Protein 2M0N (pdb70)

InterPro domains:
  IPR021784 Protein of unknown function DUF3349 [PF11829] (6-100)

Radius of gyration: 14.89 Å; Cα contacts (8 Å, |Δi|>4): 94; chains: 1; bounding box: 32×38×31 Å

Nearest PDB structures (foldseek):
  2m0n-assembly1_A  TM=6.516E-01  e=5.317E-12  Mycobacteroides abscessus ATCC 19977
  2m0n-assembly1_A  TM=6.190E-01  e=1.474E-11  Mycobacteroides abscessus ATCC 19977
  6a5p-assembly1_D  TM=3.935E-01  e=7.861E+00  Komagataella phaffii GS115
  6a5l-assembly1_D  TM=3.788E-01  e=8.795E+00  Komagataella phaffii GS115
  2m0n-assembly1_A  TM=6.079E-01  e=3.571E-13  Mycobacteroides abscessus ATCC 19977

Sequence (112 aa):
MAHHHHHHMGTLEAQTQGPGSPEGVPPTDRFPLLALLRRTLTEEQVQEVVAKLTDPESSAQIDGVVSKDEIEKFIADVTKDEPTAQDISRVASRLAAGGWPLAGVDSTALNAMAHHHHHHMGTLEAQTQGPGSPEGVPPTDRFPLLALLRRTLTEEQVQEVVAKLTDPESSAQIDGVVSKDEIEKFIADVTKDEPTAQDISRVASRLAAGGWPLAGVDSTALNAMAHHHHHHMGTLEAQTQGPGSPEGVPPTDRFPLLALLRRTLTEEQVQEVVAKLTDPESSAQIDGVVSKDEIEKFIADVTKDEPTAQDISRVASRLAAGGWPLAGVDSTALNAMAHHHHHHMGTLEAQTQGPGSPEGVPPTDRFPLLALLRRTLTEEQVQEVVAKLTDPESSAQIDGVVSKDEIEKFIADVTKDEPTAQDISRVASRLAAGGWPLAGVDSTALNAMAHHHHHHMGTLEAQTQGPGSPEGVPPTDRFPLLALLRRTLTEEQVQEVVAKLTDPESSAQIDGVVSKDEIEKFIADVTKDEPTAQDISRVASRLAAGGWPLAGVDSTALNAMAHHHHHHMGTLEAQTQGPGSPEGVPPTDRFPLLALLRRTLTEEQVQEVVAKLTDPESSAQIDGVVSKDEIEKFIADVTKDEPTAQDISRVASRLAAGGWPLAGVDSTALNAMAHHHHHHMGTLEAQTQGPGSPEGVPPTDRFPLLALLRRTLTEEQVQEVVAKLTDPESSAQIDGVVSKDEIEKFIADVTKDEPTAQDISRVASRLAAGGWPLAGVDSTALNAMAHHHHHHMGTLEAQTQGPGSPEGVPPTDRFPLLALLRRTLTEEQVQEVVAKLTDPESSAQIDGVVSKDEIEKFIADVTKDEPTAQDISRVASRLAAGGWPLAGVDSTALNAMAHHHHHHMGTLEAQTQGPGSPEGVPPTDRFPLLALLRRTLTEEQVQEVVAKLTDPESSAQIDGVVSKDEIEKFIADVTKDEPTAQDISRVASRLAAGGWPLAGVDSTALNAMAHHHHHHMGTLEAQTQGPGSPEGVPPTDRFPLLALLRRTLTEEQVQEVVAKLTDPESSAQIDGVVSKDEIEKFIADVTKDEPTAQDISRVASRLAAGGWPLAGVDSTALNAMAHHHHHHMGTLEAQTQGPGSPEGVPPTDRFPLLALLRRTLTEEQVQEVVAKLTDPESSAQIDGVVSKDEIEKFIADVTKDEPTAQDISRVASRLAAGGWPLAGVDSTALNAMAHHHHHHMGTLEAQTQGPGSPEGVPPTDRFPLLALLRRTLTEEQVQEVVAKLTDPESSAQIDGVVSKDEIEKFIADVTKDEPTAQDISRVASRLAAGGWPLAGVDSTALNAMAHHHHHHMGTLEAQTQGPGSPEGVPPTDRFPLLALLRRTLTEEQVQEVVAKLTDPESSAQIDGVVSKDEIEKFIADVTKDEPTAQDISRVASRLAAGGWPLAGVDSTALNAMAHHHHHHMGTLEAQTQGPGSPEGVPPTDRFPLLALLRRTLTEEQVQEVVAKLTDPESSAQIDGVVSKDEIEKFIADVTKDEPTAQDISRVASRLAAGGWPLAGVDSTALNAMAHHHHHHMGTLEAQTQGPGSPEGVPPTDRFPLLALLRRTLTEEQVQEVVAKLTDPESSAQIDGVVSKDEIEKFIADVTKDEPTAQDISRVASRLAAGGWPLAGVDSTALNAMAHHHHHHMGTLEAQTQGPGSPEGVPPTDRFPLLALLRRTLTEEQVQEVVAKLTDPESSAQIDGVVSKDEIEKFIADVTKDEPTAQDISRVASRLAAGGWPLAGVDSTALNAMAHHHHHHMGTLEAQTQGPGSPEGVPPTDRFPLLALLRRTLTEEQVQEVVAKLTDPESSAQIDGVVSKDEIEKFIADVTKDEPTAQDISRVASRLAAGGWPLAGVDSTALNAMAHHHHHHMGTLEAQTQGPGSPEGVPPTDRFPLLALLRRTLTEEQVQEVVAKLTDPESSAQIDGVVSKDEIEKFIADVTKDEPTAQDISRVASRLAAGGWPLAGVDSTALNAMAHHHHHHMGTLEAQTQGPGSPEGVPPTDRFPLLALLRRTLTEEQVQEVVAKLTDPESSAQIDGVVSKDEIEKFIADVTKDEPTAQDISRVASRLAAGGWPLAGVDSTALNAMAHHHHHHMGTLEAQTQGPGSPEGVPPTDRFPLLALLRRTLTEEQVQEVVAKLTDPESSAQIDGVVSKDEIEKFIADVTKDEPTAQDISRVASRLAAGGWPLAGVDSTALNA

CATH classification: 1.10.150.430

Solvent-accessible surface area: 8549 Å² total; per-residue (Å²): 227,94,160,157,154,176,125,160,162,33,128,157,161,96,163,66,118,32,105,30,106,20,120,60,45,86,129,63,68,210,51,99,44,42,84,84,128,169,122,100,28,53,51,31,2,7,28,34,1,21,39,65,15,50,62,97,122,40,0,46,138,83,60,44,88,81,50,135,84,8,9,78,79,11,0,40,94,22,84,7,118,74,52,59,81,100,7,45,52,127,0,29,58,54,63,80,76,29,26,164,114,189,62,72,70,95,59,57,57,60,23,80

Foldseek 3Di:
DDDDDDDDDDDDDPDADADPGDDPDDPPCHPVDPPDQDQDCDQVNLCVLLVVLVPVVVLCVPVVHDDLVSSQVSSCVSVNVGCDPVSSVLNVLNNVCVDPDPHHHDCVSHDD

Secondary structure (DSSP, 8-state):
-----------------TTSS--S--S-S--GGGG---SS--HHHHHHHHHHHT-TTTHHHHTS---TTHHHHHHIIIII----HHHHHHHHHHHHH--TTTSS--SSTT--

B-factor: mean 37.59, std 22.74, range [0.11, 75.51]

Organism: Mycobacteroides abscessus (strain ATCC 19977 / DSM 44196 / CCUG 20993 / CIP 104536 / JCM 13569 / NCTC 13031 / TMC 1543 / L948) (NCBI:txid561007)

Structure (mmCIF, N/CA/C/O backbone):
data_2M0N
#
_entry.id   2M0N
#
loop_
_atom_site.group_PDB
_atom_site.id
_atom_site.type_symbol
_atom_site.label_atom_id
_atom_site.label_alt_id
_atom_site.label_comp_id
_atom_site.label_asym_id
_atom_site.label_entity_id
_atom_site.label_seq_id
_atom_site.pdbx_PDB_ins_code
_atom_site.Cartn_x
_atom_site.Cartn_y
_atom_site.Cartn_z
_atom_site.occupancy
_atom_site.B_iso_or_equiv
_atom_site.auth_seq_id
_atom_site.auth_comp_id
_atom_site.auth_asym_id
_atom_site.auth_atom_id
_atom_site.pdbx_PDB_model_num
ATOM 1 N N . MET A 1 1 ? 1.548 -2.099 0.310 1.00 42.33 1 MET A N 1
ATOM 2 C CA . MET A 1 1 ? 2.438 -1.062 -0.262 1.00 64.05 1 MET A CA 1
ATOM 3 C C . MET A 1 1 ? 2.426 -1.131 -1.785 1.00 13.42 1 MET A C 1
ATOM 4 O O . MET A 1 1 ? 2.555 -2.217 -2.358 1.00 71.30 1 MET A O 1
ATOM 20 N N . ALA A 1 2 ? 2.262 0.030 -2.425 1.00 15.35 2 ALA A N 1
ATOM 21 C CA . ALA A 1 2 ? 2.284 0.157 -3.888 1.00 62.22 2 ALA A CA 1
ATOM 22 C C . ALA A 1 2 ? 0.975 -0.329 -4.517 1.00 54.21 2 ALA A C 1
ATOM 23 O O . ALA A 1 2 ? 0.400 0.350 -5.366 1.00 13.45 2 ALA A O 1
ATOM 30 N N . HIS A 1 3 ? 0.512 -1.505 -4.096 1.00 62.30 3 HIS A N 1
ATOM 31 C CA . HIS A 1 3 ? -0.739 -2.075 -4.595 1.00 61.24 3 HIS A CA 1
ATOM 32 C C . HIS A 1 3 ? -1.915 -1.128 -4.345 1.00 75.23 3 HIS A C 1
ATOM 33 O O . HIS A 1 3 ? -2.276 -0.862 -3.195 1.00 31.12 3 HIS A O 1
ATOM 48 N N . HIS A 1 4 ? -2.497 -0.620 -5.424 1.00 45.44 4 HIS A N 1
ATOM 49 C CA . HIS A 1 4 ? -3.686 0.223 -5.343 1.00 14.04 4 HIS A CA 1
ATOM 50 C C . HIS A 1 4 ? -4.925 -0.641 -5.554 1.00 24.20 4 HIS A C 1
ATOM 51 O O . HIS A 1 4 ? -4.823 -1.867 -5.646 1.00 32.41 4 HIS A O 1
ATOM 66 N N . HIS A 1 5 ? -6.090 -0.011 -5.633 1.00 43.15 5 HIS A N 1
ATOM 67 C CA . HIS A 1 5 ? -7.325 -0.727 -5.928 1.00 52.04 5 HIS A CA 1
ATOM 68 C C . HIS A 1 5 ? -8.276 0.155 -6.725 1.00 31.33 5 HIS A C 1
ATOM 69 O O . HIS A 1 5 ? -8.891 1.076 -6.182 1.00 44.54 5 HIS A O 1
ATOM 84 N N . HIS A 1 6 ? -8.369 -0.115 -8.023 1.00 45.44 6 HIS A N 1
ATOM 85 C CA . HIS A 1 6 ? -9.361 0.535 -8.868 1.00 65.41 6 HIS A CA 1
ATOM 86 C C . HIS A 1 6 ? -10.748 0.069 -8.445 1.00 61.41 6 HIS A C 1
ATOM 87 O O . HIS A 1 6 ? -10.998 -1.135 -8.327 1.00 42.22 6 HIS A O 1
ATOM 102 N N . HIS A 1 7 ? -11.633 1.022 -8.191 1.00 41.25 7 HIS A N 1
ATOM 103 C CA . HIS A 1 7 ? -12.966 0.717 -7.682 1.00 71.21 7 HIS A CA 1
ATOM 104 C C . HIS A 1 7 ? -13.831 0.087 -8.773 1.00 1.31 7 HIS A C 1
ATOM 105 O O . HIS A 1 7 ? -13.440 0.040 -9.944 1.00 43.01 7 HIS A O 1
ATOM 120 N N . HIS A 1 8 ? -15.006 -0.397 -8.382 1.00 21.43 8 HIS A N 1
ATOM 121 C CA . HIS A 1 8 ? -15.923 -1.040 -9.317 1.00 5.40 8 HIS A CA 1
ATOM 122 C C . HIS A 1 8 ? -16.410 -0.058 -10.382 1.00 12.40 8 HIS A C 1
ATOM 123 O O . HIS A 1 8 ? -17.351 0.707 -10.157 1.00 22.00 8 HIS A O 1
ATOM 138 N N . MET A 1 9 ? -15.736 -0.062 -11.525 1.00 14.33 9 MET A N 1
ATOM 139 C CA . MET A 1 9 ? -16.171 0.699 -12.692 1.00 10.20 9 MET A CA 1
ATOM 140 C C . MET A 1 9 ? -16.321 -0.247 -13.878 1.00 4.43 9 MET A C 1
ATOM 141 O O . MET A 1 9 ? -15.360 -0.516 -14.602 1.00 62.05 9 MET A O 1
ATOM 155 N N . GLY A 1 10 ? -17.526 -0.778 -14.045 1.00 32.43 10 GLY A N 1
ATOM 156 C CA . GLY A 1 10 ? -17.780 -1.741 -15.098 1.00 33.53 10 GLY A CA 1
ATOM 157 C C . GLY A 1 10 ? -19.231 -2.176 -15.131 1.00 23.23 10 GLY A C 1
ATOM 158 O O . GLY A 1 10 ? -19.637 -3.065 -14.378 1.00 62.21 10 GLY A O 1
ATOM 162 N N . THR A 1 11 ? -20.013 -1.537 -15.991 1.00 34.53 11 THR A N 1
ATOM 163 C CA . THR A 1 11 ? -21.428 -1.861 -16.157 1.00 13.23 11 THR A CA 1
ATOM 164 C C . THR A 1 11 ? -21.643 -2.727 -17.401 1.00 32.22 11 THR A C 1
ATOM 165 O O . THR A 1 11 ? -22.777 -2.966 -17.823 1.00 32.32 11 THR A O 1
ATOM 176 N N . LEU A 1 12 ? -20.544 -3.206 -17.973 1.00 71.50 12 LEU A N 1
ATOM 177 C CA . LEU A 1 12 ? -20.581 -3.943 -19.231 1.00 51.12 12 LEU A CA 1
ATOM 178 C C . LEU A 1 12 ? -20.813 -5.432 -18.979 1.00 2.41 12 LEU A C 1
ATOM 179 O O . LEU A 1 12 ? -19.861 -6.218 -18.917 1.00 51.53 12 LEU A O 1
ATOM 195 N N . GLU A 1 13 ? -22.074 -5.809 -18.802 1.00 71.43 13 GLU A N 1
ATOM 196 C CA . GLU A 1 13 ? -22.438 -7.213 -18.646 1.00 21.04 13 GLU A CA 1
ATOM 197 C C . GLU A 1 13 ? -22.304 -7.927 -19.989 1.00 44.32 13 GLU A C 1
ATOM 198 O O . GLU A 1 13 ? -23.158 -7.779 -20.867 1.00 71.34 13 GLU A O 1
ATOM 210 N N . ALA A 1 14 ? -21.218 -8.679 -20.146 1.00 72.45 14 ALA A N 1
ATOM 211 C CA . ALA A 1 14 ? -20.905 -9.338 -21.411 1.00 22.35 14 ALA A CA 1
ATOM 212 C C . ALA A 1 14 ? -21.864 -10.491 -21.697 1.00 63.12 14 ALA A C 1
ATOM 213 O O . ALA A 1 14 ? -22.378 -11.137 -20.777 1.00 72.22 14 ALA A O 1
ATOM 220 N N . GLN A 1 15 ? -22.089 -10.743 -22.981 1.00 2.04 15 GLN A N 1
ATOM 221 C CA . GLN A 1 15 ? -22.977 -11.813 -23.427 1.00 24.44 15 GLN A CA 1
ATOM 222 C C . GLN A 1 15 ? -22.164 -13.071 -23.735 1.00 22.42 15 GLN A C 1
ATOM 223 O O . GLN A 1 15 ? -20.935 -13.061 -23.640 1.00 65.33 15 GLN A O 1
ATOM 237 N N . THR A 1 16 ? -22.852 -14.146 -24.106 1.00 51.14 16 THR A N 1
ATOM 238 C CA . THR A 1 16 ? -22.198 -15.400 -24.464 1.00 52.51 16 THR A CA 1
ATOM 239 C C . THR A 1 16 ? -22.814 -15.967 -25.741 1.00 40.13 16 THR A C 1
ATOM 240 O O . THR A 1 16 ? -23.833 -15.461 -26.220 1.00 51.13 16 THR A O 1
ATOM 251 N N . GLN A 1 17 ? -22.196 -17.015 -26.283 1.00 32.42 17 GLN A N 1
ATOM 252 C CA . GLN A 1 17 ? -22.652 -17.616 -27.532 1.00 51.23 17 GLN A CA 1
ATOM 253 C C . GLN A 1 17 ? -21.952 -18.956 -27.765 1.00 30.41 17 GLN A C 1
ATOM 254 O O . GLN A 1 17 ? -22.597 -20.004 -27.830 1.00 31.24 17 GLN A O 1
ATOM 268 N N . GLY A 1 18 ? -20.626 -18.913 -27.874 1.00 45.01 18 GLY A N 1
ATOM 269 C CA . GLY A 1 18 ? -19.863 -20.111 -28.180 1.00 32.05 18 GLY A CA 1
ATOM 270 C C . GLY A 1 18 ? -20.166 -20.612 -29.581 1.00 22.41 18 GLY A C 1
ATOM 271 O O . GLY A 1 18 ? -20.396 -19.802 -30.482 1.00 30.02 18 GLY A O 1
ATOM 275 N N . PRO A 1 19 ? -20.184 -21.939 -29.806 1.00 55.32 19 PRO A N 1
ATOM 276 C CA . PRO A 1 19 ? -20.547 -22.512 -31.112 1.00 11.14 19 PRO A CA 1
ATOM 277 C C . PRO A 1 19 ? -22.013 -22.235 -31.466 1.00 0.34 19 PRO A C 1
ATOM 278 O O . PRO A 1 19 ? -22.419 -22.353 -32.626 1.00 64.54 19 PRO A O 1
ATOM 289 N N . GLY A 1 20 ? -22.794 -21.858 -30.454 1.00 10.05 20 GLY A N 1
ATOM 290 C CA . GLY A 1 20 ? -24.210 -21.592 -30.638 1.00 74.10 20 GLY A CA 1
ATOM 291 C C . GLY A 1 20 ? -24.966 -21.690 -29.331 1.00 65.13 20 GLY A C 1
ATOM 292 O O . GLY A 1 20 ? -25.303 -20.675 -28.718 1.00 74.44 20 GLY A O 1
ATOM 296 N N . SER A 1 21 ? -25.228 -22.917 -28.903 1.00 30.53 21 SER A N 1
ATOM 297 C CA . SER A 1 21 ? -25.854 -23.182 -27.615 1.00 4.43 21 SER A CA 1
ATOM 298 C C . SER A 1 21 ? -25.092 -24.309 -26.906 1.00 25.13 21 SER A C 1
ATOM 299 O O . SER A 1 21 ? -25.437 -25.484 -27.040 1.00 5.22 21 SER A O 1
ATOM 307 N N . PRO A 1 22 ? -24.018 -23.962 -26.172 1.00 74.53 22 PRO A N 1
ATOM 308 C CA . PRO A 1 22 ? -23.133 -24.953 -25.548 1.00 53.05 22 PRO A CA 1
ATOM 309 C C . PRO A 1 22 ? -23.806 -25.733 -24.413 1.00 14.45 22 PRO A C 1
ATOM 310 O O . PRO A 1 22 ? -23.938 -25.242 -23.287 1.00 2.32 22 PRO A O 1
ATOM 321 N N . GLU A 1 23 ? -24.263 -26.939 -24.736 1.00 31.13 23 GLU A N 1
ATOM 322 C CA . GLU A 1 23 ? -24.812 -27.859 -23.748 1.00 2.43 23 GLU A CA 1
ATOM 323 C C . GLU A 1 23 ? -24.494 -29.300 -24.145 1.00 50.22 23 GLU A C 1
ATOM 324 O O . GLU A 1 23 ? -24.252 -29.588 -25.320 1.00 63.33 23 GLU A O 1
ATOM 336 N N . GLY A 1 24 ? -24.471 -30.193 -23.158 1.00 33.14 24 GLY A N 1
ATOM 337 C CA . GLY A 1 24 ? -24.212 -31.599 -23.419 1.00 73.02 24 GLY A CA 1
ATOM 338 C C . GLY A 1 24 ? -22.763 -31.857 -23.774 1.00 74.44 24 GLY A C 1
ATOM 339 O O . GLY A 1 24 ? -22.430 -32.890 -24.357 1.00 72.20 24 GLY A O 1
ATOM 343 N N . VAL A 1 25 ? -21.901 -30.910 -23.422 1.00 72.40 25 VAL A N 1
ATOM 344 C CA . VAL A 1 25 ? -20.474 -31.023 -23.694 1.00 22.33 25 VAL A CA 1
ATOM 345 C C . VAL A 1 25 ? -19.814 -31.967 -22.687 1.00 61.30 25 VAL A C 1
ATOM 346 O O . VAL A 1 25 ? -20.149 -31.948 -21.500 1.00 30.12 25 VAL A O 1
ATOM 359 N N . PRO A 1 26 ? -18.901 -32.836 -23.147 1.00 53.20 26 PRO A N 1
ATOM 360 C CA . PRO A 1 26 ? -18.127 -33.707 -22.264 1.00 53.23 26 PRO A CA 1
ATOM 361 C C . PRO A 1 26 ? -16.987 -32.932 -21.600 1.00 63.22 26 PRO A C 1
ATOM 362 O O . PRO A 1 26 ? -16.468 -31.985 -22.192 1.00 4.41 26 PRO A O 1
ATOM 373 N N . PRO A 1 27 ? -16.580 -33.315 -20.369 1.00 22.12 27 PRO A N 1
ATOM 374 C CA . PRO A 1 27 ? -15.459 -32.667 -19.673 1.00 12.14 27 PRO A CA 1
ATOM 375 C C . PRO A 1 27 ? -14.141 -32.870 -20.427 1.00 32.44 27 PRO A C 1
ATOM 376 O O . PRO A 1 27 ? -13.305 -33.696 -20.049 1.00 51.44 27 PRO A O 1
ATOM 387 N N . THR A 1 28 ? -13.986 -32.125 -21.515 1.00 45.53 28 THR A N 1
ATOM 388 C CA . THR A 1 28 ? -12.821 -32.224 -22.381 1.00 23.35 28 THR A CA 1
ATOM 389 C C . THR A 1 28 ? -12.065 -30.897 -22.374 1.00 32.41 28 THR A C 1
ATOM 390 O O . THR A 1 28 ? -12.641 -29.850 -22.665 1.00 52.34 28 THR A O 1
ATOM 401 N N . ASP A 1 29 ? -10.782 -30.951 -22.036 1.00 43.22 29 ASP A N 1
ATOM 402 C CA . ASP A 1 29 ? -9.969 -29.745 -21.856 1.00 33.15 29 ASP A CA 1
ATOM 403 C C . ASP A 1 29 ? -9.997 -28.844 -23.095 1.00 10.15 29 ASP A C 1
ATOM 404 O O . ASP A 1 29 ? -10.013 -27.614 -22.984 1.00 40.43 29 ASP A O 1
ATOM 413 N N . ARG A 1 30 ? -10.013 -29.457 -24.275 1.00 41.34 30 ARG A N 1
ATOM 414 C CA . ARG A 1 30 ? -9.936 -28.707 -25.527 1.00 50.12 30 ARG A CA 1
ATOM 415 C C . ARG A 1 30 ? -11.324 -28.379 -26.085 1.00 1.41 30 ARG A C 1
ATOM 416 O O . ARG A 1 30 ? -11.848 -29.091 -26.946 1.00 73.43 30 ARG A O 1
ATOM 437 N N . PHE A 1 31 ? -11.922 -27.309 -25.567 1.00 5.02 31 PHE A N 1
ATOM 438 C CA . PHE A 1 31 ? -13.150 -26.753 -26.135 1.00 30.21 31 PHE A CA 1
ATOM 439 C C . PHE A 1 31 ? -12.786 -25.681 -27.169 1.00 11.12 31 PHE A C 1
ATOM 440 O O . PHE A 1 31 ? -11.682 -25.131 -27.129 1.00 60.42 31 PHE A O 1
ATOM 457 N N . PRO A 1 32 ? -13.706 -25.354 -28.103 1.00 23.40 32 PRO A N 1
ATOM 458 C CA . PRO A 1 32 ? -13.452 -24.339 -29.140 1.00 61.21 32 PRO A CA 1
ATOM 459 C C . PRO A 1 32 ? -13.091 -22.975 -28.543 1.00 12.12 32 PRO A C 1
ATOM 460 O O . PRO A 1 32 ? -12.452 -22.146 -29.192 1.00 45.31 32 PRO A O 1
ATOM 471 N N . LEU A 1 33 ? -13.489 -22.768 -27.289 1.00 21.14 33 LEU A N 1
ATOM 472 C CA . LEU A 1 33 ? -13.371 -21.466 -26.626 1.00 43.40 33 LEU A CA 1
ATOM 473 C C . LEU A 1 33 ? -12.012 -21.259 -25.997 1.00 31.24 33 LEU A C 1
ATOM 474 O O . LEU A 1 33 ? -11.705 -20.213 -25.426 1.00 3.30 33 LEU A O 1
ATOM 490 N N . LEU A 1 34 ? -11.220 -22.265 -26.141 1.00 14.54 34 LEU A N 1
ATOM 491 C CA . LEU A 1 34 ? -9.855 -22.290 -25.608 1.00 1.15 34 LEU A CA 1
ATOM 492 C C . LEU A 1 34 ? -8.858 -21.740 -26.627 1.00 23.24 34 LEU A C 1
ATOM 493 O O . LEU A 1 34 ? -7.656 -22.002 -26.547 1.00 75.43 34 LEU A O 1
ATOM 509 N N . ALA A 1 35 ? -9.368 -20.962 -27.578 1.00 40.20 35 ALA A N 1
ATOM 510 C CA . ALA A 1 35 ? -8.530 -20.283 -28.562 1.00 32.23 35 ALA A CA 1
ATOM 511 C C . ALA A 1 35 ? -8.225 -18.859 -28.105 1.00 54.11 35 ALA A C 1
ATOM 512 O O . ALA A 1 35 ? -7.671 -18.055 -28.856 1.00 20.41 35 ALA A O 1
ATOM 519 N N . LEU A 1 36 ? -8.602 -18.558 -26.862 1.00 11.44 36 LEU A N 1
ATOM 520 C CA . LEU A 1 36 ? -8.408 -17.231 -26.280 1.00 70.21 36 LEU A CA 1
ATOM 521 C C . LEU A 1 36 ? -7.496 -17.316 -25.057 1.00 54.41 36 LEU A C 1
ATOM 522 O O . LEU A 1 36 ? -7.859 -17.923 -24.048 1.00 32.22 36 LEU A O 1
ATOM 538 N N . LEU A 1 37 ? -6.314 -16.714 -25.152 1.00 13.52 37 LEU A N 1
ATOM 539 C CA . LEU A 1 37 ? -5.367 -16.668 -24.037 1.00 21.25 37 LEU A CA 1
ATOM 540 C C . LEU A 1 37 ? -5.054 -15.214 -23.696 1.00 14.11 37 LEU A C 1
ATOM 541 O O . LEU A 1 37 ? -4.318 -14.547 -24.425 1.00 53.31 37 LEU A O 1
ATOM 557 N N . ARG A 1 38 ? -5.625 -14.723 -22.596 1.00 2.14 38 ARG A N 1
ATOM 558 C CA . ARG A 1 38 ? -5.492 -13.315 -22.207 1.00 45.54 38 ARG A CA 1
ATOM 559 C C . ARG A 1 38 ? -5.322 -13.188 -20.696 1.00 2.05 38 ARG A C 1
ATOM 560 O O . ARG A 1 38 ? -5.565 -14.144 -19.961 1.00 21.04 38 ARG A O 1
ATOM 581 N N . ARG A 1 39 ? -4.918 -12.000 -20.242 1.00 13.43 39 ARG A N 1
ATOM 582 C CA . ARG A 1 39 ? -4.741 -11.733 -18.816 1.00 31.22 39 ARG A CA 1
ATOM 583 C C . ARG A 1 39 ? -6.072 -11.822 -18.082 1.00 12.54 39 ARG A C 1
ATOM 584 O O . ARG A 1 39 ? -6.167 -12.408 -17.006 1.00 64.51 39 ARG A O 1
ATOM 605 N N . THR A 1 40 ? -7.095 -11.228 -18.669 1.00 21.32 40 THR A N 1
ATOM 606 C CA . THR A 1 40 ? -8.396 -11.145 -18.023 1.00 31.44 40 THR A CA 1
ATOM 607 C C . THR A 1 40 ? -9.171 -12.443 -18.199 1.00 32.23 40 THR A C 1
ATOM 608 O O . THR A 1 40 ? -9.680 -12.737 -19.283 1.00 70.14 40 THR A O 1
ATOM 619 N N . LEU A 1 41 ? -9.255 -13.206 -17.120 1.00 51.33 41 LEU A N 1
ATOM 620 C CA . LEU A 1 41 ? -9.878 -14.523 -17.140 1.00 34.14 41 LEU A CA 1
ATOM 621 C C . LEU A 1 41 ? -11.385 -14.425 -17.347 1.00 43.22 41 LEU A C 1
ATOM 622 O O . LEU A 1 41 ? -12.143 -14.139 -16.416 1.00 22.33 41 LEU A O 1
ATOM 638 N N . THR A 1 42 ? -11.802 -14.637 -18.585 1.00 31.45 42 THR A N 1
ATOM 639 C CA . THR A 1 42 ? -13.213 -14.773 -18.907 1.00 23.21 42 THR A CA 1
ATOM 640 C C . THR A 1 42 ? -13.674 -16.171 -18.495 1.00 63.23 42 THR A C 1
ATOM 641 O O . THR A 1 42 ? -12.850 -16.976 -18.044 1.00 44.05 42 THR A O 1
ATOM 652 N N . GLU A 1 43 ? -14.963 -16.475 -18.662 1.00 15.15 43 GLU A N 1
ATOM 653 C CA . GLU A 1 43 ? -15.506 -17.749 -18.186 1.00 71.31 43 GLU A CA 1
ATOM 654 C C . GLU A 1 43 ? -14.657 -18.911 -18.681 1.00 12.12 43 GLU A C 1
ATOM 655 O O . GLU A 1 43 ? -14.191 -19.721 -17.890 1.00 32.21 43 GLU A O 1
ATOM 667 N N . GLU A 1 44 ? -14.384 -18.916 -19.979 1.00 24.15 44 GLU A N 1
ATOM 668 C CA . GLU A 1 44 ? -13.749 -20.048 -20.645 1.00 42.15 44 GLU A CA 1
ATOM 669 C C . GLU A 1 44 ? -12.412 -20.359 -19.982 1.00 51.42 44 GLU A C 1
ATOM 670 O O . GLU A 1 44 ? -12.077 -21.516 -19.704 1.00 31.32 44 GLU A O 1
ATOM 682 N N . GLN A 1 45 ? -11.681 -19.296 -19.689 1.00 31.04 45 GLN A N 1
ATOM 683 C CA . GLN A 1 45 ? -10.353 -19.398 -19.112 1.00 14.15 45 GLN A CA 1
ATOM 684 C C . GLN A 1 45 ? -10.441 -19.823 -17.651 1.00 53.01 45 GLN A C 1
ATOM 685 O O . GLN A 1 45 ? -9.578 -20.540 -17.155 1.00 14.13 45 GLN A O 1
ATOM 699 N N . VAL A 1 46 ? -11.510 -19.407 -16.974 1.00 64.44 46 VAL A N 1
ATOM 700 C CA . VAL A 1 46 ? -11.754 -19.828 -15.596 1.00 2.55 46 VAL A CA 1
ATOM 701 C C . VAL A 1 46 ? -12.075 -21.323 -15.561 1.00 12.42 46 VAL A C 1
ATOM 702 O O . VAL A 1 46 ? -11.553 -22.070 -14.726 1.00 73.15 46 VAL A O 1
ATOM 715 N N . GLN A 1 47 ? -12.919 -21.754 -16.494 1.00 74.22 47 GLN A N 1
ATOM 716 C CA . GLN A 1 47 ? -13.305 -23.156 -16.592 1.00 73.34 47 GLN A CA 1
ATOM 717 C C . GLN A 1 47 ? -12.089 -23.988 -17.000 1.00 25.01 47 GLN A C 1
ATOM 718 O O . GLN A 1 47 ? -11.985 -25.163 -16.650 1.00 54.32 47 GLN A O 1
ATOM 732 N N . GLU A 1 48 ? -11.163 -23.367 -17.734 1.00 35.04 48 GLU A N 1
ATOM 733 C CA . GLU A 1 48 ? -9.887 -23.996 -18.040 1.00 64.51 48 GLU A CA 1
ATOM 734 C C . GLU A 1 48 ? -9.056 -24.157 -16.766 1.00 55.04 48 GLU A C 1
ATOM 735 O O . GLU A 1 48 ? -8.524 -25.237 -16.500 1.00 73.40 48 GLU A O 1
ATOM 747 N N . VAL A 1 49 ? -8.953 -23.084 -15.979 1.00 34.21 49 VAL A N 1
ATOM 748 C CA . VAL A 1 49 ? -8.212 -23.122 -14.717 1.00 32.22 49 VAL A CA 1
ATOM 749 C C . VAL A 1 49 ? -8.702 -24.272 -13.855 1.00 34.13 49 VAL A C 1
ATOM 750 O O . VAL A 1 49 ? -7.907 -25.045 -13.324 1.00 25.13 49 VAL A O 1
ATOM 763 N N . VAL A 1 50 ? -10.015 -24.395 -13.743 1.00 60.22 50 VAL A N 1
ATOM 764 C CA . VAL A 1 50 ? -10.612 -25.434 -12.917 1.00 11.40 50 VAL A CA 1
ATOM 765 C C . VAL A 1 50 ? -10.481 -26.805 -13.579 1.00 72.34 50 VAL A C 1
ATOM 766 O O . VAL A 1 50 ? -10.363 -27.822 -12.896 1.00 53.42 50 VAL A O 1
ATOM 779 N N . ALA A 1 51 ? -10.485 -26.818 -14.910 1.00 31.45 51 ALA A N 1
ATOM 780 C CA . ALA A 1 51 ? -10.264 -28.047 -15.673 1.00 42.34 51 ALA A CA 1
ATOM 781 C C . ALA A 1 51 ? -8.876 -28.619 -15.378 1.00 31.41 51 ALA A C 1
ATOM 782 O O . ALA A 1 51 ? -8.683 -29.835 -15.363 1.00 25.24 51 ALA A O 1
ATOM 789 N N . LYS A 1 52 ? -7.907 -27.733 -15.167 1.00 53.45 52 LYS A N 1
ATOM 790 C CA . LYS A 1 52 ? -6.574 -28.140 -14.722 1.00 42.14 52 LYS A CA 1
ATOM 791 C C . LYS A 1 52 ? -6.591 -28.474 -13.223 1.00 3.33 52 LYS A C 1
ATOM 792 O O . LYS A 1 52 ? -6.153 -29.549 -12.808 1.00 33.40 52 LYS A O 1
ATOM 811 N N . LEU A 1 53 ? -7.126 -27.546 -12.426 1.00 5.45 53 LEU A N 1
ATOM 812 C CA . LEU A 1 53 ? -7.174 -27.680 -10.964 1.00 72.44 53 LEU A CA 1
ATOM 813 C C . LEU A 1 53 ? -7.799 -29.004 -10.520 1.00 43.14 53 LEU A C 1
ATOM 814 O O . LEU A 1 53 ? -7.438 -29.549 -9.476 1.00 30.51 53 LEU A O 1
ATOM 830 N N . THR A 1 54 ? -8.740 -29.510 -11.310 1.00 2.31 54 THR A N 1
ATOM 831 C CA . THR A 1 54 ? -9.518 -30.679 -10.921 1.00 74.25 54 THR A CA 1
ATOM 832 C C . THR A 1 54 ? -8.724 -31.981 -11.066 1.00 12.24 54 THR A C 1
ATOM 833 O O . THR A 1 54 ? -9.216 -33.054 -10.701 1.00 11.50 54 THR A O 1
ATOM 844 N N . ASP A 1 55 ? -7.506 -31.899 -11.601 1.00 13.25 55 ASP A N 1
ATOM 845 C CA . ASP A 1 55 ? -6.643 -33.076 -11.714 1.00 1.54 55 ASP A CA 1
ATOM 846 C C . ASP A 1 55 ? -5.571 -33.024 -10.620 1.00 20.51 55 ASP A C 1
ATOM 847 O O . ASP A 1 55 ? -4.572 -32.314 -10.758 1.00 75.23 55 ASP A O 1
ATOM 856 N N . PRO A 1 56 ? -5.769 -33.770 -9.512 1.00 62.43 56 PRO A N 1
ATOM 857 C CA . PRO A 1 56 ? -4.881 -33.705 -8.337 1.00 43.13 56 PRO A CA 1
ATOM 858 C C . PRO A 1 56 ? -3.545 -34.411 -8.561 1.00 2.34 56 PRO A C 1
ATOM 859 O O . PRO A 1 56 ? -2.631 -34.313 -7.738 1.00 53.10 56 PRO A O 1
ATOM 870 N N . GLU A 1 57 ? -3.443 -35.130 -9.671 1.00 53.21 57 GLU A N 1
ATOM 871 C CA . GLU A 1 57 ? -2.236 -35.875 -9.997 1.00 31.20 57 GLU A CA 1
ATOM 872 C C . GLU A 1 57 ? -1.272 -34.968 -10.760 1.00 11.32 57 GLU A C 1
ATOM 873 O O . GLU A 1 57 ? -0.091 -34.873 -10.423 1.00 40.10 57 GLU A O 1
ATOM 885 N N . SER A 1 58 ? -1.798 -34.278 -11.766 1.00 43.04 58 SER A N 1
ATOM 886 C CA . SER A 1 58 ? -0.992 -33.418 -12.622 1.00 14.11 58 SER A CA 1
ATOM 887 C C . SER A 1 58 ? -0.402 -32.262 -11.813 1.00 64.34 58 SER A C 1
ATOM 888 O O . SER A 1 58 ? 0.786 -31.951 -11.937 1.00 15.34 58 SER A O 1
ATOM 896 N N . SER A 1 59 ? -1.227 -31.645 -10.965 1.00 11.31 59 SER A N 1
ATOM 897 C CA . SER A 1 59 ? -0.790 -30.517 -10.142 1.00 64.13 59 SER A CA 1
ATOM 898 C C . SER A 1 59 ? 0.459 -30.883 -9.337 1.00 74.10 59 SER A C 1
ATOM 899 O O . SER A 1 59 ? 1.376 -30.071 -9.175 1.00 53.43 59 SER A O 1
ATOM 907 N N . ALA A 1 60 ? 0.506 -32.136 -8.890 1.00 52.35 60 ALA A N 1
ATOM 908 C CA . ALA A 1 60 ? 1.599 -32.635 -8.062 1.00 44.05 60 ALA A CA 1
ATOM 909 C C . ALA A 1 60 ? 2.957 -32.531 -8.763 1.00 65.01 60 ALA A C 1
ATOM 910 O O . ALA A 1 60 ? 3.996 -32.629 -8.111 1.00 55.43 60 ALA A O 1
ATOM 917 N N . GLN A 1 61 ? 2.959 -32.337 -10.084 1.00 51.35 61 GLN A N 1
ATOM 918 C CA . GLN A 1 61 ? 4.218 -32.218 -10.824 1.00 31.01 61 GLN A CA 1
ATOM 919 C C . GLN A 1 61 ? 4.333 -30.872 -11.544 1.00 42.21 61 GLN A C 1
ATOM 920 O O . GLN A 1 61 ? 5.443 -30.414 -11.819 1.00 61.11 61 GLN A O 1
ATOM 934 N N . ILE A 1 62 ? 3.198 -30.238 -11.851 1.00 4.23 62 ILE A N 1
ATOM 935 C CA . ILE A 1 62 ? 3.219 -28.956 -12.565 1.00 32.12 62 ILE A CA 1
ATOM 936 C C . ILE A 1 62 ? 4.061 -27.934 -11.802 1.00 0.54 62 ILE A C 1
ATOM 937 O O . ILE A 1 62 ? 4.945 -27.285 -12.373 1.00 12.44 62 ILE A O 1
ATOM 953 N N . ASP A 1 63 ? 3.789 -27.797 -10.510 1.00 4.21 63 ASP A N 1
ATOM 954 C CA . ASP A 1 63 ? 4.592 -26.941 -9.639 1.00 24.12 63 ASP A CA 1
ATOM 955 C C . ASP A 1 63 ? 5.257 -27.773 -8.542 1.00 32.11 63 ASP A C 1
ATOM 956 O O . ASP A 1 63 ? 6.171 -27.304 -7.865 1.00 51.03 63 ASP A O 1
ATOM 965 N N . GLY A 1 64 ? 4.792 -29.013 -8.373 1.00 4.34 64 GLY A N 1
ATOM 966 C CA . GLY A 1 64 ? 5.505 -29.977 -7.543 1.00 4.15 64 GLY A CA 1
ATOM 967 C C . GLY A 1 64 ? 4.833 -30.285 -6.212 1.00 21.32 64 GLY A C 1
ATOM 968 O O . GLY A 1 64 ? 5.308 -31.152 -5.468 1.00 74.55 64 GLY A O 1
ATOM 972 N N . VAL A 1 65 ? 3.737 -29.600 -5.895 1.00 53.23 65 VAL A N 1
ATOM 973 C CA . VAL A 1 65 ? 3.024 -29.841 -4.640 1.00 5.12 65 VAL A CA 1
ATOM 974 C C . VAL A 1 65 ? 1.515 -29.777 -4.840 1.00 22.24 65 VAL A C 1
ATOM 975 O O . VAL A 1 65 ? 1.033 -29.284 -5.860 1.00 34.45 65 VAL A O 1
ATOM 988 N N . VAL A 1 66 ? 0.778 -30.294 -3.860 1.00 30.32 66 VAL A N 1
ATOM 989 C CA . VAL A 1 66 ? -0.673 -30.170 -3.834 1.00 1.42 66 VAL A CA 1
ATOM 990 C C . VAL A 1 66 ? -1.109 -29.455 -2.559 1.00 32.13 66 VAL A C 1
ATOM 991 O O . VAL A 1 66 ? -1.106 -30.032 -1.469 1.00 51.15 66 VAL A O 1
ATOM 1004 N N . SER A 1 67 ? -1.440 -28.186 -2.704 1.00 53.53 67 SER A N 1
ATOM 1005 C CA . SER A 1 67 ? -1.964 -27.371 -1.620 1.00 63.30 67 SER A CA 1
ATOM 1006 C C . SER A 1 67 ? -2.978 -26.408 -2.223 1.00 25.11 67 SER A C 1
ATOM 1007 O O . SER A 1 67 ? -2.800 -25.992 -3.357 1.00 45.11 67 SER A O 1
ATOM 1015 N N . LYS A 1 68 ? -4.027 -26.055 -1.485 1.00 41.35 68 LYS A N 1
ATOM 1016 C CA . LYS A 1 68 ? -5.172 -25.354 -2.075 1.00 53.40 68 LYS A CA 1
ATOM 1017 C C . LYS A 1 68 ? -4.789 -23.983 -2.649 1.00 61.41 68 LYS A C 1
ATOM 1018 O O . LYS A 1 68 ? -5.493 -23.444 -3.506 1.00 72.23 68 LYS A O 1
ATOM 1037 N N . ASP A 1 69 ? -3.682 -23.417 -2.168 1.00 15.13 69 ASP A N 1
ATOM 1038 C CA . ASP A 1 69 ? -3.092 -22.211 -2.775 1.00 73.13 69 ASP A CA 1
ATOM 1039 C C . ASP A 1 69 ? -2.863 -22.414 -4.281 1.00 2.11 69 ASP A C 1
ATOM 1040 O O . ASP A 1 69 ? -2.659 -21.455 -5.028 1.00 71.50 69 ASP A O 1
ATOM 1049 N N . GLU A 1 70 ? -2.913 -23.676 -4.708 1.00 14.54 70 GLU A N 1
ATOM 1050 C CA . GLU A 1 70 ? -2.710 -24.069 -6.101 1.00 21.21 70 GLU A CA 1
ATOM 1051 C C . GLU A 1 70 ? -3.619 -23.271 -7.035 1.00 20.22 70 GLU A C 1
ATOM 1052 O O . GLU A 1 70 ? -3.268 -23.023 -8.189 1.00 62.31 70 GLU A O 1
ATOM 1064 N N . ILE A 1 71 ? -4.776 -22.845 -6.522 1.00 21.23 71 ILE A N 1
ATOM 1065 C CA . ILE A 1 71 ? -5.724 -22.093 -7.327 1.00 21.42 71 ILE A CA 1
ATOM 1066 C C . ILE A 1 71 ? -5.055 -20.814 -7.828 1.00 5.33 71 ILE A C 1
ATOM 1067 O O . ILE A 1 71 ? -5.127 -20.480 -9.010 1.00 63.22 71 ILE A O 1
ATOM 1083 N N . GLU A 1 72 ? -4.363 -20.139 -6.912 1.00 15.22 72 GLU A N 1
ATOM 1084 C CA . GLU A 1 72 ? -3.650 -18.900 -7.215 1.00 53.51 72 GLU A CA 1
ATOM 1085 C C . GLU A 1 72 ? -2.608 -19.138 -8.308 1.00 55.15 72 GLU A C 1
ATOM 1086 O O . GLU A 1 72 ? -2.515 -18.378 -9.276 1.00 64.43 72 GLU A O 1
ATOM 1098 N N . LYS A 1 73 ? -1.839 -20.213 -8.143 1.00 41.33 73 LYS A N 1
ATOM 1099 C CA . LYS A 1 73 ? -0.780 -20.571 -9.084 1.00 45.24 73 LYS A CA 1
ATOM 1100 C C . LYS A 1 73 ? -1.346 -20.793 -10.487 1.00 24.45 73 LYS A C 1
ATOM 1101 O O . LYS A 1 73 ? -0.830 -20.250 -11.464 1.00 4.23 73 LYS A O 1
ATOM 1120 N N . PHE A 1 74 ? -2.411 -21.577 -10.575 1.00 11.22 74 PHE A N 1
ATOM 1121 C CA . PHE A 1 74 ? -3.024 -21.897 -11.860 1.00 22.20 74 PHE A CA 1
ATOM 1122 C C . PHE A 1 74 ? -3.642 -20.654 -12.502 1.00 73.02 74 PHE A C 1
ATOM 1123 O O . PHE A 1 74 ? -3.588 -20.496 -13.719 1.00 45.14 74 PHE A O 1
ATOM 1140 N N . ILE A 1 75 ? -4.203 -19.764 -11.687 1.00 65.43 75 ILE A N 1
ATOM 1141 C CA . ILE A 1 75 ? -4.782 -18.521 -12.199 1.00 31.44 75 ILE A CA 1
ATOM 1142 C C . ILE A 1 75 ? -3.697 -17.640 -12.815 1.00 22.43 75 ILE A C 1
ATOM 1143 O O . ILE A 1 75 ? -3.794 -17.223 -13.972 1.00 22.03 75 ILE A O 1
ATOM 1159 N N . ALA A 1 76 ? -2.632 -17.409 -12.053 1.00 52.44 76 ALA A N 1
ATOM 1160 C CA . ALA A 1 76 ? -1.532 -16.571 -12.512 1.00 4.04 76 ALA A CA 1
ATOM 1161 C C . ALA A 1 76 ? -0.855 -17.210 -13.717 1.00 21.11 76 ALA A C 1
ATOM 1162 O O . ALA A 1 76 ? -0.253 -16.530 -14.546 1.00 25.25 76 ALA A O 1
ATOM 1169 N N . ASP A 1 77 ? -0.994 -18.526 -13.808 1.00 61.03 77 ASP A N 1
ATOM 1170 C CA . ASP A 1 77 ? -0.397 -19.307 -14.878 1.00 42.01 77 ASP A CA 1
ATOM 1171 C C . ASP A 1 77 ? -1.110 -19.034 -16.206 1.00 61.43 77 ASP A C 1
ATOM 1172 O O . ASP A 1 77 ? -0.534 -19.222 -17.278 1.00 2.14 77 ASP A O 1
ATOM 1181 N N . VAL A 1 78 ? -2.359 -18.557 -16.130 1.00 0.21 78 VAL A N 1
ATOM 1182 C CA . VAL A 1 78 ? -3.156 -18.260 -17.330 1.00 54.41 78 VAL A CA 1
ATOM 1183 C C . VAL A 1 78 ? -2.981 -16.789 -17.728 1.00 22.23 78 VAL A C 1
ATOM 1184 O O . VAL A 1 78 ? -3.920 -16.115 -18.143 1.00 42.11 78 VAL A O 1
ATOM 1197 N N . THR A 1 79 ? -1.751 -16.301 -17.580 1.00 30.41 79 THR A N 1
ATOM 1198 C CA . THR A 1 79 ? -1.387 -14.940 -17.979 1.00 54.12 79 THR A CA 1
ATOM 1199 C C . THR A 1 79 ? -2.152 -13.893 -17.162 1.00 71.50 79 THR A C 1
ATOM 1200 O O . THR A 1 79 ? -2.155 -12.708 -17.504 1.00 33.50 79 THR A O 1
ATOM 1211 N N . LYS A 1 80 ? -2.751 -14.313 -16.047 1.00 61.35 80 LYS A N 1
ATOM 1212 C CA . LYS A 1 80 ? -3.523 -13.392 -15.222 1.00 2.22 80 LYS A CA 1
ATOM 1213 C C . LYS A 1 80 ? -2.593 -12.393 -14.553 1.00 73.41 80 LYS A C 1
ATOM 1214 O O . LYS A 1 80 ? -2.902 -11.202 -14.472 1.00 21.42 80 LYS A O 1
ATOM 1233 N N . ASP A 1 81 ? -1.464 -12.900 -14.049 1.00 15.43 81 ASP A N 1
ATOM 1234 C CA . ASP A 1 81 ? -0.436 -12.069 -13.403 1.00 70.42 81 ASP A CA 1
ATOM 1235 C C . ASP A 1 81 ? -0.965 -11.414 -12.117 1.00 63.31 81 ASP A C 1
ATOM 1236 O O . ASP A 1 81 ? -0.205 -10.834 -11.340 1.00 51.31 81 ASP A O 1
ATOM 1245 N N . GLU A 1 82 ? -2.266 -11.550 -11.886 1.00 51.11 82 GLU A N 1
ATOM 1246 C CA . GLU A 1 82 ? -2.961 -10.853 -10.815 1.00 23.24 82 GLU A CA 1
ATOM 1247 C C . GLU A 1 82 ? -4.062 -11.749 -10.233 1.00 62.30 82 GLU A C 1
ATOM 1248 O O . GLU A 1 82 ? -5.239 -11.577 -10.542 1.00 24.41 82 GLU A O 1
ATOM 1260 N N . PRO A 1 83 ? -3.698 -12.761 -9.439 1.00 41.20 83 PRO A N 1
ATOM 1261 C CA . PRO A 1 83 ? -4.676 -13.614 -8.769 1.00 1.43 83 PRO A CA 1
ATOM 1262 C C . PRO A 1 83 ? -5.238 -12.943 -7.510 1.00 63.44 83 PRO A C 1
ATOM 1263 O O . PRO A 1 83 ? -4.608 -12.950 -6.451 1.00 23.54 83 PRO A O 1
ATOM 1274 N N . THR A 1 84 ? -6.408 -12.330 -7.644 1.00 62.44 84 THR A N 1
ATOM 1275 C CA . THR A 1 84 ? -7.064 -11.660 -6.528 1.00 64.50 84 THR A CA 1
ATOM 1276 C C . THR A 1 84 ? -8.245 -12.492 -6.022 1.00 62.30 84 THR A C 1
ATOM 1277 O O . THR A 1 84 ? -8.634 -13.495 -6.647 1.00 22.53 84 THR A O 1
ATOM 1288 N N . ALA A 1 85 ? -8.810 -12.068 -4.892 1.00 11.33 85 ALA A N 1
ATOM 1289 C CA . ALA A 1 85 ? -9.926 -12.764 -4.262 1.00 53.25 85 ALA A CA 1
ATOM 1290 C C . ALA A 1 85 ? -11.042 -13.035 -5.266 1.00 55.44 85 ALA A C 1
ATOM 1291 O O . ALA A 1 85 ? -11.743 -14.040 -5.167 1.00 52.34 85 ALA A O 1
ATOM 1298 N N . GLN A 1 86 ? -11.187 -12.139 -6.241 1.00 34.21 86 GLN A N 1
ATOM 1299 C CA . GLN A 1 86 ? -12.170 -12.316 -7.306 1.00 11.51 86 GLN A CA 1
ATOM 1300 C C . GLN A 1 86 ? -11.894 -13.608 -8.068 1.00 50.40 86 GLN A C 1
ATOM 1301 O O . GLN A 1 86 ? -12.765 -14.472 -8.183 1.00 71.31 86 GLN A O 1
ATOM 1315 N N . ASP A 1 87 ? -10.667 -13.744 -8.560 1.00 24.32 87 ASP A N 1
ATOM 1316 C CA . ASP A 1 87 ? -10.293 -14.895 -9.375 1.00 32.24 87 ASP A CA 1
ATOM 1317 C C . ASP A 1 87 ? -10.417 -16.168 -8.556 1.00 42.21 87 ASP A C 1
ATOM 1318 O O . ASP A 1 87 ? -11.072 -17.127 -8.976 1.00 5.42 87 ASP A O 1
ATOM 1327 N N . ILE A 1 88 ? -9.802 -16.159 -7.370 1.00 41.24 88 ILE A N 1
ATOM 1328 C CA . ILE A 1 88 ? -9.815 -17.331 -6.498 1.00 12.41 88 ILE A CA 1
ATOM 1329 C C . ILE A 1 88 ? -11.250 -17.740 -6.172 1.00 62.53 88 ILE A C 1
ATOM 1330 O O . ILE A 1 88 ? -11.580 -18.922 -6.195 1.00 0.14 88 ILE A O 1
ATOM 1346 N N . SER A 1 89 ? -12.106 -16.757 -5.902 1.00 54.03 89 SER A N 1
ATOM 1347 C CA . SER A 1 89 ? -13.496 -17.028 -5.540 1.00 31.54 89 SER A CA 1
ATOM 1348 C C . SER A 1 89 ? -14.249 -17.681 -6.704 1.00 63.41 89 SER A C 1
ATOM 1349 O O . SER A 1 89 ? -14.886 -18.718 -6.526 1.00 50.42 89 SER A O 1
ATOM 1357 N N . ARG A 1 90 ? -14.157 -17.086 -7.895 1.00 23.34 90 ARG A N 1
ATOM 1358 C CA . ARG A 1 90 ? -14.849 -17.612 -9.077 1.00 54.03 90 ARG A CA 1
ATOM 1359 C C . ARG A 1 90 ? -14.381 -19.035 -9.386 1.00 24.50 90 ARG A C 1
ATOM 1360 O O . ARG A 1 90 ? -15.193 -19.963 -9.501 1.00 24.11 90 ARG A O 1
ATOM 1381 N N . VAL A 1 91 ? -13.067 -19.200 -9.510 1.00 13.22 91 VAL A N 1
ATOM 1382 C CA . VAL A 1 91 ? -12.473 -20.508 -9.768 1.00 73.33 91 VAL A CA 1
ATOM 1383 C C . VAL A 1 91 ? -12.931 -21.514 -8.708 1.00 11.43 91 VAL A C 1
ATOM 1384 O O . VAL A 1 91 ? -13.404 -22.615 -9.034 1.00 41.13 91 VAL A O 1
ATOM 1397 N N . ALA A 1 92 ? -12.826 -21.107 -7.443 1.00 14.51 92 ALA A N 1
ATOM 1398 C CA . ALA A 1 92 ? -13.255 -21.939 -6.323 1.00 51.41 92 ALA A CA 1
ATOM 1399 C C . ALA A 1 92 ? -14.733 -22.285 -6.443 1.00 45.24 92 ALA A C 1
ATOM 1400 O O . ALA A 1 92 ? -15.137 -23.401 -6.138 1.00 41.04 92 ALA A O 1
ATOM 1407 N N . SER A 1 93 ? -15.532 -21.328 -6.913 1.00 15.05 93 SER A N 1
ATOM 1408 C CA . SER A 1 93 ? -16.955 -21.545 -7.094 1.00 62.23 93 SER A CA 1
ATOM 1409 C C . SER A 1 93 ? -17.191 -22.628 -8.141 1.00 73.41 93 SER A C 1
ATOM 1410 O O . SER A 1 93 ? -18.077 -23.468 -7.986 1.00 13.21 93 SER A O 1
ATOM 1418 N N . ARG A 1 94 ? -16.382 -22.610 -9.202 1.00 41.15 94 ARG A N 1
ATOM 1419 C CA . ARG A 1 94 ? -16.507 -23.608 -10.263 1.00 3.43 94 ARG A CA 1
ATOM 1420 C C . ARG A 1 94 ? -16.196 -24.997 -9.725 1.00 32.51 94 ARG A C 1
ATOM 1421 O O . ARG A 1 94 ? -16.997 -25.910 -9.864 1.00 40.31 94 ARG A O 1
ATOM 1442 N N . LEU A 1 95 ? -15.024 -25.142 -9.108 1.00 55.01 95 LEU A N 1
ATOM 1443 C CA . LEU A 1 95 ? -14.580 -26.445 -8.597 1.00 15.52 95 LEU A CA 1
ATOM 1444 C C . LEU A 1 95 ? -15.418 -26.903 -7.397 1.00 70.41 95 LEU A C 1
ATOM 1445 O O . LEU A 1 95 ? -15.573 -28.102 -7.162 1.00 61.13 95 LEU A O 1
ATOM 1461 N N . ALA A 1 96 ? -15.948 -25.953 -6.634 1.00 40.45 96 ALA A N 1
ATOM 1462 C CA . ALA A 1 96 ? -16.827 -26.278 -5.510 1.00 52.43 96 ALA A CA 1
ATOM 1463 C C . ALA A 1 96 ? -18.181 -26.772 -6.016 1.00 51.03 96 ALA A C 1
ATOM 1464 O O . ALA A 1 96 ? -18.702 -27.784 -5.543 1.00 52.32 96 ALA A O 1
ATOM 1471 N N . ALA A 1 97 ? -18.748 -26.045 -6.976 1.00 43.02 97 ALA A N 1
ATOM 1472 C CA . ALA A 1 97 ? -20.027 -26.416 -7.582 1.00 4.04 97 ALA A CA 1
ATOM 1473 C C . ALA A 1 97 ? -19.836 -27.511 -8.630 1.00 60.22 97 ALA A C 1
ATOM 1474 O O . ALA A 1 97 ? -20.785 -28.190 -9.016 1.00 2.12 97 ALA A O 1
ATOM 1481 N N . GLY A 1 98 ? -18.590 -27.687 -9.061 1.00 10.24 98 GLY A N 1
ATOM 1482 C CA . GLY A 1 98 ? -18.249 -28.646 -10.104 1.00 71.13 98 GLY A CA 1
ATOM 1483 C C . GLY A 1 98 ? -18.241 -30.078 -9.619 1.00 75.14 98 GLY A C 1
ATOM 1484 O O . GLY A 1 98 ? -17.462 -30.889 -10.122 1.00 24.30 98 GLY A O 1
ATOM 1488 N N . GLY A 1 99 ? -19.090 -30.383 -8.635 1.00 44.44 99 GLY A N 1
ATOM 1489 C CA . GLY A 1 99 ? -19.177 -31.727 -8.096 1.00 11.31 99 GLY A CA 1
ATOM 1490 C C . GLY A 1 99 ? -19.153 -32.779 -9.186 1.00 2.41 99 GLY A C 1
ATOM 1491 O O . GLY A 1 99 ? -20.059 -32.845 -10.019 1.00 24.34 99 GLY A O 1
ATOM 1495 N N . TRP A 1 100 ? -18.086 -33.567 -9.200 1.00 33.12 100 TRP A N 1
ATOM 1496 C CA . TRP A 1 100 ? -17.889 -34.617 -10.193 1.00 54.53 100 TRP A CA 1
ATOM 1497 C C . TRP A 1 100 ? -18.998 -35.692 -10.081 1.00 63.43 100 TRP A C 1
ATOM 1498 O O . TRP A 1 100 ? -19.892 -35.539 -9.243 1.00 14.14 100 TRP A O 1
ATOM 1519 N N . PRO A 1 101 ? -18.930 -36.837 -10.824 1.00 54.45 101 PRO A N 1
ATOM 1520 C CA . PRO A 1 101 ? -20.096 -37.537 -11.351 1.00 61.44 101 PRO A CA 1
ATOM 1521 C C . PRO A 1 101 ? -21.438 -36.818 -11.153 1.00 74.42 101 PRO A C 1
ATOM 1522 O O . PRO A 1 101 ? -21.526 -35.596 -11.306 1.00 34.13 101 PRO A O 1
ATOM 1533 N N . LEU A 1 102 ? -22.493 -37.568 -10.876 1.00 10.31 102 LEU A N 1
ATOM 1534 C CA . LEU A 1 102 ? -23.829 -36.992 -10.815 1.00 74.21 102 LEU A CA 1
ATOM 1535 C C . LEU A 1 102 ? -24.032 -36.225 -9.512 1.00 33.31 102 LEU A C 1
ATOM 1536 O O . LEU A 1 102 ? -24.476 -36.784 -8.510 1.00 3.42 102 LEU A O 1
ATOM 1552 N N . ALA A 1 103 ? -23.674 -34.943 -9.529 1.00 35.13 103 ALA A N 1
ATOM 1553 C CA . ALA A 1 103 ? -23.844 -34.069 -8.368 1.00 1.22 103 ALA A CA 1
ATOM 1554 C C . ALA A 1 103 ? -24.951 -33.045 -8.608 1.00 44.52 103 ALA A C 1
ATOM 1555 O O . ALA A 1 103 ? -25.213 -32.182 -7.767 1.00 71.31 103 ALA A O 1
ATOM 1562 N N . GLY A 1 104 ? -25.606 -33.155 -9.757 1.00 1.03 104 GLY A N 1
ATOM 1563 C CA . GLY A 1 104 ? -26.669 -32.229 -10.111 1.00 34.40 104 GLY A CA 1
ATOM 1564 C C . GLY A 1 104 ? -26.153 -31.054 -10.918 1.00 2.44 104 GLY A C 1
ATOM 1565 O O . GLY A 1 104 ? -26.873 -30.077 -11.141 1.00 60.53 104 GLY A O 1
ATOM 1569 N N . VAL A 1 105 ? -24.902 -31.148 -11.355 1.00 75.25 105 VAL A N 1
ATOM 1570 C CA . VAL A 1 105 ? -24.260 -30.105 -12.117 1.00 23.35 105 VAL A CA 1
ATOM 1571 C C . VAL A 1 105 ? -24.918 -29.921 -13.491 1.00 14.03 105 VAL A C 1
ATOM 1572 O O . VAL A 1 105 ? -25.361 -30.888 -14.114 1.00 43.04 105 VAL A O 1
ATOM 1585 N N . ASP A 1 106 ? -24.993 -28.671 -13.947 1.00 34.34 106 ASP A N 1
ATOM 1586 C CA . ASP A 1 106 ? -25.573 -28.356 -15.254 1.00 34.40 106 ASP A CA 1
ATOM 1587 C C . ASP A 1 106 ? -24.499 -28.413 -16.335 1.00 44.13 106 ASP A C 1
ATOM 1588 O O . ASP A 1 106 ? -23.438 -27.798 -16.199 1.00 12.44 106 ASP A O 1
ATOM 1597 N N . SER A 1 107 ? -24.789 -29.126 -17.415 1.00 25.45 107 SER A N 1
ATOM 1598 C CA . SER A 1 107 ? -23.831 -29.307 -18.502 1.00 20.22 107 SER A CA 1
ATOM 1599 C C . SER A 1 107 ? -23.881 -28.133 -19.487 1.00 62.13 107 SER A C 1
ATOM 1600 O O . SER A 1 107 ? -23.189 -28.139 -20.506 1.00 71.25 107 SER A O 1
ATOM 1608 N N . THR A 1 108 ? -24.714 -27.134 -19.186 1.00 52.43 108 THR A N 1
ATOM 1609 C CA . THR A 1 108 ? -24.770 -25.911 -19.986 1.00 65.30 108 THR A CA 1
ATOM 1610 C C . THR A 1 108 ? -24.297 -24.702 -19.170 1.00 75.14 108 THR A C 1
ATOM 1611 O O . THR A 1 108 ? -23.749 -23.743 -19.722 1.00 15.14 108 THR A O 1
ATOM 1622 N N . ALA A 1 109 ? -24.465 -24.772 -17.847 1.00 54.00 109 ALA A N 1
ATOM 1623 C CA . ALA A 1 109 ? -24.169 -23.637 -16.968 1.00 24.21 109 ALA A CA 1
ATOM 1624 C C . ALA A 1 109 ? -22.671 -23.473 -16.736 1.00 11.04 109 ALA A C 1
ATOM 1625 O O . ALA A 1 109 ? -22.246 -22.664 -15.908 1.00 23.33 109 ALA A O 1
ATOM 1632 N N . LEU A 1 110 ? -21.873 -24.241 -17.466 1.00 1.22 110 LEU A N 1
ATOM 1633 C CA . LEU A 1 110 ? -20.423 -24.105 -17.413 1.00 62.21 110 LEU A CA 1
ATOM 1634 C C . LEU A 1 110 ? -19.980 -22.974 -18.344 1.00 32.34 110 LEU A C 1
ATOM 1635 O O . LEU A 1 110 ? -18.811 -22.589 -18.377 1.00 74.23 110 LEU A O 1
ATOM 1651 N N . ASN A 1 111 ? -20.944 -22.452 -19.100 1.00 2.03 111 ASN A N 1
ATOM 1652 C CA . ASN A 1 111 ? -20.716 -21.348 -20.025 1.00 51.20 111 ASN A CA 1
ATOM 1653 C C . ASN A 1 111 ? -21.530 -20.128 -19.593 1.00 3.43 111 ASN A C 1
ATOM 1654 O O . ASN A 1 111 ? -22.747 -20.087 -19.779 1.00 20.31 111 ASN A O 1
ATOM 1665 N N . ALA A 1 112 ? -20.847 -19.162 -18.983 1.00 65.35 112 ALA A N 1
ATOM 1666 C CA . ALA A 1 112 ? -21.467 -17.921 -18.520 1.00 3.51 112 ALA A CA 1
ATOM 1667 C C . ALA A 1 112 ? -22.545 -18.205 -17.468 1.00 55.23 112 ALA A C 1
ATOM 1668 O O . ALA A 1 112 ? -23.750 -18.066 -17.771 1.00 20.44 112 ALA A O 1
ATOM 1676 N N . MET A 1 1 ? -33.885 39.093 -15.358 1.00 42.33 1 MET A N 2
ATOM 1677 C CA . MET A 1 1 ? -34.528 37.840 -14.897 1.00 64.05 1 MET A CA 2
ATOM 1678 C C . MET A 1 1 ? -33.677 36.635 -15.286 1.00 13.42 1 MET A C 2
ATOM 1679 O O . MET A 1 1 ? -32.686 36.769 -16.008 1.00 71.30 1 MET A O 2
ATOM 1695 N N . ALA A 1 2 ? -34.064 35.460 -14.800 1.00 15.35 2 ALA A N 2
ATOM 1696 C CA . ALA A 1 2 ? -33.364 34.219 -15.112 1.00 62.22 2 ALA A CA 2
ATOM 1697 C C . ALA A 1 2 ? -34.321 33.036 -15.005 1.00 54.21 2 ALA A C 2
ATOM 1698 O O . ALA A 1 2 ? -34.766 32.689 -13.911 1.00 13.45 2 ALA A O 2
ATOM 1705 N N . HIS A 1 3 ? -34.643 32.432 -16.142 1.00 62.30 3 HIS A N 2
ATOM 1706 C CA . HIS A 1 3 ? -35.567 31.299 -16.180 1.00 61.24 3 HIS A CA 2
ATOM 1707 C C . HIS A 1 3 ? -34.946 30.073 -15.511 1.00 75.23 3 HIS A C 2
ATOM 1708 O O . HIS A 1 3 ? -33.790 29.734 -15.769 1.00 31.12 3 HIS A O 2
ATOM 1723 N N . HIS A 1 4 ? -35.711 29.427 -14.636 1.00 45.44 4 HIS A N 2
ATOM 1724 C CA . HIS A 1 4 ? -35.268 28.206 -13.963 1.00 14.04 4 HIS A CA 2
ATOM 1725 C C . HIS A 1 4 ? -36.392 27.172 -13.978 1.00 24.20 4 HIS A C 2
ATOM 1726 O O . HIS A 1 4 ? -37.497 27.439 -13.504 1.00 32.41 4 HIS A O 2
ATOM 1741 N N . HIS A 1 5 ? -36.104 25.996 -14.521 1.00 43.15 5 HIS A N 2
ATOM 1742 C CA . HIS A 1 5 ? -37.099 24.935 -14.660 1.00 52.04 5 HIS A CA 2
ATOM 1743 C C . HIS A 1 5 ? -36.513 23.600 -14.206 1.00 31.33 5 HIS A C 2
ATOM 1744 O O . HIS A 1 5 ? -35.409 23.229 -14.608 1.00 44.54 5 HIS A O 2
ATOM 1759 N N . HIS A 1 6 ? -37.257 22.887 -13.365 1.00 45.44 6 HIS A N 2
ATOM 1760 C CA . HIS A 1 6 ? -36.786 21.635 -12.776 1.00 65.41 6 HIS A CA 2
ATOM 1761 C C . HIS A 1 6 ? -37.073 20.455 -13.702 1.00 61.41 6 HIS A C 2
ATOM 1762 O O . HIS A 1 6 ? -38.067 20.457 -14.431 1.00 42.22 6 HIS A O 2
ATOM 1777 N N . HIS A 1 7 ? -36.190 19.462 -13.663 1.00 41.25 7 HIS A N 2
ATOM 1778 C CA . HIS A 1 7 ? -36.343 18.220 -14.424 1.00 71.21 7 HIS A CA 2
ATOM 1779 C C . HIS A 1 7 ? -35.352 17.181 -13.913 1.00 1.31 7 HIS A C 2
ATOM 1780 O O . HIS A 1 7 ? -34.314 17.531 -13.344 1.00 43.01 7 HIS A O 2
ATOM 1795 N N . HIS A 1 8 ? -35.681 15.911 -14.107 1.00 21.43 8 HIS A N 2
ATOM 1796 C CA . HIS A 1 8 ? -34.826 14.812 -13.675 1.00 5.40 8 HIS A CA 2
ATOM 1797 C C . HIS A 1 8 ? -35.162 13.542 -14.456 1.00 12.40 8 HIS A C 2
ATOM 1798 O O . HIS A 1 8 ? -36.201 12.916 -14.236 1.00 22.00 8 HIS A O 2
ATOM 1813 N N . MET A 1 9 ? -34.287 13.185 -15.388 1.00 14.33 9 MET A N 2
ATOM 1814 C CA . MET A 1 9 ? -34.471 12.000 -16.220 1.00 10.20 9 MET A CA 2
ATOM 1815 C C . MET A 1 9 ? -33.397 10.960 -15.914 1.00 4.43 9 MET A C 2
ATOM 1816 O O . MET A 1 9 ? -32.202 11.225 -16.061 1.00 62.05 9 MET A O 2
ATOM 1830 N N . GLY A 1 10 ? -33.831 9.780 -15.482 1.00 32.43 10 GLY A N 2
ATOM 1831 C CA . GLY A 1 10 ? -32.911 8.694 -15.195 1.00 33.53 10 GLY A CA 2
ATOM 1832 C C . GLY A 1 10 ? -32.783 7.749 -16.372 1.00 23.23 10 GLY A C 2
ATOM 1833 O O . GLY A 1 10 ? -33.340 6.649 -16.362 1.00 62.21 10 GLY A O 2
ATOM 1837 N N . THR A 1 11 ? -32.062 8.186 -17.395 1.00 34.53 11 THR A N 2
ATOM 1838 C CA . THR A 1 11 ? -31.899 7.412 -18.619 1.00 13.23 11 THR A CA 2
ATOM 1839 C C . THR A 1 11 ? -30.416 7.329 -19.000 1.00 32.22 11 THR A C 2
ATOM 1840 O O . THR A 1 11 ? -29.648 8.244 -18.707 1.00 32.32 11 THR A O 2
ATOM 1851 N N . LEU A 1 12 ? -30.021 6.223 -19.637 1.00 71.50 12 LEU A N 2
ATOM 1852 C CA . LEU A 1 12 ? -28.624 5.996 -20.020 1.00 51.12 12 LEU A CA 2
ATOM 1853 C C . LEU A 1 12 ? -28.525 5.738 -21.523 1.00 2.41 12 LEU A C 2
ATOM 1854 O O . LEU A 1 12 ? -29.520 5.390 -22.166 1.00 51.53 12 LEU A O 2
ATOM 1870 N N . GLU A 1 13 ? -27.328 5.911 -22.076 1.00 71.43 13 GLU A N 2
ATOM 1871 C CA . GLU A 1 13 ? -27.090 5.652 -23.492 1.00 21.04 13 GLU A CA 2
ATOM 1872 C C . GLU A 1 13 ? -26.853 4.162 -23.716 1.00 44.32 13 GLU A C 2
ATOM 1873 O O . GLU A 1 13 ? -25.712 3.704 -23.813 1.00 71.34 13 GLU A O 2
ATOM 1885 N N . ALA A 1 14 ? -27.942 3.407 -23.765 1.00 72.45 14 ALA A N 2
ATOM 1886 C CA . ALA A 1 14 ? -27.872 1.959 -23.928 1.00 22.35 14 ALA A CA 2
ATOM 1887 C C . ALA A 1 14 ? -27.637 1.582 -25.388 1.00 63.12 14 ALA A C 2
ATOM 1888 O O . ALA A 1 14 ? -28.577 1.264 -26.118 1.00 72.22 14 ALA A O 2
ATOM 1895 N N . GLN A 1 15 ? -26.379 1.655 -25.814 1.00 2.04 15 GLN A N 2
ATOM 1896 C CA . GLN A 1 15 ? -25.990 1.274 -27.168 1.00 24.44 15 GLN A CA 2
ATOM 1897 C C . GLN A 1 15 ? -25.445 -0.152 -27.170 1.00 22.42 15 GLN A C 2
ATOM 1898 O O . GLN A 1 15 ? -24.287 -0.386 -26.807 1.00 65.33 15 GLN A O 2
ATOM 1912 N N . THR A 1 16 ? -26.291 -1.103 -27.546 1.00 51.14 16 THR A N 2
ATOM 1913 C CA . THR A 1 16 ? -25.912 -2.506 -27.582 1.00 52.51 16 THR A CA 2
ATOM 1914 C C . THR A 1 16 ? -25.701 -2.973 -29.023 1.00 40.13 16 THR A C 2
ATOM 1915 O O . THR A 1 16 ? -26.653 -3.077 -29.797 1.00 51.13 16 THR A O 2
ATOM 1926 N N . GLN A 1 17 ? -24.448 -3.226 -29.388 1.00 32.42 17 GLN A N 2
ATOM 1927 C CA . GLN A 1 17 ? -24.114 -3.717 -30.724 1.00 51.23 17 GLN A CA 2
ATOM 1928 C C . GLN A 1 17 ? -23.893 -5.228 -30.684 1.00 30.41 17 GLN A C 2
ATOM 1929 O O . GLN A 1 17 ? -23.095 -5.723 -29.885 1.00 31.24 17 GLN A O 2
ATOM 1943 N N . GLY A 1 18 ? -24.607 -5.956 -31.537 1.00 45.01 18 GLY A N 2
ATOM 1944 C CA . GLY A 1 18 ? -24.468 -7.400 -31.587 1.00 32.05 18 GLY A CA 2
ATOM 1945 C C . GLY A 1 18 ? -25.083 -7.993 -32.841 1.00 22.41 18 GLY A C 2
ATOM 1946 O O . GLY A 1 18 ? -25.632 -7.259 -33.666 1.00 30.02 18 GLY A O 2
ATOM 1950 N N . PRO A 1 19 ? -25.010 -9.326 -33.003 1.00 55.32 19 PRO A N 2
ATOM 1951 C CA . PRO A 1 19 ? -25.505 -10.018 -34.196 1.00 11.14 19 PRO A CA 2
ATOM 1952 C C . PRO A 1 19 ? -27.016 -10.284 -34.150 1.00 0.34 19 PRO A C 2
ATOM 1953 O O . PRO A 1 19 ? -27.506 -10.988 -33.264 1.00 64.54 19 PRO A O 2
ATOM 1964 N N . GLY A 1 20 ? -27.742 -9.694 -35.099 1.00 10.05 20 GLY A N 2
ATOM 1965 C CA . GLY A 1 20 ? -29.161 -9.979 -35.261 1.00 74.10 20 GLY A CA 2
ATOM 1966 C C . GLY A 1 20 ? -30.009 -9.575 -34.065 1.00 65.13 20 GLY A C 2
ATOM 1967 O O . GLY A 1 20 ? -30.821 -10.370 -33.580 1.00 74.44 20 GLY A O 2
ATOM 1971 N N . SER A 1 21 ? -29.824 -8.340 -33.599 1.00 30.53 21 SER A N 2
ATOM 1972 C CA . SER A 1 21 ? -30.632 -7.778 -32.515 1.00 4.43 21 SER A CA 2
ATOM 1973 C C . SER A 1 21 ? -30.493 -8.603 -31.221 1.00 25.13 21 SER A C 2
ATOM 1974 O O . SER A 1 21 ? -31.318 -9.473 -30.931 1.00 5.22 21 SER A O 2
ATOM 1982 N N . PRO A 1 22 ? -29.432 -8.344 -30.428 1.00 74.53 22 PRO A N 2
ATOM 1983 C CA . PRO A 1 22 ? -29.185 -9.049 -29.165 1.00 53.05 22 PRO A CA 2
ATOM 1984 C C . PRO A 1 22 ? -29.924 -8.431 -27.974 1.00 14.45 22 PRO A C 2
ATOM 1985 O O . PRO A 1 22 ? -29.523 -8.605 -26.819 1.00 2.32 22 PRO A O 2
ATOM 1996 N N . GLU A 1 23 ? -31.009 -7.723 -28.258 1.00 31.13 23 GLU A N 2
ATOM 1997 C CA . GLU A 1 23 ? -31.829 -7.118 -27.210 1.00 2.43 23 GLU A CA 2
ATOM 1998 C C . GLU A 1 23 ? -32.852 -8.126 -26.688 1.00 50.22 23 GLU A C 2
ATOM 1999 O O . GLU A 1 23 ? -33.408 -8.912 -27.460 1.00 63.33 23 GLU A O 2
ATOM 2011 N N . GLY A 1 24 ? -33.077 -8.106 -25.378 1.00 33.14 24 GLY A N 2
ATOM 2012 C CA . GLY A 1 24 ? -34.112 -8.926 -24.765 1.00 73.02 24 GLY A CA 2
ATOM 2013 C C . GLY A 1 24 ? -33.913 -10.425 -24.948 1.00 74.44 24 GLY A C 2
ATOM 2014 O O . GLY A 1 24 ? -34.866 -11.199 -24.814 1.00 72.20 24 GLY A O 2
ATOM 2018 N N . VAL A 1 25 ? -32.683 -10.842 -25.244 1.00 72.40 25 VAL A N 2
ATOM 2019 C CA . VAL A 1 25 ? -32.365 -12.262 -25.414 1.00 22.33 25 VAL A CA 2
ATOM 2020 C C . VAL A 1 25 ? -31.085 -12.620 -24.657 1.00 61.30 25 VAL A C 2
ATOM 2021 O O . VAL A 1 25 ? -30.208 -11.772 -24.483 1.00 30.12 25 VAL A O 2
ATOM 2034 N N . PRO A 1 26 ? -30.972 -13.873 -24.179 1.00 53.20 26 PRO A N 2
ATOM 2035 C CA . PRO A 1 26 ? -29.781 -14.346 -23.465 1.00 53.23 26 PRO A CA 2
ATOM 2036 C C . PRO A 1 26 ? -28.634 -14.697 -24.422 1.00 63.22 26 PRO A C 2
ATOM 2037 O O . PRO A 1 26 ? -28.869 -14.993 -25.597 1.00 4.41 26 PRO A O 2
ATOM 2048 N N . PRO A 1 27 ? -27.375 -14.654 -23.934 1.00 22.12 27 PRO A N 2
ATOM 2049 C CA . PRO A 1 27 ? -26.199 -15.005 -24.742 1.00 12.14 27 PRO A CA 2
ATOM 2050 C C . PRO A 1 27 ? -26.281 -16.429 -25.301 1.00 32.44 27 PRO A C 2
ATOM 2051 O O . PRO A 1 27 ? -26.775 -17.342 -24.634 1.00 51.44 27 PRO A O 2
ATOM 2062 N N . THR A 1 28 ? -25.786 -16.604 -26.521 1.00 45.53 28 THR A N 2
ATOM 2063 C CA . THR A 1 28 ? -25.805 -17.895 -27.198 1.00 23.35 28 THR A CA 2
ATOM 2064 C C . THR A 1 28 ? -24.788 -18.868 -26.584 1.00 32.41 28 THR A C 2
ATOM 2065 O O . THR A 1 28 ? -24.000 -18.490 -25.711 1.00 52.34 28 THR A O 2
ATOM 2076 N N . ASP A 1 29 ? -24.805 -20.120 -27.052 1.00 43.22 29 ASP A N 2
ATOM 2077 C CA . ASP A 1 29 ? -23.900 -21.162 -26.540 1.00 33.15 29 ASP A CA 2
ATOM 2078 C C . ASP A 1 29 ? -22.471 -20.970 -27.047 1.00 10.15 29 ASP A C 2
ATOM 2079 O O . ASP A 1 29 ? -21.613 -21.832 -26.844 1.00 40.43 29 ASP A O 2
ATOM 2088 N N . ARG A 1 30 ? -22.224 -19.848 -27.714 1.00 41.34 30 ARG A N 2
ATOM 2089 C CA . ARG A 1 30 ? -20.899 -19.524 -28.226 1.00 50.12 30 ARG A CA 2
ATOM 2090 C C . ARG A 1 30 ? -20.804 -18.021 -28.472 1.00 1.41 30 ARG A C 2
ATOM 2091 O O . ARG A 1 30 ? -21.746 -17.414 -28.985 1.00 73.43 30 ARG A O 2
ATOM 2112 N N . PHE A 1 31 ? -19.685 -17.424 -28.080 1.00 5.02 31 PHE A N 2
ATOM 2113 C CA . PHE A 1 31 ? -19.476 -15.991 -28.255 1.00 30.21 31 PHE A CA 2
ATOM 2114 C C . PHE A 1 31 ? -19.054 -15.687 -29.693 1.00 11.12 31 PHE A C 2
ATOM 2115 O O . PHE A 1 31 ? -18.323 -16.472 -30.302 1.00 60.42 31 PHE A O 2
ATOM 2132 N N . PRO A 1 32 ? -19.513 -14.549 -30.257 1.00 23.40 32 PRO A N 2
ATOM 2133 C CA . PRO A 1 32 ? -19.179 -14.153 -31.636 1.00 61.21 32 PRO A CA 2
ATOM 2134 C C . PRO A 1 32 ? -17.673 -13.954 -31.830 1.00 12.12 32 PRO A C 2
ATOM 2135 O O . PRO A 1 32 ? -17.135 -14.203 -32.913 1.00 45.31 32 PRO A O 2
ATOM 2146 N N . LEU A 1 33 ? -17.002 -13.500 -30.773 1.00 21.14 33 LEU A N 2
ATOM 2147 C CA . LEU A 1 33 ? -15.550 -13.343 -30.784 1.00 43.40 33 LEU A CA 2
ATOM 2148 C C . LEU A 1 33 ? -14.902 -14.567 -30.145 1.00 31.24 33 LEU A C 2
ATOM 2149 O O . LEU A 1 33 ? -15.220 -14.924 -29.011 1.00 3.30 33 LEU A O 2
ATOM 2165 N N . LEU A 1 34 ? -14.000 -15.208 -30.878 1.00 14.54 34 LEU A N 2
ATOM 2166 C CA . LEU A 1 34 ? -13.349 -16.433 -30.405 1.00 1.15 34 LEU A CA 2
ATOM 2167 C C . LEU A 1 34 ? -11.932 -16.139 -29.914 1.00 23.24 34 LEU A C 2
ATOM 2168 O O . LEU A 1 34 ? -11.408 -16.833 -29.042 1.00 75.43 34 LEU A O 2
ATOM 2184 N N . ALA A 1 35 ? -11.333 -15.081 -30.454 1.00 40.20 35 ALA A N 2
ATOM 2185 C CA . ALA A 1 35 ? -9.962 -14.704 -30.114 1.00 32.23 35 ALA A CA 2
ATOM 2186 C C . ALA A 1 35 ? -9.940 -13.762 -28.908 1.00 54.11 35 ALA A C 2
ATOM 2187 O O . ALA A 1 35 ? -9.106 -12.859 -28.820 1.00 20.41 35 ALA A O 2
ATOM 2194 N N . LEU A 1 36 ? -10.836 -14.008 -27.958 1.00 11.44 36 LEU A N 2
ATOM 2195 C CA . LEU A 1 36 ? -10.965 -13.165 -26.766 1.00 70.21 36 LEU A CA 2
ATOM 2196 C C . LEU A 1 36 ? -9.897 -13.500 -25.716 1.00 54.41 36 LEU A C 2
ATOM 2197 O O . LEU A 1 36 ? -10.001 -13.090 -24.558 1.00 32.22 36 LEU A O 2
ATOM 2213 N N . LEU A 1 37 ? -8.868 -14.236 -26.130 1.00 13.52 37 LEU A N 2
ATOM 2214 C CA . LEU A 1 37 ? -7.768 -14.594 -25.242 1.00 21.25 37 LEU A CA 2
ATOM 2215 C C . LEU A 1 37 ? -6.993 -13.341 -24.831 1.00 14.11 37 LEU A C 2
ATOM 2216 O O . LEU A 1 37 ? -6.193 -12.810 -25.605 1.00 53.31 37 LEU A O 2
ATOM 2232 N N . ARG A 1 38 ? -7.259 -12.862 -23.622 1.00 2.14 38 ARG A N 2
ATOM 2233 C CA . ARG A 1 38 ? -6.607 -11.670 -23.082 1.00 45.54 38 ARG A CA 2
ATOM 2234 C C . ARG A 1 38 ? -5.970 -12.005 -21.735 1.00 2.05 38 ARG A C 2
ATOM 2235 O O . ARG A 1 38 ? -6.006 -13.156 -21.300 1.00 21.04 38 ARG A O 2
ATOM 2256 N N . ARG A 1 39 ? -5.377 -11.002 -21.089 1.00 13.43 39 ARG A N 2
ATOM 2257 C CA . ARG A 1 39 ? -4.847 -11.127 -19.751 1.00 31.22 39 ARG A CA 2
ATOM 2258 C C . ARG A 1 39 ? -5.973 -11.312 -18.733 1.00 12.54 39 ARG A C 2
ATOM 2259 O O . ARG A 1 39 ? -5.760 -11.762 -17.609 1.00 64.51 39 ARG A O 2
ATOM 2280 N N . THR A 1 40 ? -7.171 -10.959 -19.157 1.00 21.32 40 THR A N 2
ATOM 2281 C CA . THR A 1 40 ? -8.345 -10.971 -18.301 1.00 31.44 40 THR A CA 2
ATOM 2282 C C . THR A 1 40 ? -9.037 -12.331 -18.332 1.00 32.23 40 THR A C 2
ATOM 2283 O O . THR A 1 40 ? -9.326 -12.873 -19.405 1.00 70.14 40 THR A O 2
ATOM 2294 N N . LEU A 1 41 ? -9.302 -12.881 -17.153 1.00 51.33 41 LEU A N 2
ATOM 2295 C CA . LEU A 1 41 ? -9.983 -14.162 -17.043 1.00 34.14 41 LEU A CA 2
ATOM 2296 C C . LEU A 1 41 ? -11.488 -13.988 -17.206 1.00 43.22 41 LEU A C 2
ATOM 2297 O O . LEU A 1 41 ? -12.179 -13.589 -16.263 1.00 22.33 41 LEU A O 2
ATOM 2313 N N . THR A 1 42 ? -11.986 -14.243 -18.404 1.00 31.45 42 THR A N 2
ATOM 2314 C CA . THR A 1 42 ? -13.417 -14.394 -18.601 1.00 23.21 42 THR A CA 2
ATOM 2315 C C . THR A 1 42 ? -13.844 -15.731 -18.000 1.00 63.23 42 THR A C 2
ATOM 2316 O O . THR A 1 42 ? -12.990 -16.564 -17.679 1.00 44.05 42 THR A O 2
ATOM 2327 N N . GLU A 1 43 ? -15.143 -15.930 -17.844 1.00 15.15 43 GLU A N 2
ATOM 2328 C CA . GLU A 1 43 ? -15.683 -17.154 -17.252 1.00 71.31 43 GLU A CA 2
ATOM 2329 C C . GLU A 1 43 ? -15.092 -18.404 -17.915 1.00 12.12 43 GLU A C 2
ATOM 2330 O O . GLU A 1 43 ? -14.826 -19.404 -17.247 1.00 32.21 43 GLU A O 2
ATOM 2342 N N . GLU A 1 44 ? -14.829 -18.310 -19.217 1.00 24.15 44 GLU A N 2
ATOM 2343 C CA . GLU A 1 44 ? -14.313 -19.438 -19.988 1.00 42.15 44 GLU A CA 2
ATOM 2344 C C . GLU A 1 44 ? -12.898 -19.794 -19.534 1.00 51.42 44 GLU A C 2
ATOM 2345 O O . GLU A 1 44 ? -12.558 -20.965 -19.373 1.00 31.32 44 GLU A O 2
ATOM 2357 N N . GLN A 1 45 ? -12.089 -18.767 -19.303 1.00 31.04 45 GLN A N 2
ATOM 2358 C CA . GLN A 1 45 ? -10.722 -18.949 -18.825 1.00 14.15 45 GLN A CA 2
ATOM 2359 C C . GLN A 1 45 ? -10.746 -19.537 -17.420 1.00 53.01 45 GLN A C 2
ATOM 2360 O O . GLN A 1 45 ? -9.849 -20.280 -17.029 1.00 14.13 45 GLN A O 2
ATOM 2374 N N . VAL A 1 46 ? -11.798 -19.213 -16.670 1.00 64.44 46 VAL A N 2
ATOM 2375 C CA . VAL A 1 46 ? -11.986 -19.766 -15.337 1.00 2.55 46 VAL A CA 2
ATOM 2376 C C . VAL A 1 46 ? -12.258 -21.261 -15.457 1.00 12.42 46 VAL A C 2
ATOM 2377 O O . VAL A 1 46 ? -11.726 -22.076 -14.695 1.00 73.15 46 VAL A O 2
ATOM 2390 N N . GLN A 1 47 ? -13.076 -21.604 -16.446 1.00 74.22 47 GLN A N 2
ATOM 2391 C CA . GLN A 1 47 ? -13.363 -22.996 -16.772 1.00 73.34 47 GLN A CA 2
ATOM 2392 C C . GLN A 1 47 ? -12.094 -23.709 -17.217 1.00 25.01 47 GLN A C 2
ATOM 2393 O O . GLN A 1 47 ? -11.926 -24.896 -16.964 1.00 54.32 47 GLN A O 2
ATOM 2407 N N . GLU A 1 48 ? -11.209 -22.978 -17.889 1.00 35.04 48 GLU A N 2
ATOM 2408 C CA . GLU A 1 48 ? -9.918 -23.516 -18.287 1.00 64.51 48 GLU A CA 2
ATOM 2409 C C . GLU A 1 48 ? -9.083 -23.847 -17.047 1.00 55.04 48 GLU A C 2
ATOM 2410 O O . GLU A 1 48 ? -8.553 -24.957 -16.920 1.00 73.40 48 GLU A O 2
ATOM 2422 N N . VAL A 1 49 ? -8.998 -22.890 -16.124 1.00 34.21 49 VAL A N 2
ATOM 2423 C CA . VAL A 1 49 ? -8.275 -23.094 -14.871 1.00 32.22 49 VAL A CA 2
ATOM 2424 C C . VAL A 1 49 ? -8.765 -24.360 -14.178 1.00 34.13 49 VAL A C 2
ATOM 2425 O O . VAL A 1 49 ? -7.978 -25.259 -13.886 1.00 25.13 49 VAL A O 2
ATOM 2438 N N . VAL A 1 50 ? -10.071 -24.447 -13.950 1.00 60.22 50 VAL A N 2
ATOM 2439 C CA . VAL A 1 50 ? -10.636 -25.619 -13.295 1.00 11.40 50 VAL A CA 2
ATOM 2440 C C . VAL A 1 50 ? -10.525 -26.857 -14.174 1.00 72.34 50 VAL A C 2
ATOM 2441 O O . VAL A 1 50 ? -10.426 -27.967 -13.665 1.00 53.42 50 VAL A O 2
ATOM 2454 N N . ALA A 1 51 ? -10.517 -26.665 -15.487 1.00 31.45 51 ALA A N 2
ATOM 2455 C CA . ALA A 1 51 ? -10.323 -27.777 -16.418 1.00 42.34 51 ALA A CA 2
ATOM 2456 C C . ALA A 1 51 ? -8.961 -28.424 -16.180 1.00 31.41 51 ALA A C 2
ATOM 2457 O O . ALA A 1 51 ? -8.800 -29.639 -16.319 1.00 25.24 51 ALA A O 2
ATOM 2464 N N . LYS A 1 52 ? -7.977 -27.601 -15.827 1.00 53.45 52 LYS A N 2
ATOM 2465 C CA . LYS A 1 52 ? -6.672 -28.111 -15.402 1.00 42.14 52 LYS A CA 2
ATOM 2466 C C . LYS A 1 52 ? -6.814 -28.749 -14.012 1.00 3.33 52 LYS A C 2
ATOM 2467 O O . LYS A 1 52 ? -6.437 -29.904 -13.789 1.00 33.40 52 LYS A O 2
ATOM 2486 N N . LEU A 1 53 ? -7.419 -27.987 -13.104 1.00 5.45 53 LEU A N 2
ATOM 2487 C CA . LEU A 1 53 ? -7.554 -28.369 -11.694 1.00 72.44 53 LEU A CA 2
ATOM 2488 C C . LEU A 1 53 ? -8.492 -29.561 -11.493 1.00 43.14 53 LEU A C 2
ATOM 2489 O O . LEU A 1 53 ? -8.553 -30.121 -10.398 1.00 30.51 53 LEU A O 2
ATOM 2505 N N . THR A 1 54 ? -9.225 -29.953 -12.533 1.00 2.31 54 THR A N 2
ATOM 2506 C CA . THR A 1 54 ? -10.077 -31.139 -12.442 1.00 74.25 54 THR A CA 2
ATOM 2507 C C . THR A 1 54 ? -9.233 -32.409 -12.517 1.00 12.24 54 THR A C 2
ATOM 2508 O O . THR A 1 54 ? -9.747 -33.520 -12.364 1.00 11.50 54 THR A O 2
ATOM 2519 N N . ASP A 1 55 ? -7.930 -32.241 -12.756 1.00 13.25 55 ASP A N 2
ATOM 2520 C CA . ASP A 1 55 ? -6.984 -33.346 -12.660 1.00 1.54 55 ASP A CA 2
ATOM 2521 C C . ASP A 1 55 ? -5.888 -32.993 -11.649 1.00 20.51 55 ASP A C 2
ATOM 2522 O O . ASP A 1 55 ? -4.800 -32.554 -12.029 1.00 75.23 55 ASP A O 2
ATOM 2531 N N . PRO A 1 56 ? -6.173 -33.154 -10.338 1.00 62.43 56 PRO A N 2
ATOM 2532 C CA . PRO A 1 56 ? -5.212 -32.825 -9.268 1.00 43.13 56 PRO A CA 2
ATOM 2533 C C . PRO A 1 56 ? -3.946 -33.670 -9.375 1.00 2.34 56 PRO A C 2
ATOM 2534 O O . PRO A 1 56 ? -2.898 -33.322 -8.826 1.00 53.10 56 PRO A O 2
ATOM 2545 N N . GLU A 1 57 ? -4.064 -34.781 -10.093 1.00 53.21 57 GLU A N 2
ATOM 2546 C CA . GLU A 1 57 ? -2.939 -35.661 -10.365 1.00 31.20 57 GLU A CA 2
ATOM 2547 C C . GLU A 1 57 ? -1.868 -34.899 -11.148 1.00 11.32 57 GLU A C 2
ATOM 2548 O O . GLU A 1 57 ? -0.672 -35.048 -10.895 1.00 40.10 57 GLU A O 2
ATOM 2560 N N . SER A 1 58 ? -2.314 -34.071 -12.092 1.00 43.04 58 SER A N 2
ATOM 2561 C CA . SER A 1 58 ? -1.411 -33.233 -12.873 1.00 14.11 58 SER A CA 2
ATOM 2562 C C . SER A 1 58 ? -0.791 -32.154 -11.985 1.00 64.34 58 SER A C 2
ATOM 2563 O O . SER A 1 58 ? 0.431 -32.002 -11.945 1.00 15.34 58 SER A O 2
ATOM 2571 N N . SER A 1 59 ? -1.640 -31.431 -11.251 1.00 11.31 59 SER A N 2
ATOM 2572 C CA . SER A 1 59 ? -1.194 -30.337 -10.390 1.00 64.13 59 SER A CA 2
ATOM 2573 C C . SER A 1 59 ? -0.074 -30.794 -9.455 1.00 74.10 59 SER A C 2
ATOM 2574 O O . SER A 1 59 ? 1.013 -30.213 -9.437 1.00 53.43 59 SER A O 2
ATOM 2582 N N . ALA A 1 60 ? -0.339 -31.877 -8.725 1.00 52.35 60 ALA A N 2
ATOM 2583 C CA . ALA A 1 60 ? 0.606 -32.417 -7.751 1.00 44.05 60 ALA A CA 2
ATOM 2584 C C . ALA A 1 60 ? 1.935 -32.805 -8.399 1.00 65.01 60 ALA A C 2
ATOM 2585 O O . ALA A 1 60 ? 2.940 -32.985 -7.709 1.00 55.43 60 ALA A O 2
ATOM 2592 N N . GLN A 1 61 ? 1.942 -32.944 -9.721 1.00 51.35 61 GLN A N 2
ATOM 2593 C CA . GLN A 1 61 ? 3.159 -33.293 -10.449 1.00 31.01 61 GLN A CA 2
ATOM 2594 C C . GLN A 1 61 ? 3.794 -32.052 -11.078 1.00 42.21 61 GLN A C 2
ATOM 2595 O O . GLN A 1 61 ? 5.004 -32.014 -11.314 1.00 61.11 61 GLN A O 2
ATOM 2609 N N . ILE A 1 62 ? 2.977 -31.032 -11.335 1.00 4.23 62 ILE A N 2
ATOM 2610 C CA . ILE A 1 62 ? 3.463 -29.783 -11.920 1.00 32.12 62 ILE A CA 2
ATOM 2611 C C . ILE A 1 62 ? 4.330 -29.015 -10.925 1.00 0.54 62 ILE A C 2
ATOM 2612 O O . ILE A 1 62 ? 5.417 -28.540 -11.269 1.00 12.44 62 ILE A O 2
ATOM 2628 N N . ASP A 1 63 ? 3.848 -28.896 -9.692 1.00 4.21 63 ASP A N 2
ATOM 2629 C CA . ASP A 1 63 ? 4.582 -28.185 -8.639 1.00 24.12 63 ASP A CA 2
ATOM 2630 C C . ASP A 1 63 ? 5.253 -29.164 -7.675 1.00 32.11 63 ASP A C 2
ATOM 2631 O O . ASP A 1 63 ? 6.104 -28.772 -6.874 1.00 51.03 63 ASP A O 2
ATOM 2640 N N . GLY A 1 64 ? 4.856 -30.433 -7.744 1.00 4.34 64 GLY A N 2
ATOM 2641 C CA . GLY A 1 64 ? 5.507 -31.470 -6.958 1.00 4.15 64 GLY A CA 2
ATOM 2642 C C . GLY A 1 64 ? 4.986 -31.555 -5.533 1.00 21.32 64 GLY A C 2
ATOM 2643 O O . GLY A 1 64 ? 5.477 -32.360 -4.736 1.00 74.55 64 GLY A O 2
ATOM 2647 N N . VAL A 1 65 ? 3.990 -30.733 -5.214 1.00 53.23 65 VAL A N 2
ATOM 2648 C CA . VAL A 1 65 ? 3.393 -30.702 -3.881 1.00 5.12 65 VAL A CA 2
ATOM 2649 C C . VAL A 1 65 ? 2.066 -29.939 -3.921 1.00 22.24 65 VAL A C 2
ATOM 2650 O O . VAL A 1 65 ? 2.037 -28.727 -4.136 1.00 34.45 65 VAL A O 2
ATOM 2663 N N . VAL A 1 66 ? 0.970 -30.659 -3.711 1.00 30.32 66 VAL A N 2
ATOM 2664 C CA . VAL A 1 66 ? -0.366 -30.092 -3.875 1.00 1.42 66 VAL A CA 2
ATOM 2665 C C . VAL A 1 66 ? -0.801 -29.308 -2.630 1.00 32.13 66 VAL A C 2
ATOM 2666 O O . VAL A 1 66 ? -0.796 -29.830 -1.509 1.00 51.15 66 VAL A O 2
ATOM 2679 N N . SER A 1 67 ? -1.126 -28.033 -2.833 1.00 53.53 67 SER A N 2
ATOM 2680 C CA . SER A 1 67 ? -1.615 -27.158 -1.773 1.00 63.30 67 SER A CA 2
ATOM 2681 C C . SER A 1 67 ? -2.644 -26.174 -2.343 1.00 25.11 67 SER A C 2
ATOM 2682 O O . SER A 1 67 ? -2.643 -25.909 -3.537 1.00 45.11 67 SER A O 2
ATOM 2690 N N . LYS A 1 68 ? -3.491 -25.611 -1.478 1.00 41.35 68 LYS A N 2
ATOM 2691 C CA . LYS A 1 68 ? -4.637 -24.795 -1.919 1.00 53.40 68 LYS A CA 2
ATOM 2692 C C . LYS A 1 68 ? -4.220 -23.602 -2.789 1.00 61.41 68 LYS A C 2
ATOM 2693 O O . LYS A 1 68 ? -5.001 -23.131 -3.620 1.00 72.23 68 LYS A O 2
ATOM 2712 N N . ASP A 1 69 ? -2.993 -23.123 -2.606 1.00 15.13 69 ASP A N 2
ATOM 2713 C CA . ASP A 1 69 ? -2.481 -21.988 -3.383 1.00 73.13 69 ASP A CA 2
ATOM 2714 C C . ASP A 1 69 ? -2.419 -22.321 -4.875 1.00 2.11 69 ASP A C 2
ATOM 2715 O O . ASP A 1 69 ? -2.330 -21.421 -5.714 1.00 71.50 69 ASP A O 2
ATOM 2724 N N . GLU A 1 70 ? -2.485 -23.615 -5.197 1.00 14.54 70 GLU A N 2
ATOM 2725 C CA . GLU A 1 70 ? -2.402 -24.092 -6.580 1.00 21.21 70 GLU A CA 2
ATOM 2726 C C . GLU A 1 70 ? -3.424 -23.379 -7.470 1.00 20.22 70 GLU A C 2
ATOM 2727 O O . GLU A 1 70 ? -3.142 -23.084 -8.631 1.00 62.31 70 GLU A O 2
ATOM 2739 N N . ILE A 1 71 ? -4.601 -23.082 -6.911 1.00 21.23 71 ILE A N 2
ATOM 2740 C CA . ILE A 1 71 ? -5.643 -22.371 -7.651 1.00 21.42 71 ILE A CA 2
ATOM 2741 C C . ILE A 1 71 ? -5.086 -21.062 -8.205 1.00 5.33 71 ILE A C 2
ATOM 2742 O O . ILE A 1 71 ? -5.155 -20.799 -9.409 1.00 63.22 71 ILE A O 2
ATOM 2758 N N . GLU A 1 72 ? -4.503 -20.265 -7.314 1.00 15.22 72 GLU A N 2
ATOM 2759 C CA . GLU A 1 72 ? -3.948 -18.962 -7.676 1.00 53.51 72 GLU A CA 2
ATOM 2760 C C . GLU A 1 72 ? -2.861 -19.132 -8.737 1.00 55.15 72 GLU A C 2
ATOM 2761 O O . GLU A 1 72 ? -2.761 -18.343 -9.686 1.00 64.43 72 GLU A O 2
ATOM 2773 N N . LYS A 1 73 ? -2.067 -20.190 -8.576 1.00 41.33 73 LYS A N 2
ATOM 2774 C CA . LYS A 1 73 ? -0.955 -20.469 -9.479 1.00 45.24 73 LYS A CA 2
ATOM 2775 C C . LYS A 1 73 ? -1.463 -20.742 -10.892 1.00 24.45 73 LYS A C 2
ATOM 2776 O O . LYS A 1 73 ? -0.954 -20.177 -11.866 1.00 4.23 73 LYS A O 2
ATOM 2795 N N . PHE A 1 74 ? -2.480 -21.589 -11.003 1.00 11.22 74 PHE A N 2
ATOM 2796 C CA . PHE A 1 74 ? -3.042 -21.938 -12.299 1.00 22.20 74 PHE A CA 2
ATOM 2797 C C . PHE A 1 74 ? -3.815 -20.767 -12.903 1.00 73.02 74 PHE A C 2
ATOM 2798 O O . PHE A 1 74 ? -3.928 -20.658 -14.123 1.00 45.14 74 PHE A O 2
ATOM 2815 N N . ILE A 1 75 ? -4.348 -19.894 -12.049 1.00 65.43 75 ILE A N 2
ATOM 2816 C CA . ILE A 1 75 ? -4.990 -18.676 -12.529 1.00 31.44 75 ILE A CA 2
ATOM 2817 C C . ILE A 1 75 ? -3.964 -17.784 -13.232 1.00 22.43 75 ILE A C 2
ATOM 2818 O O . ILE A 1 75 ? -4.153 -17.383 -14.389 1.00 22.03 75 ILE A O 2
ATOM 2834 N N . ALA A 1 76 ? -2.845 -17.534 -12.552 1.00 52.44 76 ALA A N 2
ATOM 2835 C CA . ALA A 1 76 ? -1.771 -16.710 -13.110 1.00 4.04 76 ALA A CA 2
ATOM 2836 C C . ALA A 1 76 ? -1.221 -17.348 -14.384 1.00 21.11 76 ALA A C 2
ATOM 2837 O O . ALA A 1 76 ? -0.772 -16.656 -15.300 1.00 25.25 76 ALA A O 2
ATOM 2844 N N . ASP A 1 77 ? -1.297 -18.675 -14.428 1.00 61.03 77 ASP A N 2
ATOM 2845 C CA . ASP A 1 77 ? -0.821 -19.466 -15.561 1.00 42.01 77 ASP A CA 2
ATOM 2846 C C . ASP A 1 77 ? -1.548 -19.083 -16.852 1.00 61.43 77 ASP A C 2
ATOM 2847 O O . ASP A 1 77 ? -1.007 -19.241 -17.948 1.00 2.14 77 ASP A O 2
ATOM 2856 N N . VAL A 1 78 ? -2.767 -18.547 -16.719 1.00 0.21 78 VAL A N 2
ATOM 2857 C CA . VAL A 1 78 ? -3.593 -18.203 -17.880 1.00 54.41 78 VAL A CA 2
ATOM 2858 C C . VAL A 1 78 ? -3.385 -16.733 -18.273 1.00 22.23 78 VAL A C 2
ATOM 2859 O O . VAL A 1 78 ? -4.303 -16.058 -18.744 1.00 42.11 78 VAL A O 2
ATOM 2872 N N . THR A 1 79 ? -2.157 -16.253 -18.080 1.00 30.41 79 THR A N 2
ATOM 2873 C CA . THR A 1 79 ? -1.774 -14.878 -18.423 1.00 54.12 79 THR A CA 2
ATOM 2874 C C . THR A 1 79 ? -2.553 -13.858 -17.584 1.00 71.50 79 THR A C 2
ATOM 2875 O O . THR A 1 79 ? -2.568 -12.668 -17.890 1.00 33.50 79 THR A O 2
ATOM 2886 N N . LYS A 1 80 ? -3.161 -14.325 -16.494 1.00 61.35 80 LYS A N 2
ATOM 2887 C CA . LYS A 1 80 ? -3.974 -13.455 -15.648 1.00 2.22 80 LYS A CA 2
ATOM 2888 C C . LYS A 1 80 ? -3.098 -12.416 -14.962 1.00 73.41 80 LYS A C 2
ATOM 2889 O O . LYS A 1 80 ? -3.505 -11.264 -14.804 1.00 21.42 80 LYS A O 2
ATOM 2908 N N . ASP A 1 81 ? -1.893 -12.841 -14.564 1.00 15.43 81 ASP A N 2
ATOM 2909 C CA . ASP A 1 81 ? -0.910 -11.976 -13.899 1.00 70.42 81 ASP A CA 2
ATOM 2910 C C . ASP A 1 81 ? -1.338 -11.644 -12.470 1.00 63.31 81 ASP A C 2
ATOM 2911 O O . ASP A 1 81 ? -0.576 -11.852 -11.520 1.00 51.31 81 ASP A O 2
ATOM 2920 N N . GLU A 1 82 ? -2.548 -11.120 -12.326 1.00 51.11 82 GLU A N 2
ATOM 2921 C CA . GLU A 1 82 ? -3.120 -10.799 -11.026 1.00 23.24 82 GLU A CA 2
ATOM 2922 C C . GLU A 1 82 ? -4.184 -11.828 -10.637 1.00 62.30 82 GLU A C 2
ATOM 2923 O O . GLU A 1 82 ? -5.326 -11.740 -11.089 1.00 24.41 82 GLU A O 2
ATOM 2935 N N . PRO A 1 83 ? -3.827 -12.836 -9.829 1.00 41.20 83 PRO A N 2
ATOM 2936 C CA . PRO A 1 83 ? -4.801 -13.762 -9.267 1.00 1.43 83 PRO A CA 2
ATOM 2937 C C . PRO A 1 83 ? -5.390 -13.208 -7.970 1.00 63.44 83 PRO A C 2
ATOM 2938 O O . PRO A 1 83 ? -4.868 -13.458 -6.876 1.00 23.54 83 PRO A O 2
ATOM 2949 N N . THR A 1 84 ? -6.456 -12.420 -8.103 1.00 62.44 84 THR A N 2
ATOM 2950 C CA . THR A 1 84 ? -7.086 -11.770 -6.958 1.00 64.50 84 THR A CA 2
ATOM 2951 C C . THR A 1 84 ? -8.150 -12.677 -6.337 1.00 62.30 84 THR A C 2
ATOM 2952 O O . THR A 1 84 ? -8.600 -13.647 -6.967 1.00 22.53 84 THR A O 2
ATOM 2963 N N . ALA A 1 85 ? -8.553 -12.352 -5.106 1.00 11.33 85 ALA A N 2
ATOM 2964 C CA . ALA A 1 85 ? -9.535 -13.144 -4.364 1.00 53.25 85 ALA A CA 2
ATOM 2965 C C . ALA A 1 85 ? -10.801 -13.356 -5.190 1.00 55.44 85 ALA A C 2
ATOM 2966 O O . ALA A 1 85 ? -11.469 -14.380 -5.062 1.00 52.34 85 ALA A O 2
ATOM 2973 N N . GLN A 1 86 ? -11.112 -12.381 -6.042 1.00 34.21 86 GLN A N 2
ATOM 2974 C CA . GLN A 1 86 ? -12.227 -12.495 -6.978 1.00 11.51 86 GLN A CA 2
ATOM 2975 C C . GLN A 1 86 ? -12.036 -13.718 -7.875 1.00 50.40 86 GLN A C 2
ATOM 2976 O O . GLN A 1 86 ? -12.914 -14.579 -7.969 1.00 71.31 86 GLN A O 2
ATOM 2990 N N . ASP A 1 87 ? -10.869 -13.794 -8.515 1.00 24.32 87 ASP A N 2
ATOM 2991 C CA . ASP A 1 87 ? -10.561 -14.889 -9.431 1.00 32.24 87 ASP A CA 2
ATOM 2992 C C . ASP A 1 87 ? -10.596 -16.215 -8.686 1.00 42.21 87 ASP A C 2
ATOM 2993 O O . ASP A 1 87 ? -11.260 -17.159 -9.115 1.00 5.42 87 ASP A O 2
ATOM 3002 N N . ILE A 1 88 ? -9.886 -16.270 -7.559 1.00 41.24 88 ILE A N 2
ATOM 3003 C CA . ILE A 1 88 ? -9.868 -17.465 -6.719 1.00 12.41 88 ILE A CA 2
ATOM 3004 C C . ILE A 1 88 ? -11.286 -17.900 -6.357 1.00 62.53 88 ILE A C 2
ATOM 3005 O O . ILE A 1 88 ? -11.604 -19.085 -6.416 1.00 0.14 88 ILE A O 2
ATOM 3021 N N . SER A 1 89 ? -12.133 -16.937 -6.004 1.00 54.03 89 SER A N 2
ATOM 3022 C CA . SER A 1 89 ? -13.509 -17.231 -5.620 1.00 31.54 89 SER A CA 2
ATOM 3023 C C . SER A 1 89 ? -14.268 -17.877 -6.781 1.00 63.41 89 SER A C 2
ATOM 3024 O O . SER A 1 89 ? -14.908 -18.915 -6.612 1.00 50.42 89 SER A O 2
ATOM 3032 N N . ARG A 1 90 ? -14.171 -17.268 -7.962 1.00 23.34 90 ARG A N 2
ATOM 3033 C CA . ARG A 1 90 ? -14.846 -17.772 -9.164 1.00 54.03 90 ARG A CA 2
ATOM 3034 C C . ARG A 1 90 ? -14.404 -19.210 -9.459 1.00 24.50 90 ARG A C 2
ATOM 3035 O O . ARG A 1 90 ? -15.228 -20.141 -9.546 1.00 24.11 90 ARG A O 2
ATOM 3056 N N . VAL A 1 91 ? -13.090 -19.381 -9.585 1.00 13.22 91 VAL A N 2
ATOM 3057 C CA . VAL A 1 91 ? -12.495 -20.687 -9.850 1.00 73.33 91 VAL A CA 2
ATOM 3058 C C . VAL A 1 91 ? -12.922 -21.691 -8.782 1.00 11.43 91 VAL A C 2
ATOM 3059 O O . VAL A 1 91 ? -13.393 -22.789 -9.099 1.00 41.13 91 VAL A O 2
ATOM 3072 N N . ALA A 1 92 ? -12.789 -21.285 -7.521 1.00 14.51 92 ALA A N 2
ATOM 3073 C CA . ALA A 1 92 ? -13.150 -22.132 -6.391 1.00 51.41 92 ALA A CA 2
ATOM 3074 C C . ALA A 1 92 ? -14.622 -22.516 -6.455 1.00 45.24 92 ALA A C 2
ATOM 3075 O O . ALA A 1 92 ? -14.991 -23.638 -6.123 1.00 41.04 92 ALA A O 2
ATOM 3082 N N . SER A 1 93 ? -15.455 -21.583 -6.909 1.00 15.05 93 SER A N 2
ATOM 3083 C CA . SER A 1 93 ? -16.877 -21.835 -7.053 1.00 62.23 93 SER A CA 2
ATOM 3084 C C . SER A 1 93 ? -17.118 -22.909 -8.114 1.00 73.41 93 SER A C 2
ATOM 3085 O O . SER A 1 93 ? -17.957 -23.792 -7.932 1.00 13.21 93 SER A O 2
ATOM 3093 N N . ARG A 1 94 ? -16.370 -22.839 -9.219 1.00 41.15 94 ARG A N 2
ATOM 3094 C CA . ARG A 1 94 ? -16.511 -23.841 -10.282 1.00 3.43 94 ARG A CA 2
ATOM 3095 C C . ARG A 1 94 ? -16.142 -25.231 -9.763 1.00 32.51 94 ARG A C 2
ATOM 3096 O O . ARG A 1 94 ? -16.929 -26.175 -9.862 1.00 40.31 94 ARG A O 2
ATOM 3117 N N . LEU A 1 95 ? -14.937 -25.342 -9.199 1.00 55.01 95 LEU A N 2
ATOM 3118 C CA . LEU A 1 95 ? -14.428 -26.633 -8.724 1.00 15.52 95 LEU A CA 2
ATOM 3119 C C . LEU A 1 95 ? -15.220 -27.140 -7.518 1.00 70.41 95 LEU A C 2
ATOM 3120 O O . LEU A 1 95 ? -15.322 -28.346 -7.306 1.00 61.13 95 LEU A O 2
ATOM 3136 N N . ALA A 1 96 ? -15.781 -26.222 -6.732 1.00 40.45 96 ALA A N 2
ATOM 3137 C CA . ALA A 1 96 ? -16.690 -26.596 -5.647 1.00 52.43 96 ALA A CA 2
ATOM 3138 C C . ALA A 1 96 ? -17.919 -27.296 -6.224 1.00 51.03 96 ALA A C 2
ATOM 3139 O O . ALA A 1 96 ? -18.365 -28.330 -5.715 1.00 52.32 96 ALA A O 2
ATOM 3146 N N . ALA A 1 97 ? -18.453 -26.725 -7.303 1.00 43.02 97 ALA A N 2
ATOM 3147 C CA . ALA A 1 97 ? -19.561 -27.334 -8.034 1.00 4.04 97 ALA A CA 2
ATOM 3148 C C . ALA A 1 97 ? -19.093 -28.618 -8.717 1.00 60.22 97 ALA A C 2
ATOM 3149 O O . ALA A 1 97 ? -19.878 -29.544 -8.941 1.00 2.12 97 ALA A O 2
ATOM 3156 N N . GLY A 1 98 ? -17.799 -28.659 -9.032 1.00 10.24 98 GLY A N 2
ATOM 3157 C CA . GLY A 1 98 ? -17.186 -29.844 -9.608 1.00 71.13 98 GLY A CA 2
ATOM 3158 C C . GLY A 1 98 ? -16.826 -30.868 -8.557 1.00 75.14 98 GLY A C 2
ATOM 3159 O O . GLY A 1 98 ? -16.111 -31.826 -8.849 1.00 24.30 98 GLY A O 2
ATOM 3163 N N . GLY A 1 99 ? -17.294 -30.648 -7.326 1.00 44.44 99 GLY A N 2
ATOM 3164 C CA . GLY A 1 99 ? -17.091 -31.610 -6.259 1.00 11.31 99 GLY A CA 2
ATOM 3165 C C . GLY A 1 99 ? -17.451 -33.010 -6.706 1.00 2.41 99 GLY A C 2
ATOM 3166 O O . GLY A 1 99 ? -18.625 -33.377 -6.743 1.00 24.34 99 GLY A O 2
ATOM 3170 N N . TRP A 1 100 ? -16.428 -33.778 -7.059 1.00 33.12 100 TRP A N 2
ATOM 3171 C CA . TRP A 1 100 ? -16.584 -35.112 -7.633 1.00 54.53 100 TRP A CA 2
ATOM 3172 C C . TRP A 1 100 ? -17.567 -35.995 -6.824 1.00 63.43 100 TRP A C 2
ATOM 3173 O O . TRP A 1 100 ? -17.917 -35.655 -5.690 1.00 14.14 100 TRP A O 2
ATOM 3194 N N . PRO A 1 101 ? -17.943 -37.193 -7.351 1.00 54.45 101 PRO A N 2
ATOM 3195 C CA . PRO A 1 101 ? -19.239 -37.859 -7.174 1.00 61.44 101 PRO A CA 2
ATOM 3196 C C . PRO A 1 101 ? -20.384 -37.112 -6.446 1.00 74.42 101 PRO A C 2
ATOM 3197 O O . PRO A 1 101 ? -21.299 -37.752 -5.924 1.00 34.13 101 PRO A O 2
ATOM 3208 N N . LEU A 1 102 ? -20.370 -35.778 -6.450 1.00 10.31 102 LEU A N 2
ATOM 3209 C CA . LEU A 1 102 ? -21.557 -34.982 -6.129 1.00 74.21 102 LEU A CA 2
ATOM 3210 C C . LEU A 1 102 ? -21.644 -33.820 -7.120 1.00 33.31 102 LEU A C 2
ATOM 3211 O O . LEU A 1 102 ? -21.129 -32.729 -6.860 1.00 3.42 102 LEU A O 2
ATOM 3227 N N . ALA A 1 103 ? -22.293 -34.055 -8.254 1.00 35.13 103 ALA A N 2
ATOM 3228 C CA . ALA A 1 103 ? -22.310 -33.080 -9.342 1.00 1.22 103 ALA A CA 2
ATOM 3229 C C . ALA A 1 103 ? -23.126 -31.843 -8.970 1.00 44.52 103 ALA A C 2
ATOM 3230 O O . ALA A 1 103 ? -24.356 -31.868 -8.999 1.00 71.31 103 ALA A O 2
ATOM 3237 N N . GLY A 1 104 ? -22.432 -30.769 -8.606 1.00 1.03 104 GLY A N 2
ATOM 3238 C CA . GLY A 1 104 ? -23.091 -29.512 -8.295 1.00 34.40 104 GLY A CA 2
ATOM 3239 C C . GLY A 1 104 ? -23.043 -28.552 -9.467 1.00 2.44 104 GLY A C 2
ATOM 3240 O O . GLY A 1 104 ? -23.377 -27.371 -9.334 1.00 60.53 104 GLY A O 2
ATOM 3244 N N . VAL A 1 105 ? -22.603 -29.062 -10.617 1.00 75.25 105 VAL A N 2
ATOM 3245 C CA . VAL A 1 105 ? -22.503 -28.288 -11.827 1.00 23.35 105 VAL A CA 2
ATOM 3246 C C . VAL A 1 105 ? -23.888 -27.877 -12.347 1.00 14.03 105 VAL A C 2
ATOM 3247 O O . VAL A 1 105 ? -24.528 -28.597 -13.117 1.00 43.04 105 VAL A O 2
ATOM 3260 N N . ASP A 1 106 ? -24.357 -26.726 -11.882 1.00 34.34 106 ASP A N 2
ATOM 3261 C CA . ASP A 1 106 ? -25.639 -26.176 -12.317 1.00 34.40 106 ASP A CA 2
ATOM 3262 C C . ASP A 1 106 ? -25.484 -25.515 -13.689 1.00 44.13 106 ASP A C 2
ATOM 3263 O O . ASP A 1 106 ? -24.374 -25.162 -14.088 1.00 12.44 106 ASP A O 2
ATOM 3272 N N . SER A 1 107 ? -26.592 -25.351 -14.410 1.00 25.45 107 SER A N 2
ATOM 3273 C CA . SER A 1 107 ? -26.553 -24.834 -15.777 1.00 20.22 107 SER A CA 2
ATOM 3274 C C . SER A 1 107 ? -26.920 -23.345 -15.836 1.00 62.13 107 SER A C 2
ATOM 3275 O O . SER A 1 107 ? -26.323 -22.583 -16.601 1.00 71.25 107 SER A O 2
ATOM 3283 N N . THR A 1 108 ? -27.891 -22.929 -15.024 1.00 52.43 108 THR A N 2
ATOM 3284 C CA . THR A 1 108 ? -28.368 -21.546 -15.052 1.00 65.30 108 THR A CA 2
ATOM 3285 C C . THR A 1 108 ? -27.454 -20.650 -14.213 1.00 75.14 108 THR A C 2
ATOM 3286 O O . THR A 1 108 ? -27.448 -19.424 -14.363 1.00 15.14 108 THR A O 2
ATOM 3297 N N . ALA A 1 109 ? -26.654 -21.275 -13.355 1.00 54.00 109 ALA A N 2
ATOM 3298 C CA . ALA A 1 109 ? -25.711 -20.561 -12.503 1.00 24.21 109 ALA A CA 2
ATOM 3299 C C . ALA A 1 109 ? -24.331 -20.591 -13.146 1.00 11.04 109 ALA A C 2
ATOM 3300 O O . ALA A 1 109 ? -23.305 -20.597 -12.464 1.00 23.33 109 ALA A O 2
ATOM 3307 N N . LEU A 1 110 ? -24.322 -20.549 -14.473 1.00 1.22 110 LEU A N 2
ATOM 3308 C CA . LEU A 1 110 ? -23.122 -20.780 -15.246 1.00 62.21 110 LEU A CA 2
ATOM 3309 C C . LEU A 1 110 ? -23.174 -19.938 -16.512 1.00 32.34 110 LEU A C 2
ATOM 3310 O O . LEU A 1 110 ? -23.671 -20.375 -17.548 1.00 74.23 110 LEU A O 2
ATOM 3326 N N . ASN A 1 111 ? -22.715 -18.706 -16.381 1.00 2.03 111 ASN A N 2
ATOM 3327 C CA . ASN A 1 111 ? -22.660 -17.760 -17.493 1.00 51.20 111 ASN A CA 2
ATOM 3328 C C . ASN A 1 111 ? -21.795 -18.309 -18.631 1.00 3.43 111 ASN A C 2
ATOM 3329 O O . ASN A 1 111 ? -22.124 -18.157 -19.806 1.00 20.31 111 ASN A O 2
ATOM 3340 N N . ALA A 1 112 ? -20.690 -18.947 -18.260 1.00 65.35 112 ALA A N 2
ATOM 3341 C CA . ALA A 1 112 ? -19.794 -19.595 -19.202 1.00 3.51 112 ALA A CA 2
ATOM 3342 C C . ALA A 1 112 ? -18.854 -20.517 -18.430 1.00 55.23 112 ALA A C 2
ATOM 3343 O O . ALA A 1 112 ? -18.668 -21.675 -18.850 1.00 20.44 112 ALA A O 2
ATOM 3351 N N . MET A 1 1 ? -43.500 -9.031 -90.145 1.00 42.33 1 MET A N 3
ATOM 3352 C CA . MET A 1 1 ? -42.689 -7.847 -89.766 1.00 64.05 1 MET A CA 3
ATOM 3353 C C . MET A 1 1 ? -41.681 -8.213 -88.679 1.00 13.42 1 MET A C 3
ATOM 3354 O O . MET A 1 1 ? -41.798 -9.263 -88.043 1.00 71.30 1 MET A O 3
ATOM 3370 N N . ALA A 1 2 ? -40.688 -7.343 -88.480 1.00 15.35 2 ALA A N 3
ATOM 3371 C CA . ALA A 1 2 ? -39.682 -7.536 -87.441 1.00 62.22 2 ALA A CA 3
ATOM 3372 C C . ALA A 1 2 ? -40.318 -7.404 -86.060 1.00 54.21 2 ALA A C 3
ATOM 3373 O O . ALA A 1 2 ? -40.762 -6.322 -85.671 1.00 13.45 2 ALA A O 3
ATOM 3380 N N . HIS A 1 3 ? -40.363 -8.510 -85.331 1.00 62.30 3 HIS A N 3
ATOM 3381 C CA . HIS A 1 3 ? -41.016 -8.546 -84.029 1.00 61.24 3 HIS A CA 3
ATOM 3382 C C . HIS A 1 3 ? -40.166 -7.827 -82.986 1.00 75.23 3 HIS A C 3
ATOM 3383 O O . HIS A 1 3 ? -39.367 -8.449 -82.283 1.00 31.12 3 HIS A O 3
ATOM 3398 N N . HIS A 1 4 ? -40.323 -6.508 -82.914 1.00 45.44 4 HIS A N 3
ATOM 3399 C CA . HIS A 1 4 ? -39.569 -5.690 -81.969 1.00 14.04 4 HIS A CA 3
ATOM 3400 C C . HIS A 1 4 ? -40.137 -5.848 -80.564 1.00 24.20 4 HIS A C 3
ATOM 3401 O O . HIS A 1 4 ? -41.269 -5.441 -80.292 1.00 32.41 4 HIS A O 3
ATOM 3416 N N . HIS A 1 5 ? -39.352 -6.457 -79.687 1.00 43.15 5 HIS A N 3
ATOM 3417 C CA . HIS A 1 5 ? -39.729 -6.652 -78.289 1.00 52.04 5 HIS A CA 3
ATOM 3418 C C . HIS A 1 5 ? -38.491 -6.522 -77.411 1.00 31.33 5 HIS A C 3
ATOM 3419 O O . HIS A 1 5 ? -37.582 -7.347 -77.487 1.00 44.54 5 HIS A O 3
ATOM 3434 N N . HIS A 1 6 ? -38.451 -5.482 -76.584 1.00 45.44 6 HIS A N 3
ATOM 3435 C CA . HIS A 1 6 ? -37.292 -5.221 -75.735 1.00 65.41 6 HIS A CA 3
ATOM 3436 C C . HIS A 1 6 ? -37.688 -5.211 -74.259 1.00 61.41 6 HIS A C 3
ATOM 3437 O O . HIS A 1 6 ? -38.146 -4.200 -73.723 1.00 42.22 6 HIS A O 3
ATOM 3452 N N . HIS A 1 7 ? -37.542 -6.364 -73.620 1.00 41.25 7 HIS A N 3
ATOM 3453 C CA . HIS A 1 7 ? -37.768 -6.497 -72.185 1.00 71.21 7 HIS A CA 3
ATOM 3454 C C . HIS A 1 7 ? -36.533 -7.099 -71.532 1.00 1.31 7 HIS A C 3
ATOM 3455 O O . HIS A 1 7 ? -35.875 -7.966 -72.111 1.00 43.01 7 HIS A O 3
ATOM 3470 N N . HIS A 1 8 ? -36.217 -6.630 -70.335 1.00 21.43 8 HIS A N 3
ATOM 3471 C CA . HIS A 1 8 ? -35.033 -7.086 -69.622 1.00 5.40 8 HIS A CA 3
ATOM 3472 C C . HIS A 1 8 ? -35.227 -6.940 -68.122 1.00 12.40 8 HIS A C 3
ATOM 3473 O O . HIS A 1 8 ? -36.061 -6.149 -67.666 1.00 22.00 8 HIS A O 3
ATOM 3488 N N . MET A 1 9 ? -34.464 -7.712 -67.366 1.00 14.33 9 MET A N 3
ATOM 3489 C CA . MET A 1 9 ? -34.454 -7.608 -65.915 1.00 10.20 9 MET A CA 3
ATOM 3490 C C . MET A 1 9 ? -33.083 -8.010 -65.387 1.00 4.43 9 MET A C 3
ATOM 3491 O O . MET A 1 9 ? -32.846 -9.172 -65.048 1.00 62.05 9 MET A O 3
ATOM 3505 N N . GLY A 1 10 ? -32.171 -7.046 -65.373 1.00 32.43 10 GLY A N 3
ATOM 3506 C CA . GLY A 1 10 ? -30.820 -7.281 -64.902 1.00 33.53 10 GLY A CA 3
ATOM 3507 C C . GLY A 1 10 ? -30.474 -6.352 -63.762 1.00 23.23 10 GLY A C 3
ATOM 3508 O O . GLY A 1 10 ? -29.700 -5.406 -63.927 1.00 62.21 10 GLY A O 3
ATOM 3512 N N . THR A 1 11 ? -31.074 -6.603 -62.610 1.00 34.53 11 THR A N 3
ATOM 3513 C CA . THR A 1 11 ? -30.862 -5.781 -61.431 1.00 13.23 11 THR A CA 3
ATOM 3514 C C . THR A 1 11 ? -30.710 -6.668 -60.195 1.00 32.22 11 THR A C 3
ATOM 3515 O O . THR A 1 11 ? -31.696 -7.131 -59.618 1.00 32.32 11 THR A O 3
ATOM 3526 N N . LEU A 1 12 ? -29.464 -6.926 -59.820 1.00 71.50 12 LEU A N 3
ATOM 3527 C CA . LEU A 1 12 ? -29.150 -7.775 -58.676 1.00 51.12 12 LEU A CA 3
ATOM 3528 C C . LEU A 1 12 ? -27.810 -7.355 -58.087 1.00 2.41 12 LEU A C 3
ATOM 3529 O O . LEU A 1 12 ? -26.925 -6.901 -58.821 1.00 51.53 12 LEU A O 3
ATOM 3545 N N . GLU A 1 13 ? -27.666 -7.488 -56.774 1.00 71.43 13 GLU A N 3
ATOM 3546 C CA . GLU A 1 13 ? -26.457 -7.056 -56.085 1.00 21.04 13 GLU A CA 3
ATOM 3547 C C . GLU A 1 13 ? -26.405 -7.642 -54.675 1.00 44.32 13 GLU A C 3
ATOM 3548 O O . GLU A 1 13 ? -27.445 -7.897 -54.064 1.00 71.34 13 GLU A O 3
ATOM 3560 N N . ALA A 1 14 ? -25.194 -7.864 -54.176 1.00 72.45 14 ALA A N 3
ATOM 3561 C CA . ALA A 1 14 ? -24.982 -8.377 -52.828 1.00 22.35 14 ALA A CA 3
ATOM 3562 C C . ALA A 1 14 ? -23.688 -7.808 -52.258 1.00 63.12 14 ALA A C 3
ATOM 3563 O O . ALA A 1 14 ? -22.605 -8.071 -52.783 1.00 72.22 14 ALA A O 3
ATOM 3570 N N . GLN A 1 15 ? -23.804 -7.009 -51.204 1.00 2.04 15 GLN A N 3
ATOM 3571 C CA . GLN A 1 15 ? -22.646 -6.371 -50.583 1.00 24.44 15 GLN A CA 3
ATOM 3572 C C . GLN A 1 15 ? -22.370 -6.994 -49.218 1.00 22.42 15 GLN A C 3
ATOM 3573 O O . GLN A 1 15 ? -23.294 -7.274 -48.452 1.00 65.33 15 GLN A O 3
ATOM 3587 N N . THR A 1 16 ? -21.099 -7.228 -48.931 1.00 51.14 16 THR A N 3
ATOM 3588 C CA . THR A 1 16 ? -20.684 -7.833 -47.672 1.00 52.51 16 THR A CA 3
ATOM 3589 C C . THR A 1 16 ? -19.792 -6.874 -46.884 1.00 40.13 16 THR A C 3
ATOM 3590 O O . THR A 1 16 ? -18.793 -6.372 -47.404 1.00 51.13 16 THR A O 3
ATOM 3601 N N . GLN A 1 17 ? -20.172 -6.608 -45.636 1.00 32.42 17 GLN A N 3
ATOM 3602 C CA . GLN A 1 17 ? -19.372 -5.778 -44.743 1.00 51.23 17 GLN A CA 3
ATOM 3603 C C . GLN A 1 17 ? -18.951 -6.616 -43.537 1.00 30.41 17 GLN A C 3
ATOM 3604 O O . GLN A 1 17 ? -19.745 -6.844 -42.613 1.00 31.24 17 GLN A O 3
ATOM 3618 N N . GLY A 1 18 ? -17.719 -7.108 -43.574 1.00 45.01 18 GLY A N 3
ATOM 3619 C CA . GLY A 1 18 ? -17.200 -7.928 -42.498 1.00 32.05 18 GLY A CA 3
ATOM 3620 C C . GLY A 1 18 ? -17.968 -9.230 -42.354 1.00 22.41 18 GLY A C 3
ATOM 3621 O O . GLY A 1 18 ? -18.162 -9.947 -43.337 1.00 30.02 18 GLY A O 3
ATOM 3625 N N . PRO A 1 19 ? -18.432 -9.559 -41.134 1.00 55.32 19 PRO A N 3
ATOM 3626 C CA . PRO A 1 19 ? -19.244 -10.758 -40.889 1.00 11.14 19 PRO A CA 3
ATOM 3627 C C . PRO A 1 19 ? -20.689 -10.594 -41.376 1.00 0.34 19 PRO A C 3
ATOM 3628 O O . PRO A 1 19 ? -21.500 -11.513 -41.249 1.00 64.54 19 PRO A O 3
ATOM 3639 N N . GLY A 1 20 ? -21.001 -9.420 -41.929 1.00 10.05 20 GLY A N 3
ATOM 3640 C CA . GLY A 1 20 ? -22.351 -9.143 -42.400 1.00 74.10 20 GLY A CA 3
ATOM 3641 C C . GLY A 1 20 ? -23.289 -8.782 -41.263 1.00 65.13 20 GLY A C 3
ATOM 3642 O O . GLY A 1 20 ? -24.402 -9.303 -41.169 1.00 74.44 20 GLY A O 3
ATOM 3646 N N . SER A 1 21 ? -22.839 -7.872 -40.404 1.00 30.53 21 SER A N 3
ATOM 3647 C CA . SER A 1 21 ? -23.612 -7.463 -39.233 1.00 4.43 21 SER A CA 3
ATOM 3648 C C . SER A 1 21 ? -23.446 -5.955 -38.969 1.00 25.13 21 SER A C 3
ATOM 3649 O O . SER A 1 21 ? -24.438 -5.224 -39.012 1.00 5.22 21 SER A O 3
ATOM 3657 N N . PRO A 1 22 ? -22.211 -5.442 -38.697 1.00 74.53 22 PRO A N 3
ATOM 3658 C CA . PRO A 1 22 ? -22.016 -4.002 -38.481 1.00 53.05 22 PRO A CA 3
ATOM 3659 C C . PRO A 1 22 ? -22.208 -3.211 -39.775 1.00 14.45 22 PRO A C 3
ATOM 3660 O O . PRO A 1 22 ? -21.290 -3.093 -40.590 1.00 2.32 22 PRO A O 3
ATOM 3671 N N . GLU A 1 23 ? -23.423 -2.708 -39.972 1.00 31.13 23 GLU A N 3
ATOM 3672 C CA . GLU A 1 23 ? -23.761 -1.930 -41.158 1.00 2.43 23 GLU A CA 3
ATOM 3673 C C . GLU A 1 23 ? -24.101 -0.502 -40.729 1.00 50.22 23 GLU A C 3
ATOM 3674 O O . GLU A 1 23 ? -25.058 -0.280 -39.982 1.00 63.33 23 GLU A O 3
ATOM 3686 N N . GLY A 1 24 ? -23.309 0.459 -41.197 1.00 33.14 24 GLY A N 3
ATOM 3687 C CA . GLY A 1 24 ? -23.466 1.843 -40.769 1.00 73.02 24 GLY A CA 3
ATOM 3688 C C . GLY A 1 24 ? -22.691 2.132 -39.496 1.00 74.44 24 GLY A C 3
ATOM 3689 O O . GLY A 1 24 ? -22.632 3.276 -39.032 1.00 72.20 24 GLY A O 3
ATOM 3693 N N . VAL A 1 25 ? -22.104 1.082 -38.925 1.00 72.40 25 VAL A N 3
ATOM 3694 C CA . VAL A 1 25 ? -21.290 1.185 -37.720 1.00 22.33 25 VAL A CA 3
ATOM 3695 C C . VAL A 1 25 ? -20.046 0.305 -37.859 1.00 61.30 25 VAL A C 3
ATOM 3696 O O . VAL A 1 25 ? -20.059 -0.675 -38.606 1.00 30.12 25 VAL A O 3
ATOM 3709 N N . PRO A 1 26 ? -18.951 0.652 -37.157 1.00 53.20 26 PRO A N 3
ATOM 3710 C CA . PRO A 1 26 ? -17.742 -0.177 -37.123 1.00 53.23 26 PRO A CA 3
ATOM 3711 C C . PRO A 1 26 ? -17.911 -1.371 -36.172 1.00 63.22 26 PRO A C 3
ATOM 3712 O O . PRO A 1 26 ? -18.823 -1.381 -35.341 1.00 4.41 26 PRO A O 3
ATOM 3723 N N . PRO A 1 27 ? -17.042 -2.396 -36.275 1.00 22.12 27 PRO A N 3
ATOM 3724 C CA . PRO A 1 27 ? -17.102 -3.580 -35.401 1.00 12.14 27 PRO A CA 3
ATOM 3725 C C . PRO A 1 27 ? -16.551 -3.308 -33.995 1.00 32.44 27 PRO A C 3
ATOM 3726 O O . PRO A 1 27 ? -15.895 -4.165 -33.398 1.00 51.44 27 PRO A O 3
ATOM 3737 N N . THR A 1 28 ? -16.856 -2.129 -33.450 1.00 45.53 28 THR A N 3
ATOM 3738 C CA . THR A 1 28 ? -16.357 -1.734 -32.133 1.00 23.35 28 THR A CA 3
ATOM 3739 C C . THR A 1 28 ? -17.109 -2.465 -31.021 1.00 32.41 28 THR A C 3
ATOM 3740 O O . THR A 1 28 ? -16.783 -2.356 -29.836 1.00 52.34 28 THR A O 3
ATOM 3751 N N . ASP A 1 29 ? -18.105 -3.223 -31.430 1.00 43.22 29 ASP A N 3
ATOM 3752 C CA . ASP A 1 29 ? -18.883 -4.063 -30.520 1.00 33.15 29 ASP A CA 3
ATOM 3753 C C . ASP A 1 29 ? -18.060 -5.278 -30.121 1.00 10.15 29 ASP A C 3
ATOM 3754 O O . ASP A 1 29 ? -18.001 -5.650 -28.946 1.00 40.43 29 ASP A O 3
ATOM 3763 N N . ARG A 1 30 ? -17.427 -5.880 -31.124 1.00 41.34 30 ARG A N 3
ATOM 3764 C CA . ARG A 1 30 ? -16.580 -7.050 -30.942 1.00 50.12 30 ARG A CA 3
ATOM 3765 C C . ARG A 1 30 ? -16.061 -7.503 -32.302 1.00 1.41 30 ARG A C 3
ATOM 3766 O O . ARG A 1 30 ? -16.841 -7.666 -33.242 1.00 73.43 30 ARG A O 3
ATOM 3787 N N . PHE A 1 31 ? -14.748 -7.674 -32.417 1.00 5.02 31 PHE A N 3
ATOM 3788 C CA . PHE A 1 31 ? -14.158 -8.189 -33.644 1.00 30.21 31 PHE A CA 3
ATOM 3789 C C . PHE A 1 31 ? -14.534 -9.660 -33.812 1.00 11.12 31 PHE A C 3
ATOM 3790 O O . PHE A 1 31 ? -14.577 -10.402 -32.829 1.00 60.42 31 PHE A O 3
ATOM 3807 N N . PRO A 1 32 ? -14.816 -10.101 -35.057 1.00 23.40 32 PRO A N 3
ATOM 3808 C CA . PRO A 1 32 ? -15.269 -11.473 -35.331 1.00 61.21 32 PRO A CA 3
ATOM 3809 C C . PRO A 1 32 ? -14.304 -12.521 -34.774 1.00 12.12 32 PRO A C 3
ATOM 3810 O O . PRO A 1 32 ? -14.716 -13.619 -34.399 1.00 45.31 32 PRO A O 3
ATOM 3821 N N . LEU A 1 33 ? -13.021 -12.170 -34.724 1.00 21.14 33 LEU A N 3
ATOM 3822 C CA . LEU A 1 33 ? -11.998 -13.036 -34.143 1.00 43.40 33 LEU A CA 3
ATOM 3823 C C . LEU A 1 33 ? -11.445 -12.395 -32.875 1.00 31.24 33 LEU A C 3
ATOM 3824 O O . LEU A 1 33 ? -10.999 -11.244 -32.898 1.00 3.30 33 LEU A O 3
ATOM 3840 N N . LEU A 1 34 ? -11.478 -13.130 -31.773 1.00 14.54 34 LEU A N 3
ATOM 3841 C CA . LEU A 1 34 ? -10.981 -12.623 -30.501 1.00 1.15 34 LEU A CA 3
ATOM 3842 C C . LEU A 1 34 ? -9.487 -12.881 -30.374 1.00 23.24 34 LEU A C 3
ATOM 3843 O O . LEU A 1 34 ? -9.055 -13.939 -29.918 1.00 75.43 34 LEU A O 3
ATOM 3859 N N . ALA A 1 35 ? -8.707 -11.900 -30.801 1.00 40.20 35 ALA A N 3
ATOM 3860 C CA . ALA A 1 35 ? -7.248 -11.984 -30.755 1.00 32.23 35 ALA A CA 3
ATOM 3861 C C . ALA A 1 35 ? -6.694 -11.097 -29.645 1.00 54.11 35 ALA A C 3
ATOM 3862 O O . ALA A 1 35 ? -5.480 -10.922 -29.510 1.00 20.41 35 ALA A O 3
ATOM 3869 N N . LEU A 1 36 ? -7.600 -10.549 -28.846 1.00 11.44 36 LEU A N 3
ATOM 3870 C CA . LEU A 1 36 ? -7.240 -9.635 -27.771 1.00 70.21 36 LEU A CA 3
ATOM 3871 C C . LEU A 1 36 ? -7.124 -10.399 -26.455 1.00 54.41 36 LEU A C 3
ATOM 3872 O O . LEU A 1 36 ? -8.109 -10.563 -25.734 1.00 32.22 36 LEU A O 3
ATOM 3888 N N . LEU A 1 37 ? -5.926 -10.901 -26.172 1.00 13.52 37 LEU A N 3
ATOM 3889 C CA . LEU A 1 37 ? -5.665 -11.626 -24.930 1.00 21.25 37 LEU A CA 3
ATOM 3890 C C . LEU A 1 37 ? -5.241 -10.650 -23.836 1.00 14.11 37 LEU A C 3
ATOM 3891 O O . LEU A 1 37 ? -4.569 -9.658 -24.114 1.00 53.31 37 LEU A O 3
ATOM 3907 N N . ARG A 1 38 ? -5.654 -10.920 -22.600 1.00 2.14 38 ARG A N 3
ATOM 3908 C CA . ARG A 1 38 ? -5.351 -10.046 -21.464 1.00 45.54 38 ARG A CA 3
ATOM 3909 C C . ARG A 1 38 ? -5.161 -10.867 -20.188 1.00 2.05 38 ARG A C 3
ATOM 3910 O O . ARG A 1 38 ? -5.159 -12.100 -20.227 1.00 21.04 38 ARG A O 3
ATOM 3931 N N . ARG A 1 39 ? -5.005 -10.169 -19.061 1.00 13.43 39 ARG A N 3
ATOM 3932 C CA . ARG A 1 39 ? -4.813 -10.811 -17.760 1.00 31.22 39 ARG A CA 3
ATOM 3933 C C . ARG A 1 39 ? -6.139 -11.320 -17.215 1.00 12.54 39 ARG A C 3
ATOM 3934 O O . ARG A 1 39 ? -6.192 -12.251 -16.410 1.00 64.51 39 ARG A O 3
ATOM 3955 N N . THR A 1 40 ? -7.203 -10.664 -17.638 1.00 21.32 40 THR A N 3
ATOM 3956 C CA . THR A 1 40 ? -8.540 -10.966 -17.163 1.00 31.44 40 THR A CA 3
ATOM 3957 C C . THR A 1 40 ? -8.993 -12.359 -17.601 1.00 32.23 40 THR A C 3
ATOM 3958 O O . THR A 1 40 ? -9.203 -12.613 -18.791 1.00 70.14 40 THR A O 3
ATOM 3969 N N . LEU A 1 41 ? -9.142 -13.254 -16.632 1.00 51.33 41 LEU A N 3
ATOM 3970 C CA . LEU A 1 41 ? -9.660 -14.591 -16.892 1.00 34.14 41 LEU A CA 3
ATOM 3971 C C . LEU A 1 41 ? -11.139 -14.513 -17.248 1.00 43.22 41 LEU A C 3
ATOM 3972 O O . LEU A 1 41 ? -11.983 -14.307 -16.369 1.00 22.33 41 LEU A O 3
ATOM 3988 N N . THR A 1 42 ? -11.447 -14.642 -18.532 1.00 31.45 42 THR A N 3
ATOM 3989 C CA . THR A 1 42 ? -12.826 -14.800 -18.963 1.00 23.21 42 THR A CA 3
ATOM 3990 C C . THR A 1 42 ? -13.314 -16.169 -18.496 1.00 63.23 42 THR A C 3
ATOM 3991 O O . THR A 1 42 ? -12.490 -17.031 -18.175 1.00 44.05 42 THR A O 3
ATOM 4002 N N . GLU A 1 43 ? -14.627 -16.377 -18.454 1.00 15.15 43 GLU A N 3
ATOM 4003 C CA . GLU A 1 43 ? -15.180 -17.615 -17.904 1.00 71.31 43 GLU A CA 3
ATOM 4004 C C . GLU A 1 43 ? -14.526 -18.848 -18.519 1.00 12.12 43 GLU A C 3
ATOM 4005 O O . GLU A 1 43 ? -14.265 -19.814 -17.817 1.00 32.21 43 GLU A O 3
ATOM 4017 N N . GLU A 1 44 ? -14.217 -18.793 -19.811 1.00 24.15 44 GLU A N 3
ATOM 4018 C CA . GLU A 1 44 ? -13.619 -19.936 -20.498 1.00 42.15 44 GLU A CA 3
ATOM 4019 C C . GLU A 1 44 ? -12.280 -20.283 -19.850 1.00 51.42 44 GLU A C 3
ATOM 4020 O O . GLU A 1 44 ? -12.011 -21.439 -19.508 1.00 31.32 44 GLU A O 3
ATOM 4032 N N . GLN A 1 45 ? -11.465 -19.252 -19.656 1.00 31.04 45 GLN A N 3
ATOM 4033 C CA . GLN A 1 45 ? -10.160 -19.394 -19.022 1.00 14.15 45 GLN A CA 3
ATOM 4034 C C . GLN A 1 45 ? -10.321 -19.880 -17.584 1.00 53.01 45 GLN A C 3
ATOM 4035 O O . GLN A 1 45 ? -9.510 -20.655 -17.086 1.00 14.13 45 GLN A O 3
ATOM 4049 N N . VAL A 1 46 ? -11.392 -19.430 -16.929 1.00 64.44 46 VAL A N 3
ATOM 4050 C CA . VAL A 1 46 ? -11.698 -19.858 -15.568 1.00 2.55 46 VAL A CA 3
ATOM 4051 C C . VAL A 1 46 ? -11.998 -21.352 -15.542 1.00 12.42 46 VAL A C 3
ATOM 4052 O O . VAL A 1 46 ? -11.405 -22.095 -14.762 1.00 73.15 46 VAL A O 3
ATOM 4065 N N . GLN A 1 47 ? -12.899 -21.789 -16.423 1.00 74.22 47 GLN A N 3
ATOM 4066 C CA . GLN A 1 47 ? -13.282 -23.197 -16.505 1.00 73.34 47 GLN A CA 3
ATOM 4067 C C . GLN A 1 47 ? -12.062 -24.041 -16.821 1.00 25.01 47 GLN A C 3
ATOM 4068 O O . GLN A 1 47 ? -11.936 -25.173 -16.362 1.00 54.32 47 GLN A O 3
ATOM 4082 N N . GLU A 1 48 ? -11.161 -23.466 -17.604 1.00 35.04 48 GLU A N 3
ATOM 4083 C CA . GLU A 1 48 ? -9.892 -24.105 -17.922 1.00 64.51 48 GLU A CA 3
ATOM 4084 C C . GLU A 1 48 ? -9.043 -24.285 -16.656 1.00 55.04 48 GLU A C 3
ATOM 4085 O O . GLU A 1 48 ? -8.560 -25.386 -16.380 1.00 73.40 48 GLU A O 3
ATOM 4097 N N . VAL A 1 49 ? -8.871 -23.205 -15.887 1.00 34.21 49 VAL A N 3
ATOM 4098 C CA . VAL A 1 49 ? -8.152 -23.277 -14.611 1.00 32.22 49 VAL A CA 3
ATOM 4099 C C . VAL A 1 49 ? -8.764 -24.348 -13.721 1.00 34.13 49 VAL A C 3
ATOM 4100 O O . VAL A 1 49 ? -8.054 -25.153 -13.121 1.00 25.13 49 VAL A O 3
ATOM 4113 N N . VAL A 1 50 ? -10.086 -24.369 -13.676 1.00 60.22 50 VAL A N 3
ATOM 4114 C CA . VAL A 1 50 ? -10.819 -25.330 -12.867 1.00 11.40 50 VAL A CA 3
ATOM 4115 C C . VAL A 1 50 ? -10.615 -26.747 -13.396 1.00 72.34 50 VAL A C 3
ATOM 4116 O O . VAL A 1 50 ? -10.486 -27.693 -12.619 1.00 53.42 50 VAL A O 3
ATOM 4129 N N . ALA A 1 51 ? -10.564 -26.883 -14.720 1.00 31.45 51 ALA A N 3
ATOM 4130 C CA . ALA A 1 51 ? -10.343 -28.177 -15.358 1.00 42.34 51 ALA A CA 3
ATOM 4131 C C . ALA A 1 51 ? -8.977 -28.733 -14.965 1.00 31.41 51 ALA A C 3
ATOM 4132 O O . ALA A 1 51 ? -8.840 -29.916 -14.651 1.00 25.24 51 ALA A O 3
ATOM 4139 N N . LYS A 1 52 ? -7.973 -27.859 -14.971 1.00 53.45 52 LYS A N 3
ATOM 4140 C CA . LYS A 1 52 ? -6.623 -28.229 -14.550 1.00 42.14 52 LYS A CA 3
ATOM 4141 C C . LYS A 1 52 ? -6.624 -28.574 -13.060 1.00 3.33 52 LYS A C 3
ATOM 4142 O O . LYS A 1 52 ? -6.110 -29.612 -12.645 1.00 33.40 52 LYS A O 3
ATOM 4161 N N . LEU A 1 53 ? -7.239 -27.692 -12.275 1.00 5.45 53 LEU A N 3
ATOM 4162 C CA . LEU A 1 53 ? -7.315 -27.834 -10.822 1.00 72.44 53 LEU A CA 3
ATOM 4163 C C . LEU A 1 53 ? -8.004 -29.140 -10.412 1.00 43.14 53 LEU A C 3
ATOM 4164 O O . LEU A 1 53 ? -7.657 -29.742 -9.393 1.00 30.51 53 LEU A O 3
ATOM 4180 N N . THR A 1 54 ? -8.981 -29.575 -11.199 1.00 2.31 54 THR A N 3
ATOM 4181 C CA . THR A 1 54 ? -9.730 -30.785 -10.878 1.00 74.25 54 THR A CA 3
ATOM 4182 C C . THR A 1 54 ? -8.990 -32.041 -11.335 1.00 12.24 54 THR A C 3
ATOM 4183 O O . THR A 1 54 ? -9.465 -33.160 -11.123 1.00 11.50 54 THR A O 3
ATOM 4194 N N . ASP A 1 55 ? -7.825 -31.857 -11.957 1.00 13.25 55 ASP A N 3
ATOM 4195 C CA . ASP A 1 55 ? -6.976 -32.979 -12.356 1.00 1.54 55 ASP A CA 3
ATOM 4196 C C . ASP A 1 55 ? -5.782 -33.062 -11.402 1.00 20.51 55 ASP A C 3
ATOM 4197 O O . ASP A 1 55 ? -4.767 -32.389 -11.606 1.00 75.23 55 ASP A O 3
ATOM 4206 N N . PRO A 1 56 ? -5.890 -33.890 -10.341 1.00 62.43 56 PRO A N 3
ATOM 4207 C CA . PRO A 1 56 ? -4.898 -33.938 -9.252 1.00 43.13 56 PRO A CA 3
ATOM 4208 C C . PRO A 1 56 ? -3.537 -34.452 -9.708 1.00 2.34 56 PRO A C 3
ATOM 4209 O O . PRO A 1 56 ? -2.554 -34.363 -8.972 1.00 53.10 56 PRO A O 3
ATOM 4220 N N . GLU A 1 57 ? -3.492 -35.009 -10.909 1.00 53.21 57 GLU A N 3
ATOM 4221 C CA . GLU A 1 57 ? -2.251 -35.525 -11.462 1.00 31.20 57 GLU A CA 3
ATOM 4222 C C . GLU A 1 57 ? -1.497 -34.400 -12.167 1.00 11.32 57 GLU A C 3
ATOM 4223 O O . GLU A 1 57 ? -0.294 -34.231 -11.981 1.00 40.10 57 GLU A O 3
ATOM 4235 N N . SER A 1 58 ? -2.229 -33.616 -12.950 1.00 43.04 58 SER A N 3
ATOM 4236 C CA . SER A 1 58 ? -1.648 -32.514 -13.700 1.00 14.11 58 SER A CA 3
ATOM 4237 C C . SER A 1 58 ? -1.186 -31.406 -12.751 1.00 64.34 58 SER A C 3
ATOM 4238 O O . SER A 1 58 ? -0.058 -30.922 -12.858 1.00 15.34 58 SER A O 3
ATOM 4246 N N . SER A 1 59 ? -2.051 -31.029 -11.811 1.00 11.31 59 SER A N 3
ATOM 4247 C CA . SER A 1 59 ? -1.755 -29.937 -10.888 1.00 64.13 59 SER A CA 3
ATOM 4248 C C . SER A 1 59 ? -0.562 -30.278 -9.994 1.00 74.10 59 SER A C 3
ATOM 4249 O O . SER A 1 59 ? 0.300 -29.432 -9.735 1.00 53.43 59 SER A O 3
ATOM 4257 N N . ALA A 1 60 ? -0.508 -31.530 -9.545 1.00 52.35 60 ALA A N 3
ATOM 4258 C CA . ALA A 1 60 ? 0.565 -31.993 -8.670 1.00 44.05 60 ALA A CA 3
ATOM 4259 C C . ALA A 1 60 ? 1.932 -31.817 -9.329 1.00 65.01 60 ALA A C 3
ATOM 4260 O O . ALA A 1 60 ? 2.881 -31.369 -8.694 1.00 55.43 60 ALA A O 3
ATOM 4267 N N . GLN A 1 61 ? 2.010 -32.146 -10.613 1.00 51.35 61 GLN A N 3
ATOM 4268 C CA . GLN A 1 61 ? 3.283 -32.154 -11.338 1.00 31.01 61 GLN A CA 3
ATOM 4269 C C . GLN A 1 61 ? 3.824 -30.740 -11.574 1.00 42.21 61 GLN A C 3
ATOM 4270 O O . GLN A 1 61 ? 4.971 -30.576 -11.994 1.00 61.11 61 GLN A O 3
ATOM 4284 N N . ILE A 1 62 ? 3.002 -29.725 -11.313 1.00 4.23 62 ILE A N 3
ATOM 4285 C CA . ILE A 1 62 ? 3.403 -28.339 -11.544 1.00 32.12 62 ILE A CA 3
ATOM 4286 C C . ILE A 1 62 ? 4.488 -27.901 -10.554 1.00 0.54 62 ILE A C 3
ATOM 4287 O O . ILE A 1 62 ? 5.528 -27.376 -10.953 1.00 12.44 62 ILE A O 3
ATOM 4303 N N . ASP A 1 63 ? 4.245 -28.139 -9.266 1.00 4.21 63 ASP A N 3
ATOM 4304 C CA . ASP A 1 63 ? 5.203 -27.758 -8.217 1.00 24.12 63 ASP A CA 3
ATOM 4305 C C . ASP A 1 63 ? 5.668 -28.987 -7.433 1.00 32.11 63 ASP A C 3
ATOM 4306 O O . ASP A 1 63 ? 6.650 -28.934 -6.688 1.00 51.03 63 ASP A O 3
ATOM 4315 N N . GLY A 1 64 ? 4.957 -30.096 -7.607 1.00 4.34 64 GLY A N 3
ATOM 4316 C CA . GLY A 1 64 ? 5.308 -31.335 -6.927 1.00 4.15 64 GLY A CA 3
ATOM 4317 C C . GLY A 1 64 ? 4.402 -31.634 -5.745 1.00 21.32 64 GLY A C 3
ATOM 4318 O O . GLY A 1 64 ? 4.521 -32.689 -5.117 1.00 74.55 64 GLY A O 3
ATOM 4322 N N . VAL A 1 65 ? 3.486 -30.714 -5.442 1.00 53.23 65 VAL A N 3
ATOM 4323 C CA . VAL A 1 65 ? 2.582 -30.863 -4.300 1.00 5.12 65 VAL A CA 3
ATOM 4324 C C . VAL A 1 65 ? 1.160 -30.442 -4.663 1.00 22.24 65 VAL A C 3
ATOM 4325 O O . VAL A 1 65 ? 0.948 -29.726 -5.642 1.00 34.45 65 VAL A O 3
ATOM 4338 N N . VAL A 1 66 ? 0.198 -30.901 -3.864 1.00 30.32 66 VAL A N 3
ATOM 4339 C CA . VAL A 1 66 ? -1.206 -30.514 -4.015 1.00 1.42 66 VAL A CA 3
ATOM 4340 C C . VAL A 1 66 ? -1.649 -29.728 -2.781 1.00 32.13 66 VAL A C 3
ATOM 4341 O O . VAL A 1 66 ? -1.706 -30.277 -1.679 1.00 51.15 66 VAL A O 3
ATOM 4354 N N . SER A 1 67 ? -1.910 -28.437 -2.951 1.00 53.53 67 SER A N 3
ATOM 4355 C CA . SER A 1 67 ? -2.295 -27.568 -1.840 1.00 63.30 67 SER A CA 3
ATOM 4356 C C . SER A 1 67 ? -3.294 -26.507 -2.307 1.00 25.11 67 SER A C 3
ATOM 4357 O O . SER A 1 67 ? -3.243 -26.077 -3.450 1.00 45.11 67 SER A O 3
ATOM 4365 N N . LYS A 1 68 ? -4.178 -26.073 -1.407 1.00 41.35 68 LYS A N 3
ATOM 4366 C CA . LYS A 1 68 ? -5.246 -25.115 -1.735 1.00 53.40 68 LYS A CA 3
ATOM 4367 C C . LYS A 1 68 ? -4.733 -23.871 -2.477 1.00 61.41 68 LYS A C 3
ATOM 4368 O O . LYS A 1 68 ? -5.475 -23.246 -3.240 1.00 72.23 68 LYS A O 3
ATOM 4387 N N . ASP A 1 69 ? -3.475 -23.507 -2.251 1.00 15.13 69 ASP A N 3
ATOM 4388 C CA . ASP A 1 69 ? -2.911 -22.289 -2.838 1.00 73.13 69 ASP A CA 3
ATOM 4389 C C . ASP A 1 69 ? -2.643 -22.459 -4.338 1.00 2.11 69 ASP A C 3
ATOM 4390 O O . ASP A 1 69 ? -2.470 -21.469 -5.056 1.00 71.50 69 ASP A O 3
ATOM 4399 N N . GLU A 1 70 ? -2.620 -23.708 -4.807 1.00 14.54 70 GLU A N 3
ATOM 4400 C CA . GLU A 1 70 ? -2.354 -24.012 -6.217 1.00 21.21 70 GLU A CA 3
ATOM 4401 C C . GLU A 1 70 ? -3.321 -23.258 -7.134 1.00 20.22 70 GLU A C 3
ATOM 4402 O O . GLU A 1 70 ? -2.964 -22.902 -8.259 1.00 62.31 70 GLU A O 3
ATOM 4414 N N . ILE A 1 71 ? -4.532 -22.985 -6.633 1.00 21.23 71 ILE A N 3
ATOM 4415 C CA . ILE A 1 71 ? -5.540 -22.261 -7.406 1.00 21.42 71 ILE A CA 3
ATOM 4416 C C . ILE A 1 71 ? -4.965 -20.924 -7.863 1.00 5.33 71 ILE A C 3
ATOM 4417 O O . ILE A 1 71 ? -5.080 -20.535 -9.025 1.00 63.22 71 ILE A O 3
ATOM 4433 N N . GLU A 1 72 ? -4.314 -20.254 -6.923 1.00 15.22 72 GLU A N 3
ATOM 4434 C CA . GLU A 1 72 ? -3.755 -18.931 -7.143 1.00 53.51 72 GLU A CA 3
ATOM 4435 C C . GLU A 1 72 ? -2.664 -18.981 -8.212 1.00 55.15 72 GLU A C 3
ATOM 4436 O O . GLU A 1 72 ? -2.574 -18.091 -9.065 1.00 64.43 72 GLU A O 3
ATOM 4448 N N . LYS A 1 73 ? -1.855 -20.040 -8.175 1.00 41.33 73 LYS A N 3
ATOM 4449 C CA . LYS A 1 73 ? -0.786 -20.228 -9.152 1.00 45.24 73 LYS A CA 3
ATOM 4450 C C . LYS A 1 73 ? -1.392 -20.360 -10.546 1.00 24.45 73 LYS A C 3
ATOM 4451 O O . LYS A 1 73 ? -1.029 -19.625 -11.462 1.00 4.23 73 LYS A O 3
ATOM 4470 N N . PHE A 1 74 ? -2.324 -21.301 -10.690 1.00 11.22 74 PHE A N 3
ATOM 4471 C CA . PHE A 1 74 ? -2.956 -21.566 -11.980 1.00 22.20 74 PHE A CA 3
ATOM 4472 C C . PHE A 1 74 ? -3.619 -20.314 -12.548 1.00 73.02 74 PHE A C 3
ATOM 4473 O O . PHE A 1 74 ? -3.513 -20.043 -13.742 1.00 45.14 74 PHE A O 3
ATOM 4490 N N . ILE A 1 75 ? -4.287 -19.547 -11.693 1.00 65.43 75 ILE A N 3
ATOM 4491 C CA . ILE A 1 75 ? -4.916 -18.304 -12.125 1.00 31.44 75 ILE A CA 3
ATOM 4492 C C . ILE A 1 75 ? -3.860 -17.334 -12.656 1.00 22.43 75 ILE A C 3
ATOM 4493 O O . ILE A 1 75 ? -3.964 -16.833 -13.780 1.00 22.03 75 ILE A O 3
ATOM 4509 N N . ALA A 1 76 ? -2.811 -17.120 -11.863 1.00 52.44 76 ALA A N 3
ATOM 4510 C CA . ALA A 1 76 ? -1.722 -16.222 -12.243 1.00 4.04 76 ALA A CA 3
ATOM 4511 C C . ALA A 1 76 ? -1.025 -16.724 -13.503 1.00 21.11 76 ALA A C 3
ATOM 4512 O O . ALA A 1 76 ? -0.442 -15.941 -14.261 1.00 25.25 76 ALA A O 3
ATOM 4519 N N . ASP A 1 77 ? -1.117 -18.030 -13.721 1.00 61.03 77 ASP A N 3
ATOM 4520 C CA . ASP A 1 77 ? -0.478 -18.686 -14.858 1.00 42.01 77 ASP A CA 3
ATOM 4521 C C . ASP A 1 77 ? -1.207 -18.344 -16.159 1.00 61.43 77 ASP A C 3
ATOM 4522 O O . ASP A 1 77 ? -0.641 -18.451 -17.245 1.00 2.14 77 ASP A O 3
ATOM 4531 N N . VAL A 1 78 ? -2.458 -17.895 -16.037 1.00 0.21 78 VAL A N 3
ATOM 4532 C CA . VAL A 1 78 ? -3.268 -17.515 -17.200 1.00 54.41 78 VAL A CA 3
ATOM 4533 C C . VAL A 1 78 ? -3.075 -16.025 -17.500 1.00 22.23 78 VAL A C 3
ATOM 4534 O O . VAL A 1 78 ? -3.996 -15.323 -17.919 1.00 42.11 78 VAL A O 3
ATOM 4547 N N . THR A 1 79 ? -1.854 -15.558 -17.266 1.00 30.41 79 THR A N 3
ATOM 4548 C CA . THR A 1 79 ? -1.468 -14.173 -17.518 1.00 54.12 79 THR A CA 3
ATOM 4549 C C . THR A 1 79 ? -2.175 -13.227 -16.543 1.00 71.50 79 THR A C 3
ATOM 4550 O O . THR A 1 79 ? -2.172 -12.015 -16.730 1.00 33.50 79 THR A O 3
ATOM 4561 N N . LYS A 1 80 ? -2.731 -13.780 -15.464 1.00 61.35 80 LYS A N 3
ATOM 4562 C CA . LYS A 1 80 ? -3.375 -12.956 -14.446 1.00 2.22 80 LYS A CA 3
ATOM 4563 C C . LYS A 1 80 ? -2.310 -12.203 -13.654 1.00 73.41 80 LYS A C 3
ATOM 4564 O O . LYS A 1 80 ? -2.531 -11.069 -13.216 1.00 21.42 80 LYS A O 3
ATOM 4583 N N . ASP A 1 81 ? -1.149 -12.846 -13.510 1.00 15.43 81 ASP A N 3
ATOM 4584 C CA . ASP A 1 81 ? -0.012 -12.300 -12.762 1.00 70.42 81 ASP A CA 3
ATOM 4585 C C . ASP A 1 81 ? -0.321 -12.223 -11.268 1.00 63.31 81 ASP A C 3
ATOM 4586 O O . ASP A 1 81 ? 0.243 -12.971 -10.468 1.00 51.31 81 ASP A O 3
ATOM 4595 N N . GLU A 1 82 ? -1.222 -11.323 -10.905 1.00 51.11 82 GLU A N 3
ATOM 4596 C CA . GLU A 1 82 ? -1.630 -11.144 -9.520 1.00 23.24 82 GLU A CA 3
ATOM 4597 C C . GLU A 1 82 ? -3.089 -11.575 -9.347 1.00 62.30 82 GLU A C 3
ATOM 4598 O O . GLU A 1 82 ? -4.009 -10.829 -9.697 1.00 24.41 82 GLU A O 3
ATOM 4610 N N . PRO A 1 83 ? -3.316 -12.800 -8.841 1.00 41.20 83 PRO A N 3
ATOM 4611 C CA . PRO A 1 83 ? -4.664 -13.332 -8.616 1.00 1.43 83 PRO A CA 3
ATOM 4612 C C . PRO A 1 83 ? -5.277 -12.797 -7.322 1.00 63.44 83 PRO A C 3
ATOM 4613 O O . PRO A 1 83 ? -4.629 -12.791 -6.275 1.00 23.54 83 PRO A O 3
ATOM 4624 N N . THR A 1 84 ? -6.521 -12.340 -7.399 1.00 62.44 84 THR A N 3
ATOM 4625 C CA . THR A 1 84 ? -7.216 -11.824 -6.226 1.00 64.50 84 THR A CA 3
ATOM 4626 C C . THR A 1 84 ? -8.229 -12.844 -5.707 1.00 62.30 84 THR A C 3
ATOM 4627 O O . THR A 1 84 ? -8.603 -13.795 -6.417 1.00 22.53 84 THR A O 3
ATOM 4638 N N . ALA A 1 85 ? -8.671 -12.634 -4.464 1.00 11.33 85 ALA A N 3
ATOM 4639 C CA . ALA A 1 85 ? -9.644 -13.510 -3.816 1.00 53.25 85 ALA A CA 3
ATOM 4640 C C . ALA A 1 85 ? -10.879 -13.687 -4.689 1.00 55.44 85 ALA A C 3
ATOM 4641 O O . ALA A 1 85 ? -11.544 -14.717 -4.628 1.00 52.34 85 ALA A O 3
ATOM 4648 N N . GLN A 1 86 ? -11.177 -12.674 -5.501 1.00 34.21 86 GLN A N 3
ATOM 4649 C CA . GLN A 1 86 ? -12.301 -12.737 -6.428 1.00 11.51 86 GLN A CA 3
ATOM 4650 C C . GLN A 1 86 ? -12.054 -13.812 -7.489 1.00 50.40 86 GLN A C 3
ATOM 4651 O O . GLN A 1 86 ? -12.935 -14.621 -7.782 1.00 71.31 86 GLN A O 3
ATOM 4665 N N . ASP A 1 87 ? -10.841 -13.831 -8.046 1.00 24.32 87 ASP A N 3
ATOM 4666 C CA . ASP A 1 87 ? -10.472 -14.837 -9.042 1.00 32.24 87 ASP A CA 3
ATOM 4667 C C . ASP A 1 87 ? -10.525 -16.223 -8.414 1.00 42.21 87 ASP A C 3
ATOM 4668 O O . ASP A 1 87 ? -11.150 -17.140 -8.958 1.00 5.42 87 ASP A O 3
ATOM 4677 N N . ILE A 1 88 ? -9.880 -16.364 -7.255 1.00 41.24 88 ILE A N 3
ATOM 4678 C CA . ILE A 1 88 ? -9.919 -17.619 -6.504 1.00 12.41 88 ILE A CA 3
ATOM 4679 C C . ILE A 1 88 ? -11.368 -18.027 -6.219 1.00 62.53 88 ILE A C 3
ATOM 4680 O O . ILE A 1 88 ? -11.726 -19.194 -6.352 1.00 0.14 88 ILE A O 3
ATOM 4696 N N . SER A 1 89 ? -12.196 -17.051 -5.857 1.00 54.03 89 SER A N 3
ATOM 4697 C CA . SER A 1 89 ? -13.602 -17.298 -5.545 1.00 31.54 89 SER A CA 3
ATOM 4698 C C . SER A 1 89 ? -14.326 -17.889 -6.756 1.00 63.41 89 SER A C 3
ATOM 4699 O O . SER A 1 89 ? -15.002 -18.912 -6.647 1.00 50.42 89 SER A O 3
ATOM 4707 N N . ARG A 1 90 ? -14.165 -17.249 -7.911 1.00 23.34 90 ARG A N 3
ATOM 4708 C CA . ARG A 1 90 ? -14.807 -17.702 -9.145 1.00 54.03 90 ARG A CA 3
ATOM 4709 C C . ARG A 1 90 ? -14.387 -19.136 -9.474 1.00 24.50 90 ARG A C 3
ATOM 4710 O O . ARG A 1 90 ? -15.227 -20.040 -9.596 1.00 24.11 90 ARG A O 3
ATOM 4731 N N . VAL A 1 91 ? -13.078 -19.340 -9.569 1.00 13.22 91 VAL A N 3
ATOM 4732 C CA . VAL A 1 91 ? -12.517 -20.644 -9.905 1.00 73.33 91 VAL A CA 3
ATOM 4733 C C . VAL A 1 91 ? -12.985 -21.703 -8.904 1.00 11.43 91 VAL A C 3
ATOM 4734 O O . VAL A 1 91 ? -13.541 -22.745 -9.293 1.00 41.13 91 VAL A O 3
ATOM 4747 N N . ALA A 1 92 ? -12.789 -21.407 -7.618 1.00 14.51 92 ALA A N 3
ATOM 4748 C CA . ALA A 1 92 ? -13.178 -22.309 -6.538 1.00 51.41 92 ALA A CA 3
ATOM 4749 C C . ALA A 1 92 ? -14.670 -22.601 -6.596 1.00 45.24 92 ALA A C 3
ATOM 4750 O O . ALA A 1 92 ? -15.104 -23.715 -6.306 1.00 41.04 92 ALA A O 3
ATOM 4757 N N . SER A 1 93 ? -15.446 -21.594 -6.980 1.00 15.05 93 SER A N 3
ATOM 4758 C CA . SER A 1 93 ? -16.885 -21.745 -7.142 1.00 62.23 93 SER A CA 3
ATOM 4759 C C . SER A 1 93 ? -17.190 -22.757 -8.244 1.00 73.41 93 SER A C 3
ATOM 4760 O O . SER A 1 93 ? -18.077 -23.596 -8.098 1.00 13.21 93 SER A O 3
ATOM 4768 N N . ARG A 1 94 ? -16.439 -22.686 -9.344 1.00 41.15 94 ARG A N 3
ATOM 4769 C CA . ARG A 1 94 ? -16.654 -23.609 -10.460 1.00 3.43 94 ARG A CA 3
ATOM 4770 C C . ARG A 1 94 ? -16.320 -25.043 -10.052 1.00 32.51 94 ARG A C 3
ATOM 4771 O O . ARG A 1 94 ? -17.143 -25.940 -10.212 1.00 40.31 94 ARG A O 3
ATOM 4792 N N . LEU A 1 95 ? -15.104 -25.266 -9.541 1.00 55.01 95 LEU A N 3
ATOM 4793 C CA . LEU A 1 95 ? -14.761 -26.600 -9.004 1.00 15.52 95 LEU A CA 3
ATOM 4794 C C . LEU A 1 95 ? -15.719 -27.020 -7.880 1.00 70.41 95 LEU A C 3
ATOM 4795 O O . LEU A 1 95 ? -15.965 -28.210 -7.685 1.00 61.13 95 LEU A O 3
ATOM 4811 N N . ALA A 1 96 ? -16.265 -26.045 -7.155 1.00 40.45 96 ALA A N 3
ATOM 4812 C CA . ALA A 1 96 ? -17.287 -26.328 -6.139 1.00 52.43 96 ALA A CA 3
ATOM 4813 C C . ALA A 1 96 ? -18.566 -26.828 -6.804 1.00 51.03 96 ALA A C 3
ATOM 4814 O O . ALA A 1 96 ? -19.293 -27.657 -6.250 1.00 52.32 96 ALA A O 3
ATOM 4821 N N . ALA A 1 97 ? -18.833 -26.316 -8.013 1.00 43.02 97 ALA A N 3
ATOM 4822 C CA . ALA A 1 97 ? -19.963 -26.770 -8.819 1.00 4.04 97 ALA A CA 3
ATOM 4823 C C . ALA A 1 97 ? -19.767 -28.230 -9.230 1.00 60.22 97 ALA A C 3
ATOM 4824 O O . ALA A 1 97 ? -20.715 -28.911 -9.619 1.00 2.12 97 ALA A O 3
ATOM 4831 N N . GLY A 1 98 ? -18.522 -28.705 -9.118 1.00 10.24 98 GLY A N 3
ATOM 4832 C CA . GLY A 1 98 ? -18.225 -30.111 -9.342 1.00 71.13 98 GLY A CA 3
ATOM 4833 C C . GLY A 1 98 ? -18.859 -30.995 -8.290 1.00 75.14 98 GLY A C 3
ATOM 4834 O O . GLY A 1 98 ? -18.756 -32.221 -8.353 1.00 24.30 98 GLY A O 3
ATOM 4838 N N . GLY A 1 99 ? -19.483 -30.365 -7.296 1.00 44.44 99 GLY A N 3
ATOM 4839 C CA . GLY A 1 99 ? -20.282 -31.090 -6.337 1.00 11.31 99 GLY A CA 3
ATOM 4840 C C . GLY A 1 99 ? -21.454 -31.767 -7.016 1.00 2.41 99 GLY A C 3
ATOM 4841 O O . GLY A 1 99 ? -22.385 -31.101 -7.470 1.00 24.34 99 GLY A O 3
ATOM 4845 N N . TRP A 1 100 ? -21.382 -33.084 -7.109 1.00 33.12 100 TRP A N 3
ATOM 4846 C CA . TRP A 1 100 ? -22.433 -33.904 -7.706 1.00 54.53 100 TRP A CA 3
ATOM 4847 C C . TRP A 1 100 ? -23.803 -33.660 -7.019 1.00 63.43 100 TRP A C 3
ATOM 4848 O O . TRP A 1 100 ? -23.896 -32.795 -6.143 1.00 14.14 100 TRP A O 3
ATOM 4869 N N . PRO A 1 101 ? -24.874 -34.447 -7.326 1.00 54.45 101 PRO A N 3
ATOM 4870 C CA . PRO A 1 101 ? -26.234 -33.955 -7.429 1.00 61.44 101 PRO A CA 3
ATOM 4871 C C . PRO A 1 101 ? -26.362 -32.432 -7.423 1.00 74.42 101 PRO A C 3
ATOM 4872 O O . PRO A 1 101 ? -26.575 -31.788 -6.392 1.00 34.13 101 PRO A O 3
ATOM 4883 N N . LEU A 1 102 ? -26.180 -31.887 -8.623 1.00 10.31 102 LEU A N 3
ATOM 4884 C CA . LEU A 1 102 ? -26.322 -30.465 -8.904 1.00 74.21 102 LEU A CA 3
ATOM 4885 C C . LEU A 1 102 ? -27.501 -30.262 -9.852 1.00 33.31 102 LEU A C 3
ATOM 4886 O O . LEU A 1 102 ? -27.686 -31.038 -10.793 1.00 3.42 102 LEU A O 3
ATOM 4902 N N . ALA A 1 103 ? -28.299 -29.233 -9.598 1.00 35.13 103 ALA A N 3
ATOM 4903 C CA . ALA A 1 103 ? -29.450 -28.929 -10.440 1.00 1.22 103 ALA A CA 3
ATOM 4904 C C . ALA A 1 103 ? -28.997 -28.220 -11.710 1.00 44.52 103 ALA A C 3
ATOM 4905 O O . ALA A 1 103 ? -28.174 -27.301 -11.653 1.00 71.31 103 ALA A O 3
ATOM 4912 N N . GLY A 1 104 ? -29.555 -28.628 -12.850 1.00 1.03 104 GLY A N 3
ATOM 4913 C CA . GLY A 1 104 ? -29.140 -28.087 -14.140 1.00 34.40 104 GLY A CA 3
ATOM 4914 C C . GLY A 1 104 ? -29.566 -26.642 -14.364 1.00 2.44 104 GLY A C 3
ATOM 4915 O O . GLY A 1 104 ? -29.594 -26.167 -15.496 1.00 60.53 104 GLY A O 3
ATOM 4919 N N . VAL A 1 105 ? -29.893 -25.941 -13.284 1.00 75.25 105 VAL A N 3
ATOM 4920 C CA . VAL A 1 105 ? -30.275 -24.553 -13.331 1.00 23.35 105 VAL A CA 3
ATOM 4921 C C . VAL A 1 105 ? -29.036 -23.646 -13.382 1.00 14.03 105 VAL A C 3
ATOM 4922 O O . VAL A 1 105 ? -28.987 -22.599 -12.729 1.00 43.04 105 VAL A O 3
ATOM 4935 N N . ASP A 1 106 ? -28.047 -24.049 -14.175 1.00 34.34 106 ASP A N 3
ATOM 4936 C CA . ASP A 1 106 ? -26.768 -23.344 -14.246 1.00 34.40 106 ASP A CA 3
ATOM 4937 C C . ASP A 1 106 ? -26.948 -21.926 -14.777 1.00 44.13 106 ASP A C 3
ATOM 4938 O O . ASP A 1 106 ? -27.015 -21.709 -15.989 1.00 12.44 106 ASP A O 3
ATOM 4947 N N . SER A 1 107 ? -27.044 -20.971 -13.860 1.00 25.45 107 SER A N 3
ATOM 4948 C CA . SER A 1 107 ? -27.162 -19.561 -14.212 1.00 20.22 107 SER A CA 3
ATOM 4949 C C . SER A 1 107 ? -25.778 -18.922 -14.334 1.00 62.13 107 SER A C 3
ATOM 4950 O O . SER A 1 107 ? -25.638 -17.779 -14.767 1.00 71.25 107 SER A O 3
ATOM 4958 N N . THR A 1 108 ? -24.756 -19.679 -13.952 1.00 52.43 108 THR A N 3
ATOM 4959 C CA . THR A 1 108 ? -23.377 -19.212 -14.013 1.00 65.30 108 THR A CA 3
ATOM 4960 C C . THR A 1 108 ? -22.727 -19.598 -15.345 1.00 75.14 108 THR A C 3
ATOM 4961 O O . THR A 1 108 ? -22.057 -18.786 -15.988 1.00 15.14 108 THR A O 3
ATOM 4972 N N . ALA A 1 109 ? -22.972 -20.835 -15.773 1.00 54.00 109 ALA A N 3
ATOM 4973 C CA . ALA A 1 109 ? -22.310 -21.406 -16.947 1.00 24.21 109 ALA A CA 3
ATOM 4974 C C . ALA A 1 109 ? -22.955 -20.949 -18.254 1.00 11.04 109 ALA A C 3
ATOM 4975 O O . ALA A 1 109 ? -22.795 -21.593 -19.289 1.00 23.33 109 ALA A O 3
ATOM 4982 N N . LEU A 1 110 ? -23.664 -19.828 -18.212 1.00 1.22 110 LEU A N 3
ATOM 4983 C CA . LEU A 1 110 ? -24.289 -19.275 -19.409 1.00 62.21 110 LEU A CA 3
ATOM 4984 C C . LEU A 1 110 ? -23.575 -17.995 -19.844 1.00 32.34 110 LEU A C 3
ATOM 4985 O O . LEU A 1 110 ? -24.032 -17.291 -20.750 1.00 74.23 110 LEU A O 3
ATOM 5001 N N . ASN A 1 111 ? -22.450 -17.708 -19.193 1.00 2.03 111 ASN A N 3
ATOM 5002 C CA . ASN A 1 111 ? -21.665 -16.512 -19.484 1.00 51.20 111 ASN A CA 3
ATOM 5003 C C . ASN A 1 111 ? -20.672 -16.797 -20.613 1.00 3.43 111 ASN A C 3
ATOM 5004 O O . ASN A 1 111 ? -20.671 -16.112 -21.638 1.00 20.31 111 ASN A O 3
ATOM 5015 N N . ALA A 1 112 ? -19.827 -17.815 -20.412 1.00 65.35 112 ALA A N 3
ATOM 5016 C CA . ALA A 1 112 ? -18.881 -18.255 -21.436 1.00 3.51 112 ALA A CA 3
ATOM 5017 C C . ALA A 1 112 ? -18.297 -19.627 -21.074 1.00 55.23 112 ALA A C 3
ATOM 5018 O O . ALA A 1 112 ? -17.223 -19.675 -20.439 1.00 20.44 112 ALA A O 3
ATOM 5026 N N . MET A 1 1 ? 12.554 -35.677 -67.655 1.00 42.33 1 MET A N 4
ATOM 5027 C CA . MET A 1 1 ? 11.551 -34.589 -67.699 1.00 64.05 1 MET A CA 4
ATOM 5028 C C . MET A 1 1 ? 10.713 -34.583 -66.425 1.00 13.42 1 MET A C 4
ATOM 5029 O O . MET A 1 1 ? 10.406 -35.640 -65.863 1.00 71.30 1 MET A O 4
ATOM 5045 N N . ALA A 1 2 ? 10.349 -33.388 -65.972 1.00 15.35 2 ALA A N 4
ATOM 5046 C CA . ALA A 1 2 ? 9.574 -33.225 -64.748 1.00 62.22 2 ALA A CA 4
ATOM 5047 C C . ALA A 1 2 ? 8.106 -32.950 -65.063 1.00 54.21 2 ALA A C 4
ATOM 5048 O O . ALA A 1 2 ? 7.780 -32.001 -65.782 1.00 13.45 2 ALA A O 4
ATOM 5055 N N . HIS A 1 3 ? 7.228 -33.784 -64.528 1.00 62.30 3 HIS A N 4
ATOM 5056 C CA . HIS A 1 3 ? 5.789 -33.617 -64.697 1.00 61.24 3 HIS A CA 4
ATOM 5057 C C . HIS A 1 3 ? 5.083 -34.224 -63.487 1.00 75.23 3 HIS A C 4
ATOM 5058 O O . HIS A 1 3 ? 5.013 -35.444 -63.348 1.00 31.12 3 HIS A O 4
ATOM 5073 N N . HIS A 1 4 ? 4.573 -33.367 -62.612 1.00 45.44 4 HIS A N 4
ATOM 5074 C CA . HIS A 1 4 ? 4.074 -33.796 -61.307 1.00 14.04 4 HIS A CA 4
ATOM 5075 C C . HIS A 1 4 ? 2.649 -34.340 -61.398 1.00 24.20 4 HIS A C 4
ATOM 5076 O O . HIS A 1 4 ? 1.800 -33.770 -62.086 1.00 32.41 4 HIS A O 4
ATOM 5091 N N . HIS A 1 5 ? 2.406 -35.451 -60.707 1.00 43.15 5 HIS A N 4
ATOM 5092 C CA . HIS A 1 5 ? 1.061 -35.997 -60.535 1.00 52.04 5 HIS A CA 4
ATOM 5093 C C . HIS A 1 5 ? 0.716 -36.002 -59.050 1.00 31.33 5 HIS A C 4
ATOM 5094 O O . HIS A 1 5 ? 1.074 -36.930 -58.321 1.00 44.54 5 HIS A O 4
ATOM 5109 N N . HIS A 1 6 ? 0.054 -34.946 -58.592 1.00 45.44 6 HIS A N 4
ATOM 5110 C CA . HIS A 1 6 ? -0.274 -34.807 -57.176 1.00 65.41 6 HIS A CA 4
ATOM 5111 C C . HIS A 1 6 ? -1.714 -34.334 -57.005 1.00 61.41 6 HIS A C 4
ATOM 5112 O O . HIS A 1 6 ? -2.120 -33.317 -57.570 1.00 42.22 6 HIS A O 4
ATOM 5127 N N . HIS A 1 7 ? -2.478 -35.090 -56.225 1.00 41.25 7 HIS A N 4
ATOM 5128 C CA . HIS A 1 7 ? -3.889 -34.805 -55.971 1.00 71.21 7 HIS A CA 4
ATOM 5129 C C . HIS A 1 7 ? -4.158 -34.792 -54.470 1.00 1.31 7 HIS A C 4
ATOM 5130 O O . HIS A 1 7 ? -3.542 -35.547 -53.718 1.00 43.01 7 HIS A O 4
ATOM 5145 N N . HIS A 1 8 ? -5.077 -33.930 -54.038 1.00 21.43 8 HIS A N 4
ATOM 5146 C CA . HIS A 1 8 ? -5.463 -33.853 -52.634 1.00 5.40 8 HIS A CA 4
ATOM 5147 C C . HIS A 1 8 ? -6.901 -33.350 -52.516 1.00 12.40 8 HIS A C 4
ATOM 5148 O O . HIS A 1 8 ? -7.334 -32.496 -53.292 1.00 22.00 8 HIS A O 4
ATOM 5163 N N . MET A 1 9 ? -7.633 -33.893 -51.557 1.00 14.33 9 MET A N 4
ATOM 5164 C CA . MET A 1 9 ? -8.980 -33.424 -51.240 1.00 10.20 9 MET A CA 4
ATOM 5165 C C . MET A 1 9 ? -9.075 -33.133 -49.743 1.00 4.43 9 MET A C 4
ATOM 5166 O O . MET A 1 9 ? -9.256 -34.039 -48.926 1.00 62.05 9 MET A O 4
ATOM 5180 N N . GLY A 1 10 ? -8.897 -31.862 -49.391 1.00 32.43 10 GLY A N 4
ATOM 5181 C CA . GLY A 1 10 ? -8.914 -31.443 -48.000 1.00 33.53 10 GLY A CA 4
ATOM 5182 C C . GLY A 1 10 ? -9.918 -30.339 -47.766 1.00 23.23 10 GLY A C 4
ATOM 5183 O O . GLY A 1 10 ? -9.570 -29.255 -47.300 1.00 62.21 10 GLY A O 4
ATOM 5187 N N . THR A 1 11 ? -11.174 -30.617 -48.088 1.00 34.53 11 THR A N 4
ATOM 5188 C CA . THR A 1 11 ? -12.248 -29.642 -47.954 1.00 13.23 11 THR A CA 4
ATOM 5189 C C . THR A 1 11 ? -12.819 -29.635 -46.535 1.00 32.22 11 THR A C 4
ATOM 5190 O O . THR A 1 11 ? -13.933 -29.163 -46.305 1.00 32.32 11 THR A O 4
ATOM 5201 N N . LEU A 1 12 ? -12.036 -30.145 -45.582 1.00 71.50 12 LEU A N 4
ATOM 5202 C CA . LEU A 1 12 ? -12.443 -30.176 -44.179 1.00 51.12 12 LEU A CA 4
ATOM 5203 C C . LEU A 1 12 ? -12.521 -28.754 -43.625 1.00 2.41 12 LEU A C 4
ATOM 5204 O O . LEU A 1 12 ? -11.502 -28.170 -43.243 1.00 51.53 12 LEU A O 4
ATOM 5220 N N . GLU A 1 13 ? -13.726 -28.197 -43.613 1.00 71.43 13 GLU A N 4
ATOM 5221 C CA . GLU A 1 13 ? -13.948 -26.848 -43.107 1.00 21.04 13 GLU A CA 4
ATOM 5222 C C . GLU A 1 13 ? -14.045 -26.857 -41.585 1.00 44.32 13 GLU A C 4
ATOM 5223 O O . GLU A 1 13 ? -14.427 -27.864 -40.985 1.00 71.34 13 GLU A O 4
ATOM 5235 N N . ALA A 1 14 ? -13.706 -25.729 -40.970 1.00 72.45 14 ALA A N 4
ATOM 5236 C CA . ALA A 1 14 ? -13.758 -25.589 -39.517 1.00 22.35 14 ALA A CA 4
ATOM 5237 C C . ALA A 1 14 ? -14.325 -24.224 -39.136 1.00 63.12 14 ALA A C 4
ATOM 5238 O O . ALA A 1 14 ? -14.308 -23.290 -39.944 1.00 72.22 14 ALA A O 4
ATOM 5245 N N . GLN A 1 15 ? -14.844 -24.124 -37.917 1.00 2.04 15 GLN A N 4
ATOM 5246 C CA . GLN A 1 15 ? -15.360 -22.864 -37.389 1.00 24.44 15 GLN A CA 4
ATOM 5247 C C . GLN A 1 15 ? -14.245 -22.155 -36.611 1.00 22.42 15 GLN A C 4
ATOM 5248 O O . GLN A 1 15 ? -13.124 -22.662 -36.529 1.00 65.33 15 GLN A O 4
ATOM 5262 N N . THR A 1 16 ? -14.538 -20.988 -36.051 1.00 51.14 16 THR A N 4
ATOM 5263 C CA . THR A 1 16 ? -13.552 -20.240 -35.284 1.00 52.51 16 THR A CA 4
ATOM 5264 C C . THR A 1 16 ? -14.176 -19.720 -33.990 1.00 40.13 16 THR A C 4
ATOM 5265 O O . THR A 1 16 ? -15.385 -19.858 -33.779 1.00 51.13 16 THR A O 4
ATOM 5276 N N . GLN A 1 17 ? -13.349 -19.138 -33.125 1.00 32.42 17 GLN A N 4
ATOM 5277 C CA . GLN A 1 17 ? -13.814 -18.597 -31.853 1.00 51.23 17 GLN A CA 4
ATOM 5278 C C . GLN A 1 17 ? -14.648 -17.336 -32.072 1.00 30.41 17 GLN A C 4
ATOM 5279 O O . GLN A 1 17 ? -14.461 -16.615 -33.054 1.00 31.24 17 GLN A O 4
ATOM 5293 N N . GLY A 1 18 ? -15.571 -17.086 -31.154 1.00 45.01 18 GLY A N 4
ATOM 5294 C CA . GLY A 1 18 ? -16.433 -15.924 -31.240 1.00 32.05 18 GLY A CA 4
ATOM 5295 C C . GLY A 1 18 ? -17.375 -15.850 -30.057 1.00 22.41 18 GLY A C 4
ATOM 5296 O O . GLY A 1 18 ? -17.432 -16.789 -29.262 1.00 30.02 18 GLY A O 4
ATOM 5300 N N . PRO A 1 19 ? -18.132 -14.748 -29.914 1.00 55.32 19 PRO A N 4
ATOM 5301 C CA . PRO A 1 19 ? -19.031 -14.555 -28.772 1.00 11.14 19 PRO A CA 4
ATOM 5302 C C . PRO A 1 19 ? -20.250 -15.482 -28.826 1.00 0.34 19 PRO A C 4
ATOM 5303 O O . PRO A 1 19 ? -21.137 -15.316 -29.669 1.00 64.54 19 PRO A O 4
ATOM 5314 N N . GLY A 1 20 ? -20.270 -16.470 -27.936 1.00 10.05 20 GLY A N 4
ATOM 5315 C CA . GLY A 1 20 ? -21.397 -17.382 -27.834 1.00 74.10 20 GLY A CA 4
ATOM 5316 C C . GLY A 1 20 ? -21.407 -18.424 -28.936 1.00 65.13 20 GLY A C 4
ATOM 5317 O O . GLY A 1 20 ? -21.075 -19.586 -28.703 1.00 74.44 20 GLY A O 4
ATOM 5321 N N . SER A 1 21 ? -21.777 -18.003 -30.141 1.00 30.53 21 SER A N 4
ATOM 5322 C CA . SER A 1 21 ? -21.885 -18.911 -31.277 1.00 4.43 21 SER A CA 4
ATOM 5323 C C . SER A 1 21 ? -21.821 -18.133 -32.594 1.00 25.13 21 SER A C 4
ATOM 5324 O O . SER A 1 21 ? -22.791 -17.474 -32.984 1.00 5.22 21 SER A O 4
ATOM 5332 N N . PRO A 1 22 ? -20.662 -18.161 -33.280 1.00 74.53 22 PRO A N 4
ATOM 5333 C CA . PRO A 1 22 ? -20.507 -17.547 -34.600 1.00 53.05 22 PRO A CA 4
ATOM 5334 C C . PRO A 1 22 ? -21.207 -18.383 -35.677 1.00 14.45 22 PRO A C 4
ATOM 5335 O O . PRO A 1 22 ? -20.557 -18.990 -36.532 1.00 2.32 22 PRO A O 4
ATOM 5346 N N . GLU A 1 23 ? -22.534 -18.422 -35.615 1.00 31.13 23 GLU A N 4
ATOM 5347 C CA . GLU A 1 23 ? -23.325 -19.239 -36.529 1.00 2.43 23 GLU A CA 4
ATOM 5348 C C . GLU A 1 23 ? -24.330 -18.376 -37.282 1.00 50.22 23 GLU A C 4
ATOM 5349 O O . GLU A 1 23 ? -25.049 -17.582 -36.674 1.00 63.33 23 GLU A O 4
ATOM 5361 N N . GLY A 1 24 ? -24.368 -18.533 -38.604 1.00 33.14 24 GLY A N 4
ATOM 5362 C CA . GLY A 1 24 ? -25.307 -17.785 -39.427 1.00 73.02 24 GLY A CA 4
ATOM 5363 C C . GLY A 1 24 ? -25.093 -16.287 -39.332 1.00 74.44 24 GLY A C 4
ATOM 5364 O O . GLY A 1 24 ? -26.040 -15.504 -39.445 1.00 72.20 24 GLY A O 4
ATOM 5368 N N . VAL A 1 25 ? -23.844 -15.894 -39.117 1.00 72.40 25 VAL A N 4
ATOM 5369 C CA . VAL A 1 25 ? -23.479 -14.487 -38.980 1.00 22.33 25 VAL A CA 4
ATOM 5370 C C . VAL A 1 25 ? -22.444 -14.113 -40.040 1.00 61.30 25 VAL A C 4
ATOM 5371 O O . VAL A 1 25 ? -21.755 -14.994 -40.563 1.00 30.12 25 VAL A O 4
ATOM 5384 N N . PRO A 1 26 ? -22.344 -12.814 -40.394 1.00 53.20 26 PRO A N 4
ATOM 5385 C CA . PRO A 1 26 ? -21.339 -12.332 -41.352 1.00 53.23 26 PRO A CA 4
ATOM 5386 C C . PRO A 1 26 ? -19.921 -12.768 -40.962 1.00 63.22 26 PRO A C 4
ATOM 5387 O O . PRO A 1 26 ? -19.390 -12.332 -39.932 1.00 4.41 26 PRO A O 4
ATOM 5398 N N . PRO A 1 27 ? -19.295 -13.648 -41.769 1.00 22.12 27 PRO A N 4
ATOM 5399 C CA . PRO A 1 27 ? -17.975 -14.207 -41.456 1.00 12.14 27 PRO A CA 4
ATOM 5400 C C . PRO A 1 27 ? -16.877 -13.142 -41.480 1.00 32.44 27 PRO A C 4
ATOM 5401 O O . PRO A 1 27 ? -16.203 -12.940 -42.493 1.00 51.44 27 PRO A O 4
ATOM 5412 N N . THR A 1 28 ? -16.728 -12.447 -40.359 1.00 45.53 28 THR A N 4
ATOM 5413 C CA . THR A 1 28 ? -15.701 -11.429 -40.194 1.00 23.35 28 THR A CA 4
ATOM 5414 C C . THR A 1 28 ? -14.835 -11.760 -38.983 1.00 32.41 28 THR A C 4
ATOM 5415 O O . THR A 1 28 ? -15.335 -12.257 -37.974 1.00 52.34 28 THR A O 4
ATOM 5426 N N . ASP A 1 29 ? -13.540 -11.480 -39.083 1.00 43.22 29 ASP A N 4
ATOM 5427 C CA . ASP A 1 29 ? -12.592 -11.785 -38.008 1.00 33.15 29 ASP A CA 4
ATOM 5428 C C . ASP A 1 29 ? -12.477 -10.603 -37.054 1.00 10.15 29 ASP A C 4
ATOM 5429 O O . ASP A 1 29 ? -11.508 -10.483 -36.302 1.00 40.43 29 ASP A O 4
ATOM 5438 N N . ARG A 1 30 ? -13.469 -9.725 -37.102 1.00 41.34 30 ARG A N 4
ATOM 5439 C CA . ARG A 1 30 ? -13.526 -8.572 -36.220 1.00 50.12 30 ARG A CA 4
ATOM 5440 C C . ARG A 1 30 ? -14.096 -9.008 -34.872 1.00 1.41 30 ARG A C 4
ATOM 5441 O O . ARG A 1 30 ? -15.298 -9.252 -34.743 1.00 73.43 30 ARG A O 4
ATOM 5462 N N . PHE A 1 31 ? -13.216 -9.129 -33.884 1.00 5.02 31 PHE A N 4
ATOM 5463 C CA . PHE A 1 31 ? -13.598 -9.560 -32.544 1.00 30.21 31 PHE A CA 4
ATOM 5464 C C . PHE A 1 31 ? -14.443 -8.489 -31.848 1.00 11.12 31 PHE A C 4
ATOM 5465 O O . PHE A 1 31 ? -14.308 -7.302 -32.145 1.00 60.42 31 PHE A O 4
ATOM 5482 N N . PRO A 1 32 ? -15.331 -8.899 -30.915 1.00 23.40 32 PRO A N 4
ATOM 5483 C CA . PRO A 1 32 ? -16.203 -7.965 -30.183 1.00 61.21 32 PRO A CA 4
ATOM 5484 C C . PRO A 1 32 ? -15.404 -6.946 -29.364 1.00 12.12 32 PRO A C 4
ATOM 5485 O O . PRO A 1 32 ? -15.890 -5.850 -29.066 1.00 45.31 32 PRO A O 4
ATOM 5496 N N . LEU A 1 33 ? -14.182 -7.324 -28.992 1.00 21.14 33 LEU A N 4
ATOM 5497 C CA . LEU A 1 33 ? -13.266 -6.433 -28.278 1.00 43.40 33 LEU A CA 4
ATOM 5498 C C . LEU A 1 33 ? -12.035 -6.164 -29.142 1.00 31.24 33 LEU A C 4
ATOM 5499 O O . LEU A 1 33 ? -11.542 -7.068 -29.817 1.00 3.30 33 LEU A O 4
ATOM 5515 N N . LEU A 1 34 ? -11.549 -4.926 -29.118 1.00 14.54 34 LEU A N 4
ATOM 5516 C CA . LEU A 1 34 ? -10.359 -4.543 -29.878 1.00 1.15 34 LEU A CA 4
ATOM 5517 C C . LEU A 1 34 ? -9.111 -4.697 -29.012 1.00 23.24 34 LEU A C 4
ATOM 5518 O O . LEU A 1 34 ? -7.997 -4.869 -29.519 1.00 75.43 34 LEU A O 4
ATOM 5534 N N . ALA A 1 35 ? -9.308 -4.643 -27.697 1.00 40.20 35 ALA A N 4
ATOM 5535 C CA . ALA A 1 35 ? -8.223 -4.828 -26.740 1.00 32.23 35 ALA A CA 4
ATOM 5536 C C . ALA A 1 35 ? -8.228 -6.261 -26.212 1.00 54.11 35 ALA A C 4
ATOM 5537 O O . ALA A 1 35 ? -8.802 -6.545 -25.159 1.00 20.41 35 ALA A O 4
ATOM 5544 N N . LEU A 1 36 ? -7.621 -7.171 -26.973 1.00 11.44 36 LEU A N 4
ATOM 5545 C CA . LEU A 1 36 ? -7.591 -8.588 -26.608 1.00 70.21 36 LEU A CA 4
ATOM 5546 C C . LEU A 1 36 ? -6.479 -8.864 -25.601 1.00 54.41 36 LEU A C 4
ATOM 5547 O O . LEU A 1 36 ? -6.622 -9.715 -24.721 1.00 32.22 36 LEU A O 4
ATOM 5563 N N . LEU A 1 37 ? -5.373 -8.135 -25.728 1.00 13.52 37 LEU A N 4
ATOM 5564 C CA . LEU A 1 37 ? -4.211 -8.356 -24.876 1.00 21.25 37 LEU A CA 4
ATOM 5565 C C . LEU A 1 37 ? -4.438 -7.759 -23.489 1.00 14.11 37 LEU A C 4
ATOM 5566 O O . LEU A 1 37 ? -3.947 -6.674 -23.170 1.00 53.31 37 LEU A O 4
ATOM 5582 N N . ARG A 1 38 ? -5.238 -8.454 -22.694 1.00 2.14 38 ARG A N 4
ATOM 5583 C CA . ARG A 1 38 ? -5.492 -8.082 -21.309 1.00 45.54 38 ARG A CA 4
ATOM 5584 C C . ARG A 1 38 ? -4.782 -9.070 -20.390 1.00 2.05 38 ARG A C 4
ATOM 5585 O O . ARG A 1 38 ? -3.998 -9.902 -20.851 1.00 21.04 38 ARG A O 4
ATOM 5606 N N . ARG A 1 39 ? -5.051 -8.974 -19.095 1.00 13.43 39 ARG A N 4
ATOM 5607 C CA . ARG A 1 39 ? -4.576 -9.969 -18.134 1.00 31.22 39 ARG A CA 4
ATOM 5608 C C . ARG A 1 39 ? -5.700 -10.316 -17.165 1.00 12.54 39 ARG A C 4
ATOM 5609 O O . ARG A 1 39 ? -5.471 -10.691 -16.017 1.00 64.51 39 ARG A O 4
ATOM 5630 N N . THR A 1 40 ? -6.917 -10.177 -17.657 1.00 21.32 40 THR A N 4
ATOM 5631 C CA . THR A 1 40 ? -8.116 -10.503 -16.898 1.00 31.44 40 THR A CA 4
ATOM 5632 C C . THR A 1 40 ? -8.543 -11.945 -17.181 1.00 32.23 40 THR A C 4
ATOM 5633 O O . THR A 1 40 ? -7.970 -12.604 -18.050 1.00 70.14 40 THR A O 4
ATOM 5644 N N . LEU A 1 41 ? -9.553 -12.429 -16.460 1.00 51.33 41 LEU A N 4
ATOM 5645 C CA . LEU A 1 41 ? -10.024 -13.802 -16.620 1.00 34.14 41 LEU A CA 4
ATOM 5646 C C . LEU A 1 41 ? -11.523 -13.827 -16.926 1.00 43.22 41 LEU A C 4
ATOM 5647 O O . LEU A 1 41 ? -12.349 -13.667 -16.022 1.00 22.33 41 LEU A O 4
ATOM 5663 N N . THR A 1 42 ? -11.874 -14.008 -18.198 1.00 31.45 42 THR A N 4
ATOM 5664 C CA . THR A 1 42 ? -13.267 -14.229 -18.568 1.00 23.21 42 THR A CA 4
ATOM 5665 C C . THR A 1 42 ? -13.677 -15.616 -18.084 1.00 63.23 42 THR A C 4
ATOM 5666 O O . THR A 1 42 ? -12.810 -16.445 -17.780 1.00 44.05 42 THR A O 4
ATOM 5677 N N . GLU A 1 43 ? -14.976 -15.881 -18.005 1.00 15.15 43 GLU A N 4
ATOM 5678 C CA . GLU A 1 43 ? -15.445 -17.135 -17.432 1.00 71.31 43 GLU A CA 4
ATOM 5679 C C . GLU A 1 43 ? -14.860 -18.313 -18.197 1.00 12.12 43 GLU A C 4
ATOM 5680 O O . GLU A 1 43 ? -14.565 -19.345 -17.608 1.00 32.21 43 GLU A O 4
ATOM 5692 N N . GLU A 1 44 ? -14.635 -18.123 -19.495 1.00 24.15 44 GLU A N 4
ATOM 5693 C CA . GLU A 1 44 ? -14.053 -19.158 -20.340 1.00 42.15 44 GLU A CA 4
ATOM 5694 C C . GLU A 1 44 ? -12.712 -19.590 -19.755 1.00 51.42 44 GLU A C 4
ATOM 5695 O O . GLU A 1 44 ? -12.422 -20.781 -19.610 1.00 31.32 44 GLU A O 4
ATOM 5707 N N . GLN A 1 45 ? -11.919 -18.591 -19.381 1.00 31.04 45 GLN A N 4
ATOM 5708 C CA . GLN A 1 45 ? -10.594 -18.816 -18.829 1.00 14.15 45 GLN A CA 4
ATOM 5709 C C . GLN A 1 45 ? -10.691 -19.470 -17.460 1.00 53.01 45 GLN A C 4
ATOM 5710 O O . GLN A 1 45 ? -9.917 -20.357 -17.139 1.00 14.13 45 GLN A O 4
ATOM 5724 N N . VAL A 1 46 ? -11.665 -19.040 -16.664 1.00 64.44 46 VAL A N 4
ATOM 5725 C CA . VAL A 1 46 ? -11.874 -19.621 -15.341 1.00 2.55 46 VAL A CA 4
ATOM 5726 C C . VAL A 1 46 ? -12.217 -21.109 -15.476 1.00 12.42 46 VAL A C 4
ATOM 5727 O O . VAL A 1 46 ? -11.749 -21.955 -14.702 1.00 73.15 46 VAL A O 4
ATOM 5740 N N . GLN A 1 47 ? -13.009 -21.411 -16.499 1.00 74.22 47 GLN A N 4
ATOM 5741 C CA . GLN A 1 47 ? -13.425 -22.775 -16.798 1.00 73.34 47 GLN A CA 4
ATOM 5742 C C . GLN A 1 47 ? -12.248 -23.593 -17.317 1.00 25.01 47 GLN A C 4
ATOM 5743 O O . GLN A 1 47 ? -12.160 -24.788 -17.054 1.00 54.32 47 GLN A O 4
ATOM 5757 N N . GLU A 1 48 ? -11.352 -22.951 -18.064 1.00 35.04 48 GLU A N 4
ATOM 5758 C CA . GLU A 1 48 ? -10.147 -23.622 -18.548 1.00 64.51 48 GLU A CA 4
ATOM 5759 C C . GLU A 1 48 ? -9.227 -23.928 -17.365 1.00 55.04 48 GLU A C 4
ATOM 5760 O O . GLU A 1 48 ? -8.669 -25.033 -17.253 1.00 73.40 48 GLU A O 4
ATOM 5772 N N . VAL A 1 49 ? -9.111 -22.945 -16.468 1.00 34.21 49 VAL A N 4
ATOM 5773 C CA . VAL A 1 49 ? -8.345 -23.106 -15.235 1.00 32.22 49 VAL A CA 4
ATOM 5774 C C . VAL A 1 49 ? -8.816 -24.346 -14.495 1.00 34.13 49 VAL A C 4
ATOM 5775 O O . VAL A 1 49 ? -8.027 -25.239 -14.205 1.00 25.13 49 VAL A O 4
ATOM 5788 N N . VAL A 1 50 ? -10.117 -24.409 -14.223 1.00 60.22 50 VAL A N 4
ATOM 5789 C CA . VAL A 1 50 ? -10.691 -25.546 -13.511 1.00 11.40 50 VAL A CA 4
ATOM 5790 C C . VAL A 1 50 ? -10.695 -26.809 -14.371 1.00 72.34 50 VAL A C 4
ATOM 5791 O O . VAL A 1 50 ? -10.632 -27.918 -13.841 1.00 53.42 50 VAL A O 4
ATOM 5804 N N . ALA A 1 51 ? -10.751 -26.643 -15.691 1.00 31.45 51 ALA A N 4
ATOM 5805 C CA . ALA A 1 51 ? -10.695 -27.779 -16.609 1.00 42.34 51 ALA A CA 4
ATOM 5806 C C . ALA A 1 51 ? -9.405 -28.562 -16.394 1.00 31.41 51 ALA A C 4
ATOM 5807 O O . ALA A 1 51 ? -9.418 -29.789 -16.304 1.00 25.24 51 ALA A O 4
ATOM 5814 N N . LYS A 1 52 ? -8.294 -27.842 -16.317 1.00 53.45 52 LYS A N 4
ATOM 5815 C CA . LYS A 1 52 ? -7.008 -28.455 -15.995 1.00 42.14 52 LYS A CA 4
ATOM 5816 C C . LYS A 1 52 ? -6.912 -28.748 -14.490 1.00 3.33 52 LYS A C 4
ATOM 5817 O O . LYS A 1 52 ? -6.396 -29.788 -14.077 1.00 33.40 52 LYS A O 4
ATOM 5836 N N . LEU A 1 53 ? -7.433 -27.828 -13.685 1.00 5.45 53 LEU A N 4
ATOM 5837 C CA . LEU A 1 53 ? -7.325 -27.897 -12.220 1.00 72.44 53 LEU A CA 4
ATOM 5838 C C . LEU A 1 53 ? -8.051 -29.133 -11.671 1.00 43.14 53 LEU A C 4
ATOM 5839 O O . LEU A 1 53 ? -7.737 -29.614 -10.583 1.00 30.51 53 LEU A O 4
ATOM 5855 N N . THR A 1 54 ? -8.996 -29.670 -12.442 1.00 2.31 54 THR A N 4
ATOM 5856 C CA . THR A 1 54 ? -9.753 -30.844 -12.010 1.00 74.25 54 THR A CA 4
ATOM 5857 C C . THR A 1 54 ? -8.916 -32.118 -12.132 1.00 12.24 54 THR A C 4
ATOM 5858 O O . THR A 1 54 ? -9.402 -33.220 -11.861 1.00 11.50 54 THR A O 4
ATOM 5869 N N . ASP A 1 55 ? -7.658 -31.965 -12.550 1.00 13.25 55 ASP A N 4
ATOM 5870 C CA . ASP A 1 55 ? -6.681 -33.048 -12.469 1.00 1.54 55 ASP A CA 4
ATOM 5871 C C . ASP A 1 55 ? -5.784 -32.829 -11.249 1.00 20.51 55 ASP A C 4
ATOM 5872 O O . ASP A 1 55 ? -4.745 -32.172 -11.353 1.00 75.23 55 ASP A O 4
ATOM 5881 N N . PRO A 1 56 ? -6.166 -33.373 -10.071 1.00 62.43 56 PRO A N 4
ATOM 5882 C CA . PRO A 1 56 ? -5.400 -33.183 -8.829 1.00 43.13 56 PRO A CA 4
ATOM 5883 C C . PRO A 1 56 ? -3.972 -33.699 -8.973 1.00 2.34 56 PRO A C 4
ATOM 5884 O O . PRO A 1 56 ? -3.068 -33.291 -8.245 1.00 53.10 56 PRO A O 4
ATOM 5895 N N . GLU A 1 57 ? -3.790 -34.602 -9.931 1.00 53.21 57 GLU A N 4
ATOM 5896 C CA . GLU A 1 57 ? -2.479 -35.143 -10.251 1.00 31.20 57 GLU A CA 4
ATOM 5897 C C . GLU A 1 57 ? -1.570 -34.018 -10.754 1.00 11.32 57 GLU A C 4
ATOM 5898 O O . GLU A 1 57 ? -0.431 -33.871 -10.308 1.00 40.10 57 GLU A O 4
ATOM 5910 N N . SER A 1 58 ? -2.096 -33.230 -11.689 1.00 43.04 58 SER A N 4
ATOM 5911 C CA . SER A 1 58 ? -1.358 -32.116 -12.277 1.00 14.11 58 SER A CA 4
ATOM 5912 C C . SER A 1 58 ? -1.135 -30.987 -11.265 1.00 64.34 58 SER A C 4
ATOM 5913 O O . SER A 1 58 ? -0.052 -30.401 -11.209 1.00 15.34 58 SER A O 4
ATOM 5921 N N . SER A 1 59 ? -2.157 -30.690 -10.464 1.00 11.31 59 SER A N 4
ATOM 5922 C CA . SER A 1 59 ? -2.108 -29.561 -9.541 1.00 64.13 59 SER A CA 4
ATOM 5923 C C . SER A 1 59 ? -1.152 -29.837 -8.379 1.00 74.10 59 SER A C 4
ATOM 5924 O O . SER A 1 59 ? -0.232 -29.061 -8.124 1.00 53.43 59 SER A O 4
ATOM 5932 N N . ALA A 1 60 ? -1.350 -30.964 -7.698 1.00 52.35 60 ALA A N 4
ATOM 5933 C CA . ALA A 1 60 ? -0.500 -31.339 -6.569 1.00 44.05 60 ALA A CA 4
ATOM 5934 C C . ALA A 1 60 ? 0.959 -31.489 -7.002 1.00 65.01 60 ALA A C 4
ATOM 5935 O O . ALA A 1 60 ? 1.872 -31.453 -6.174 1.00 55.43 60 ALA A O 4
ATOM 5942 N N . GLN A 1 61 ? 1.174 -31.626 -8.312 1.00 51.35 61 GLN A N 4
ATOM 5943 C CA . GLN A 1 61 ? 2.510 -31.839 -8.866 1.00 31.01 61 GLN A CA 4
ATOM 5944 C C . GLN A 1 61 ? 3.410 -30.620 -8.634 1.00 42.21 61 GLN A C 4
ATOM 5945 O O . GLN A 1 61 ? 4.634 -30.738 -8.659 1.00 61.11 61 GLN A O 4
ATOM 5959 N N . ILE A 1 62 ? 2.795 -29.456 -8.399 1.00 4.23 62 ILE A N 4
ATOM 5960 C CA . ILE A 1 62 ? 3.540 -28.202 -8.233 1.00 32.12 62 ILE A CA 4
ATOM 5961 C C . ILE A 1 62 ? 4.685 -28.369 -7.229 1.00 0.54 62 ILE A C 4
ATOM 5962 O O . ILE A 1 62 ? 5.818 -27.959 -7.493 1.00 12.44 62 ILE A O 4
ATOM 5978 N N . ASP A 1 63 ? 4.387 -28.966 -6.077 1.00 4.21 63 ASP A N 4
ATOM 5979 C CA . ASP A 1 63 ? 5.426 -29.268 -5.084 1.00 24.12 63 ASP A CA 4
ATOM 5980 C C . ASP A 1 63 ? 5.462 -30.764 -4.768 1.00 32.11 63 ASP A C 4
ATOM 5981 O O . ASP A 1 63 ? 6.441 -31.269 -4.213 1.00 51.03 63 ASP A O 4
ATOM 5990 N N . GLY A 1 64 ? 4.421 -31.477 -5.179 1.00 4.34 64 GLY A N 4
ATOM 5991 C CA . GLY A 1 64 ? 4.263 -32.871 -4.791 1.00 4.15 64 GLY A CA 4
ATOM 5992 C C . GLY A 1 64 ? 3.368 -33.000 -3.575 1.00 21.32 64 GLY A C 4
ATOM 5993 O O . GLY A 1 64 ? 3.544 -33.893 -2.745 1.00 74.55 64 GLY A O 4
ATOM 5997 N N . VAL A 1 65 ? 2.410 -32.086 -3.472 1.00 53.23 65 VAL A N 4
ATOM 5998 C CA . VAL A 1 65 ? 1.474 -32.041 -2.356 1.00 5.12 65 VAL A CA 4
ATOM 5999 C C . VAL A 1 65 ? 0.327 -31.097 -2.705 1.00 22.24 65 VAL A C 4
ATOM 6000 O O . VAL A 1 65 ? 0.523 -30.133 -3.448 1.00 34.45 65 VAL A O 4
ATOM 6013 N N . VAL A 1 66 ? -0.862 -31.383 -2.182 1.00 30.32 66 VAL A N 4
ATOM 6014 C CA . VAL A 1 66 ? -2.042 -30.561 -2.449 1.00 1.42 66 VAL A CA 4
ATOM 6015 C C . VAL A 1 66 ? -2.089 -29.355 -1.504 1.00 32.13 66 VAL A C 4
ATOM 6016 O O . VAL A 1 66 ? -2.040 -29.502 -0.280 1.00 51.15 66 VAL A O 4
ATOM 6029 N N . SER A 1 67 ? -2.132 -28.160 -2.081 1.00 53.53 67 SER A N 4
ATOM 6030 C CA . SER A 1 67 ? -2.227 -26.917 -1.323 1.00 63.30 67 SER A CA 4
ATOM 6031 C C . SER A 1 67 ? -3.068 -25.907 -2.108 1.00 25.11 67 SER A C 4
ATOM 6032 O O . SER A 1 67 ? -2.927 -25.808 -3.320 1.00 45.11 67 SER A O 4
ATOM 6040 N N . LYS A 1 68 ? -3.911 -25.140 -1.411 1.00 41.35 68 LYS A N 4
ATOM 6041 C CA . LYS A 1 68 ? -4.885 -24.246 -2.055 1.00 53.40 68 LYS A CA 4
ATOM 6042 C C . LYS A 1 68 ? -4.244 -23.359 -3.131 1.00 61.41 68 LYS A C 4
ATOM 6043 O O . LYS A 1 68 ? -4.895 -22.988 -4.114 1.00 72.23 68 LYS A O 4
ATOM 6062 N N . ASP A 1 69 ? -2.970 -23.031 -2.950 1.00 15.13 69 ASP A N 4
ATOM 6063 C CA . ASP A 1 69 ? -2.275 -22.110 -3.850 1.00 73.13 69 ASP A CA 4
ATOM 6064 C C . ASP A 1 69 ? -2.150 -22.671 -5.268 1.00 2.11 69 ASP A C 4
ATOM 6065 O O . ASP A 1 69 ? -1.892 -21.919 -6.210 1.00 71.50 69 ASP A O 4
ATOM 6074 N N . GLU A 1 70 ? -2.340 -23.978 -5.428 1.00 14.54 70 GLU A N 4
ATOM 6075 C CA . GLU A 1 70 ? -2.337 -24.594 -6.755 1.00 21.21 70 GLU A CA 4
ATOM 6076 C C . GLU A 1 70 ? -3.387 -23.923 -7.649 1.00 20.22 70 GLU A C 4
ATOM 6077 O O . GLU A 1 70 ? -3.156 -23.702 -8.841 1.00 62.31 70 GLU A O 4
ATOM 6089 N N . ILE A 1 71 ? -4.521 -23.560 -7.047 1.00 21.23 71 ILE A N 4
ATOM 6090 C CA . ILE A 1 71 ? -5.591 -22.862 -7.757 1.00 21.42 71 ILE A CA 4
ATOM 6091 C C . ILE A 1 71 ? -5.067 -21.563 -8.376 1.00 5.33 71 ILE A C 4
ATOM 6092 O O . ILE A 1 71 ? -5.108 -21.377 -9.597 1.00 63.22 71 ILE A O 4
ATOM 6108 N N . GLU A 1 72 ? -4.544 -20.681 -7.528 1.00 15.22 72 GLU A N 4
ATOM 6109 C CA . GLU A 1 72 ? -4.054 -19.379 -7.973 1.00 53.51 72 GLU A CA 4
ATOM 6110 C C . GLU A 1 72 ? -2.841 -19.521 -8.891 1.00 55.15 72 GLU A C 4
ATOM 6111 O O . GLU A 1 72 ? -2.621 -18.683 -9.773 1.00 64.43 72 GLU A O 4
ATOM 6123 N N . LYS A 1 73 ? -2.065 -20.582 -8.699 1.00 41.33 73 LYS A N 4
ATOM 6124 C CA . LYS A 1 73 ? -0.958 -20.882 -9.600 1.00 45.24 73 LYS A CA 4
ATOM 6125 C C . LYS A 1 73 ? -1.495 -21.107 -11.013 1.00 24.45 73 LYS A C 4
ATOM 6126 O O . LYS A 1 73 ? -0.980 -20.541 -11.980 1.00 4.23 73 LYS A O 4
ATOM 6145 N N . PHE A 1 74 ? -2.547 -21.920 -11.118 1.00 11.22 74 PHE A N 4
ATOM 6146 C CA . PHE A 1 74 ? -3.186 -22.181 -12.406 1.00 22.20 74 PHE A CA 4
ATOM 6147 C C . PHE A 1 74 ? -3.834 -20.912 -12.957 1.00 73.02 74 PHE A C 4
ATOM 6148 O O . PHE A 1 74 ? -3.842 -20.694 -14.168 1.00 45.14 74 PHE A O 4
ATOM 6165 N N . ILE A 1 75 ? -4.367 -20.071 -12.066 1.00 65.43 75 ILE A N 4
ATOM 6166 C CA . ILE A 1 75 ? -4.996 -18.820 -12.488 1.00 31.44 75 ILE A CA 4
ATOM 6167 C C . ILE A 1 75 ? -3.972 -17.910 -13.168 1.00 22.43 75 ILE A C 4
ATOM 6168 O O . ILE A 1 75 ? -4.170 -17.459 -14.301 1.00 22.03 75 ILE A O 4
ATOM 6184 N N . ALA A 1 76 ? -2.847 -17.701 -12.492 1.00 52.44 76 ALA A N 4
ATOM 6185 C CA . ALA A 1 76 ? -1.808 -16.801 -12.982 1.00 4.04 76 ALA A CA 4
ATOM 6186 C C . ALA A 1 76 ? -1.281 -17.266 -14.333 1.00 21.11 76 ALA A C 4
ATOM 6187 O O . ALA A 1 76 ? -0.930 -16.450 -15.189 1.00 25.25 76 ALA A O 4
ATOM 6194 N N . ASP A 1 77 ? -1.259 -18.583 -14.524 1.00 61.03 77 ASP A N 4
ATOM 6195 C CA . ASP A 1 77 ? -0.733 -19.184 -15.747 1.00 42.01 77 ASP A CA 4
ATOM 6196 C C . ASP A 1 77 ? -1.565 -18.777 -16.963 1.00 61.43 77 ASP A C 4
ATOM 6197 O O . ASP A 1 77 ? -1.072 -18.771 -18.091 1.00 2.14 77 ASP A O 4
ATOM 6206 N N . VAL A 1 78 ? -2.820 -18.396 -16.725 1.00 0.21 78 VAL A N 4
ATOM 6207 C CA . VAL A 1 78 ? -3.740 -18.037 -17.805 1.00 54.41 78 VAL A CA 4
ATOM 6208 C C . VAL A 1 78 ? -3.593 -16.552 -18.161 1.00 22.23 78 VAL A C 4
ATOM 6209 O O . VAL A 1 78 ? -4.544 -15.890 -18.577 1.00 42.11 78 VAL A O 4
ATOM 6222 N N . THR A 1 79 ? -2.373 -16.048 -17.992 1.00 30.41 79 THR A N 4
ATOM 6223 C CA . THR A 1 79 ? -2.035 -14.661 -18.299 1.00 54.12 79 THR A CA 4
ATOM 6224 C C . THR A 1 79 ? -2.718 -13.714 -17.313 1.00 71.50 79 THR A C 4
ATOM 6225 O O . THR A 1 79 ? -2.781 -12.507 -17.537 1.00 33.50 79 THR A O 4
ATOM 6236 N N . LYS A 1 80 ? -3.196 -14.260 -16.195 1.00 61.35 80 LYS A N 4
ATOM 6237 C CA . LYS A 1 80 ? -3.790 -13.430 -15.157 1.00 2.22 80 LYS A CA 4
ATOM 6238 C C . LYS A 1 80 ? -2.686 -12.693 -14.412 1.00 73.41 80 LYS A C 4
ATOM 6239 O O . LYS A 1 80 ? -2.835 -11.520 -14.059 1.00 21.42 80 LYS A O 4
ATOM 6258 N N . ASP A 1 81 ? -1.575 -13.412 -14.197 1.00 15.43 81 ASP A N 4
ATOM 6259 C CA . ASP A 1 81 ? -0.410 -12.911 -13.457 1.00 70.42 81 ASP A CA 4
ATOM 6260 C C . ASP A 1 81 ? -0.737 -12.731 -11.975 1.00 63.31 81 ASP A C 4
ATOM 6261 O O . ASP A 1 81 ? -0.171 -13.410 -11.117 1.00 51.31 81 ASP A O 4
ATOM 6270 N N . GLU A 1 82 ? -1.662 -11.820 -11.700 1.00 51.11 82 GLU A N 4
ATOM 6271 C CA . GLU A 1 82 ? -2.047 -11.446 -10.345 1.00 23.24 82 GLU A CA 4
ATOM 6272 C C . GLU A 1 82 ? -3.385 -12.092 -9.960 1.00 62.30 82 GLU A C 4
ATOM 6273 O O . GLU A 1 82 ? -4.450 -11.620 -10.366 1.00 24.41 82 GLU A O 4
ATOM 6285 N N . PRO A 1 83 ? -3.348 -13.208 -9.211 1.00 41.20 83 PRO A N 4
ATOM 6286 C CA . PRO A 1 83 ? -4.545 -13.880 -8.708 1.00 1.43 83 PRO A CA 4
ATOM 6287 C C . PRO A 1 83 ? -4.940 -13.389 -7.305 1.00 63.44 83 PRO A C 4
ATOM 6288 O O . PRO A 1 83 ? -4.187 -13.565 -6.342 1.00 23.54 83 PRO A O 4
ATOM 6299 N N . THR A 1 84 ? -6.106 -12.761 -7.189 1.00 62.44 84 THR A N 4
ATOM 6300 C CA . THR A 1 84 ? -6.596 -12.287 -5.898 1.00 64.50 84 THR A CA 4
ATOM 6301 C C . THR A 1 84 ? -7.681 -13.214 -5.353 1.00 62.30 84 THR A C 4
ATOM 6302 O O . THR A 1 84 ? -8.146 -14.134 -6.047 1.00 22.53 84 THR A O 4
ATOM 6313 N N . ALA A 1 85 ? -8.099 -12.946 -4.116 1.00 11.33 85 ALA A N 4
ATOM 6314 C CA . ALA A 1 85 ? -9.075 -13.777 -3.418 1.00 53.25 85 ALA A CA 4
ATOM 6315 C C . ALA A 1 85 ? -10.339 -13.961 -4.252 1.00 55.44 85 ALA A C 4
ATOM 6316 O O . ALA A 1 85 ? -11.010 -14.989 -4.151 1.00 52.34 85 ALA A O 4
ATOM 6323 N N . GLN A 1 86 ? -10.654 -12.961 -5.074 1.00 34.21 86 GLN A N 4
ATOM 6324 C CA . GLN A 1 86 ? -11.811 -13.034 -5.959 1.00 11.51 86 GLN A CA 4
ATOM 6325 C C . GLN A 1 86 ? -11.575 -14.063 -7.065 1.00 50.40 86 GLN A C 4
ATOM 6326 O O . GLN A 1 86 ? -12.470 -14.848 -7.392 1.00 71.31 86 GLN A O 4
ATOM 6340 N N . ASP A 1 87 ? -10.365 -14.064 -7.633 1.00 24.32 87 ASP A N 4
ATOM 6341 C CA . ASP A 1 87 ? -10.006 -15.037 -8.664 1.00 32.24 87 ASP A CA 4
ATOM 6342 C C . ASP A 1 87 ? -10.109 -16.443 -8.094 1.00 42.21 87 ASP A C 4
ATOM 6343 O O . ASP A 1 87 ? -10.774 -17.308 -8.669 1.00 5.42 87 ASP A O 4
ATOM 6352 N N . ILE A 1 88 ? -9.459 -16.657 -6.946 1.00 41.24 88 ILE A N 4
ATOM 6353 C CA . ILE A 1 88 ? -9.496 -17.959 -6.279 1.00 12.41 88 ILE A CA 4
ATOM 6354 C C . ILE A 1 88 ? -10.940 -18.350 -5.958 1.00 62.53 88 ILE A C 4
ATOM 6355 O O . ILE A 1 88 ? -11.323 -19.505 -6.124 1.00 0.14 88 ILE A O 4
ATOM 6371 N N . SER A 1 89 ? -11.740 -17.376 -5.528 1.00 54.03 89 SER A N 4
ATOM 6372 C CA . SER A 1 89 ? -13.136 -17.625 -5.179 1.00 31.54 89 SER A CA 4
ATOM 6373 C C . SER A 1 89 ? -13.913 -18.139 -6.392 1.00 63.41 89 SER A C 4
ATOM 6374 O O . SER A 1 89 ? -14.573 -19.176 -6.324 1.00 50.42 89 SER A O 4
ATOM 6382 N N . ARG A 1 90 ? -13.794 -17.425 -7.513 1.00 23.34 90 ARG A N 4
ATOM 6383 C CA . ARG A 1 90 ? -14.491 -17.797 -8.745 1.00 54.03 90 ARG A CA 4
ATOM 6384 C C . ARG A 1 90 ? -14.084 -19.203 -9.183 1.00 24.50 90 ARG A C 4
ATOM 6385 O O . ARG A 1 90 ? -14.927 -20.102 -9.332 1.00 24.11 90 ARG A O 4
ATOM 6406 N N . VAL A 1 91 ? -12.782 -19.389 -9.346 1.00 13.22 91 VAL A N 4
ATOM 6407 C CA . VAL A 1 91 ? -12.238 -20.658 -9.799 1.00 73.33 91 VAL A CA 4
ATOM 6408 C C . VAL A 1 91 ? -12.669 -21.788 -8.871 1.00 11.43 91 VAL A C 4
ATOM 6409 O O . VAL A 1 91 ? -13.181 -22.813 -9.326 1.00 41.13 91 VAL A O 4
ATOM 6422 N N . ALA A 1 92 ? -12.500 -21.576 -7.568 1.00 14.51 92 ALA A N 4
ATOM 6423 C CA . ALA A 1 92 ? -12.874 -22.574 -6.570 1.00 51.41 92 ALA A CA 4
ATOM 6424 C C . ALA A 1 92 ? -14.352 -22.924 -6.680 1.00 45.24 92 ALA A C 4
ATOM 6425 O O . ALA A 1 92 ? -14.733 -24.088 -6.557 1.00 41.04 92 ALA A O 4
ATOM 6432 N N . SER A 1 93 ? -15.175 -21.913 -6.937 1.00 15.05 93 SER A N 4
ATOM 6433 C CA . SER A 1 93 ? -16.606 -22.118 -7.080 1.00 62.23 93 SER A CA 4
ATOM 6434 C C . SER A 1 93 ? -16.897 -23.012 -8.285 1.00 73.41 93 SER A C 4
ATOM 6435 O O . SER A 1 93 ? -17.745 -23.907 -8.213 1.00 13.21 93 SER A O 4
ATOM 6443 N N . ARG A 1 94 ? -16.173 -22.785 -9.389 1.00 41.15 94 ARG A N 4
ATOM 6444 C CA . ARG A 1 94 ? -16.372 -23.590 -10.604 1.00 3.43 94 ARG A CA 4
ATOM 6445 C C . ARG A 1 94 ? -15.978 -25.051 -10.368 1.00 32.51 94 ARG A C 4
ATOM 6446 O O . ARG A 1 94 ? -16.776 -25.957 -10.599 1.00 40.31 94 ARG A O 4
ATOM 6467 N N . LEU A 1 95 ? -14.746 -25.269 -9.897 1.00 55.01 95 LEU A N 4
ATOM 6468 C CA . LEU A 1 95 ? -14.236 -26.628 -9.690 1.00 15.52 95 LEU A CA 4
ATOM 6469 C C . LEU A 1 95 ? -15.055 -27.354 -8.632 1.00 70.41 95 LEU A C 4
ATOM 6470 O O . LEU A 1 95 ? -15.191 -28.579 -8.670 1.00 61.13 95 LEU A O 4
ATOM 6486 N N . ALA A 1 96 ? -15.613 -26.586 -7.700 1.00 40.45 96 ALA A N 4
ATOM 6487 C CA . ALA A 1 96 ? -16.564 -27.118 -6.734 1.00 52.43 96 ALA A CA 4
ATOM 6488 C C . ALA A 1 96 ? -17.781 -27.673 -7.472 1.00 51.03 96 ALA A C 4
ATOM 6489 O O . ALA A 1 96 ? -18.128 -28.848 -7.336 1.00 52.32 96 ALA A O 4
ATOM 6496 N N . ALA A 1 97 ? -18.396 -26.821 -8.288 1.00 43.02 97 ALA A N 4
ATOM 6497 C CA . ALA A 1 97 ? -19.534 -27.208 -9.119 1.00 4.04 97 ALA A CA 4
ATOM 6498 C C . ALA A 1 97 ? -19.143 -28.319 -10.098 1.00 60.22 97 ALA A C 4
ATOM 6499 O O . ALA A 1 97 ? -20.007 -28.987 -10.673 1.00 2.12 97 ALA A O 4
ATOM 6506 N N . GLY A 1 98 ? -17.836 -28.501 -10.277 1.00 10.24 98 GLY A N 4
ATOM 6507 C CA . GLY A 1 98 ? -17.323 -29.480 -11.216 1.00 71.13 98 GLY A CA 4
ATOM 6508 C C . GLY A 1 98 ? -17.650 -30.907 -10.820 1.00 75.14 98 GLY A C 4
ATOM 6509 O O . GLY A 1 98 ? -17.708 -31.791 -11.680 1.00 24.30 98 GLY A O 4
ATOM 6513 N N . GLY A 1 99 ? -17.877 -31.149 -9.532 1.00 44.44 99 GLY A N 4
ATOM 6514 C CA . GLY A 1 99 ? -18.272 -32.480 -9.107 1.00 11.31 99 GLY A CA 4
ATOM 6515 C C . GLY A 1 99 ? -17.922 -32.799 -7.671 1.00 2.41 99 GLY A C 4
ATOM 6516 O O . GLY A 1 99 ? -18.618 -33.586 -7.031 1.00 24.34 99 GLY A O 4
ATOM 6520 N N . TRP A 1 100 ? -16.859 -32.194 -7.144 1.00 33.12 100 TRP A N 4
ATOM 6521 C CA . TRP A 1 100 ? -16.380 -32.555 -5.809 1.00 54.53 100 TRP A CA 4
ATOM 6522 C C . TRP A 1 100 ? -16.223 -31.329 -4.900 1.00 63.43 100 TRP A C 4
ATOM 6523 O O . TRP A 1 100 ? -15.129 -30.783 -4.745 1.00 14.14 100 TRP A O 4
ATOM 6544 N N . PRO A 1 101 ? -17.341 -30.852 -4.321 1.00 54.45 101 PRO A N 4
ATOM 6545 C CA . PRO A 1 101 ? -17.361 -29.870 -3.251 1.00 61.44 101 PRO A CA 4
ATOM 6546 C C . PRO A 1 101 ? -18.134 -30.346 -2.016 1.00 74.42 101 PRO A C 4
ATOM 6547 O O . PRO A 1 101 ? -18.419 -31.535 -1.851 1.00 34.13 101 PRO A O 4
ATOM 6558 N N . LEU A 1 102 ? -18.446 -29.387 -1.151 1.00 10.31 102 LEU A N 4
ATOM 6559 C CA . LEU A 1 102 ? -19.620 -29.460 -0.295 1.00 74.21 102 LEU A CA 4
ATOM 6560 C C . LEU A 1 102 ? -20.419 -28.181 -0.540 1.00 33.31 102 LEU A C 4
ATOM 6561 O O . LEU A 1 102 ? -20.232 -27.186 0.167 1.00 3.42 102 LEU A O 4
ATOM 6577 N N . ALA A 1 103 ? -21.295 -28.227 -1.553 1.00 35.13 103 ALA A N 4
ATOM 6578 C CA . ALA A 1 103 ? -22.030 -27.051 -2.049 1.00 1.22 103 ALA A CA 4
ATOM 6579 C C . ALA A 1 103 ? -22.516 -27.292 -3.476 1.00 44.52 103 ALA A C 4
ATOM 6580 O O . ALA A 1 103 ? -22.170 -28.297 -4.101 1.00 71.31 103 ALA A O 4
ATOM 6587 N N . GLY A 1 104 ? -23.316 -26.358 -3.977 1.00 1.03 104 GLY A N 4
ATOM 6588 C CA . GLY A 1 104 ? -23.769 -26.387 -5.361 1.00 34.40 104 GLY A CA 4
ATOM 6589 C C . GLY A 1 104 ? -24.083 -24.988 -5.844 1.00 2.44 104 GLY A C 4
ATOM 6590 O O . GLY A 1 104 ? -25.124 -24.741 -6.454 1.00 60.53 104 GLY A O 4
ATOM 6594 N N . VAL A 1 105 ? -23.164 -24.073 -5.547 1.00 75.25 105 VAL A N 4
ATOM 6595 C CA . VAL A 1 105 ? -23.353 -22.658 -5.761 1.00 23.35 105 VAL A CA 4
ATOM 6596 C C . VAL A 1 105 ? -23.759 -22.286 -7.190 1.00 14.03 105 VAL A C 4
ATOM 6597 O O . VAL A 1 105 ? -24.805 -21.670 -7.399 1.00 43.04 105 VAL A O 4
ATOM 6610 N N . ASP A 1 106 ? -22.953 -22.661 -8.166 1.00 34.34 106 ASP A N 4
ATOM 6611 C CA . ASP A 1 106 ? -23.175 -22.197 -9.539 1.00 34.40 106 ASP A CA 4
ATOM 6612 C C . ASP A 1 106 ? -24.006 -23.192 -10.342 1.00 44.13 106 ASP A C 4
ATOM 6613 O O . ASP A 1 106 ? -23.485 -24.164 -10.891 1.00 12.44 106 ASP A O 4
ATOM 6622 N N . SER A 1 107 ? -25.308 -22.955 -10.374 1.00 25.45 107 SER A N 4
ATOM 6623 C CA . SER A 1 107 ? -26.199 -23.593 -11.335 1.00 20.22 107 SER A CA 4
ATOM 6624 C C . SER A 1 107 ? -26.706 -22.545 -12.328 1.00 62.13 107 SER A C 4
ATOM 6625 O O . SER A 1 107 ? -27.010 -22.844 -13.483 1.00 71.25 107 SER A O 4
ATOM 6633 N N . THR A 1 108 ? -26.774 -21.307 -11.851 1.00 52.43 108 THR A N 4
ATOM 6634 C CA . THR A 1 108 ? -27.348 -20.200 -12.610 1.00 65.30 108 THR A CA 4
ATOM 6635 C C . THR A 1 108 ? -26.265 -19.197 -13.014 1.00 75.14 108 THR A C 4
ATOM 6636 O O . THR A 1 108 ? -26.512 -18.264 -13.783 1.00 15.14 108 THR A O 4
ATOM 6647 N N . ALA A 1 109 ? -25.058 -19.413 -12.506 1.00 54.00 109 ALA A N 4
ATOM 6648 C CA . ALA A 1 109 ? -23.930 -18.526 -12.765 1.00 24.21 109 ALA A CA 4
ATOM 6649 C C . ALA A 1 109 ? -22.748 -19.328 -13.304 1.00 11.04 109 ALA A C 4
ATOM 6650 O O . ALA A 1 109 ? -21.590 -19.056 -12.981 1.00 23.33 109 ALA A O 4
ATOM 6657 N N . LEU A 1 110 ? -23.057 -20.303 -14.155 1.00 1.22 110 LEU A N 4
ATOM 6658 C CA . LEU A 1 110 ? -22.053 -21.212 -14.692 1.00 62.21 110 LEU A CA 4
ATOM 6659 C C . LEU A 1 110 ? -22.314 -21.406 -16.181 1.00 32.34 110 LEU A C 4
ATOM 6660 O O . LEU A 1 110 ? -22.892 -22.411 -16.606 1.00 74.23 110 LEU A O 4
ATOM 6676 N N . ASN A 1 111 ? -21.921 -20.410 -16.959 1.00 2.03 111 ASN A N 4
ATOM 6677 C CA . ASN A 1 111 ? -22.253 -20.357 -18.375 1.00 51.20 111 ASN A CA 4
ATOM 6678 C C . ASN A 1 111 ? -21.071 -20.778 -19.245 1.00 3.43 111 ASN A C 4
ATOM 6679 O O . ASN A 1 111 ? -21.251 -21.525 -20.208 1.00 20.31 111 ASN A O 4
ATOM 6690 N N . ALA A 1 112 ? -19.870 -20.304 -18.895 1.00 65.35 112 ALA A N 4
ATOM 6691 C CA . ALA A 1 112 ? -18.662 -20.554 -19.688 1.00 3.51 112 ALA A CA 4
ATOM 6692 C C . ALA A 1 112 ? -18.780 -19.896 -21.067 1.00 55.23 112 ALA A C 4
ATOM 6693 O O . ALA A 1 112 ? -19.157 -20.587 -22.038 1.00 20.44 112 ALA A O 4
ATOM 6701 N N . MET A 1 1 ? -63.428 -22.684 -54.911 1.00 42.33 1 MET A N 5
ATOM 6702 C CA . MET A 1 1 ? -63.832 -21.907 -53.713 1.00 64.05 1 MET A CA 5
ATOM 6703 C C . MET A 1 1 ? -63.026 -20.616 -53.611 1.00 13.42 1 MET A C 5
ATOM 6704 O O . MET A 1 1 ? -63.587 -19.535 -53.402 1.00 71.30 1 MET A O 5
ATOM 6720 N N . ALA A 1 2 ? -61.708 -20.730 -53.751 1.00 15.35 2 ALA A N 5
ATOM 6721 C CA . ALA A 1 2 ? -60.826 -19.573 -53.677 1.00 62.22 2 ALA A CA 5
ATOM 6722 C C . ALA A 1 2 ? -60.990 -18.698 -54.913 1.00 54.21 2 ALA A C 5
ATOM 6723 O O . ALA A 1 2 ? -60.401 -18.969 -55.962 1.00 13.45 2 ALA A O 5
ATOM 6730 N N . HIS A 1 3 ? -61.820 -17.669 -54.787 1.00 62.30 3 HIS A N 5
ATOM 6731 C CA . HIS A 1 3 ? -62.053 -16.733 -55.877 1.00 61.24 3 HIS A CA 5
ATOM 6732 C C . HIS A 1 3 ? -60.731 -16.078 -56.267 1.00 75.23 3 HIS A C 5
ATOM 6733 O O . HIS A 1 3 ? -59.988 -15.619 -55.398 1.00 31.12 3 HIS A O 5
ATOM 6748 N N . HIS A 1 4 ? -60.439 -16.049 -57.563 1.00 45.44 4 HIS A N 5
ATOM 6749 C CA . HIS A 1 4 ? -59.170 -15.512 -58.058 1.00 14.04 4 HIS A CA 5
ATOM 6750 C C . HIS A 1 4 ? -58.933 -14.101 -57.518 1.00 24.20 4 HIS A C 5
ATOM 6751 O O . HIS A 1 4 ? -59.890 -13.362 -57.260 1.00 32.41 4 HIS A O 5
ATOM 6766 N N . HIS A 1 5 ? -57.655 -13.749 -57.338 1.00 43.15 5 HIS A N 5
ATOM 6767 C CA . HIS A 1 5 ? -57.257 -12.467 -56.742 1.00 52.04 5 HIS A CA 5
ATOM 6768 C C . HIS A 1 5 ? -57.520 -12.479 -55.228 1.00 31.33 5 HIS A C 5
ATOM 6769 O O . HIS A 1 5 ? -57.734 -11.438 -54.603 1.00 44.54 5 HIS A O 5
ATOM 6784 N N . HIS A 1 6 ? -57.484 -13.673 -54.634 1.00 45.44 6 HIS A N 5
ATOM 6785 C CA . HIS A 1 6 ? -57.612 -13.823 -53.182 1.00 65.41 6 HIS A CA 5
ATOM 6786 C C . HIS A 1 6 ? -56.651 -14.889 -52.661 1.00 61.41 6 HIS A C 5
ATOM 6787 O O . HIS A 1 6 ? -56.875 -16.085 -52.855 1.00 42.22 6 HIS A O 5
ATOM 6802 N N . HIS A 1 7 ? -55.574 -14.449 -52.014 1.00 41.25 7 HIS A N 5
ATOM 6803 C CA . HIS A 1 7 ? -54.622 -15.359 -51.386 1.00 71.21 7 HIS A CA 5
ATOM 6804 C C . HIS A 1 7 ? -53.858 -14.639 -50.273 1.00 1.31 7 HIS A C 5
ATOM 6805 O O . HIS A 1 7 ? -53.136 -13.670 -50.523 1.00 43.01 7 HIS A O 5
ATOM 6820 N N . HIS A 1 8 ? -54.050 -15.092 -49.037 1.00 21.43 8 HIS A N 5
ATOM 6821 C CA . HIS A 1 8 ? -53.317 -14.542 -47.898 1.00 5.40 8 HIS A CA 5
ATOM 6822 C C . HIS A 1 8 ? -51.865 -15.023 -47.926 1.00 12.40 8 HIS A C 5
ATOM 6823 O O . HIS A 1 8 ? -51.529 -15.951 -48.666 1.00 22.00 8 HIS A O 5
ATOM 6838 N N . MET A 1 9 ? -51.012 -14.400 -47.119 1.00 14.33 9 MET A N 5
ATOM 6839 C CA . MET A 1 9 ? -49.588 -14.728 -47.103 1.00 10.20 9 MET A CA 5
ATOM 6840 C C . MET A 1 9 ? -48.962 -14.355 -45.761 1.00 4.43 9 MET A C 5
ATOM 6841 O O . MET A 1 9 ? -49.421 -13.430 -45.089 1.00 62.05 9 MET A O 5
ATOM 6855 N N . GLY A 1 10 ? -47.919 -15.086 -45.384 1.00 32.43 10 GLY A N 5
ATOM 6856 C CA . GLY A 1 10 ? -47.215 -14.825 -44.142 1.00 33.53 10 GLY A CA 5
ATOM 6857 C C . GLY A 1 10 ? -45.714 -14.892 -44.330 1.00 23.23 10 GLY A C 5
ATOM 6858 O O . GLY A 1 10 ? -45.224 -15.671 -45.152 1.00 62.21 10 GLY A O 5
ATOM 6862 N N . THR A 1 11 ? -44.984 -14.079 -43.581 1.00 34.53 11 THR A N 5
ATOM 6863 C CA . THR A 1 11 ? -43.533 -14.023 -43.678 1.00 13.23 11 THR A CA 5
ATOM 6864 C C . THR A 1 11 ? -42.915 -13.855 -42.290 1.00 32.22 11 THR A C 5
ATOM 6865 O O . THR A 1 11 ? -43.468 -13.152 -41.440 1.00 32.32 11 THR A O 5
ATOM 6876 N N . LEU A 1 12 ? -41.779 -14.505 -42.063 1.00 71.50 12 LEU A N 5
ATOM 6877 C CA . LEU A 1 12 ? -41.092 -14.446 -40.774 1.00 51.12 12 LEU A CA 5
ATOM 6878 C C . LEU A 1 12 ? -39.677 -13.903 -40.954 1.00 2.41 12 LEU A C 5
ATOM 6879 O O . LEU A 1 12 ? -39.043 -14.134 -41.984 1.00 51.53 12 LEU A O 5
ATOM 6895 N N . GLU A 1 13 ? -39.203 -13.167 -39.952 1.00 71.43 13 GLU A N 5
ATOM 6896 C CA . GLU A 1 13 ? -37.845 -12.636 -39.940 1.00 21.04 13 GLU A CA 5
ATOM 6897 C C . GLU A 1 13 ? -37.094 -13.187 -38.733 1.00 44.32 13 GLU A C 5
ATOM 6898 O O . GLU A 1 13 ? -37.694 -13.439 -37.685 1.00 71.34 13 GLU A O 5
ATOM 6910 N N . ALA A 1 14 ? -35.789 -13.380 -38.881 1.00 72.45 14 ALA A N 5
ATOM 6911 C CA . ALA A 1 14 ? -34.971 -13.947 -37.815 1.00 22.35 14 ALA A CA 5
ATOM 6912 C C . ALA A 1 14 ? -33.891 -12.959 -37.386 1.00 63.12 14 ALA A C 5
ATOM 6913 O O . ALA A 1 14 ? -32.810 -12.908 -37.980 1.00 72.22 14 ALA A O 5
ATOM 6920 N N . GLN A 1 15 ? -34.195 -12.164 -36.363 1.00 2.04 15 GLN A N 5
ATOM 6921 C CA . GLN A 1 15 ? -33.255 -11.171 -35.852 1.00 24.44 15 GLN A CA 5
ATOM 6922 C C . GLN A 1 15 ? -32.146 -11.851 -35.045 1.00 22.42 15 GLN A C 5
ATOM 6923 O O . GLN A 1 15 ? -32.400 -12.465 -34.006 1.00 65.33 15 GLN A O 5
ATOM 6937 N N . THR A 1 16 ? -30.920 -11.759 -35.551 1.00 51.14 16 THR A N 5
ATOM 6938 C CA . THR A 1 16 ? -29.779 -12.420 -34.937 1.00 52.51 16 THR A CA 5
ATOM 6939 C C . THR A 1 16 ? -29.430 -11.774 -33.592 1.00 40.13 16 THR A C 5
ATOM 6940 O O . THR A 1 16 ? -29.153 -10.571 -33.521 1.00 51.13 16 THR A O 5
ATOM 6951 N N . GLN A 1 17 ? -29.483 -12.574 -32.528 1.00 32.42 17 GLN A N 5
ATOM 6952 C CA . GLN A 1 17 ? -29.104 -12.124 -31.190 1.00 51.23 17 GLN A CA 5
ATOM 6953 C C . GLN A 1 17 ? -27.582 -12.056 -31.057 1.00 30.41 17 GLN A C 5
ATOM 6954 O O . GLN A 1 17 ? -26.854 -12.579 -31.903 1.00 31.24 17 GLN A O 5
ATOM 6968 N N . GLY A 1 18 ? -27.110 -11.411 -29.994 1.00 45.01 18 GLY A N 5
ATOM 6969 C CA . GLY A 1 18 ? -25.680 -11.293 -29.763 1.00 32.05 18 GLY A CA 5
ATOM 6970 C C . GLY A 1 18 ? -25.170 -12.368 -28.824 1.00 22.41 18 GLY A C 5
ATOM 6971 O O . GLY A 1 18 ? -25.958 -12.982 -28.106 1.00 30.02 18 GLY A O 5
ATOM 6975 N N . PRO A 1 19 ? -23.848 -12.613 -28.789 1.00 55.32 19 PRO A N 5
ATOM 6976 C CA . PRO A 1 19 ? -23.248 -13.653 -27.940 1.00 11.14 19 PRO A CA 5
ATOM 6977 C C . PRO A 1 19 ? -23.089 -13.202 -26.481 1.00 0.34 19 PRO A C 5
ATOM 6978 O O . PRO A 1 19 ? -22.222 -13.701 -25.763 1.00 64.54 19 PRO A O 5
ATOM 6989 N N . GLY A 1 20 ? -23.933 -12.265 -26.047 1.00 10.05 20 GLY A N 5
ATOM 6990 C CA . GLY A 1 20 ? -23.879 -11.786 -24.674 1.00 74.10 20 GLY A CA 5
ATOM 6991 C C . GLY A 1 20 ? -24.431 -10.381 -24.528 1.00 65.13 20 GLY A C 5
ATOM 6992 O O . GLY A 1 20 ? -23.759 -9.504 -23.986 1.00 74.44 20 GLY A O 5
ATOM 6996 N N . SER A 1 21 ? -25.660 -10.181 -25.013 1.00 30.53 21 SER A N 5
ATOM 6997 C CA . SER A 1 21 ? -26.352 -8.887 -24.953 1.00 4.43 21 SER A CA 5
ATOM 6998 C C . SER A 1 21 ? -25.444 -7.716 -25.361 1.00 25.13 21 SER A C 5
ATOM 6999 O O . SER A 1 21 ? -24.757 -7.131 -24.521 1.00 5.22 21 SER A O 5
ATOM 7007 N N . PRO A 1 22 ? -25.419 -7.364 -26.661 1.00 74.53 22 PRO A N 5
ATOM 7008 C CA . PRO A 1 22 ? -24.602 -6.249 -27.154 1.00 53.05 22 PRO A CA 5
ATOM 7009 C C . PRO A 1 22 ? -25.104 -4.904 -26.628 1.00 14.45 22 PRO A C 5
ATOM 7010 O O . PRO A 1 22 ? -25.913 -4.233 -27.272 1.00 2.32 22 PRO A O 5
ATOM 7021 N N . GLU A 1 23 ? -24.660 -4.546 -25.430 1.00 31.13 23 GLU A N 5
ATOM 7022 C CA . GLU A 1 23 ? -25.019 -3.275 -24.816 1.00 2.43 23 GLU A CA 5
ATOM 7023 C C . GLU A 1 23 ? -23.755 -2.471 -24.520 1.00 50.22 23 GLU A C 5
ATOM 7024 O O . GLU A 1 23 ? -22.829 -2.970 -23.880 1.00 63.33 23 GLU A O 5
ATOM 7036 N N . GLY A 1 24 ? -23.713 -1.238 -25.018 1.00 33.14 24 GLY A N 5
ATOM 7037 C CA . GLY A 1 24 ? -22.518 -0.416 -24.901 1.00 73.02 24 GLY A CA 5
ATOM 7038 C C . GLY A 1 24 ? -21.583 -0.636 -26.075 1.00 74.44 24 GLY A C 5
ATOM 7039 O O . GLY A 1 24 ? -20.721 0.196 -26.372 1.00 72.20 24 GLY A O 5
ATOM 7043 N N . VAL A 1 25 ? -21.767 -1.767 -26.750 1.00 72.40 25 VAL A N 5
ATOM 7044 C CA . VAL A 1 25 ? -20.995 -2.122 -27.935 1.00 22.33 25 VAL A CA 5
ATOM 7045 C C . VAL A 1 25 ? -21.942 -2.612 -29.035 1.00 61.30 25 VAL A C 5
ATOM 7046 O O . VAL A 1 25 ? -22.995 -3.183 -28.737 1.00 30.12 25 VAL A O 5
ATOM 7059 N N . PRO A 1 26 ? -21.595 -2.382 -30.317 1.00 53.20 26 PRO A N 5
ATOM 7060 C CA . PRO A 1 26 ? -22.428 -2.815 -31.448 1.00 53.23 26 PRO A CA 5
ATOM 7061 C C . PRO A 1 26 ? -22.465 -4.341 -31.591 1.00 63.22 26 PRO A C 5
ATOM 7062 O O . PRO A 1 26 ? -21.488 -5.022 -31.272 1.00 4.41 26 PRO A O 5
ATOM 7073 N N . PRO A 1 27 ? -23.602 -4.900 -32.060 1.00 22.12 27 PRO A N 5
ATOM 7074 C CA . PRO A 1 27 ? -23.728 -6.340 -32.321 1.00 12.14 27 PRO A CA 5
ATOM 7075 C C . PRO A 1 27 ? -22.687 -6.818 -33.334 1.00 32.44 27 PRO A C 5
ATOM 7076 O O . PRO A 1 27 ? -22.776 -6.505 -34.525 1.00 51.44 27 PRO A O 5
ATOM 7087 N N . THR A 1 28 ? -21.687 -7.546 -32.849 1.00 45.53 28 THR A N 5
ATOM 7088 C CA . THR A 1 28 ? -20.611 -8.039 -33.695 1.00 23.35 28 THR A CA 5
ATOM 7089 C C . THR A 1 28 ? -21.064 -9.245 -34.521 1.00 32.41 28 THR A C 5
ATOM 7090 O O . THR A 1 28 ? -21.653 -10.188 -33.989 1.00 52.34 28 THR A O 5
ATOM 7101 N N . ASP A 1 29 ? -20.791 -9.195 -35.821 1.00 43.22 29 ASP A N 5
ATOM 7102 C CA . ASP A 1 29 ? -21.079 -10.306 -36.731 1.00 33.15 29 ASP A CA 5
ATOM 7103 C C . ASP A 1 29 ? -20.060 -11.430 -36.520 1.00 10.15 29 ASP A C 5
ATOM 7104 O O . ASP A 1 29 ? -20.241 -12.563 -36.970 1.00 40.43 29 ASP A O 5
ATOM 7113 N N . ARG A 1 30 ? -18.985 -11.081 -35.820 1.00 41.34 30 ARG A N 5
ATOM 7114 C CA . ARG A 1 30 ? -17.921 -12.013 -35.452 1.00 50.12 30 ARG A CA 5
ATOM 7115 C C . ARG A 1 30 ? -17.976 -12.261 -33.939 1.00 1.41 30 ARG A C 5
ATOM 7116 O O . ARG A 1 30 ? -18.818 -11.677 -33.250 1.00 73.43 30 ARG A O 5
ATOM 7137 N N . PHE A 1 31 ? -17.102 -13.133 -33.425 1.00 5.02 31 PHE A N 5
ATOM 7138 C CA . PHE A 1 31 ? -16.915 -13.271 -31.979 1.00 30.21 31 PHE A CA 5
ATOM 7139 C C . PHE A 1 31 ? -16.690 -11.891 -31.358 1.00 11.12 31 PHE A C 5
ATOM 7140 O O . PHE A 1 31 ? -15.980 -11.062 -31.936 1.00 60.42 31 PHE A O 5
ATOM 7157 N N . PRO A 1 32 ? -17.276 -11.628 -30.172 1.00 23.40 32 PRO A N 5
ATOM 7158 C CA . PRO A 1 32 ? -17.184 -10.313 -29.525 1.00 61.21 32 PRO A CA 5
ATOM 7159 C C . PRO A 1 32 ? -15.732 -9.921 -29.250 1.00 12.12 32 PRO A C 5
ATOM 7160 O O . PRO A 1 32 ? -15.366 -8.749 -29.303 1.00 45.31 32 PRO A O 5
ATOM 7171 N N . LEU A 1 33 ? -14.907 -10.928 -28.979 1.00 21.14 33 LEU A N 5
ATOM 7172 C CA . LEU A 1 33 ? -13.491 -10.717 -28.705 1.00 43.40 33 LEU A CA 5
ATOM 7173 C C . LEU A 1 33 ? -12.699 -10.646 -30.010 1.00 31.24 33 LEU A C 5
ATOM 7174 O O . LEU A 1 33 ? -12.928 -11.433 -30.929 1.00 3.30 33 LEU A O 5
ATOM 7190 N N . LEU A 1 34 ? -11.774 -9.696 -30.082 1.00 14.54 34 LEU A N 5
ATOM 7191 C CA . LEU A 1 34 ? -10.880 -9.556 -31.232 1.00 1.15 34 LEU A CA 5
ATOM 7192 C C . LEU A 1 34 ? -9.430 -9.573 -30.751 1.00 23.24 34 LEU A C 5
ATOM 7193 O O . LEU A 1 34 ? -8.499 -9.252 -31.492 1.00 75.43 34 LEU A O 5
ATOM 7209 N N . ALA A 1 35 ? -9.263 -9.964 -29.492 1.00 40.20 35 ALA A N 5
ATOM 7210 C CA . ALA A 1 35 ? -7.955 -10.107 -28.864 1.00 32.23 35 ALA A CA 5
ATOM 7211 C C . ALA A 1 35 ? -8.050 -11.199 -27.804 1.00 54.11 35 ALA A C 5
ATOM 7212 O O . ALA A 1 35 ? -8.811 -11.066 -26.843 1.00 20.41 35 ALA A O 5
ATOM 7219 N N . LEU A 1 36 ? -7.298 -12.279 -27.992 1.00 11.44 36 LEU A N 5
ATOM 7220 C CA . LEU A 1 36 ? -7.464 -13.484 -27.179 1.00 70.21 36 LEU A CA 5
ATOM 7221 C C . LEU A 1 36 ? -6.636 -13.421 -25.898 1.00 54.41 36 LEU A C 5
ATOM 7222 O O . LEU A 1 36 ? -7.186 -13.344 -24.798 1.00 32.22 36 LEU A O 5
ATOM 7238 N N . LEU A 1 37 ? -5.315 -13.446 -26.046 1.00 13.52 37 LEU A N 5
ATOM 7239 C CA . LEU A 1 37 ? -4.417 -13.502 -24.896 1.00 21.25 37 LEU A CA 5
ATOM 7240 C C . LEU A 1 37 ? -4.457 -12.195 -24.109 1.00 14.11 37 LEU A C 5
ATOM 7241 O O . LEU A 1 37 ? -3.926 -11.170 -24.546 1.00 53.31 37 LEU A O 5
ATOM 7257 N N . ARG A 1 38 ? -5.121 -12.244 -22.960 1.00 2.14 38 ARG A N 5
ATOM 7258 C CA . ARG A 1 38 ? -5.210 -11.111 -22.046 1.00 45.54 38 ARG A CA 5
ATOM 7259 C C . ARG A 1 38 ? -4.780 -11.539 -20.648 1.00 2.05 38 ARG A C 5
ATOM 7260 O O . ARG A 1 38 ? -4.547 -12.720 -20.395 1.00 21.04 38 ARG A O 5
ATOM 7281 N N . ARG A 1 39 ? -4.675 -10.570 -19.747 1.00 13.43 39 ARG A N 5
ATOM 7282 C CA . ARG A 1 39 ? -4.317 -10.838 -18.359 1.00 31.22 39 ARG A CA 5
ATOM 7283 C C . ARG A 1 39 ? -5.557 -11.259 -17.577 1.00 12.54 39 ARG A C 5
ATOM 7284 O O . ARG A 1 39 ? -5.476 -12.035 -16.629 1.00 64.51 39 ARG A O 5
ATOM 7305 N N . THR A 1 40 ? -6.706 -10.737 -17.992 1.00 21.32 40 THR A N 5
ATOM 7306 C CA . THR A 1 40 ? -7.976 -11.004 -17.324 1.00 31.44 40 THR A CA 5
ATOM 7307 C C . THR A 1 40 ? -8.578 -12.340 -17.765 1.00 32.23 40 THR A C 5
ATOM 7308 O O . THR A 1 40 ? -8.603 -12.657 -18.955 1.00 70.14 40 THR A O 5
ATOM 7319 N N . LEU A 1 41 ? -9.084 -13.105 -16.799 1.00 51.33 41 LEU A N 5
ATOM 7320 C CA . LEU A 1 41 ? -9.682 -14.411 -17.070 1.00 34.14 41 LEU A CA 5
ATOM 7321 C C . LEU A 1 41 ? -11.186 -14.277 -17.281 1.00 43.22 41 LEU A C 5
ATOM 7322 O O . LEU A 1 41 ? -11.929 -14.021 -16.331 1.00 22.33 41 LEU A O 5
ATOM 7338 N N . THR A 1 42 ? -11.629 -14.434 -18.524 1.00 31.45 42 THR A N 5
ATOM 7339 C CA . THR A 1 42 ? -13.054 -14.535 -18.815 1.00 23.21 42 THR A CA 5
ATOM 7340 C C . THR A 1 42 ? -13.564 -15.889 -18.321 1.00 63.23 42 THR A C 5
ATOM 7341 O O . THR A 1 42 ? -12.768 -16.729 -17.888 1.00 44.05 42 THR A O 5
ATOM 7352 N N . GLU A 1 43 ? -14.874 -16.107 -18.399 1.00 15.15 43 GLU A N 5
ATOM 7353 C CA . GLU A 1 43 ? -15.487 -17.313 -17.847 1.00 71.31 43 GLU A CA 5
ATOM 7354 C C . GLU A 1 43 ? -14.826 -18.570 -18.411 1.00 12.12 43 GLU A C 5
ATOM 7355 O O . GLU A 1 43 ? -14.692 -19.578 -17.714 1.00 32.21 43 GLU A O 5
ATOM 7367 N N . GLU A 1 44 ? -14.402 -18.498 -19.670 1.00 24.15 44 GLU A N 5
ATOM 7368 C CA . GLU A 1 44 ? -13.798 -19.644 -20.345 1.00 42.15 44 GLU A CA 5
ATOM 7369 C C . GLU A 1 44 ? -12.430 -19.954 -19.738 1.00 51.42 44 GLU A C 5
ATOM 7370 O O . GLU A 1 44 ? -12.129 -21.099 -19.392 1.00 31.32 44 GLU A O 5
ATOM 7382 N N . GLN A 1 45 ? -11.620 -18.913 -19.589 1.00 31.04 45 GLN A N 5
ATOM 7383 C CA . GLN A 1 45 ? -10.290 -19.042 -19.001 1.00 14.15 45 GLN A CA 5
ATOM 7384 C C . GLN A 1 45 ? -10.407 -19.561 -17.569 1.00 53.01 45 GLN A C 5
ATOM 7385 O O . GLN A 1 45 ? -9.612 -20.382 -17.121 1.00 14.13 45 GLN A O 5
ATOM 7399 N N . VAL A 1 46 ? -11.429 -19.081 -16.870 1.00 64.44 46 VAL A N 5
ATOM 7400 C CA . VAL A 1 46 ? -11.710 -19.502 -15.501 1.00 2.55 46 VAL A CA 5
ATOM 7401 C C . VAL A 1 46 ? -11.986 -21.004 -15.424 1.00 12.42 46 VAL A C 5
ATOM 7402 O O . VAL A 1 46 ? -11.311 -21.740 -14.696 1.00 73.15 46 VAL A O 5
ATOM 7415 N N . GLN A 1 47 ? -12.969 -21.455 -16.192 1.00 74.22 47 GLN A N 5
ATOM 7416 C CA . GLN A 1 47 ? -13.390 -22.852 -16.159 1.00 73.34 47 GLN A CA 5
ATOM 7417 C C . GLN A 1 47 ? -12.292 -23.769 -16.698 1.00 25.01 47 GLN A C 5
ATOM 7418 O O . GLN A 1 47 ? -12.223 -24.935 -16.316 1.00 54.32 47 GLN A O 5
ATOM 7432 N N . GLU A 1 48 ? -11.437 -23.248 -17.585 1.00 35.04 48 GLU A N 5
ATOM 7433 C CA . GLU A 1 48 ? -10.317 -24.033 -18.108 1.00 64.51 48 GLU A CA 5
ATOM 7434 C C . GLU A 1 48 ? -9.286 -24.241 -17.004 1.00 55.04 48 GLU A C 5
ATOM 7435 O O . GLU A 1 48 ? -8.777 -25.357 -16.805 1.00 73.40 48 GLU A O 5
ATOM 7447 N N . VAL A 1 49 ? -9.008 -23.164 -16.268 1.00 34.21 49 VAL A N 5
ATOM 7448 C CA . VAL A 1 49 ? -8.166 -23.246 -15.075 1.00 32.22 49 VAL A CA 5
ATOM 7449 C C . VAL A 1 49 ? -8.683 -24.350 -14.164 1.00 34.13 49 VAL A C 5
ATOM 7450 O O . VAL A 1 49 ? -7.951 -25.271 -13.810 1.00 25.13 49 VAL A O 5
ATOM 7463 N N . VAL A 1 50 ? -9.962 -24.251 -13.820 1.00 60.22 50 VAL A N 5
ATOM 7464 C CA . VAL A 1 50 ? -10.630 -25.242 -12.977 1.00 11.40 50 VAL A CA 5
ATOM 7465 C C . VAL A 1 50 ? -10.584 -26.633 -13.609 1.00 72.34 50 VAL A C 5
ATOM 7466 O O . VAL A 1 50 ? -10.422 -27.631 -12.910 1.00 53.42 50 VAL A O 5
ATOM 7479 N N . ALA A 1 51 ? -10.710 -26.687 -14.933 1.00 31.45 51 ALA A N 5
ATOM 7480 C CA . ALA A 1 51 ? -10.693 -27.952 -15.660 1.00 42.34 51 ALA A CA 5
ATOM 7481 C C . ALA A 1 51 ? -9.388 -28.696 -15.408 1.00 31.41 51 ALA A C 5
ATOM 7482 O O . ALA A 1 51 ? -9.393 -29.891 -15.122 1.00 25.24 51 ALA A O 5
ATOM 7489 N N . LYS A 1 52 ? -8.272 -27.987 -15.510 1.00 53.45 52 LYS A N 5
ATOM 7490 C CA . LYS A 1 52 ? -6.968 -28.580 -15.222 1.00 42.14 52 LYS A CA 5
ATOM 7491 C C . LYS A 1 52 ? -6.751 -28.706 -13.712 1.00 3.33 52 LYS A C 5
ATOM 7492 O O . LYS A 1 52 ? -6.122 -29.653 -13.238 1.00 33.40 52 LYS A O 5
ATOM 7511 N N . LEU A 1 53 ? -7.312 -27.757 -12.971 1.00 5.45 53 LEU A N 5
ATOM 7512 C CA . LEU A 1 53 ? -7.157 -27.689 -11.517 1.00 72.44 53 LEU A CA 5
ATOM 7513 C C . LEU A 1 53 ? -7.808 -28.905 -10.852 1.00 43.14 53 LEU A C 5
ATOM 7514 O O . LEU A 1 53 ? -7.347 -29.380 -9.817 1.00 30.51 53 LEU A O 5
ATOM 7530 N N . THR A 1 54 ? -8.875 -29.413 -11.465 1.00 2.31 54 THR A N 5
ATOM 7531 C CA . THR A 1 54 ? -9.575 -30.576 -10.933 1.00 74.25 54 THR A CA 5
ATOM 7532 C C . THR A 1 54 ? -8.935 -31.876 -11.437 1.00 12.24 54 THR A C 5
ATOM 7533 O O . THR A 1 54 ? -9.461 -32.969 -11.194 1.00 11.50 54 THR A O 5
ATOM 7544 N N . ASP A 1 55 ? -7.811 -31.753 -12.152 1.00 13.25 55 ASP A N 5
ATOM 7545 C CA . ASP A 1 55 ? -7.027 -32.917 -12.568 1.00 1.54 55 ASP A CA 5
ATOM 7546 C C . ASP A 1 55 ? -5.845 -33.084 -11.617 1.00 20.51 55 ASP A C 5
ATOM 7547 O O . ASP A 1 55 ? -4.816 -32.420 -11.777 1.00 75.23 55 ASP A O 5
ATOM 7556 N N . PRO A 1 56 ? -5.970 -33.981 -10.618 1.00 62.43 56 PRO A N 5
ATOM 7557 C CA . PRO A 1 56 ? -4.986 -34.107 -9.528 1.00 43.13 56 PRO A CA 5
ATOM 7558 C C . PRO A 1 56 ? -3.571 -34.416 -10.028 1.00 2.34 56 PRO A C 5
ATOM 7559 O O . PRO A 1 56 ? -2.583 -34.126 -9.346 1.00 53.10 56 PRO A O 5
ATOM 7570 N N . GLU A 1 57 ? -3.475 -35.010 -11.213 1.00 53.21 57 GLU A N 5
ATOM 7571 C CA . GLU A 1 57 ? -2.182 -35.372 -11.781 1.00 31.20 57 GLU A CA 5
ATOM 7572 C C . GLU A 1 57 ? -1.422 -34.125 -12.235 1.00 11.32 57 GLU A C 5
ATOM 7573 O O . GLU A 1 57 ? -0.199 -34.042 -12.090 1.00 40.10 57 GLU A O 5
ATOM 7585 N N . SER A 1 58 ? -2.156 -33.147 -12.761 1.00 43.04 58 SER A N 5
ATOM 7586 C CA . SER A 1 58 ? -1.541 -31.972 -13.366 1.00 14.11 58 SER A CA 5
ATOM 7587 C C . SER A 1 58 ? -0.802 -31.136 -12.318 1.00 64.34 58 SER A C 5
ATOM 7588 O O . SER A 1 58 ? 0.385 -30.834 -12.474 1.00 15.34 58 SER A O 5
ATOM 7596 N N . SER A 1 59 ? -1.497 -30.821 -11.230 1.00 11.31 59 SER A N 5
ATOM 7597 C CA . SER A 1 59 ? -0.969 -29.932 -10.196 1.00 64.13 59 SER A CA 5
ATOM 7598 C C . SER A 1 59 ? 0.315 -30.492 -9.583 1.00 74.10 59 SER A C 5
ATOM 7599 O O . SER A 1 59 ? 1.287 -29.758 -9.361 1.00 53.43 59 SER A O 5
ATOM 7607 N N . ALA A 1 60 ? 0.319 -31.801 -9.352 1.00 52.35 60 ALA A N 5
ATOM 7608 C CA . ALA A 1 60 ? 1.435 -32.478 -8.697 1.00 44.05 60 ALA A CA 5
ATOM 7609 C C . ALA A 1 60 ? 2.753 -32.232 -9.431 1.00 65.01 60 ALA A C 5
ATOM 7610 O O . ALA A 1 60 ? 3.816 -32.193 -8.813 1.00 55.43 60 ALA A O 5
ATOM 7617 N N . GLN A 1 61 ? 2.678 -32.048 -10.746 1.00 51.35 61 GLN A N 5
ATOM 7618 C CA . GLN A 1 61 ? 3.875 -31.849 -11.558 1.00 31.01 61 GLN A CA 5
ATOM 7619 C C . GLN A 1 61 ? 4.117 -30.365 -11.844 1.00 42.21 61 GLN A C 5
ATOM 7620 O O . GLN A 1 61 ? 5.256 -29.952 -12.086 1.00 61.11 61 GLN A O 5
ATOM 7634 N N . ILE A 1 62 ? 3.058 -29.559 -11.801 1.00 4.23 62 ILE A N 5
ATOM 7635 C CA . ILE A 1 62 ? 3.182 -28.126 -12.087 1.00 32.12 62 ILE A CA 5
ATOM 7636 C C . ILE A 1 62 ? 3.970 -27.418 -10.988 1.00 0.54 62 ILE A C 5
ATOM 7637 O O . ILE A 1 62 ? 4.935 -26.700 -11.263 1.00 12.44 62 ILE A O 5
ATOM 7653 N N . ASP A 1 63 ? 3.570 -27.641 -9.742 1.00 4.21 63 ASP A N 5
ATOM 7654 C CA . ASP A 1 63 ? 4.194 -26.971 -8.597 1.00 24.12 63 ASP A CA 5
ATOM 7655 C C . ASP A 1 63 ? 5.077 -27.941 -7.820 1.00 32.11 63 ASP A C 5
ATOM 7656 O O . ASP A 1 63 ? 5.906 -27.534 -7.005 1.00 51.03 63 ASP A O 5
ATOM 7665 N N . GLY A 1 64 ? 4.908 -29.233 -8.099 1.00 4.34 64 GLY A N 5
ATOM 7666 C CA . GLY A 1 64 ? 5.628 -30.258 -7.362 1.00 4.15 64 GLY A CA 5
ATOM 7667 C C . GLY A 1 64 ? 4.930 -30.606 -6.059 1.00 21.32 64 GLY A C 5
ATOM 7668 O O . GLY A 1 64 ? 5.353 -31.512 -5.336 1.00 74.55 64 GLY A O 5
ATOM 7672 N N . VAL A 1 65 ? 3.854 -29.876 -5.772 1.00 53.23 65 VAL A N 5
ATOM 7673 C CA . VAL A 1 65 ? 3.067 -30.044 -4.549 1.00 5.12 65 VAL A CA 5
ATOM 7674 C C . VAL A 1 65 ? 1.596 -29.771 -4.860 1.00 22.24 65 VAL A C 5
ATOM 7675 O O . VAL A 1 65 ? 1.285 -28.882 -5.654 1.00 34.45 65 VAL A O 5
ATOM 7688 N N . VAL A 1 66 ? 0.699 -30.540 -4.250 1.00 30.32 66 VAL A N 5
ATOM 7689 C CA . VAL A 1 66 ? -0.740 -30.347 -4.438 1.00 1.42 66 VAL A CA 5
ATOM 7690 C C . VAL A 1 66 ? -1.393 -29.889 -3.126 1.00 32.13 66 VAL A C 5
ATOM 7691 O O . VAL A 1 66 ? -1.617 -30.682 -2.205 1.00 51.15 66 VAL A O 5
ATOM 7704 N N . SER A 1 67 ? -1.634 -28.586 -3.025 1.00 53.53 67 SER A N 5
ATOM 7705 C CA . SER A 1 67 ? -2.248 -27.989 -1.841 1.00 63.30 67 SER A CA 5
ATOM 7706 C C . SER A 1 67 ? -3.142 -26.808 -2.239 1.00 25.11 67 SER A C 5
ATOM 7707 O O . SER A 1 67 ? -3.071 -26.333 -3.364 1.00 45.11 67 SER A O 5
ATOM 7715 N N . LYS A 1 68 ? -3.943 -26.325 -1.289 1.00 41.35 68 LYS A N 5
ATOM 7716 C CA . LYS A 1 68 ? -4.950 -25.276 -1.523 1.00 53.40 68 LYS A CA 5
ATOM 7717 C C . LYS A 1 68 ? -4.414 -24.075 -2.325 1.00 61.41 68 LYS A C 5
ATOM 7718 O O . LYS A 1 68 ? -5.159 -23.426 -3.066 1.00 72.23 68 LYS A O 5
ATOM 7737 N N . ASP A 1 69 ? -3.122 -23.793 -2.183 1.00 15.13 69 ASP A N 5
ATOM 7738 C CA . ASP A 1 69 ? -2.490 -22.643 -2.844 1.00 73.13 69 ASP A CA 5
ATOM 7739 C C . ASP A 1 69 ? -2.426 -22.814 -4.367 1.00 2.11 69 ASP A C 5
ATOM 7740 O O . ASP A 1 69 ? -2.227 -21.841 -5.102 1.00 71.50 69 ASP A O 5
ATOM 7749 N N . GLU A 1 70 ? -2.600 -24.048 -4.837 1.00 14.54 70 GLU A N 5
ATOM 7750 C CA . GLU A 1 70 ? -2.473 -24.368 -6.260 1.00 21.21 70 GLU A CA 5
ATOM 7751 C C . GLU A 1 70 ? -3.446 -23.547 -7.111 1.00 20.22 70 GLU A C 5
ATOM 7752 O O . GLU A 1 70 ? -3.113 -23.157 -8.230 1.00 62.31 70 GLU A O 5
ATOM 7764 N N . ILE A 1 71 ? -4.628 -23.257 -6.559 1.00 21.23 71 ILE A N 5
ATOM 7765 C CA . ILE A 1 71 ? -5.657 -22.501 -7.280 1.00 21.42 71 ILE A CA 5
ATOM 7766 C C . ILE A 1 71 ? -5.080 -21.189 -7.807 1.00 5.33 71 ILE A C 5
ATOM 7767 O O . ILE A 1 71 ? -5.161 -20.886 -9.004 1.00 63.22 71 ILE A O 5
ATOM 7783 N N . GLU A 1 72 ? -4.464 -20.442 -6.899 1.00 15.22 72 GLU A N 5
ATOM 7784 C CA . GLU A 1 72 ? -3.929 -19.120 -7.199 1.00 53.51 72 GLU A CA 5
ATOM 7785 C C . GLU A 1 72 ? -2.916 -19.190 -8.339 1.00 55.15 72 GLU A C 5
ATOM 7786 O O . GLU A 1 72 ? -2.957 -18.392 -9.278 1.00 64.43 72 GLU A O 5
ATOM 7798 N N . LYS A 1 73 ? -2.016 -20.165 -8.255 1.00 41.33 73 LYS A N 5
ATOM 7799 C CA . LYS A 1 73 ? -0.948 -20.312 -9.240 1.00 45.24 73 LYS A CA 5
ATOM 7800 C C . LYS A 1 73 ? -1.475 -20.832 -10.580 1.00 24.45 73 LYS A C 5
ATOM 7801 O O . LYS A 1 73 ? -0.943 -20.478 -11.635 1.00 4.23 73 LYS A O 5
ATOM 7820 N N . PHE A 1 74 ? -2.529 -21.651 -10.549 1.00 11.22 74 PHE A N 5
ATOM 7821 C CA . PHE A 1 74 ? -3.187 -22.085 -11.783 1.00 22.20 74 PHE A CA 5
ATOM 7822 C C . PHE A 1 74 ? -3.784 -20.877 -12.497 1.00 73.02 74 PHE A C 5
ATOM 7823 O O . PHE A 1 74 ? -3.712 -20.758 -13.719 1.00 45.14 74 PHE A O 5
ATOM 7840 N N . ILE A 1 75 ? -4.371 -19.981 -11.715 1.00 65.43 75 ILE A N 5
ATOM 7841 C CA . ILE A 1 75 ? -4.902 -18.728 -12.244 1.00 31.44 75 ILE A CA 5
ATOM 7842 C C . ILE A 1 75 ? -3.782 -17.893 -12.873 1.00 22.43 75 ILE A C 5
ATOM 7843 O O . ILE A 1 75 ? -3.892 -17.434 -14.016 1.00 22.03 75 ILE A O 5
ATOM 7859 N N . ALA A 1 76 ? -2.691 -17.733 -12.127 1.00 52.44 76 ALA A N 5
ATOM 7860 C CA . ALA A 1 76 ? -1.542 -16.946 -12.581 1.00 4.04 76 ALA A CA 5
ATOM 7861 C C . ALA A 1 76 ? -0.962 -17.503 -13.881 1.00 21.11 76 ALA A C 5
ATOM 7862 O O . ALA A 1 76 ? -0.338 -16.772 -14.656 1.00 25.25 76 ALA A O 5
ATOM 7869 N N . ASP A 1 77 ? -1.173 -18.799 -14.116 1.00 61.03 77 ASP A N 5
ATOM 7870 C CA . ASP A 1 77 ? -0.682 -19.462 -15.324 1.00 42.01 77 ASP A CA 5
ATOM 7871 C C . ASP A 1 77 ? -1.306 -18.854 -16.579 1.00 61.43 77 ASP A C 5
ATOM 7872 O O . ASP A 1 77 ? -0.672 -18.803 -17.636 1.00 2.14 77 ASP A O 5
ATOM 7881 N N . VAL A 1 78 ? -2.533 -18.353 -16.446 1.00 0.21 78 VAL A N 5
ATOM 7882 C CA . VAL A 1 78 ? -3.286 -17.830 -17.589 1.00 54.41 78 VAL A CA 5
ATOM 7883 C C . VAL A 1 78 ? -3.003 -16.340 -17.770 1.00 22.23 78 VAL A C 5
ATOM 7884 O O . VAL A 1 78 ? -3.896 -15.547 -18.060 1.00 42.11 78 VAL A O 5
ATOM 7897 N N . THR A 1 79 ? -1.742 -15.979 -17.571 1.00 30.41 79 THR A N 5
ATOM 7898 C CA . THR A 1 79 ? -1.269 -14.611 -17.773 1.00 54.12 79 THR A CA 5
ATOM 7899 C C . THR A 1 79 ? -1.930 -13.642 -16.786 1.00 71.50 79 THR A C 5
ATOM 7900 O O . THR A 1 79 ? -1.854 -12.425 -16.952 1.00 33.50 79 THR A O 5
ATOM 7911 N N . LYS A 1 80 ? -2.535 -14.176 -15.723 1.00 61.35 80 LYS A N 5
ATOM 7912 C CA . LYS A 1 80 ? -3.166 -13.323 -14.721 1.00 2.22 80 LYS A CA 5
ATOM 7913 C C . LYS A 1 80 ? -2.101 -12.545 -13.955 1.00 73.41 80 LYS A C 5
ATOM 7914 O O . LYS A 1 80 ? -2.342 -11.418 -13.517 1.00 21.42 80 LYS A O 5
ATOM 7933 N N . ASP A 1 81 ? -0.915 -13.147 -13.822 1.00 15.43 81 ASP A N 5
ATOM 7934 C CA . ASP A 1 81 ? 0.217 -12.520 -13.131 1.00 70.42 81 ASP A CA 5
ATOM 7935 C C . ASP A 1 81 ? -0.045 -12.415 -11.628 1.00 63.31 81 ASP A C 5
ATOM 7936 O O . ASP A 1 81 ? 0.616 -13.078 -10.831 1.00 51.31 81 ASP A O 5
ATOM 7945 N N . GLU A 1 82 ? -1.017 -11.592 -11.254 1.00 51.11 82 GLU A N 5
ATOM 7946 C CA . GLU A 1 82 ? -1.394 -11.412 -9.859 1.00 23.24 82 GLU A CA 5
ATOM 7947 C C . GLU A 1 82 ? -2.850 -11.848 -9.658 1.00 62.30 82 GLU A C 5
ATOM 7948 O O . GLU A 1 82 ? -3.780 -11.120 -10.015 1.00 24.41 82 GLU A O 5
ATOM 7960 N N . PRO A 1 83 ? -3.063 -13.064 -9.123 1.00 41.20 83 PRO A N 5
ATOM 7961 C CA . PRO A 1 83 ? -4.405 -13.601 -8.887 1.00 1.43 83 PRO A CA 5
ATOM 7962 C C . PRO A 1 83 ? -5.044 -13.014 -7.626 1.00 63.44 83 PRO A C 5
ATOM 7963 O O . PRO A 1 83 ? -4.477 -13.091 -6.533 1.00 23.54 83 PRO A O 5
ATOM 7974 N N . THR A 1 84 ? -6.225 -12.421 -7.777 1.00 62.44 84 THR A N 5
ATOM 7975 C CA . THR A 1 84 ? -6.913 -11.791 -6.654 1.00 64.50 84 THR A CA 5
ATOM 7976 C C . THR A 1 84 ? -8.021 -12.689 -6.100 1.00 62.30 84 THR A C 5
ATOM 7977 O O . THR A 1 84 ? -8.404 -13.690 -6.724 1.00 22.53 84 THR A O 5
ATOM 7988 N N . ALA A 1 85 ? -8.541 -12.305 -4.933 1.00 11.33 85 ALA A N 5
ATOM 7989 C CA . ALA A 1 85 ? -9.589 -13.056 -4.250 1.00 53.25 85 ALA A CA 5
ATOM 7990 C C . ALA A 1 85 ? -10.787 -13.271 -5.168 1.00 55.44 85 ALA A C 5
ATOM 7991 O O . ALA A 1 85 ? -11.461 -14.296 -5.089 1.00 52.34 85 ALA A O 5
ATOM 7998 N N . GLN A 1 86 ? -11.034 -12.298 -6.043 1.00 34.21 86 GLN A N 5
ATOM 7999 C CA . GLN A 1 86 ? -12.093 -12.406 -7.041 1.00 11.51 86 GLN A CA 5
ATOM 8000 C C . GLN A 1 86 ? -11.869 -13.642 -7.911 1.00 50.40 86 GLN A C 5
ATOM 8001 O O . GLN A 1 86 ? -12.773 -14.456 -8.100 1.00 71.31 86 GLN A O 5
ATOM 8015 N N . ASP A 1 87 ? -10.644 -13.788 -8.412 1.00 24.32 87 ASP A N 5
ATOM 8016 C CA . ASP A 1 87 ? -10.294 -14.911 -9.278 1.00 32.24 87 ASP A CA 5
ATOM 8017 C C . ASP A 1 87 ? -10.399 -16.218 -8.516 1.00 42.21 87 ASP A C 5
ATOM 8018 O O . ASP A 1 87 ? -11.064 -17.154 -8.967 1.00 5.42 87 ASP A O 5
ATOM 8027 N N . ILE A 1 88 ? -9.749 -16.275 -7.355 1.00 41.24 88 ILE A N 5
ATOM 8028 C CA . ILE A 1 88 ? -9.792 -17.468 -6.516 1.00 12.41 88 ILE A CA 5
ATOM 8029 C C . ILE A 1 88 ? -11.236 -17.841 -6.182 1.00 62.53 88 ILE A C 5
ATOM 8030 O O . ILE A 1 88 ? -11.583 -19.015 -6.160 1.00 0.14 88 ILE A O 5
ATOM 8046 N N . SER A 1 89 ? -12.082 -16.833 -5.958 1.00 54.03 89 SER A N 5
ATOM 8047 C CA . SER A 1 89 ? -13.483 -17.069 -5.613 1.00 31.54 89 SER A CA 5
ATOM 8048 C C . SER A 1 89 ? -14.233 -17.699 -6.789 1.00 63.41 89 SER A C 5
ATOM 8049 O O . SER A 1 89 ? -14.893 -18.725 -6.628 1.00 50.42 89 SER A O 5
ATOM 8057 N N . ARG A 1 90 ? -14.103 -17.098 -7.971 1.00 23.34 90 ARG A N 5
ATOM 8058 C CA . ARG A 1 90 ? -14.765 -17.598 -9.181 1.00 54.03 90 ARG A CA 5
ATOM 8059 C C . ARG A 1 90 ? -14.332 -19.041 -9.453 1.00 24.50 90 ARG A C 5
ATOM 8060 O O . ARG A 1 90 ? -15.159 -19.969 -9.529 1.00 24.11 90 ARG A O 5
ATOM 8081 N N . VAL A 1 91 ? -13.020 -19.220 -9.551 1.00 13.22 91 VAL A N 5
ATOM 8082 C CA . VAL A 1 91 ? -12.425 -20.527 -9.772 1.00 73.33 91 VAL A CA 5
ATOM 8083 C C . VAL A 1 91 ? -12.917 -21.511 -8.715 1.00 11.43 91 VAL A C 5
ATOM 8084 O O . VAL A 1 91 ? -13.392 -22.605 -9.045 1.00 41.13 91 VAL A O 5
ATOM 8097 N N . ALA A 1 92 ? -12.855 -21.092 -7.449 1.00 14.51 92 ALA A N 5
ATOM 8098 C CA . ALA A 1 92 ? -13.306 -21.924 -6.336 1.00 51.41 92 ALA A CA 5
ATOM 8099 C C . ALA A 1 92 ? -14.782 -22.267 -6.472 1.00 45.24 92 ALA A C 5
ATOM 8100 O O . ALA A 1 92 ? -15.206 -23.356 -6.103 1.00 41.04 92 ALA A O 5
ATOM 8107 N N . SER A 1 93 ? -15.559 -21.334 -7.011 1.00 15.05 93 SER A N 5
ATOM 8108 C CA . SER A 1 93 ? -16.981 -21.546 -7.209 1.00 62.23 93 SER A CA 5
ATOM 8109 C C . SER A 1 93 ? -17.218 -22.583 -8.306 1.00 73.41 93 SER A C 5
ATOM 8110 O O . SER A 1 93 ? -18.181 -23.348 -8.250 1.00 13.21 93 SER A O 5
ATOM 8118 N N . ARG A 1 94 ? -16.339 -22.608 -9.308 1.00 41.15 94 ARG A N 5
ATOM 8119 C CA . ARG A 1 94 ? -16.464 -23.594 -10.387 1.00 3.43 94 ARG A CA 5
ATOM 8120 C C . ARG A 1 94 ? -16.102 -24.998 -9.890 1.00 32.51 94 ARG A C 5
ATOM 8121 O O . ARG A 1 94 ? -16.902 -25.928 -10.004 1.00 40.31 94 ARG A O 5
ATOM 8142 N N . LEU A 1 95 ? -14.900 -25.137 -9.320 1.00 55.01 95 LEU A N 5
ATOM 8143 C CA . LEU A 1 95 ? -14.489 -26.405 -8.692 1.00 15.52 95 LEU A CA 5
ATOM 8144 C C . LEU A 1 95 ? -15.434 -26.799 -7.559 1.00 70.41 95 LEU A C 5
ATOM 8145 O O . LEU A 1 95 ? -15.590 -27.987 -7.264 1.00 61.13 95 LEU A O 5
ATOM 8161 N N . ALA A 1 96 ? -16.055 -25.807 -6.918 1.00 40.45 96 ALA A N 5
ATOM 8162 C CA . ALA A 1 96 ? -17.083 -26.073 -5.910 1.00 52.43 96 ALA A CA 5
ATOM 8163 C C . ALA A 1 96 ? -18.149 -27.013 -6.474 1.00 51.03 96 ALA A C 5
ATOM 8164 O O . ALA A 1 96 ? -18.577 -27.964 -5.821 1.00 52.32 96 ALA A O 5
ATOM 8171 N N . ALA A 1 97 ? -18.570 -26.734 -7.696 1.00 43.02 97 ALA A N 5
ATOM 8172 C CA . ALA A 1 97 ? -19.509 -27.587 -8.413 1.00 4.04 97 ALA A CA 5
ATOM 8173 C C . ALA A 1 97 ? -18.798 -28.799 -9.020 1.00 60.22 97 ALA A C 5
ATOM 8174 O O . ALA A 1 97 ? -19.435 -29.784 -9.407 1.00 2.12 97 ALA A O 5
ATOM 8181 N N . GLY A 1 98 ? -17.471 -28.706 -9.102 1.00 10.24 98 GLY A N 5
ATOM 8182 C CA . GLY A 1 98 ? -16.664 -29.734 -9.738 1.00 71.13 98 GLY A CA 5
ATOM 8183 C C . GLY A 1 98 ? -16.703 -31.052 -8.997 1.00 75.14 98 GLY A C 5
ATOM 8184 O O . GLY A 1 98 ? -16.633 -32.116 -9.617 1.00 24.30 98 GLY A O 5
ATOM 8188 N N . GLY A 1 99 ? -16.809 -30.997 -7.673 1.00 44.44 99 GLY A N 5
ATOM 8189 C CA . GLY A 1 99 ? -16.951 -32.219 -6.905 1.00 11.31 99 GLY A CA 5
ATOM 8190 C C . GLY A 1 99 ? -16.361 -32.145 -5.514 1.00 2.41 99 GLY A C 5
ATOM 8191 O O . GLY A 1 99 ? -16.961 -32.652 -4.564 1.00 24.34 99 GLY A O 5
ATOM 8195 N N . TRP A 1 100 ? -15.196 -31.509 -5.366 1.00 33.12 100 TRP A N 5
ATOM 8196 C CA . TRP A 1 100 ? -14.480 -31.567 -4.091 1.00 54.53 100 TRP A CA 5
ATOM 8197 C C . TRP A 1 100 ? -14.157 -30.177 -3.523 1.00 63.43 100 TRP A C 5
ATOM 8198 O O . TRP A 1 100 ? -13.051 -29.656 -3.680 1.00 14.14 100 TRP A O 5
ATOM 8219 N N . PRO A 1 101 ? -15.163 -29.547 -2.894 1.00 54.45 101 PRO A N 5
ATOM 8220 C CA . PRO A 1 101 ? -15.030 -28.429 -1.973 1.00 61.44 101 PRO A CA 5
ATOM 8221 C C . PRO A 1 101 ? -15.857 -28.681 -0.699 1.00 74.42 101 PRO A C 5
ATOM 8222 O O . PRO A 1 101 ? -15.794 -29.756 -0.096 1.00 34.13 101 PRO A O 5
ATOM 8233 N N . LEU A 1 102 ? -16.627 -27.666 -0.310 1.00 10.31 102 LEU A N 5
ATOM 8234 C CA . LEU A 1 102 ? -17.878 -27.863 0.413 1.00 74.21 102 LEU A CA 5
ATOM 8235 C C . LEU A 1 102 ? -19.008 -27.603 -0.588 1.00 33.31 102 LEU A C 5
ATOM 8236 O O . LEU A 1 102 ? -19.250 -26.455 -0.967 1.00 3.42 102 LEU A O 5
ATOM 8252 N N . ALA A 1 103 ? -19.653 -28.676 -1.047 1.00 35.13 103 ALA A N 5
ATOM 8253 C CA . ALA A 1 103 ? -20.603 -28.615 -2.166 1.00 1.22 103 ALA A CA 5
ATOM 8254 C C . ALA A 1 103 ? -21.702 -27.569 -1.953 1.00 44.52 103 ALA A C 5
ATOM 8255 O O . ALA A 1 103 ? -21.981 -27.164 -0.821 1.00 71.31 103 ALA A O 5
ATOM 8262 N N . GLY A 1 104 ? -22.324 -27.139 -3.053 1.00 1.03 104 GLY A N 5
ATOM 8263 C CA . GLY A 1 104 ? -23.373 -26.138 -2.978 1.00 34.40 104 GLY A CA 5
ATOM 8264 C C . GLY A 1 104 ? -23.873 -25.701 -4.345 1.00 2.44 104 GLY A C 5
ATOM 8265 O O . GLY A 1 104 ? -24.992 -26.042 -4.742 1.00 60.53 104 GLY A O 5
ATOM 8269 N N . VAL A 1 105 ? -23.039 -24.954 -5.069 1.00 75.25 105 VAL A N 5
ATOM 8270 C CA . VAL A 1 105 ? -23.409 -24.344 -6.331 1.00 23.35 105 VAL A CA 5
ATOM 8271 C C . VAL A 1 105 ? -23.484 -25.359 -7.480 1.00 14.03 105 VAL A C 5
ATOM 8272 O O . VAL A 1 105 ? -23.330 -26.566 -7.271 1.00 43.04 105 VAL A O 5
ATOM 8285 N N . ASP A 1 106 ? -23.726 -24.851 -8.694 1.00 34.34 106 ASP A N 5
ATOM 8286 C CA . ASP A 1 106 ? -23.805 -25.680 -9.900 1.00 34.40 106 ASP A CA 5
ATOM 8287 C C . ASP A 1 106 ? -22.858 -25.156 -10.977 1.00 44.13 106 ASP A C 5
ATOM 8288 O O . ASP A 1 106 ? -22.729 -23.945 -11.167 1.00 12.44 106 ASP A O 5
ATOM 8297 N N . SER A 1 107 ? -22.210 -26.076 -11.686 1.00 25.45 107 SER A N 5
ATOM 8298 C CA . SER A 1 107 ? -21.235 -25.726 -12.717 1.00 20.22 107 SER A CA 5
ATOM 8299 C C . SER A 1 107 ? -21.924 -25.200 -13.972 1.00 62.13 107 SER A C 5
ATOM 8300 O O . SER A 1 107 ? -21.476 -24.227 -14.578 1.00 71.25 107 SER A O 5
ATOM 8308 N N . THR A 1 108 ? -23.026 -25.845 -14.352 1.00 52.43 108 THR A N 5
ATOM 8309 C CA . THR A 1 108 ? -23.767 -25.465 -15.551 1.00 65.30 108 THR A CA 5
ATOM 8310 C C . THR A 1 108 ? -24.276 -24.023 -15.443 1.00 75.14 108 THR A C 5
ATOM 8311 O O . THR A 1 108 ? -24.412 -23.326 -16.451 1.00 15.14 108 THR A O 5
ATOM 8322 N N . ALA A 1 109 ? -24.518 -23.565 -14.212 1.00 54.00 109 ALA A N 5
ATOM 8323 C CA . ALA A 1 109 ? -25.024 -22.211 -13.973 1.00 24.21 109 ALA A CA 5
ATOM 8324 C C . ALA A 1 109 ? -23.890 -21.192 -13.951 1.00 11.04 109 ALA A C 5
ATOM 8325 O O . ALA A 1 109 ? -24.117 -19.995 -13.788 1.00 23.33 109 ALA A O 5
ATOM 8332 N N . LEU A 1 110 ? -22.676 -21.682 -14.135 1.00 1.22 110 LEU A N 5
ATOM 8333 C CA . LEU A 1 110 ? -21.478 -20.852 -14.104 1.00 62.21 110 LEU A CA 5
ATOM 8334 C C . LEU A 1 110 ? -20.581 -21.193 -15.294 1.00 32.34 110 LEU A C 5
ATOM 8335 O O . LEU A 1 110 ? -19.386 -20.897 -15.300 1.00 74.23 110 LEU A O 5
ATOM 8351 N N . ASN A 1 111 ? -21.181 -21.809 -16.308 1.00 2.03 111 ASN A N 5
ATOM 8352 C CA . ASN A 1 111 ? -20.446 -22.299 -17.473 1.00 51.20 111 ASN A CA 5
ATOM 8353 C C . ASN A 1 111 ? -20.842 -21.536 -18.733 1.00 3.43 111 ASN A C 5
ATOM 8354 O O . ASN A 1 111 ? -21.905 -21.776 -19.306 1.00 20.31 111 ASN A O 5
ATOM 8365 N N . ALA A 1 112 ? -19.996 -20.594 -19.138 1.00 65.35 112 ALA A N 5
ATOM 8366 C CA . ALA A 1 112 ? -20.172 -19.897 -20.405 1.00 3.51 112 ALA A CA 5
ATOM 8367 C C . ALA A 1 112 ? -19.511 -20.701 -21.526 1.00 55.23 112 ALA A C 5
ATOM 8368 O O . ALA A 1 112 ? -18.305 -21.007 -21.400 1.00 20.44 112 ALA A O 5
ATOM 8376 N N . MET A 1 1 ? 7.383 -25.273 -86.315 1.00 42.33 1 MET A N 6
ATOM 8377 C CA . MET A 1 1 ? 8.842 -25.426 -86.107 1.00 64.05 1 MET A CA 6
ATOM 8378 C C . MET A 1 1 ? 9.224 -25.135 -84.656 1.00 13.42 1 MET A C 6
ATOM 8379 O O . MET A 1 1 ? 8.492 -24.447 -83.937 1.00 71.30 1 MET A O 6
ATOM 8395 N N . ALA A 1 2 ? 10.353 -25.709 -84.229 1.00 15.35 2 ALA A N 6
ATOM 8396 C CA . ALA A 1 2 ? 10.986 -25.389 -82.942 1.00 62.22 2 ALA A CA 6
ATOM 8397 C C . ALA A 1 2 ? 10.140 -25.792 -81.727 1.00 54.21 2 ALA A C 6
ATOM 8398 O O . ALA A 1 2 ? 10.575 -25.627 -80.584 1.00 13.45 2 ALA A O 6
ATOM 8405 N N . HIS A 1 3 ? 8.951 -26.337 -81.959 1.00 62.30 3 HIS A N 6
ATOM 8406 C CA . HIS A 1 3 ? 8.040 -26.664 -80.864 1.00 61.24 3 HIS A CA 6
ATOM 8407 C C . HIS A 1 3 ? 8.417 -27.991 -80.211 1.00 75.23 3 HIS A C 6
ATOM 8408 O O . HIS A 1 3 ? 8.390 -29.044 -80.848 1.00 31.12 3 HIS A O 6
ATOM 8423 N N . HIS A 1 4 ? 8.775 -27.919 -78.932 1.00 45.44 4 HIS A N 6
ATOM 8424 C CA . HIS A 1 4 ? 9.168 -29.093 -78.160 1.00 14.04 4 HIS A CA 6
ATOM 8425 C C . HIS A 1 4 ? 8.608 -28.984 -76.743 1.00 24.20 4 HIS A C 6
ATOM 8426 O O . HIS A 1 4 ? 8.663 -27.916 -76.127 1.00 32.41 4 HIS A O 6
ATOM 8441 N N . HIS A 1 5 ? 8.067 -30.083 -76.232 1.00 43.15 5 HIS A N 6
ATOM 8442 C CA . HIS A 1 5 ? 7.372 -30.081 -74.945 1.00 52.04 5 HIS A CA 6
ATOM 8443 C C . HIS A 1 5 ? 8.344 -30.314 -73.791 1.00 31.33 5 HIS A C 6
ATOM 8444 O O . HIS A 1 5 ? 9.248 -31.146 -73.885 1.00 44.54 5 HIS A O 6
ATOM 8459 N N . HIS A 1 6 ? 8.144 -29.576 -72.704 1.00 45.44 6 HIS A N 6
ATOM 8460 C CA . HIS A 1 6 ? 8.928 -29.743 -71.485 1.00 65.41 6 HIS A CA 6
ATOM 8461 C C . HIS A 1 6 ? 7.985 -30.047 -70.327 1.00 61.41 6 HIS A C 6
ATOM 8462 O O . HIS A 1 6 ? 7.352 -29.141 -69.778 1.00 42.22 6 HIS A O 6
ATOM 8477 N N . HIS A 1 7 ? 7.869 -31.328 -69.991 1.00 41.25 7 HIS A N 6
ATOM 8478 C CA . HIS A 1 7 ? 6.953 -31.784 -68.952 1.00 71.21 7 HIS A CA 6
ATOM 8479 C C . HIS A 1 7 ? 7.325 -31.178 -67.599 1.00 1.31 7 HIS A C 6
ATOM 8480 O O . HIS A 1 7 ? 8.173 -31.712 -66.882 1.00 43.01 7 HIS A O 6
ATOM 8495 N N . HIS A 1 8 ? 6.714 -30.043 -67.277 1.00 21.43 8 HIS A N 6
ATOM 8496 C CA . HIS A 1 8 ? 6.885 -29.408 -65.971 1.00 5.40 8 HIS A CA 6
ATOM 8497 C C . HIS A 1 8 ? 5.676 -29.725 -65.096 1.00 12.40 8 HIS A C 6
ATOM 8498 O O . HIS A 1 8 ? 4.548 -29.353 -65.424 1.00 22.00 8 HIS A O 6
ATOM 8513 N N . MET A 1 9 ? 5.912 -30.442 -64.006 1.00 14.33 9 MET A N 6
ATOM 8514 C CA . MET A 1 9 ? 4.837 -30.871 -63.117 1.00 10.20 9 MET A CA 6
ATOM 8515 C C . MET A 1 9 ? 4.574 -29.815 -62.047 1.00 4.43 9 MET A C 6
ATOM 8516 O O . MET A 1 9 ? 3.527 -29.162 -62.040 1.00 62.05 9 MET A O 6
ATOM 8530 N N . GLY A 1 10 ? 5.549 -29.638 -61.167 1.00 32.43 10 GLY A N 6
ATOM 8531 C CA . GLY A 1 10 ? 5.409 -28.730 -60.050 1.00 33.53 10 GLY A CA 6
ATOM 8532 C C . GLY A 1 10 ? 6.522 -28.913 -59.042 1.00 23.23 10 GLY A C 6
ATOM 8533 O O . GLY A 1 10 ? 6.882 -30.045 -58.704 1.00 62.21 10 GLY A O 6
ATOM 8537 N N . THR A 1 11 ? 7.086 -27.806 -58.582 1.00 34.53 11 THR A N 6
ATOM 8538 C CA . THR A 1 11 ? 8.153 -27.831 -57.590 1.00 13.23 11 THR A CA 6
ATOM 8539 C C . THR A 1 11 ? 7.653 -27.330 -56.233 1.00 32.22 11 THR A C 6
ATOM 8540 O O . THR A 1 11 ? 8.268 -27.588 -55.195 1.00 32.32 11 THR A O 6
ATOM 8551 N N . LEU A 1 12 ? 6.520 -26.635 -56.243 1.00 71.50 12 LEU A N 6
ATOM 8552 C CA . LEU A 1 12 ? 5.969 -26.052 -55.027 1.00 51.12 12 LEU A CA 6
ATOM 8553 C C . LEU A 1 12 ? 5.226 -27.102 -54.205 1.00 2.41 12 LEU A C 6
ATOM 8554 O O . LEU A 1 12 ? 4.073 -27.428 -54.491 1.00 51.53 12 LEU A O 6
ATOM 8570 N N . GLU A 1 13 ? 5.911 -27.657 -53.212 1.00 71.43 13 GLU A N 6
ATOM 8571 C CA . GLU A 1 13 ? 5.268 -28.493 -52.206 1.00 21.04 13 GLU A CA 6
ATOM 8572 C C . GLU A 1 13 ? 5.932 -28.237 -50.854 1.00 44.32 13 GLU A C 6
ATOM 8573 O O . GLU A 1 13 ? 6.614 -29.100 -50.296 1.00 71.34 13 GLU A O 6
ATOM 8585 N N . ALA A 1 14 ? 5.754 -27.018 -50.359 1.00 72.45 14 ALA A N 6
ATOM 8586 C CA . ALA A 1 14 ? 6.348 -26.595 -49.093 1.00 22.35 14 ALA A CA 6
ATOM 8587 C C . ALA A 1 14 ? 5.469 -25.545 -48.412 1.00 63.12 14 ALA A C 6
ATOM 8588 O O . ALA A 1 14 ? 5.855 -24.953 -47.401 1.00 72.22 14 ALA A O 6
ATOM 8595 N N . GLN A 1 15 ? 4.281 -25.319 -48.969 1.00 2.04 15 GLN A N 6
ATOM 8596 C CA . GLN A 1 15 ? 3.345 -24.359 -48.404 1.00 24.44 15 GLN A CA 6
ATOM 8597 C C . GLN A 1 15 ? 2.574 -25.018 -47.266 1.00 22.42 15 GLN A C 6
ATOM 8598 O O . GLN A 1 15 ? 1.636 -25.780 -47.492 1.00 65.33 15 GLN A O 6
ATOM 8612 N N . THR A 1 16 ? 3.023 -24.770 -46.042 1.00 51.14 16 THR A N 6
ATOM 8613 C CA . THR A 1 16 ? 2.352 -25.285 -44.862 1.00 52.51 16 THR A CA 6
ATOM 8614 C C . THR A 1 16 ? 1.075 -24.495 -44.594 1.00 40.13 16 THR A C 6
ATOM 8615 O O . THR A 1 16 ? 1.128 -23.281 -44.390 1.00 51.13 16 THR A O 6
ATOM 8626 N N . GLN A 1 17 ? -0.065 -25.182 -44.625 1.00 32.42 17 GLN A N 6
ATOM 8627 C CA . GLN A 1 17 ? -1.347 -24.548 -44.343 1.00 51.23 17 GLN A CA 6
ATOM 8628 C C . GLN A 1 17 ? -1.356 -24.048 -42.900 1.00 30.41 17 GLN A C 6
ATOM 8629 O O . GLN A 1 17 ? -1.805 -22.942 -42.615 1.00 31.24 17 GLN A O 6
ATOM 8643 N N . GLY A 1 18 ? -0.840 -24.883 -41.998 1.00 45.01 18 GLY A N 6
ATOM 8644 C CA . GLY A 1 18 ? -0.739 -24.523 -40.592 1.00 32.05 18 GLY A CA 6
ATOM 8645 C C . GLY A 1 18 ? -1.395 -25.555 -39.692 1.00 22.41 18 GLY A C 6
ATOM 8646 O O . GLY A 1 18 ? -1.751 -26.642 -40.154 1.00 30.02 18 GLY A O 6
ATOM 8650 N N . PRO A 1 19 ? -1.548 -25.247 -38.392 1.00 55.32 19 PRO A N 6
ATOM 8651 C CA . PRO A 1 19 ? -2.226 -26.137 -37.440 1.00 11.14 19 PRO A CA 6
ATOM 8652 C C . PRO A 1 19 ? -3.680 -26.388 -37.844 1.00 0.34 19 PRO A C 6
ATOM 8653 O O . PRO A 1 19 ? -4.524 -25.490 -37.744 1.00 64.54 19 PRO A O 6
ATOM 8664 N N . GLY A 1 20 ? -3.961 -27.600 -38.318 1.00 10.05 20 GLY A N 6
ATOM 8665 C CA . GLY A 1 20 ? -5.291 -27.932 -38.794 1.00 74.10 20 GLY A CA 6
ATOM 8666 C C . GLY A 1 20 ? -5.632 -27.204 -40.081 1.00 65.13 20 GLY A C 6
ATOM 8667 O O . GLY A 1 20 ? -5.480 -27.755 -41.173 1.00 74.44 20 GLY A O 6
ATOM 8671 N N . SER A 1 21 ? -6.068 -25.953 -39.947 1.00 30.53 21 SER A N 6
ATOM 8672 C CA . SER A 1 21 ? -6.459 -25.132 -41.087 1.00 4.43 21 SER A CA 6
ATOM 8673 C C . SER A 1 21 ? -6.841 -23.724 -40.615 1.00 25.13 21 SER A C 6
ATOM 8674 O O . SER A 1 21 ? -7.971 -23.497 -40.168 1.00 5.22 21 SER A O 6
ATOM 8682 N N . PRO A 1 22 ? -5.889 -22.773 -40.645 1.00 7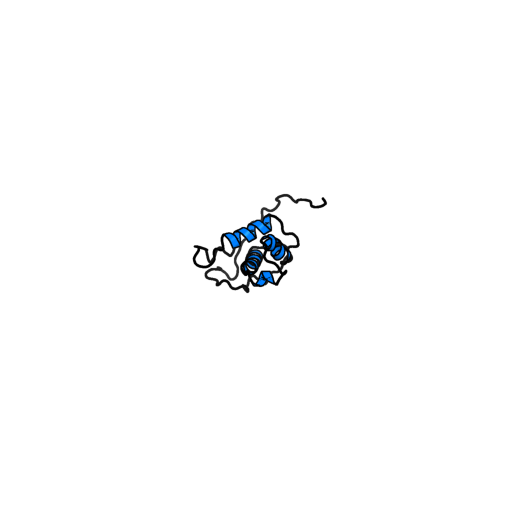4.53 22 PRO A N 6
ATOM 8683 C CA . PRO A 1 22 ? -6.171 -21.372 -40.349 1.00 53.05 22 PRO A CA 6
ATOM 8684 C C . PRO A 1 22 ? -6.798 -20.669 -41.553 1.00 14.45 22 PRO A C 6
ATOM 8685 O O . PRO A 1 22 ? -6.130 -20.399 -42.557 1.00 2.32 22 PRO A O 6
ATOM 8696 N N . GLU A 1 23 ? -8.092 -20.407 -41.456 1.00 31.13 23 GLU A N 6
ATOM 8697 C CA . GLU A 1 23 ? -8.850 -19.787 -42.534 1.00 2.43 23 GLU A CA 6
ATOM 8698 C C . GLU A 1 23 ? -9.425 -18.449 -42.083 1.00 50.22 23 GLU A C 6
ATOM 8699 O O . GLU A 1 23 ? -9.595 -18.206 -40.887 1.00 63.33 23 GLU A O 6
ATOM 8711 N N . GLY A 1 24 ? -9.692 -17.573 -43.042 1.00 33.14 24 GLY A N 6
ATOM 8712 C CA . GLY A 1 24 ? -10.130 -16.224 -42.724 1.00 73.02 24 GLY A CA 6
ATOM 8713 C C . GLY A 1 24 ? -8.951 -15.285 -42.572 1.00 74.44 24 GLY A C 6
ATOM 8714 O O . GLY A 1 24 ? -9.103 -14.060 -42.605 1.00 72.20 24 GLY A O 6
ATOM 8718 N N . VAL A 1 25 ? -7.770 -15.873 -42.405 1.00 72.40 25 VAL A N 6
ATOM 8719 C CA . VAL A 1 25 ? -6.525 -15.129 -42.289 1.00 22.33 25 VAL A CA 6
ATOM 8720 C C . VAL A 1 25 ? -5.504 -15.692 -43.281 1.00 61.30 25 VAL A C 6
ATOM 8721 O O . VAL A 1 25 ? -5.473 -16.902 -43.517 1.00 30.12 25 VAL A O 6
ATOM 8734 N N . PRO A 1 26 ? -4.676 -14.828 -43.894 1.00 53.20 26 PRO A N 6
ATOM 8735 C CA . PRO A 1 26 ? -3.671 -15.257 -44.874 1.00 53.23 26 PRO A CA 6
ATOM 8736 C C . PRO A 1 26 ? -2.501 -15.997 -44.214 1.00 63.22 26 PRO A C 6
ATOM 8737 O O . PRO A 1 26 ? -1.837 -15.445 -43.331 1.00 4.41 26 PRO A O 6
ATOM 8748 N N . PRO A 1 27 ? -2.239 -17.260 -44.620 1.00 22.12 27 PRO A N 6
ATOM 8749 C CA . PRO A 1 27 ? -1.089 -18.025 -44.122 1.00 12.14 27 PRO A CA 6
ATOM 8750 C C . PRO A 1 27 ? 0.231 -17.377 -44.552 1.00 32.44 27 PRO A C 6
ATOM 8751 O O . PRO A 1 27 ? 0.816 -17.735 -45.579 1.00 51.44 27 PRO A O 6
ATOM 8762 N N . THR A 1 28 ? 0.656 -16.383 -43.781 1.00 45.53 28 THR A N 6
ATOM 8763 C CA . THR A 1 28 ? 1.862 -15.626 -44.078 1.00 23.35 28 THR A CA 6
ATOM 8764 C C . THR A 1 28 ? 3.119 -16.372 -43.621 1.00 32.41 28 THR A C 6
ATOM 8765 O O . THR A 1 28 ? 3.042 -17.502 -43.135 1.00 52.34 28 THR A O 6
ATOM 8776 N N . ASP A 1 29 ? 4.277 -15.728 -43.768 1.00 43.22 29 ASP A N 6
ATOM 8777 C CA . ASP A 1 29 ? 5.568 -16.325 -43.393 1.00 33.15 29 ASP A CA 6
ATOM 8778 C C . ASP A 1 29 ? 5.774 -16.286 -41.870 1.00 10.15 29 ASP A C 6
ATOM 8779 O O . ASP A 1 29 ? 6.908 -16.241 -41.384 1.00 40.43 29 ASP A O 6
ATOM 8788 N N . ARG A 1 30 ? 4.674 -16.322 -41.121 1.00 41.34 30 ARG A N 6
ATOM 8789 C CA . ARG A 1 30 ? 4.706 -16.222 -39.664 1.00 50.12 30 ARG A CA 6
ATOM 8790 C C . ARG A 1 30 ? 3.866 -17.340 -39.048 1.00 1.41 30 ARG A C 6
ATOM 8791 O O . ARG A 1 30 ? 3.531 -18.315 -39.719 1.00 73.43 30 ARG A O 6
ATOM 8812 N N . PHE A 1 31 ? 3.532 -17.189 -37.769 1.00 5.02 31 PHE A N 6
ATOM 8813 C CA . PHE A 1 31 ? 2.595 -18.088 -37.102 1.00 30.21 31 PHE A CA 6
ATOM 8814 C C . PHE A 1 31 ? 1.194 -17.473 -37.128 1.00 11.12 31 PHE A C 6
ATOM 8815 O O . PHE A 1 31 ? 1.035 -16.273 -36.892 1.00 60.42 31 PHE A O 6
ATOM 8832 N N . PRO A 1 32 ? 0.154 -18.284 -37.417 1.00 23.40 32 PRO A N 6
ATOM 8833 C CA . PRO A 1 32 ? -1.218 -17.784 -37.609 1.00 61.21 32 PRO A CA 6
ATOM 8834 C C . PRO A 1 32 ? -1.951 -17.474 -36.296 1.00 12.12 32 PRO A C 6
ATOM 8835 O O . PRO A 1 32 ? -3.183 -17.433 -36.260 1.00 45.31 32 PRO A O 6
ATOM 8846 N N . LEU A 1 33 ? -1.194 -17.245 -35.226 1.00 21.14 33 LEU A N 6
ATOM 8847 C CA . LEU A 1 33 ? -1.765 -16.913 -33.929 1.00 43.40 33 LEU A CA 6
ATOM 8848 C C . LEU A 1 33 ? -0.869 -15.918 -33.191 1.00 31.24 33 LEU A C 6
ATOM 8849 O O . LEU A 1 33 ? 0.328 -16.154 -33.014 1.00 3.30 33 LEU A O 6
ATOM 8865 N N . LEU A 1 34 ? -1.454 -14.787 -32.786 1.00 14.54 34 LEU A N 6
ATOM 8866 C CA . LEU A 1 34 ? -0.705 -13.711 -32.130 1.00 1.15 34 LEU A CA 6
ATOM 8867 C C . LEU A 1 34 ? -1.340 -13.340 -30.787 1.00 23.24 34 LEU A C 6
ATOM 8868 O O . LEU A 1 34 ? -0.653 -13.215 -29.774 1.00 75.43 34 LEU A O 6
ATOM 8884 N N . ALA A 1 35 ? -2.660 -13.192 -30.783 1.00 40.20 35 ALA A N 6
ATOM 8885 C CA . ALA A 1 35 ? -3.378 -12.613 -29.643 1.00 32.23 35 ALA A CA 6
ATOM 8886 C C . ALA A 1 35 ? -3.736 -13.668 -28.594 1.00 54.11 35 ALA A C 6
ATOM 8887 O O . ALA A 1 35 ? -4.894 -13.787 -28.180 1.00 20.41 35 ALA A O 6
ATOM 8894 N N . LEU A 1 36 ? -2.731 -14.418 -28.151 1.00 11.44 36 LEU A N 6
ATOM 8895 C CA . LEU A 1 36 ? -2.920 -15.424 -27.103 1.00 70.21 36 LEU A CA 6
ATOM 8896 C C . LEU A 1 36 ? -2.865 -14.771 -25.727 1.00 54.41 36 LEU A C 6
ATOM 8897 O O . LEU A 1 36 ? -3.439 -15.281 -24.762 1.00 32.22 36 LEU A O 6
ATOM 8913 N N . LEU A 1 37 ? -2.169 -13.637 -25.647 1.00 13.52 37 LEU A N 6
ATOM 8914 C CA . LEU A 1 37 ? -2.009 -12.913 -24.389 1.00 21.25 37 LEU A CA 6
ATOM 8915 C C . LEU A 1 37 ? -3.329 -12.270 -23.968 1.00 14.11 37 LEU A C 6
ATOM 8916 O O . LEU A 1 37 ? -3.552 -11.073 -24.174 1.00 53.31 37 LEU A O 6
ATOM 8932 N N . ARG A 1 38 ? -4.212 -13.082 -23.406 1.00 2.14 38 ARG A N 6
ATOM 8933 C CA . ARG A 1 38 ? -5.505 -12.616 -22.927 1.00 45.54 38 ARG A CA 6
ATOM 8934 C C . ARG A 1 38 ? -5.503 -12.566 -21.402 1.00 2.05 38 ARG A C 6
ATOM 8935 O O . ARG A 1 38 ? -6.118 -13.404 -20.738 1.00 21.04 38 ARG A O 6
ATOM 8956 N N . ARG A 1 39 ? -4.781 -11.592 -20.850 1.00 13.43 39 ARG A N 6
ATOM 8957 C CA . ARG A 1 39 ? -4.672 -11.454 -19.404 1.00 31.22 39 ARG A CA 6
ATOM 8958 C C . ARG A 1 39 ? -5.979 -10.929 -18.819 1.00 12.54 39 ARG A C 6
ATOM 8959 O O . ARG A 1 39 ? -6.150 -9.729 -18.604 1.00 64.51 39 ARG A O 6
ATOM 8980 N N . THR A 1 40 ? -6.880 -11.865 -18.600 1.00 21.32 40 THR A N 6
ATOM 8981 C CA . THR A 1 40 ? -8.213 -11.629 -18.048 1.00 31.44 40 THR A CA 6
ATOM 8982 C C . THR A 1 40 ? -8.895 -12.977 -17.844 1.00 32.23 40 THR A C 6
ATOM 8983 O O . THR A 1 40 ? -9.171 -13.682 -18.819 1.00 70.14 40 THR A O 6
ATOM 8994 N N . LEU A 1 41 ? -9.152 -13.355 -16.599 1.00 51.33 41 LEU A N 6
ATOM 8995 C CA . LEU A 1 41 ? -9.829 -14.619 -16.339 1.00 34.14 41 LEU A CA 6
ATOM 8996 C C . LEU A 1 41 ? -11.325 -14.465 -16.554 1.00 43.22 41 LEU A C 6
ATOM 8997 O O . LEU A 1 41 ? -12.087 -14.278 -15.607 1.00 22.33 41 LEU A O 6
ATOM 9013 N N . THR A 1 42 ? -11.732 -14.489 -17.816 1.00 31.45 42 THR A N 6
ATOM 9014 C CA . THR A 1 42 ? -13.140 -14.582 -18.143 1.00 23.21 42 THR A CA 6
ATOM 9015 C C . THR A 1 42 ? -13.619 -15.978 -17.765 1.00 63.23 42 THR A C 6
ATOM 9016 O O . THR A 1 42 ? -12.794 -16.868 -17.517 1.00 44.05 42 THR A O 6
ATOM 9027 N N . GLU A 1 43 ? -14.925 -16.179 -17.732 1.00 15.15 43 GLU A N 6
ATOM 9028 C CA . GLU A 1 43 ? -15.498 -17.443 -17.283 1.00 71.31 43 GLU A CA 6
ATOM 9029 C C . GLU A 1 43 ? -14.850 -18.631 -17.989 1.00 12.12 43 GLU A C 6
ATOM 9030 O O . GLU A 1 43 ? -14.597 -19.655 -17.368 1.00 32.21 43 GLU A O 6
ATOM 9042 N N . GLU A 1 44 ? -14.517 -18.459 -19.268 1.00 24.15 44 GLU A N 6
ATOM 9043 C CA . GLU A 1 44 ? -13.898 -19.523 -20.052 1.00 42.15 44 GLU A CA 6
ATOM 9044 C C . GLU A 1 44 ? -12.595 -19.969 -19.387 1.00 51.42 44 GLU A C 6
ATOM 9045 O O . GLU A 1 44 ? -12.344 -21.166 -19.183 1.00 31.32 44 GLU A O 6
ATOM 9057 N N . GLN A 1 45 ? -11.793 -18.981 -19.002 1.00 31.04 45 GLN A N 6
ATOM 9058 C CA . GLN A 1 45 ? -10.482 -19.222 -18.420 1.00 14.15 45 GLN A CA 6
ATOM 9059 C C . GLN A 1 45 ? -10.644 -19.838 -17.037 1.00 53.01 45 GLN A C 6
ATOM 9060 O O . GLN A 1 45 ? -9.889 -20.722 -16.646 1.00 14.13 45 GLN A O 6
ATOM 9074 N N . VAL A 1 46 ? -11.660 -19.371 -16.317 1.00 64.44 46 VAL A N 6
ATOM 9075 C CA . VAL A 1 46 ? -11.990 -19.901 -15.000 1.00 2.55 46 VAL A CA 6
ATOM 9076 C C . VAL A 1 46 ? -12.308 -21.399 -15.084 1.00 12.42 46 VAL A C 6
ATOM 9077 O O . VAL A 1 46 ? -11.832 -22.202 -14.269 1.00 73.15 46 VAL A O 6
ATOM 9090 N N . GLN A 1 47 ? -13.097 -21.772 -16.090 1.00 74.22 47 GLN A N 6
ATOM 9091 C CA . GLN A 1 47 ? -13.453 -23.174 -16.307 1.00 73.34 47 GLN A CA 6
ATOM 9092 C C . GLN A 1 47 ? -12.222 -23.951 -16.722 1.00 25.01 47 GLN A C 6
ATOM 9093 O O . GLN A 1 47 ? -12.070 -25.122 -16.382 1.00 54.32 47 GLN A O 6
ATOM 9107 N N . GLU A 1 48 ? -11.341 -23.292 -17.461 1.00 35.04 48 GLU A N 6
ATOM 9108 C CA . GLU A 1 48 ? -10.060 -23.885 -17.802 1.00 64.51 48 GLU A CA 6
ATOM 9109 C C . GLU A 1 48 ? -9.242 -24.129 -16.529 1.00 55.04 48 GLU A C 6
ATOM 9110 O O . GLU A 1 48 ? -8.594 -25.165 -16.390 1.00 73.40 48 GLU A O 6
ATOM 9122 N N . VAL A 1 49 ? -9.278 -23.176 -15.598 1.00 34.21 49 VAL A N 6
ATOM 9123 C CA . VAL A 1 49 ? -8.542 -23.308 -14.344 1.00 32.22 49 VAL A CA 6
ATOM 9124 C C . VAL A 1 49 ? -9.031 -24.523 -13.571 1.00 34.13 49 VAL A C 6
ATOM 9125 O O . VAL A 1 49 ? -8.231 -25.362 -13.174 1.00 25.13 49 VAL A O 6
ATOM 9138 N N . VAL A 1 50 ? -10.347 -24.630 -13.383 1.00 60.22 50 VAL A N 6
ATOM 9139 C CA . VAL A 1 50 ? -10.916 -25.784 -12.680 1.00 11.40 50 VAL A CA 6
ATOM 9140 C C . VAL A 1 50 ? -10.724 -27.073 -13.479 1.00 72.34 50 VAL A C 6
ATOM 9141 O O . VAL A 1 50 ? -10.624 -28.159 -12.904 1.00 53.42 50 VAL A O 6
ATOM 9154 N N . ALA A 1 51 ? -10.662 -26.949 -14.800 1.00 31.45 51 ALA A N 6
ATOM 9155 C CA . ALA A 1 51 ? -10.402 -28.096 -15.666 1.00 42.34 51 ALA A CA 6
ATOM 9156 C C . ALA A 1 51 ? -8.994 -28.633 -15.423 1.00 31.41 51 ALA A C 6
ATOM 9157 O O . ALA A 1 51 ? -8.798 -29.833 -15.222 1.00 25.24 51 ALA A O 6
ATOM 9164 N N . LYS A 1 52 ? -8.022 -27.728 -15.420 1.00 53.45 52 LYS A N 6
ATOM 9165 C CA . LYS A 1 52 ? -6.629 -28.095 -15.195 1.00 42.14 52 LYS A CA 6
ATOM 9166 C C . LYS A 1 52 ? -6.409 -28.458 -13.724 1.00 3.33 52 LYS A C 6
ATOM 9167 O O . LYS A 1 52 ? -5.581 -29.313 -13.401 1.00 33.40 52 LYS A O 6
ATOM 9186 N N . LEU A 1 53 ? -7.174 -27.821 -12.839 1.00 5.45 53 LEU A N 6
ATOM 9187 C CA . LEU A 1 53 ? -7.162 -28.158 -11.415 1.00 72.44 53 LEU A CA 6
ATOM 9188 C C . LEU A 1 53 ? -7.490 -29.641 -11.221 1.00 43.14 53 LEU A C 6
ATOM 9189 O O . LEU A 1 53 ? -6.922 -30.310 -10.356 1.00 30.51 53 LEU A O 6
ATOM 9205 N N . THR A 1 54 ? -8.399 -30.158 -12.049 1.00 2.31 54 THR A N 6
ATOM 9206 C CA . THR A 1 54 ? -8.831 -31.548 -11.949 1.00 74.25 54 THR A CA 6
ATOM 9207 C C . THR A 1 54 ? -7.942 -32.488 -12.774 1.00 12.24 54 THR A C 6
ATOM 9208 O O . THR A 1 54 ? -8.247 -33.678 -12.903 1.00 11.50 54 THR A O 6
ATOM 9219 N N . ASP A 1 55 ? -6.845 -31.963 -13.329 1.00 13.25 55 ASP A N 6
ATOM 9220 C CA . ASP A 1 55 ? -5.860 -32.809 -14.008 1.00 1.54 55 ASP A CA 6
ATOM 9221 C C . ASP A 1 55 ? -4.973 -33.484 -12.962 1.00 20.51 55 ASP A C 6
ATOM 9222 O O . ASP A 1 55 ? -4.173 -32.818 -12.304 1.00 75.23 55 ASP A O 6
ATOM 9231 N N . PRO A 1 56 ? -5.100 -34.819 -12.802 1.00 62.43 56 PRO A N 6
ATOM 9232 C CA . PRO A 1 56 ? -4.507 -35.558 -11.675 1.00 43.13 56 PRO A CA 6
ATOM 9233 C C . PRO A 1 56 ? -2.991 -35.386 -11.570 1.00 2.34 56 PRO A C 6
ATOM 9234 O O . PRO A 1 56 ? -2.472 -34.993 -10.523 1.00 53.10 56 PRO A O 6
ATOM 9245 N N . GLU A 1 57 ? -2.286 -35.674 -12.654 1.00 53.21 57 GLU A N 6
ATOM 9246 C CA . GLU A 1 57 ? -0.831 -35.625 -12.651 1.00 31.20 57 GLU A CA 6
ATOM 9247 C C . GLU A 1 57 ? -0.344 -34.210 -12.935 1.00 11.32 57 GLU A C 6
ATOM 9248 O O . GLU A 1 57 ? 0.609 -33.737 -12.317 1.00 40.10 57 GLU A O 6
ATOM 9260 N N . SER A 1 58 ? -1.021 -33.534 -13.858 1.00 43.04 58 SER A N 6
ATOM 9261 C CA . SER A 1 58 ? -0.592 -32.217 -14.316 1.00 14.11 58 SER A CA 6
ATOM 9262 C C . SER A 1 58 ? -0.470 -31.235 -13.145 1.00 64.34 58 SER A C 6
ATOM 9263 O O . SER A 1 58 ? 0.510 -30.500 -13.047 1.00 15.34 58 SER A O 6
ATOM 9271 N N . SER A 1 59 ? -1.458 -31.244 -12.253 1.00 11.31 59 SER A N 6
ATOM 9272 C CA . SER A 1 59 ? -1.477 -30.332 -11.114 1.00 64.13 59 SER A CA 6
ATOM 9273 C C . SER A 1 59 ? -0.432 -30.725 -10.074 1.00 74.10 59 SER A C 6
ATOM 9274 O O . SER A 1 59 ? 0.476 -29.949 -9.755 1.00 53.43 59 SER A O 6
ATOM 9282 N N . ALA A 1 60 ? -0.554 -31.950 -9.571 1.00 52.35 60 ALA A N 6
ATOM 9283 C CA . ALA A 1 60 ? 0.301 -32.441 -8.496 1.00 44.05 60 ALA A CA 6
ATOM 9284 C C . ALA A 1 60 ? 1.784 -32.348 -8.857 1.00 65.01 60 ALA A C 6
ATOM 9285 O O . ALA A 1 60 ? 2.617 -32.079 -7.999 1.00 55.43 60 ALA A O 6
ATOM 9292 N N . GLN A 1 61 ? 2.103 -32.541 -10.131 1.00 51.35 61 GLN A N 6
ATOM 9293 C CA . GLN A 1 61 ? 3.496 -32.600 -10.568 1.00 31.01 61 GLN A CA 6
ATOM 9294 C C . GLN A 1 61 ? 4.163 -31.221 -10.492 1.00 42.21 61 GLN A C 6
ATOM 9295 O O . GLN A 1 61 ? 5.385 -31.124 -10.360 1.00 61.11 61 GLN A O 6
ATOM 9309 N N . ILE A 1 62 ? 3.360 -30.157 -10.547 1.00 4.23 62 ILE A N 6
ATOM 9310 C CA . ILE A 1 62 ? 3.894 -28.796 -10.572 1.00 32.12 62 ILE A CA 6
ATOM 9311 C C . ILE A 1 62 ? 4.587 -28.445 -9.251 1.00 0.54 62 ILE A C 6
ATOM 9312 O O . ILE A 1 62 ? 5.733 -27.988 -9.238 1.00 12.44 62 ILE A O 6
ATOM 9328 N N . ASP A 1 63 ? 3.896 -28.680 -8.141 1.00 4.21 63 ASP A N 6
ATOM 9329 C CA . ASP A 1 63 ? 4.417 -28.331 -6.812 1.00 24.12 63 ASP A CA 6
ATOM 9330 C C . ASP A 1 63 ? 4.711 -29.576 -5.986 1.00 32.11 63 ASP A C 6
ATOM 9331 O O . ASP A 1 63 ? 5.240 -29.482 -4.876 1.00 51.03 63 ASP A O 6
ATOM 9340 N N . GLY A 1 64 ? 4.361 -30.739 -6.520 1.00 4.34 64 GLY A N 6
ATOM 9341 C CA . GLY A 1 64 ? 4.550 -31.985 -5.797 1.00 4.15 64 GLY A CA 6
ATOM 9342 C C . GLY A 1 64 ? 3.445 -32.232 -4.787 1.00 21.32 64 GLY A C 6
ATOM 9343 O O . GLY A 1 64 ? 3.395 -33.290 -4.157 1.00 74.55 64 GLY A O 6
ATOM 9347 N N . VAL A 1 65 ? 2.541 -31.261 -4.656 1.00 53.23 65 VAL A N 6
ATOM 9348 C CA . VAL A 1 65 ? 1.459 -31.319 -3.679 1.00 5.12 65 VAL A CA 6
ATOM 9349 C C . VAL A 1 65 ? 0.171 -30.756 -4.272 1.00 22.24 65 VAL A C 6
ATOM 9350 O O . VAL A 1 65 ? 0.210 -29.947 -5.202 1.00 34.45 65 VAL A O 6
ATOM 9363 N N . VAL A 1 66 ? -0.964 -31.203 -3.741 1.00 30.32 66 VAL A N 6
ATOM 9364 C CA . VAL A 1 66 ? -2.266 -30.659 -4.113 1.00 1.42 66 VAL A CA 6
ATOM 9365 C C . VAL A 1 66 ? -2.914 -29.996 -2.891 1.00 32.13 66 VAL A C 6
ATOM 9366 O O . VAL A 1 66 ? -3.374 -30.670 -1.965 1.00 51.15 66 VAL A O 6
ATOM 9379 N N . SER A 1 67 ? -2.899 -28.669 -2.881 1.00 53.53 67 SER A N 6
ATOM 9380 C CA . SER A 1 67 ? -3.390 -27.886 -1.752 1.00 63.30 67 SER A CA 6
ATOM 9381 C C . SER A 1 67 ? -4.044 -26.596 -2.248 1.00 25.11 67 SER A C 6
ATOM 9382 O O . SER A 1 67 ? -3.897 -26.246 -3.406 1.00 45.11 67 SER A O 6
ATOM 9390 N N . LYS A 1 68 ? -4.713 -25.875 -1.344 1.00 41.35 68 LYS A N 6
ATOM 9391 C CA . LYS A 1 68 ? -5.557 -24.713 -1.688 1.00 53.40 68 LYS A CA 6
ATOM 9392 C C . LYS A 1 68 ? -4.881 -23.731 -2.662 1.00 61.41 68 LYS A C 6
ATOM 9393 O O . LYS A 1 68 ? -5.549 -23.104 -3.487 1.00 72.23 68 LYS A O 6
ATOM 9412 N N . ASP A 1 69 ? -3.561 -23.609 -2.570 1.00 15.13 69 ASP A N 6
ATOM 9413 C CA . ASP A 1 69 ? -2.804 -22.657 -3.388 1.00 73.13 69 ASP A CA 6
ATOM 9414 C C . ASP A 1 69 ? -2.838 -23.042 -4.867 1.00 2.11 69 ASP A C 6
ATOM 9415 O O . ASP A 1 69 ? -2.542 -22.219 -5.737 1.00 71.50 69 ASP A O 6
ATOM 9424 N N . GLU A 1 70 ? -3.215 -24.288 -5.138 1.00 14.54 70 GLU A N 6
ATOM 9425 C CA . GLU A 1 70 ? -3.265 -24.827 -6.498 1.00 21.21 70 GLU A CA 6
ATOM 9426 C C . GLU A 1 70 ? -4.098 -23.923 -7.405 1.00 20.22 70 GLU A C 6
ATOM 9427 O O . GLU A 1 70 ? -3.720 -23.658 -8.555 1.00 62.31 70 GLU A O 6
ATOM 9439 N N . ILE A 1 71 ? -5.218 -23.428 -6.873 1.00 21.23 71 ILE A N 6
ATOM 9440 C CA . ILE A 1 71 ? -6.107 -22.568 -7.638 1.00 21.42 71 ILE A CA 6
ATOM 9441 C C . ILE A 1 71 ? -5.325 -21.354 -8.144 1.00 5.33 71 ILE A C 6
ATOM 9442 O O . ILE A 1 71 ? -5.342 -21.036 -9.334 1.00 63.22 71 ILE A O 6
ATOM 9458 N N . GLU A 1 72 ? -4.602 -20.718 -7.223 1.00 15.22 72 GLU A N 6
ATOM 9459 C CA . GLU A 1 72 ? -3.822 -19.515 -7.523 1.00 53.51 72 GLU A CA 6
ATOM 9460 C C . GLU A 1 72 ? -2.768 -19.819 -8.586 1.00 55.15 72 GLU A C 6
ATOM 9461 O O . GLU A 1 72 ? -2.584 -19.057 -9.543 1.00 64.43 72 GLU A O 6
ATOM 9473 N N . LYS A 1 73 ? -2.089 -20.949 -8.405 1.00 41.33 73 LYS A N 6
ATOM 9474 C CA . LYS A 1 73 ? -1.049 -21.392 -9.327 1.00 45.24 73 LYS A CA 6
ATOM 9475 C C . LYS A 1 73 ? -1.597 -21.456 -10.747 1.00 24.45 73 LYS A C 6
ATOM 9476 O O . LYS A 1 73 ? -1.002 -20.912 -11.682 1.00 4.23 73 LYS A O 6
ATOM 9495 N N . PHE A 1 74 ? -2.746 -22.106 -10.897 1.00 11.22 74 PHE A N 6
ATOM 9496 C CA . PHE A 1 74 ? -3.366 -22.271 -12.205 1.00 22.20 74 PHE A CA 6
ATOM 9497 C C . PHE A 1 74 ? -3.949 -20.962 -12.731 1.00 73.02 74 PHE A C 6
ATOM 9498 O O . PHE A 1 74 ? -4.045 -20.781 -13.939 1.00 45.14 74 PHE A O 6
ATOM 9515 N N . ILE A 1 75 ? -4.345 -20.053 -11.840 1.00 65.43 75 ILE A N 6
ATOM 9516 C CA . ILE A 1 75 ? -4.805 -18.734 -12.280 1.00 31.44 75 ILE A CA 6
ATOM 9517 C C . ILE A 1 75 ? -3.667 -18.002 -12.986 1.00 22.43 75 ILE A C 6
ATOM 9518 O O . ILE A 1 75 ? -3.808 -17.548 -14.125 1.00 22.03 75 ILE A O 6
ATOM 9534 N N . ALA A 1 76 ? -2.514 -17.949 -12.319 1.00 52.44 76 ALA A N 6
ATOM 9535 C CA . ALA A 1 76 ? -1.339 -17.279 -12.870 1.00 4.04 76 ALA A CA 6
ATOM 9536 C C . ALA A 1 76 ? -0.886 -17.993 -14.137 1.00 21.11 76 ALA A C 6
ATOM 9537 O O . ALA A 1 76 ? -0.336 -17.381 -15.053 1.00 25.25 76 ALA A O 6
ATOM 9544 N N . ASP A 1 77 ? -1.164 -19.292 -14.187 1.00 61.03 77 ASP A N 6
ATOM 9545 C CA . ASP A 1 77 ? -0.818 -20.130 -15.332 1.00 42.01 77 ASP A CA 6
ATOM 9546 C C . ASP A 1 77 ? -1.561 -19.691 -16.592 1.00 61.43 77 ASP A C 6
ATOM 9547 O O . ASP A 1 77 ? -1.126 -19.970 -17.709 1.00 2.14 77 ASP A O 6
ATOM 9556 N N . VAL A 1 78 ? -2.678 -18.991 -16.412 1.00 0.21 78 VAL A N 6
ATOM 9557 C CA . VAL A 1 78 ? -3.498 -18.552 -17.539 1.00 54.41 78 VAL A CA 6
ATOM 9558 C C . VAL A 1 78 ? -3.131 -17.116 -17.929 1.00 22.23 78 VAL A C 6
ATOM 9559 O O . VAL A 1 78 ? -3.970 -16.338 -18.392 1.00 42.11 78 VAL A O 6
ATOM 9572 N N . THR A 1 79 ? -1.859 -16.771 -17.719 1.00 30.41 79 THR A N 6
ATOM 9573 C CA . THR A 1 79 ? -1.320 -15.470 -18.113 1.00 54.12 79 THR A CA 6
ATOM 9574 C C . THR A 1 79 ? -2.032 -14.328 -17.370 1.00 71.50 79 THR A C 6
ATOM 9575 O O . THR A 1 79 ? -1.956 -13.162 -17.759 1.00 33.50 79 THR A O 6
ATOM 9586 N N . LYS A 1 80 ? -2.705 -14.672 -16.272 1.00 61.35 80 LYS A N 6
ATOM 9587 C CA . LYS A 1 80 ? -3.429 -13.686 -15.478 1.00 2.22 80 LYS A CA 6
ATOM 9588 C C . LYS A 1 80 ? -2.454 -12.797 -14.711 1.00 73.41 80 LYS A C 6
ATOM 9589 O O . LYS A 1 80 ? -2.709 -11.606 -14.527 1.00 21.42 80 LYS A O 6
ATOM 9608 N N . ASP A 1 81 ? -1.343 -13.398 -14.272 1.00 15.43 81 ASP A N 6
ATOM 9609 C CA . ASP A 1 81 ? -0.312 -12.716 -13.474 1.00 70.42 81 ASP A CA 6
ATOM 9610 C C . ASP A 1 81 ? -0.794 -12.428 -12.050 1.00 63.31 81 ASP A C 6
ATOM 9611 O O . ASP A 1 81 ? -0.109 -12.759 -11.080 1.00 51.31 81 ASP A O 6
ATOM 9620 N N . GLU A 1 82 ? -1.964 -11.799 -11.940 1.00 51.11 82 GLU A N 6
ATOM 9621 C CA . GLU A 1 82 ? -2.540 -11.407 -10.657 1.00 23.24 82 GLU A CA 6
ATOM 9622 C C . GLU A 1 82 ? -3.680 -12.351 -10.259 1.00 62.30 82 GLU A C 6
ATOM 9623 O O . GLU A 1 82 ? -4.819 -12.172 -10.699 1.00 24.41 82 GLU A O 6
ATOM 9635 N N . PRO A 1 83 ? -3.391 -13.394 -9.457 1.00 41.20 83 PRO A N 6
ATOM 9636 C CA . PRO A 1 83 ? -4.422 -14.288 -8.934 1.00 1.43 83 PRO A CA 6
ATOM 9637 C C . PRO A 1 83 ? -5.088 -13.703 -7.691 1.00 63.44 83 PRO A C 6
ATOM 9638 O O . PRO A 1 83 ? -4.730 -14.044 -6.558 1.00 23.54 83 PRO A O 6
ATOM 9649 N N . THR A 1 84 ? -6.042 -12.801 -7.904 1.00 62.44 84 THR A N 6
ATOM 9650 C CA . THR A 1 84 ? -6.689 -12.101 -6.800 1.00 64.50 84 THR A CA 6
ATOM 9651 C C . THR A 1 84 ? -7.932 -12.852 -6.318 1.00 62.30 84 THR A C 6
ATOM 9652 O O . THR A 1 84 ? -8.359 -13.852 -6.924 1.00 22.53 84 THR A O 6
ATOM 9663 N N . ALA A 1 85 ? -8.503 -12.359 -5.219 1.00 11.33 85 ALA A N 6
ATOM 9664 C CA . ALA A 1 85 ? -9.672 -12.967 -4.597 1.00 53.25 85 ALA A CA 6
ATOM 9665 C C . ALA A 1 85 ? -10.810 -13.143 -5.598 1.00 55.44 85 ALA A C 6
ATOM 9666 O O . ALA A 1 85 ? -11.593 -14.077 -5.485 1.00 52.34 85 ALA A O 6
ATOM 9673 N N . GLN A 1 86 ? -10.895 -12.243 -6.575 1.00 34.21 86 GLN A N 6
ATOM 9674 C CA . GLN A 1 86 ? -11.932 -12.328 -7.604 1.00 11.51 86 GLN A CA 6
ATOM 9675 C C . GLN A 1 86 ? -11.768 -13.594 -8.441 1.00 50.40 86 GLN A C 6
ATOM 9676 O O . GLN A 1 86 ? -12.700 -14.391 -8.558 1.00 71.31 86 GLN A O 6
ATOM 9690 N N . ASP A 1 87 ? -10.578 -13.780 -9.010 1.00 24.32 87 ASP A N 6
ATOM 9691 C CA . ASP A 1 87 ? -10.303 -14.945 -9.849 1.00 32.24 87 ASP A CA 6
ATOM 9692 C C . ASP A 1 87 ? -10.524 -16.214 -9.038 1.00 42.21 87 ASP A C 6
ATOM 9693 O O . ASP A 1 87 ? -11.274 -17.108 -9.437 1.00 5.42 87 ASP A O 6
ATOM 9702 N N . ILE A 1 88 ? -9.880 -16.254 -7.875 1.00 41.24 88 ILE A N 6
ATOM 9703 C CA . ILE A 1 88 ? -9.974 -17.385 -6.961 1.00 12.41 88 ILE A CA 6
ATOM 9704 C C . ILE A 1 88 ? -11.412 -17.662 -6.562 1.00 62.53 88 ILE A C 6
ATOM 9705 O O . ILE A 1 88 ? -11.828 -18.813 -6.503 1.00 0.14 88 ILE A O 6
ATOM 9721 N N . SER A 1 89 ? -12.166 -16.609 -6.292 1.00 54.03 89 SER A N 6
ATOM 9722 C CA . SER A 1 89 ? -13.573 -16.750 -5.933 1.00 31.54 89 SER A CA 6
ATOM 9723 C C . SER A 1 89 ? -14.354 -17.420 -7.066 1.00 63.41 89 SER A C 6
ATOM 9724 O O . SER A 1 89 ? -15.108 -18.363 -6.825 1.00 50.42 89 SER A O 6
ATOM 9732 N N . ARG A 1 90 ? -14.158 -16.949 -8.303 1.00 23.34 90 ARG A N 6
ATOM 9733 C CA . ARG A 1 90 ? -14.851 -17.526 -9.460 1.00 54.03 90 ARG A CA 6
ATOM 9734 C C . ARG A 1 90 ? -14.512 -19.011 -9.582 1.00 24.50 90 ARG A C 6
ATOM 9735 O O . ARG A 1 90 ? -15.399 -19.880 -9.588 1.00 24.11 90 ARG A O 6
ATOM 9756 N N . VAL A 1 91 ? -13.214 -19.290 -9.655 1.00 13.22 91 VAL A N 6
ATOM 9757 C CA . VAL A 1 91 ? -12.719 -20.654 -9.785 1.00 73.33 91 VAL A CA 6
ATOM 9758 C C . VAL A 1 91 ? -13.271 -21.522 -8.658 1.00 11.43 91 VAL A C 6
ATOM 9759 O O . VAL A 1 91 ? -13.849 -22.586 -8.901 1.00 41.13 91 VAL A O 6
ATOM 9772 N N . ALA A 1 92 ? -13.116 -21.032 -7.433 1.00 14.51 92 ALA A N 6
ATOM 9773 C CA . ALA A 1 92 ? -13.591 -21.728 -6.244 1.00 51.41 92 ALA A CA 6
ATOM 9774 C C . ALA A 1 92 ? -15.095 -21.966 -6.322 1.00 45.24 92 ALA A C 6
ATOM 9775 O O . ALA A 1 92 ? -15.588 -23.003 -5.887 1.00 41.04 92 ALA A O 6
ATOM 9782 N N . SER A 1 93 ? -15.815 -21.008 -6.900 1.00 15.05 93 SER A N 6
ATOM 9783 C CA . SER A 1 93 ? -17.255 -21.128 -7.071 1.00 62.23 93 SER A CA 6
ATOM 9784 C C . SER A 1 93 ? -17.588 -22.263 -8.036 1.00 73.41 93 SER A C 6
ATOM 9785 O O . SER A 1 93 ? -18.531 -23.016 -7.803 1.00 13.21 93 SER A O 6
ATOM 9793 N N . ARG A 1 94 ? -16.801 -22.402 -9.108 1.00 41.15 94 ARG A N 6
ATOM 9794 C CA . ARG A 1 94 ? -17.033 -23.485 -10.077 1.00 3.43 94 ARG A CA 6
ATOM 9795 C C . ARG A 1 94 ? -16.803 -24.835 -9.426 1.00 32.51 94 ARG A C 6
ATOM 9796 O O . ARG A 1 94 ? -17.663 -25.715 -9.454 1.00 40.31 94 ARG A O 6
ATOM 9817 N N . LEU A 1 95 ? -15.622 -24.982 -8.844 1.00 55.01 95 LEU A N 6
ATOM 9818 C CA . LEU A 1 95 ? -15.233 -26.249 -8.210 1.00 15.52 95 LEU A CA 6
ATOM 9819 C C . LEU A 1 95 ? -16.115 -26.565 -6.999 1.00 70.41 95 LEU A C 6
ATOM 9820 O O . LEU A 1 95 ? -16.335 -27.731 -6.674 1.00 61.13 95 LEU A O 6
ATOM 9836 N N . ALA A 1 96 ? -16.634 -25.530 -6.341 1.00 40.45 96 ALA A N 6
ATOM 9837 C CA . ALA A 1 96 ? -17.609 -25.720 -5.264 1.00 52.43 96 ALA A CA 6
ATOM 9838 C C . ALA A 1 96 ? -18.980 -26.076 -5.845 1.00 51.03 96 ALA A C 6
ATOM 9839 O O . ALA A 1 96 ? -19.739 -26.854 -5.257 1.00 52.32 96 ALA A O 6
ATOM 9846 N N . ALA A 1 97 ? -19.281 -25.503 -7.009 1.00 43.02 97 ALA A N 6
ATOM 9847 C CA . ALA A 1 97 ? -20.530 -25.775 -7.718 1.00 4.04 97 ALA A CA 6
ATOM 9848 C C . ALA A 1 97 ? -20.522 -27.192 -8.277 1.00 60.22 97 ALA A C 6
ATOM 9849 O O . ALA A 1 97 ? -21.563 -27.729 -8.648 1.00 2.12 97 ALA A O 6
ATOM 9856 N N . GLY A 1 98 ? -19.329 -27.785 -8.344 1.00 10.24 98 GLY A N 6
ATOM 9857 C CA . GLY A 1 98 ? -19.190 -29.170 -8.771 1.00 71.13 98 GLY A CA 6
ATOM 9858 C C . GLY A 1 98 ? -19.812 -30.149 -7.791 1.00 75.14 98 GLY A C 6
ATOM 9859 O O . GLY A 1 98 ? -19.681 -31.362 -7.955 1.00 24.30 98 GLY A O 6
ATOM 9863 N N . GLY A 1 99 ? -20.466 -29.619 -6.757 1.00 44.44 99 GLY A N 6
ATOM 9864 C CA . GLY A 1 99 ? -21.193 -30.447 -5.818 1.00 11.31 99 GLY A CA 6
ATOM 9865 C C . GLY A 1 99 ? -22.236 -31.304 -6.507 1.00 2.41 99 GLY A C 6
ATOM 9866 O O . GLY A 1 99 ? -23.305 -30.815 -6.874 1.00 24.34 99 GLY A O 6
ATOM 9870 N N . TRP A 1 100 ? -21.901 -32.580 -6.681 1.00 33.12 100 TRP A N 6
ATOM 9871 C CA . TRP A 1 100 ? -22.753 -33.572 -7.349 1.00 54.53 100 TRP A CA 6
ATOM 9872 C C . TRP A 1 100 ? -24.192 -33.603 -6.756 1.00 63.43 100 TRP A C 6
ATOM 9873 O O . TRP A 1 100 ? -24.490 -32.816 -5.853 1.00 14.14 100 TRP A O 6
ATOM 9894 N N . PRO A 1 101 ? -25.086 -34.561 -7.162 1.00 54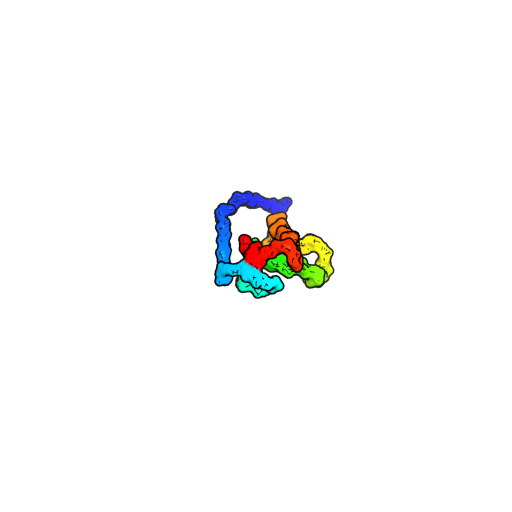.45 101 PRO A N 6
ATOM 9895 C CA . PRO A 1 101 ? -26.523 -34.348 -7.251 1.00 61.44 101 PRO A CA 6
ATOM 9896 C C . PRO A 1 101 ? -26.996 -32.919 -6.968 1.00 74.42 101 PRO A C 6
ATOM 9897 O O . PRO A 1 101 ? -27.257 -32.531 -5.823 1.00 34.13 101 PRO A O 6
ATOM 9908 N N . LEU A 1 102 ? -27.074 -32.140 -8.047 1.00 10.31 102 LEU A N 6
ATOM 9909 C CA . LEU A 1 102 ? -27.564 -30.766 -8.012 1.00 74.21 102 LEU A CA 6
ATOM 9910 C C . LEU A 1 102 ? -28.638 -30.575 -9.080 1.00 33.31 102 LEU A C 6
ATOM 9911 O O . LEU A 1 102 ? -28.820 -31.438 -9.945 1.00 3.42 102 LEU A O 6
ATOM 9927 N N . ALA A 1 103 ? -29.351 -29.458 -9.012 1.00 35.13 103 ALA A N 6
ATOM 9928 C CA . ALA A 1 103 ? -30.342 -29.111 -10.025 1.00 1.22 103 ALA A CA 6
ATOM 9929 C C . ALA A 1 103 ? -30.176 -27.655 -10.451 1.00 44.52 103 ALA A C 6
ATOM 9930 O O . ALA A 1 103 ? -29.659 -26.837 -9.686 1.00 71.31 103 ALA A O 6
ATOM 9937 N N . GLY A 1 104 ? -30.610 -27.337 -11.669 1.00 1.03 104 GLY A N 6
ATOM 9938 C CA . GLY A 1 104 ? -30.499 -25.979 -12.180 1.00 34.40 104 GLY A CA 6
ATOM 9939 C C . GLY A 1 104 ? -29.173 -25.733 -12.874 1.00 2.44 104 GLY A C 6
ATOM 9940 O O . GLY A 1 104 ? -28.504 -24.729 -12.619 1.00 60.53 104 GLY A O 6
ATOM 9944 N N . VAL A 1 105 ? -28.785 -26.660 -13.750 1.00 75.25 105 VAL A N 6
ATOM 9945 C CA . VAL A 1 105 ? -27.554 -26.559 -14.490 1.00 23.35 105 VAL A CA 6
ATOM 9946 C C . VAL A 1 105 ? -27.589 -25.373 -15.463 1.00 14.03 105 VAL A C 6
ATOM 9947 O O . VAL A 1 105 ? -28.230 -25.427 -16.517 1.00 43.04 105 VAL A O 6
ATOM 9960 N N . ASP A 1 106 ? -26.919 -24.288 -15.085 1.00 34.34 106 ASP A N 6
ATOM 9961 C CA . ASP A 1 106 ? -26.881 -23.084 -15.909 1.00 34.40 106 ASP A CA 6
ATOM 9962 C C . ASP A 1 106 ? -25.942 -23.267 -17.094 1.00 44.13 106 ASP A C 6
ATOM 9963 O O . ASP A 1 106 ? -24.727 -23.067 -16.978 1.00 12.44 106 ASP A O 6
ATOM 9972 N N . SER A 1 107 ? -26.508 -23.654 -18.228 1.00 25.45 107 SER A N 6
ATOM 9973 C CA . SER A 1 107 ? -25.756 -23.743 -19.471 1.00 20.22 107 SER A CA 6
ATOM 9974 C C . SER A 1 107 ? -25.692 -22.362 -20.111 1.00 62.13 107 SER A C 6
ATOM 9975 O O . SER A 1 107 ? -24.779 -22.058 -20.877 1.00 71.25 107 SER A O 6
ATOM 9983 N N . THR A 1 108 ? -26.670 -21.527 -19.774 1.00 52.43 108 THR A N 6
ATOM 9984 C CA . THR A 1 108 ? -26.714 -20.152 -20.252 1.00 65.30 108 THR A CA 6
ATOM 9985 C C . THR A 1 108 ? -25.652 -19.307 -19.545 1.00 75.14 108 THR A C 6
ATOM 9986 O O . THR A 1 108 ? -25.132 -18.342 -20.105 1.00 15.14 108 THR A O 6
ATOM 9997 N N . ALA A 1 109 ? -25.311 -19.701 -18.317 1.00 54.00 109 ALA A N 6
ATOM 9998 C CA . ALA A 1 109 ? -24.322 -18.983 -17.518 1.00 24.21 109 ALA A CA 6
ATOM 9999 C C . ALA A 1 109 ? -22.974 -19.681 -17.628 1.00 11.04 109 ALA A C 6
ATOM 10000 O O . ALA A 1 109 ? -22.036 -19.378 -16.894 1.00 23.33 109 ALA A O 6
ATOM 10007 N N . LEU A 1 110 ? -22.894 -20.627 -18.561 1.00 1.22 110 LEU A N 6
ATOM 10008 C CA . LEU A 1 110 ? -21.661 -21.352 -18.828 1.00 62.21 110 LEU A CA 6
ATOM 10009 C C . LEU A 1 110 ? -20.613 -20.369 -19.341 1.00 32.34 110 LEU A C 6
ATOM 10010 O O . LEU A 1 110 ? -19.421 -20.510 -19.078 1.00 74.23 110 LEU A O 6
ATOM 10026 N N . ASN A 1 111 ? -21.088 -19.364 -20.060 1.00 2.03 111 ASN A N 6
ATOM 10027 C CA . ASN A 1 111 ? -20.259 -18.249 -20.488 1.00 51.20 111 ASN A CA 6
ATOM 10028 C C . ASN A 1 111 ? -21.020 -16.955 -20.214 1.00 3.43 111 ASN A C 6
ATOM 10029 O O . ASN A 1 111 ? -21.837 -16.513 -21.028 1.00 20.31 111 ASN A O 6
ATOM 10040 N N . ALA A 1 112 ? -20.801 -16.396 -19.029 1.00 65.35 112 ALA A N 6
ATOM 10041 C CA . ALA A 1 112 ? -21.534 -15.210 -18.582 1.00 3.51 112 ALA A CA 6
ATOM 10042 C C . ALA A 1 112 ? -20.780 -13.925 -18.944 1.00 55.23 112 ALA A C 6
ATOM 10043 O O . ALA A 1 112 ? -20.166 -13.304 -18.049 1.00 20.44 112 ALA A O 6
ATOM 10051 N N . MET A 1 1 ? -66.117 3.151 -41.529 1.00 42.33 1 MET A N 7
ATOM 10052 C CA . MET A 1 1 ? -65.227 2.330 -40.670 1.00 64.05 1 MET A CA 7
ATOM 10053 C C . MET A 1 1 ? -64.448 3.221 -39.708 1.00 13.42 1 MET A C 7
ATOM 10054 O O . MET A 1 1 ? -64.249 4.408 -39.975 1.00 71.30 1 MET A O 7
ATOM 10070 N N . ALA A 1 2 ? -64.008 2.646 -38.592 1.00 15.35 2 ALA A N 7
ATOM 10071 C CA . ALA A 1 2 ? -63.273 3.389 -37.575 1.00 62.22 2 ALA A CA 7
ATOM 10072 C C . ALA A 1 2 ? -62.008 2.638 -37.168 1.00 54.21 2 ALA A C 7
ATOM 10073 O O . ALA A 1 2 ? -62.030 1.792 -36.273 1.00 13.45 2 ALA A O 7
ATOM 10080 N N . HIS A 1 3 ? -60.910 2.929 -37.858 1.00 62.30 3 HIS A N 7
ATOM 10081 C CA . HIS A 1 3 ? -59.626 2.286 -37.584 1.00 61.24 3 HIS A CA 7
ATOM 10082 C C . HIS A 1 3 ? -58.601 3.320 -37.129 1.00 75.23 3 HIS A C 7
ATOM 10083 O O . HIS A 1 3 ? -58.322 4.282 -37.846 1.00 31.12 3 HIS A O 7
ATOM 10098 N N . HIS A 1 4 ? -58.063 3.134 -35.928 1.00 45.44 4 HIS A N 7
ATOM 10099 C CA . HIS A 1 4 ? -56.991 3.982 -35.408 1.00 14.04 4 HIS A CA 7
ATOM 10100 C C . HIS A 1 4 ? -56.043 3.149 -34.553 1.00 24.20 4 HIS A C 7
ATOM 10101 O O . HIS A 1 4 ? -56.336 1.991 -34.234 1.00 32.41 4 HIS A O 7
ATOM 10116 N N . HIS A 1 5 ? -54.914 3.744 -34.174 1.00 43.15 5 HIS A N 7
ATOM 10117 C CA . HIS A 1 5 ? -53.860 3.024 -33.461 1.00 52.04 5 HIS A CA 7
ATOM 10118 C C . HIS A 1 5 ? -53.187 3.915 -32.425 1.00 31.33 5 HIS A C 7
ATOM 10119 O O . HIS A 1 5 ? -52.917 5.089 -32.684 1.00 44.54 5 HIS A O 7
ATOM 10134 N N . HIS A 1 6 ? -52.939 3.352 -31.248 1.00 45.44 6 HIS A N 7
ATOM 10135 C CA . HIS A 1 6 ? -52.156 4.009 -30.205 1.00 65.41 6 HIS A CA 7
ATOM 10136 C C . HIS A 1 6 ? -50.957 3.138 -29.856 1.00 61.41 6 HIS A C 7
ATOM 10137 O O . HIS A 1 6 ? -51.069 1.911 -29.826 1.00 42.22 6 HIS A O 7
ATOM 10152 N N . HIS A 1 7 ? -49.814 3.764 -29.599 1.00 41.25 7 HIS A N 7
ATOM 10153 C CA . HIS A 1 7 ? -48.602 3.031 -29.239 1.00 71.21 7 HIS A CA 7
ATOM 10154 C C . HIS A 1 7 ? -48.748 2.437 -27.839 1.00 1.31 7 HIS A C 7
ATOM 10155 O O . HIS A 1 7 ? -48.512 3.118 -26.836 1.00 43.01 7 HIS A O 7
ATOM 10170 N N . HIS A 1 8 ? -49.180 1.180 -27.777 1.00 21.43 8 HIS A N 7
ATOM 10171 C CA . HIS A 1 8 ? -49.356 0.487 -26.501 1.00 5.40 8 HIS A CA 7
ATOM 10172 C C . HIS A 1 8 ? -48.044 -0.148 -26.049 1.00 12.40 8 HIS A C 7
ATOM 10173 O O . HIS A 1 8 ? -47.830 -1.348 -26.222 1.00 22.00 8 HIS A O 7
ATOM 10188 N N . MET A 1 9 ? -47.154 0.690 -25.512 1.00 14.33 9 MET A N 7
ATOM 10189 C CA . MET A 1 9 ? -45.887 0.243 -24.919 1.00 10.20 9 MET A CA 7
ATOM 10190 C C . MET A 1 9 ? -44.980 -0.422 -25.959 1.00 4.43 9 MET A C 7
ATOM 10191 O O . MET A 1 9 ? -44.001 -1.087 -25.609 1.00 62.05 9 MET A O 7
ATOM 10205 N N . GLY A 1 10 ? -45.295 -0.213 -27.234 1.00 32.43 10 GLY A N 7
ATOM 10206 C CA . GLY A 1 10 ? -44.527 -0.811 -28.311 1.00 33.53 10 GLY A CA 7
ATOM 10207 C C . GLY A 1 10 ? -43.548 0.169 -28.925 1.00 23.23 10 GLY A C 7
ATOM 10208 O O . GLY A 1 10 ? -43.291 1.234 -28.352 1.00 62.21 10 GLY A O 7
ATOM 10212 N N . THR A 1 11 ? -42.996 -0.199 -30.082 1.00 34.53 11 THR A N 7
ATOM 10213 C CA . THR A 1 11 ? -42.061 0.651 -30.820 1.00 13.23 11 THR A CA 7
ATOM 10214 C C . THR A 1 11 ? -40.736 0.806 -30.057 1.00 32.22 11 THR A C 7
ATOM 10215 O O . THR A 1 11 ? -39.866 1.596 -30.433 1.00 32.32 11 THR A O 7
ATOM 10226 N N . LEU A 1 12 ? -40.564 0.007 -29.010 1.00 71.50 12 LEU A N 7
ATOM 10227 C CA . LEU A 1 12 ? -39.395 0.108 -28.145 1.00 51.12 12 LEU A CA 7
ATOM 10228 C C . LEU A 1 12 ? -38.317 -0.887 -28.578 1.00 2.41 12 LEU A C 7
ATOM 10229 O O . LEU A 1 12 ? -38.601 -2.069 -28.785 1.00 51.53 12 LEU A O 7
ATOM 10245 N N . GLU A 1 13 ? -37.089 -0.397 -28.728 1.00 71.43 13 GLU A N 7
ATOM 10246 C CA . GLU A 1 13 ? -35.949 -1.240 -29.086 1.00 21.04 13 GLU A CA 7
ATOM 10247 C C . GLU A 1 13 ? -34.929 -1.237 -27.946 1.00 44.32 13 GLU A C 7
ATOM 10248 O O . GLU A 1 13 ? -35.246 -0.818 -26.829 1.00 71.34 13 GLU A O 7
ATOM 10260 N N . ALA A 1 14 ? -33.717 -1.711 -28.217 1.00 72.45 14 ALA A N 7
ATOM 10261 C CA . ALA A 1 14 ? -32.663 -1.754 -27.205 1.00 22.35 14 ALA A CA 7
ATOM 10262 C C . ALA A 1 14 ? -31.872 -0.448 -27.203 1.00 63.12 14 ALA A C 7
ATOM 10263 O O . ALA A 1 14 ? -31.353 -0.033 -28.240 1.00 72.22 14 ALA A O 7
ATOM 10270 N N . GLN A 1 15 ? -31.796 0.203 -26.044 1.00 2.04 15 GLN A N 7
ATOM 10271 C CA . GLN A 1 15 ? -31.035 1.441 -25.909 1.00 24.44 15 GLN A CA 7
ATOM 10272 C C . GLN A 1 15 ? -29.541 1.132 -25.972 1.00 22.42 15 GLN A C 7
ATOM 10273 O O . GLN A 1 15 ? -28.820 1.641 -26.836 1.00 65.33 15 GLN A O 7
ATOM 10287 N N . THR A 1 16 ? -29.084 0.289 -25.052 1.00 51.14 16 THR A N 7
ATOM 10288 C CA . THR A 1 16 ? -27.711 -0.186 -25.064 1.00 52.51 16 THR A CA 7
ATOM 10289 C C . THR A 1 16 ? -27.563 -1.262 -26.141 1.00 40.13 16 THR A C 7
ATOM 10290 O O . THR A 1 16 ? -27.673 -2.458 -25.867 1.00 51.13 16 THR A O 7
ATOM 10301 N N . GLN A 1 17 ? -27.375 -0.811 -27.378 1.00 32.42 17 GLN A N 7
ATOM 10302 C CA . GLN A 1 17 ? -27.276 -1.705 -28.525 1.00 51.23 17 GLN A CA 7
ATOM 10303 C C . GLN A 1 17 ? -26.000 -2.542 -28.446 1.00 30.41 17 GLN A C 7
ATOM 10304 O O . GLN A 1 17 ? -24.911 -2.081 -28.795 1.00 31.24 17 GLN A O 7
ATOM 10318 N N . GLY A 1 18 ? -26.155 -3.765 -27.954 1.00 45.01 18 GLY A N 7
ATOM 10319 C CA . GLY A 1 18 ? -25.037 -4.669 -27.774 1.00 32.05 18 GLY A CA 7
ATOM 10320 C C . GLY A 1 18 ? -25.420 -5.841 -26.892 1.00 22.41 18 GLY A C 7
ATOM 10321 O O . GLY A 1 18 ? -26.613 -6.086 -26.683 1.00 30.02 18 GLY A O 7
ATOM 10325 N N . PRO A 1 19 ? -24.440 -6.588 -26.348 1.00 55.32 19 PRO A N 7
ATOM 10326 C CA . PRO A 1 19 ? -24.715 -7.724 -25.461 1.00 11.14 19 PRO A CA 7
ATOM 10327 C C . PRO A 1 19 ? -25.460 -7.279 -24.202 1.00 0.34 19 PRO A C 7
ATOM 10328 O O . PRO A 1 19 ? -24.979 -6.413 -23.466 1.00 64.54 19 PRO A O 7
ATOM 10339 N N . GLY A 1 20 ? -26.634 -7.861 -23.969 1.00 10.05 20 GLY A N 7
ATOM 10340 C CA . GLY A 1 20 ? -27.442 -7.495 -22.817 1.00 74.10 20 GLY A CA 7
ATOM 10341 C C . GLY A 1 20 ? -26.915 -8.096 -21.528 1.00 65.13 20 GLY A C 7
ATOM 10342 O O . GLY A 1 20 ? -27.592 -8.895 -20.876 1.00 74.44 20 GLY A O 7
ATOM 10346 N N . SER A 1 21 ? -25.702 -7.702 -21.159 1.00 30.53 21 SER A N 7
ATOM 10347 C CA . SER A 1 21 ? -25.053 -8.193 -19.947 1.00 4.43 21 SER A CA 7
ATOM 10348 C C . SER A 1 21 ? -24.140 -7.105 -19.352 1.00 25.13 21 SER A C 7
ATOM 10349 O O . SER A 1 21 ? -24.319 -6.730 -18.192 1.00 5.22 21 SER A O 7
ATOM 10357 N N . PRO A 1 22 ? -23.147 -6.566 -20.111 1.00 74.53 22 PRO A N 7
ATOM 10358 C CA . PRO A 1 22 ? -22.373 -5.410 -19.646 1.00 53.05 22 PRO A CA 7
ATOM 10359 C C . PRO A 1 22 ? -23.217 -4.134 -19.682 1.00 14.45 22 PRO A C 7
ATOM 10360 O O . PRO A 1 22 ? -23.099 -3.314 -20.595 1.00 2.32 22 PRO A O 7
ATOM 10371 N N . GLU A 1 23 ? -24.101 -4.000 -18.700 1.00 31.13 23 GLU A N 7
ATOM 10372 C CA . GLU A 1 23 ? -25.003 -2.854 -18.614 1.00 2.43 23 GLU A CA 7
ATOM 10373 C C . GLU A 1 23 ? -24.359 -1.715 -17.828 1.00 50.22 23 GLU A C 7
ATOM 10374 O O . GLU A 1 23 ? -23.577 -1.950 -16.900 1.00 63.33 23 GLU A O 7
ATOM 10386 N N . GLY A 1 24 ? -24.700 -0.485 -18.203 1.00 33.14 24 GLY A N 7
ATOM 10387 C CA . GLY A 1 24 ? -24.149 0.685 -17.539 1.00 73.02 24 GLY A CA 7
ATOM 10388 C C . GLY A 1 24 ? -22.707 0.947 -17.932 1.00 74.44 24 GLY A C 7
ATOM 10389 O O . GLY A 1 24 ? -21.937 1.530 -17.164 1.00 72.20 24 GLY A O 7
ATOM 10393 N N . VAL A 1 25 ? -22.337 0.505 -19.128 1.00 72.40 25 VAL A N 7
ATOM 10394 C CA . VAL A 1 25 ? -20.986 0.709 -19.648 1.00 22.33 25 VAL A CA 7
ATOM 10395 C C . VAL A 1 25 ? -20.987 1.806 -20.712 1.00 61.30 25 VAL A C 7
ATOM 10396 O O . VAL A 1 25 ? -22.008 2.039 -21.365 1.00 30.12 25 VAL A O 7
ATOM 10409 N N . PRO A 1 26 ? -19.864 2.530 -20.867 1.00 53.20 26 PRO A N 7
ATOM 10410 C CA . PRO A 1 26 ? -19.700 3.511 -21.937 1.00 53.23 26 PRO A CA 7
ATOM 10411 C C . PRO A 1 26 ? -19.208 2.850 -23.228 1.00 63.22 26 PRO A C 7
ATOM 10412 O O . PRO A 1 26 ? -18.496 1.844 -23.176 1.00 4.41 26 PRO A O 7
ATOM 10423 N N . PRO A 1 27 ? -19.600 3.382 -24.403 1.00 22.12 27 PRO A N 7
ATOM 10424 C CA . PRO A 1 27 ? -19.121 2.871 -25.695 1.00 12.14 27 PRO A CA 7
ATOM 10425 C C . PRO A 1 27 ? -17.592 2.872 -25.770 1.00 32.44 27 PRO A C 7
ATOM 10426 O O . PRO A 1 27 ? -16.967 3.901 -26.044 1.00 51.44 27 PRO A O 7
ATOM 10437 N N . THR A 1 28 ? -17.000 1.724 -25.476 1.00 45.53 28 THR A N 7
ATOM 10438 C CA . THR A 1 28 ? -15.557 1.568 -25.490 1.00 23.35 28 THR A CA 7
ATOM 10439 C C . THR A 1 28 ? -15.046 1.282 -26.901 1.00 32.41 28 THR A C 7
ATOM 10440 O O . THR A 1 28 ? -15.766 0.715 -27.730 1.00 52.34 28 THR A O 7
ATOM 10451 N N . ASP A 1 29 ? -13.804 1.684 -27.168 1.00 43.22 29 ASP A N 7
ATOM 10452 C CA . ASP A 1 29 ? -13.169 1.435 -28.462 1.00 33.15 29 ASP A CA 7
ATOM 10453 C C . ASP A 1 29 ? -12.876 -0.051 -28.635 1.00 10.15 29 ASP A C 7
ATOM 10454 O O . ASP A 1 29 ? -12.705 -0.541 -29.753 1.00 40.43 29 ASP A O 7
ATOM 10463 N N . ARG A 1 30 ? -12.809 -0.759 -27.515 1.00 41.34 30 ARG A N 7
ATOM 10464 C CA . ARG A 1 30 ? -12.521 -2.191 -27.514 1.00 50.12 30 ARG A CA 7
ATOM 10465 C C . ARG A 1 30 ? -13.782 -2.989 -27.197 1.00 1.41 30 ARG A C 7
ATOM 10466 O O . ARG A 1 30 ? -14.720 -2.463 -26.597 1.00 73.43 30 ARG A O 7
ATOM 10487 N N . PHE A 1 31 ? -13.798 -4.253 -27.610 1.00 5.02 31 PHE A N 7
ATOM 10488 C CA . PHE A 1 31 ? -14.970 -5.110 -27.441 1.00 30.21 31 PHE A CA 7
ATOM 10489 C C . PHE A 1 31 ? -15.249 -5.371 -25.959 1.00 11.12 31 PHE A C 7
ATOM 10490 O O . PHE A 1 31 ? -14.319 -5.575 -25.177 1.00 60.42 31 PHE A O 7
ATOM 10507 N N . PRO A 1 32 ? -16.537 -5.371 -25.557 1.00 23.40 32 PRO A N 7
ATOM 10508 C CA . PRO A 1 32 ? -16.934 -5.628 -24.163 1.00 61.21 32 PRO A CA 7
ATOM 10509 C C . PRO A 1 32 ? -16.709 -7.089 -23.753 1.00 12.12 32 PRO A C 7
ATOM 10510 O O . PRO A 1 32 ? -16.926 -7.461 -22.600 1.00 45.31 32 PRO A O 7
ATOM 10521 N N . LEU A 1 33 ? -16.285 -7.911 -24.709 1.00 21.14 33 LEU A N 7
ATOM 10522 C CA . LEU A 1 33 ? -15.985 -9.315 -24.447 1.00 43.40 33 LEU A CA 7
ATOM 10523 C C . LEU A 1 33 ? -14.529 -9.461 -24.007 1.00 31.24 33 LEU A C 7
ATOM 10524 O O . LEU A 1 33 ? -13.619 -8.946 -24.662 1.00 3.30 33 LEU A O 7
ATOM 10540 N N . LEU A 1 34 ? -14.310 -10.164 -22.901 1.00 14.54 34 LEU A N 7
ATOM 10541 C CA . LEU A 1 34 ? -12.967 -10.355 -22.355 1.00 1.15 34 LEU A CA 7
ATOM 10542 C C . LEU A 1 34 ? -12.327 -11.618 -22.939 1.00 23.24 34 LEU A C 7
ATOM 10543 O O . LEU A 1 34 ? -11.513 -12.274 -22.291 1.00 75.43 34 LEU A O 7
ATOM 10559 N N . ALA A 1 35 ? -12.681 -11.931 -24.185 1.00 40.20 35 ALA A N 7
ATOM 10560 C CA . ALA A 1 35 ? -12.204 -13.144 -24.852 1.00 32.23 35 ALA A CA 7
ATOM 10561 C C . ALA A 1 35 ? -10.887 -12.892 -25.587 1.00 54.11 35 ALA A C 7
ATOM 10562 O O . ALA A 1 35 ? -10.438 -13.723 -26.380 1.00 20.41 35 ALA A O 7
ATOM 10569 N N . LEU A 1 36 ? -10.275 -11.747 -25.323 1.00 11.44 36 LEU A N 7
ATOM 10570 C CA . LEU A 1 36 ? -8.992 -11.401 -25.930 1.00 70.21 36 LEU A CA 7
ATOM 10571 C C . LEU A 1 36 ? -7.860 -11.704 -24.955 1.00 54.41 36 LEU A C 7
ATOM 10572 O O . LEU A 1 36 ? -8.010 -11.513 -23.747 1.00 32.22 36 LEU A O 7
ATOM 10588 N N . LEU A 1 37 ? -6.731 -12.177 -25.481 1.00 13.52 37 LEU A N 7
ATOM 10589 C CA . LEU A 1 37 ? -5.602 -12.576 -24.645 1.00 21.25 37 LEU A CA 7
ATOM 10590 C C . LEU A 1 37 ? -5.035 -11.384 -23.871 1.00 14.11 37 LEU A C 7
ATOM 10591 O O . LEU A 1 37 ? -4.180 -10.647 -24.365 1.00 53.31 37 LEU A O 7
ATOM 10607 N N . ARG A 1 38 ? -5.556 -11.191 -22.669 1.00 2.14 38 ARG A N 7
ATOM 10608 C CA . ARG A 1 38 ? -5.067 -10.188 -21.728 1.00 45.54 38 ARG A CA 7
ATOM 10609 C C . ARG A 1 38 ? -4.788 -10.880 -20.396 1.00 2.05 38 ARG A C 7
ATOM 10610 O O . ARG A 1 38 ? -4.606 -12.095 -20.366 1.00 21.04 38 ARG A O 7
ATOM 10631 N N . ARG A 1 39 ? -4.739 -10.123 -19.305 1.00 13.43 39 ARG A N 7
ATOM 10632 C CA . ARG A 1 39 ? -4.647 -10.731 -17.978 1.00 31.22 39 ARG A CA 7
ATOM 10633 C C . ARG A 1 39 ? -6.028 -11.185 -17.526 1.00 12.54 39 ARG A C 7
ATOM 10634 O O . ARG A 1 39 ? -6.171 -12.095 -16.715 1.00 64.51 39 ARG A O 7
ATOM 10655 N N . THR A 1 40 ? -7.034 -10.507 -18.053 1.00 21.32 40 THR A N 7
ATOM 10656 C CA . THR A 1 40 ? -8.412 -10.682 -17.618 1.00 31.44 40 THR A CA 7
ATOM 10657 C C . THR A 1 40 ? -8.929 -12.097 -17.870 1.00 32.23 40 THR A C 7
ATOM 10658 O O . THR A 1 40 ? -9.129 -12.508 -19.017 1.00 70.14 40 THR A O 7
ATOM 10669 N N . LEU A 1 41 ? -9.150 -12.828 -16.785 1.00 51.33 41 LEU A N 7
ATOM 10670 C CA . LEU A 1 41 ? -9.768 -14.144 -16.856 1.00 34.14 41 LEU A CA 7
ATOM 10671 C C . LEU A 1 41 ? -11.279 -13.995 -16.992 1.00 43.22 41 LEU A C 7
ATOM 10672 O O . LEU A 1 41 ? -11.977 -13.771 -15.999 1.00 22.33 41 LEU A O 7
ATOM 10688 N N . THR A 1 42 ? -11.773 -14.065 -18.222 1.00 31.45 42 THR A N 7
ATOM 10689 C CA . THR A 1 42 ? -13.206 -14.158 -18.453 1.00 23.21 42 THR A CA 7
ATOM 10690 C C . THR A 1 42 ? -13.662 -15.533 -17.958 1.00 63.23 42 THR A C 7
ATOM 10691 O O . THR A 1 42 ? -12.817 -16.407 -17.737 1.00 44.05 42 THR A O 7
ATOM 10702 N N . GLU A 1 43 ? -14.964 -15.745 -17.779 1.00 15.15 43 GLU A N 7
ATOM 10703 C CA . GLU A 1 43 ? -15.440 -16.990 -17.171 1.00 71.31 43 GLU A CA 7
ATOM 10704 C C . GLU A 1 43 ? -14.864 -18.202 -17.894 1.00 12.12 43 GLU A C 7
ATOM 10705 O O . GLU A 1 43 ? -14.396 -19.137 -17.260 1.00 32.21 43 GLU A O 7
ATOM 10717 N N . GLU A 1 44 ? -14.854 -18.154 -19.223 1.00 24.15 44 GLU A N 7
ATOM 10718 C CA . GLU A 1 44 ? -14.355 -19.268 -20.024 1.00 42.15 44 GLU A CA 7
ATOM 10719 C C . GLU A 1 44 ? -12.915 -19.611 -19.621 1.00 51.42 44 GLU A C 7
ATOM 10720 O O . GLU A 1 44 ? -12.543 -20.784 -19.503 1.00 31.32 44 GLU A O 7
ATOM 10732 N N . GLN A 1 45 ? -12.126 -18.568 -19.374 1.00 31.04 45 GLN A N 7
ATOM 10733 C CA . GLN A 1 45 ? -10.747 -18.721 -18.915 1.00 14.15 45 GLN A CA 7
ATOM 10734 C C . GLN A 1 45 ? -10.734 -19.397 -17.546 1.00 53.01 45 GLN A C 7
ATOM 10735 O O . GLN A 1 45 ? -9.966 -20.324 -17.305 1.00 14.13 45 GLN A O 7
ATOM 10749 N N . VAL A 1 46 ? -11.614 -18.928 -16.667 1.00 64.44 46 VAL A N 7
ATOM 10750 C CA . VAL A 1 46 ? -11.759 -19.496 -15.329 1.00 2.55 46 VAL A CA 7
ATOM 10751 C C . VAL A 1 46 ? -12.081 -20.988 -15.420 1.00 12.42 46 VAL A C 7
ATOM 10752 O O . VAL A 1 46 ? -11.541 -21.802 -14.667 1.00 73.15 46 VAL A O 7
ATOM 10765 N N . GLN A 1 47 ? -12.945 -21.336 -16.367 1.00 74.22 47 GLN A N 7
ATOM 10766 C CA . GLN A 1 47 ? -13.379 -22.718 -16.549 1.00 73.34 47 GLN A CA 7
ATOM 10767 C C . GLN A 1 47 ? -12.242 -23.574 -17.074 1.00 25.01 47 GLN A C 7
ATOM 10768 O O . GLN A 1 47 ? -12.110 -24.736 -16.703 1.00 54.32 47 GLN A O 7
ATOM 10782 N N . GLU A 1 48 ? -11.426 -23.002 -17.946 1.00 35.04 48 GLU A N 7
ATOM 10783 C CA . GLU A 1 48 ? -10.244 -23.711 -18.444 1.00 64.51 48 GLU A CA 7
ATOM 10784 C C . GLU A 1 48 ? -9.285 -23.984 -17.282 1.00 55.04 48 GLU A C 7
ATOM 10785 O O . GLU A 1 48 ? -8.752 -25.098 -17.134 1.00 73.40 48 GLU A O 7
ATOM 10797 N N . VAL A 1 49 ? -9.081 -22.955 -16.457 1.00 34.21 49 VAL A N 7
ATOM 10798 C CA . VAL A 1 49 ? -8.261 -23.077 -15.254 1.00 32.22 49 VAL A CA 7
ATOM 10799 C C . VAL A 1 49 ? -8.727 -24.259 -14.413 1.00 34.13 49 VAL A C 7
ATOM 10800 O O . VAL A 1 49 ? -7.945 -25.155 -14.111 1.00 25.13 49 VAL A O 7
ATOM 10813 N N . VAL A 1 50 ? -10.013 -24.268 -14.072 1.00 60.22 50 VAL A N 7
ATOM 10814 C CA . VAL A 1 50 ? -10.593 -25.327 -13.246 1.00 11.40 50 VAL A CA 7
ATOM 10815 C C . VAL A 1 50 ? -10.606 -26.667 -13.982 1.00 72.34 50 VAL A C 7
ATOM 10816 O O . VAL A 1 50 ? -10.467 -27.722 -13.363 1.00 53.42 50 VAL A O 7
ATOM 10829 N N . ALA A 1 51 ? -10.768 -26.613 -15.301 1.00 31.45 51 ALA A N 7
ATOM 10830 C CA . ALA A 1 51 ? -10.767 -27.817 -16.133 1.00 42.34 51 ALA A CA 7
ATOM 10831 C C . ALA A 1 51 ? -9.454 -28.570 -15.976 1.00 31.41 51 ALA A C 7
ATOM 10832 O O . ALA A 1 51 ? -9.436 -29.794 -15.841 1.00 25.24 51 ALA A O 7
ATOM 10839 N N . LYS A 1 52 ? -8.352 -27.825 -16.000 1.00 53.45 52 LYS A N 7
ATOM 10840 C CA . LYS A 1 52 ? -7.032 -28.403 -15.747 1.00 42.14 52 LYS A CA 7
ATOM 10841 C C . LYS A 1 52 ? -6.836 -28.652 -14.246 1.00 3.33 52 LYS A C 7
ATOM 10842 O O . LYS A 1 52 ? -6.329 -29.698 -13.830 1.00 33.40 52 LYS A O 7
ATOM 10861 N N . LEU A 1 53 ? -7.286 -27.691 -13.446 1.00 5.45 53 LEU A N 7
ATOM 10862 C CA . LEU A 1 53 ? -7.093 -27.691 -11.991 1.00 72.44 53 LEU A CA 7
ATOM 10863 C C . LEU A 1 53 ? -7.694 -28.948 -11.350 1.00 43.14 53 LEU A C 7
ATOM 10864 O O . LEU A 1 53 ? -7.152 -29.482 -10.381 1.00 30.51 53 LEU A O 7
ATOM 10880 N N . THR A 1 54 ? -8.795 -29.435 -11.917 1.00 2.31 54 THR A N 7
ATOM 10881 C CA . THR A 1 54 ? -9.510 -30.574 -11.348 1.00 74.25 54 THR A CA 7
ATOM 10882 C C . THR A 1 54 ? -8.791 -31.898 -11.624 1.00 12.24 54 THR A C 7
ATOM 10883 O O . THR A 1 54 ? -9.303 -32.968 -11.281 1.00 11.50 54 THR A O 7
ATOM 10894 N N . ASP A 1 55 ? -7.612 -31.833 -12.248 1.00 13.25 55 ASP A N 7
ATOM 10895 C CA . ASP A 1 55 ? -6.751 -33.009 -12.369 1.00 1.54 55 ASP A CA 7
ATOM 10896 C C . ASP A 1 55 ? -5.740 -33.005 -11.221 1.00 20.51 55 ASP A C 7
ATOM 10897 O O . ASP A 1 55 ? -4.731 -32.298 -11.277 1.00 75.23 55 ASP A O 7
ATOM 10906 N N . PRO A 1 56 ? -5.999 -33.794 -10.158 1.00 62.43 56 PRO A N 7
ATOM 10907 C CA . PRO A 1 56 ? -5.209 -33.746 -8.915 1.00 43.13 56 PRO A CA 7
ATOM 10908 C C . PRO A 1 56 ? -3.781 -34.250 -9.101 1.00 2.34 56 PRO A C 7
ATOM 10909 O O . PRO A 1 56 ? -2.926 -34.066 -8.232 1.00 53.10 56 PRO A O 7
ATOM 10920 N N . GLU A 1 57 ? -3.531 -34.882 -10.238 1.00 53.21 57 GLU A N 7
ATOM 10921 C CA . GLU A 1 57 ? -2.229 -35.457 -10.528 1.00 31.20 57 GLU A CA 7
ATOM 10922 C C . GLU A 1 57 ? -1.251 -34.363 -10.953 1.00 11.32 57 GLU A C 7
ATOM 10923 O O . GLU A 1 57 ? -0.203 -34.176 -10.331 1.00 40.10 57 GLU A O 7
ATOM 10935 N N . SER A 1 58 ? -1.618 -33.623 -11.993 1.00 43.04 58 SER A N 7
ATOM 10936 C CA . SER A 1 58 ? -0.767 -32.562 -12.521 1.00 14.11 58 SER A CA 7
ATOM 10937 C C . SER A 1 58 ? -0.665 -31.398 -11.532 1.00 64.34 58 SER A C 7
ATOM 10938 O O . SER A 1 58 ? 0.431 -30.903 -11.261 1.00 15.34 58 SER A O 7
ATOM 10946 N N . SER A 1 59 ? -1.804 -30.984 -10.980 1.00 11.31 59 SER A N 7
ATOM 10947 C CA . SER A 1 59 ? -1.851 -29.857 -10.050 1.00 64.13 59 SER A CA 7
ATOM 10948 C C . SER A 1 59 ? -0.929 -30.096 -8.851 1.00 74.10 59 SER A C 7
ATOM 10949 O O . SER A 1 59 ? -0.155 -29.220 -8.464 1.00 53.43 59 SER A O 7
ATOM 10957 N N . ALA A 1 60 ? -1.001 -31.297 -8.283 1.00 52.35 60 ALA A N 7
ATOM 10958 C CA . ALA A 1 60 ? -0.143 -31.663 -7.160 1.00 44.05 60 ALA A CA 7
ATOM 10959 C C . ALA A 1 60 ? 1.324 -31.675 -7.584 1.00 65.01 60 ALA A C 7
ATOM 10960 O O . ALA A 1 60 ? 2.205 -31.288 -6.818 1.00 55.43 60 ALA A O 7
ATOM 10967 N N . GLN A 1 61 ? 1.571 -32.092 -8.823 1.00 51.35 61 GLN A N 7
ATOM 10968 C CA . GLN A 1 61 ? 2.929 -32.239 -9.343 1.00 31.01 61 GLN A CA 7
ATOM 10969 C C . GLN A 1 61 ? 3.602 -30.874 -9.522 1.00 42.21 61 GLN A C 7
ATOM 10970 O O . GLN A 1 61 ? 4.829 -30.776 -9.505 1.00 61.11 61 GLN A O 7
ATOM 10984 N N . ILE A 1 62 ? 2.793 -29.826 -9.687 1.00 4.23 62 ILE A N 7
ATOM 10985 C CA . ILE A 1 62 ? 3.312 -28.475 -9.911 1.00 32.12 62 ILE A CA 7
ATOM 10986 C C . ILE A 1 62 ? 4.248 -28.050 -8.776 1.00 0.54 62 ILE A C 7
ATOM 10987 O O . ILE A 1 62 ? 5.376 -27.610 -9.015 1.00 12.44 62 ILE A O 7
ATOM 11003 N N . ASP A 1 63 ? 3.782 -28.211 -7.541 1.00 4.21 63 ASP A N 7
ATOM 11004 C CA . ASP A 1 63 ? 4.556 -27.821 -6.355 1.00 24.12 63 ASP A CA 7
ATOM 11005 C C . ASP A 1 63 ? 5.047 -29.042 -5.588 1.00 32.11 63 ASP A C 7
ATOM 11006 O O . ASP A 1 63 ? 5.920 -28.932 -4.723 1.00 51.03 63 ASP A O 7
ATOM 11015 N N . GLY A 1 64 ? 4.487 -30.201 -5.907 1.00 4.34 64 GLY A N 7
ATOM 11016 C CA . GLY A 1 64 ? 4.788 -31.412 -5.164 1.00 4.15 64 GLY A CA 7
ATOM 11017 C C . GLY A 1 64 ? 3.941 -31.521 -3.910 1.00 21.32 64 GLY A C 7
ATOM 11018 O O . GLY A 1 64 ? 3.997 -32.520 -3.192 1.00 74.55 64 GLY A O 7
ATOM 11022 N N . VAL A 1 65 ? 3.147 -30.481 -3.654 1.00 53.23 65 VAL A N 7
ATOM 11023 C CA . VAL A 1 65 ? 2.260 -30.424 -2.497 1.00 5.12 65 VAL A CA 7
ATOM 11024 C C . VAL A 1 65 ? 0.891 -29.912 -2.934 1.00 22.24 65 VAL A C 7
ATOM 11025 O O . VAL A 1 65 ? 0.783 -28.813 -3.484 1.00 34.45 65 VAL A O 7
ATOM 11038 N N . VAL A 1 66 ? -0.146 -30.706 -2.697 1.00 30.32 66 VAL A N 7
ATOM 11039 C CA . VAL A 1 66 ? -1.496 -30.350 -3.122 1.00 1.42 66 VAL A CA 7
ATOM 11040 C C . VAL A 1 66 ? -2.204 -29.508 -2.054 1.00 32.13 66 VAL A C 7
ATOM 11041 O O . VAL A 1 66 ? -2.677 -30.019 -1.036 1.00 51.15 66 VAL A O 7
ATOM 11054 N N . SER A 1 67 ? -2.237 -28.202 -2.290 1.00 53.53 67 SER A N 7
ATOM 11055 C CA . SER A 1 67 ? -2.930 -27.259 -1.419 1.00 63.30 67 SER A CA 7
ATOM 11056 C C . SER A 1 67 ? -3.663 -26.226 -2.278 1.00 25.11 67 SER A C 7
ATOM 11057 O O . SER A 1 67 ? -3.412 -26.136 -3.479 1.00 45.11 67 SER A O 7
ATOM 11065 N N . LYS A 1 68 ? -4.543 -25.439 -1.666 1.00 41.35 68 LYS A N 7
ATOM 11066 C CA . LYS A 1 68 ? -5.445 -24.563 -2.416 1.00 53.40 68 LYS A CA 7
ATOM 11067 C C . LYS A 1 68 ? -4.690 -23.485 -3.200 1.00 61.41 68 LYS A C 7
ATOM 11068 O O . LYS A 1 68 ? -5.222 -22.930 -4.163 1.00 72.23 68 LYS A O 7
ATOM 11087 N N . ASP A 1 69 ? -3.461 -23.177 -2.779 1.00 15.13 69 ASP A N 7
ATOM 11088 C CA . ASP A 1 69 ? -2.598 -22.243 -3.521 1.00 73.13 69 ASP A CA 7
ATOM 11089 C C . ASP A 1 69 ? -2.455 -22.668 -4.989 1.00 2.11 69 ASP A C 7
ATOM 11090 O O . ASP A 1 69 ? -2.084 -21.860 -5.845 1.00 71.50 69 ASP A O 7
ATOM 11099 N N . GLU A 1 70 ? -2.801 -23.926 -5.270 1.00 14.54 70 GLU A N 7
ATOM 11100 C CA . GLU A 1 70 ? -2.780 -24.481 -6.625 1.00 21.21 70 GLU A CA 7
ATOM 11101 C C . GLU A 1 70 ? -3.578 -23.585 -7.576 1.00 20.22 70 GLU A C 7
ATOM 11102 O O . GLU A 1 70 ? -3.199 -23.373 -8.735 1.00 62.31 70 GLU A O 7
ATOM 11114 N N . ILE A 1 71 ? -4.663 -23.027 -7.044 1.00 21.23 71 ILE A N 7
ATOM 11115 C CA . ILE A 1 71 ? -5.551 -22.167 -7.800 1.00 21.42 71 ILE A CA 7
ATOM 11116 C C . ILE A 1 71 ? -4.772 -20.973 -8.332 1.00 5.33 71 ILE A C 7
ATOM 11117 O O . ILE A 1 71 ? -4.814 -20.666 -9.522 1.00 63.22 71 ILE A O 7
ATOM 11133 N N . GLU A 1 72 ? -4.033 -20.334 -7.431 1.00 15.22 72 GLU A N 7
ATOM 11134 C CA . GLU A 1 72 ? -3.231 -19.164 -7.759 1.00 53.51 72 GLU A CA 7
ATOM 11135 C C . GLU A 1 72 ? -2.195 -19.503 -8.831 1.00 55.15 72 GLU A C 7
ATOM 11136 O O . GLU A 1 72 ? -1.945 -18.707 -9.741 1.00 64.43 72 GLU A O 7
ATOM 11148 N N . LYS A 1 73 ? -1.611 -20.698 -8.726 1.00 41.33 73 LYS A N 7
ATOM 11149 C CA . LYS A 1 73 ? -0.602 -21.156 -9.683 1.00 45.24 73 LYS A CA 7
ATOM 11150 C C . LYS A 1 73 ? -1.198 -21.273 -11.085 1.00 24.45 73 LYS A C 7
ATOM 11151 O O . LYS A 1 73 ? -0.604 -20.803 -12.063 1.00 4.23 73 LYS A O 7
ATOM 11170 N N . PHE A 1 74 ? -2.375 -21.892 -11.182 1.00 11.22 74 PHE A N 7
ATOM 11171 C CA . PHE A 1 74 ? -3.042 -22.060 -12.475 1.00 22.20 74 PHE A CA 7
ATOM 11172 C C . PHE A 1 74 ? -3.565 -20.727 -13.020 1.00 73.02 74 PHE A C 7
ATOM 11173 O O . PHE A 1 74 ? -3.570 -20.507 -14.230 1.00 45.14 74 PHE A O 7
ATOM 11190 N N . ILE A 1 75 ? -3.989 -19.834 -12.130 1.00 65.43 75 ILE A N 7
ATOM 11191 C CA . ILE A 1 75 ? -4.490 -18.518 -12.543 1.00 31.44 75 ILE A CA 7
ATOM 11192 C C . ILE A 1 75 ? -3.362 -17.673 -13.135 1.00 22.43 75 ILE A C 7
ATOM 11193 O O . ILE A 1 75 ? -3.508 -17.084 -14.210 1.00 22.03 75 ILE A O 7
ATOM 11209 N N . ALA A 1 76 ? -2.230 -17.636 -12.435 1.00 52.44 76 ALA A N 7
ATOM 11210 C CA . ALA A 1 76 ? -1.068 -16.869 -12.883 1.00 4.04 76 ALA A CA 7
ATOM 11211 C C . ALA A 1 76 ? -0.624 -17.326 -14.271 1.00 21.11 76 ALA A C 7
ATOM 11212 O O . ALA A 1 76 ? -0.139 -16.529 -15.076 1.00 25.25 76 ALA A O 7
ATOM 11219 N N . ASP A 1 77 ? -0.824 -18.612 -14.541 1.00 61.03 77 ASP A N 7
ATOM 11220 C CA . ASP A 1 77 ? -0.457 -19.216 -15.822 1.00 42.01 77 ASP A CA 7
ATOM 11221 C C . ASP A 1 77 ? -1.240 -18.581 -16.973 1.00 61.43 77 ASP A C 7
ATOM 11222 O O . ASP A 1 77 ? -0.752 -18.508 -18.103 1.00 2.14 77 ASP A O 7
ATOM 11231 N N . VAL A 1 78 ? -2.442 -18.094 -16.672 1.00 0.21 78 VAL A N 7
ATOM 11232 C CA . VAL A 1 78 ? -3.324 -17.506 -17.683 1.00 54.41 78 VAL A CA 7
ATOM 11233 C C . VAL A 1 78 ? -3.060 -15.996 -17.811 1.00 22.23 78 VAL A C 7
ATOM 11234 O O . VAL A 1 78 ? -3.958 -15.208 -18.102 1.00 42.11 78 VAL A O 7
ATOM 11247 N N . THR A 1 79 ? -1.801 -15.615 -17.591 1.00 30.41 79 THR A N 7
ATOM 11248 C CA . THR A 1 79 ? -1.338 -14.233 -17.764 1.00 54.12 79 THR A CA 7
ATOM 11249 C C . THR A 1 79 ? -1.977 -13.283 -16.747 1.00 71.50 79 THR A C 7
ATOM 11250 O O . THR A 1 79 ? -1.877 -12.064 -16.883 1.00 33.50 79 THR A O 7
ATOM 11261 N N . LYS A 1 80 ? -2.575 -13.826 -15.690 1.00 61.35 80 LYS A N 7
ATOM 11262 C CA . LYS A 1 80 ? -3.262 -12.979 -14.716 1.00 2.22 80 LYS A CA 7
ATOM 11263 C C . LYS A 1 80 ? -2.249 -12.190 -13.891 1.00 73.41 80 LYS A C 7
ATOM 11264 O O . LYS A 1 80 ? -2.547 -11.099 -13.402 1.00 21.42 80 LYS A O 7
ATOM 11283 N N . ASP A 1 81 ? -1.047 -12.757 -13.767 1.00 15.43 81 ASP A N 7
ATOM 11284 C CA . ASP A 1 81 ? 0.060 -12.155 -13.013 1.00 70.42 81 ASP A CA 7
ATOM 11285 C C . ASP A 1 81 ? -0.255 -12.151 -11.514 1.00 63.31 81 ASP A C 7
ATOM 11286 O O . ASP A 1 81 ? 0.390 -12.858 -10.738 1.00 51.31 81 ASP A O 7
ATOM 11295 N N . GLU A 1 82 ? -1.255 -11.362 -11.117 1.00 51.11 82 GLU A N 7
ATOM 11296 C CA . GLU A 1 82 ? -1.729 -11.341 -9.737 1.00 23.24 82 GLU A CA 7
ATOM 11297 C C . GLU A 1 82 ? -3.086 -12.038 -9.634 1.00 62.30 82 GLU A C 7
ATOM 11298 O O . GLU A 1 82 ? -4.113 -11.480 -10.035 1.00 24.41 82 GLU A O 7
ATOM 11310 N N . PRO A 1 83 ? -3.104 -13.278 -9.131 1.00 41.20 83 PRO A N 7
ATOM 11311 C CA . PRO A 1 83 ? -4.343 -13.990 -8.821 1.00 1.43 83 PRO A CA 7
ATOM 11312 C C . PRO A 1 83 ? -5.056 -13.350 -7.627 1.00 63.44 83 PRO A C 7
ATOM 11313 O O . PRO A 1 83 ? -4.662 -13.556 -6.476 1.00 23.54 83 PRO A O 7
ATOM 11324 N N . THR A 1 84 ? -6.080 -12.551 -7.904 1.00 62.44 84 THR A N 7
ATOM 11325 C CA . THR A 1 84 ? -6.798 -11.828 -6.860 1.00 64.50 84 THR A CA 7
ATOM 11326 C C . THR A 1 84 ? -7.910 -12.689 -6.258 1.00 62.30 84 THR A C 7
ATOM 11327 O O . THR A 1 84 ? -8.301 -13.718 -6.828 1.00 22.53 84 THR A O 7
ATOM 11338 N N . ALA A 1 85 ? -8.410 -12.258 -5.099 1.00 11.33 85 ALA A N 7
ATOM 11339 C CA . ALA A 1 85 ? -9.479 -12.960 -4.396 1.00 53.25 85 ALA A CA 7
ATOM 11340 C C . ALA A 1 85 ? -10.656 -13.253 -5.324 1.00 55.44 85 ALA A C 7
ATOM 11341 O O . ALA A 1 85 ? -11.306 -14.288 -5.200 1.00 52.34 85 ALA A O 7
ATOM 11348 N N . GLN A 1 86 ? -10.919 -12.337 -6.257 1.00 34.21 86 GLN A N 7
ATOM 11349 C CA . GLN A 1 86 ? -11.972 -12.533 -7.251 1.00 11.51 86 GLN A CA 7
ATOM 11350 C C . GLN A 1 86 ? -11.714 -13.801 -8.060 1.00 50.40 86 GLN A C 7
ATOM 11351 O O . GLN A 1 86 ? -12.587 -14.672 -8.174 1.00 71.31 86 GLN A O 7
ATOM 11365 N N . ASP A 1 87 ? -10.504 -13.903 -8.608 1.00 24.32 87 ASP A N 7
ATOM 11366 C CA . ASP A 1 87 ? -10.133 -15.044 -9.439 1.00 32.24 87 ASP A CA 7
ATOM 11367 C C . ASP A 1 87 ? -10.258 -16.321 -8.625 1.00 42.21 87 ASP A C 7
ATOM 11368 O O . ASP A 1 87 ? -10.938 -17.267 -9.030 1.00 5.42 87 ASP A O 7
ATOM 11377 N N . ILE A 1 88 ? -9.622 -16.327 -7.450 1.00 41.24 88 ILE A N 7
ATOM 11378 C CA . ILE A 1 88 ? -9.644 -17.505 -6.584 1.00 12.41 88 ILE A CA 7
ATOM 11379 C C . ILE A 1 88 ? -11.079 -17.859 -6.197 1.00 62.53 88 ILE A C 7
ATOM 11380 O O . ILE A 1 88 ? -11.431 -19.031 -6.147 1.00 0.14 88 ILE A O 7
ATOM 11396 N N . SER A 1 89 ? -11.912 -16.849 -5.966 1.00 54.03 89 SER A N 7
ATOM 11397 C CA . SER A 1 89 ? -13.302 -17.075 -5.576 1.00 31.54 89 SER A CA 7
ATOM 11398 C C . SER A 1 89 ? -14.056 -17.819 -6.679 1.00 63.41 89 SER A C 7
ATOM 11399 O O . SER A 1 89 ? -14.690 -18.850 -6.431 1.00 50.42 89 SER A O 7
ATOM 11407 N N . ARG A 1 90 ? -13.956 -17.305 -7.905 1.00 23.34 90 ARG A N 7
ATOM 11408 C CA . ARG A 1 90 ? -14.650 -17.906 -9.043 1.00 54.03 90 ARG A CA 7
ATOM 11409 C C . ARG A 1 90 ? -14.128 -19.320 -9.280 1.00 24.50 90 ARG A C 7
ATOM 11410 O O . ARG A 1 90 ? -14.891 -20.296 -9.262 1.00 24.11 90 ARG A O 7
ATOM 11431 N N . VAL A 1 91 ? -12.813 -19.424 -9.454 1.00 13.22 91 VAL A N 7
ATOM 11432 C CA . VAL A 1 91 ? -12.163 -20.705 -9.701 1.00 73.33 91 VAL A CA 7
ATOM 11433 C C . VAL A 1 91 ? -12.528 -21.713 -8.608 1.00 11.43 91 VAL A C 7
ATOM 11434 O O . VAL A 1 91 ? -12.993 -22.816 -8.904 1.00 41.13 91 VAL A O 7
ATOM 11447 N N . ALA A 1 92 ? -12.347 -21.311 -7.348 1.00 14.51 92 ALA A N 7
ATOM 11448 C CA . ALA A 1 92 ? -12.613 -22.186 -6.207 1.00 51.41 92 ALA A CA 7
ATOM 11449 C C . ALA A 1 92 ? -14.070 -22.627 -6.176 1.00 45.24 92 ALA A C 7
ATOM 11450 O O . ALA A 1 92 ? -14.378 -23.757 -5.797 1.00 41.04 92 ALA A O 7
ATOM 11457 N N . SER A 1 93 ? -14.962 -21.727 -6.571 1.00 15.05 93 SER A N 7
ATOM 11458 C CA . SER A 1 93 ? -16.383 -22.039 -6.646 1.00 62.23 93 SER A CA 7
ATOM 11459 C C . SER A 1 93 ? -16.624 -23.138 -7.683 1.00 73.41 93 SER A C 7
ATOM 11460 O O . SER A 1 93 ? -17.376 -24.086 -7.438 1.00 13.21 93 SER A O 7
ATOM 11468 N N . ARG A 1 94 ? -15.971 -23.010 -8.841 1.00 41.15 94 ARG A N 7
ATOM 11469 C CA . ARG A 1 94 ? -16.141 -23.981 -9.925 1.00 3.43 94 ARG A CA 7
ATOM 11470 C C . ARG A 1 94 ? -15.665 -25.360 -9.489 1.00 32.51 94 ARG A C 7
ATOM 11471 O O . ARG A 1 94 ? -16.410 -26.334 -9.557 1.00 40.31 94 ARG A O 7
ATOM 11492 N N . LEU A 1 95 ? -14.420 -25.427 -9.026 1.00 55.01 95 LEU A N 7
ATOM 11493 C CA . LEU A 1 95 ? -13.814 -26.694 -8.615 1.00 15.52 95 LEU A CA 7
ATOM 11494 C C . LEU A 1 95 ? -14.524 -27.271 -7.391 1.00 70.41 95 LEU A C 7
ATOM 11495 O O . LEU A 1 95 ? -14.548 -28.489 -7.200 1.00 61.13 95 LEU A O 7
ATOM 11511 N N . ALA A 1 96 ? -15.094 -26.398 -6.559 1.00 40.45 96 ALA A N 7
ATOM 11512 C CA . ALA A 1 96 ? -15.933 -26.839 -5.447 1.00 52.43 96 ALA A CA 7
ATOM 11513 C C . ALA A 1 96 ? -17.061 -27.719 -5.979 1.00 51.03 96 ALA A C 7
ATOM 11514 O O . ALA A 1 96 ? -17.329 -28.799 -5.451 1.00 52.32 96 ALA A O 7
ATOM 11521 N N . ALA A 1 97 ? -17.707 -27.248 -7.046 1.00 43.02 97 ALA A N 7
ATOM 11522 C CA . ALA A 1 97 ? -18.734 -28.033 -7.735 1.00 4.04 97 ALA A CA 7
ATOM 11523 C C . ALA A 1 97 ? -18.087 -29.068 -8.661 1.00 60.22 97 ALA A C 7
ATOM 11524 O O . ALA A 1 97 ? -18.729 -30.030 -9.089 1.00 2.12 97 ALA A O 7
ATOM 11531 N N . GLY A 1 98 ? -16.803 -28.857 -8.948 1.00 10.24 98 GLY A N 7
ATOM 11532 C CA . GLY A 1 98 ? -16.050 -29.727 -9.838 1.00 71.13 98 GLY A CA 7
ATOM 11533 C C . GLY A 1 98 ? -15.717 -31.074 -9.226 1.00 75.14 98 GLY A C 7
ATOM 11534 O O . GLY A 1 98 ? -15.108 -31.922 -9.879 1.00 24.30 98 GLY A O 7
ATOM 11538 N N . GLY A 1 99 ? -16.088 -31.271 -7.964 1.00 44.44 99 GLY A N 7
ATOM 11539 C CA . GLY A 1 99 ? -15.987 -32.587 -7.356 1.00 11.31 99 GLY A CA 7
ATOM 11540 C C . GLY A 1 99 ? -17.079 -33.485 -7.892 1.00 2.41 99 GLY A C 7
ATOM 11541 O O . GLY A 1 99 ? -17.939 -33.941 -7.137 1.00 24.34 99 GLY A O 7
ATOM 11545 N N . TRP A 1 100 ? -16.996 -33.761 -9.199 1.00 33.12 100 TRP A N 7
ATOM 11546 C CA . TRP A 1 100 ? -18.108 -34.270 -10.013 1.00 54.53 100 TRP A CA 7
ATOM 11547 C C . TRP A 1 100 ? -19.006 -35.287 -9.300 1.00 63.43 100 TRP A C 7
ATOM 11548 O O . TRP A 1 100 ? -18.658 -36.465 -9.173 1.00 14.14 100 TRP A O 7
ATOM 11569 N N . PRO A 1 101 ? -20.159 -34.817 -8.781 1.00 54.45 101 PRO A N 7
ATOM 11570 C CA . PRO A 1 101 ? -21.286 -35.655 -8.411 1.00 61.44 101 PRO A CA 7
ATOM 11571 C C . PRO A 1 101 ? -22.433 -35.483 -9.415 1.00 74.42 101 PRO A C 7
ATOM 11572 O O . PRO A 1 101 ? -23.497 -36.094 -9.288 1.00 34.13 101 PRO A O 7
ATOM 11583 N N . LEU A 1 102 ? -22.175 -34.649 -10.422 1.00 10.31 102 LEU A N 7
ATOM 11584 C CA . LEU A 1 102 ? -23.201 -34.130 -11.318 1.00 74.21 102 LEU A CA 7
ATOM 11585 C C . LEU A 1 102 ? -23.216 -34.870 -12.651 1.00 33.31 102 LEU A C 7
ATOM 11586 O O . LEU A 1 102 ? -22.188 -35.369 -13.114 1.00 3.42 102 LEU A O 7
ATOM 11602 N N . ALA A 1 103 ? -24.395 -34.930 -13.256 1.00 35.13 103 ALA A N 7
ATOM 11603 C CA . ALA A 1 103 ? -24.574 -35.485 -14.586 1.00 1.22 103 ALA A CA 7
ATOM 11604 C C . ALA A 1 103 ? -25.669 -34.711 -15.312 1.00 44.52 103 ALA A C 7
ATOM 11605 O O . ALA A 1 103 ? -26.770 -34.550 -14.782 1.00 71.31 103 ALA A O 7
ATOM 11612 N N . GLY A 1 104 ? -25.364 -34.214 -16.506 1.00 1.03 104 GLY A N 7
ATOM 11613 C CA . GLY A 1 104 ? -26.332 -33.426 -17.253 1.00 34.40 104 GLY A CA 7
ATOM 11614 C C . GLY A 1 104 ? -25.672 -32.438 -18.188 1.00 2.44 104 GLY A C 7
ATOM 11615 O O . GLY A 1 104 ? -25.971 -32.418 -19.383 1.00 60.53 104 GLY A O 7
ATOM 11619 N N . VAL A 1 105 ? -24.769 -31.626 -17.630 1.00 75.25 105 VAL A N 7
ATOM 11620 C CA . VAL A 1 105 ? -24.048 -30.596 -18.378 1.00 23.35 105 VAL A CA 7
ATOM 11621 C C . VAL A 1 105 ? -24.973 -29.455 -18.834 1.00 14.03 105 VAL A C 7
ATOM 11622 O O . VAL A 1 105 ? -26.132 -29.675 -19.192 1.00 43.04 105 VAL A O 7
ATOM 11635 N N . ASP A 1 106 ? -24.450 -28.230 -18.801 1.00 34.34 106 ASP A N 7
ATOM 11636 C CA . ASP A 1 106 ? -25.182 -27.048 -19.263 1.00 34.40 106 ASP A CA 7
ATOM 11637 C C . ASP A 1 106 ? -24.333 -26.310 -20.295 1.00 44.13 106 ASP A C 7
ATOM 11638 O O . ASP A 1 106 ? -23.120 -26.513 -20.354 1.00 12.44 106 ASP A O 7
ATOM 11647 N N . SER A 1 107 ? -24.960 -25.470 -21.111 1.00 25.45 107 SER A N 7
ATOM 11648 C CA . SER A 1 107 ? -24.254 -24.777 -22.185 1.00 20.22 107 SER A CA 7
ATOM 11649 C C . SER A 1 107 ? -24.139 -23.278 -21.893 1.00 62.13 107 SER A C 7
ATOM 11650 O O . SER A 1 107 ? -23.070 -22.686 -22.056 1.00 71.25 107 SER A O 7
ATOM 11658 N N . THR A 1 108 ? -25.236 -22.673 -21.446 1.00 52.43 108 THR A N 7
ATOM 11659 C CA . THR A 1 108 ? -25.284 -21.229 -21.220 1.00 65.30 108 THR A CA 7
ATOM 11660 C C . THR A 1 108 ? -24.311 -20.792 -20.120 1.00 75.14 108 THR A C 7
ATOM 11661 O O . THR A 1 108 ? -23.787 -19.676 -20.148 1.00 15.14 108 THR A O 7
ATOM 11672 N N . ALA A 1 109 ? -24.050 -21.686 -19.169 1.00 54.00 109 ALA A N 7
ATOM 11673 C CA . ALA A 1 109 ? -23.180 -21.371 -18.035 1.00 24.21 109 ALA A CA 7
ATOM 11674 C C . ALA A 1 109 ? -21.703 -21.513 -18.400 1.00 11.04 109 ALA A C 7
ATOM 11675 O O . ALA A 1 109 ? -20.826 -21.331 -17.556 1.00 23.33 109 ALA A O 7
ATOM 11682 N N . LEU A 1 110 ? -21.434 -21.835 -19.658 1.00 1.22 110 LEU A N 7
ATOM 11683 C CA . LEU A 1 110 ? -20.066 -22.032 -20.133 1.00 62.21 110 LEU A CA 7
ATOM 11684 C C . LEU A 1 110 ? -19.623 -20.871 -21.023 1.00 32.34 110 LEU A C 7
ATOM 11685 O O . LEU A 1 110 ? -18.578 -20.937 -21.669 1.00 74.23 110 LEU A O 7
ATOM 11701 N N . ASN A 1 111 ? -20.419 -19.804 -21.046 1.00 2.03 111 ASN A N 7
ATOM 11702 C CA . ASN A 1 111 ? -20.113 -18.632 -21.865 1.00 51.20 111 ASN A CA 7
ATOM 11703 C C . ASN A 1 111 ? -20.317 -17.346 -21.066 1.00 3.43 111 ASN A C 7
ATOM 11704 O O . ASN A 1 111 ? -21.452 -16.892 -20.879 1.00 20.31 111 ASN A O 7
ATOM 11715 N N . ALA A 1 112 ? -19.213 -16.786 -20.578 1.00 65.35 112 ALA A N 7
ATOM 11716 C CA . ALA A 1 112 ? -19.221 -15.510 -19.868 1.00 3.51 112 ALA A CA 7
ATOM 11717 C C . ALA A 1 112 ? -17.782 -15.055 -19.619 1.00 55.23 112 ALA A C 7
ATOM 11718 O O . ALA A 1 112 ? -17.542 -14.292 -18.660 1.00 20.44 112 ALA A O 7
ATOM 11726 N N . MET A 1 1 ? -49.876 5.101 -2.801 1.00 42.33 1 MET A N 8
ATOM 11727 C CA . MET A 1 1 ? -49.715 4.071 -3.849 1.00 64.05 1 MET A CA 8
ATOM 11728 C C . MET A 1 1 ? -49.026 4.670 -5.068 1.00 13.42 1 MET A C 8
ATOM 11729 O O . MET A 1 1 ? -49.681 5.175 -5.985 1.00 71.30 1 MET A O 8
ATOM 11745 N N . ALA A 1 2 ? -47.699 4.641 -5.058 1.00 15.35 2 ALA A N 8
ATOM 11746 C CA . ALA A 1 2 ? -46.907 5.164 -6.161 1.00 62.22 2 ALA A CA 8
ATOM 11747 C C . ALA A 1 2 ? -45.592 4.403 -6.278 1.00 54.21 2 ALA A C 8
ATOM 11748 O O . ALA A 1 2 ? -44.665 4.617 -5.489 1.00 13.45 2 ALA A O 8
ATOM 11755 N N . HIS A 1 3 ? -45.525 3.505 -7.249 1.00 62.30 3 HIS A N 8
ATOM 11756 C CA . HIS A 1 3 ? -44.325 2.713 -7.501 1.00 61.24 3 HIS A CA 8
ATOM 11757 C C . HIS A 1 3 ? -43.781 3.072 -8.880 1.00 75.23 3 HIS A C 8
ATOM 11758 O O . HIS A 1 3 ? -43.624 2.214 -9.751 1.00 31.12 3 HIS A O 8
ATOM 11773 N N . HIS A 1 4 ? -43.491 4.356 -9.068 1.00 45.44 4 HIS A N 8
ATOM 11774 C CA . HIS A 1 4 ? -43.081 4.873 -10.371 1.00 14.04 4 HIS A CA 8
ATOM 11775 C C . HIS A 1 4 ? -41.592 4.614 -10.614 1.00 24.20 4 HIS A C 8
ATOM 11776 O O . HIS A 1 4 ? -40.793 5.540 -10.774 1.00 32.41 4 HIS A O 8
ATOM 11791 N N . HIS A 1 5 ? -41.235 3.340 -10.621 1.00 43.15 5 HIS A N 8
ATOM 11792 C CA . HIS A 1 5 ? -39.876 2.902 -10.899 1.00 52.04 5 HIS A CA 8
ATOM 11793 C C . HIS A 1 5 ? -39.949 1.553 -11.597 1.00 31.33 5 HIS A C 8
ATOM 11794 O O . HIS A 1 5 ? -39.716 0.506 -10.992 1.00 44.54 5 HIS A O 8
ATOM 11809 N N . HIS A 1 6 ? -40.345 1.593 -12.862 1.00 45.44 6 HIS A N 8
ATOM 11810 C CA . HIS A 1 6 ? -40.592 0.386 -13.636 1.00 65.41 6 HIS A CA 8
ATOM 11811 C C . HIS A 1 6 ? -39.531 0.229 -14.723 1.00 61.41 6 HIS A C 8
ATOM 11812 O O . HIS A 1 6 ? -39.523 0.970 -15.709 1.00 42.22 6 HIS A O 8
ATOM 11827 N N . HIS A 1 7 ? -38.629 -0.726 -14.530 1.00 41.25 7 HIS A N 8
ATOM 11828 C CA . HIS A 1 7 ? -37.573 -0.999 -15.500 1.00 71.21 7 HIS A CA 8
ATOM 11829 C C . HIS A 1 7 ? -37.464 -2.501 -15.752 1.00 1.31 7 HIS A C 8
ATOM 11830 O O . HIS A 1 7 ? -37.172 -3.271 -14.835 1.00 43.01 7 HIS A O 8
ATOM 11845 N N . HIS A 1 8 ? -37.712 -2.914 -16.994 1.00 21.43 8 HIS A N 8
ATOM 11846 C CA . HIS A 1 8 ? -37.603 -4.322 -17.372 1.00 5.40 8 HIS A CA 8
ATOM 11847 C C . HIS A 1 8 ? -36.844 -4.459 -18.690 1.00 12.40 8 HIS A C 8
ATOM 11848 O O . HIS A 1 8 ? -36.997 -3.638 -19.596 1.00 22.00 8 HIS A O 8
ATOM 11863 N N . MET A 1 9 ? -36.018 -5.493 -18.776 1.00 14.33 9 MET A N 8
ATOM 11864 C CA . MET A 1 9 ? -35.236 -5.780 -19.977 1.00 10.20 9 MET A CA 8
ATOM 11865 C C . MET A 1 9 ? -34.772 -7.231 -19.937 1.00 4.43 9 MET A C 8
ATOM 11866 O O . MET A 1 9 ? -33.979 -7.605 -19.071 1.00 62.05 9 MET A O 8
ATOM 11880 N N . GLY 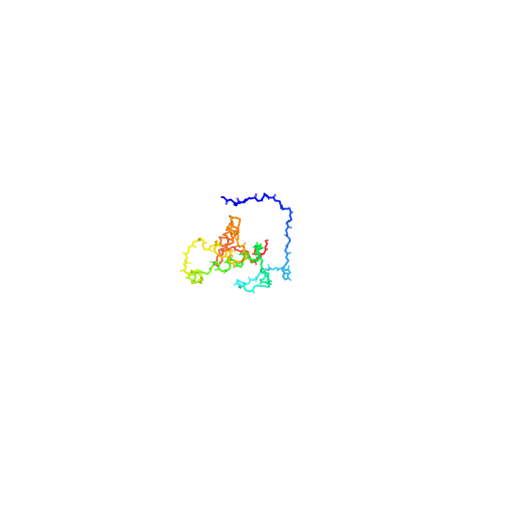A 1 10 ? -35.281 -8.054 -20.849 1.00 32.43 10 GLY A N 8
ATOM 11881 C CA . GLY A 1 10 ? -34.927 -9.460 -20.843 1.00 33.53 10 GLY A CA 8
ATOM 11882 C C . GLY A 1 10 ? -35.230 -10.162 -22.151 1.00 23.23 10 GLY A C 8
ATOM 11883 O O . GLY A 1 10 ? -36.358 -10.602 -22.379 1.00 62.21 10 GLY A O 8
ATOM 11887 N N . THR A 1 11 ? -34.223 -10.262 -23.013 1.00 34.53 11 THR A N 8
ATOM 11888 C CA . THR A 1 11 ? -34.329 -11.040 -24.242 1.00 13.23 11 THR A CA 8
ATOM 11889 C C . THR A 1 11 ? -32.932 -11.287 -24.826 1.00 32.22 11 THR A C 8
ATOM 11890 O O . THR A 1 11 ? -32.446 -10.545 -25.683 1.00 32.32 11 THR A O 8
ATOM 11901 N N . LEU A 1 12 ? -32.266 -12.313 -24.302 1.00 71.50 12 LEU A N 8
ATOM 11902 C CA . LEU A 1 12 ? -30.915 -12.669 -24.728 1.00 51.12 12 LEU A CA 8
ATOM 11903 C C . LEU A 1 12 ? -30.945 -13.998 -25.476 1.00 2.41 12 LEU A C 8
ATOM 11904 O O . LEU A 1 12 ? -30.902 -15.068 -24.864 1.00 51.53 12 LEU A O 8
ATOM 11920 N N . GLU A 1 13 ? -31.049 -13.926 -26.798 1.00 71.43 13 GLU A N 8
ATOM 11921 C CA . GLU A 1 13 ? -31.132 -15.121 -27.632 1.00 21.04 13 GLU A CA 8
ATOM 11922 C C . GLU A 1 13 ? -29.778 -15.410 -28.281 1.00 44.32 13 GLU A C 8
ATOM 11923 O O . GLU A 1 13 ? -29.359 -14.717 -29.213 1.00 71.34 13 GLU A O 8
ATOM 11935 N N . ALA A 1 14 ? -29.091 -16.424 -27.768 1.00 72.45 14 ALA A N 8
ATOM 11936 C CA . ALA A 1 14 ? -27.749 -16.766 -28.227 1.00 22.35 14 ALA A CA 8
ATOM 11937 C C . ALA A 1 14 ? -27.539 -18.280 -28.196 1.00 63.12 14 ALA A C 8
ATOM 11938 O O . ALA A 1 14 ? -27.824 -18.926 -27.186 1.00 72.22 14 ALA A O 8
ATOM 11945 N N . GLN A 1 15 ? -27.050 -18.838 -29.306 1.00 2.04 15 GLN A N 8
ATOM 11946 C CA . GLN A 1 15 ? -26.827 -20.283 -29.427 1.00 24.44 15 GLN A CA 8
ATOM 11947 C C . GLN A 1 15 ? -26.126 -20.577 -30.759 1.00 22.42 15 GLN A C 8
ATOM 11948 O O . GLN A 1 15 ? -26.193 -19.764 -31.686 1.00 65.33 15 GLN A O 8
ATOM 11962 N N . THR A 1 16 ? -25.428 -21.714 -30.830 1.00 51.14 16 THR A N 8
ATOM 11963 C CA . THR A 1 16 ? -24.782 -22.181 -32.062 1.00 52.51 16 THR A CA 8
ATOM 11964 C C . THR A 1 16 ? -23.573 -21.302 -32.420 1.00 40.13 16 THR A C 8
ATOM 11965 O O . THR A 1 16 ? -23.022 -21.374 -33.522 1.00 51.13 16 THR A O 8
ATOM 11976 N N . GLN A 1 17 ? -23.142 -20.501 -31.455 1.00 32.42 17 GLN A N 8
ATOM 11977 C CA . GLN A 1 17 ? -22.011 -19.595 -31.636 1.00 51.23 17 GLN A CA 8
ATOM 11978 C C . GLN A 1 17 ? -20.693 -20.295 -31.303 1.00 30.41 17 GLN A C 8
ATOM 11979 O O . GLN A 1 17 ? -20.679 -21.476 -30.947 1.00 31.24 17 GLN A O 8
ATOM 11993 N N . GLY A 1 18 ? -19.591 -19.560 -31.425 1.00 45.01 18 GLY A N 8
ATOM 11994 C CA . GLY A 1 18 ? -18.274 -20.125 -31.187 1.00 32.05 18 GLY A CA 8
ATOM 11995 C C . GLY A 1 18 ? -17.771 -20.910 -32.385 1.00 22.41 18 GLY A C 8
ATOM 11996 O O . GLY A 1 18 ? -18.464 -20.991 -33.404 1.00 30.02 18 GLY A O 8
ATOM 12000 N N . PRO A 1 19 ? -16.566 -21.511 -32.301 1.00 55.32 19 PRO A N 8
ATOM 12001 C CA . PRO A 1 19 ? -15.990 -22.283 -33.408 1.00 11.14 19 PRO A CA 8
ATOM 12002 C C . PRO A 1 19 ? -16.688 -23.637 -33.576 1.00 0.34 19 PRO A C 8
ATOM 12003 O O . PRO A 1 19 ? -16.164 -24.675 -33.167 1.00 64.54 19 PRO A O 8
ATOM 12014 N N . GLY A 1 20 ? -17.888 -23.606 -34.151 1.00 10.05 20 GLY A N 8
ATOM 12015 C CA . GLY A 1 20 ? -18.652 -24.822 -34.368 1.00 74.10 20 GLY A CA 8
ATOM 12016 C C . GLY A 1 20 ? -19.246 -25.367 -33.083 1.00 65.13 20 GLY A C 8
ATOM 12017 O O . GLY A 1 20 ? -19.692 -26.514 -33.041 1.00 74.44 20 GLY A O 8
ATOM 12021 N N . SER A 1 21 ? -19.256 -24.534 -32.040 1.00 30.53 21 SER A N 8
ATOM 12022 C CA . SER A 1 21 ? -19.790 -24.910 -30.730 1.00 4.43 21 SER A CA 8
ATOM 12023 C C . SER A 1 21 ? -19.137 -26.202 -30.210 1.00 25.13 21 SER A C 8
ATOM 12024 O O . SER A 1 21 ? -19.704 -27.292 -30.339 1.00 5.22 21 SER A O 8
ATOM 12032 N N . PRO A 1 22 ? -17.920 -26.100 -29.640 1.00 74.53 22 PRO A N 8
ATOM 12033 C CA . PRO A 1 22 ? -17.208 -27.252 -29.061 1.00 53.05 22 PRO A CA 8
ATOM 12034 C C . PRO A 1 22 ? -17.883 -27.767 -27.784 1.00 14.45 22 PRO A C 8
ATOM 12035 O O . PRO A 1 22 ? -18.801 -27.132 -27.257 1.00 2.32 22 PRO A O 8
ATOM 12046 N N . GLU A 1 23 ? -17.425 -28.916 -27.290 1.00 31.13 23 GLU A N 8
ATOM 12047 C CA . GLU A 1 23 ? -17.975 -29.504 -26.070 1.00 2.43 23 GLU A CA 8
ATOM 12048 C C . GLU A 1 23 ? -17.175 -29.071 -24.843 1.00 50.22 23 GLU A C 8
ATOM 12049 O O . GLU A 1 23 ? -15.984 -28.770 -24.938 1.00 63.33 23 GLU A O 8
ATOM 12061 N N . GLY A 1 24 ? -17.848 -29.033 -23.695 1.00 33.14 24 GLY A N 8
ATOM 12062 C CA . GLY A 1 24 ? -17.182 -28.757 -22.429 1.00 73.02 24 GLY A CA 8
ATOM 12063 C C . GLY A 1 24 ? -16.777 -27.305 -22.261 1.00 74.44 24 GLY A C 8
ATOM 12064 O O . GLY A 1 24 ? -16.084 -26.960 -21.303 1.00 72.20 24 GLY A O 8
ATOM 12068 N N . VAL A 1 25 ? -17.211 -26.453 -23.181 1.00 72.40 25 VAL A N 8
ATOM 12069 C CA . VAL A 1 25 ? -16.865 -25.034 -23.146 1.00 22.33 25 VAL A CA 8
ATOM 12070 C C . VAL A 1 25 ? -18.127 -24.169 -23.186 1.00 61.30 25 VAL A C 8
ATOM 12071 O O . VAL A 1 25 ? -19.152 -24.586 -23.731 1.00 30.12 25 VAL A O 8
ATOM 12084 N N . PRO A 1 26 ? -18.078 -22.965 -22.584 1.00 53.20 26 PRO A N 8
ATOM 12085 C CA . PRO A 1 26 ? -19.165 -21.987 -22.677 1.00 53.23 26 PRO A CA 8
ATOM 12086 C C . PRO A 1 26 ? -19.233 -21.375 -24.079 1.00 63.22 26 PRO A C 8
ATOM 12087 O O . PRO A 1 26 ? -18.196 -21.121 -24.697 1.00 4.41 26 PRO A O 8
ATOM 12098 N N . PRO A 1 27 ? -20.448 -21.153 -24.614 1.00 22.12 27 PRO A N 8
ATOM 12099 C CA . PRO A 1 27 ? -20.625 -20.558 -25.943 1.00 12.14 27 PRO A CA 8
ATOM 12100 C C . PRO A 1 27 ? -20.060 -19.135 -26.023 1.00 32.44 27 PRO A C 8
ATOM 12101 O O . PRO A 1 27 ? -20.752 -18.160 -25.716 1.00 51.44 27 PRO A O 8
ATOM 12112 N N . THR A 1 28 ? -18.786 -19.036 -26.390 1.00 45.53 28 THR A N 8
ATOM 12113 C CA . THR A 1 28 ? -18.130 -17.752 -26.606 1.00 23.35 28 THR A CA 8
ATOM 12114 C C . THR A 1 28 ? -18.841 -16.968 -27.716 1.00 32.41 28 THR A C 8
ATOM 12115 O O . THR A 1 28 ? -19.275 -17.552 -28.713 1.00 52.34 28 THR A O 8
ATOM 12126 N N . ASP A 1 29 ? -19.002 -15.659 -27.518 1.00 43.22 29 ASP A N 8
ATOM 12127 C CA . ASP A 1 29 ? -19.647 -14.800 -28.513 1.00 33.15 29 ASP A CA 8
ATOM 12128 C C . ASP A 1 29 ? -18.763 -14.670 -29.747 1.00 10.15 29 ASP A C 8
ATOM 12129 O O . ASP A 1 29 ? -19.248 -14.680 -30.881 1.00 40.43 29 ASP A O 8
ATOM 12138 N N . ARG A 1 30 ? -17.465 -14.546 -29.507 1.00 41.34 30 ARG A N 8
ATOM 12139 C CA . ARG A 1 30 ? -16.467 -14.488 -30.572 1.00 50.12 30 ARG A CA 8
ATOM 12140 C C . ARG A 1 30 ? -15.750 -15.833 -30.659 1.00 1.41 30 ARG A C 8
ATOM 12141 O O . ARG A 1 30 ? -16.296 -16.865 -30.259 1.00 73.43 30 ARG A O 8
ATOM 12162 N N . PHE A 1 31 ? -14.534 -15.824 -31.188 1.00 5.02 31 PHE A N 8
ATOM 12163 C CA . PHE A 1 31 ? -13.681 -17.001 -31.145 1.00 30.21 31 PHE A CA 8
ATOM 12164 C C . PHE A 1 31 ? -13.061 -17.121 -29.751 1.00 11.12 31 PHE A C 8
ATOM 12165 O O . PHE A 1 31 ? -12.936 -16.119 -29.044 1.00 60.42 31 PHE A O 8
ATOM 12182 N N . PRO A 1 32 ? -12.684 -18.343 -29.325 1.00 23.40 32 PRO A N 8
ATOM 12183 C CA . PRO A 1 32 ? -12.123 -18.572 -27.984 1.00 61.21 32 PRO A CA 8
ATOM 12184 C C . PRO A 1 32 ? -10.809 -17.817 -27.774 1.00 12.12 32 PRO A C 8
ATOM 12185 O O . PRO A 1 32 ? -10.369 -17.613 -26.640 1.00 45.31 32 PRO A O 8
ATOM 12196 N N . LEU A 1 33 ? -10.184 -17.408 -28.874 1.00 21.14 33 LEU A N 8
ATOM 12197 C CA . LEU A 1 33 ? -8.975 -16.593 -28.821 1.00 43.40 33 LEU A CA 8
ATOM 12198 C C . LEU A 1 33 ? -9.346 -15.114 -28.900 1.00 31.24 33 LEU A C 8
ATOM 12199 O O . LEU A 1 33 ? -10.376 -14.761 -29.477 1.00 3.30 33 LEU A O 8
ATOM 12215 N N . LEU A 1 34 ? -8.493 -14.262 -28.334 1.00 14.54 34 LEU A N 8
ATOM 12216 C CA . LEU A 1 34 ? -8.745 -12.818 -28.272 1.00 1.15 34 LEU A CA 8
ATOM 12217 C C . LEU A 1 34 ? -9.987 -12.516 -27.429 1.00 23.24 34 LEU A C 8
ATOM 12218 O O . LEU A 1 34 ? -10.519 -11.407 -27.471 1.00 75.43 34 LEU A O 8
ATOM 12234 N N . ALA A 1 35 ? -10.423 -13.495 -26.638 1.00 40.20 35 ALA A N 8
ATOM 12235 C CA . ALA A 1 35 ? -11.605 -13.336 -25.784 1.00 32.23 35 ALA A CA 8
ATOM 12236 C C . ALA A 1 35 ? -11.297 -12.485 -24.554 1.00 54.11 35 ALA A C 8
ATOM 12237 O O . ALA A 1 35 ? -12.154 -12.267 -23.696 1.00 20.41 35 ALA A O 8
ATOM 12244 N N . LEU A 1 36 ? -10.070 -11.997 -24.501 1.00 11.44 36 LEU A N 8
ATOM 12245 C CA . LEU A 1 36 ? -9.601 -11.133 -23.424 1.00 70.21 36 LEU A CA 8
ATOM 12246 C C . LEU A 1 36 ? -8.344 -10.396 -23.881 1.00 54.41 36 LEU A C 8
ATOM 12247 O O . LEU A 1 36 ? -7.479 -10.980 -24.537 1.00 32.22 36 LEU A O 8
ATOM 12263 N N . LEU A 1 37 ? -8.268 -9.100 -23.580 1.00 13.52 37 LEU A N 8
ATOM 12264 C CA . LEU A 1 37 ? -7.116 -8.282 -23.973 1.00 21.25 37 LEU A CA 8
ATOM 12265 C C . LEU A 1 37 ? -6.489 -7.630 -22.749 1.00 14.11 37 LEU A C 8
ATOM 12266 O O . LEU A 1 37 ? -5.825 -6.599 -22.843 1.00 53.31 37 LEU A O 8
ATOM 12282 N N . ARG A 1 38 ? -6.683 -8.265 -21.606 1.00 2.14 38 ARG A N 8
ATOM 12283 C CA . ARG A 1 38 ? -6.242 -7.728 -20.317 1.00 45.54 38 ARG A CA 8
ATOM 12284 C C . ARG A 1 38 ? -5.726 -8.856 -19.436 1.00 2.05 38 ARG A C 8
ATOM 12285 O O . ARG A 1 38 ? -5.931 -10.031 -19.745 1.00 21.04 38 ARG A O 8
ATOM 12306 N N . ARG A 1 39 ? -5.079 -8.497 -18.332 1.00 13.43 39 ARG A N 8
ATOM 12307 C CA . ARG A 1 39 ? -4.590 -9.479 -17.362 1.00 31.22 39 ARG A CA 8
ATOM 12308 C C . ARG A 1 39 ? -5.734 -9.969 -16.469 1.00 12.54 39 ARG A C 8
ATOM 12309 O O . ARG A 1 39 ? -5.614 -9.993 -15.244 1.00 64.51 39 ARG A O 8
ATOM 12330 N N . THR A 1 40 ? -6.844 -10.340 -17.083 1.00 21.32 40 THR A N 8
ATOM 12331 C CA . THR A 1 40 ? -7.984 -10.881 -16.354 1.00 31.44 40 THR A CA 8
ATOM 12332 C C . THR A 1 40 ? -8.580 -12.071 -17.086 1.00 32.23 40 THR A C 8
ATOM 12333 O O . THR A 1 40 ? -8.371 -12.255 -18.288 1.00 70.14 40 THR A O 8
ATOM 12344 N N . LEU A 1 41 ? -9.338 -12.862 -16.344 1.00 51.33 41 LEU A N 8
ATOM 12345 C CA . LEU A 1 41 ? -9.940 -14.087 -16.862 1.00 34.14 41 LEU A CA 8
ATOM 12346 C C . LEU A 1 41 ? -11.406 -13.860 -17.199 1.00 43.22 41 LEU A C 8
ATOM 12347 O O . LEU A 1 41 ? -12.205 -13.530 -16.322 1.00 22.33 41 LEU A O 8
ATOM 12363 N N . THR A 1 42 ? -11.755 -14.012 -18.470 1.00 31.45 42 THR A N 8
ATOM 12364 C CA . THR A 1 42 ? -13.154 -14.088 -18.857 1.00 23.21 42 THR A CA 8
ATOM 12365 C C . THR A 1 42 ? -13.671 -15.460 -18.424 1.00 63.23 42 THR A C 8
ATOM 12366 O O . THR A 1 42 ? -12.868 -16.384 -18.248 1.00 44.05 42 THR A O 8
ATOM 12377 N N . GLU A 1 43 ? -14.982 -15.605 -18.247 1.00 15.15 43 GLU A N 8
ATOM 12378 C CA . GLU A 1 43 ? -15.538 -16.822 -17.651 1.00 71.31 43 GLU A CA 8
ATOM 12379 C C . GLU A 1 43 ? -15.018 -18.080 -18.328 1.00 12.12 43 GLU A C 8
ATOM 12380 O O . GLU A 1 43 ? -14.671 -19.041 -17.654 1.00 32.21 43 GLU A O 8
ATOM 12392 N N . GLU A 1 44 ? -14.918 -18.061 -19.648 1.00 24.15 44 GLU A N 8
ATOM 12393 C CA . GLU A 1 44 ? -14.481 -19.236 -20.389 1.00 42.15 44 GLU A CA 8
ATOM 12394 C C . GLU A 1 44 ? -13.078 -19.649 -19.934 1.00 51.42 44 GLU A C 8
ATOM 12395 O O . GLU A 1 44 ? -12.785 -20.838 -19.754 1.00 31.32 44 GLU A O 8
ATOM 12407 N N . GLN A 1 45 ? -12.232 -18.651 -19.698 1.00 31.04 45 GLN A N 8
ATOM 12408 C CA . GLN A 1 45 ? -10.879 -18.877 -19.203 1.00 14.15 45 GLN A CA 8
ATOM 12409 C C . GLN A 1 45 ? -10.920 -19.411 -17.775 1.00 53.01 45 GLN A C 8
ATOM 12410 O O . GLN A 1 45 ? -10.119 -20.264 -17.403 1.00 14.13 45 GLN A O 8
ATOM 12424 N N . VAL A 1 46 ? -11.869 -18.914 -16.986 1.00 64.44 46 VAL A N 8
ATOM 12425 C CA . VAL A 1 46 ? -12.049 -19.375 -15.612 1.00 2.55 46 VAL A CA 8
ATOM 12426 C C . VAL A 1 46 ? -12.405 -20.858 -15.608 1.00 12.42 46 VAL A C 8
ATOM 12427 O O . VAL A 1 46 ? -11.767 -21.670 -14.931 1.00 73.15 46 VAL A O 8
ATOM 12440 N N . GLN A 1 47 ? -13.409 -21.197 -16.405 1.00 74.22 47 GLN A N 8
ATOM 12441 C CA . GLN A 1 47 ? -13.894 -22.564 -16.515 1.00 73.34 47 GLN A CA 8
ATOM 12442 C C . GLN A 1 47 ? -12.789 -23.469 -17.058 1.00 25.01 47 GLN A C 8
ATOM 12443 O O . GLN A 1 47 ? -12.686 -24.633 -16.670 1.00 54.32 47 GLN A O 8
ATOM 12457 N N . GLU A 1 48 ? -11.950 -22.922 -17.944 1.00 35.04 48 GLU A N 8
ATOM 12458 C CA . GLU A 1 48 ? -10.804 -23.652 -18.462 1.00 64.51 48 GLU A CA 8
ATOM 12459 C C . GLU A 1 48 ? -9.787 -23.921 -17.345 1.00 55.04 48 GLU A C 8
ATOM 12460 O O . GLU A 1 48 ? -9.288 -25.042 -17.215 1.00 73.40 48 GLU A O 8
ATOM 12472 N N . VAL A 1 49 ? -9.496 -22.901 -16.531 1.00 34.21 49 VAL A N 8
ATOM 12473 C CA . VAL A 1 49 ? -8.601 -23.069 -15.386 1.00 32.22 49 VAL A CA 8
ATOM 12474 C C . VAL A 1 49 ? -9.120 -24.165 -14.462 1.00 34.13 49 VAL A C 8
ATOM 12475 O O . VAL A 1 49 ? -8.347 -24.984 -13.969 1.00 25.13 49 VAL A O 8
ATOM 12488 N N . VAL A 1 50 ? -10.432 -24.193 -14.250 1.00 60.22 50 VAL A N 8
ATOM 12489 C CA . VAL A 1 50 ? -11.041 -25.222 -13.407 1.00 11.40 50 VAL A CA 8
ATOM 12490 C C . VAL A 1 50 ? -10.956 -26.589 -14.089 1.00 72.34 50 VAL A C 8
ATOM 12491 O O . VAL A 1 50 ? -10.725 -27.609 -13.435 1.00 53.42 50 VAL A O 8
ATOM 12504 N N . ALA A 1 51 ? -11.128 -26.596 -15.409 1.00 31.45 51 ALA A N 8
ATOM 12505 C CA . ALA A 1 51 ? -11.026 -27.821 -16.199 1.00 42.34 51 ALA A CA 8
ATOM 12506 C C . ALA A 1 51 ? -9.616 -28.406 -16.113 1.00 31.41 51 ALA A C 8
ATOM 12507 O O . ALA A 1 51 ? -9.430 -29.619 -16.169 1.00 25.24 51 ALA A O 8
ATOM 12514 N N . LYS A 1 52 ? -8.629 -27.529 -16.000 1.00 53.45 52 LYS A N 8
ATOM 12515 C CA . LYS A 1 52 ? -7.241 -27.936 -15.804 1.00 42.14 52 LYS A CA 8
ATOM 12516 C C . LYS A 1 52 ? -7.025 -28.363 -14.346 1.00 3.33 52 LYS A C 8
ATOM 12517 O O . LYS A 1 52 ? -6.438 -29.410 -14.065 1.00 33.40 52 LYS A O 8
ATOM 12536 N N . LEU A 1 53 ? -7.551 -27.552 -13.427 1.00 5.45 53 LEU A N 8
ATOM 12537 C CA . LEU A 1 53 ? -7.429 -27.800 -11.985 1.00 72.44 53 LEU A CA 8
ATOM 12538 C C . LEU A 1 53 ? -8.052 -29.138 -11.580 1.00 43.14 53 LEU A C 8
ATOM 12539 O O . LEU A 1 53 ? -7.780 -29.647 -10.494 1.00 30.51 53 LEU A O 8
ATOM 12555 N N . THR A 1 54 ? -8.889 -29.707 -12.445 1.00 2.31 54 THR A N 8
ATOM 12556 C CA . THR A 1 54 ? -9.549 -30.972 -12.138 1.00 74.25 54 THR A CA 8
ATOM 12557 C C . THR A 1 54 ? -8.571 -32.143 -12.291 1.00 12.24 54 THR A C 8
ATOM 12558 O O . THR A 1 54 ? -8.949 -33.304 -12.104 1.00 11.50 54 THR A O 8
ATOM 12569 N N . ASP A 1 55 ? -7.319 -31.834 -12.648 1.00 13.25 55 ASP A N 8
ATOM 12570 C CA . ASP A 1 55 ? -6.257 -32.844 -12.703 1.00 1.54 55 ASP A CA 8
ATOM 12571 C C . ASP A 1 55 ? -5.251 -32.632 -11.571 1.00 20.51 55 ASP A C 8
ATOM 12572 O O . ASP A 1 55 ? -4.219 -31.980 -11.762 1.00 75.23 55 ASP A O 8
ATOM 12581 N N . PRO A 1 56 ? -5.532 -33.178 -10.366 1.00 62.43 56 PRO A N 8
ATOM 12582 C CA . PRO A 1 56 ? -4.621 -33.063 -9.220 1.00 43.13 56 PRO A CA 8
ATOM 12583 C C . PRO A 1 56 ? -3.382 -33.935 -9.400 1.00 2.34 56 PRO A C 8
ATOM 12584 O O . PRO A 1 56 ? -2.377 -33.754 -8.715 1.00 53.10 56 PRO A O 8
ATOM 12595 N N . GLU A 1 57 ? -3.471 -34.880 -10.336 1.00 53.21 57 GLU A N 8
ATOM 12596 C CA . GLU A 1 57 ? -2.366 -35.771 -10.669 1.00 31.20 57 GLU A CA 8
ATOM 12597 C C . GLU A 1 57 ? -1.106 -34.956 -10.971 1.00 11.32 57 GLU A C 8
ATOM 12598 O O . GLU A 1 57 ? -0.036 -35.216 -10.416 1.00 40.10 57 GLU A O 8
ATOM 12610 N N . SER A 1 58 ? -1.248 -33.954 -11.835 1.00 43.04 58 SER A N 8
ATOM 12611 C CA . SER A 1 58 ? -0.127 -33.098 -12.206 1.00 14.11 58 SER A CA 8
ATOM 12612 C C . SER A 1 58 ? 0.312 -32.221 -11.026 1.00 64.34 58 SER A C 8
ATOM 12613 O O . SER A 1 58 ? 1.492 -32.192 -10.674 1.00 15.34 58 SER A O 8
ATOM 12621 N N . SER A 1 59 ? -0.648 -31.530 -10.402 1.00 11.31 59 SER A N 8
ATOM 12622 C CA . SER A 1 59 ? -0.349 -30.605 -9.301 1.00 64.13 59 SER A CA 8
ATOM 12623 C C . SER A 1 59 ? 0.419 -31.320 -8.185 1.00 74.10 59 SER A C 8
ATOM 12624 O O . SER A 1 59 ? 1.394 -30.790 -7.641 1.00 53.43 59 SER A O 8
ATOM 12632 N N . ALA A 1 60 ? 0.007 -32.553 -7.897 1.00 52.35 60 ALA A N 8
ATOM 12633 C CA . ALA A 1 60 ? 0.622 -33.361 -6.844 1.00 44.05 60 ALA A CA 8
ATOM 12634 C C . ALA A 1 60 ? 2.100 -33.634 -7.130 1.00 65.01 60 ALA A C 8
ATOM 12635 O O . ALA A 1 60 ? 2.836 -34.082 -6.250 1.00 55.43 60 ALA A O 8
ATOM 12642 N N . GLN A 1 61 ? 2.523 -33.374 -8.363 1.00 51.35 61 GLN A N 8
ATOM 12643 C CA . GLN A 1 61 ? 3.924 -33.540 -8.746 1.00 31.01 61 GLN A CA 8
ATOM 12644 C C . GLN A 1 61 ? 4.580 -32.177 -9.001 1.00 42.21 61 GLN A C 8
ATOM 12645 O O . GLN A 1 61 ? 5.797 -32.032 -8.873 1.00 61.11 61 GLN A O 8
ATOM 12659 N N . ILE A 1 62 ? 3.766 -31.177 -9.344 1.00 4.23 62 ILE A N 8
ATOM 12660 C CA . ILE A 1 62 ? 4.271 -29.822 -9.586 1.00 32.12 62 ILE A CA 8
ATOM 12661 C C . ILE A 1 62 ? 4.735 -29.176 -8.280 1.00 0.54 62 ILE A C 8
ATOM 12662 O O . ILE A 1 62 ? 5.854 -28.668 -8.188 1.00 12.44 62 ILE A O 8
ATOM 12678 N N . ASP A 1 63 ? 3.876 -29.219 -7.262 1.00 4.21 63 ASP A N 8
ATOM 12679 C CA . ASP A 1 63 ? 4.194 -28.643 -5.949 1.00 24.12 63 ASP A CA 8
ATOM 12680 C C . ASP A 1 63 ? 4.283 -29.728 -4.884 1.00 32.11 63 ASP A C 8
ATOM 12681 O O . ASP A 1 63 ? 4.626 -29.453 -3.733 1.00 51.03 63 ASP A O 8
ATOM 12690 N N . GLY A 1 64 ? 3.963 -30.959 -5.269 1.00 4.34 64 GLY A N 8
ATOM 12691 C CA . GLY A 1 64 ? 4.037 -32.076 -4.342 1.00 4.15 64 GLY A CA 8
ATOM 12692 C C . GLY A 1 64 ? 2.896 -32.082 -3.340 1.00 21.32 64 GLY A C 8
ATOM 12693 O O . GLY A 1 64 ? 2.852 -32.922 -2.438 1.00 74.55 64 GLY A O 8
ATOM 12697 N N . VAL A 1 65 ? 1.965 -31.147 -3.504 1.00 53.23 65 VAL A N 8
ATOM 12698 C CA . VAL A 1 65 ? 0.830 -30.996 -2.596 1.00 5.12 65 VAL A CA 8
ATOM 12699 C C . VAL A 1 65 ? -0.437 -30.691 -3.390 1.00 22.24 65 VAL A C 8
ATOM 12700 O O . VAL A 1 65 ? -0.398 -30.616 -4.618 1.00 34.45 65 VAL A O 8
ATOM 12713 N N . VAL A 1 66 ? -1.550 -30.526 -2.682 1.00 30.32 66 VAL A N 8
ATOM 12714 C CA . VAL A 1 66 ? -2.813 -30.132 -3.301 1.00 1.42 66 VAL A CA 8
ATOM 12715 C C . VAL A 1 66 ? -3.583 -29.195 -2.364 1.00 32.13 66 VAL A C 8
ATOM 12716 O O . VAL A 1 66 ? -4.182 -29.626 -1.373 1.00 51.15 66 VAL A O 8
ATOM 12729 N N . SER A 1 67 ? -3.499 -27.899 -2.640 1.00 53.53 67 SER A N 8
ATOM 12730 C CA . SER A 1 67 ? -4.140 -26.886 -1.809 1.00 63.30 67 SER A CA 8
ATOM 12731 C C . SER A 1 67 ? -4.626 -25.707 -2.658 1.00 25.11 67 SER A C 8
ATOM 12732 O O . SER A 1 67 ? -4.326 -25.629 -3.844 1.00 45.11 67 SER A O 8
ATOM 12740 N N . LYS A 1 68 ? -5.358 -24.779 -2.037 1.00 41.35 68 LYS A N 8
ATOM 12741 C CA . LYS A 1 68 ? -5.965 -23.653 -2.756 1.00 53.40 68 LYS A CA 8
ATOM 12742 C C . LYS A 1 68 ? -4.928 -22.820 -3.514 1.00 61.41 68 LYS A C 8
ATOM 12743 O O . LYS A 1 68 ? -5.258 -22.166 -4.503 1.00 72.23 68 LYS A O 8
ATOM 12762 N N . ASP A 1 69 ? -3.682 -22.843 -3.056 1.00 15.13 69 ASP A N 8
ATOM 12763 C CA . ASP A 1 69 ? -2.632 -22.014 -3.649 1.00 73.13 69 ASP A CA 8
ATOM 12764 C C . ASP A 1 69 ? -2.272 -22.479 -5.060 1.00 2.11 69 ASP A C 8
ATOM 12765 O O . ASP A 1 69 ? -1.727 -21.698 -5.846 1.00 71.50 69 ASP A O 8
ATOM 12774 N N . GLU A 1 70 ? -2.583 -23.733 -5.393 1.00 14.54 70 GLU A N 8
ATOM 12775 C CA . GLU A 1 70 ? -2.358 -24.220 -6.755 1.00 21.21 70 GLU A CA 8
ATOM 12776 C C . GLU A 1 70 ? -3.295 -23.488 -7.711 1.00 20.22 70 GLU A C 8
ATOM 12777 O O . GLU A 1 70 ? -2.910 -23.122 -8.822 1.00 62.31 70 GLU A O 8
ATOM 12789 N N . ILE A 1 71 ? -4.517 -23.236 -7.238 1.00 21.23 71 ILE A N 8
ATOM 12790 C CA . ILE A 1 71 ? -5.525 -22.529 -8.019 1.00 21.42 71 ILE A CA 8
ATOM 12791 C C . ILE A 1 71 ? -4.953 -21.204 -8.509 1.00 5.33 71 ILE A C 8
ATOM 12792 O O . ILE A 1 71 ? -5.037 -20.872 -9.692 1.00 63.22 71 ILE A O 8
ATOM 12808 N N . GLU A 1 72 ? -4.336 -20.480 -7.580 1.00 15.22 72 GLU A N 8
ATOM 12809 C CA . GLU A 1 72 ? -3.752 -19.173 -7.861 1.00 53.51 72 GLU A CA 8
ATOM 12810 C C . GLU A 1 72 ? -2.721 -19.278 -8.985 1.00 55.15 72 GLU A C 8
ATOM 12811 O O . GLU A 1 72 ? -2.704 -18.468 -9.916 1.00 64.43 72 GLU A O 8
ATOM 12823 N N . LYS A 1 73 ? -1.880 -20.305 -8.899 1.00 41.33 73 LYS A N 8
ATOM 12824 C CA . LYS A 1 73 ? -0.783 -20.491 -9.843 1.00 45.24 73 LYS A CA 8
ATOM 12825 C C . LYS A 1 73 ? -1.302 -20.823 -11.241 1.00 24.45 73 LYS A C 8
ATOM 12826 O O . LYS A 1 73 ? -0.762 -20.349 -12.244 1.00 4.23 73 LYS A O 8
ATOM 12845 N N . PHE A 1 74 ? -2.348 -21.643 -11.303 1.00 11.22 74 PHE A N 8
ATOM 12846 C CA . PHE A 1 74 ? -2.952 -22.025 -12.580 1.00 22.20 74 PHE A CA 8
ATOM 12847 C C . PHE A 1 74 ? -3.682 -20.839 -13.206 1.00 73.02 74 PHE A C 8
ATOM 12848 O O . PHE A 1 74 ? -3.677 -20.674 -14.425 1.00 45.14 74 PHE A O 8
ATOM 12865 N N . ILE A 1 75 ? -4.298 -20.008 -12.364 1.00 65.43 75 ILE A N 8
ATOM 12866 C CA . ILE A 1 75 ? -4.960 -18.789 -12.832 1.00 31.44 75 ILE A CA 8
ATOM 12867 C C . ILE A 1 75 ? -3.939 -17.838 -13.458 1.00 22.43 75 ILE A C 8
ATOM 12868 O O . ILE A 1 75 ? -4.133 -17.331 -14.567 1.00 22.03 75 ILE A O 8
ATOM 12884 N N . ALA A 1 76 ? -2.842 -17.618 -12.738 1.00 52.44 76 ALA A N 8
ATOM 12885 C CA . ALA A 1 76 ? -1.793 -16.695 -13.171 1.00 4.04 76 ALA A CA 8
ATOM 12886 C C . ALA A 1 76 ? -1.254 -17.068 -14.552 1.00 21.11 76 ALA A C 8
ATOM 12887 O O . ALA A 1 76 ? -0.813 -16.199 -15.309 1.00 25.25 76 ALA A O 8
ATOM 12894 N N . ASP A 1 77 ? -1.310 -18.362 -14.872 1.00 61.03 77 ASP A N 8
ATOM 12895 C CA . ASP A 1 77 ? -0.804 -18.878 -16.148 1.00 42.01 77 ASP A CA 8
ATOM 12896 C C . ASP A 1 77 ? -1.495 -18.186 -17.322 1.00 61.43 77 ASP A C 8
ATOM 12897 O O . ASP A 1 77 ? -0.897 -17.978 -18.380 1.00 2.14 77 ASP A O 8
ATOM 12906 N N . VAL A 1 78 ? -2.744 -17.784 -17.104 1.00 0.21 78 VAL A N 8
ATOM 12907 C CA . VAL A 1 78 ? -3.557 -17.154 -18.145 1.00 54.41 78 VAL A CA 8
ATOM 12908 C C . VAL A 1 78 ? -3.250 -15.651 -18.218 1.00 22.23 78 VAL A C 8
ATOM 12909 O O . VAL A 1 78 ? -4.127 -14.828 -18.474 1.00 42.11 78 VAL A O 8
ATOM 12922 N N . THR A 1 79 ? -1.980 -15.314 -17.982 1.00 30.41 79 THR A N 8
ATOM 12923 C CA . THR A 1 79 ? -1.494 -13.931 -18.036 1.00 54.12 79 THR A CA 8
ATOM 12924 C C . THR A 1 79 ? -2.144 -13.079 -16.940 1.00 71.50 79 THR A C 8
ATOM 12925 O O . THR A 1 79 ? -2.073 -11.848 -16.965 1.00 33.50 79 THR A O 8
ATOM 12936 N N . LYS A 1 80 ? -2.739 -13.743 -15.951 1.00 61.35 80 LYS A N 8
ATOM 12937 C CA . LYS A 1 80 ? -3.398 -13.039 -14.855 1.00 2.22 80 LYS A CA 8
ATOM 12938 C C . LYS A 1 80 ? -2.358 -12.319 -14.002 1.00 73.41 80 LYS A C 8
ATOM 12939 O O . LYS A 1 80 ? -2.654 -11.293 -13.386 1.00 21.42 80 LYS A O 8
ATOM 12958 N N . ASP A 1 81 ? -1.144 -12.876 -13.992 1.00 15.43 81 ASP A N 8
ATOM 12959 C CA . ASP A 1 81 ? -0.007 -12.325 -13.247 1.00 70.42 81 ASP A CA 8
ATOM 12960 C C . ASP A 1 81 ? -0.271 -12.377 -11.741 1.00 63.31 81 ASP A C 8
ATOM 12961 O O . ASP A 1 81 ? 0.328 -13.179 -11.018 1.00 51.31 81 ASP A O 8
ATOM 12970 N N . GLU A 1 82 ? -1.181 -11.529 -11.281 1.00 51.11 82 GLU A N 8
ATOM 12971 C CA . GLU A 1 82 ? -1.594 -11.499 -9.884 1.00 23.24 82 GLU A CA 8
ATOM 12972 C C . GLU A 1 82 ? -3.022 -12.047 -9.768 1.00 62.30 82 GLU A C 8
ATOM 12973 O O . GLU A 1 82 ? -3.981 -11.382 -10.161 1.00 24.41 82 GLU A O 8
ATOM 12985 N N . PRO A 1 83 ? -3.171 -13.295 -9.283 1.00 41.20 83 PRO A N 8
ATOM 12986 C CA . PRO A 1 83 ? -4.478 -13.925 -9.090 1.00 1.43 83 PRO A CA 8
ATOM 12987 C C . PRO A 1 83 ? -5.099 -13.533 -7.748 1.00 63.44 83 PRO A C 8
ATOM 12988 O O . PRO A 1 83 ? -4.626 -13.949 -6.688 1.00 23.54 83 PRO A O 8
ATOM 12999 N N . THR A 1 84 ? -6.149 -12.728 -7.801 1.00 62.44 84 THR A N 8
ATOM 13000 C CA . THR A 1 84 ? -6.761 -12.174 -6.603 1.00 64.50 84 THR A CA 8
ATOM 13001 C C . THR A 1 84 ? -7.880 -13.074 -6.065 1.00 62.30 84 THR A C 8
ATOM 13002 O O . THR A 1 84 ? -8.312 -14.038 -6.723 1.00 22.53 84 THR A O 8
ATOM 13013 N N . ALA A 1 85 ? -8.346 -12.739 -4.860 1.00 11.33 85 ALA A N 8
ATOM 13014 C CA . ALA A 1 85 ? -9.390 -13.498 -4.179 1.00 53.25 85 ALA A CA 8
ATOM 13015 C C . ALA A 1 85 ? -10.615 -13.661 -5.072 1.00 55.44 85 ALA A C 8
ATOM 13016 O O . ALA A 1 85 ? -11.299 -14.681 -5.016 1.00 52.34 85 ALA A O 8
ATOM 13023 N N . GLN A 1 86 ? -10.874 -12.652 -5.902 1.00 34.21 86 GLN A N 8
ATOM 13024 C CA . GLN A 1 86 ? -11.965 -12.705 -6.874 1.00 11.51 86 GLN A CA 8
ATOM 13025 C C . GLN A 1 86 ? -11.807 -13.921 -7.782 1.00 50.40 86 GLN A C 8
ATOM 13026 O O . GLN A 1 86 ? -12.714 -14.751 -7.905 1.00 71.31 86 GLN A O 8
ATOM 13040 N N . ASP A 1 87 ? -10.636 -14.018 -8.402 1.00 24.32 87 ASP A N 8
ATOM 13041 C CA . ASP A 1 87 ? -10.358 -15.069 -9.373 1.00 32.24 87 ASP A CA 8
ATOM 13042 C C . ASP A 1 87 ? -10.429 -16.426 -8.695 1.00 42.21 87 ASP A C 8
ATOM 13043 O O . ASP A 1 87 ? -11.116 -17.336 -9.169 1.00 5.42 87 ASP A O 8
ATOM 13052 N N . ILE A 1 88 ? -9.721 -16.548 -7.571 1.00 41.24 88 ILE A N 8
ATOM 13053 C CA . ILE A 1 88 ? -9.764 -17.769 -6.773 1.00 12.41 88 ILE A CA 8
ATOM 13054 C C . ILE A 1 88 ? -11.207 -18.107 -6.399 1.00 62.53 88 ILE A C 8
ATOM 13055 O O . ILE A 1 88 ? -11.610 -19.264 -6.452 1.00 0.14 88 ILE A O 8
ATOM 13071 N N . SER A 1 89 ? -11.985 -17.086 -6.062 1.00 54.03 89 SER A N 8
ATOM 13072 C CA . SER A 1 89 ? -13.379 -17.271 -5.672 1.00 31.54 89 SER A CA 8
ATOM 13073 C C . SER A 1 89 ? -14.176 -17.922 -6.803 1.00 63.41 89 SER A C 8
ATOM 13074 O O . SER A 1 89 ? -14.866 -18.919 -6.588 1.00 50.42 89 SER A O 8
ATOM 13082 N N . ARG A 1 90 ? -14.071 -17.365 -8.014 1.00 23.34 90 ARG A N 8
ATOM 13083 C CA . ARG A 1 90 ? -14.797 -17.918 -9.161 1.00 54.03 90 ARG A CA 8
ATOM 13084 C C . ARG A 1 90 ? -14.346 -19.353 -9.436 1.00 24.50 90 ARG A C 8
ATOM 13085 O O . ARG A 1 90 ? -15.155 -20.287 -9.416 1.00 24.11 90 ARG A O 8
ATOM 13106 N N . VAL A 1 91 ? -13.044 -19.522 -9.637 1.00 13.22 91 VAL A N 8
ATOM 13107 C CA . VAL A 1 91 ? -12.475 -20.819 -9.992 1.00 73.33 91 VAL A CA 8
ATOM 13108 C C . VAL A 1 91 ? -12.837 -21.872 -8.945 1.00 11.43 91 VAL A C 8
ATOM 13109 O O . VAL A 1 91 ? -13.395 -22.929 -9.274 1.00 41.13 91 VAL A O 8
ATOM 13122 N N . ALA A 1 92 ? -12.544 -21.559 -7.683 1.00 14.51 92 ALA A N 8
ATOM 13123 C CA . ALA A 1 92 ? -12.841 -22.457 -6.575 1.00 51.41 92 ALA A CA 8
ATOM 13124 C C . ALA A 1 92 ? -14.329 -22.766 -6.518 1.00 45.24 92 ALA A C 8
ATOM 13125 O O . ALA A 1 92 ? -14.725 -23.896 -6.238 1.00 41.04 92 ALA A O 8
ATOM 13132 N N . SER A 1 93 ? -15.146 -21.760 -6.803 1.00 15.05 93 SER A N 8
ATOM 13133 C CA . SER A 1 93 ? -16.594 -21.929 -6.827 1.00 62.23 93 SER A CA 8
ATOM 13134 C C . SER A 1 93 ? -16.996 -22.929 -7.911 1.00 73.41 93 SER A C 8
ATOM 13135 O O . SER A 1 93 ? -17.923 -23.720 -7.719 1.00 13.21 93 SER A O 8
ATOM 13143 N N . ARG A 1 94 ? -16.294 -22.900 -9.047 1.00 41.15 94 ARG A N 8
ATOM 13144 C CA . ARG A 1 94 ? -16.611 -23.808 -10.153 1.00 3.43 94 ARG A CA 8
ATOM 13145 C C . ARG A 1 94 ? -16.228 -25.239 -9.806 1.00 32.51 94 ARG A C 8
ATOM 13146 O O . ARG A 1 94 ? -17.060 -26.139 -9.878 1.00 40.31 94 ARG A O 8
ATOM 13167 N N . LEU A 1 95 ? -14.966 -25.448 -9.428 1.00 55.01 95 LEU A N 8
ATOM 13168 C CA . LEU A 1 95 ? -14.527 -26.783 -8.970 1.00 15.52 95 LEU A CA 8
ATOM 13169 C C . LEU A 1 95 ? -15.335 -27.266 -7.756 1.00 70.41 95 LEU A C 8
ATOM 13170 O O . LEU A 1 95 ? -15.512 -28.471 -7.567 1.00 61.13 95 LEU A O 8
ATOM 13186 N N . ALA A 1 96 ? -15.825 -26.335 -6.938 1.00 40.45 96 ALA A N 8
ATOM 13187 C CA . ALA A 1 96 ? -16.722 -26.687 -5.832 1.00 52.43 96 ALA A CA 8
ATOM 13188 C C . ALA A 1 96 ? -18.077 -27.130 -6.382 1.00 51.03 96 ALA A C 8
ATOM 13189 O O . ALA A 1 96 ? -18.704 -28.062 -5.870 1.00 52.32 96 ALA A O 8
ATOM 13196 N N . ALA A 1 97 ? -18.517 -26.447 -7.433 1.00 43.02 97 ALA A N 8
ATOM 13197 C CA . ALA A 1 97 ? -19.740 -26.802 -8.144 1.00 4.04 97 ALA A CA 8
ATOM 13198 C C . ALA A 1 97 ? -19.520 -28.067 -8.969 1.00 60.22 97 ALA A C 8
ATOM 13199 O O . ALA A 1 97 ? -20.474 -28.721 -9.389 1.00 2.12 97 ALA A O 8
ATOM 13206 N N . GLY A 1 98 ? -18.245 -28.407 -9.181 1.00 10.24 98 GLY A N 8
ATOM 13207 C CA . GLY A 1 98 ? -17.873 -29.575 -9.970 1.00 71.13 98 GLY A CA 8
ATOM 13208 C C . GLY A 1 98 ? -18.186 -30.899 -9.293 1.00 75.14 98 GLY A C 8
ATOM 13209 O O . GLY A 1 98 ? -17.492 -31.894 -9.515 1.00 24.30 98 GLY A O 8
ATOM 13213 N N . GLY A 1 99 ? -19.213 -30.920 -8.450 1.00 44.44 99 GLY A N 8
ATOM 13214 C CA . GLY A 1 99 ? -19.711 -32.169 -7.923 1.00 11.31 99 GLY A CA 8
ATOM 13215 C C . GLY A 1 99 ? -20.416 -32.950 -9.010 1.00 2.41 99 GLY A C 8
ATOM 13216 O O . GLY A 1 99 ? -21.634 -32.866 -9.145 1.00 24.34 99 GLY A O 8
ATOM 13220 N N . TRP A 1 100 ? -19.620 -33.671 -9.799 1.00 33.12 100 TRP A N 8
ATOM 13221 C CA . TRP A 1 100 ? -20.085 -34.443 -10.957 1.00 54.53 100 TRP A CA 8
ATOM 13222 C C . TRP A 1 100 ? -21.311 -35.347 -10.635 1.00 63.43 100 TRP A C 8
ATOM 13223 O O . TRP A 1 100 ? -21.818 -35.320 -9.509 1.00 14.14 100 TRP A O 8
ATOM 13244 N N . PRO A 1 101 ? -21.759 -36.237 -11.571 1.00 54.45 101 PRO A N 8
ATOM 13245 C CA . PRO A 1 101 ? -23.166 -36.524 -11.814 1.00 61.44 101 PRO A CA 8
ATOM 13246 C C . PRO A 1 101 ? -24.150 -35.554 -11.146 1.00 74.42 101 PRO A C 8
ATOM 13247 O O . PRO A 1 101 ? -24.969 -35.929 -10.304 1.00 34.13 101 PRO A O 8
ATOM 13258 N N . LEU A 1 102 ? -24.035 -34.291 -11.565 1.00 10.31 102 LEU A N 8
ATOM 13259 C CA . LEU A 1 102 ? -24.992 -33.236 -11.241 1.00 74.21 102 LEU A CA 8
ATOM 13260 C C . LEU A 1 102 ? -25.248 -32.406 -12.502 1.00 33.31 102 LEU A C 8
ATOM 13261 O O . LEU A 1 102 ? -24.542 -31.430 -12.767 1.00 3.42 102 LEU A O 8
ATOM 13277 N N . ALA A 1 103 ? -26.225 -32.816 -13.301 1.00 35.13 103 ALA A N 8
ATOM 13278 C CA . ALA A 1 103 ? -26.509 -32.144 -14.565 1.00 1.22 103 ALA A CA 8
ATOM 13279 C C . ALA A 1 103 ? -27.684 -31.185 -14.415 1.00 44.52 103 ALA A C 8
ATOM 13280 O O . ALA A 1 103 ? -28.834 -31.547 -14.675 1.00 71.31 103 ALA A O 8
ATOM 13287 N N . GLY A 1 104 ? -27.392 -29.974 -13.960 1.00 1.03 104 GLY A N 8
ATOM 13288 C CA . GLY A 1 104 ? -28.423 -28.969 -13.778 1.00 34.40 104 GLY A CA 8
ATOM 13289 C C . GLY A 1 104 ? -27.891 -27.570 -13.967 1.00 2.44 104 GLY A C 8
ATOM 13290 O O . GLY A 1 104 ? -28.016 -26.721 -13.078 1.00 60.53 104 GLY A O 8
ATOM 13294 N N . VAL A 1 105 ? -27.284 -27.339 -15.124 1.00 75.25 105 VAL A N 8
ATOM 13295 C CA . VAL A 1 105 ? -26.735 -26.038 -15.461 1.00 23.35 105 VAL A CA 8
ATOM 13296 C C . VAL A 1 105 ? -26.302 -26.013 -16.929 1.00 14.03 105 VAL A C 8
ATOM 13297 O O . VAL A 1 105 ? -25.646 -26.940 -17.410 1.00 43.04 105 VAL A O 8
ATOM 13310 N N . ASP A 1 106 ? -26.697 -24.964 -17.642 1.00 34.34 106 ASP A N 8
ATOM 13311 C CA . ASP A 1 106 ? -26.369 -24.824 -19.061 1.00 34.40 106 ASP A CA 8
ATOM 13312 C C . ASP A 1 106 ? -24.973 -24.235 -19.221 1.00 44.13 106 ASP A C 8
ATOM 13313 O O . ASP A 1 106 ? -24.565 -23.384 -18.432 1.00 12.44 106 ASP A O 8
ATOM 13322 N N . SER A 1 107 ? -24.254 -24.674 -20.251 1.00 25.45 107 SER A N 8
ATOM 13323 C CA . SER A 1 107 ? -22.919 -24.155 -20.536 1.00 20.22 107 SER A CA 8
ATOM 13324 C C . SER A 1 107 ? -22.978 -22.643 -20.762 1.00 62.13 107 SER A C 8
ATOM 13325 O O . SER A 1 107 ? -22.015 -21.919 -20.501 1.00 71.25 107 SER A O 8
ATOM 13333 N N . THR A 1 108 ? -24.126 -22.175 -21.241 1.00 52.43 108 THR A N 8
ATOM 13334 C CA . THR A 1 108 ? -24.355 -20.756 -21.474 1.00 65.30 108 THR A CA 8
ATOM 13335 C C . THR A 1 108 ? -24.352 -19.983 -20.149 1.00 75.14 108 THR A C 8
ATOM 13336 O O . THR A 1 108 ? -23.971 -18.814 -20.098 1.00 15.14 108 THR A O 8
ATOM 13347 N N . ALA A 1 109 ? -24.748 -20.660 -19.070 1.00 54.00 109 ALA A N 8
ATOM 13348 C CA . ALA A 1 109 ? -24.802 -20.046 -17.744 1.00 24.21 109 ALA A CA 8
ATOM 13349 C C . ALA A 1 109 ? -23.414 -19.961 -17.128 1.00 11.04 109 ALA A C 8
ATOM 13350 O O . ALA A 1 109 ? -23.227 -19.389 -16.053 1.00 23.33 109 ALA A O 8
ATOM 13357 N N . LEU A 1 110 ? -22.450 -20.537 -17.825 1.00 1.22 110 LEU A N 8
ATOM 13358 C CA . LEU A 1 110 ? -21.052 -20.470 -17.433 1.00 62.21 110 LEU A CA 8
ATOM 13359 C C . LEU A 1 110 ? -20.357 -19.324 -18.162 1.00 32.34 110 LEU A C 8
ATOM 13360 O O . LEU A 1 110 ? -19.134 -19.194 -18.115 1.00 74.23 110 LEU A O 8
ATOM 13376 N N . ASN A 1 111 ? -21.156 -18.501 -18.836 1.00 2.03 111 ASN A N 8
ATOM 13377 C CA . ASN A 1 111 ? -20.656 -17.343 -19.573 1.00 51.20 111 ASN A CA 8
ATOM 13378 C C . ASN A 1 111 ? -21.326 -16.070 -19.061 1.00 3.43 111 ASN A C 8
ATOM 13379 O O . ASN A 1 111 ? -22.478 -15.785 -19.401 1.00 20.31 111 ASN A O 8
ATOM 13390 N N . ALA A 1 112 ? -20.607 -15.319 -18.233 1.00 65.35 112 ALA A N 8
ATOM 13391 C CA . ALA A 1 112 ? -21.136 -14.096 -17.631 1.00 3.51 112 ALA A CA 8
ATOM 13392 C C . ALA A 1 112 ? -20.000 -13.211 -17.108 1.00 55.23 112 ALA A C 8
ATOM 13393 O O . ALA A 1 112 ? -19.633 -13.332 -15.916 1.00 20.44 112 ALA A O 8
ATOM 13401 N N . MET A 1 1 ? -50.809 37.431 -24.018 1.00 42.33 1 MET A N 9
ATOM 13402 C CA . MET A 1 1 ? -50.329 36.599 -25.144 1.00 64.05 1 MET A CA 9
ATOM 13403 C C . MET A 1 1 ? -49.934 35.218 -24.634 1.00 13.42 1 MET A C 9
ATOM 13404 O O . MET A 1 1 ? -49.545 35.069 -23.473 1.00 71.30 1 MET A O 9
ATOM 13420 N N . ALA A 1 2 ? -50.037 34.213 -25.499 1.00 15.35 2 ALA A N 9
ATOM 13421 C CA . ALA A 1 2 ? -49.705 32.842 -25.135 1.00 62.22 2 ALA A CA 9
ATOM 13422 C C . ALA A 1 2 ? -49.361 32.025 -26.377 1.00 54.21 2 ALA A C 9
ATOM 13423 O O . ALA A 1 2 ? -50.249 31.638 -27.144 1.00 13.45 2 ALA A O 9
ATOM 13430 N N . HIS A 1 3 ? -48.071 31.786 -26.583 1.00 62.30 3 HIS A N 9
ATOM 13431 C CA . HIS A 1 3 ? -47.605 30.968 -27.698 1.00 61.24 3 HIS A CA 9
ATOM 13432 C C . HIS A 1 3 ? -47.640 29.499 -27.294 1.00 75.23 3 HIS A C 9
ATOM 13433 O O . HIS A 1 3 ? -46.704 28.998 -26.662 1.00 31.12 3 HIS A O 9
ATOM 13448 N N . HIS A 1 4 ? -48.731 28.826 -27.644 1.00 45.44 4 HIS A N 9
ATOM 13449 C CA . HIS A 1 4 ? -48.952 27.441 -27.237 1.00 14.04 4 HIS A CA 9
ATOM 13450 C C . HIS A 1 4 ? -47.869 26.523 -27.787 1.00 24.20 4 HIS A C 9
ATOM 13451 O O . HIS A 1 4 ? -47.692 26.400 -29.002 1.00 32.41 4 HIS A O 9
ATOM 13466 N N . HIS A 1 5 ? -47.146 25.895 -26.871 1.00 43.15 5 HIS A N 9
ATOM 13467 C CA . HIS A 1 5 ? -46.094 24.944 -27.206 1.00 52.04 5 HIS A CA 9
ATOM 13468 C C . HIS A 1 5 ? -46.239 23.706 -26.325 1.00 31.33 5 HIS A C 9
ATOM 13469 O O . HIS A 1 5 ? -46.295 23.814 -25.097 1.00 44.54 5 HIS A O 9
ATOM 13484 N N . HIS A 1 6 ? -46.328 22.541 -26.950 1.00 45.44 6 HIS A N 9
ATOM 13485 C CA . HIS A 1 6 ? -46.508 21.291 -26.222 1.00 65.41 6 HIS A CA 9
ATOM 13486 C C . HIS A 1 6 ? -45.914 20.131 -27.010 1.00 61.41 6 HIS A C 9
ATOM 13487 O O . HIS A 1 6 ? -46.332 19.856 -28.135 1.00 42.22 6 HIS A O 9
ATOM 13502 N N . HIS A 1 7 ? -44.931 19.460 -26.422 1.00 41.25 7 HIS A N 9
ATOM 13503 C CA . HIS A 1 7 ? -44.294 18.304 -27.048 1.00 71.21 7 HIS A CA 9
ATOM 13504 C C . HIS A 1 7 ? -44.177 17.169 -26.033 1.00 1.31 7 HIS A C 9
ATOM 13505 O O . HIS A 1 7 ? -44.814 17.206 -24.977 1.00 43.01 7 HIS A O 9
ATOM 13520 N N . HIS A 1 8 ? -43.387 16.151 -26.363 1.00 21.43 8 HIS A N 9
ATOM 13521 C CA . HIS A 1 8 ? -43.117 15.053 -25.441 1.00 5.40 8 HIS A CA 9
ATOM 13522 C C . HIS A 1 8 ? -41.751 15.248 -24.793 1.00 12.40 8 HIS A C 9
ATOM 13523 O O . HIS A 1 8 ? -40.726 14.829 -25.335 1.00 22.00 8 HIS A O 9
ATOM 13538 N N . MET A 1 9 ? -41.744 15.935 -23.659 1.00 14.33 9 MET A N 9
ATOM 13539 C CA . MET A 1 9 ? -40.514 16.203 -22.920 1.00 10.20 9 MET A CA 9
ATOM 13540 C C . MET A 1 9 ? -40.043 14.945 -22.189 1.00 4.43 9 MET A C 9
ATOM 13541 O O . MET A 1 9 ? -40.453 14.679 -21.057 1.00 62.05 9 MET A O 9
ATOM 13555 N N . GLY A 1 10 ? -39.214 14.157 -22.865 1.00 32.43 10 GLY A N 9
ATOM 13556 C CA . GLY A 1 10 ? -38.681 12.936 -22.281 1.00 33.53 10 GLY A CA 9
ATOM 13557 C C . GLY A 1 10 ? -37.457 12.443 -23.028 1.00 23.23 10 GLY A C 9
ATOM 13558 O O . GLY A 1 10 ? -37.260 12.799 -24.192 1.00 62.21 10 GLY A O 9
ATOM 13562 N N . THR A 1 11 ? -36.634 11.631 -22.368 1.00 34.53 11 THR A N 9
ATOM 13563 C CA . THR A 1 11 ? -35.417 11.106 -22.979 1.00 13.23 11 THR A CA 9
ATOM 13564 C C . THR A 1 11 ? -34.849 9.952 -22.149 1.00 32.22 11 THR A C 9
ATOM 13565 O O . THR A 1 11 ? -35.371 9.631 -21.077 1.00 32.32 11 THR A O 9
ATOM 13576 N N . LEU A 1 12 ? -33.783 9.334 -22.655 1.00 71.50 12 LEU A N 9
ATOM 13577 C CA . LEU A 1 12 ? -33.109 8.237 -21.969 1.00 51.12 12 LEU A CA 9
ATOM 13578 C C . LEU A 1 12 ? -31.628 8.205 -22.353 1.00 2.41 12 LEU A C 9
ATOM 13579 O O . LEU A 1 12 ? -31.228 8.775 -23.376 1.00 51.53 12 LEU A O 9
ATOM 13595 N N . GLU A 1 13 ? -30.822 7.551 -21.529 1.00 71.43 13 GLU A N 9
ATOM 13596 C CA . GLU A 1 13 ? -29.385 7.452 -21.769 1.00 21.04 13 GLU A CA 9
ATOM 13597 C C . GLU A 1 13 ? -29.029 6.079 -22.340 1.00 44.32 13 GLU A C 9
ATOM 13598 O O . GLU A 1 13 ? -28.035 5.931 -23.055 1.00 71.34 13 GLU A O 9
ATOM 13610 N N . ALA A 1 14 ? -29.850 5.083 -22.028 1.00 72.45 14 ALA A N 9
ATOM 13611 C CA . ALA A 1 14 ? -29.606 3.712 -22.465 1.00 22.35 14 ALA A CA 9
ATOM 13612 C C . ALA A 1 14 ? -29.728 3.586 -23.983 1.00 63.12 14 ALA A C 9
ATOM 13613 O O . ALA A 1 14 ? -30.832 3.488 -24.521 1.00 72.22 14 ALA A O 9
ATOM 13620 N N . GLN A 1 15 ? -28.589 3.618 -24.667 1.00 2.04 15 GLN A N 9
ATOM 13621 C CA . GLN A 1 15 ? -28.545 3.446 -26.118 1.00 24.44 15 GLN A CA 9
ATOM 13622 C C . GLN A 1 15 ? -27.233 2.762 -26.497 1.00 22.42 15 GLN A C 9
ATOM 13623 O O . GLN A 1 15 ? -26.634 3.042 -27.540 1.00 65.33 15 GLN A O 9
ATOM 13637 N N . THR A 1 16 ? -26.802 1.851 -25.630 1.00 51.14 16 THR A N 9
ATOM 13638 C CA . THR A 1 16 ? -25.543 1.137 -25.805 1.00 52.51 16 THR A CA 9
ATOM 13639 C C . THR A 1 16 ? -25.587 0.213 -27.024 1.00 40.13 16 THR A C 9
ATOM 13640 O O . THR A 1 16 ? -26.616 -0.409 -27.312 1.00 51.13 16 THR A O 9
ATOM 13651 N N . GLN A 1 17 ? -24.471 0.146 -27.743 1.00 32.42 17 GLN A N 9
ATOM 13652 C CA . GLN A 1 17 ? -24.317 -0.777 -28.860 1.00 51.23 17 GLN A CA 9
ATOM 13653 C C . GLN A 1 17 ? -23.136 -1.708 -28.594 1.00 30.41 17 GLN A C 9
ATOM 13654 O O . GLN A 1 17 ? -21.976 -1.305 -28.714 1.00 31.24 17 GLN A O 9
ATOM 13668 N N . GLY A 1 18 ? -23.435 -2.941 -28.197 1.00 45.01 18 GLY A N 9
ATOM 13669 C CA . GLY A 1 18 ? -22.395 -3.917 -27.914 1.00 32.05 18 GLY A CA 9
ATOM 13670 C C . GLY A 1 18 ? -22.547 -4.533 -26.535 1.00 22.41 18 GLY A C 9
ATOM 13671 O O . GLY A 1 18 ? -23.602 -4.405 -25.913 1.00 30.02 18 GLY A O 9
ATOM 13675 N N . PRO A 1 19 ? -21.504 -5.221 -26.031 1.00 55.32 19 PRO A N 9
ATOM 13676 C CA . PRO A 1 19 ? -21.530 -5.860 -24.703 1.00 11.14 19 PRO A CA 9
ATOM 13677 C C . PRO A 1 19 ? -21.578 -4.838 -23.561 1.00 0.34 19 PRO A C 9
ATOM 13678 O O . PRO A 1 19 ? -21.884 -5.184 -22.416 1.00 64.54 19 PRO A O 9
ATOM 13689 N N . GLY A 1 20 ? -21.259 -3.586 -23.882 1.00 10.05 20 GLY A N 9
ATOM 13690 C CA . GLY A 1 20 ? -21.247 -2.527 -22.884 1.00 74.10 20 GLY A CA 9
ATOM 13691 C C . GLY A 1 20 ? -19.943 -2.476 -22.108 1.00 65.13 20 GLY A C 9
ATOM 13692 O O . GLY A 1 20 ? -19.771 -1.638 -21.226 1.00 74.44 20 GLY A O 9
ATOM 13696 N N . SER A 1 21 ? -19.024 -3.379 -22.436 1.00 30.53 21 SER A N 9
ATOM 13697 C CA . SER A 1 21 ? -17.719 -3.428 -21.788 1.00 4.43 21 SER A CA 9
ATOM 13698 C C . SER A 1 21 ? -16.716 -2.444 -22.429 1.00 25.13 21 SER A C 9
ATOM 13699 O O . SER A 1 21 ? -15.983 -1.767 -21.706 1.00 5.22 21 SER A O 9
ATOM 13707 N N . PRO A 1 22 ? -16.656 -2.333 -23.784 1.00 74.53 22 PRO A N 9
ATOM 13708 C CA . PRO A 1 22 ? -15.751 -1.400 -24.460 1.00 53.05 22 PRO A CA 9
ATOM 13709 C C . PRO A 1 22 ? -16.371 -0.005 -24.584 1.00 14.45 22 PRO A C 9
ATOM 13710 O O . PRO A 1 22 ? -16.481 0.549 -25.680 1.00 2.32 22 PRO A O 9
ATOM 13721 N N . GLU A 1 23 ? -16.775 0.561 -23.452 1.00 31.13 23 GLU A N 9
ATOM 13722 C CA . GLU A 1 23 ? -17.394 1.886 -23.427 1.00 2.43 23 GLU A CA 9
ATOM 13723 C C . GLU A 1 23 ? -16.342 2.980 -23.225 1.00 50.22 23 GLU A C 9
ATOM 13724 O O . GLU A 1 23 ? -15.245 2.722 -22.724 1.00 63.33 23 GLU A O 9
ATOM 13736 N N . GLY A 1 24 ? -16.665 4.191 -23.667 1.00 33.14 24 GLY A N 9
ATOM 13737 C CA . GLY A 1 24 ? -15.751 5.317 -23.530 1.00 73.02 24 GLY A CA 9
ATOM 13738 C C . GLY A 1 24 ? -14.811 5.441 -24.713 1.00 74.44 24 GLY A C 9
ATOM 13739 O O . GLY A 1 24 ? -14.302 6.526 -25.006 1.00 72.20 24 GLY A O 9
ATOM 13743 N N . VAL A 1 25 ? -14.593 4.327 -25.403 1.00 72.40 25 VAL A N 9
ATOM 13744 C CA . VAL A 1 25 ? -13.743 4.297 -26.588 1.00 22.33 25 VAL A CA 9
ATOM 13745 C C . VAL A 1 25 ? -14.607 4.317 -27.851 1.00 61.30 25 VAL A C 9
ATOM 13746 O O . VAL A 1 25 ? -15.775 3.917 -27.807 1.00 30.12 25 VAL A O 9
ATOM 13759 N N . PRO A 1 26 ? -14.065 4.806 -28.982 1.00 53.20 26 PRO A N 9
ATOM 13760 C CA . PRO A 1 26 ? -14.787 4.810 -30.260 1.00 53.23 26 PRO A CA 9
ATOM 13761 C C . PRO A 1 26 ? -15.170 3.392 -30.696 1.00 63.22 26 PRO A C 9
ATOM 13762 O O . PRO A 1 26 ? -14.390 2.454 -30.497 1.00 4.41 26 PRO A O 9
ATOM 13773 N N . PRO A 1 27 ? -16.374 3.215 -31.285 1.00 22.12 27 PRO A N 9
ATOM 13774 C CA . PRO A 1 27 ? -16.839 1.906 -31.775 1.00 12.14 27 PRO A CA 9
ATOM 13775 C C . PRO A 1 27 ? -15.781 1.196 -32.622 1.00 32.44 27 PRO A C 9
ATOM 13776 O O . PRO A 1 27 ? -15.163 1.804 -33.502 1.00 51.44 27 PRO A O 9
ATOM 13787 N N . THR A 1 28 ? -15.560 -0.082 -32.342 1.00 45.53 28 THR A N 9
ATOM 13788 C CA . THR A 1 28 ? -14.547 -0.859 -33.036 1.00 23.35 28 THR A CA 9
ATOM 13789 C C . THR A 1 28 ? -15.077 -1.409 -34.359 1.00 32.41 28 THR A C 9
ATOM 13790 O O . THR A 1 28 ? -16.171 -1.980 -34.411 1.00 52.34 28 THR A O 9
ATOM 13801 N N . ASP A 1 29 ? -14.306 -1.214 -35.427 1.00 43.22 29 ASP A N 9
ATOM 13802 C CA . ASP A 1 29 ? -14.610 -1.825 -36.717 1.00 33.15 29 ASP A CA 9
ATOM 13803 C C . ASP A 1 29 ? -14.273 -3.310 -36.653 1.00 10.15 29 ASP A C 9
ATOM 13804 O O . ASP A 1 29 ? -14.854 -4.126 -37.371 1.00 40.43 29 ASP A O 9
ATOM 13813 N N . ARG A 1 30 ? -13.312 -3.643 -35.786 1.00 41.34 30 ARG A N 9
ATOM 13814 C CA . ARG A 1 30 ? -13.018 -5.035 -35.444 1.00 50.12 30 ARG A CA 9
ATOM 13815 C C . ARG A 1 30 ? -14.161 -5.603 -34.601 1.00 1.41 30 ARG A C 9
ATOM 13816 O O . ARG A 1 30 ? -15.128 -4.897 -34.297 1.00 73.43 30 ARG A O 9
ATOM 13837 N N . PHE A 1 31 ? -14.050 -6.870 -34.216 1.00 5.02 31 PHE A N 9
ATOM 13838 C CA . PHE A 1 31 ? -15.027 -7.477 -33.318 1.00 30.21 31 PHE A CA 9
ATOM 13839 C C . PHE A 1 31 ? -14.969 -6.794 -31.948 1.00 11.12 31 PHE A C 9
ATOM 13840 O O . PHE A 1 31 ? -13.884 -6.487 -31.452 1.00 60.42 31 PHE A O 9
ATOM 13857 N N . PRO A 1 32 ? -16.132 -6.550 -31.317 1.00 23.40 32 PRO A N 9
ATOM 13858 C CA . PRO A 1 32 ? -16.205 -5.820 -30.042 1.00 61.21 32 PRO A CA 9
ATOM 13859 C C . PRO A 1 32 ? -15.795 -6.677 -28.840 1.00 12.12 32 PRO A C 9
ATOM 13860 O O . PRO A 1 32 ? -16.271 -6.465 -27.720 1.00 45.31 32 PRO A O 9
ATOM 13871 N N . LEU A 1 33 ? -14.900 -7.634 -29.071 1.00 21.14 33 LEU A N 9
ATOM 13872 C CA . LEU A 1 33 ? -14.409 -8.516 -28.019 1.00 43.40 33 LEU A CA 9
ATOM 13873 C C . LEU A 1 33 ? -12.885 -8.483 -27.981 1.00 31.24 33 LEU A C 9
ATOM 13874 O O . LEU A 1 33 ? -12.225 -8.734 -28.987 1.00 3.30 33 LEU A O 9
ATOM 13890 N N . LEU A 1 34 ? -12.336 -8.178 -26.814 1.00 14.54 34 LEU A N 9
ATOM 13891 C CA . LEU A 1 34 ? -10.887 -8.095 -26.635 1.00 1.15 34 LEU A CA 9
ATOM 13892 C C . LEU A 1 34 ? -10.343 -9.419 -26.102 1.00 23.24 34 LEU A C 9
ATOM 13893 O O . LEU A 1 34 ? -9.146 -9.545 -25.824 1.00 75.43 34 LEU A O 9
ATOM 13909 N N . ALA A 1 35 ? -11.231 -10.401 -25.969 1.00 40.20 35 ALA A N 9
ATOM 13910 C CA . ALA A 1 35 ? -10.863 -11.717 -25.455 1.00 32.23 35 ALA A CA 9
ATOM 13911 C C . ALA A 1 35 ? -10.150 -12.535 -26.529 1.00 54.11 35 ALA A C 9
ATOM 13912 O O . ALA A 1 35 ? -10.713 -13.469 -27.101 1.00 20.41 35 ALA A O 9
ATOM 13919 N N . LEU A 1 36 ? -8.917 -12.141 -26.821 1.00 11.44 36 LEU A N 9
ATOM 13920 C CA . LEU A 1 36 ? -8.086 -12.824 -27.807 1.00 70.21 36 LEU A CA 9
ATOM 13921 C C . LEU A 1 36 ? -6.811 -13.318 -27.128 1.00 54.41 36 LEU A C 9
ATOM 13922 O O . LEU A 1 36 ? -6.554 -14.519 -27.049 1.00 32.22 36 LEU A O 9
ATOM 13938 N N . LEU A 1 37 ? -6.036 -12.365 -26.618 1.00 13.52 37 LEU A N 9
ATOM 13939 C CA . LEU A 1 37 ? -4.825 -12.648 -25.855 1.00 21.25 37 LEU A CA 9
ATOM 13940 C C . LEU A 1 37 ? -4.693 -11.615 -24.736 1.00 14.11 37 LEU A C 9
ATOM 13941 O O . LEU A 1 37 ? -4.322 -10.467 -24.982 1.00 53.31 37 LEU A O 9
ATOM 13957 N N . ARG A 1 38 ? -5.046 -12.016 -23.519 1.00 2.14 38 ARG A N 9
ATOM 13958 C CA . ARG A 1 38 ? -5.048 -11.112 -22.366 1.00 45.54 38 ARG A CA 9
ATOM 13959 C C . ARG A 1 38 ? -4.551 -11.841 -21.119 1.00 2.05 38 ARG A C 9
ATOM 13960 O O . ARG A 1 38 ? -4.492 -13.072 -21.094 1.00 21.04 38 ARG A O 9
ATOM 13981 N N . ARG A 1 39 ? -4.193 -11.069 -20.092 1.00 13.43 39 ARG A N 9
ATOM 13982 C CA . ARG A 1 39 ? -3.763 -11.629 -18.811 1.00 31.22 39 ARG A CA 9
ATOM 13983 C C . ARG A 1 39 ? -4.962 -12.040 -17.973 1.00 12.54 39 ARG A C 9
ATOM 13984 O O . ARG A 1 39 ? -4.863 -12.895 -17.093 1.00 64.51 39 ARG A O 9
ATOM 14005 N N . THR A 1 40 ? -6.084 -11.396 -18.240 1.00 21.32 40 THR A N 9
ATOM 14006 C CA . THR A 1 40 ? -7.296 -11.610 -17.458 1.00 31.44 40 THR A CA 9
ATOM 14007 C C . THR A 1 40 ? -7.981 -12.914 -17.833 1.00 32.23 40 THR A C 9
ATOM 14008 O O . THR A 1 40 ? -7.811 -13.439 -18.933 1.00 70.14 40 THR A O 9
ATOM 14019 N N . LEU A 1 41 ? -8.784 -13.402 -16.905 1.00 51.33 41 LEU A N 9
ATOM 14020 C CA . LEU A 1 41 ? -9.468 -14.679 -17.050 1.00 34.14 41 LEU A CA 9
ATOM 14021 C C . LEU A 1 41 ? -10.947 -14.457 -17.323 1.00 43.22 41 LEU A C 9
ATOM 14022 O O . LEU A 1 41 ? -11.723 -14.209 -16.396 1.00 22.33 41 LEU A O 9
ATOM 14038 N N . THR A 1 42 ? -11.333 -14.508 -18.593 1.00 31.45 42 THR A N 9
ATOM 14039 C CA . THR A 1 42 ? -12.747 -14.549 -18.939 1.00 23.21 42 THR A CA 9
ATOM 14040 C C . THR A 1 42 ? -13.317 -15.890 -18.480 1.00 63.23 42 THR A C 9
ATOM 14041 O O . THR A 1 42 ? -12.554 -16.817 -18.193 1.00 44.05 42 THR A O 9
ATOM 14052 N N . GLU A 1 43 ? -14.640 -16.005 -18.420 1.00 15.15 43 GLU A N 9
ATOM 14053 C CA . GLU A 1 43 ? -15.283 -17.201 -17.870 1.00 71.31 43 GLU A CA 9
ATOM 14054 C C . GLU A 1 43 ? -14.743 -18.467 -18.544 1.00 12.12 43 GLU A C 9
ATOM 14055 O O . GLU A 1 43 ? -14.560 -19.493 -17.893 1.00 32.21 43 GLU A O 9
ATOM 14067 N N . GLU A 1 44 ? -14.432 -18.361 -19.836 1.00 24.15 44 GLU A N 9
ATOM 14068 C CA . GLU A 1 44 ? -13.908 -19.491 -20.602 1.00 42.15 44 GLU A CA 9
ATOM 14069 C C . GLU A 1 44 ? -12.569 -19.939 -20.014 1.00 51.42 44 GLU A C 9
ATOM 14070 O O . GLU A 1 44 ? -12.335 -21.129 -19.776 1.00 31.32 44 GLU A O 9
ATOM 14082 N N . GLN A 1 45 ? -11.703 -18.959 -19.770 1.00 31.04 45 GLN A N 9
ATOM 14083 C CA . GLN A 1 45 ? -10.391 -19.200 -19.178 1.00 14.15 45 GLN A CA 9
ATOM 14084 C C . GLN A 1 45 ? -10.543 -19.780 -17.775 1.00 53.01 45 GLN A C 9
ATOM 14085 O O . GLN A 1 45 ? -9.783 -20.652 -17.372 1.00 14.13 45 GLN A O 9
ATOM 14099 N N . VAL A 1 46 ? -11.553 -19.307 -17.044 1.00 64.44 46 VAL A N 9
ATOM 14100 C CA . VAL A 1 46 ? -11.814 -19.789 -15.691 1.00 2.55 46 VAL A CA 9
ATOM 14101 C C . VAL A 1 46 ? -12.190 -21.268 -15.735 1.00 12.42 46 VAL A C 9
ATOM 14102 O O . VAL A 1 46 ? -11.707 -22.073 -14.936 1.00 73.15 46 VAL A O 9
ATOM 14115 N N . GLN A 1 47 ? -13.043 -21.615 -16.693 1.00 74.22 47 GLN A N 9
ATOM 14116 C CA . GLN A 1 47 ? -13.465 -22.998 -16.902 1.00 73.34 47 GLN A CA 9
ATOM 14117 C C . GLN A 1 47 ? -12.275 -23.856 -17.331 1.00 25.01 47 GLN A C 9
ATOM 14118 O O . GLN A 1 47 ? -12.193 -25.034 -16.994 1.00 54.32 47 GLN A O 9
ATOM 14132 N N . GLU A 1 48 ? -11.356 -23.256 -18.086 1.00 35.04 48 GLU A N 9
ATOM 14133 C CA . GLU A 1 48 ? -10.114 -23.925 -18.465 1.00 64.51 48 GLU A CA 9
ATOM 14134 C C . GLU A 1 48 ? -9.274 -24.219 -17.216 1.00 55.04 48 GLU A C 9
ATOM 14135 O O . GLU A 1 48 ? -8.827 -25.361 -16.998 1.00 73.40 48 GLU A O 9
ATOM 14147 N N . VAL A 1 49 ? -9.091 -23.188 -16.391 1.00 34.21 49 VAL A N 9
ATOM 14148 C CA . VAL A 1 49 ? -8.355 -23.310 -15.144 1.00 32.22 49 VAL A CA 9
ATOM 14149 C C . VAL A 1 49 ? -8.891 -24.471 -14.327 1.00 34.13 49 VAL A C 9
ATOM 14150 O O . VAL A 1 49 ? -8.150 -25.373 -13.964 1.00 25.13 49 VAL A O 9
ATOM 14163 N N . VAL A 1 50 ? -10.192 -24.448 -14.072 1.00 60.22 50 VAL A N 9
ATOM 14164 C CA . VAL A 1 50 ? -10.847 -25.457 -13.248 1.00 11.40 50 VAL A CA 9
ATOM 14165 C C . VAL A 1 50 ? -10.857 -26.830 -13.928 1.00 72.34 50 VAL A C 9
ATOM 14166 O O . VAL A 1 50 ? -10.809 -27.862 -13.254 1.00 53.42 50 VAL A O 9
ATOM 14179 N N . ALA A 1 51 ? -10.909 -26.837 -15.258 1.00 31.45 51 ALA A N 9
ATOM 14180 C CA . ALA A 1 51 ? -10.880 -28.083 -16.025 1.00 42.34 51 ALA A CA 9
ATOM 14181 C C . ALA A 1 51 ? -9.575 -28.827 -15.774 1.00 31.41 51 ALA A C 9
ATOM 14182 O O . ALA A 1 51 ? -9.571 -30.035 -15.539 1.00 25.24 51 ALA A O 9
ATOM 14189 N N . LYS A 1 52 ? -8.466 -28.097 -15.824 1.00 53.45 52 LYS A N 9
ATOM 14190 C CA . LYS A 1 52 ? -7.159 -28.676 -15.521 1.00 42.14 52 LYS A CA 9
ATOM 14191 C C . LYS A 1 52 ? -6.980 -28.844 -14.001 1.00 3.33 52 LYS A C 9
ATOM 14192 O O . LYS A 1 52 ? -6.402 -29.824 -13.530 1.00 33.40 52 LYS A O 9
ATOM 14211 N N . LEU A 1 53 ? -7.530 -27.893 -13.251 1.00 5.45 53 LEU A N 9
ATOM 14212 C CA . LEU A 1 53 ? -7.391 -27.842 -11.788 1.00 72.44 53 LEU A CA 9
ATOM 14213 C C . LEU A 1 53 ? -8.015 -29.075 -11.140 1.00 43.14 53 LEU A C 9
ATOM 14214 O O . LEU A 1 53 ? -7.521 -29.578 -10.134 1.00 30.51 53 LEU A O 9
ATOM 14230 N N . THR A 1 54 ? -9.091 -29.579 -11.735 1.00 2.31 54 THR A N 9
ATOM 14231 C CA . THR A 1 54 ? -9.794 -30.727 -11.178 1.00 74.25 54 THR A CA 9
ATOM 14232 C C . THR A 1 54 ? -9.017 -32.021 -11.450 1.00 12.24 54 THR A C 9
ATOM 14233 O O . THR A 1 54 ? -9.479 -33.119 -11.113 1.00 11.50 54 THR A O 9
ATOM 14244 N N . ASP A 1 55 ? -7.841 -31.885 -12.065 1.00 13.25 55 ASP A N 9
ATOM 14245 C CA . ASP A 1 55 ? -6.927 -33.007 -12.261 1.00 1.54 55 ASP A CA 9
ATOM 14246 C C . ASP A 1 55 ? -5.751 -32.882 -11.290 1.00 20.51 55 ASP A C 9
ATOM 14247 O O . ASP A 1 55 ? -4.791 -32.159 -11.556 1.00 75.23 55 ASP A O 9
ATOM 14256 N N . PRO A 1 56 ? -5.813 -33.593 -10.147 1.00 62.43 56 PRO A N 9
ATOM 14257 C CA . PRO A 1 56 ? -4.833 -33.442 -9.058 1.00 43.13 56 PRO A CA 9
ATOM 14258 C C . PRO A 1 56 ? -3.439 -33.927 -9.446 1.00 2.34 56 PRO A C 9
ATOM 14259 O O . PRO A 1 56 ? -2.489 -33.820 -8.666 1.00 53.10 56 PRO A O 9
ATOM 14270 N N . GLU A 1 57 ? -3.322 -34.477 -10.642 1.00 53.21 57 GLU A N 9
ATOM 14271 C CA . GLU A 1 57 ? -2.041 -34.950 -11.130 1.00 31.20 57 GLU A CA 9
ATOM 14272 C C . GLU A 1 57 ? -1.264 -33.804 -11.773 1.00 11.32 57 GLU A C 9
ATOM 14273 O O . GLU A 1 57 ? -0.062 -33.671 -11.557 1.00 40.10 57 GLU A O 9
ATOM 14285 N N . SER A 1 58 ? -1.965 -32.962 -12.537 1.00 43.04 58 SER A N 9
ATOM 14286 C CA . SER A 1 58 ? -1.334 -31.850 -13.252 1.00 14.11 58 SER A CA 9
ATOM 14287 C C . SER A 1 58 ? -0.576 -30.935 -12.287 1.00 64.34 58 SER A C 9
ATOM 14288 O O . SER A 1 58 ? 0.605 -30.632 -12.495 1.00 15.34 58 SER A O 9
ATOM 14296 N N . SER A 1 59 ? -1.264 -30.525 -11.224 1.00 11.31 59 SER A N 9
ATOM 14297 C CA . SER A 1 59 ? -0.707 -29.625 -10.217 1.00 64.13 59 SER A CA 9
ATOM 14298 C C . SER A 1 59 ? 0.616 -30.160 -9.663 1.00 74.10 59 SER A C 9
ATOM 14299 O O . SER A 1 59 ? 1.546 -29.393 -9.378 1.00 53.43 59 SER A O 9
ATOM 14307 N N . ALA A 1 60 ? 0.711 -31.484 -9.564 1.00 52.35 60 ALA A N 9
ATOM 14308 C CA . ALA A 1 60 ? 1.852 -32.141 -8.936 1.00 44.05 60 ALA A CA 9
ATOM 14309 C C . ALA A 1 60 ? 3.173 -31.731 -9.589 1.00 65.01 60 ALA A C 9
ATOM 14310 O O . ALA A 1 60 ? 4.138 -31.418 -8.896 1.00 55.43 60 ALA A O 9
ATOM 14317 N N . GLN A 1 61 ? 3.215 -31.713 -10.920 1.00 51.35 61 GLN A N 9
ATOM 14318 C CA . GLN A 1 61 ? 4.462 -31.414 -11.628 1.00 31.01 61 GLN A CA 9
ATOM 14319 C C . GLN A 1 61 ? 4.668 -29.910 -11.787 1.00 42.21 61 GLN A C 9
ATOM 14320 O O . GLN A 1 61 ? 5.790 -29.456 -12.040 1.00 61.11 61 GLN A O 9
ATOM 14334 N N . ILE A 1 62 ? 3.598 -29.137 -11.625 1.00 4.23 62 ILE A N 9
ATOM 14335 C CA . ILE A 1 62 ? 3.663 -27.690 -11.827 1.00 32.12 62 ILE A CA 9
ATOM 14336 C C . ILE A 1 62 ? 4.501 -27.016 -10.737 1.00 0.54 62 ILE A C 9
ATOM 14337 O O . ILE A 1 62 ? 5.411 -26.240 -11.036 1.00 12.44 62 ILE A O 9
ATOM 14353 N N . ASP A 1 63 ? 4.200 -27.316 -9.473 1.00 4.21 63 ASP A N 9
ATOM 14354 C CA . ASP A 1 63 ? 4.931 -26.710 -8.352 1.00 24.12 63 ASP A CA 9
ATOM 14355 C C . ASP A 1 63 ? 5.622 -27.779 -7.502 1.00 32.11 63 ASP A C 9
ATOM 14356 O O . ASP A 1 63 ? 6.519 -27.475 -6.716 1.00 51.03 63 ASP A O 9
ATOM 14365 N N . GLY A 1 64 ? 5.243 -29.038 -7.698 1.00 4.34 64 GLY A N 9
ATOM 14366 C CA . GLY A 1 64 ? 5.831 -30.129 -6.932 1.00 4.15 64 GLY A CA 9
ATOM 14367 C C . GLY A 1 64 ? 4.994 -30.505 -5.722 1.00 21.32 64 GLY A C 9
ATOM 14368 O O . GLY A 1 64 ? 5.407 -31.327 -4.902 1.00 74.55 64 GLY A O 9
ATOM 14372 N N . VAL A 1 65 ? 3.811 -29.904 -5.615 1.00 53.23 65 VAL A N 9
ATOM 14373 C CA . VAL A 1 65 ? 2.931 -30.111 -4.467 1.00 5.12 65 VAL A CA 9
ATOM 14374 C C . VAL A 1 65 ? 1.471 -30.175 -4.906 1.00 22.24 65 VAL A C 9
ATOM 14375 O O . VAL A 1 65 ? 1.150 -29.925 -6.065 1.00 34.45 65 VAL A O 9
ATOM 14388 N N . VAL A 1 66 ? 0.600 -30.513 -3.960 1.00 30.32 66 VAL A N 9
ATOM 14389 C CA . VAL A 1 66 ? -0.846 -30.478 -4.166 1.00 1.42 66 VAL A CA 9
ATOM 14390 C C . VAL A 1 66 ? -1.508 -29.854 -2.934 1.00 32.13 66 VAL A C 9
ATOM 14391 O O . VAL A 1 66 ? -1.590 -30.476 -1.873 1.00 51.15 66 VAL A O 9
ATOM 14404 N N . SER A 1 67 ? -1.928 -28.604 -3.069 1.00 53.53 67 SER A N 9
ATOM 14405 C CA . SER A 1 67 ? -2.417 -27.822 -1.935 1.00 63.30 67 SER A CA 9
ATOM 14406 C C . SER A 1 67 ? -3.536 -26.878 -2.371 1.00 25.11 67 SER A C 9
ATOM 14407 O O . SER A 1 67 ? -3.819 -26.755 -3.555 1.00 45.11 67 SER A O 9
ATOM 14415 N N . LYS A 1 68 ? -4.145 -26.186 -1.409 1.00 41.35 68 LYS A N 9
ATOM 14416 C CA . LYS A 1 68 ? -5.187 -25.199 -1.702 1.00 53.40 68 LYS A CA 9
ATOM 14417 C C . LYS A 1 68 ? -4.625 -24.089 -2.593 1.00 61.41 68 LYS A C 9
ATOM 14418 O O . LYS A 1 68 ? -5.342 -23.474 -3.382 1.00 72.23 68 LYS A O 9
ATOM 14437 N N . ASP A 1 69 ? -3.323 -23.864 -2.459 1.00 15.13 69 ASP A N 9
ATOM 14438 C CA . ASP A 1 69 ? -2.633 -22.769 -3.135 1.00 73.13 69 ASP A CA 9
ATOM 14439 C C . ASP A 1 69 ? -2.555 -22.979 -4.646 1.00 2.11 69 ASP A C 9
ATOM 14440 O O . ASP A 1 69 ? -2.294 -22.031 -5.393 1.00 71.50 69 ASP A O 9
ATOM 14449 N N . GLU A 1 70 ? -2.781 -24.213 -5.095 1.00 14.54 70 GLU A N 9
ATOM 14450 C CA . GLU A 1 70 ? -2.634 -24.541 -6.513 1.00 21.21 70 GLU A CA 9
ATOM 14451 C C . GLU A 1 70 ? -3.645 -23.777 -7.361 1.00 20.22 70 GLU A C 9
ATOM 14452 O O . GLU A 1 70 ? -3.387 -23.492 -8.526 1.00 62.31 70 GLU A O 9
ATOM 14464 N N . ILE A 1 71 ? -4.784 -23.424 -6.765 1.00 21.23 71 ILE A N 9
ATOM 14465 C CA . ILE A 1 71 ? -5.793 -22.619 -7.456 1.00 21.42 71 ILE A CA 9
ATOM 14466 C C . ILE A 1 71 ? -5.143 -21.342 -7.997 1.00 5.33 71 ILE A C 9
ATOM 14467 O O . ILE A 1 71 ? -5.202 -21.049 -9.200 1.00 63.22 71 ILE A O 9
ATOM 14483 N N . GLU A 1 72 ? -4.482 -20.616 -7.100 1.00 15.22 72 GLU A N 9
ATOM 14484 C CA . GLU A 1 72 ? -3.800 -19.376 -7.448 1.00 53.51 72 GLU A CA 9
ATOM 14485 C C . GLU A 1 72 ? -2.746 -19.634 -8.527 1.00 55.15 72 GLU A C 9
ATOM 14486 O O . GLU A 1 72 ? -2.551 -18.820 -9.433 1.00 64.43 72 GLU A O 9
ATOM 14498 N N . LYS A 1 73 ? -2.087 -20.787 -8.424 1.00 41.33 73 LYS A N 9
ATOM 14499 C CA . LYS A 1 73 ? -1.056 -21.179 -9.384 1.00 45.24 73 LYS A CA 9
ATOM 14500 C C . LYS A 1 73 ? -1.653 -21.350 -10.781 1.00 24.45 73 LYS A C 9
ATOM 14501 O O . LYS A 1 73 ? -1.101 -20.857 -11.768 1.00 4.23 73 LYS A O 9
ATOM 14520 N N . PHE A 1 74 ? -2.786 -22.043 -10.854 1.00 11.22 74 PHE A N 9
ATOM 14521 C CA . PHE A 1 74 ? -3.465 -22.293 -12.123 1.00 22.20 74 PHE A CA 9
ATOM 14522 C C . PHE A 1 74 ? -4.052 -21.005 -12.689 1.00 73.02 74 PHE A C 9
ATOM 14523 O O . PHE A 1 74 ? -4.200 -20.865 -13.900 1.00 45.14 74 PHE A O 9
ATOM 14540 N N . ILE A 1 75 ? -4.391 -20.068 -11.812 1.00 65.43 75 ILE A N 9
ATOM 14541 C CA . ILE A 1 75 ? -4.864 -18.764 -12.255 1.00 31.44 75 ILE A CA 9
ATOM 14542 C C . ILE A 1 75 ? -3.727 -17.977 -12.913 1.00 22.43 75 ILE A C 9
ATOM 14543 O O . ILE A 1 75 ? -3.858 -17.498 -14.044 1.00 22.03 75 ILE A O 9
ATOM 14559 N N . ALA A 1 76 ? -2.592 -17.890 -12.220 1.00 52.44 76 ALA A N 9
ATOM 14560 C CA . ALA A 1 76 ? -1.416 -17.203 -12.754 1.00 4.04 76 ALA A CA 9
ATOM 14561 C C . ALA A 1 76 ? -0.936 -17.896 -14.029 1.00 21.11 76 ALA A C 9
ATOM 14562 O O . ALA A 1 76 ? -0.322 -17.276 -14.903 1.00 25.25 76 ALA A O 9
ATOM 14569 N N . ASP A 1 77 ? -1.254 -19.186 -14.121 1.00 61.03 77 ASP A N 9
ATOM 14570 C CA . ASP A 1 77 ? -0.907 -20.015 -15.276 1.00 42.01 77 ASP A CA 9
ATOM 14571 C C . ASP A 1 77 ? -1.524 -19.456 -16.556 1.00 61.43 77 ASP A C 9
ATOM 14572 O O . ASP A 1 77 ? -0.987 -19.641 -17.646 1.00 2.14 77 ASP A O 9
ATOM 14581 N N . VAL A 1 78 ? -2.641 -18.740 -16.410 1.00 0.21 78 VAL A N 9
ATOM 14582 C CA . VAL A 1 78 ? -3.345 -18.159 -17.554 1.00 54.41 78 VAL A CA 9
ATOM 14583 C C . VAL A 1 78 ? -2.847 -16.732 -17.805 1.00 22.23 78 VAL A C 9
ATOM 14584 O O . VAL A 1 78 ? -3.586 -15.856 -18.251 1.00 42.11 78 VAL A O 9
ATOM 14597 N N . THR A 1 79 ? -1.567 -16.518 -17.502 1.00 30.41 79 THR A N 9
ATOM 14598 C CA . THR A 1 79 ? -0.893 -15.248 -17.761 1.00 54.12 79 THR A CA 9
ATOM 14599 C C . THR A 1 79 ? -1.452 -14.128 -16.871 1.00 71.50 79 THR A C 9
ATOM 14600 O O . THR A 1 79 ? -1.181 -12.947 -17.090 1.00 33.50 79 THR A O 9
ATOM 14611 N N . LYS A 1 80 ? -2.180 -14.504 -15.818 1.00 61.35 80 LYS A N 9
ATOM 14612 C CA . LYS A 1 80 ? -2.719 -13.514 -14.891 1.00 2.22 80 LYS A CA 9
ATOM 14613 C C . LYS A 1 80 ? -1.584 -12.855 -14.119 1.00 73.41 80 LYS A C 9
ATOM 14614 O O . LYS A 1 80 ? -1.653 -11.667 -13.800 1.00 21.42 80 LYS A O 9
ATOM 14633 N N . ASP A 1 81 ? -0.531 -13.635 -13.859 1.00 15.43 81 ASP A N 9
ATOM 14634 C CA . ASP A 1 81 ? 0.658 -13.154 -13.148 1.00 70.42 81 ASP A CA 9
ATOM 14635 C C . ASP A 1 81 ? 0.350 -12.885 -11.674 1.00 63.31 81 ASP A C 9
ATOM 14636 O O . ASP A 1 81 ? 0.883 -13.555 -10.790 1.00 51.31 81 ASP A O 9
ATOM 14645 N N . GLU A 1 82 ? -0.517 -11.913 -11.414 1.00 51.11 82 GLU A N 9
ATOM 14646 C CA . GLU A 1 82 ? -0.920 -11.571 -10.058 1.00 23.24 82 GLU A CA 9
ATOM 14647 C C . GLU A 1 82 ? -2.381 -11.979 -9.830 1.00 62.30 82 GLU A C 9
ATOM 14648 O O . GLU A 1 82 ? -3.299 -11.244 -10.205 1.00 24.41 82 GLU A O 9
ATOM 14660 N N . PRO A 1 83 ? -2.615 -13.168 -9.245 1.00 41.20 83 PRO A N 9
ATOM 14661 C CA . PRO A 1 83 ? -3.969 -13.681 -9.007 1.00 1.43 83 PRO A CA 9
ATOM 14662 C C . PRO A 1 83 ? -4.644 -12.981 -7.826 1.00 63.44 83 PRO A C 9
ATOM 14663 O O . PRO A 1 83 ? -4.022 -12.775 -6.779 1.00 23.54 83 PRO A O 9
ATOM 14674 N N . THR A 1 84 ? -5.912 -12.616 -7.990 1.00 62.44 84 THR A N 9
ATOM 14675 C CA . THR A 1 84 ? -6.648 -11.910 -6.943 1.00 64.50 84 THR A CA 9
ATOM 14676 C C . THR A 1 84 ? -7.797 -12.765 -6.406 1.00 62.30 84 THR A C 9
ATOM 14677 O O . THR A 1 84 ? -8.233 -13.733 -7.051 1.00 22.53 84 THR A O 9
ATOM 14688 N N . ALA A 1 85 ? -8.286 -12.397 -5.220 1.00 11.33 85 ALA A N 9
ATOM 14689 C CA . ALA A 1 85 ? -9.378 -13.111 -4.564 1.00 53.25 85 ALA A CA 9
ATOM 14690 C C . ALA A 1 85 ? -10.577 -13.257 -5.497 1.00 55.44 85 ALA A C 9
ATOM 14691 O O . ALA A 1 85 ? -11.347 -14.207 -5.384 1.00 52.34 85 ALA A O 9
ATOM 14698 N N . GLN A 1 86 ? -10.721 -12.304 -6.414 1.00 34.21 86 GLN A N 9
ATOM 14699 C CA . GLN A 1 86 ? -11.758 -12.367 -7.442 1.00 11.51 86 GLN A CA 9
ATOM 14700 C C . GLN A 1 86 ? -11.613 -13.663 -8.243 1.00 50.40 86 GLN A C 9
ATOM 14701 O O . GLN A 1 86 ? -12.561 -14.455 -8.359 1.00 71.31 86 GLN A O 9
ATOM 14715 N N . ASP A 1 87 ? -10.404 -13.883 -8.761 1.00 24.32 87 ASP A N 9
ATOM 14716 C CA . ASP A 1 87 ? -10.107 -15.075 -9.548 1.00 32.24 87 ASP A CA 9
ATOM 14717 C C . ASP A 1 87 ? -10.291 -16.317 -8.694 1.00 42.21 87 ASP A C 9
ATOM 14718 O O . ASP A 1 87 ? -11.015 -17.235 -9.075 1.00 5.42 87 ASP A O 9
ATOM 14727 N N . ILE A 1 88 ? -9.649 -16.326 -7.521 1.00 41.24 88 ILE A N 9
ATOM 14728 C CA . ILE A 1 88 ? -9.707 -17.484 -6.627 1.00 12.41 88 ILE A CA 9
ATOM 14729 C C . ILE A 1 88 ? -11.156 -17.838 -6.294 1.00 62.53 88 ILE A C 9
ATOM 14730 O O . ILE A 1 88 ? -11.531 -19.008 -6.300 1.00 0.14 88 ILE A O 9
ATOM 14746 N N . SER A 1 89 ? -11.976 -16.822 -6.037 1.00 54.03 89 SER A N 9
ATOM 14747 C CA . SER A 1 89 ? -13.367 -17.042 -5.661 1.00 31.54 89 SER A CA 9
ATOM 14748 C C . SER A 1 89 ? -14.159 -17.631 -6.830 1.00 63.41 89 SER A C 9
ATOM 14749 O O . SER A 1 89 ? -14.889 -18.609 -6.659 1.00 50.42 89 SER A O 9
ATOM 14757 N N . ARG A 1 90 ? -14.007 -17.044 -8.019 1.00 23.34 90 ARG A N 9
ATOM 14758 C CA . ARG A 1 90 ? -14.692 -17.548 -9.213 1.00 54.03 90 ARG A CA 9
ATOM 14759 C C . ARG A 1 90 ? -14.283 -18.997 -9.488 1.00 24.50 90 ARG A C 9
ATOM 14760 O O . ARG A 1 90 ? -15.132 -19.897 -9.562 1.00 24.11 90 ARG A O 9
ATOM 14781 N N . VAL A 1 91 ? -12.976 -19.216 -9.602 1.00 13.22 91 VAL A N 9
ATOM 14782 C CA . VAL A 1 91 ? -12.426 -20.543 -9.855 1.00 73.33 91 VAL A CA 9
ATOM 14783 C C . VAL A 1 91 ? -12.934 -21.540 -8.811 1.00 11.43 91 VAL A C 9
ATOM 14784 O O . VAL A 1 91 ? -13.473 -22.599 -9.158 1.00 41.13 91 VAL A O 9
ATOM 14797 N N . ALA A 1 92 ? -12.795 -21.174 -7.537 1.00 14.51 92 ALA A N 9
ATOM 14798 C CA . ALA A 1 92 ? -13.248 -22.017 -6.434 1.00 51.41 92 ALA A CA 9
ATOM 14799 C C . ALA A 1 92 ? -14.738 -22.314 -6.551 1.00 45.24 92 ALA A C 9
ATOM 14800 O O . ALA A 1 92 ? -15.179 -23.431 -6.291 1.00 41.04 92 ALA A O 9
ATOM 14807 N N . SER A 1 93 ? -15.503 -21.309 -6.965 1.00 15.05 93 SER A N 9
ATOM 14808 C CA . SER A 1 93 ? -16.936 -21.464 -7.171 1.00 62.23 93 SER A CA 9
ATOM 14809 C C . SER A 1 93 ? -17.207 -22.532 -8.227 1.00 73.41 93 SER A C 9
ATOM 14810 O O . SER A 1 93 ? -18.091 -23.370 -8.061 1.00 13.21 93 SER A O 9
ATOM 14818 N N . ARG A 1 94 ? -16.426 -22.509 -9.308 1.00 41.15 94 ARG A N 9
ATOM 14819 C CA . ARG A 1 94 ? -16.612 -23.469 -10.402 1.00 3.43 94 ARG A CA 9
ATOM 14820 C C . ARG A 1 94 ? -16.310 -24.888 -9.941 1.00 32.51 94 ARG A C 9
ATOM 14821 O O . ARG A 1 94 ? -17.136 -25.786 -10.087 1.00 40.31 94 ARG A O 9
ATOM 14842 N N . LEU A 1 95 ? -15.121 -25.087 -9.382 1.00 55.01 95 LEU A N 9
ATOM 14843 C CA . LEU A 1 95 ? -14.718 -26.419 -8.919 1.00 15.52 95 LEU A CA 9
ATOM 14844 C C . LEU A 1 95 ? -15.611 -26.898 -7.767 1.00 70.41 95 LEU A C 9
ATOM 14845 O O . LEU A 1 95 ? -15.831 -28.101 -7.600 1.00 61.13 95 LEU A O 9
ATOM 14861 N N . ALA A 1 96 ? -16.141 -25.954 -6.993 1.00 40.45 96 ALA A N 9
ATOM 14862 C CA . ALA A 1 96 ? -17.123 -26.269 -5.951 1.00 52.43 96 ALA A CA 9
ATOM 14863 C C . ALA A 1 96 ? -18.466 -26.640 -6.584 1.00 51.03 96 ALA A C 9
ATOM 14864 O O . ALA A 1 96 ? -19.227 -27.440 -6.037 1.00 52.32 96 ALA A O 9
ATOM 14871 N N . ALA A 1 97 ? -18.747 -26.044 -7.744 1.00 43.02 97 ALA A N 9
ATOM 14872 C CA . ALA A 1 97 ? -19.942 -26.371 -8.521 1.00 4.04 97 ALA A CA 9
ATOM 14873 C C . ALA A 1 97 ? -19.795 -27.754 -9.149 1.00 60.22 97 ALA A C 9
ATOM 14874 O O . ALA A 1 97 ? -20.769 -28.356 -9.595 1.00 2.12 97 ALA A O 9
ATOM 14881 N N . GLY A 1 98 ? -18.554 -28.239 -9.193 1.00 10.24 98 GLY A N 9
ATOM 14882 C CA . GLY A 1 98 ? -18.287 -29.603 -9.619 1.00 71.13 98 GLY A CA 9
ATOM 14883 C C . GLY A 1 98 ? -18.574 -30.602 -8.517 1.00 75.14 98 GLY A C 9
ATOM 14884 O O . GLY A 1 98 ? -18.140 -31.752 -8.580 1.00 24.30 98 GLY A O 9
ATOM 14888 N N . GLY A 1 99 ? -19.263 -30.142 -7.477 1.00 44.44 99 GLY A N 9
ATOM 14889 C CA . GLY A 1 99 ? -19.731 -31.028 -6.440 1.00 11.31 99 GLY A CA 9
ATOM 14890 C C . GLY A 1 99 ? -20.862 -31.900 -6.943 1.00 2.41 99 GLY A C 9
ATOM 14891 O O . GLY A 1 99 ? -21.905 -31.393 -7.351 1.00 24.34 99 GLY A O 9
ATOM 14895 N N . TRP A 1 100 ? -20.640 -33.205 -6.933 1.00 33.12 100 TRP A N 9
ATOM 14896 C CA . TRP A 1 100 ? -21.612 -34.177 -7.423 1.00 54.53 100 TRP A CA 9
ATOM 14897 C C . TRP A 1 100 ? -22.884 -34.182 -6.533 1.00 63.43 100 TRP A C 9
ATOM 14898 O O . TRP A 1 100 ? -22.957 -33.376 -5.604 1.00 14.14 100 TRP A O 9
ATOM 14919 N N . PRO A 1 101 ? -23.866 -35.121 -6.727 1.00 54.45 101 PRO A N 9
ATOM 14920 C CA . PRO A 1 101 ? -25.283 -34.882 -6.485 1.00 61.44 101 PRO A CA 9
ATOM 14921 C C . PRO A 1 101 ? -25.633 -33.437 -6.117 1.00 74.42 101 PRO A C 9
ATOM 14922 O O . PRO A 1 101 ? -25.618 -33.037 -4.950 1.00 34.13 101 PRO A O 9
ATOM 14933 N N . LEU A 1 102 ? -25.946 -32.669 -7.159 1.00 10.31 102 LEU A N 9
ATOM 14934 C CA . LEU A 1 102 ? -26.198 -31.237 -7.059 1.00 74.21 102 LEU A CA 9
ATOM 14935 C C . LEU A 1 102 ? -27.433 -30.868 -7.874 1.00 33.31 102 LEU A C 9
ATOM 14936 O O . LEU A 1 102 ? -27.925 -31.677 -8.667 1.00 3.42 102 LEU A O 9
ATOM 14952 N N . ALA A 1 103 ? -27.928 -29.651 -7.678 1.00 35.13 103 ALA A N 9
ATOM 14953 C CA . ALA A 1 103 ? -29.075 -29.142 -8.428 1.00 1.22 103 ALA A CA 9
ATOM 14954 C C . ALA A 1 103 ? -28.676 -27.923 -9.259 1.00 44.52 103 ALA A C 9
ATOM 14955 O O . ALA A 1 103 ? -28.488 -26.829 -8.721 1.00 71.31 103 ALA A O 9
ATOM 14962 N N . GLY A 1 104 ? -28.538 -28.121 -10.570 1.00 1.03 104 GLY A N 9
ATOM 14963 C CA . GLY A 1 104 ? -28.165 -27.033 -11.464 1.00 34.40 104 GLY A CA 9
ATOM 14964 C C . GLY A 1 104 ? -29.355 -26.160 -11.820 1.00 2.44 104 GLY A C 9
ATOM 14965 O O . GLY A 1 104 ? -29.743 -26.064 -12.985 1.00 60.53 104 GLY A O 9
ATOM 14969 N N . VAL A 1 105 ? -29.933 -25.529 -10.806 1.00 75.25 105 VAL A N 9
ATOM 14970 C CA . VAL A 1 105 ? -31.115 -24.719 -10.960 1.00 23.35 105 VAL A CA 9
ATOM 14971 C C . VAL A 1 105 ? -30.822 -23.382 -11.648 1.00 14.03 105 VAL A C 9
ATOM 14972 O O . VAL A 1 105 ? -31.640 -22.891 -12.431 1.00 43.04 105 VAL A O 9
ATOM 14985 N N . ASP A 1 106 ? -29.659 -22.799 -11.362 1.00 34.34 106 ASP A N 9
ATOM 14986 C CA . ASP A 1 106 ? -29.295 -21.488 -11.907 1.00 34.40 106 ASP A CA 9
ATOM 14987 C C . ASP A 1 106 ? -28.555 -21.638 -13.232 1.00 44.13 106 ASP A C 9
ATOM 14988 O O . ASP A 1 106 ? -27.427 -22.126 -13.265 1.00 12.44 106 ASP A O 9
ATOM 14997 N N . SER A 1 107 ? -29.200 -21.227 -14.318 1.00 25.45 107 SER A N 9
ATOM 14998 C CA . SER A 1 107 ? -28.551 -21.159 -15.623 1.00 20.22 107 SER A CA 9
ATOM 14999 C C . SER A 1 107 ? -27.916 -19.782 -15.810 1.00 62.13 107 SER A C 9
ATOM 15000 O O . SER A 1 107 ? -26.923 -19.629 -16.524 1.00 71.25 107 SER A O 9
ATOM 15008 N N . THR A 1 108 ? -28.484 -18.785 -15.137 1.00 52.43 108 THR A N 9
ATOM 15009 C CA . THR A 1 108 ? -27.959 -17.424 -15.174 1.00 65.30 108 THR A CA 9
ATOM 15010 C C . THR A 1 108 ? -26.532 -17.372 -14.611 1.00 75.14 108 THR A C 9
ATOM 15011 O O . THR A 1 108 ? -25.746 -16.488 -14.956 1.00 15.14 108 THR A O 9
ATOM 15022 N N . ALA A 1 109 ? -26.197 -18.354 -13.774 1.00 54.00 109 ALA A N 9
ATOM 15023 C CA . ALA A 1 109 ? -24.872 -18.436 -13.157 1.00 24.21 109 ALA A CA 9
ATOM 15024 C C . ALA A 1 109 ? -23.842 -19.029 -14.123 1.00 11.04 109 ALA A C 9
ATOM 15025 O O . ALA A 1 109 ? -22.725 -19.373 -13.733 1.00 23.33 109 ALA A O 9
ATOM 15032 N N . LEU A 1 110 ? -24.223 -19.113 -15.393 1.00 1.22 110 LEU A N 9
ATOM 15033 C CA . LEU A 1 110 ? -23.382 -19.666 -16.437 1.00 62.21 110 LEU A CA 9
ATOM 15034 C C . LEU A 1 110 ? -23.192 -18.609 -17.505 1.00 32.34 110 LEU A C 9
ATOM 15035 O O . LEU A 1 110 ? -24.084 -18.331 -18.308 1.00 74.23 110 LEU A O 9
ATOM 15051 N N . ASN A 1 111 ? -22.033 -18.003 -17.469 1.00 2.03 111 ASN A N 9
ATOM 15052 C CA . ASN A 1 111 ? -21.696 -16.889 -18.337 1.00 51.20 111 ASN A CA 9
ATOM 15053 C C . ASN A 1 111 ? -21.017 -17.398 -19.607 1.00 3.43 111 ASN A C 9
ATOM 15054 O O . ASN A 1 111 ? -21.282 -16.904 -20.708 1.00 20.31 111 ASN A O 9
ATOM 15065 N N . ALA A 1 112 ? -20.173 -18.414 -19.447 1.00 65.35 112 ALA A N 9
ATOM 15066 C CA . ALA A 1 112 ? -19.536 -19.086 -20.573 1.00 3.51 112 ALA A CA 9
ATOM 15067 C C . ALA A 1 112 ? -19.138 -20.508 -20.170 1.00 55.23 112 ALA A C 9
ATOM 15068 O O . ALA A 1 112 ? -18.043 -20.685 -19.598 1.00 20.44 112 ALA A O 9
ATOM 15076 N N . MET A 1 1 ? -50.751 -36.095 -27.597 1.00 42.33 1 MET A N 10
ATOM 15077 C CA . MET A 1 1 ? -49.475 -35.348 -27.529 1.00 64.05 1 MET A CA 10
ATOM 15078 C C . MET A 1 1 ? -48.731 -35.451 -28.858 1.00 13.42 1 MET A C 10
ATOM 15079 O O . MET A 1 1 ? -48.148 -36.490 -29.180 1.00 71.30 1 MET A O 10
ATOM 15095 N N . ALA A 1 2 ? -48.774 -34.378 -29.644 1.00 15.35 2 ALA A N 10
ATOM 15096 C CA . ALA A 1 2 ? -48.097 -34.338 -30.935 1.00 62.22 2 ALA A CA 10
ATOM 15097 C C . ALA A 1 2 ? -46.866 -33.445 -30.856 1.00 54.21 2 ALA A C 10
ATOM 15098 O O . ALA A 1 2 ? -46.973 -32.220 -30.949 1.00 13.45 2 ALA A O 10
ATOM 15105 N N . HIS A 1 3 ? -45.707 -34.066 -30.651 1.00 62.30 3 HIS A N 10
ATOM 15106 C CA . HIS A 1 3 ? -44.441 -33.337 -30.587 1.00 61.24 3 HIS A CA 10
ATOM 15107 C C . HIS A 1 3 ? -44.273 -32.458 -31.827 1.00 75.23 3 HIS A C 10
ATOM 15108 O O . HIS A 1 3 ? -44.713 -32.832 -32.921 1.00 31.12 3 HIS A O 10
ATOM 15123 N N . HIS A 1 4 ? -43.637 -31.300 -31.644 1.00 45.44 4 HIS A N 10
ATOM 15124 C CA . HIS A 1 4 ? -43.442 -30.334 -32.727 1.00 14.04 4 HIS A CA 10
ATOM 15125 C C . HIS A 1 4 ? -42.824 -31.013 -33.947 1.00 24.20 4 HIS A C 10
ATOM 15126 O O . HIS A 1 4 ? -41.662 -31.425 -33.920 1.00 32.41 4 HIS A O 10
ATOM 15141 N N . HIS A 1 5 ? -43.622 -31.143 -35.004 1.00 43.15 5 HIS A N 10
ATOM 15142 C CA . HIS A 1 5 ? -43.203 -31.839 -36.220 1.00 52.04 5 HIS A CA 10
ATOM 15143 C C . HIS A 1 5 ? -42.134 -31.036 -36.957 1.00 31.33 5 HIS A C 10
ATOM 15144 O O . HIS A 1 5 ? -41.181 -31.598 -37.499 1.00 44.54 5 HIS A O 10
ATOM 15159 N N . HIS A 1 6 ? -42.297 -29.717 -36.968 1.00 45.44 6 HIS A N 10
ATOM 15160 C CA . HIS A 1 6 ? -41.321 -28.817 -37.581 1.00 65.41 6 HIS A CA 10
ATOM 15161 C C . HIS A 1 6 ? -40.567 -28.054 -36.499 1.00 61.41 6 HIS A C 10
ATOM 15162 O O . HIS A 1 6 ? -41.178 -27.468 -35.601 1.00 42.22 6 HIS A O 10
ATOM 15177 N N . HIS A 1 7 ? -39.242 -28.078 -36.575 1.00 41.25 7 HIS A N 10
ATOM 15178 C CA . HIS A 1 7 ? -38.399 -27.360 -35.625 1.00 71.21 7 HIS A CA 10
ATOM 15179 C C . HIS A 1 7 ? -37.693 -26.206 -36.326 1.00 1.31 7 HIS A C 10
ATOM 15180 O O . HIS A 1 7 ? -36.725 -26.414 -37.058 1.00 43.01 7 HIS A O 10
ATOM 15195 N N . HIS A 1 8 ? -38.200 -24.995 -36.132 1.00 21.43 8 HIS A N 10
ATOM 15196 C CA . HIS A 1 8 ? -37.561 -23.797 -36.668 1.00 5.40 8 HIS A CA 10
ATOM 15197 C C . HIS A 1 8 ? -37.082 -22.912 -35.526 1.00 12.40 8 HIS A C 10
ATOM 15198 O O . HIS A 1 8 ? -37.893 -22.340 -34.795 1.00 22.00 8 HIS A O 10
ATOM 15213 N N . MET A 1 9 ? -35.765 -22.825 -35.367 1.00 14.33 9 MET A N 10
ATOM 15214 C CA . MET A 1 9 ? -35.162 -22.014 -34.312 1.00 10.20 9 MET A CA 10
ATOM 15215 C C . MET A 1 9 ? -35.289 -20.526 -34.632 1.00 4.43 9 MET A C 10
ATOM 15216 O O . MET A 1 9 ? -35.354 -20.135 -35.802 1.00 62.05 9 MET A O 10
ATOM 15230 N N . GLY A 1 10 ? -35.319 -19.705 -33.588 1.00 32.43 10 GLY A N 10
ATOM 15231 C CA . GLY A 1 10 ? -35.351 -18.266 -33.759 1.00 33.53 10 GLY A CA 10
ATOM 15232 C C . GLY A 1 10 ? -33.974 -17.713 -34.059 1.00 23.23 10 GLY A C 10
ATOM 15233 O O . GLY A 1 10 ? -33.235 -17.339 -33.147 1.00 62.21 10 GLY A O 10
ATOM 15237 N N . THR A 1 11 ? -33.620 -17.695 -35.337 1.00 34.53 11 THR A N 10
ATOM 15238 C CA . THR A 1 11 ? -32.321 -17.209 -35.781 1.00 13.23 11 THR A CA 10
ATOM 15239 C C . THR A 1 11 ? -32.357 -15.702 -36.049 1.00 32.22 11 THR A C 10
ATOM 15240 O O . THR A 1 11 ? -33.107 -15.235 -36.912 1.00 32.32 11 THR A O 10
ATOM 15251 N N . LEU A 1 12 ? -31.557 -14.947 -35.297 1.00 71.50 12 LEU A N 10
ATOM 15252 C CA . LEU A 1 12 ? -31.468 -13.495 -35.460 1.00 51.12 12 LEU A CA 10
ATOM 15253 C C . LEU A 1 12 ? -30.209 -13.126 -36.248 1.00 2.41 12 LEU A C 10
ATOM 15254 O O . LEU A 1 12 ? -29.089 -13.336 -35.776 1.00 51.53 12 LEU A O 10
ATOM 15270 N N . GLU A 1 13 ? -30.397 -12.590 -37.453 1.00 71.43 13 GLU A N 10
ATOM 15271 C CA . GLU A 1 13 ? -29.278 -12.160 -38.291 1.00 21.04 13 GLU A CA 10
ATOM 15272 C C . GLU A 1 13 ? -28.583 -10.945 -37.680 1.00 44.32 13 GLU A C 10
ATOM 15273 O O . GLU A 1 13 ? -29.149 -9.849 -37.642 1.00 71.34 13 GLU A O 10
ATOM 15285 N N . ALA A 1 14 ? -27.366 -11.148 -37.186 1.00 72.45 14 ALA A N 10
ATOM 15286 C CA . ALA A 1 14 ? -26.570 -10.063 -36.625 1.00 22.35 14 ALA A CA 10
ATOM 15287 C C . ALA A 1 14 ? -25.620 -9.504 -37.684 1.00 63.12 14 ALA A C 10
ATOM 15288 O O . ALA A 1 14 ? -24.644 -10.157 -38.053 1.00 72.22 14 ALA A O 10
ATOM 15295 N N . GLN A 1 15 ? -25.918 -8.303 -38.172 1.00 2.04 15 GLN A N 10
ATOM 15296 C CA . GLN A 1 15 ? -25.115 -7.662 -39.215 1.00 24.44 15 GLN A CA 10
ATOM 15297 C C . GLN A 1 15 ? -23.688 -7.402 -38.729 1.00 22.42 15 GLN A C 10
ATOM 15298 O O . GLN A 1 15 ? -22.718 -7.835 -39.354 1.00 65.33 15 GLN A O 10
ATOM 15312 N N . THR A 1 16 ? -23.573 -6.723 -37.588 1.00 51.14 16 THR A N 10
ATOM 15313 C CA . THR A 1 16 ? -22.277 -6.292 -37.067 1.00 52.51 16 THR A CA 10
ATOM 15314 C C . THR A 1 16 ? -21.400 -7.478 -36.637 1.00 40.13 16 THR A C 10
ATOM 15315 O O . THR A 1 16 ? -20.240 -7.293 -36.253 1.00 51.13 16 THR A O 10
ATOM 15326 N N . GLN A 1 17 ? -21.949 -8.693 -36.701 1.00 32.42 17 GLN A N 10
ATOM 15327 C CA . GLN A 1 17 ? -21.187 -9.892 -36.359 1.00 51.23 17 GLN A CA 10
ATOM 15328 C C . GLN A 1 17 ? -20.076 -10.108 -37.385 1.00 30.41 17 GLN A C 10
ATOM 15329 O O . GLN A 1 17 ? -19.053 -10.733 -37.095 1.00 31.24 17 GLN A O 10
ATOM 15343 N N . GLY A 1 18 ? -20.290 -9.583 -38.587 1.00 45.01 18 GLY A N 10
ATOM 15344 C CA . GLY A 1 18 ? -19.275 -9.618 -39.620 1.00 32.05 18 GLY A CA 10
ATOM 15345 C C . GLY A 1 18 ? -18.654 -8.251 -39.817 1.00 22.41 18 GLY A C 10
ATOM 15346 O O . GLY A 1 18 ? -19.331 -7.241 -39.627 1.00 30.02 18 GLY A O 10
ATOM 15350 N N . PRO A 1 19 ? -17.359 -8.179 -40.185 1.00 55.32 19 PRO A N 10
ATOM 15351 C CA . PRO A 1 19 ? -16.670 -6.895 -40.400 1.00 11.14 19 PRO A CA 10
ATOM 15352 C C . PRO A 1 19 ? -17.342 -6.070 -41.498 1.00 0.34 19 PRO A C 10
ATOM 15353 O O . PRO A 1 19 ? -17.535 -4.857 -41.365 1.00 64.54 19 PRO A O 10
ATOM 15364 N N . GLY A 1 20 ? -17.700 -6.752 -42.579 1.00 10.05 20 GLY A N 10
ATOM 15365 C CA . GLY A 1 20 ? -18.358 -6.111 -43.702 1.00 74.10 20 GLY A CA 10
ATOM 15366 C C . GLY A 1 20 ? -18.750 -7.125 -44.756 1.00 65.13 20 GLY A C 10
ATOM 15367 O O . GLY A 1 20 ? -18.391 -6.983 -45.923 1.00 74.44 20 GLY A O 10
ATOM 15371 N N . SER A 1 21 ? -19.482 -8.154 -44.321 1.00 30.53 21 SER A N 10
ATOM 15372 C CA . SER A 1 21 ? -19.888 -9.260 -45.185 1.00 4.43 21 SER A CA 10
ATOM 15373 C C . SER A 1 21 ? -18.659 -9.996 -45.739 1.00 25.13 21 SER A C 10
ATOM 15374 O O . SER A 1 21 ? -18.096 -9.600 -46.759 1.00 5.22 21 SER A O 10
ATOM 15382 N N . PRO A 1 22 ? -18.199 -11.065 -45.054 1.00 74.53 22 PRO A N 10
ATOM 15383 C CA . PRO A 1 22 ? -17.038 -11.845 -45.502 1.00 53.05 22 PRO A CA 10
ATOM 15384 C C . PRO A 1 22 ? -17.307 -12.549 -46.835 1.00 14.45 22 PRO A C 10
ATOM 15385 O O . PRO A 1 22 ? -17.724 -13.709 -46.867 1.00 2.32 22 PRO A O 10
ATOM 15396 N N . GLU A 1 23 ? -17.097 -11.822 -47.927 1.00 31.13 23 GLU A N 10
ATOM 15397 C CA . GLU A 1 23 ? -17.341 -12.335 -49.270 1.00 2.43 23 GLU A CA 10
ATOM 15398 C C . GLU A 1 23 ? -16.192 -11.961 -50.201 1.00 50.22 23 GLU A C 10
ATOM 15399 O O . GLU A 1 23 ? -15.703 -10.832 -50.168 1.00 63.33 23 GLU A O 10
ATOM 15411 N N . GLY A 1 24 ? -15.770 -12.921 -51.028 1.00 33.14 24 GLY A N 10
ATOM 15412 C CA . GLY A 1 24 ? -14.750 -12.659 -52.033 1.00 73.02 24 GLY A CA 10
ATOM 15413 C C . GLY A 1 24 ? -13.411 -12.258 -51.441 1.00 74.44 24 GLY A C 10
ATOM 15414 O O . GLY A 1 24 ? -12.689 -11.442 -52.019 1.00 72.20 24 GLY A O 10
ATOM 15418 N N . VAL A 1 25 ? -13.073 -12.828 -50.290 1.00 72.40 25 VAL A N 10
ATOM 15419 C CA . VAL A 1 25 ? -11.806 -12.532 -49.625 1.00 22.33 25 VAL A CA 10
ATOM 15420 C C . VAL A 1 25 ? -11.030 -13.822 -49.350 1.00 61.30 25 VAL A C 10
ATOM 15421 O O . VAL A 1 25 ? -11.606 -14.816 -48.907 1.00 30.12 25 VAL A O 10
ATOM 15434 N N . PRO A 1 26 ? -9.716 -13.818 -49.645 1.00 53.20 26 PRO A N 10
ATOM 15435 C CA . PRO A 1 26 ? -8.838 -14.974 -49.415 1.00 53.23 26 PRO A CA 10
ATOM 15436 C C . PRO A 1 26 ? -8.910 -15.480 -47.967 1.00 63.22 26 PRO A C 10
ATOM 15437 O O . PRO A 1 26 ? -8.948 -14.680 -47.027 1.00 4.41 26 PRO A O 10
ATOM 15448 N N . PRO A 1 27 ? -8.924 -16.814 -47.766 1.00 22.12 27 PRO A N 10
ATOM 15449 C CA . PRO A 1 27 ? -8.991 -17.409 -46.427 1.00 12.14 27 PRO A CA 10
ATOM 15450 C C . PRO A 1 27 ? -7.807 -16.974 -45.564 1.00 32.44 27 PRO A C 10
ATOM 15451 O O . PRO A 1 27 ? -6.674 -17.416 -45.768 1.00 51.44 27 PRO A O 10
ATOM 15462 N N . THR A 1 28 ? -8.075 -16.087 -44.615 1.00 45.53 28 THR A N 10
ATOM 15463 C CA . THR A 1 28 ? -7.038 -15.536 -43.755 1.00 23.35 28 THR A CA 10
ATOM 15464 C C . THR A 1 28 ? -7.205 -16.042 -42.320 1.00 32.41 28 THR A C 10
ATOM 15465 O O . THR A 1 28 ? -8.321 -16.333 -41.887 1.00 52.34 28 THR A O 10
ATOM 15476 N N . ASP A 1 29 ? -6.093 -16.162 -41.598 1.00 43.22 29 ASP A N 10
ATOM 15477 C CA . ASP A 1 29 ? -6.107 -16.624 -40.208 1.00 33.15 29 ASP A CA 10
ATOM 15478 C C . ASP A 1 29 ? -6.523 -15.491 -39.268 1.00 10.15 29 ASP A C 10
ATOM 15479 O O . ASP A 1 29 ? -6.983 -15.730 -38.150 1.00 40.43 29 ASP A O 10
ATOM 15488 N N . ARG A 1 30 ? -6.356 -14.255 -39.730 1.00 41.34 30 ARG A N 10
ATOM 15489 C CA . ARG A 1 30 ? -6.801 -13.084 -38.982 1.00 50.12 30 ARG A CA 10
ATOM 15490 C C . ARG A 1 30 ? -8.328 -13.043 -38.920 1.00 1.41 30 ARG A C 10
ATOM 15491 O O . ARG A 1 30 ? -8.982 -12.529 -39.832 1.00 73.43 30 ARG A O 10
ATOM 15512 N N . PHE A 1 31 ? -8.888 -13.620 -37.864 1.00 5.02 31 PHE A N 10
ATOM 15513 C CA . PHE A 1 31 ? -10.328 -13.564 -37.621 1.00 30.21 31 PHE A CA 10
ATOM 15514 C C . PHE A 1 31 ? -10.692 -12.229 -36.963 1.00 11.12 31 PHE A C 10
ATOM 15515 O O . PHE A 1 31 ? -9.855 -11.619 -36.298 1.00 60.42 31 PHE A O 10
ATOM 15532 N N . PRO A 1 32 ? -11.950 -11.758 -37.129 1.00 23.40 32 PRO A N 10
ATOM 15533 C CA . PRO A 1 32 ? -12.379 -10.435 -36.634 1.00 61.21 32 PRO A CA 10
ATOM 15534 C C . PRO A 1 32 ? -12.527 -10.364 -35.109 1.00 12.12 32 PRO A C 10
ATOM 15535 O O . PRO A 1 32 ? -13.108 -9.413 -34.577 1.00 45.31 32 PRO A O 10
ATOM 15546 N N . LEU A 1 33 ? -12.009 -11.371 -34.409 1.00 21.14 33 LEU A N 10
ATOM 15547 C CA . LEU A 1 33 ? -12.052 -11.394 -32.950 1.00 43.40 33 LEU A CA 10
ATOM 15548 C C . LEU A 1 33 ? -10.670 -11.090 -32.386 1.00 31.24 33 LEU A C 10
ATOM 15549 O O . LEU A 1 33 ? -9.699 -11.784 -32.688 1.00 3.30 33 LEU A O 10
ATOM 15565 N N . LEU A 1 34 ? -10.595 -10.056 -31.562 1.00 14.54 34 LEU A N 10
ATOM 15566 C CA . LEU A 1 34 ? -9.336 -9.645 -30.943 1.00 1.15 34 LEU A CA 10
ATOM 15567 C C . LEU A 1 34 ? -9.273 -10.134 -29.500 1.00 23.24 34 LEU A C 10
ATOM 15568 O O . LEU A 1 34 ? -8.210 -10.120 -28.873 1.00 75.43 34 LEU A O 10
ATOM 15584 N N . ALA A 1 35 ? -10.416 -10.586 -28.988 1.00 40.20 35 ALA A N 10
ATOM 15585 C CA . ALA A 1 35 ? -10.524 -11.062 -27.611 1.00 32.23 35 ALA A CA 10
ATOM 15586 C C . ALA A 1 35 ? -10.038 -12.507 -27.486 1.00 54.11 35 ALA A C 10
ATOM 15587 O O . ALA A 1 35 ? -10.700 -13.348 -26.873 1.00 20.41 35 ALA A O 10
ATOM 15594 N N . LEU A 1 36 ? -8.871 -12.783 -28.067 1.00 11.44 36 LEU A N 10
ATOM 15595 C CA . LEU A 1 36 ? -8.263 -14.109 -27.993 1.00 70.21 36 LEU A CA 10
ATOM 15596 C C . LEU A 1 36 ? -8.014 -14.481 -26.532 1.00 54.41 36 LEU A C 10
ATOM 15597 O O . LEU A 1 36 ? -8.444 -15.536 -26.062 1.00 32.22 36 LEU A O 10
ATOM 15613 N N . LEU A 1 37 ? -7.334 -13.586 -25.821 1.00 13.52 37 LEU A N 10
ATOM 15614 C CA . LEU A 1 37 ? -7.068 -13.752 -24.397 1.00 21.25 37 LEU A CA 10
ATOM 15615 C C . LEU A 1 37 ? -6.596 -12.427 -23.812 1.00 14.11 37 LEU A C 10
ATOM 15616 O O . LEU A 1 37 ? -6.099 -11.560 -24.540 1.00 53.31 37 LEU A O 10
ATOM 15632 N N . ARG A 1 38 ? -6.767 -12.271 -22.508 1.00 2.14 38 ARG A N 10
ATOM 15633 C CA . ARG A 1 38 ? -6.352 -11.066 -21.795 1.00 45.54 38 ARG A CA 10
ATOM 15634 C C . ARG A 1 38 ? -5.701 -11.464 -20.483 1.00 2.05 38 ARG A C 10
ATOM 15635 O O . ARG A 1 38 ? -5.502 -12.651 -20.228 1.00 21.04 38 ARG A O 10
ATOM 15656 N N . ARG A 1 39 ? -5.364 -10.482 -19.654 1.00 13.43 39 ARG A N 10
ATOM 15657 C CA . ARG A 1 39 ? -4.851 -10.770 -18.321 1.00 31.22 39 ARG A CA 10
ATOM 15658 C C . ARG A 1 39 ? -6.000 -11.194 -17.419 1.00 12.54 39 ARG A C 10
ATOM 15659 O O . ARG A 1 39 ? -5.837 -12.015 -16.525 1.00 64.51 39 ARG A O 10
ATOM 15680 N N . THR A 1 40 ? -7.169 -10.627 -17.678 1.00 21.32 40 THR A N 10
ATOM 15681 C CA . THR A 1 40 ? -8.353 -10.904 -16.874 1.00 31.44 40 THR A CA 10
ATOM 15682 C C . THR A 1 40 ? -8.988 -12.222 -17.273 1.00 32.23 40 THR A C 10
ATOM 15683 O O . THR A 1 40 ? -8.870 -12.676 -18.414 1.00 70.14 40 THR A O 10
ATOM 15694 N N . LEU A 1 41 ? -9.687 -12.807 -16.322 1.00 51.33 41 LEU A N 10
ATOM 15695 C CA . LEU A 1 41 ? -10.284 -14.124 -16.495 1.00 34.14 41 LEU A CA 10
ATOM 15696 C C . LEU A 1 41 ? -11.780 -14.005 -16.748 1.00 43.22 41 LEU A C 10
ATOM 15697 O O . LEU A 1 41 ? -12.554 -13.742 -15.825 1.00 22.33 41 LEU A O 10
ATOM 15713 N N . THR A 1 42 ? -12.178 -14.162 -18.007 1.00 31.45 42 THR A N 10
ATOM 15714 C CA . THR A 1 42 ? -13.586 -14.279 -18.347 1.00 23.21 42 THR A CA 10
ATOM 15715 C C . THR A 1 42 ? -14.050 -15.701 -18.024 1.00 63.23 42 THR A C 10
ATOM 15716 O O . THR A 1 42 ? -13.222 -16.563 -17.711 1.00 44.05 42 THR A O 10
ATOM 15727 N N . GLU A 1 43 ? -15.352 -15.950 -18.108 1.00 15.15 43 GLU A N 10
ATOM 15728 C CA . GLU A 1 43 ? -15.919 -17.228 -17.683 1.00 71.31 43 GLU A CA 10
ATOM 15729 C C . GLU A 1 43 ? -15.185 -18.404 -18.340 1.00 12.12 43 GLU A C 10
ATOM 15730 O O . GLU A 1 43 ? -14.878 -19.399 -17.683 1.00 32.21 43 GLU A O 10
ATOM 15742 N N . GLU A 1 44 ? -14.869 -18.261 -19.628 1.00 24.15 44 GLU A N 10
ATOM 15743 C CA . GLU A 1 44 ? -14.177 -19.313 -20.378 1.00 42.15 44 GLU A CA 10
ATOM 15744 C C . GLU A 1 44 ? -12.813 -19.600 -19.744 1.00 51.42 44 GLU A C 10
ATOM 15745 O O . GLU A 1 44 ? -12.439 -20.753 -19.509 1.00 31.32 44 GLU A O 10
ATOM 15757 N N . GLN A 1 45 ? -12.094 -18.523 -19.438 1.00 31.04 45 GLN A N 10
ATOM 15758 C CA . GLN A 1 45 ? -10.765 -18.610 -18.844 1.00 14.15 45 GLN A CA 10
ATOM 15759 C C . GLN A 1 45 ? -10.837 -19.251 -17.460 1.00 53.01 45 GLN A C 10
ATOM 15760 O O . GLN A 1 45 ? -9.992 -20.067 -17.110 1.00 14.13 45 GLN A O 10
ATOM 15774 N N . VAL A 1 46 ? -11.869 -18.898 -16.693 1.00 64.44 46 VAL A N 10
ATOM 15775 C CA . VAL A 1 46 ? -12.017 -19.400 -15.327 1.00 2.55 46 VAL A CA 10
ATOM 15776 C C . VAL A 1 46 ? -12.231 -20.906 -15.353 1.00 12.42 46 VAL A C 10
ATOM 15777 O O . VAL A 1 46 ? -11.568 -21.665 -14.632 1.00 73.15 46 VAL A O 10
ATOM 15790 N N . GLN A 1 47 ? -13.150 -21.328 -16.209 1.00 74.22 47 GLN A N 10
ATOM 15791 C CA . GLN A 1 47 ? -13.450 -22.741 -16.390 1.00 73.34 47 GLN A CA 10
ATOM 15792 C C . GLN A 1 47 ? -12.216 -23.485 -16.889 1.00 25.01 47 GLN A C 10
ATOM 15793 O O . GLN A 1 47 ? -11.979 -24.630 -16.504 1.00 54.32 47 GLN A O 10
ATOM 15807 N N . GLU A 1 48 ? -11.429 -22.825 -17.740 1.00 35.04 48 GLU A N 10
ATOM 15808 C CA . GLU A 1 48 ? -10.174 -23.386 -18.219 1.00 64.51 48 GLU A CA 10
ATOM 15809 C C . GLU A 1 48 ? -9.203 -23.593 -17.052 1.00 55.04 48 GLU A C 10
ATOM 15810 O O . GLU A 1 48 ? -8.582 -24.655 -16.934 1.00 73.40 48 GLU A O 10
ATOM 15822 N N . VAL A 1 49 ? -9.094 -22.586 -16.181 1.00 34.21 49 VAL A N 10
ATOM 15823 C CA . VAL A 1 49 ? -8.236 -22.680 -15.002 1.00 32.22 49 VAL A CA 10
ATOM 15824 C C . VAL A 1 49 ? -8.605 -23.912 -14.190 1.00 34.13 49 VAL A C 10
ATOM 15825 O O . VAL A 1 49 ? -7.766 -24.762 -13.913 1.00 25.13 49 VAL A O 10
ATOM 15838 N N . VAL A 1 50 ? -9.880 -23.999 -13.837 1.00 60.22 50 VAL A N 10
ATOM 15839 C CA . VAL A 1 50 ? -10.390 -25.095 -13.021 1.00 11.40 50 VAL A CA 10
ATOM 15840 C C . VAL A 1 50 ? -10.276 -26.433 -13.755 1.00 72.34 50 VAL A C 10
ATOM 15841 O O . VAL A 1 50 ? -10.047 -27.474 -13.135 1.00 53.42 50 VAL A O 10
ATOM 15854 N N . ALA A 1 51 ? -10.414 -26.394 -15.078 1.00 31.45 51 ALA A N 10
ATOM 15855 C CA . ALA A 1 51 ? -10.293 -27.596 -15.899 1.00 42.34 51 ALA A CA 10
ATOM 15856 C C . ALA A 1 51 ? -8.897 -28.190 -15.770 1.00 31.41 51 ALA A C 10
ATOM 15857 O O . ALA A 1 51 ? -8.738 -29.396 -15.574 1.00 25.24 51 ALA A O 10
ATOM 15864 N N . LYS A 1 52 ? -7.884 -27.338 -15.878 1.00 53.45 52 LYS A N 10
ATOM 15865 C CA . LYS A 1 52 ? -6.502 -27.782 -15.737 1.00 42.14 52 LYS A CA 10
ATOM 15866 C C . LYS A 1 52 ? -6.178 -28.028 -14.264 1.00 3.33 52 LYS A C 10
ATOM 15867 O O . LYS A 1 52 ? -5.401 -28.917 -13.915 1.00 33.40 52 LYS A O 10
ATOM 15886 N N . LEU A 1 53 ? -6.819 -27.242 -13.409 1.00 5.45 53 LEU A N 10
ATOM 15887 C CA . LEU A 1 53 ? -6.646 -27.326 -11.959 1.00 72.44 53 LEU A CA 10
ATOM 15888 C C . LEU A 1 53 ? -7.066 -28.711 -11.462 1.00 43.14 53 LEU A C 10
ATOM 15889 O O . LEU A 1 53 ? -6.580 -29.191 -10.437 1.00 30.51 53 LEU A O 10
ATOM 15905 N N . THR A 1 54 ? -7.958 -29.355 -12.209 1.00 2.31 54 THR A N 10
ATOM 15906 C CA . THR A 1 54 ? -8.461 -30.670 -11.835 1.00 74.25 54 THR A CA 10
ATOM 15907 C C . THR A 1 54 ? -7.858 -31.785 -12.703 1.00 12.24 54 THR A C 10
ATOM 15908 O O . THR A 1 54 ? -8.373 -32.906 -12.722 1.00 11.50 54 THR A O 10
ATOM 15919 N N . ASP A 1 55 ? -6.760 -31.489 -13.409 1.00 13.25 55 ASP A N 10
ATOM 15920 C CA . 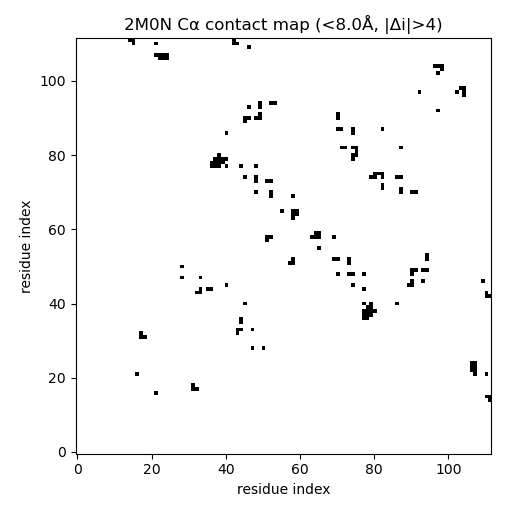ASP A 1 55 ? -6.045 -32.524 -14.168 1.00 1.54 55 ASP A CA 10
ATOM 15921 C C . ASP A 1 55 ? -5.589 -33.629 -13.215 1.00 20.51 55 ASP A C 10
ATOM 15922 O O . ASP A 1 55 ? -5.003 -33.330 -12.171 1.00 75.23 55 ASP A O 10
ATOM 15931 N N . PRO A 1 56 ? -5.830 -34.914 -13.586 1.00 62.43 56 PRO A N 10
ATOM 15932 C CA . PRO A 1 56 ? -5.737 -36.065 -12.674 1.00 43.13 56 PRO A CA 10
ATOM 15933 C C . PRO A 1 56 ? -4.633 -35.929 -11.613 1.00 2.34 56 PRO A C 10
ATOM 15934 O O . PRO A 1 56 ? -4.927 -35.565 -10.472 1.00 53.10 56 PRO A O 10
ATOM 15945 N N . GLU A 1 57 ? -3.377 -36.221 -11.956 1.00 53.21 57 GLU A N 10
ATOM 15946 C CA . GLU A 1 57 ? -2.275 -36.002 -11.023 1.00 31.20 57 GLU A CA 10
ATOM 15947 C C . GLU A 1 57 ? -1.485 -34.761 -11.417 1.00 11.32 57 GLU A C 10
ATOM 15948 O O . GLU A 1 57 ? -0.872 -34.109 -10.573 1.00 40.10 57 GLU A O 10
ATOM 15960 N N . SER A 1 58 ? -1.529 -34.439 -12.712 1.00 43.04 58 SER A N 10
ATOM 15961 C CA . SER A 1 58 ? -0.710 -33.380 -13.302 1.00 14.11 58 SER A CA 10
ATOM 15962 C C . SER A 1 58 ? -0.779 -32.075 -12.498 1.00 64.34 58 SER A C 10
ATOM 15963 O O . SER A 1 58 ? 0.217 -31.354 -12.389 1.00 15.34 58 SER A O 10
ATOM 15971 N N . SER A 1 59 ? -1.943 -31.783 -11.927 1.00 11.31 59 SER A N 10
ATOM 15972 C CA . SER A 1 59 ? -2.125 -30.565 -11.143 1.00 64.13 59 SER A CA 10
ATOM 15973 C C . SER A 1 59 ? -1.197 -30.551 -9.922 1.00 74.10 59 SER A C 10
ATOM 15974 O O . SER A 1 59 ? -0.461 -29.587 -9.697 1.00 53.43 59 SER A O 10
ATOM 15982 N N . ALA A 1 60 ? -1.225 -31.632 -9.149 1.00 52.35 60 ALA A N 10
ATOM 15983 C CA . ALA A 1 60 ? -0.389 -31.759 -7.957 1.00 44.05 60 ALA A CA 10
ATOM 15984 C C . ALA A 1 60 ? 1.022 -32.217 -8.326 1.00 65.01 60 ALA A C 10
ATOM 15985 O O . ALA A 1 60 ? 1.967 -32.059 -7.549 1.00 55.43 60 ALA A O 10
ATOM 15992 N N . GLN A 1 61 ? 1.154 -32.760 -9.531 1.00 51.35 61 GLN A N 10
ATOM 15993 C CA . GLN A 1 61 ? 2.414 -33.318 -10.012 1.00 31.01 61 GLN A CA 10
ATOM 15994 C C . GLN A 1 61 ? 3.462 -32.222 -10.157 1.00 42.21 61 GLN A C 10
ATOM 15995 O O . GLN A 1 61 ? 4.662 -32.482 -10.083 1.00 61.11 61 GLN A O 10
ATOM 16009 N N . ILE A 1 62 ? 2.992 -30.989 -10.339 1.00 4.23 62 ILE A N 10
ATOM 16010 C CA . ILE A 1 62 ? 3.874 -29.838 -10.487 1.00 32.12 62 ILE A CA 10
ATOM 16011 C C . ILE A 1 62 ? 4.862 -29.765 -9.319 1.00 0.54 62 ILE A C 10
ATOM 16012 O O . ILE A 1 62 ? 6.047 -29.485 -9.506 1.00 12.44 62 ILE A O 10
ATOM 16028 N N . ASP A 1 63 ? 4.359 -30.032 -8.116 1.00 4.21 63 ASP A N 10
ATOM 16029 C CA . ASP A 1 63 ? 5.178 -29.971 -6.902 1.00 24.12 63 ASP A CA 10
ATOM 16030 C C . ASP A 1 63 ? 5.273 -31.344 -6.245 1.00 32.11 63 ASP A C 10
ATOM 16031 O O . ASP A 1 63 ? 5.942 -31.509 -5.225 1.00 51.03 63 ASP A O 10
ATOM 16040 N N . GLY A 1 64 ? 4.599 -32.329 -6.836 1.00 4.34 64 GLY A N 10
ATOM 16041 C CA . GLY A 1 64 ? 4.579 -33.670 -6.275 1.00 4.15 64 GLY A CA 10
ATOM 16042 C C . GLY A 1 64 ? 3.641 -33.774 -5.085 1.00 21.32 64 GLY A C 10
ATOM 16043 O O . GLY A 1 64 ? 3.639 -34.777 -4.367 1.00 74.55 64 GLY A O 10
ATOM 16047 N N . VAL A 1 65 ? 2.840 -32.730 -4.886 1.00 53.23 65 VAL A N 10
ATOM 16048 C CA . VAL A 1 65 ? 1.886 -32.660 -3.783 1.00 5.12 65 VAL A CA 10
ATOM 16049 C C . VAL A 1 65 ? 0.938 -31.481 -4.001 1.00 22.24 65 VAL A C 10
ATOM 16050 O O . VAL A 1 65 ? 1.303 -30.498 -4.649 1.00 34.45 65 VAL A O 10
ATOM 16063 N N . VAL A 1 66 ? -0.282 -31.586 -3.476 1.00 30.32 66 VAL A N 10
ATOM 16064 C CA . VAL A 1 66 ? -1.282 -30.538 -3.651 1.00 1.42 66 VAL A CA 10
ATOM 16065 C C . VAL A 1 66 ? -1.328 -29.605 -2.437 1.00 32.13 66 VAL A C 10
ATOM 16066 O O . VAL A 1 66 ? -1.497 -30.046 -1.295 1.00 51.15 66 VAL A O 10
ATOM 16079 N N . SER A 1 67 ? -1.151 -28.314 -2.697 1.00 53.53 67 SER A N 10
ATOM 16080 C CA . SER A 1 67 ? -1.277 -27.276 -1.680 1.00 63.30 67 SER A CA 10
ATOM 16081 C C . SER A 1 67 ? -2.243 -26.212 -2.190 1.00 25.11 67 SER A C 10
ATOM 16082 O O . SER A 1 67 ? -2.450 -26.107 -3.398 1.00 45.11 67 SER A O 10
ATOM 16090 N N . LYS A 1 68 ? -2.817 -25.419 -1.289 1.00 41.35 68 LYS A N 10
ATOM 16091 C CA . LYS A 1 68 ? -3.869 -24.471 -1.663 1.00 53.40 68 LYS A CA 10
ATOM 16092 C C . LYS A 1 68 ? -3.358 -23.436 -2.665 1.00 61.41 68 LYS A C 10
ATOM 16093 O O . LYS A 1 68 ? -4.140 -22.814 -3.389 1.00 72.23 68 LYS A O 10
ATOM 16112 N N . ASP A 1 69 ? -2.039 -23.253 -2.684 1.00 15.13 69 ASP A N 10
ATOM 16113 C CA . ASP A 1 69 ? -1.350 -22.465 -3.717 1.00 73.13 69 ASP A CA 10
ATOM 16114 C C . ASP A 1 69 ? -1.833 -22.845 -5.129 1.00 2.11 69 ASP A C 10
ATOM 16115 O O . ASP A 1 69 ? -1.648 -22.087 -6.083 1.00 71.50 69 ASP A O 10
ATOM 16124 N N . GLU A 1 70 ? -2.486 -24.003 -5.233 1.00 14.54 70 GLU A N 10
ATOM 16125 C CA . GLU A 1 70 ? -2.963 -24.554 -6.501 1.00 21.21 70 GLU A CA 10
ATOM 16126 C C . GLU A 1 70 ? -3.810 -23.538 -7.278 1.00 20.22 70 GLU A C 10
ATOM 16127 O O . GLU A 1 70 ? -3.553 -23.278 -8.458 1.00 62.31 70 GLU A O 10
ATOM 16139 N N . ILE A 1 71 ? -4.788 -22.934 -6.605 1.00 21.23 71 ILE A N 10
ATOM 16140 C CA . ILE A 1 71 ? -5.745 -22.061 -7.272 1.00 21.42 71 ILE A CA 10
ATOM 16141 C C . ILE A 1 71 ? -5.040 -20.807 -7.779 1.00 5.33 71 ILE A C 10
ATOM 16142 O O . ILE A 1 71 ? -5.057 -20.502 -8.975 1.00 63.22 71 ILE A O 10
ATOM 16158 N N . GLU A 1 72 ? -4.390 -20.112 -6.852 1.00 15.22 72 GLU A N 10
ATOM 16159 C CA . GLU A 1 72 ? -3.690 -18.865 -7.146 1.00 53.51 72 GLU A CA 10
ATOM 16160 C C . GLU A 1 72 ? -2.669 -19.064 -8.270 1.00 55.15 72 GLU A C 10
ATOM 16161 O O . GLU A 1 72 ? -2.550 -18.234 -9.176 1.00 64.43 72 GLU A O 10
ATOM 16173 N N . LYS A 1 73 ? -1.955 -20.183 -8.205 1.00 41.33 73 LYS A N 10
ATOM 16174 C CA . LYS A 1 73 ? -0.904 -20.493 -9.167 1.00 45.24 73 LYS A CA 10
ATOM 16175 C C . LYS A 1 73 ? -1.485 -20.716 -10.563 1.00 24.45 73 LYS A C 10
ATOM 16176 O O . LYS A 1 73 ? -1.022 -20.111 -11.533 1.00 4.23 73 LYS A O 10
ATOM 16195 N N . PHE A 1 74 ? -2.511 -21.562 -10.660 1.00 11.22 74 PHE A N 10
ATOM 16196 C CA . PHE A 1 74 ? -3.139 -21.846 -11.949 1.00 22.20 74 PHE A CA 10
ATOM 16197 C C . PHE A 1 74 ? -3.778 -20.587 -12.542 1.00 73.02 74 PHE A C 10
ATOM 16198 O O . PHE A 1 74 ? -3.817 -20.423 -13.760 1.00 45.14 74 PHE A O 10
ATOM 16215 N N . ILE A 1 75 ? -4.270 -19.697 -11.681 1.00 65.43 75 ILE A N 10
ATOM 16216 C CA . ILE A 1 75 ? -4.827 -18.423 -12.139 1.00 31.44 75 ILE A CA 10
ATOM 16217 C C . ILE A 1 75 ? -3.730 -17.552 -12.748 1.00 22.43 75 ILE A C 10
ATOM 16218 O O . ILE A 1 75 ? -3.860 -17.053 -13.869 1.00 22.03 75 ILE A O 10
ATOM 16234 N N . ALA A 1 76 ? -2.636 -17.392 -12.006 1.00 52.44 76 ALA A N 10
ATOM 16235 C CA . ALA A 1 76 ? -1.522 -16.549 -12.439 1.00 4.04 76 ALA A CA 10
ATOM 16236 C C . ALA A 1 76 ? -0.970 -17.017 -13.785 1.00 21.11 76 ALA A C 10
ATOM 16237 O O . ALA A 1 76 ? -0.520 -16.203 -14.593 1.00 25.25 76 ALA A O 10
ATOM 16244 N N . ASP A 1 77 ? -1.027 -18.328 -14.017 1.00 61.03 77 ASP A N 10
ATOM 16245 C CA . ASP A 1 77 ? -0.544 -18.922 -15.264 1.00 42.01 77 ASP A CA 10
ATOM 16246 C C . ASP A 1 77 ? -1.322 -18.384 -16.464 1.00 61.43 77 ASP A C 10
ATOM 16247 O O . ASP A 1 77 ? -0.776 -18.246 -17.562 1.00 2.14 77 ASP A O 10
ATOM 16256 N N . VAL A 1 78 ? -2.588 -18.047 -16.236 1.00 0.21 78 VAL A N 10
ATOM 16257 C CA . VAL A 1 78 ? -3.484 -17.601 -17.304 1.00 54.41 78 VAL A CA 10
ATOM 16258 C C . VAL A 1 78 ? -3.294 -16.102 -17.572 1.00 22.23 78 VAL A C 10
ATOM 16259 O O . VAL A 1 78 ? -4.239 -15.377 -17.878 1.00 42.11 78 VAL A O 10
ATOM 16272 N N . THR A 1 79 ? -2.044 -15.648 -17.448 1.00 30.41 79 THR A N 10
ATOM 16273 C CA . THR A 1 79 ? -1.660 -14.282 -17.798 1.00 54.12 79 THR A CA 10
ATOM 16274 C C . THR A 1 79 ? -2.304 -13.264 -16.848 1.00 71.50 79 THR A C 10
ATOM 16275 O O . THR A 1 79 ? -2.284 -12.060 -17.107 1.00 33.50 79 THR A O 10
ATOM 16286 N N . LYS A 1 80 ? -2.807 -13.744 -15.709 1.00 61.35 80 LYS A N 10
ATOM 16287 C CA . LYS A 1 80 ? -3.552 -12.877 -14.802 1.00 2.22 80 LYS A CA 10
ATOM 16288 C C . LYS A 1 80 ? -2.624 -11.946 -14.034 1.00 73.41 80 LYS A C 10
ATOM 16289 O O . LYS A 1 80 ? -2.921 -10.758 -13.881 1.00 21.42 80 LYS A O 10
ATOM 16308 N N . ASP A 1 81 ? -1.503 -12.493 -13.562 1.00 15.43 81 ASP A N 10
ATOM 16309 C CA . ASP A 1 81 ? -0.517 -11.750 -12.760 1.00 70.42 81 ASP A CA 10
ATOM 16310 C C . ASP A 1 81 ? -1.046 -11.404 -11.357 1.00 63.31 81 ASP A C 10
ATOM 16311 O O . ASP A 1 81 ? -0.316 -11.514 -10.370 1.00 51.31 81 ASP A O 10
ATOM 16320 N N . GLU A 1 82 ? -2.309 -10.988 -11.273 1.00 51.11 82 GLU A N 10
ATOM 16321 C CA . GLU A 1 82 ? -2.928 -10.586 -10.011 1.00 23.24 82 GLU A CA 10
ATOM 16322 C C . GLU A 1 82 ? -4.084 -11.530 -9.648 1.00 62.30 82 GLU A C 10
ATOM 16323 O O . GLU A 1 82 ? -5.235 -11.283 -10.009 1.00 24.41 82 GLU A O 10
ATOM 16335 N N . PRO A 1 83 ? -3.789 -12.652 -8.972 1.00 41.20 83 PRO A N 10
ATOM 16336 C CA . PRO A 1 83 ? -4.820 -13.577 -8.499 1.00 1.43 83 PRO A CA 10
ATOM 16337 C C . PRO A 1 83 ? -5.423 -13.127 -7.163 1.00 63.44 83 PRO A C 10
ATOM 16338 O O . PRO A 1 83 ? -4.886 -13.425 -6.092 1.00 23.54 83 PRO A O 10
ATOM 16349 N N . THR A 1 84 ? -6.523 -12.386 -7.234 1.00 62.44 84 THR A N 10
ATOM 16350 C CA . THR A 1 84 ? -7.178 -11.856 -6.042 1.00 64.50 84 THR A CA 10
ATOM 16351 C C . THR A 1 84 ? -8.372 -12.723 -5.644 1.00 62.30 84 THR A C 10
ATOM 16352 O O . THR A 1 84 ? -8.743 -13.660 -6.363 1.00 22.53 84 THR A O 10
ATOM 16363 N N . ALA A 1 85 ? -8.977 -12.389 -4.505 1.00 11.33 85 ALA A N 10
ATOM 16364 C CA . ALA A 1 85 ? -10.109 -13.136 -3.966 1.00 53.25 85 ALA A CA 10
ATOM 16365 C C . ALA A 1 85 ? -11.200 -13.326 -5.018 1.00 55.44 85 ALA A C 10
ATOM 16366 O O . ALA A 1 85 ? -11.907 -14.326 -5.008 1.00 52.34 85 ALA A O 10
ATOM 16373 N N . GLN A 1 86 ? -11.325 -12.358 -5.922 1.00 34.21 86 GLN A N 10
ATOM 16374 C CA . GLN A 1 86 ? -12.280 -12.441 -7.027 1.00 11.51 86 GLN A CA 10
ATOM 16375 C C . GLN A 1 86 ? -12.017 -13.688 -7.876 1.00 50.40 86 GLN A C 10
ATOM 16376 O O . GLN A 1 86 ? -12.908 -14.529 -8.078 1.00 71.31 86 GLN A O 10
ATOM 16390 N N . ASP A 1 87 ? -10.777 -13.811 -8.338 1.00 24.32 87 ASP A N 10
ATOM 16391 C CA . ASP A 1 87 ? -10.373 -14.922 -9.188 1.00 32.24 87 ASP A CA 10
ATOM 16392 C C . ASP A 1 87 ? -10.506 -16.224 -8.425 1.00 42.21 87 ASP A C 10
ATOM 16393 O O . ASP A 1 87 ? -11.128 -17.176 -8.903 1.00 5.42 87 ASP A O 10
ATOM 16402 N N . ILE A 1 88 ? -9.927 -16.252 -7.223 1.00 41.24 88 ILE A N 10
ATOM 16403 C CA . ILE A 1 88 ? -9.978 -17.435 -6.372 1.00 12.41 88 ILE A CA 10
ATOM 16404 C C . ILE A 1 88 ? -11.430 -17.829 -6.095 1.00 62.53 88 ILE A C 10
ATOM 16405 O O . ILE A 1 88 ? -11.756 -19.008 -6.075 1.00 0.14 88 ILE A O 10
ATOM 16421 N N . SER A 1 89 ? -12.300 -16.836 -5.916 1.00 54.03 89 SER A N 10
ATOM 16422 C CA . SER A 1 89 ? -13.711 -17.092 -5.632 1.00 31.54 89 SER A CA 10
ATOM 16423 C C . SER A 1 89 ? -14.379 -17.786 -6.817 1.00 63.41 89 SER A C 10
ATOM 16424 O O . SER A 1 89 ? -15.029 -18.820 -6.652 1.00 50.42 89 SER A O 10
ATOM 16432 N N . ARG A 1 90 ? -14.208 -17.225 -8.019 1.00 23.34 90 ARG A N 10
ATOM 16433 C CA . ARG A 1 90 ? -14.803 -17.821 -9.218 1.00 54.03 90 ARG A CA 10
ATOM 16434 C C . ARG A 1 90 ? -14.275 -19.242 -9.413 1.00 24.50 90 ARG A C 10
ATOM 16435 O O . ARG A 1 90 ? -15.041 -20.211 -9.468 1.00 24.11 90 ARG A O 10
ATOM 16456 N N . VAL A 1 91 ? -12.954 -19.362 -9.468 1.00 13.22 91 VAL A N 10
ATOM 16457 C CA . VAL A 1 91 ? -12.303 -20.650 -9.653 1.00 73.33 91 VAL A CA 10
ATOM 16458 C C . VAL A 1 91 ? -12.780 -21.651 -8.596 1.00 11.43 91 VAL A C 10
ATOM 16459 O O . VAL A 1 91 ? -13.216 -22.763 -8.928 1.00 41.13 91 VAL A O 10
ATOM 16472 N N . ALA A 1 92 ? -12.738 -21.226 -7.334 1.00 14.51 92 ALA A N 10
ATOM 16473 C CA . ALA A 1 92 ? -13.115 -22.084 -6.213 1.00 51.41 92 ALA A CA 10
ATOM 16474 C C . ALA A 1 92 ? -14.560 -22.541 -6.333 1.00 45.24 92 ALA A C 10
ATOM 16475 O O . ALA A 1 92 ? -14.876 -23.691 -6.042 1.00 41.04 92 ALA A O 10
ATOM 16482 N N . SER A 1 93 ? -15.436 -21.646 -6.775 1.00 15.05 93 SER A N 10
ATOM 16483 C CA . SER A 1 93 ? -16.839 -21.984 -6.924 1.00 62.23 93 SER A CA 10
ATOM 16484 C C . SER A 1 93 ? -17.032 -22.986 -8.059 1.00 73.41 93 SER A C 10
ATOM 16485 O O . SER A 1 93 ? -17.918 -23.833 -7.993 1.00 13.21 93 SER A O 10
ATOM 16493 N N . ARG A 1 94 ? -16.203 -22.891 -9.099 1.00 41.15 94 ARG A N 10
ATOM 16494 C CA . ARG A 1 94 ? -16.277 -23.853 -10.208 1.00 3.43 94 ARG A CA 10
ATOM 16495 C C . ARG A 1 94 ? -15.865 -25.245 -9.751 1.00 32.51 94 ARG A C 10
ATOM 16496 O O . ARG A 1 94 ? -16.613 -26.201 -9.915 1.00 40.31 94 ARG A O 10
ATOM 16517 N N . LEU A 1 95 ? -14.667 -25.353 -9.175 1.00 55.01 95 LEU A N 10
ATOM 16518 C CA . LEU A 1 95 ? -14.202 -26.637 -8.622 1.00 15.52 95 LEU A CA 10
ATOM 16519 C C . LEU A 1 95 ? -15.118 -27.131 -7.494 1.00 70.41 95 LEU A C 10
ATOM 16520 O O . LEU A 1 95 ? -15.238 -28.339 -7.275 1.00 61.13 95 LEU A O 10
ATOM 16536 N N . ALA A 1 96 ? -15.757 -26.202 -6.783 1.00 40.45 96 ALA A N 10
ATOM 16537 C CA . ALA A 1 96 ? -16.750 -26.562 -5.765 1.00 52.43 96 ALA A CA 10
ATOM 16538 C C . ALA A 1 96 ? -17.992 -27.157 -6.427 1.00 51.03 96 ALA A C 10
ATOM 16539 O O . ALA A 1 96 ? -18.520 -28.182 -5.986 1.00 52.32 96 ALA A O 10
ATOM 16546 N N . ALA A 1 97 ? -18.441 -26.504 -7.496 1.00 43.02 97 ALA A N 10
ATOM 16547 C CA . ALA A 1 97 ? -19.559 -26.987 -8.297 1.00 4.04 97 ALA A CA 10
ATOM 16548 C C . ALA A 1 97 ? -19.124 -28.199 -9.116 1.00 60.22 97 ALA A C 10
ATOM 16549 O O . ALA A 1 97 ? -19.949 -28.968 -9.607 1.00 2.12 97 ALA A O 10
ATOM 16556 N N . GLY A 1 98 ? -17.807 -28.362 -9.233 1.00 10.24 98 GLY A N 10
ATOM 16557 C CA . GLY A 1 98 ? -17.225 -29.505 -9.918 1.00 71.13 98 GLY A CA 10
ATOM 16558 C C . GLY A 1 98 ? -17.248 -30.752 -9.069 1.00 75.14 98 GLY A C 10
ATOM 16559 O O . GLY A 1 98 ? -16.341 -31.581 -9.157 1.00 24.30 98 GLY A O 10
ATOM 16563 N N . GLY A 1 99 ? -18.253 -30.861 -8.208 1.00 44.44 99 GLY A N 10
ATOM 16564 C CA . GLY A 1 99 ? -18.446 -32.067 -7.444 1.00 11.31 99 GLY A CA 10
ATOM 16565 C C . GLY A 1 99 ? -18.598 -33.260 -8.358 1.00 2.41 99 GLY A C 10
ATOM 16566 O O . GLY A 1 99 ? -19.595 -33.379 -9.071 1.00 24.34 99 GLY A O 10
ATOM 16570 N N . TRP A 1 100 ? -17.598 -34.126 -8.355 1.00 33.12 100 TRP A N 10
ATOM 16571 C CA . TRP A 1 100 ? -17.584 -35.307 -9.205 1.00 54.53 100 TRP A CA 10
ATOM 16572 C C . TRP A 1 100 ? -18.782 -36.242 -8.876 1.00 63.43 100 TRP A C 10
ATOM 16573 O O . TRP A 1 100 ? -19.612 -35.885 -8.035 1.00 14.14 100 TRP A O 10
ATOM 16594 N N . PRO A 1 101 ? -18.875 -37.472 -9.461 1.00 54.45 101 PRO A N 10
ATOM 16595 C CA . PRO A 1 101 ? -20.133 -38.113 -9.832 1.00 61.44 101 PRO A CA 10
ATOM 16596 C C . PRO A 1 101 ? -21.397 -37.250 -9.688 1.00 74.42 101 PRO A C 10
ATOM 16597 O O . PRO A 1 101 ? -22.419 -37.694 -9.164 1.00 34.13 101 PRO A O 10
ATOM 16608 N N . LEU A 1 102 ? -21.312 -36.019 -10.199 1.00 10.31 102 LEU A N 10
ATOM 16609 C CA . LEU A 1 102 ? -22.469 -35.153 -10.409 1.00 74.21 102 LEU A CA 10
ATOM 16610 C C . LEU A 1 102 ? -22.317 -34.477 -11.772 1.00 33.31 102 LEU A C 10
ATOM 16611 O O . LEU A 1 102 ? -21.736 -33.397 -11.888 1.00 3.42 102 LEU A O 10
ATOM 16627 N N . ALA A 1 103 ? -22.817 -35.140 -12.809 1.00 35.13 103 ALA A N 10
ATOM 16628 C CA . ALA A 1 103 ? -22.597 -34.707 -14.189 1.00 1.22 103 ALA A CA 10
ATOM 16629 C C . ALA A 1 103 ? -23.794 -33.923 -14.721 1.00 44.52 103 ALA A C 10
ATOM 16630 O O . ALA A 1 103 ? -24.154 -34.040 -15.894 1.00 71.31 103 ALA A O 10
ATOM 16637 N N . GLY A 1 104 ? -24.388 -33.101 -13.861 1.00 1.03 104 GLY A N 10
ATOM 16638 C CA . GLY A 1 104 ? -25.542 -32.307 -14.254 1.00 34.40 104 GLY A CA 10
ATOM 16639 C C . GLY A 1 104 ? -25.152 -31.081 -15.063 1.00 2.44 104 GLY A C 10
ATOM 16640 O O . GLY A 1 104 ? -25.539 -29.957 -14.728 1.00 60.53 104 GLY A O 10
ATOM 16644 N N . VAL A 1 105 ? -24.383 -31.296 -16.130 1.00 75.25 105 VAL A N 10
ATOM 16645 C CA . VAL A 1 105 ? -23.927 -30.234 -16.984 1.00 23.35 105 VAL A CA 10
ATOM 16646 C C . VAL A 1 105 ? -25.073 -29.678 -17.836 1.00 14.03 105 VAL A C 10
ATOM 16647 O O . VAL A 1 105 ? -25.289 -30.096 -18.974 1.00 43.04 105 VAL A O 10
ATOM 16660 N N . ASP A 1 106 ? -25.828 -28.752 -17.253 1.00 34.34 106 ASP A N 10
ATOM 16661 C CA . ASP A 1 106 ? -26.938 -28.107 -17.949 1.00 34.40 106 ASP A CA 10
ATOM 16662 C C . ASP A 1 106 ? -26.439 -26.886 -18.719 1.00 44.13 106 ASP A C 10
ATOM 16663 O O . ASP A 1 106 ? -25.389 -26.328 -18.391 1.00 12.44 106 ASP A O 10
ATOM 16672 N N . SER A 1 107 ? -27.202 -26.468 -19.726 1.00 25.45 107 SER A N 10
ATOM 16673 C CA . SER A 1 107 ? -26.809 -25.370 -20.607 1.00 20.22 107 SER A CA 10
ATOM 16674 C C . SER A 1 107 ? -26.577 -24.068 -19.831 1.00 62.13 107 SER A C 10
ATOM 16675 O O . SER A 1 107 ? -25.652 -23.311 -20.135 1.00 71.25 107 SER A O 10
ATOM 16683 N N . THR A 1 108 ? -27.409 -23.818 -18.820 1.00 52.43 108 THR A N 10
ATOM 16684 C CA . THR A 1 108 ? -27.301 -22.596 -18.020 1.00 65.30 108 THR A CA 10
ATOM 16685 C C . THR A 1 108 ? -26.076 -22.645 -17.107 1.00 75.14 108 THR A C 10
ATOM 16686 O O . THR A 1 108 ? -25.651 -21.623 -16.566 1.00 15.14 108 THR A O 10
ATOM 16697 N N . ALA A 1 109 ? -25.507 -23.842 -16.947 1.00 54.00 109 ALA A N 10
ATOM 16698 C CA . ALA A 1 109 ? -24.322 -24.032 -16.115 1.00 24.21 109 ALA A CA 10
ATOM 16699 C C . ALA A 1 109 ? -23.057 -23.788 -16.927 1.00 11.04 109 ALA A C 10
ATOM 16700 O O . ALA A 1 109 ? -21.942 -23.869 -16.409 1.00 23.33 109 ALA A O 10
ATOM 16707 N N . LEU A 1 110 ? -23.247 -23.474 -18.204 1.00 1.22 110 LEU A N 10
ATOM 16708 C CA . LEU A 1 110 ? -22.157 -23.194 -19.117 1.00 62.21 110 LEU A CA 10
ATOM 16709 C C . LEU A 1 110 ? -22.468 -21.920 -19.878 1.00 32.34 110 LEU A C 10
ATOM 16710 O O . LEU A 1 110 ? -23.214 -21.920 -20.858 1.00 74.23 110 LEU A O 10
ATOM 16726 N N . ASN A 1 111 ? -21.905 -20.838 -19.393 1.00 2.03 111 ASN A N 10
ATOM 16727 C CA . ASN A 1 111 ? -22.157 -19.515 -19.951 1.00 51.20 111 ASN A CA 10
ATOM 16728 C C . ASN A 1 111 ? -21.081 -19.164 -20.970 1.00 3.43 111 ASN A C 10
ATOM 16729 O O . ASN A 1 111 ? -21.389 -18.855 -22.127 1.00 20.31 111 ASN A O 10
ATOM 16740 N N . ALA A 1 112 ? -19.825 -19.239 -20.529 1.00 65.35 112 ALA A N 10
ATOM 16741 C CA . ALA A 1 112 ? -18.674 -18.958 -21.378 1.00 3.51 112 ALA A CA 10
ATOM 16742 C C . ALA A 1 112 ? -18.756 -17.538 -21.948 1.00 55.23 112 ALA A C 10
ATOM 16743 O O . ALA A 1 112 ? -19.139 -17.374 -23.125 1.00 20.44 112 ALA A O 10
ATOM 16751 N N . MET A 1 1 ? -25.770 47.581 -65.466 1.00 42.33 1 MET A N 11
ATOM 16752 C CA . MET A 1 1 ? -25.865 46.101 -65.504 1.00 64.05 1 MET A CA 11
ATOM 16753 C C . MET A 1 1 ? -26.233 45.557 -64.126 1.00 13.42 1 MET A C 11
ATOM 16754 O O . MET A 1 1 ? -26.285 46.307 -63.148 1.00 71.30 1 MET A O 11
ATOM 16770 N N . ALA A 1 2 ? -26.489 44.253 -64.048 1.00 15.35 2 ALA A N 11
ATOM 16771 C CA . ALA A 1 2 ? -26.846 43.608 -62.789 1.00 62.22 2 ALA A CA 11
ATOM 16772 C C . ALA A 1 2 ? -26.514 42.121 -62.831 1.00 54.21 2 ALA A C 11
ATOM 16773 O O . ALA A 1 2 ? -27.237 41.328 -63.441 1.00 13.45 2 ALA A O 11
ATOM 16780 N N . HIS A 1 3 ? -25.403 41.753 -62.207 1.00 62.30 3 HIS A N 11
ATOM 16781 C CA . HIS A 1 3 ? -24.987 40.357 -62.131 1.00 61.24 3 HIS A CA 11
ATOM 16782 C C . HIS A 1 3 ? -25.691 39.663 -60.968 1.00 75.23 3 HIS A C 11
ATOM 16783 O O . HIS A 1 3 ? -26.019 40.297 -59.965 1.00 31.12 3 HIS A O 11
ATOM 16798 N N . HIS A 1 4 ? -25.922 38.362 -61.108 1.00 45.44 4 HIS A N 11
ATOM 16799 C CA . HIS A 1 4 ? -26.670 37.598 -60.114 1.00 14.04 4 HIS A CA 11
ATOM 16800 C C . HIS A 1 4 ? -25.923 36.326 -59.734 1.00 24.20 4 HIS A C 11
ATOM 16801 O O . HIS A 1 4 ? -25.369 35.639 -60.592 1.00 32.41 4 HIS A O 11
ATOM 16816 N N . HIS A 1 5 ? -25.899 36.032 -58.439 1.00 43.15 5 HIS A N 11
ATOM 16817 C CA . HIS A 1 5 ? -25.266 34.826 -57.917 1.00 52.04 5 HIS A CA 11
ATOM 16818 C C . HIS A 1 5 ? -25.915 34.432 -56.592 1.00 31.33 5 HIS A C 11
ATOM 16819 O O . HIS A 1 5 ? -25.780 35.136 -55.594 1.00 44.54 5 HIS A O 11
ATOM 16834 N N . HIS A 1 6 ? -26.640 33.320 -56.602 1.00 45.44 6 HIS A N 11
ATOM 16835 C CA . HIS A 1 6 ? -27.352 32.849 -55.412 1.00 65.41 6 HIS A CA 11
ATOM 16836 C C . HIS A 1 6 ? -26.602 31.685 -54.775 1.00 61.41 6 HIS A C 11
ATOM 16837 O O . HIS A 1 6 ? -25.835 30.990 -55.445 1.00 42.22 6 HIS A O 11
ATOM 16852 N N . HIS A 1 7 ? -26.825 31.475 -53.482 1.00 41.25 7 HIS A N 11
ATOM 16853 C CA . HIS A 1 7 ? -26.222 30.353 -52.768 1.00 71.21 7 HIS A CA 11
ATOM 16854 C C . HIS A 1 7 ? -27.296 29.347 -52.372 1.00 1.31 7 HIS A C 11
ATOM 16855 O O . HIS A 1 7 ? -28.402 29.730 -51.986 1.00 43.01 7 HIS A O 11
ATOM 16870 N N . HIS A 1 8 ? -26.975 28.061 -52.486 1.00 21.43 8 HIS A N 11
ATOM 16871 C CA . HIS A 1 8 ? -27.882 26.998 -52.058 1.00 5.40 8 HIS A CA 11
ATOM 16872 C C . HIS A 1 8 ? -27.295 26.285 -50.838 1.00 12.40 8 HIS A C 11
ATOM 16873 O O . HIS A 1 8 ? -26.254 25.626 -50.921 1.00 22.00 8 HIS A O 11
ATOM 16888 N N . MET A 1 9 ? -27.964 26.442 -49.702 1.00 14.33 9 MET A N 11
ATOM 16889 C CA . MET A 1 9 ? -27.476 25.918 -48.428 1.00 10.20 9 MET A CA 11
ATOM 16890 C C . MET A 1 9 ? -28.312 24.724 -47.981 1.00 4.43 9 MET A C 11
ATOM 16891 O O . MET A 1 9 ? -29.435 24.530 -48.455 1.00 62.05 9 MET A O 11
ATOM 16905 N N . GLY A 1 10 ? -27.756 23.934 -47.073 1.00 32.43 10 GLY A N 11
ATOM 16906 C CA . GLY A 1 10 ? -28.465 22.792 -46.522 1.00 33.53 10 GLY A CA 11
ATOM 16907 C C . GLY A 1 10 ? -28.643 22.919 -45.023 1.00 23.23 10 GLY A C 11
ATOM 16908 O O . GLY A 1 10 ? -28.380 23.978 -44.451 1.00 62.21 10 GLY A O 11
ATOM 16912 N N . THR A 1 11 ? -29.095 21.847 -44.384 1.00 34.53 11 THR A N 11
ATOM 16913 C CA . THR A 1 11 ? -29.253 21.812 -42.932 1.00 13.23 11 THR A CA 11
ATOM 16914 C C . THR A 1 11 ? -28.736 20.481 -42.381 1.00 32.22 11 THR A C 11
ATOM 16915 O O . THR A 1 11 ? -28.926 19.434 -43.002 1.00 32.32 11 THR A O 11
ATOM 16926 N N . LEU A 1 12 ? -28.060 20.533 -41.234 1.00 71.50 12 LEU A N 11
ATOM 16927 C CA . LEU A 1 12 ? -27.490 19.339 -40.616 1.00 51.12 12 LEU A CA 11
ATOM 16928 C C . LEU A 1 12 ? -27.148 19.593 -39.148 1.00 2.41 12 LEU A C 11
ATOM 16929 O O . LEU A 1 12 ? -27.257 20.724 -38.660 1.00 51.53 12 LEU A O 11
ATOM 16945 N N . GLU A 1 13 ? -26.735 18.536 -38.456 1.00 71.43 13 GLU A N 11
ATOM 16946 C CA . GLU A 1 13 ? -26.327 18.631 -37.059 1.00 21.04 13 GLU A CA 11
ATOM 16947 C C . GLU A 1 13 ? -25.345 17.507 -36.734 1.00 44.32 13 GLU A C 11
ATOM 16948 O O . GLU A 1 13 ? -25.740 16.403 -36.351 1.00 71.34 13 GLU A O 11
ATOM 16960 N N . ALA A 1 14 ? -24.063 17.788 -36.926 1.00 72.45 14 ALA A N 11
ATOM 16961 C CA . ALA A 1 14 ? -23.017 16.799 -36.718 1.00 22.35 14 ALA A CA 11
ATOM 16962 C C . ALA A 1 14 ? -22.378 16.969 -35.343 1.00 63.12 14 ALA A C 11
ATOM 16963 O O . ALA A 1 14 ? -21.433 17.747 -35.174 1.00 72.22 14 ALA A O 11
ATOM 16970 N N . GLN A 1 15 ? -22.918 16.264 -34.357 1.00 2.04 15 GLN A N 11
ATOM 16971 C CA . GLN A 1 15 ? -22.382 16.297 -33.004 1.00 24.44 15 GLN A CA 11
ATOM 16972 C C . GLN A 1 15 ? -21.482 15.088 -32.766 1.00 22.42 15 GLN A C 11
ATOM 16973 O O . GLN A 1 15 ? -21.841 13.958 -33.111 1.00 65.33 15 GLN A O 11
ATOM 16987 N N . THR A 1 16 ? -20.313 15.336 -32.192 1.00 51.14 16 THR A N 11
ATOM 16988 C CA . THR A 1 16 ? -19.374 14.275 -31.860 1.00 52.51 16 THR A CA 11
ATOM 16989 C C . THR A 1 16 ? -18.703 14.569 -30.519 1.00 40.13 16 THR A C 11
ATOM 16990 O O . THR A 1 16 ? -17.803 15.410 -30.437 1.00 51.13 16 THR A O 11
ATOM 17001 N N . GLN A 1 17 ? -19.168 13.903 -29.468 1.00 32.42 17 GLN A N 11
ATOM 17002 C CA . GLN A 1 17 ? -18.590 14.068 -28.139 1.00 51.23 17 GLN A CA 11
ATOM 17003 C C . GLN A 1 17 ? -17.356 13.178 -27.989 1.00 30.41 17 GLN A C 11
ATOM 17004 O O . GLN A 1 17 ? -17.215 12.178 -28.694 1.00 31.24 17 GLN A O 11
ATOM 17018 N N . GLY A 1 18 ? -16.471 13.547 -27.072 1.00 45.01 18 GLY A N 11
ATOM 17019 C CA . GLY A 1 18 ? -15.248 12.794 -26.861 1.00 32.05 18 GLY A CA 11
ATOM 17020 C C . GLY A 1 18 ? -14.708 12.969 -25.455 1.00 22.41 18 GLY A C 11
ATOM 17021 O O . GLY A 1 18 ? -15.184 13.837 -24.717 1.00 30.02 18 GLY A O 11
ATOM 17025 N N . PRO A 1 19 ? -13.693 12.173 -25.060 1.00 55.32 19 PRO A N 11
ATOM 17026 C CA . PRO A 1 19 ? -13.138 12.206 -23.700 1.00 11.14 19 PRO A CA 11
ATOM 17027 C C . PRO A 1 19 ? -12.581 13.583 -23.334 1.00 0.34 19 PRO A C 11
ATOM 17028 O O . PRO A 1 19 ? -11.504 13.972 -23.792 1.00 64.54 19 PRO A O 11
ATOM 17039 N N . GLY A 1 20 ? -13.346 14.329 -22.535 1.00 10.05 20 GLY A N 11
ATOM 17040 C CA . GLY A 1 20 ? -12.923 15.646 -22.089 1.00 74.10 20 GLY A CA 11
ATOM 17041 C C . GLY A 1 20 ? -12.812 16.639 -23.230 1.00 65.13 20 GLY A C 11
ATOM 17042 O O . GLY A 1 20 ? -12.090 17.630 -23.124 1.00 74.44 20 GLY A O 11
ATOM 17046 N N . SER A 1 21 ? -13.543 16.374 -24.318 1.00 30.53 21 SER A N 11
ATOM 17047 C CA . SER A 1 21 ? -13.494 17.208 -25.520 1.00 4.43 21 SER A CA 11
ATOM 17048 C C . SER A 1 21 ? -12.067 17.265 -26.084 1.00 25.13 21 SER A C 11
ATOM 17049 O O . SER A 1 21 ? -11.266 18.112 -25.679 1.00 5.22 21 SER A O 11
ATOM 17057 N N . PRO A 1 22 ? -11.720 16.339 -27.001 1.00 74.53 22 PRO A N 11
ATOM 17058 C CA . PRO A 1 22 ? -10.386 16.287 -27.609 1.00 53.05 22 PRO A CA 11
ATOM 17059 C C . PRO A 1 22 ? -10.126 17.487 -28.524 1.00 14.45 22 PRO A C 11
ATOM 17060 O O . PRO A 1 22 ? -10.326 17.415 -29.741 1.00 2.32 22 PRO A O 11
ATOM 17071 N N . GLU A 1 23 ? -9.726 18.599 -27.920 1.00 31.13 23 GLU A N 11
ATOM 17072 C CA . GLU A 1 23 ? -9.362 19.804 -28.651 1.00 2.43 23 GLU A CA 11
ATOM 17073 C C . GLU A 1 23 ? -8.219 20.517 -27.933 1.00 50.22 23 GLU A C 11
ATOM 17074 O O . GLU A 1 23 ? -8.018 20.327 -26.730 1.00 63.33 23 GLU A O 11
ATOM 17086 N N . GLY A 1 24 ? -7.459 21.311 -28.677 1.00 33.14 24 GLY A N 11
ATOM 17087 C CA . GLY A 1 24 ? -6.259 21.925 -28.135 1.00 73.02 24 GLY A CA 11
ATOM 17088 C C . GLY A 1 24 ? -5.080 20.979 -28.221 1.00 74.44 24 GLY A C 11
ATOM 17089 O O . GLY A 1 24 ? -4.070 21.153 -27.532 1.00 72.20 24 GLY A O 11
ATOM 17093 N N . VAL A 1 25 ? -5.230 19.968 -29.073 1.00 72.40 25 VAL A N 11
ATOM 17094 C CA . VAL A 1 25 ? -4.223 18.936 -29.282 1.00 22.33 25 VAL A CA 11
ATOM 17095 C C . VAL A 1 25 ? -4.151 18.587 -30.771 1.00 61.30 25 VAL A C 11
ATOM 17096 O O . VAL A 1 25 ? -5.149 18.725 -31.488 1.00 30.12 25 VAL A O 11
ATOM 17109 N N . PRO A 1 26 ? -2.975 18.147 -31.262 1.00 53.20 26 PRO A N 11
ATOM 17110 C CA . PRO A 1 26 ? -2.796 17.770 -32.671 1.00 53.23 26 PRO A CA 11
ATOM 17111 C C . PRO A 1 26 ? -3.567 16.493 -33.021 1.00 63.22 26 PRO A C 11
ATOM 17112 O O . PRO A 1 26 ? -3.690 15.590 -32.188 1.00 4.41 26 PRO A O 11
ATOM 17123 N N . PRO A 1 27 ? -4.111 16.407 -34.253 1.00 22.12 27 PRO A N 11
ATOM 17124 C CA . PRO A 1 27 ? -4.864 15.233 -34.709 1.00 12.14 27 PRO A CA 11
ATOM 17125 C C . PRO A 1 27 ? -4.013 13.961 -34.684 1.00 32.44 27 PRO A C 11
ATOM 17126 O O . PRO A 1 27 ? -3.152 13.757 -35.547 1.00 51.44 27 PRO A O 11
ATOM 17137 N N . THR A 1 28 ? -4.240 13.129 -33.673 1.00 45.53 28 THR A N 11
ATOM 17138 C CA . THR A 1 28 ? -3.504 11.883 -33.509 1.00 23.35 28 THR A CA 11
ATOM 17139 C C . THR A 1 28 ? -4.069 10.782 -34.413 1.00 32.41 28 THR A C 11
ATOM 17140 O O . THR A 1 28 ? -5.271 10.750 -34.696 1.00 52.34 28 THR A O 11
ATOM 17151 N N . ASP A 1 29 ? -3.189 9.895 -34.878 1.00 43.22 29 ASP A N 11
ATOM 17152 C CA . ASP A 1 29 ? -3.592 8.755 -35.707 1.00 33.15 29 ASP A CA 11
ATOM 17153 C C . ASP A 1 29 ? -4.177 7.639 -34.848 1.00 10.15 29 ASP A C 11
ATOM 17154 O O . ASP A 1 29 ? -4.891 6.765 -35.344 1.00 40.43 29 ASP A O 11
ATOM 17163 N N . ARG A 1 30 ? -3.862 7.668 -33.558 1.00 41.34 30 ARG A N 11
ATOM 17164 C CA . ARG A 1 30 ? -4.315 6.636 -32.632 1.00 50.12 30 ARG A CA 11
ATOM 17165 C C . ARG A 1 30 ? -5.484 7.143 -31.799 1.00 1.41 30 ARG A C 11
ATOM 17166 O O . ARG A 1 30 ? -5.557 8.333 -31.469 1.00 73.43 30 ARG A O 11
ATOM 17187 N N . PHE A 1 31 ? -6.397 6.234 -31.475 1.00 5.02 31 PHE A N 11
ATOM 17188 C CA . PHE A 1 31 ? -7.586 6.563 -30.699 1.00 30.21 31 PHE A CA 11
ATOM 17189 C C . PHE A 1 31 ? -7.231 6.721 -29.219 1.00 11.12 31 PHE A C 11
ATOM 17190 O O . PHE A 1 31 ? -6.325 6.048 -28.723 1.00 60.42 31 PHE A O 11
ATOM 17207 N N . PRO A 1 32 ? -7.951 7.604 -28.490 1.00 23.40 32 PRO A N 11
ATOM 17208 C CA . PRO A 1 32 ? -7.642 7.920 -27.082 1.00 61.21 32 PRO A CA 11
ATOM 17209 C C . PRO A 1 32 ? -7.791 6.718 -26.143 1.00 12.12 32 PRO A C 11
ATOM 17210 O O . PRO A 1 32 ? -7.340 6.759 -24.995 1.00 45.31 32 PRO A O 11
ATOM 17221 N N . LEU A 1 33 ? -8.417 5.650 -26.628 1.00 21.14 33 LEU A N 11
ATOM 17222 C CA . LEU A 1 33 ? -8.624 4.451 -25.821 1.00 43.40 33 LEU A CA 11
ATOM 17223 C C . LEU A 1 33 ? -7.593 3.386 -26.181 1.00 31.24 33 LEU A C 11
ATOM 17224 O O . LEU A 1 33 ? -7.431 3.030 -27.348 1.00 3.30 33 LEU A O 11
ATOM 17240 N N . LEU A 1 34 ? -6.876 2.904 -25.170 1.00 14.54 34 LEU A N 11
ATOM 17241 C CA . LEU A 1 34 ? -5.888 1.842 -25.350 1.00 1.15 34 LEU A CA 11
ATOM 17242 C C . LEU A 1 34 ? -6.355 0.570 -24.646 1.00 23.24 34 LEU A C 11
ATOM 17243 O O . LEU A 1 34 ? -6.130 0.388 -23.449 1.00 75.43 34 LEU A O 11
ATOM 17259 N N . ALA A 1 35 ? -7.018 -0.304 -25.397 1.00 40.20 35 ALA A N 11
ATOM 17260 C CA . ALA A 1 35 ? -7.548 -1.558 -24.857 1.00 32.23 35 ALA A CA 11
ATOM 17261 C C . ALA A 1 35 ? -6.472 -2.649 -24.824 1.00 54.11 35 ALA A C 11
ATOM 17262 O O . ALA A 1 35 ? -6.781 -3.844 -24.856 1.00 20.41 35 ALA A O 11
ATOM 17269 N N . LEU A 1 36 ? -5.210 -2.229 -24.737 1.00 11.44 36 LEU A N 11
ATOM 17270 C CA . LEU A 1 36 ? -4.078 -3.155 -24.720 1.00 70.21 36 LEU A CA 11
ATOM 17271 C C . LEU A 1 36 ? -3.918 -3.794 -23.344 1.00 54.41 36 LEU A C 11
ATOM 17272 O O . LEU A 1 36 ? -3.227 -4.806 -23.197 1.00 32.22 36 LEU A O 11
ATOM 17288 N N . LEU A 1 37 ? -4.538 -3.191 -22.336 1.00 13.52 37 LEU A N 11
ATOM 17289 C CA . LEU A 1 37 ? -4.543 -3.758 -20.992 1.00 21.25 37 LEU A CA 11
ATOM 17290 C C . LEU A 1 37 ? -5.445 -4.989 -20.974 1.00 14.11 37 LEU A C 11
ATOM 17291 O O . LEU A 1 37 ? -6.654 -4.885 -20.769 1.00 53.31 37 LEU A O 11
ATOM 17307 N N . ARG A 1 38 ? -4.854 -6.150 -21.237 1.00 2.14 38 ARG A N 11
ATOM 17308 C CA . ARG A 1 38 ? -5.618 -7.378 -21.405 1.00 45.54 38 ARG A CA 11
ATOM 17309 C C . ARG A 1 38 ? -5.166 -8.460 -20.436 1.00 2.05 38 ARG A C 11
ATOM 17310 O O . ARG A 1 38 ? -4.342 -9.312 -20.773 1.00 21.04 38 ARG A O 11
ATOM 17331 N N . ARG A 1 39 ? -5.682 -8.392 -19.216 1.00 13.43 39 ARG A N 11
ATOM 17332 C CA . ARG A 1 39 ? -5.566 -9.487 -18.264 1.00 31.22 39 ARG A CA 11
ATOM 17333 C C . ARG A 1 39 ? -6.951 -9.902 -17.863 1.00 12.54 39 ARG A C 11
ATOM 17334 O O . ARG A 1 39 ? -7.591 -9.294 -17.005 1.00 64.51 39 ARG A O 11
ATOM 17355 N N . THR A 1 40 ? -7.401 -10.927 -18.515 1.00 21.32 40 THR A N 11
ATOM 17356 C CA . THR A 1 40 ? -8.803 -11.313 -18.469 1.00 31.44 40 THR A CA 11
ATOM 17357 C C . THR A 1 40 ? -8.995 -12.810 -18.268 1.00 32.23 40 THR A C 11
ATOM 17358 O O . THR A 1 40 ? -8.630 -13.614 -19.127 1.00 70.14 40 THR A O 11
ATOM 17369 N N . LEU A 1 41 ? -9.574 -13.172 -17.133 1.00 51.33 41 LEU A N 11
ATOM 17370 C CA . LEU A 1 41 ? -10.068 -14.522 -16.922 1.00 34.14 41 LEU A CA 11
ATOM 17371 C C . LEU A 1 41 ? -11.576 -14.526 -17.110 1.00 43.22 41 LEU A C 11
ATOM 17372 O O . LEU A 1 41 ? -12.340 -14.522 -16.140 1.00 22.33 41 LEU A O 11
ATOM 17388 N N . THR A 1 42 ? -11.994 -14.452 -18.368 1.00 31.45 42 THR A N 11
ATOM 17389 C CA . THR A 1 42 ? -13.398 -14.593 -18.719 1.00 23.21 42 THR A CA 11
ATOM 17390 C C . THR A 1 42 ? -13.830 -16.019 -18.409 1.00 63.23 42 THR A C 11
ATOM 17391 O O . THR A 1 42 ? -12.974 -16.875 -18.161 1.00 44.05 42 THR A O 11
ATOM 17402 N N . GLU A 1 43 ? -15.133 -16.286 -18.430 1.00 15.15 43 GLU A N 11
ATOM 17403 C CA . GLU A 1 43 ? -15.634 -17.603 -18.052 1.00 71.31 43 GLU A CA 11
ATOM 17404 C C . GLU A 1 43 ? -14.904 -18.711 -18.797 1.00 12.12 43 GLU A C 11
ATOM 17405 O O . GLU A 1 43 ? -14.617 -19.744 -18.219 1.00 32.21 43 GLU A O 11
ATOM 17417 N N . GLU A 1 44 ? -14.564 -18.482 -20.060 1.00 24.15 44 GLU A N 11
ATOM 17418 C CA . GLU A 1 44 ? -13.839 -19.483 -20.844 1.00 42.15 44 GLU A CA 11
ATOM 17419 C C . GLU A 1 44 ? -12.531 -19.844 -20.137 1.00 51.42 44 GLU A C 11
ATOM 17420 O O . GLU A 1 44 ? -12.229 -21.019 -19.897 1.00 31.32 44 GLU A O 11
ATOM 17432 N N . GLN A 1 45 ? -11.794 -18.808 -19.762 1.00 31.04 45 GLN A N 11
ATOM 17433 C CA . GLN A 1 45 ? -10.513 -18.958 -19.087 1.00 14.15 45 GLN A CA 11
ATOM 17434 C C . GLN A 1 45 ? -10.701 -19.604 -17.715 1.00 53.01 45 GLN A C 11
ATOM 17435 O O . GLN A 1 45 ? -9.900 -20.431 -17.304 1.00 14.13 45 GLN A O 11
ATOM 17449 N N . VAL A 1 46 ? -11.779 -19.234 -17.021 1.00 64.44 46 VAL A N 11
ATOM 17450 C CA . VAL A 1 46 ? -12.037 -19.750 -15.677 1.00 2.55 46 VAL A CA 11
ATOM 17451 C C . VAL A 1 46 ? -12.370 -21.235 -15.741 1.00 12.42 46 VAL A C 11
ATOM 17452 O O . VAL A 1 46 ? -11.792 -22.045 -15.016 1.00 73.15 46 VAL A O 11
ATOM 17465 N N . GLN A 1 47 ? -13.292 -21.580 -16.633 1.00 74.22 47 GLN A N 11
ATOM 17466 C CA . GLN A 1 47 ? -13.699 -22.964 -16.836 1.00 73.34 47 GLN A CA 11
ATOM 17467 C C . GLN A 1 47 ? -12.504 -23.787 -17.300 1.00 25.01 47 GLN A C 11
ATOM 17468 O O . GLN A 1 47 ? -12.399 -24.968 -16.987 1.00 54.32 47 GLN A O 11
ATOM 17482 N N . GLU A 1 48 ? -11.601 -23.147 -18.045 1.00 35.04 48 GLU A N 11
ATOM 17483 C CA . GLU A 1 48 ? -10.352 -23.782 -18.434 1.00 64.51 48 GLU A CA 11
ATOM 17484 C C . GLU A 1 48 ? -9.474 -24.047 -17.201 1.00 55.04 48 GLU A C 11
ATOM 17485 O O . GLU A 1 48 ? -9.048 -25.189 -16.960 1.00 73.40 48 GLU A O 11
ATOM 17497 N N . VAL A 1 49 ? -9.234 -23.004 -16.400 1.00 34.21 49 VAL A N 11
ATOM 17498 C CA . VAL A 1 49 ? -8.432 -23.144 -15.187 1.00 32.22 49 VAL A CA 11
ATOM 17499 C C . VAL A 1 49 ? -8.967 -24.293 -14.339 1.00 34.13 49 VAL A C 11
ATOM 17500 O O . VAL A 1 49 ? -8.229 -25.200 -13.974 1.00 25.13 49 VAL A O 11
ATOM 17513 N N . VAL A 1 50 ? -10.267 -24.272 -14.083 1.00 60.22 50 VAL A N 11
ATOM 17514 C CA . VAL A 1 50 ? -10.903 -25.273 -13.231 1.00 11.40 50 VAL A CA 11
ATOM 17515 C C . VAL A 1 50 ? -10.905 -26.642 -13.906 1.00 72.34 50 VAL A C 11
ATOM 17516 O O . VAL A 1 50 ? -10.825 -27.672 -13.237 1.00 53.42 50 VAL A O 11
ATOM 17529 N N . ALA A 1 51 ? -10.987 -26.642 -15.236 1.00 31.45 51 ALA A N 11
ATOM 17530 C CA . ALA A 1 51 ? -10.905 -27.877 -16.013 1.00 42.34 51 ALA A CA 11
ATOM 17531 C C . ALA A 1 51 ? -9.560 -28.557 -15.792 1.00 31.41 51 ALA A C 11
ATOM 17532 O O . ALA A 1 51 ? -9.466 -29.781 -15.789 1.00 25.24 51 ALA A O 11
ATOM 17539 N N . LYS A 1 52 ? -8.514 -27.757 -15.631 1.00 53.45 52 LYS A N 11
ATOM 17540 C CA . LYS A 1 52 ? -7.206 -28.293 -15.252 1.00 42.14 52 LYS A CA 11
ATOM 17541 C C . LYS A 1 52 ? -7.181 -28.640 -13.756 1.00 3.33 52 LYS A C 11
ATOM 17542 O O . LYS A 1 52 ? -6.742 -29.724 -13.361 1.00 33.40 52 LYS A O 11
ATOM 17561 N N . LEU A 1 53 ? -7.695 -27.724 -12.937 1.00 5.45 53 LEU A N 11
ATOM 17562 C CA . LEU A 1 53 ? -7.684 -27.867 -11.475 1.00 72.44 53 LEU A CA 11
ATOM 17563 C C . LEU A 1 53 ? -8.590 -29.005 -10.998 1.00 43.14 53 LEU A C 11
ATOM 17564 O O . LEU A 1 53 ? -8.536 -29.399 -9.832 1.00 30.51 53 LEU A O 11
ATOM 17580 N N . THR A 1 54 ? -9.433 -29.521 -11.886 1.00 2.31 54 THR A N 11
ATOM 17581 C CA . THR A 1 54 ? -10.293 -30.643 -11.537 1.00 74.25 54 THR A CA 11
ATOM 17582 C C . THR A 1 54 ? -9.480 -31.939 -11.516 1.00 12.24 54 THR A C 11
ATOM 17583 O O . THR A 1 54 ? -9.980 -32.991 -11.105 1.00 11.50 54 THR A O 11
ATOM 17594 N N . ASP A 1 55 ? -8.220 -31.852 -11.960 1.00 13.25 55 ASP A N 11
ATOM 17595 C CA . ASP A 1 55 ? -7.287 -32.974 -11.881 1.00 1.54 55 ASP A CA 11
ATOM 17596 C C . ASP A 1 55 ? -6.091 -32.593 -11.002 1.00 20.51 55 ASP A C 11
ATOM 17597 O O . ASP A 1 55 ? -5.028 -32.235 -11.511 1.00 75.23 55 ASP A O 11
ATOM 17606 N N . PRO A 1 56 ? -6.250 -32.663 -9.663 1.00 62.43 56 PRO A N 11
ATOM 17607 C CA . PRO A 1 56 ? -5.190 -32.287 -8.715 1.00 43.13 56 PRO A CA 11
ATOM 17608 C C . PRO A 1 56 ? -3.972 -33.188 -8.864 1.00 2.34 56 PRO A C 11
ATOM 17609 O O . PRO A 1 56 ? -2.835 -32.778 -8.609 1.00 53.10 56 PRO A O 11
ATOM 17620 N N . GLU A 1 57 ? -4.235 -34.427 -9.273 1.00 53.21 57 GLU A N 11
ATOM 17621 C CA . GLU A 1 57 ? -3.186 -35.394 -9.574 1.00 31.20 57 GLU A CA 11
ATOM 17622 C C . GLU A 1 57 ? -2.175 -34.790 -10.549 1.00 11.32 57 GLU A C 11
ATOM 17623 O O . GLU A 1 57 ? -0.977 -35.068 -10.477 1.00 40.10 57 GLU A O 11
ATOM 17635 N N . SER A 1 58 ? -2.674 -33.961 -11.461 1.00 43.04 58 SER A N 11
ATOM 17636 C CA . SER A 1 58 ? -1.823 -33.286 -12.437 1.00 14.11 58 SER A CA 11
ATOM 17637 C C . SER A 1 58 ? -0.954 -32.239 -11.730 1.00 64.34 58 SER A C 11
ATOM 17638 O O . SER A 1 58 ? 0.274 -32.227 -11.874 1.00 15.34 58 SER A O 11
ATOM 17646 N N . SER A 1 59 ? -1.605 -31.394 -10.931 1.00 11.31 59 SER A N 11
ATOM 17647 C CA . SER A 1 59 ? -0.932 -30.324 -10.198 1.00 64.13 59 SER A CA 11
ATOM 17648 C C . SER A 1 59 ? 0.157 -30.892 -9.292 1.00 74.10 59 SER A C 11
ATOM 17649 O O . SER A 1 59 ? 1.199 -30.264 -9.083 1.00 53.43 59 SER A O 11
ATOM 17657 N N . ALA A 1 60 ? -0.084 -32.098 -8.783 1.00 52.35 60 ALA A N 11
ATOM 17658 C CA . ALA A 1 60 ? 0.857 -32.780 -7.900 1.00 44.05 60 ALA A CA 11
ATOM 17659 C C . ALA A 1 60 ? 2.236 -32.923 -8.548 1.00 65.01 60 ALA A C 11
ATOM 17660 O O . ALA A 1 60 ? 3.242 -33.071 -7.853 1.00 55.43 60 ALA A O 11
ATOM 17667 N N . GLN A 1 61 ? 2.282 -32.885 -9.881 1.00 51.35 61 GLN A N 11
ATOM 17668 C CA . GLN A 1 61 ? 3.554 -32.976 -10.600 1.00 31.01 61 GLN A CA 11
ATOM 17669 C C . GLN A 1 61 ? 3.901 -31.645 -11.272 1.00 42.21 61 GLN A C 11
ATOM 17670 O O . GLN A 1 61 ? 5.076 -31.341 -11.486 1.00 61.11 61 GLN A O 11
ATOM 17684 N N . ILE A 1 62 ? 2.882 -30.839 -11.566 1.00 4.23 62 ILE A N 11
ATOM 17685 C CA . ILE A 1 62 ? 3.096 -29.535 -12.196 1.00 32.12 62 ILE A CA 11
ATOM 17686 C C . ILE A 1 62 ? 3.756 -28.562 -11.219 1.00 0.54 62 ILE A C 11
ATOM 17687 O O . ILE A 1 62 ? 4.774 -27.940 -11.531 1.00 12.44 62 ILE A O 11
ATOM 17703 N N . ASP A 1 63 ? 3.183 -28.462 -10.026 1.00 4.21 63 ASP A N 11
ATOM 17704 C CA . ASP A 1 63 ? 3.698 -27.572 -8.986 1.00 24.12 63 ASP A CA 11
ATOM 17705 C C . ASP A 1 63 ? 4.598 -28.362 -8.039 1.00 32.11 63 ASP A C 11
ATOM 17706 O O . ASP A 1 63 ? 5.304 -27.800 -7.207 1.00 51.03 63 ASP A O 11
ATOM 17715 N N . GLY A 1 64 ? 4.562 -29.683 -8.197 1.00 4.34 64 GLY A N 11
ATOM 17716 C CA . GLY A 1 64 ? 5.352 -30.587 -7.374 1.00 4.15 64 GLY A CA 11
ATOM 17717 C C . GLY A 1 64 ? 4.679 -30.898 -6.051 1.00 21.32 64 GLY A C 11
ATOM 17718 O O . GLY A 1 64 ? 5.155 -31.743 -5.287 1.00 74.55 64 GLY A O 11
ATOM 17722 N N . VAL A 1 65 ? 3.545 -30.243 -5.806 1.00 53.23 65 VAL A N 11
ATOM 17723 C CA . VAL A 1 65 ? 2.747 -30.449 -4.602 1.00 5.12 65 VAL A CA 11
ATOM 17724 C C . VAL A 1 65 ? 1.294 -30.056 -4.863 1.00 22.24 65 VAL A C 11
ATOM 17725 O O . VAL A 1 65 ? 1.019 -28.951 -5.338 1.00 34.45 65 VAL A O 11
ATOM 17738 N N . VAL A 1 66 ? 0.370 -30.964 -4.577 1.00 30.32 66 VAL A N 11
ATOM 17739 C CA . VAL A 1 66 ? -1.053 -30.656 -4.663 1.00 1.42 66 VAL A CA 11
ATOM 17740 C C . VAL A 1 66 ? -1.500 -29.955 -3.381 1.00 32.13 66 VAL A C 11
ATOM 17741 O O . VAL A 1 66 ? -1.579 -30.568 -2.314 1.00 51.15 66 VAL A O 11
ATOM 17754 N N . SER A 1 67 ? -1.739 -28.655 -3.480 1.00 53.53 67 SER A N 11
ATOM 17755 C CA . SER A 1 67 ? -2.070 -27.833 -2.323 1.00 63.30 67 SER A CA 11
ATOM 17756 C C . SER A 1 67 ? -3.059 -26.739 -2.715 1.00 25.11 67 SER A C 11
ATOM 17757 O O . SER A 1 67 ? -3.124 -26.343 -3.868 1.00 45.11 67 SER A O 11
ATOM 17765 N N . LYS A 1 68 ? -3.798 -26.231 -1.735 1.00 41.35 68 LYS A N 11
ATOM 17766 C CA . LYS A 1 68 ? -4.848 -25.235 -1.971 1.00 53.40 68 LYS A CA 11
ATOM 17767 C C . LYS A 1 68 ? -4.321 -24.012 -2.743 1.00 61.41 68 LYS A C 11
ATOM 17768 O O . LYS A 1 68 ? -5.065 -23.361 -3.482 1.00 72.23 68 LYS A O 11
ATOM 17787 N N . ASP A 1 69 ? -3.032 -23.724 -2.581 1.00 15.13 69 ASP A N 11
ATOM 17788 C CA . ASP A 1 69 ? -2.399 -22.557 -3.202 1.00 73.13 69 ASP A CA 11
ATOM 17789 C C . ASP A 1 69 ? -2.265 -22.718 -4.719 1.00 2.11 69 ASP A C 11
ATOM 17790 O O . ASP A 1 69 ? -2.050 -21.735 -5.434 1.00 71.50 69 ASP A O 11
ATOM 17799 N N . GLU A 1 70 ? -2.388 -23.953 -5.213 1.00 14.54 70 GLU A N 11
ATOM 17800 C CA . GLU A 1 70 ? -2.234 -24.217 -6.645 1.00 21.21 70 GLU A CA 11
ATOM 17801 C C . GLU A 1 70 ? -3.240 -23.397 -7.452 1.00 20.22 70 GLU A C 11
ATOM 17802 O O . GLU A 1 70 ? -2.957 -22.994 -8.579 1.00 62.31 70 GLU A O 11
ATOM 17814 N N . ILE A 1 71 ? -4.400 -23.124 -6.852 1.00 21.23 71 ILE A N 11
ATOM 17815 C CA . ILE A 1 71 ? -5.447 -22.347 -7.513 1.00 21.42 71 ILE A CA 11
ATOM 17816 C C . ILE A 1 71 ? -4.904 -21.002 -7.995 1.00 5.33 71 ILE A C 11
ATOM 17817 O O . ILE A 1 71 ? -4.918 -20.712 -9.193 1.00 63.22 71 ILE A O 11
ATOM 17833 N N . GLU A 1 72 ? -4.393 -20.197 -7.062 1.00 15.22 72 GLU A N 11
ATOM 17834 C CA . GLU A 1 72 ? -3.881 -18.871 -7.402 1.00 53.51 72 GLU A CA 11
ATOM 17835 C C . GLU A 1 72 ? -2.630 -18.969 -8.275 1.00 55.15 72 GLU A C 11
ATOM 17836 O O . GLU A 1 72 ? -2.358 -18.077 -9.081 1.00 64.43 72 GLU A O 11
ATOM 17848 N N . LYS A 1 73 ? -1.880 -20.061 -8.128 1.00 41.33 73 LYS A N 11
ATOM 17849 C CA . LYS A 1 73 ? -0.725 -20.316 -8.989 1.00 45.24 73 LYS A CA 11
ATOM 17850 C C . LYS A 1 73 ? -1.169 -20.433 -10.447 1.00 24.45 73 LYS A C 11
ATOM 17851 O O . LYS A 1 73 ? -0.614 -19.776 -11.335 1.00 4.23 73 LYS A O 11
ATOM 17870 N N . PHE A 1 74 ? -2.184 -21.261 -10.682 1.00 11.22 74 PHE A N 11
ATOM 17871 C CA . PHE A 1 74 ? -2.705 -21.488 -12.026 1.00 22.20 74 PHE A CA 11
ATOM 17872 C C . PHE A 1 74 ? -3.406 -20.244 -12.571 1.00 73.02 74 PHE A C 11
ATOM 17873 O O . PHE A 1 74 ? -3.372 -19.992 -13.774 1.00 45.14 74 PHE A O 11
ATOM 17890 N N . ILE A 1 75 ? -4.038 -19.469 -11.689 1.00 65.43 75 ILE A N 11
ATOM 17891 C CA . ILE A 1 75 ? -4.667 -18.211 -12.100 1.00 31.44 75 ILE A CA 11
ATOM 17892 C C . ILE A 1 75 ? -3.613 -17.241 -12.632 1.00 22.43 75 ILE A C 11
ATOM 17893 O O . ILE A 1 75 ? -3.756 -16.683 -13.725 1.00 22.03 75 ILE A O 11
ATOM 17909 N N . ALA A 1 76 ? -2.542 -17.064 -11.861 1.00 52.44 76 ALA A N 11
ATOM 17910 C CA . ALA A 1 76 ? -1.445 -16.188 -12.257 1.00 4.04 76 ALA A CA 11
ATOM 17911 C C . ALA A 1 76 ? -0.873 -16.634 -13.601 1.00 21.11 76 ALA A C 11
ATOM 17912 O O . ALA A 1 76 ? -0.507 -15.807 -14.437 1.00 25.25 76 ALA A O 11
ATOM 17919 N N . ASP A 1 77 ? -0.838 -17.953 -13.803 1.00 61.03 77 ASP A N 11
ATOM 17920 C CA . ASP A 1 77 ? -0.353 -18.550 -15.054 1.00 42.01 77 ASP A CA 11
ATOM 17921 C C . ASP A 1 77 ? -1.122 -18.010 -16.256 1.00 61.43 77 ASP A C 11
ATOM 17922 O O . ASP A 1 77 ? -0.574 -17.882 -17.348 1.00 2.14 77 ASP A O 11
ATOM 17931 N N . VAL A 1 78 ? -2.387 -17.660 -16.039 1.00 0.21 78 VAL A N 11
ATOM 17932 C CA . VAL A 1 78 ? -3.264 -17.207 -17.120 1.00 54.41 78 VAL A CA 11
ATOM 17933 C C . VAL A 1 78 ? -3.093 -15.698 -17.356 1.00 22.23 78 VAL A C 11
ATOM 17934 O O . VAL A 1 78 ? -4.014 -15.010 -17.807 1.00 42.11 78 VAL A O 11
ATOM 17947 N N . THR A 1 79 ? -1.893 -15.195 -17.043 1.00 30.41 79 THR A N 11
ATOM 17948 C CA . THR A 1 79 ? -1.525 -13.801 -17.298 1.00 54.12 79 THR A CA 11
ATOM 17949 C C . THR A 1 79 ? -2.298 -12.845 -16.382 1.00 71.50 79 THR A C 11
ATOM 17950 O O . THR A 1 79 ? -2.341 -11.634 -16.611 1.00 33.50 79 THR A O 11
ATOM 17961 N N . LYS A 1 80 ? -2.885 -13.389 -15.318 1.00 61.35 80 LYS A N 11
ATOM 17962 C CA . LYS A 1 80 ? -3.649 -12.576 -14.379 1.00 2.22 80 LYS A CA 11
ATOM 17963 C C . LYS A 1 80 ? -2.709 -11.739 -13.507 1.00 73.41 80 LYS A C 11
ATOM 17964 O O . LYS A 1 80 ? -3.100 -10.692 -12.986 1.00 21.42 80 LYS A O 11
ATOM 17983 N N . ASP A 1 81 ? -1.465 -12.213 -13.375 1.00 15.43 81 ASP A N 11
ATOM 17984 C CA . ASP A 1 81 ? -0.429 -11.554 -12.566 1.00 70.42 81 ASP A CA 11
ATOM 17985 C C . ASP A 1 81 ? -0.763 -11.629 -11.075 1.00 63.31 81 ASP A C 11
ATOM 17986 O O . ASP A 1 81 ? -0.097 -12.339 -10.317 1.00 51.31 81 ASP A O 11
ATOM 17995 N N . GLU A 1 82 ? -1.792 -10.896 -10.659 1.00 51.11 82 GLU A N 11
ATOM 17996 C CA . GLU A 1 82 ? -2.217 -10.866 -9.262 1.00 23.24 82 GLU A CA 11
ATOM 17997 C C . GLU A 1 82 ? -3.556 -11.597 -9.123 1.00 62.30 82 GLU A C 11
ATOM 17998 O O . GLU A 1 82 ? -4.610 -11.054 -9.469 1.00 24.41 82 GLU A O 11
ATOM 18010 N N . PRO A 1 83 ? -3.520 -12.864 -8.669 1.00 41.20 83 PRO A N 11
ATOM 18011 C CA . PRO A 1 83 ? -4.729 -13.657 -8.448 1.00 1.43 83 PRO A CA 11
ATOM 18012 C C . PRO A 1 83 ? -5.439 -13.241 -7.158 1.00 63.44 83 PRO A C 11
ATOM 18013 O O . PRO A 1 83 ? -5.073 -13.678 -6.061 1.00 23.54 83 PRO A O 11
ATOM 18024 N N . THR A 1 84 ? -6.440 -12.382 -7.299 1.00 62.44 84 THR A N 11
ATOM 18025 C CA . THR A 1 84 ? -7.137 -11.813 -6.155 1.00 64.50 84 THR A CA 11
ATOM 18026 C C . THR A 1 84 ? -8.227 -12.756 -5.633 1.00 62.30 84 THR A C 11
ATOM 18027 O O . THR A 1 84 ? -8.561 -13.773 -6.266 1.00 22.53 84 THR A O 11
ATOM 18038 N N . ALA A 1 85 ? -8.779 -12.397 -4.473 1.00 11.33 85 ALA A N 11
ATOM 18039 C CA . ALA A 1 85 ? -9.821 -13.184 -3.823 1.00 53.25 85 ALA A CA 11
ATOM 18040 C C . ALA A 1 85 ? -10.980 -13.439 -4.779 1.00 55.44 85 ALA A C 11
ATOM 18041 O O . ALA A 1 85 ? -11.594 -14.503 -4.746 1.00 52.34 85 ALA A O 11
ATOM 18048 N N . GLN A 1 86 ? -11.261 -12.461 -5.638 1.00 34.21 86 GLN A N 11
ATOM 18049 C CA . GLN A 1 86 ? -12.300 -12.603 -6.654 1.00 11.51 86 GLN A CA 11
ATOM 18050 C C . GLN A 1 86 ? -11.989 -13.791 -7.564 1.00 50.40 86 GLN A C 11
ATOM 18051 O O . GLN A 1 86 ? -12.851 -14.641 -7.806 1.00 71.31 86 GLN A O 11
ATOM 18065 N N . ASP A 1 87 ? -10.742 -13.860 -8.039 1.00 24.32 87 ASP A N 11
ATOM 18066 C CA . ASP A 1 87 ? -10.332 -14.922 -8.955 1.00 32.24 87 ASP A CA 11
ATOM 18067 C C . ASP A 1 87 ? -10.425 -16.272 -8.259 1.00 42.21 87 ASP A C 11
ATOM 18068 O O . ASP A 1 87 ? -11.063 -17.195 -8.764 1.00 5.42 87 ASP A O 11
ATOM 18077 N N . ILE A 1 88 ? -9.803 -16.375 -7.080 1.00 41.24 88 ILE A N 11
ATOM 18078 C CA . ILE A 1 88 ? -9.814 -17.635 -6.329 1.00 12.41 88 ILE A CA 11
ATOM 18079 C C . ILE A 1 88 ? -11.249 -18.044 -5.981 1.00 62.53 88 ILE A C 11
ATOM 18080 O O . ILE A 1 88 ? -11.594 -19.220 -6.050 1.00 0.14 88 ILE A O 11
ATOM 18096 N N . SER A 1 89 ? -12.087 -17.065 -5.646 1.00 54.03 89 SER A N 11
ATOM 18097 C CA . SER A 1 89 ? -13.477 -17.342 -5.279 1.00 31.54 89 SER A CA 11
ATOM 18098 C C . SER A 1 89 ? -14.232 -17.962 -6.460 1.00 63.41 89 SER A C 11
ATOM 18099 O O . SER A 1 89 ? -14.859 -19.018 -6.323 1.00 50.42 89 SER A O 11
ATOM 18107 N N . ARG A 1 90 ? -14.136 -17.319 -7.628 1.00 23.34 90 ARG A N 11
ATOM 18108 C CA . ARG A 1 90 ? -14.812 -17.807 -8.833 1.00 54.03 90 ARG A CA 11
ATOM 18109 C C . ARG A 1 90 ? -14.312 -19.209 -9.185 1.00 24.50 90 ARG A C 11
ATOM 18110 O O . ARG A 1 90 ? -15.091 -20.175 -9.253 1.00 24.11 90 ARG A O 11
ATOM 18131 N N . VAL A 1 91 ? -12.998 -19.315 -9.347 1.00 13.22 91 VAL A N 11
ATOM 18132 C CA . VAL A 1 91 ? -12.365 -20.560 -9.754 1.00 73.33 91 VAL A CA 11
ATOM 18133 C C . VAL A 1 91 ? -12.691 -21.684 -8.775 1.00 11.43 91 VAL A C 11
ATOM 18134 O O . VAL A 1 91 ? -13.176 -22.744 -9.180 1.00 41.13 91 VAL A O 11
ATOM 18147 N N . ALA A 1 92 ? -12.457 -21.435 -7.486 1.00 14.51 92 ALA A N 11
ATOM 18148 C CA . ALA A 1 92 ? -12.683 -22.446 -6.456 1.00 51.41 92 ALA A CA 11
ATOM 18149 C C . ALA A 1 92 ? -14.143 -22.872 -6.426 1.00 45.24 92 ALA A C 11
ATOM 18150 O O . ALA A 1 92 ? -14.448 -24.054 -6.263 1.00 41.04 92 ALA A O 11
ATOM 18157 N N . SER A 1 93 ? -15.041 -21.910 -6.605 1.00 15.05 93 SER A N 11
ATOM 18158 C CA . SER A 1 93 ? -16.465 -22.199 -6.644 1.00 62.23 93 SER A CA 11
ATOM 18159 C C . SER A 1 93 ? -16.774 -23.171 -7.788 1.00 73.41 93 SER A C 11
ATOM 18160 O O . SER A 1 93 ? -17.520 -24.140 -7.609 1.00 13.21 93 SER A O 11
ATOM 18168 N N . ARG A 1 94 ? -16.174 -22.922 -8.957 1.00 41.15 94 ARG A N 11
ATOM 18169 C CA . ARG A 1 94 ? -16.398 -23.781 -10.127 1.00 3.43 94 ARG A CA 11
ATOM 18170 C C . ARG A 1 94 ? -15.912 -25.201 -9.869 1.00 32.51 94 ARG A C 11
ATOM 18171 O O . ARG A 1 94 ? -16.660 -26.162 -10.016 1.00 40.31 94 ARG A O 11
ATOM 18192 N N . LEU A 1 95 ? -14.650 -25.319 -9.480 1.00 55.01 95 LEU A N 11
ATOM 18193 C CA . LEU A 1 95 ? -14.026 -26.630 -9.290 1.00 15.52 95 LEU A CA 11
ATOM 18194 C C . LEU A 1 95 ? -14.664 -27.381 -8.125 1.00 70.41 95 LEU A C 11
ATOM 18195 O O . LEU A 1 95 ? -14.694 -28.612 -8.115 1.00 61.13 95 LEU A O 11
ATOM 18211 N N . ALA A 1 96 ? -15.178 -26.639 -7.145 1.00 40.45 96 ALA A N 11
ATOM 18212 C CA . ALA A 1 96 ? -15.956 -27.235 -6.064 1.00 52.43 96 ALA A CA 11
ATOM 18213 C C . ALA A 1 96 ? -17.232 -27.852 -6.634 1.00 51.03 96 ALA A C 11
ATOM 18214 O O . ALA A 1 96 ? -17.707 -28.891 -6.165 1.00 52.32 96 ALA A O 11
ATOM 18221 N N . ALA A 1 97 ? -17.779 -27.196 -7.657 1.00 43.02 97 ALA A N 11
ATOM 18222 C CA . ALA A 1 97 ? -18.935 -27.712 -8.389 1.00 4.04 97 ALA A CA 11
ATOM 18223 C C . ALA A 1 97 ? -18.496 -28.778 -9.393 1.00 60.22 97 ALA A C 11
ATOM 18224 O O . ALA A 1 97 ? -19.312 -29.549 -9.890 1.00 2.12 97 ALA A O 11
ATOM 18231 N N . GLY A 1 98 ? -17.196 -28.805 -9.689 1.00 10.24 98 GLY A N 11
ATOM 18232 C CA . GLY A 1 98 ? -16.643 -29.809 -10.584 1.00 71.13 98 GLY A CA 11
ATOM 18233 C C . GLY A 1 98 ? -16.736 -31.202 -9.993 1.00 75.14 98 GLY A C 11
ATOM 18234 O O . GLY A 1 98 ? -16.738 -32.198 -10.717 1.00 24.30 98 GLY A O 11
ATOM 18238 N N . GLY A 1 99 ? -16.793 -31.261 -8.669 1.00 44.44 99 GLY A N 11
ATOM 18239 C CA . GLY A 1 99 ? -17.066 -32.506 -7.975 1.00 11.31 99 GLY A CA 11
ATOM 18240 C C . GLY A 1 99 ? -18.504 -32.540 -7.506 1.00 2.41 99 GLY A C 11
ATOM 18241 O O . GLY A 1 99 ? -18.783 -32.810 -6.338 1.00 24.34 99 GLY A O 11
ATOM 18245 N N . TRP A 1 100 ? -19.411 -32.234 -8.432 1.00 33.12 100 TRP A N 11
ATOM 18246 C CA . TRP A 1 100 ? -20.833 -32.088 -8.132 1.00 54.53 100 TRP A CA 11
ATOM 18247 C C . TRP A 1 100 ? -21.460 -33.380 -7.595 1.00 63.43 100 TRP A C 11
ATOM 18248 O O . TRP A 1 100 ? -21.470 -34.407 -8.274 1.00 14.14 100 TRP A O 11
ATOM 18269 N N . PRO A 1 101 ? -21.967 -33.352 -6.347 1.00 54.45 101 PRO A N 11
ATOM 18270 C CA . PRO A 1 101 ? -22.826 -34.412 -5.823 1.00 61.44 101 PRO A CA 11
ATOM 18271 C C . PRO A 1 101 ? -24.250 -34.247 -6.356 1.00 74.42 101 PRO A C 11
ATOM 18272 O O . PRO A 1 101 ? -24.992 -35.216 -6.521 1.00 34.13 101 PRO A O 11
ATOM 18283 N N . LEU A 1 102 ? -24.614 -32.993 -6.622 1.00 10.31 102 LEU A N 11
ATOM 18284 C CA . LEU A 1 102 ? -25.903 -32.650 -7.210 1.00 74.21 102 LEU A CA 11
ATOM 18285 C C . LEU A 1 102 ? -25.684 -32.147 -8.634 1.00 33.31 102 LEU A C 11
ATOM 18286 O O . LEU A 1 102 ? -24.968 -31.164 -8.845 1.00 3.42 102 LEU A O 11
ATOM 18302 N N . ALA A 1 103 ? -26.285 -32.823 -9.604 1.00 35.13 103 ALA A N 11
ATOM 18303 C CA . ALA A 1 103 ? -26.141 -32.447 -11.006 1.00 1.22 103 ALA A CA 11
ATOM 18304 C C . ALA A 1 103 ? -26.992 -31.220 -11.326 1.00 44.52 103 ALA A C 11
ATOM 18305 O O . ALA A 1 103 ? -28.194 -31.334 -11.589 1.00 71.31 103 ALA A O 11
ATOM 18312 N N . GLY A 1 104 ? -26.368 -30.048 -11.260 1.00 1.03 104 GLY A N 11
ATOM 18313 C CA . GLY A 1 104 ? -27.060 -28.809 -11.565 1.00 34.40 104 GLY A CA 11
ATOM 18314 C C . GLY A 1 104 ? -26.114 -27.741 -12.069 1.00 2.44 104 GLY A C 11
ATOM 18315 O O . GLY A 1 104 ? -26.316 -26.550 -11.821 1.00 60.53 104 GLY A O 11
ATOM 18319 N N . VAL A 1 105 ? -25.061 -28.168 -12.761 1.00 75.25 105 VAL A N 11
ATOM 18320 C CA . VAL A 1 105 ? -24.098 -27.272 -13.336 1.00 23.35 105 VAL A CA 11
ATOM 18321 C C . VAL A 1 105 ? -24.435 -27.003 -14.801 1.00 14.03 105 VAL A C 11
ATOM 18322 O O . VAL A 1 105 ? -24.102 -27.800 -15.683 1.00 43.04 105 VAL A O 11
ATOM 18335 N N . ASP A 1 106 ? -25.138 -25.897 -15.043 1.00 34.34 106 ASP A N 11
ATOM 18336 C CA . ASP A 1 106 ? -25.538 -25.504 -16.392 1.00 34.40 106 ASP A CA 11
ATOM 18337 C C . ASP A 1 106 ? -24.332 -25.413 -17.320 1.00 44.13 106 ASP A C 11
ATOM 18338 O O . ASP A 1 106 ? -23.603 -24.421 -17.322 1.00 12.44 106 ASP A O 11
ATOM 18347 N N . SER A 1 107 ? -24.137 -26.466 -18.105 1.00 25.45 107 SER A N 11
ATOM 18348 C CA . SER A 1 107 ? -23.041 -26.531 -19.063 1.00 20.22 107 SER A CA 11
ATOM 18349 C C . SER A 1 107 ? -23.348 -25.672 -20.294 1.00 62.13 107 SER A C 11
ATOM 18350 O O . SER A 1 107 ? -22.551 -25.597 -21.230 1.00 71.25 107 SER A O 11
ATOM 18358 N N . THR A 1 108 ? -24.517 -25.036 -20.282 1.00 52.43 108 THR A N 11
ATOM 18359 C CA . THR A 1 108 ? -24.937 -24.135 -21.349 1.00 65.30 108 THR A CA 11
ATOM 18360 C C . THR A 1 108 ? -24.748 -22.675 -20.931 1.00 75.14 108 THR A C 11
ATOM 18361 O O . THR A 1 108 ? -24.140 -21.878 -21.648 1.00 15.14 108 THR A O 11
ATOM 18372 N N . ALA A 1 109 ? -25.246 -22.342 -19.742 1.00 54.00 109 ALA A N 11
ATOM 18373 C CA . ALA A 1 109 ? -25.221 -20.967 -19.239 1.00 24.21 109 ALA A CA 11
ATOM 18374 C C . ALA A 1 109 ? -23.861 -20.598 -18.637 1.00 11.04 109 ALA A C 11
ATOM 18375 O O . ALA A 1 109 ? -23.760 -19.663 -17.843 1.00 23.33 109 ALA A O 11
ATOM 18382 N N . LEU A 1 110 ? -22.809 -21.309 -19.040 1.00 1.22 110 LEU A N 11
ATOM 18383 C CA . LEU A 1 110 ? -21.460 -21.042 -18.536 1.00 62.21 110 LEU A CA 11
ATOM 18384 C C . LEU A 1 110 ? -20.795 -19.933 -19.356 1.00 32.34 110 LEU A C 11
ATOM 18385 O O . LEU A 1 110 ? -19.602 -19.659 -19.208 1.00 74.23 110 LEU A O 11
ATOM 18401 N N . ASN A 1 111 ? -21.577 -19.307 -20.231 1.00 2.03 111 ASN A N 11
ATOM 18402 C CA . ASN A 1 111 ? -21.088 -18.222 -21.076 1.00 51.20 111 ASN A CA 11
ATOM 18403 C C . ASN A 1 111 ? -21.638 -16.883 -20.592 1.00 3.43 111 ASN A C 11
ATOM 18404 O O . ASN A 1 111 ? -22.821 -16.589 -20.769 1.00 20.31 111 ASN A O 11
ATOM 18415 N N . ALA A 1 112 ? -20.785 -16.090 -19.960 1.00 65.35 112 ALA A N 11
ATOM 18416 C CA . ALA A 1 112 ? -21.161 -14.756 -19.511 1.00 3.51 112 ALA A CA 11
ATOM 18417 C C . ALA A 1 112 ? -20.715 -13.725 -20.546 1.00 55.23 112 ALA A C 11
ATOM 18418 O O . ALA A 1 112 ? -21.566 -13.252 -21.333 1.00 20.44 112 ALA A O 11
ATOM 18426 N N . MET A 1 1 ? -31.489 -38.406 -35.726 1.00 42.33 1 MET A N 12
ATOM 18427 C CA . MET A 1 1 ? -32.614 -37.969 -36.585 1.00 64.05 1 MET A CA 12
ATOM 18428 C C . MET A 1 1 ? -32.202 -36.725 -37.367 1.00 13.42 1 MET A C 12
ATOM 18429 O O . MET A 1 1 ? -32.268 -35.605 -36.852 1.00 71.30 1 MET A O 12
ATOM 18445 N N . ALA A 1 2 ? -31.751 -36.930 -38.602 1.00 15.35 2 ALA A N 12
ATOM 18446 C CA . ALA A 1 2 ? -31.226 -35.847 -39.423 1.00 62.22 2 ALA A CA 12
ATOM 18447 C C . ALA A 1 2 ? -32.236 -35.414 -40.481 1.00 54.21 2 ALA A C 12
ATOM 18448 O O . ALA A 1 2 ? -32.872 -36.249 -41.132 1.00 13.45 2 ALA A O 12
ATOM 18455 N N . HIS A 1 3 ? -32.374 -34.105 -40.638 1.00 62.30 3 HIS A N 12
ATOM 18456 C CA . HIS A 1 3 ? -33.208 -33.511 -41.681 1.00 61.24 3 HIS A CA 12
ATOM 18457 C C . HIS A 1 3 ? -32.587 -32.182 -42.112 1.00 75.23 3 HIS A C 12
ATOM 18458 O O . HIS A 1 3 ? -32.596 -31.206 -41.359 1.00 31.12 3 HIS A O 12
ATOM 18473 N N . HIS A 1 4 ? -32.023 -32.157 -43.313 1.00 45.44 4 HIS A N 12
ATOM 18474 C CA . HIS A 1 4 ? -31.256 -31.005 -43.779 1.00 14.04 4 HIS A CA 12
ATOM 18475 C C . HIS A 1 4 ? -31.329 -30.886 -45.296 1.00 24.20 4 HIS A C 12
ATOM 18476 O O . HIS A 1 4 ? -31.668 -31.846 -45.987 1.00 32.41 4 HIS A O 12
ATOM 18491 N N . HIS A 1 5 ? -30.990 -29.705 -45.804 1.00 43.15 5 HIS A N 12
ATOM 18492 C CA . HIS A 1 5 ? -30.981 -29.447 -47.241 1.00 52.04 5 HIS A CA 12
ATOM 18493 C C . HIS A 1 5 ? -29.641 -28.856 -47.657 1.00 31.33 5 HIS A C 12
ATOM 18494 O O . HIS A 1 5 ? -29.429 -27.646 -47.583 1.00 44.54 5 HIS A O 12
ATOM 18509 N N . HIS A 1 6 ? -28.737 -29.737 -48.066 1.00 45.44 6 HIS A N 12
ATOM 18510 C CA . HIS A 1 6 ? -27.394 -29.365 -48.509 1.00 65.41 6 HIS A CA 12
ATOM 18511 C C . HIS A 1 6 ? -26.745 -30.547 -49.212 1.00 61.41 6 HIS A C 12
ATOM 18512 O O . HIS A 1 6 ? -26.373 -31.530 -48.564 1.00 42.22 6 HIS A O 12
ATOM 18527 N N . HIS A 1 7 ? -26.620 -30.462 -50.531 1.00 41.25 7 HIS A N 12
ATOM 18528 C CA . HIS A 1 7 ? -25.943 -31.504 -51.298 1.00 71.21 7 HIS A CA 12
ATOM 18529 C C . HIS A 1 7 ? -24.443 -31.470 -50.999 1.00 1.31 7 HIS A C 12
ATOM 18530 O O . HIS A 1 7 ? -23.723 -32.442 -51.237 1.00 43.01 7 HIS A O 12
ATOM 18545 N N . HIS A 1 8 ? -23.982 -30.329 -50.488 1.00 21.43 8 HIS A N 12
ATOM 18546 C CA . HIS A 1 8 ? -22.615 -30.182 -50.003 1.00 5.40 8 HIS A CA 12
ATOM 18547 C C . HIS A 1 8 ? -22.636 -29.397 -48.695 1.00 12.40 8 HIS A C 12
ATOM 18548 O O . HIS A 1 8 ? -23.246 -28.328 -48.616 1.00 22.00 8 HIS A O 12
ATOM 18563 N N . MET A 1 9 ? -21.995 -29.943 -47.669 1.00 14.33 9 MET A N 12
ATOM 18564 C CA . MET A 1 9 ? -21.968 -29.313 -46.350 1.00 10.20 9 MET A CA 12
ATOM 18565 C C . MET A 1 9 ? -21.137 -28.034 -46.393 1.00 4.43 9 MET A C 12
ATOM 18566 O O . MET A 1 9 ? -21.529 -27.004 -45.843 1.00 62.05 9 MET A O 12
ATOM 18580 N N . GLY A 1 10 ? -19.999 -28.112 -47.072 1.00 32.43 10 GLY A N 12
ATOM 18581 C CA . GLY A 1 10 ? -19.108 -26.975 -47.199 1.00 33.53 10 GLY A CA 12
ATOM 18582 C C . GLY A 1 10 ? -17.992 -27.262 -48.179 1.00 23.23 10 GLY A C 12
ATOM 18583 O O . GLY A 1 10 ? -17.681 -28.427 -48.444 1.00 62.21 10 GLY A O 12
ATOM 18587 N N . THR A 1 11 ? -17.399 -26.211 -48.736 1.00 34.53 11 THR A N 12
ATOM 18588 C CA . THR A 1 11 ? -16.318 -26.360 -49.702 1.00 13.23 11 THR A CA 12
ATOM 18589 C C . THR A 1 11 ? -15.110 -25.503 -49.314 1.00 32.22 11 THR A C 12
ATOM 18590 O O . THR A 1 11 ? -14.104 -26.023 -48.823 1.00 32.32 11 THR A O 12
ATOM 18601 N N . LEU A 1 12 ? -15.225 -24.192 -49.510 1.00 71.50 12 LEU A N 12
ATOM 18602 C CA . LEU A 1 12 ? -14.116 -23.268 -49.268 1.00 51.12 12 LEU A CA 12
ATOM 18603 C C . LEU A 1 12 ? -14.535 -22.158 -48.307 1.00 2.41 12 LEU A C 12
ATOM 18604 O O . LEU A 1 12 ? -15.700 -21.749 -48.286 1.00 51.53 12 LEU A O 12
ATOM 18620 N N . GLU A 1 13 ? -13.578 -21.665 -47.525 1.00 71.43 13 GLU A N 12
ATOM 18621 C CA . GLU A 1 13 ? -13.830 -20.585 -46.574 1.00 21.04 13 GLU A CA 12
ATOM 18622 C C . GLU A 1 13 ? -13.570 -19.226 -47.217 1.00 44.32 13 GLU A C 12
ATOM 18623 O O . GLU A 1 13 ? -13.612 -18.195 -46.544 1.00 71.34 13 GLU A O 12
ATOM 18635 N N . ALA A 1 14 ? -13.306 -19.238 -48.525 1.00 72.45 14 ALA A N 12
ATOM 18636 C CA . ALA A 1 14 ? -13.086 -18.012 -49.294 1.00 22.35 14 ALA A CA 12
ATOM 18637 C C . ALA A 1 14 ? -14.213 -17.004 -49.060 1.00 63.12 14 ALA A C 12
ATOM 18638 O O . ALA A 1 14 ? -14.009 -15.793 -49.150 1.00 72.22 14 ALA A O 12
ATOM 18645 N N . GLN A 1 15 ? -15.405 -17.518 -48.767 1.00 2.04 15 GLN A N 12
ATOM 18646 C CA . GLN A 1 15 ? -16.559 -16.674 -48.462 1.00 24.44 15 GLN A CA 12
ATOM 18647 C C . GLN A 1 15 ? -16.313 -15.899 -47.166 1.00 22.42 15 GLN A C 12
ATOM 18648 O O . GLN A 1 15 ? -16.529 -14.689 -47.097 1.00 65.33 15 GLN A O 12
ATOM 18662 N N . THR A 1 16 ? -15.834 -16.606 -46.151 1.00 51.14 16 THR A N 12
ATOM 18663 C CA . THR A 1 16 ? -15.638 -16.028 -44.831 1.00 52.51 16 THR A CA 12
ATOM 18664 C C . THR A 1 16 ? -14.287 -15.314 -44.754 1.00 40.13 16 THR A C 12
ATOM 18665 O O . THR A 1 16 ? -13.251 -15.944 -44.516 1.00 51.13 16 THR A O 12
ATOM 18676 N N . GLN A 1 17 ? -14.296 -14.009 -45.009 1.00 32.42 17 GLN A N 12
ATOM 18677 C CA . GLN A 1 17 ? -13.087 -13.192 -44.917 1.00 51.23 17 GLN A CA 12
ATOM 18678 C C . GLN A 1 17 ? -13.133 -12.331 -43.656 1.00 30.41 17 GLN A C 12
ATOM 18679 O O . GLN A 1 17 ? -13.849 -11.327 -43.595 1.00 31.24 17 GLN A O 12
ATOM 18693 N N . GLY A 1 18 ? -12.392 -12.756 -42.637 1.00 45.01 18 GLY A N 12
ATOM 18694 C CA . GLY A 1 18 ? -12.365 -12.043 -41.372 1.00 32.05 18 GLY A CA 12
ATOM 18695 C C . GLY A 1 18 ? -13.510 -12.455 -40.465 1.00 22.41 18 GLY A C 12
ATOM 18696 O O . GLY A 1 18 ? -14.286 -13.346 -40.815 1.00 30.02 18 GLY A O 12
ATOM 18700 N N . PRO A 1 19 ? -13.652 -11.813 -39.293 1.00 55.32 19 PRO A N 12
ATOM 18701 C CA . PRO A 1 19 ? -14.726 -12.128 -38.329 1.00 11.14 19 PRO A CA 12
ATOM 18702 C C . PRO A 1 19 ? -16.108 -11.604 -38.766 1.00 0.34 19 PRO A C 12
ATOM 18703 O O . PRO A 1 19 ? -16.960 -11.299 -37.927 1.00 64.54 19 PRO A O 12
ATOM 18714 N N . GLY A 1 20 ? -16.331 -11.519 -40.079 1.00 10.05 20 GLY A N 12
ATOM 18715 C CA . GLY A 1 20 ? -17.619 -11.083 -40.596 1.00 74.10 20 GLY A CA 12
ATOM 18716 C C . GLY A 1 20 ? -17.842 -9.590 -40.447 1.00 65.13 20 GLY A C 12
ATOM 18717 O O . GLY A 1 20 ? -18.910 -9.157 -40.013 1.00 74.44 20 GLY A O 12
ATOM 18721 N N . SER A 1 21 ? -16.836 -8.804 -40.816 1.00 30.53 21 SER A N 12
ATOM 18722 C CA . SER A 1 21 ? -16.937 -7.344 -40.774 1.00 4.43 21 SER A CA 12
ATOM 18723 C C . SER A 1 21 ? -15.949 -6.701 -41.763 1.00 25.13 21 SER A C 12
ATOM 18724 O O . SER A 1 21 ? -16.361 -5.899 -42.601 1.00 5.22 21 SER A O 12
ATOM 18732 N N . PRO A 1 22 ? -14.635 -7.045 -41.711 1.00 74.53 22 PRO A N 12
ATOM 18733 C CA . PRO A 1 22 ? -13.638 -6.490 -42.639 1.00 53.05 22 PRO A CA 12
ATOM 18734 C C . PRO A 1 22 ? -13.669 -7.180 -44.005 1.00 14.45 22 PRO A C 12
ATOM 18735 O O . PRO A 1 22 ? -12.684 -7.169 -44.742 1.00 2.32 22 PRO A O 12
ATOM 18746 N N . GLU A 1 23 ? -14.808 -7.774 -44.335 1.00 31.13 23 GLU A N 12
ATOM 18747 C CA . GLU A 1 23 ? -14.991 -8.424 -45.623 1.00 2.43 23 GLU A CA 12
ATOM 18748 C C . GLU A 1 23 ? -15.326 -7.377 -46.681 1.00 50.22 23 GLU A C 12
ATOM 18749 O O . GLU A 1 23 ? -15.789 -6.284 -46.350 1.00 63.33 23 GLU A O 12
ATOM 18761 N N . GLY A 1 24 ? -15.050 -7.685 -47.938 1.00 33.14 24 GLY A N 12
ATOM 18762 C CA . GLY A 1 24 ? -15.315 -6.742 -49.011 1.00 73.02 24 GLY A CA 12
ATOM 18763 C C . GLY A 1 24 ? -14.055 -6.034 -49.461 1.00 74.44 24 GLY A C 12
ATOM 18764 O O . GLY A 1 24 ? -13.979 -5.540 -50.585 1.00 72.20 24 GLY A O 12
ATOM 18768 N N . VAL A 1 25 ? -13.065 -5.981 -48.575 1.00 72.40 25 VAL A N 12
ATOM 18769 C CA . VAL A 1 25 ? -11.770 -5.392 -48.895 1.00 22.33 25 VAL A CA 12
ATOM 18770 C C . VAL A 1 25 ? -10.738 -6.495 -49.117 1.00 61.30 25 VAL A C 12
ATOM 18771 O O . VAL A 1 25 ? -10.879 -7.595 -48.574 1.00 30.12 25 VAL A O 12
ATOM 18784 N N . PRO A 1 26 ? -9.705 -6.236 -49.938 1.00 53.20 26 PRO A N 12
ATOM 18785 C CA . PRO A 1 26 ? -8.586 -7.167 -50.103 1.00 53.23 26 PRO A CA 12
ATOM 18786 C C . PRO A 1 26 ? -7.882 -7.420 -48.763 1.00 63.22 26 PRO A C 12
ATOM 18787 O O . PRO A 1 26 ? -7.407 -6.474 -48.127 1.00 4.41 26 PRO A O 12
ATOM 18798 N N . PRO A 1 27 ? -7.828 -8.691 -48.308 1.00 22.12 27 PRO A N 12
ATOM 18799 C CA . PRO A 1 27 ? -7.239 -9.049 -47.010 1.00 12.14 27 PRO A CA 12
ATOM 18800 C C . PRO A 1 27 ? -5.809 -8.527 -46.851 1.00 32.44 27 PRO A C 12
ATOM 18801 O O . PRO A 1 27 ? -4.922 -8.841 -47.652 1.00 51.44 27 PRO A O 12
ATOM 18812 N N . THR A 1 28 ? -5.602 -7.713 -45.823 1.00 45.53 28 THR A N 12
ATOM 18813 C CA . THR A 1 28 ? -4.294 -7.147 -45.523 1.00 23.35 28 THR A CA 12
ATOM 18814 C C . THR A 1 28 ? -3.357 -8.218 -44.948 1.00 32.41 28 THR A C 12
ATOM 18815 O O . THR A 1 28 ? -3.814 -9.222 -44.391 1.00 52.34 28 THR A O 12
ATOM 18826 N N . ASP A 1 29 ? -2.052 -8.003 -45.105 1.00 43.22 29 ASP A N 12
ATOM 18827 C CA . ASP A 1 29 ? -1.032 -8.912 -44.565 1.00 33.15 29 ASP A CA 12
ATOM 18828 C C . ASP A 1 29 ? -1.191 -9.014 -43.053 1.00 10.15 29 ASP A C 12
ATOM 18829 O O . ASP A 1 29 ? -1.156 -10.100 -42.470 1.00 40.43 29 ASP A O 12
ATOM 18838 N N . ARG A 1 30 ? -1.381 -7.849 -42.439 1.00 41.34 30 ARG A N 12
ATOM 18839 C CA . ARG A 1 30 ? -1.456 -7.720 -40.989 1.00 50.12 30 ARG A CA 12
ATOM 18840 C C . ARG A 1 30 ? -2.754 -8.321 -40.459 1.00 1.41 30 ARG A C 12
ATOM 18841 O O . ARG A 1 30 ? -3.730 -8.463 -41.199 1.00 73.43 30 ARG A O 12
ATOM 18862 N N . PHE A 1 31 ? -2.746 -8.672 -39.178 1.00 5.02 31 PHE A N 12
ATOM 18863 C CA . PHE A 1 31 ? -3.906 -9.270 -38.522 1.00 30.21 31 PHE A CA 12
ATOM 18864 C C . PHE A 1 31 ? -5.047 -8.256 -38.409 1.00 11.12 31 PHE A C 12
ATOM 18865 O O . PHE A 1 31 ? -4.803 -7.050 -38.360 1.00 60.42 31 PHE A O 12
ATOM 18882 N N . PRO A 1 32 ? -6.309 -8.730 -38.358 1.00 23.40 32 PRO A N 12
ATOM 18883 C CA . PRO A 1 32 ? -7.477 -7.853 -38.167 1.00 61.21 32 PRO A CA 12
ATOM 18884 C C . PRO A 1 32 ? -7.510 -7.253 -36.757 1.00 12.12 32 PRO A C 12
ATOM 18885 O O . PRO A 1 32 ? -8.306 -6.362 -36.461 1.00 45.31 32 PRO A O 12
ATOM 18896 N N . LEU A 1 33 ? -6.635 -7.762 -35.893 1.00 21.14 33 LEU A N 12
ATOM 18897 C CA . LEU A 1 33 ? -6.514 -7.276 -34.524 1.00 43.40 33 LEU A CA 12
ATOM 18898 C C . LEU A 1 33 ? -5.128 -6.671 -34.314 1.00 31.24 33 LEU A C 12
ATOM 18899 O O . LEU A 1 33 ? -4.115 -7.316 -34.587 1.00 3.30 33 LEU A O 12
ATOM 18915 N N . LEU A 1 34 ? -5.093 -5.432 -33.834 1.00 14.54 34 LEU A N 12
ATOM 18916 C CA . LEU A 1 34 ? -3.835 -4.718 -33.601 1.00 1.15 34 LEU A CA 12
ATOM 18917 C C . LEU A 1 34 ? -3.732 -4.258 -32.146 1.00 23.24 34 LEU A C 12
ATOM 18918 O O . LEU A 1 34 ? -2.817 -3.518 -31.775 1.00 75.43 34 LEU A O 12
ATOM 18934 N N . ALA A 1 35 ? -4.677 -4.711 -31.329 1.00 40.20 35 ALA A N 12
ATOM 18935 C CA . ALA A 1 35 ? -4.713 -4.372 -29.911 1.00 32.23 35 ALA A CA 12
ATOM 18936 C C . ALA A 1 35 ? -4.314 -5.584 -29.077 1.00 54.11 35 ALA A C 12
ATOM 18937 O O . ALA A 1 35 ? -4.883 -6.666 -29.232 1.00 20.41 35 ALA A O 12
ATOM 18944 N N . LEU A 1 36 ? -3.328 -5.402 -28.207 1.00 11.44 36 LEU A N 12
ATOM 18945 C CA . LEU A 1 36 ? -2.821 -6.488 -27.377 1.00 70.21 36 LEU A CA 12
ATOM 18946 C C . LEU A 1 36 ? -3.709 -6.674 -26.148 1.00 54.41 36 LEU A C 12
ATOM 18947 O O . LEU A 1 36 ? -3.970 -5.721 -25.407 1.00 32.22 36 LEU A O 12
ATOM 18963 N N . LEU A 1 37 ? -4.180 -7.901 -25.947 1.00 13.52 37 LEU A N 12
ATOM 18964 C CA . LEU A 1 37 ? -5.023 -8.224 -24.799 1.00 21.25 37 LEU A CA 12
ATOM 18965 C C . LEU A 1 37 ? -4.261 -8.040 -23.486 1.00 14.11 37 LEU A C 12
ATOM 18966 O O . LEU A 1 37 ? -3.027 -7.968 -23.476 1.00 53.31 37 LEU A O 12
ATOM 18982 N N . ARG A 1 38 ? -4.999 -7.956 -22.382 1.00 2.14 38 ARG A N 12
ATOM 18983 C CA . ARG A 1 38 ? -4.396 -7.786 -21.066 1.00 45.54 38 ARG A CA 12
ATOM 18984 C C . ARG A 1 38 ? -4.553 -9.044 -20.221 1.00 2.05 38 ARG A C 12
ATOM 18985 O O . ARG A 1 38 ? -5.197 -10.013 -20.635 1.00 21.04 38 ARG A O 12
ATOM 19006 N N . ARG A 1 39 ? -3.976 -8.999 -19.030 1.00 13.43 39 ARG A N 12
ATOM 19007 C CA . ARG A 1 39 ? -3.902 -10.152 -18.134 1.00 31.22 39 ARG A CA 12
ATOM 19008 C C . ARG A 1 39 ? -5.217 -10.382 -17.371 1.00 12.54 39 ARG A C 12
ATOM 19009 O O . ARG A 1 39 ? -5.224 -10.566 -16.153 1.00 64.51 39 ARG A O 12
ATOM 19030 N N . THR A 1 40 ? -6.315 -10.390 -18.093 1.00 21.32 40 THR A N 12
ATOM 19031 C CA . THR A 1 40 ? -7.640 -10.586 -17.496 1.00 31.44 40 THR A CA 12
ATOM 19032 C C . THR A 1 40 ? -8.067 -12.056 -17.561 1.00 32.23 40 THR A C 12
ATOM 19033 O O . THR A 1 40 ? -7.407 -12.878 -18.196 1.00 70.14 40 THR A O 12
ATOM 19044 N N . LEU A 1 41 ? -9.180 -12.376 -16.900 1.00 51.33 41 LEU A N 12
ATOM 19045 C CA . LEU A 1 41 ? -9.707 -13.744 -16.861 1.00 34.14 41 LEU A CA 12
ATOM 19046 C C . LEU A 1 41 ? -11.217 -13.731 -17.057 1.00 43.22 41 LEU A C 12
ATOM 19047 O O . LEU A 1 41 ? -11.967 -13.523 -16.101 1.00 22.33 41 LEU A O 12
ATOM 19063 N N . THR A 1 42 ? -11.657 -13.922 -18.296 1.00 31.45 42 THR A N 12
ATOM 19064 C CA . THR A 1 42 ? -13.077 -14.071 -18.582 1.00 23.21 42 THR A CA 12
ATOM 19065 C C . THR A 1 42 ? -13.531 -15.469 -18.161 1.00 63.23 42 THR A C 12
ATOM 19066 O O . THR A 1 42 ? -12.698 -16.301 -17.788 1.00 44.05 42 THR A O 12
ATOM 19077 N N . GLU A 1 43 ? -14.834 -15.739 -18.234 1.00 15.15 43 GLU A N 12
ATOM 19078 C CA . GLU A 1 43 ? -15.374 -17.011 -17.751 1.00 71.31 43 GLU A CA 12
ATOM 19079 C C . GLU A 1 43 ? -14.703 -18.197 -18.444 1.00 12.12 43 GLU A C 12
ATOM 19080 O O . GLU A 1 43 ? -14.479 -19.232 -17.825 1.00 32.21 43 GLU A O 12
ATOM 19092 N N . GLU A 1 44 ? -14.360 -18.035 -19.724 1.00 24.15 44 GLU A N 12
ATOM 19093 C CA . GLU A 1 44 ? -13.713 -19.105 -20.482 1.00 42.15 44 GLU A CA 12
ATOM 19094 C C . GLU A 1 44 ? -12.403 -19.494 -19.802 1.00 51.42 44 GLU A C 12
ATOM 19095 O O . GLU A 1 44 ? -12.075 -20.676 -19.656 1.00 31.32 44 GLU A O 12
ATOM 19107 N N . GLN A 1 45 ? -11.679 -18.474 -19.358 1.00 31.04 45 GLN A N 12
ATOM 19108 C CA . GLN A 1 45 ? -10.395 -18.656 -18.700 1.00 14.15 45 GLN A CA 12
ATOM 19109 C C . GLN A 1 45 ? -10.599 -19.302 -17.332 1.00 53.01 45 GLN A C 12
ATOM 19110 O O . GLN A 1 45 ? -9.871 -20.212 -16.950 1.00 14.13 45 GLN A O 12
ATOM 19124 N N . VAL A 1 46 ? -11.616 -18.830 -16.610 1.00 64.44 46 VAL A N 12
ATOM 19125 C CA . VAL A 1 46 ? -11.953 -19.376 -15.297 1.00 2.55 46 VAL A CA 12
ATOM 19126 C C . VAL A 1 46 ? -12.262 -20.871 -15.404 1.00 12.42 46 VAL A C 12
ATOM 19127 O O . VAL A 1 46 ? -11.741 -21.685 -14.634 1.00 73.15 46 VAL A O 12
ATOM 19140 N N . GLN A 1 47 ? -13.090 -21.225 -16.381 1.00 74.22 47 GLN A N 12
ATOM 19141 C CA . GLN A 1 47 ? -13.464 -22.616 -16.601 1.00 73.34 47 GLN A CA 12
ATOM 19142 C C . GLN A 1 47 ? -12.261 -23.430 -17.046 1.00 25.01 47 GLN A C 12
ATOM 19143 O O . GLN A 1 47 ? -12.136 -24.603 -16.701 1.00 54.32 47 GLN A O 12
ATOM 19157 N N . GLU A 1 48 ? -11.382 -22.808 -17.813 1.00 35.04 48 GLU A N 12
ATOM 19158 C CA . GLU A 1 48 ? -10.127 -23.438 -18.197 1.00 64.51 48 GLU A CA 12
ATOM 19159 C C . GLU A 1 48 ? -9.304 -23.769 -16.949 1.00 55.04 48 GLU A C 12
ATOM 19160 O O . GLU A 1 48 ? -8.783 -24.882 -16.808 1.00 73.40 48 GLU A O 12
ATOM 19172 N N . VAL A 1 49 ? -9.227 -22.808 -16.032 1.00 34.21 49 VAL A N 12
ATOM 19173 C CA . VAL A 1 49 ? -8.493 -22.990 -14.784 1.00 32.22 49 VAL A CA 12
ATOM 19174 C C . VAL A 1 49 ? -9.065 -24.158 -13.985 1.00 34.13 49 VAL A C 12
ATOM 19175 O O . VAL A 1 49 ? -8.325 -25.034 -13.540 1.00 25.13 49 VAL A O 12
ATOM 19188 N N . VAL A 1 50 ? -10.387 -24.182 -13.825 1.00 60.22 50 VAL A N 12
ATOM 19189 C CA . VAL A 1 50 ? -11.041 -25.239 -13.051 1.00 11.40 50 VAL A CA 12
ATOM 19190 C C . VAL A 1 50 ? -10.945 -26.581 -13.775 1.00 72.34 50 VAL A C 12
ATOM 19191 O O . VAL A 1 50 ? -10.813 -27.632 -13.146 1.00 53.42 50 VAL A O 12
ATOM 19204 N N . ALA A 1 51 ? -10.989 -26.529 -15.103 1.00 31.45 51 ALA A N 12
ATOM 19205 C CA . ALA A 1 51 ? -10.867 -27.720 -15.932 1.00 42.34 51 ALA A CA 12
ATOM 19206 C C . ALA A 1 51 ? -9.493 -28.352 -15.755 1.00 31.41 51 ALA A C 12
ATOM 19207 O O . ALA A 1 51 ? -9.350 -29.573 -15.779 1.00 25.24 51 ALA A O 12
ATOM 19214 N N . LYS A 1 52 ? -8.476 -27.512 -15.605 1.00 53.45 52 LYS A N 12
ATOM 19215 C CA . LYS A 1 52 ? -7.127 -27.990 -15.329 1.00 42.14 52 LYS A CA 12
ATOM 19216 C C . LYS A 1 52 ? -6.993 -28.406 -13.854 1.00 3.33 52 LYS A C 12
ATOM 19217 O O . LYS A 1 52 ? -6.375 -29.423 -13.539 1.00 33.40 52 LYS A O 12
ATOM 19236 N N . LEU A 1 53 ? -7.604 -27.616 -12.963 1.00 5.45 53 LEU A N 12
ATOM 19237 C CA . LEU A 1 53 ? -7.535 -27.851 -11.513 1.00 72.44 53 LEU A CA 12
ATOM 19238 C C . LEU A 1 53 ? -8.056 -29.241 -11.132 1.00 43.14 53 LEU A C 12
ATOM 19239 O O . LEU A 1 53 ? -7.596 -29.833 -10.150 1.00 30.51 53 LEU A O 12
ATOM 19255 N N . THR A 1 54 ? -9.010 -29.764 -11.902 1.00 2.31 54 THR A N 12
ATOM 19256 C CA . THR A 1 54 ? -9.604 -31.067 -11.601 1.00 74.25 54 THR A CA 12
ATOM 19257 C C . THR A 1 54 ? -8.662 -32.218 -11.985 1.00 12.24 54 THR A C 12
ATOM 19258 O O . THR A 1 54 ? -9.047 -33.391 -11.934 1.00 11.50 54 THR A O 12
ATOM 19269 N N . ASP A 1 55 ? -7.433 -31.882 -12.381 1.00 13.25 55 ASP A N 12
ATOM 19270 C CA . ASP A 1 55 ? -6.381 -32.879 -12.595 1.00 1.54 55 ASP A CA 12
ATOM 19271 C C . ASP A 1 55 ? -5.294 -32.716 -11.532 1.00 20.51 55 ASP A C 12
ATOM 19272 O O . ASP A 1 55 ? -4.273 -32.068 -11.772 1.00 75.23 55 ASP A O 12
ATOM 19281 N N . PRO A 1 56 ? -5.499 -33.310 -10.333 1.00 62.43 56 PRO A N 12
ATOM 19282 C CA . PRO A 1 56 ? -4.596 -33.124 -9.186 1.00 43.13 56 PRO A CA 12
ATOM 19283 C C . PRO A 1 56 ? -3.182 -33.621 -9.472 1.00 2.34 56 PRO A C 12
ATOM 19284 O O . PRO A 1 56 ? -2.203 -33.094 -8.934 1.00 53.10 56 PRO A O 12
ATOM 19295 N N . GLU A 1 57 ? -3.083 -34.639 -10.327 1.00 53.21 57 GLU A N 12
ATOM 19296 C CA . GLU A 1 57 ? -1.839 -35.207 -10.727 1.00 31.20 57 GLU A CA 12
ATOM 19297 C C . GLU A 1 57 ? -0.950 -34.159 -11.396 1.00 11.32 57 GLU A C 12
ATOM 19298 O O . GLU A 1 57 ? 0.271 -34.170 -11.237 1.00 40.10 57 GLU A O 12
ATOM 19310 N N . SER A 1 58 ? -1.583 -33.253 -12.138 1.00 43.04 58 SER A N 12
ATOM 19311 C CA . SER A 1 58 ? -0.876 -32.171 -12.802 1.00 14.11 58 SER A CA 12
ATOM 19312 C C . SER A 1 58 ? -0.337 -31.183 -11.770 1.00 64.34 58 SER A C 12
ATOM 19313 O O . SER A 1 58 ? 0.847 -30.840 -11.784 1.00 15.34 58 SER A O 12
ATOM 19321 N N . SER A 1 59 ? -1.208 -30.766 -10.849 1.00 11.31 59 SER A N 12
ATOM 19322 C CA . SER A 1 59 ? -0.865 -29.769 -9.839 1.00 64.13 59 SER A CA 12
ATOM 19323 C C . SER A 1 59 ? 0.416 -30.153 -9.100 1.00 74.10 59 SER A C 12
ATOM 19324 O O . SER A 1 59 ? 1.377 -29.380 -9.040 1.00 53.43 59 SER A O 12
ATOM 19332 N N . ALA A 1 60 ? 0.434 -31.378 -8.590 1.00 52.35 60 ALA A N 12
ATOM 19333 C CA . ALA A 1 60 ? 1.541 -31.870 -7.777 1.00 44.05 60 ALA A CA 12
ATOM 19334 C C . ALA A 1 60 ? 2.844 -31.986 -8.576 1.00 65.01 60 ALA A C 12
ATOM 19335 O O . ALA A 1 60 ? 3.889 -32.312 -8.010 1.00 55.43 60 ALA A O 12
ATOM 19342 N N . GLN A 1 61 ? 2.784 -31.733 -9.883 1.00 51.35 61 GLN A N 12
ATOM 19343 C CA . GLN A 1 61 ? 3.951 -31.905 -10.749 1.00 31.01 61 GLN A CA 12
ATOM 19344 C C . GLN A 1 61 ? 4.353 -30.610 -11.475 1.00 42.21 61 GLN A C 12
ATOM 19345 O O . GLN A 1 61 ? 5.520 -30.455 -11.840 1.00 61.11 61 GLN A O 12
ATOM 19359 N N . ILE A 1 62 ? 3.409 -29.679 -11.673 1.00 4.23 62 ILE A N 12
ATOM 19360 C CA . ILE A 1 62 ? 3.688 -28.461 -12.455 1.00 32.12 62 ILE A CA 12
ATOM 19361 C C . ILE A 1 62 ? 4.895 -27.709 -11.891 1.00 0.54 62 ILE A C 12
ATOM 19362 O O . ILE A 1 62 ? 5.822 -27.361 -12.624 1.00 12.44 62 ILE A O 12
ATOM 19378 N N . ASP A 1 63 ? 4.872 -27.452 -10.589 1.00 4.21 63 ASP A N 12
ATOM 19379 C CA . ASP A 1 63 ? 6.057 -26.969 -9.876 1.00 24.12 63 ASP A CA 12
ATOM 19380 C C . ASP A 1 63 ? 6.402 -27.918 -8.732 1.00 32.11 63 ASP A C 12
ATOM 19381 O O . ASP A 1 63 ? 7.478 -27.827 -8.134 1.00 51.03 63 ASP A O 12
ATOM 19390 N N . GLY A 1 64 ? 5.468 -28.820 -8.424 1.00 4.34 64 GLY A N 12
ATOM 19391 C CA . GLY A 1 64 ? 5.691 -29.818 -7.393 1.00 4.15 64 GLY A CA 12
ATOM 19392 C C . GLY A 1 64 ? 5.046 -29.459 -6.065 1.00 21.32 64 GLY A C 12
ATOM 19393 O O . GLY A 1 64 ? 5.732 -29.389 -5.043 1.00 74.55 64 GLY A O 12
ATOM 19397 N N . VAL A 1 65 ? 3.730 -29.234 -6.071 1.00 53.23 65 VAL A N 12
ATOM 19398 C CA . VAL A 1 65 ? 2.986 -28.938 -4.842 1.00 5.12 65 VAL A CA 12
ATOM 19399 C C . VAL A 1 65 ? 1.486 -29.104 -5.082 1.00 22.24 65 VAL A C 12
ATOM 19400 O O . VAL A 1 65 ? 1.021 -29.003 -6.219 1.00 34.45 65 VAL A O 12
ATOM 19413 N N . VAL A 1 66 ? 0.738 -29.380 -4.013 1.00 30.32 66 VAL A N 12
ATOM 19414 C CA . VAL A 1 66 ? -0.721 -29.421 -4.078 1.00 1.42 66 VAL A CA 12
ATOM 19415 C C . VAL A 1 66 ? -1.327 -28.913 -2.763 1.00 32.13 66 VAL A C 12
ATOM 19416 O O . VAL A 1 66 ? -1.355 -29.614 -1.749 1.00 51.15 66 VAL A O 12
ATOM 19429 N N . SER A 1 67 ? -1.747 -27.655 -2.782 1.00 53.53 67 SER A N 12
ATOM 19430 C CA . SER A 1 67 ? -2.390 -27.009 -1.644 1.00 63.30 67 SER A CA 12
ATOM 19431 C C . SER A 1 67 ? -3.442 -26.022 -2.156 1.00 25.11 67 SER A C 12
ATOM 19432 O O . SER A 1 67 ? -3.592 -25.870 -3.363 1.00 45.11 67 SER A O 12
ATOM 19440 N N . LYS A 1 68 ? -4.161 -25.351 -1.257 1.00 41.35 68 LYS A N 12
ATOM 19441 C CA . LYS A 1 68 ? -5.229 -24.424 -1.666 1.00 53.40 68 LYS A CA 12
ATOM 19442 C C . LYS A 1 68 ? -4.707 -23.364 -2.645 1.00 61.41 68 LYS A C 12
ATOM 19443 O O . LYS A 1 68 ? -5.437 -22.895 -3.521 1.00 72.23 68 LYS A O 12
ATOM 19462 N N . ASP A 1 69 ? -3.437 -23.005 -2.503 1.00 15.13 69 ASP A N 12
ATOM 19463 C CA . ASP A 1 69 ? -2.815 -21.982 -3.347 1.00 73.13 69 ASP A CA 12
ATOM 19464 C C . ASP A 1 69 ? -2.705 -22.441 -4.804 1.00 2.11 69 ASP A C 12
ATOM 19465 O O . ASP A 1 69 ? -2.483 -21.619 -5.699 1.00 71.50 69 ASP A O 12
ATOM 19474 N N . GLU A 1 70 ? -2.847 -23.749 -5.036 1.00 14.54 70 GLU A N 12
ATOM 19475 C CA . GLU A 1 70 ? -2.756 -24.315 -6.388 1.00 21.21 70 GLU A CA 12
ATOM 19476 C C . GLU A 1 70 ? -3.715 -23.592 -7.331 1.00 20.22 70 GLU A C 12
ATOM 19477 O O . GLU A 1 70 ? -3.424 -23.422 -8.515 1.00 62.31 70 GLU A O 12
ATOM 19489 N N . ILE A 1 71 ? -4.849 -23.146 -6.792 1.00 21.23 71 ILE A N 12
ATOM 19490 C CA . ILE A 1 71 ? -5.831 -22.416 -7.580 1.00 21.42 71 ILE A CA 12
ATOM 19491 C C . ILE A 1 71 ? -5.195 -21.142 -8.135 1.00 5.33 71 ILE A C 12
ATOM 19492 O O . ILE A 1 71 ? -5.251 -20.874 -9.337 1.00 63.22 71 ILE A O 12
ATOM 19508 N N . GLU A 1 72 ? -4.555 -20.385 -7.243 1.00 15.22 72 GLU A N 12
ATOM 19509 C CA . GLU A 1 72 ? -3.905 -19.127 -7.604 1.00 53.51 72 GLU A CA 12
ATOM 19510 C C . GLU A 1 72 ? -2.813 -19.365 -8.646 1.00 55.15 72 GLU A C 12
ATOM 19511 O O . GLU A 1 72 ? -2.616 -18.554 -9.553 1.00 64.43 72 GLU A O 12
ATOM 19523 N N . LYS A 1 73 ? -2.111 -20.486 -8.499 1.00 41.33 73 LYS A N 12
ATOM 19524 C CA . LYS A 1 73 ? -1.059 -20.869 -9.435 1.00 45.24 73 LYS A CA 12
ATOM 19525 C C . LYS A 1 73 ? -1.638 -21.045 -10.836 1.00 24.45 73 LYS A C 12
ATOM 19526 O O . LYS A 1 73 ? -1.216 -20.374 -11.779 1.00 4.23 73 LYS A O 12
ATOM 19545 N N . PHE A 1 74 ? -2.626 -21.932 -10.954 1.00 11.22 74 PHE A N 12
ATOM 19546 C CA . PHE A 1 74 ? -3.262 -22.220 -12.240 1.00 22.20 74 PHE A CA 12
ATOM 19547 C C . PHE A 1 74 ? -3.826 -20.948 -12.862 1.00 73.02 74 PHE A C 12
ATOM 19548 O O . PHE A 1 74 ? -3.780 -20.772 -14.078 1.00 45.14 74 PHE A O 12
ATOM 19565 N N . ILE A 1 75 ? -4.351 -20.067 -12.021 1.00 65.43 75 ILE A N 12
ATOM 19566 C CA . ILE A 1 75 ? -4.842 -18.773 -12.474 1.00 31.44 75 ILE A CA 12
ATOM 19567 C C . ILE A 1 75 ? -3.697 -17.956 -13.079 1.00 22.43 75 ILE A C 12
ATOM 19568 O O . ILE A 1 75 ? -3.803 -17.433 -14.196 1.00 22.03 75 ILE A O 12
ATOM 19584 N N . ALA A 1 76 ? -2.590 -17.883 -12.348 1.00 52.44 76 ALA A N 12
ATOM 19585 C CA . ALA A 1 76 ? -1.413 -17.148 -12.800 1.00 4.04 76 ALA A CA 12
ATOM 19586 C C . ALA A 1 76 ? -0.897 -17.705 -14.128 1.00 21.11 76 ALA A C 12
ATOM 19587 O O . ALA A 1 76 ? -0.436 -16.949 -14.988 1.00 25.25 76 ALA A O 12
ATOM 19594 N N . ASP A 1 77 ? -1.001 -19.026 -14.293 1.00 61.03 77 ASP A N 12
ATOM 19595 C CA . ASP A 1 77 ? -0.574 -19.699 -15.524 1.00 42.01 77 ASP A CA 12
ATOM 19596 C C . ASP A 1 77 ? -1.383 -19.217 -16.729 1.00 61.43 77 ASP A C 12
ATOM 19597 O O . ASP A 1 77 ? -0.923 -19.305 -17.868 1.00 2.14 77 ASP A O 12
ATOM 19606 N N . VAL A 1 78 ? -2.582 -18.685 -16.476 1.00 0.21 78 VAL A N 12
ATOM 19607 C CA . VAL A 1 78 ? -3.444 -18.183 -17.550 1.00 54.41 78 VAL A CA 12
ATOM 19608 C C . VAL A 1 78 ? -3.114 -16.717 -17.849 1.00 22.23 78 VAL A C 12
ATOM 19609 O O . VAL A 1 78 ? -3.941 -15.959 -18.359 1.00 42.11 78 VAL A O 12
ATOM 19622 N N . THR A 1 79 ? -1.881 -16.329 -17.522 1.00 30.41 79 THR A N 12
ATOM 19623 C CA . THR A 1 79 ? -1.381 -14.987 -17.811 1.00 54.12 79 THR A CA 12
ATOM 19624 C C . THR A 1 79 ? -2.114 -13.938 -16.974 1.00 71.50 79 THR A C 12
ATOM 19625 O O . THR A 1 79 ? -2.043 -12.745 -17.249 1.00 33.50 79 THR A O 12
ATOM 19636 N N . LYS A 1 80 ? -2.801 -14.388 -15.925 1.00 61.35 80 LYS A N 12
ATOM 19637 C CA . LYS A 1 80 ? -3.420 -13.469 -14.981 1.00 2.22 80 LYS A CA 12
ATOM 19638 C C . LYS A 1 80 ? -2.340 -12.807 -14.129 1.00 73.41 80 LYS A C 12
ATOM 19639 O O . LYS A 1 80 ? -2.513 -11.675 -13.671 1.00 21.42 80 LYS A O 12
ATOM 19658 N N . ASP A 1 81 ? -1.221 -13.517 -13.948 1.00 15.43 81 ASP A N 12
ATOM 19659 C CA . ASP A 1 81 ? -0.083 -13.017 -13.165 1.00 70.42 81 ASP A CA 12
ATOM 19660 C C . ASP A 1 81 ? -0.473 -12.787 -11.703 1.00 63.31 81 ASP A C 12
ATOM 19661 O O . ASP A 1 81 ? -0.060 -13.535 -10.817 1.00 51.31 81 ASP A O 12
ATOM 19670 N N . GLU A 1 82 ? -1.249 -11.737 -11.467 1.00 51.11 82 GLU A N 12
ATOM 19671 C CA . GLU A 1 82 ? -1.765 -11.406 -10.141 1.00 23.24 82 GLU A CA 12
ATOM 19672 C C . GLU A 1 82 ? -3.160 -12.015 -9.955 1.00 62.30 82 GLU A C 12
ATOM 19673 O O . GLU A 1 82 ? -4.146 -11.480 -10.466 1.00 24.41 82 GLU A O 12
ATOM 19685 N N . PRO A 1 83 ? -3.265 -13.157 -9.255 1.00 41.20 83 PRO A N 12
ATOM 19686 C CA . PRO A 1 83 ? -4.553 -13.795 -8.989 1.00 1.43 83 PRO A CA 12
ATOM 19687 C C . PRO A 1 83 ? -5.274 -13.107 -7.827 1.00 63.44 83 PRO A C 12
ATOM 19688 O O . PRO A 1 83 ? -4.762 -13.069 -6.705 1.00 23.54 83 PRO A O 12
ATOM 19699 N N . THR A 1 84 ? -6.446 -12.538 -8.098 1.00 62.44 84 THR A N 12
ATOM 19700 C CA . THR A 1 84 ? -7.195 -11.816 -7.074 1.00 64.50 84 THR A CA 12
ATOM 19701 C C . THR A 1 84 ? -8.236 -12.719 -6.412 1.00 62.30 84 THR A C 12
ATOM 19702 O O . THR A 1 84 ? -8.649 -13.746 -6.979 1.00 22.53 84 THR A O 12
ATOM 19713 N N . ALA A 1 85 ? -8.664 -12.314 -5.215 1.00 11.33 85 ALA A N 12
ATOM 19714 C CA . ALA A 1 85 ? -9.647 -13.060 -4.438 1.00 53.25 85 ALA A CA 12
ATOM 19715 C C . ALA A 1 85 ? -10.892 -13.336 -5.270 1.00 55.44 85 ALA A C 12
ATOM 19716 O O . ALA A 1 85 ? -11.574 -14.337 -5.063 1.00 52.34 85 ALA A O 12
ATOM 19723 N N . GLN A 1 86 ? -11.176 -12.446 -6.223 1.00 34.21 86 GLN A N 12
ATOM 19724 C CA . GLN A 1 86 ? -12.295 -12.636 -7.136 1.00 11.51 86 GLN A CA 12
ATOM 19725 C C . GLN A 1 86 ? -12.078 -13.902 -7.959 1.00 50.40 86 GLN A C 12
ATOM 19726 O O . GLN A 1 86 ? -12.930 -14.785 -7.992 1.00 71.31 86 GLN A O 12
ATOM 19740 N N . ASP A 1 87 ? -10.920 -13.986 -8.611 1.00 24.32 87 ASP A N 12
ATOM 19741 C CA . ASP A 1 87 ? -10.556 -15.157 -9.408 1.00 32.24 87 ASP A CA 12
ATOM 19742 C C . ASP A 1 87 ? -10.627 -16.419 -8.569 1.00 42.21 87 ASP A C 12
ATOM 19743 O O . ASP A 1 87 ? -11.290 -17.382 -8.944 1.00 5.42 87 ASP A O 12
ATOM 19752 N N . ILE A 1 88 ? -9.952 -16.402 -7.422 1.00 41.24 88 ILE A N 12
ATOM 19753 C CA . ILE A 1 88 ? -9.954 -17.557 -6.526 1.00 12.41 88 ILE A CA 12
ATOM 19754 C C . ILE A 1 88 ? -11.382 -17.936 -6.138 1.00 62.53 88 ILE A C 12
ATOM 19755 O O . ILE A 1 88 ? -11.738 -19.110 -6.127 1.00 0.14 88 ILE A O 12
ATOM 19771 N N . SER A 1 89 ? -12.201 -16.933 -5.853 1.00 54.03 89 SER A N 12
ATOM 19772 C CA . SER A 1 89 ? -13.584 -17.159 -5.450 1.00 31.54 89 SER A CA 12
ATOM 19773 C C . SER A 1 89 ? -14.365 -17.827 -6.584 1.00 63.41 89 SER A C 12
ATOM 19774 O O . SER A 1 89 ? -15.003 -18.862 -6.383 1.00 50.42 89 SER A O 12
ATOM 19782 N N . ARG A 1 90 ? -14.273 -17.250 -7.782 1.00 23.34 90 ARG A N 12
ATOM 19783 C CA . ARG A 1 90 ? -15.005 -17.753 -8.945 1.00 54.03 90 ARG A CA 12
ATOM 19784 C C . ARG A 1 90 ? -14.566 -19.181 -9.269 1.00 24.50 90 ARG A C 12
ATOM 19785 O O . ARG A 1 90 ? -15.384 -20.104 -9.312 1.00 24.11 90 ARG A O 12
ATOM 19806 N N . VAL A 1 91 ? -13.261 -19.347 -9.466 1.00 13.22 91 VAL A N 12
ATOM 19807 C CA . VAL A 1 91 ? -12.672 -20.648 -9.774 1.00 73.33 91 VAL A CA 12
ATOM 19808 C C . VAL A 1 91 ? -13.072 -21.677 -8.715 1.00 11.43 91 VAL A C 12
ATOM 19809 O O . VAL A 1 91 ? -13.603 -22.748 -9.041 1.00 41.13 91 VAL A O 12
ATOM 19822 N N . ALA A 1 92 ? -12.854 -21.326 -7.446 1.00 14.51 92 ALA A N 12
ATOM 19823 C CA . ALA A 1 92 ? -13.165 -22.219 -6.334 1.00 51.41 92 ALA A CA 12
ATOM 19824 C C . ALA A 1 92 ? -14.644 -22.578 -6.313 1.00 45.24 92 ALA A C 12
ATOM 19825 O O . ALA A 1 92 ? -15.004 -23.708 -5.995 1.00 41.04 92 ALA A O 12
ATOM 19832 N N . SER A 1 93 ? -15.492 -21.621 -6.671 1.00 15.05 93 SER A N 12
ATOM 19833 C CA . SER A 1 93 ? -16.924 -21.855 -6.727 1.00 62.23 93 SER A CA 12
ATOM 19834 C C . SER A 1 93 ? -17.252 -22.871 -7.825 1.00 73.41 93 SER A C 12
ATOM 19835 O O . SER A 1 93 ? -18.078 -23.765 -7.628 1.00 13.21 93 SER A O 12
ATOM 19843 N N . ARG A 1 94 ? -16.572 -22.752 -8.973 1.00 41.15 94 ARG A N 12
ATOM 19844 C CA . ARG A 1 94 ? -16.802 -23.675 -10.086 1.00 3.43 94 ARG A CA 12
ATOM 19845 C C . ARG A 1 94 ? -16.449 -25.095 -9.669 1.00 32.51 94 ARG A C 12
ATOM 19846 O O . ARG A 1 94 ? -17.264 -26.000 -9.774 1.00 40.31 94 ARG A O 12
ATOM 19867 N N . LEU A 1 95 ? -15.220 -25.264 -9.182 1.00 55.01 95 LEU A N 12
ATOM 19868 C CA . LEU A 1 95 ? -14.718 -26.586 -8.785 1.00 15.52 95 LEU A CA 12
ATOM 19869 C C . LEU A 1 95 ? -15.447 -27.121 -7.550 1.00 70.41 95 LEU A C 12
ATOM 19870 O O . LEU A 1 95 ? -15.559 -28.331 -7.371 1.00 61.13 95 LEU A O 12
ATOM 19886 N N . ALA A 1 96 ? -15.930 -26.221 -6.696 1.00 40.45 96 ALA A N 12
ATOM 19887 C CA . ALA A 1 96 ? -16.733 -26.619 -5.539 1.00 52.43 96 ALA A CA 12
ATOM 19888 C C . ALA A 1 96 ? -17.977 -27.374 -6.000 1.00 51.03 96 ALA A C 12
ATOM 19889 O O . ALA A 1 96 ? -18.263 -28.478 -5.529 1.00 52.32 96 ALA A O 12
ATOM 19896 N N . ALA A 1 97 ? -18.713 -26.763 -6.925 1.00 43.02 97 ALA A N 12
ATOM 19897 C CA . ALA A 1 97 ? -19.892 -27.388 -7.519 1.00 4.04 97 ALA A CA 12
ATOM 19898 C C . ALA A 1 97 ? -19.491 -28.381 -8.613 1.00 60.22 97 ALA A C 12
ATOM 19899 O O . ALA A 1 97 ? -20.284 -29.237 -9.017 1.00 2.12 97 ALA A O 12
ATOM 19906 N N . GLY A 1 98 ? -18.253 -28.247 -9.087 1.00 10.24 98 GLY A N 12
ATOM 19907 C CA . GLY A 1 98 ? -17.750 -29.076 -10.174 1.00 71.13 98 GLY A CA 12
ATOM 19908 C C . GLY A 1 98 ? -16.888 -30.220 -9.694 1.00 75.14 98 GLY A C 12
ATOM 19909 O O . GLY A 1 98 ? -16.241 -30.888 -10.500 1.00 24.30 98 GLY A O 12
ATOM 19913 N N . GLY A 1 99 ? -16.840 -30.416 -8.381 1.00 44.44 99 GLY A N 12
ATOM 19914 C CA . GLY A 1 99 ? -16.245 -31.620 -7.834 1.00 11.31 99 GLY A CA 12
ATOM 19915 C C . GLY A 1 99 ? -17.148 -32.796 -8.114 1.00 2.41 99 GLY A C 12
ATOM 19916 O O . GLY A 1 99 ? -18.370 -32.634 -8.121 1.00 24.34 99 GLY A O 12
ATOM 19920 N N . TRP A 1 100 ? -16.589 -33.981 -8.348 1.00 33.12 100 TRP A N 12
ATOM 19921 C CA . TRP A 1 100 ? -17.408 -35.101 -8.803 1.00 54.53 100 TRP A CA 12
ATOM 19922 C C . TRP A 1 100 ? -17.597 -36.198 -7.749 1.00 63.43 100 TRP A C 12
ATOM 19923 O O . TRP A 1 100 ? -16.879 -37.202 -7.745 1.00 14.14 100 TRP A O 12
ATOM 19944 N N . PRO A 1 101 ? -18.539 -35.993 -6.807 1.00 54.45 101 PRO A N 12
ATOM 19945 C CA . PRO A 1 101 ? -19.319 -37.069 -6.225 1.00 61.44 101 PRO A CA 12
ATOM 19946 C C . PRO A 1 101 ? -20.688 -37.143 -6.923 1.00 74.42 101 PRO A C 12
ATOM 19947 O O . PRO A 1 101 ? -21.383 -38.158 -6.879 1.00 34.13 101 PRO A O 12
ATOM 19958 N N . LEU A 1 102 ? -21.041 -36.031 -7.582 1.00 10.31 102 LEU A N 12
ATOM 19959 C CA . LEU A 1 102 ? -22.273 -35.880 -8.349 1.00 74.21 102 LEU A CA 12
ATOM 19960 C C . LEU A 1 102 ? -21.930 -35.165 -9.653 1.00 33.31 102 LEU A C 12
ATOM 19961 O O . LEU A 1 102 ? -20.825 -34.639 -9.796 1.00 3.42 102 LEU A O 12
ATOM 19977 N N . ALA A 1 103 ? -22.861 -35.150 -10.594 1.00 35.13 103 ALA A N 12
ATOM 19978 C CA . ALA A 1 103 ? -22.672 -34.435 -11.855 1.00 1.22 103 ALA A CA 12
ATOM 19979 C C . ALA A 1 103 ? -23.964 -33.730 -12.264 1.00 44.52 103 ALA A C 12
ATOM 19980 O O . ALA A 1 103 ? -24.955 -34.385 -12.604 1.00 71.31 103 ALA A O 12
ATOM 19987 N N . GLY A 1 104 ? -23.955 -32.397 -12.211 1.00 1.03 104 GLY A N 12
ATOM 19988 C CA . GLY A 1 104 ? -25.138 -31.621 -12.558 1.00 34.40 104 GLY A CA 12
ATOM 19989 C C . GLY A 1 104 ? -24.814 -30.324 -13.279 1.00 2.44 104 GLY A C 12
ATOM 19990 O O . GLY A 1 104 ? -25.519 -29.942 -14.217 1.00 60.53 104 GLY A O 12
ATOM 19994 N N . VAL A 1 105 ? -23.750 -29.647 -12.842 1.00 75.25 105 VAL A N 12
ATOM 19995 C CA . VAL A 1 105 ? -23.362 -28.362 -13.380 1.00 23.35 105 VAL A CA 12
ATOM 19996 C C . VAL A 1 105 ? -23.096 -28.413 -14.885 1.00 14.03 105 VAL A C 12
ATOM 19997 O O . VAL A 1 105 ? -22.616 -29.423 -15.413 1.00 43.04 105 VAL A O 12
ATOM 20010 N N . ASP A 1 106 ? -23.420 -27.316 -15.568 1.00 34.34 106 ASP A N 12
ATOM 20011 C CA . ASP A 1 106 ? -23.157 -27.181 -17.001 1.00 34.40 106 ASP A CA 12
ATOM 20012 C C . ASP A 1 106 ? -22.057 -26.144 -17.227 1.00 44.13 106 ASP A C 12
ATOM 20013 O O . ASP A 1 106 ? -21.835 -25.272 -16.385 1.00 12.44 106 ASP A O 12
ATOM 20022 N N . SER A 1 107 ? -21.361 -26.256 -18.351 1.00 25.45 107 SER A N 12
ATOM 20023 C CA . SER A 1 107 ? -20.304 -25.314 -18.706 1.00 20.22 107 SER A CA 12
ATOM 20024 C C . SER A 1 107 ? -20.716 -24.444 -19.897 1.00 62.13 107 SER A C 12
ATOM 20025 O O . SER A 1 107 ? -20.121 -23.388 -20.149 1.00 71.25 107 SER A O 12
ATOM 20033 N N . THR A 1 108 ? -21.748 -24.888 -20.612 1.00 52.43 108 THR A N 12
ATOM 20034 C CA . THR A 1 108 ? -22.192 -24.231 -21.840 1.00 65.30 108 THR A CA 12
ATOM 20035 C C . THR A 1 108 ? -22.696 -22.811 -21.566 1.00 75.14 108 THR A C 12
ATOM 20036 O O . THR A 1 108 ? -22.339 -21.865 -22.270 1.00 15.14 108 THR A O 12
ATOM 20047 N N . ALA A 1 109 ? -23.490 -22.670 -20.513 1.00 54.00 109 ALA A N 12
ATOM 20048 C CA . ALA A 1 109 ? -24.141 -21.401 -20.188 1.00 24.21 109 ALA A CA 12
ATOM 20049 C C . ALA A 1 109 ? -23.190 -20.438 -19.486 1.00 11.04 109 ALA A C 12
ATOM 20050 O O . ALA A 1 109 ? -23.600 -19.375 -19.018 1.00 23.33 109 ALA A O 12
ATOM 20057 N N . LEU A 1 110 ? -21.920 -20.807 -19.429 1.00 1.22 110 LEU A N 12
ATOM 20058 C CA . LEU A 1 110 ? -20.917 -20.004 -18.747 1.00 62.21 110 LEU A CA 12
ATOM 20059 C C . LEU A 1 110 ? -19.831 -19.531 -19.717 1.00 32.34 110 LEU A C 12
ATOM 20060 O O . LEU A 1 110 ? -19.481 -18.350 -19.740 1.00 74.23 110 LEU A O 12
ATOM 20076 N N . ASN A 1 111 ? -19.324 -20.458 -20.527 1.00 2.03 111 ASN A N 12
ATOM 20077 C CA . ASN A 1 111 ? -18.138 -20.215 -21.354 1.00 51.20 111 ASN A CA 12
ATOM 20078 C C . ASN A 1 111 ? -18.357 -19.094 -22.373 1.00 3.43 111 ASN A C 12
ATOM 20079 O O . ASN A 1 111 ? -18.761 -19.349 -23.512 1.00 20.31 111 ASN A O 12
ATOM 20090 N N . ALA A 1 112 ? -18.101 -17.859 -21.945 1.00 65.35 112 ALA A N 12
ATOM 20091 C CA . ALA A 1 112 ? -18.196 -16.690 -22.811 1.00 3.51 112 ALA A CA 12
ATOM 20092 C C . ALA A 1 112 ? -17.619 -15.458 -22.107 1.00 55.23 112 ALA A C 12
ATOM 20093 O O . ALA A 1 112 ? -16.397 -15.227 -22.205 1.00 20.44 112 ALA A O 12
ATOM 20101 N N . MET A 1 1 ? -39.305 0.800 -70.587 1.00 42.33 1 MET A N 13
ATOM 20102 C CA . MET A 1 1 ? -38.023 1.521 -70.780 1.00 64.05 1 MET A CA 13
ATOM 20103 C C . MET A 1 1 ? -37.331 1.758 -69.435 1.00 13.42 1 MET A C 13
ATOM 20104 O O . MET A 1 1 ? -36.662 2.778 -69.238 1.00 71.30 1 MET A O 13
ATOM 20120 N N . ALA A 1 2 ? -37.476 0.800 -68.521 1.00 15.35 2 ALA A N 13
ATOM 20121 C CA . ALA A 1 2 ? -36.896 0.909 -67.187 1.00 62.22 2 ALA A CA 13
ATOM 20122 C C . ALA A 1 2 ? -35.394 0.644 -67.225 1.00 54.21 2 ALA A C 13
ATOM 20123 O O . ALA A 1 2 ? -34.953 -0.453 -67.587 1.00 13.45 2 ALA A O 13
ATOM 20130 N N . HIS A 1 3 ? -34.612 1.653 -66.863 1.00 62.30 3 HIS A N 13
ATOM 20131 C CA . HIS A 1 3 ? -33.165 1.510 -66.788 1.00 61.24 3 HIS A CA 13
ATOM 20132 C C . HIS A 1 3 ? -32.777 0.745 -65.524 1.00 75.23 3 HIS A C 13
ATOM 20133 O O . HIS A 1 3 ? -33.197 1.097 -64.420 1.00 31.12 3 HIS A O 13
ATOM 20148 N N . HIS A 1 4 ? -31.990 -0.312 -65.702 1.00 45.44 4 HIS A N 13
ATOM 20149 C CA . HIS A 1 4 ? -31.557 -1.159 -64.591 1.00 14.04 4 HIS A CA 13
ATOM 20150 C C . HIS A 1 4 ? -30.724 -0.362 -63.588 1.00 24.20 4 HIS A C 13
ATOM 20151 O O . HIS A 1 4 ? -29.821 0.387 -63.964 1.00 32.41 4 HIS A O 13
ATOM 20166 N N . HIS A 1 5 ? -31.042 -0.532 -62.314 1.00 43.15 5 HIS A N 13
ATOM 20167 C CA . HIS A 1 5 ? -30.401 0.214 -61.240 1.00 52.04 5 HIS A CA 13
ATOM 20168 C C . HIS A 1 5 ? -29.371 -0.658 -60.525 1.00 31.33 5 HIS A C 13
ATOM 20169 O O . HIS A 1 5 ? -29.461 -1.891 -60.554 1.00 44.54 5 HIS A O 13
ATOM 20184 N N . HIS A 1 6 ? -28.388 -0.015 -59.901 1.00 45.44 6 HIS A N 13
ATOM 20185 C CA . HIS A 1 6 ? -27.370 -0.717 -59.120 1.00 65.41 6 HIS A CA 13
ATOM 20186 C C . HIS A 1 6 ? -28.025 -1.541 -58.009 1.00 61.41 6 HIS A C 13
ATOM 20187 O O . HIS A 1 6 ? -28.849 -1.027 -57.252 1.00 42.22 6 HIS A O 13
ATOM 20202 N N . HIS A 1 7 ? -27.654 -2.815 -57.913 1.00 41.25 7 HIS A N 13
ATOM 20203 C CA . HIS A 1 7 ? -28.255 -3.717 -56.930 1.00 71.21 7 HIS A CA 13
ATOM 20204 C C . HIS A 1 7 ? -27.648 -3.490 -55.549 1.00 1.31 7 HIS A C 13
ATOM 20205 O O . HIS A 1 7 ? -28.358 -3.484 -54.543 1.00 43.01 7 HIS A O 13
ATOM 20220 N N . HIS A 1 8 ? -26.333 -3.295 -55.509 1.00 21.43 8 HIS A N 13
ATOM 20221 C CA . HIS A 1 8 ? -25.625 -3.086 -54.248 1.00 5.40 8 HIS A CA 13
ATOM 20222 C C . HIS A 1 8 ? -24.246 -2.483 -54.495 1.00 12.40 8 HIS A C 13
ATOM 20223 O O . HIS A 1 8 ? -23.669 -2.650 -55.574 1.00 22.00 8 HIS A O 13
ATOM 20238 N N . MET A 1 9 ? -23.737 -1.778 -53.492 1.00 14.33 9 MET A N 13
ATOM 20239 C CA . MET A 1 9 ? -22.365 -1.272 -53.501 1.00 10.20 9 MET A CA 13
ATOM 20240 C C . MET A 1 9 ? -21.451 -2.277 -52.805 1.00 4.43 9 MET A C 13
ATOM 20241 O O . MET A 1 9 ? -21.910 -3.332 -52.352 1.00 62.05 9 MET A O 13
ATOM 20255 N N . GLY A 1 10 ? -20.163 -1.963 -52.726 1.00 32.43 10 GLY A N 13
ATOM 20256 C CA . GLY A 1 10 ? -19.224 -2.845 -52.060 1.00 33.53 10 GLY A CA 13
ATOM 20257 C C . GLY A 1 10 ? -17.813 -2.302 -52.090 1.00 23.23 10 GLY A C 13
ATOM 20258 O O . GLY A 1 10 ? -17.310 -1.933 -53.152 1.00 62.21 10 GLY A O 13
ATOM 20262 N N . THR A 1 11 ? -17.182 -2.232 -50.922 1.00 34.53 11 THR A N 13
ATOM 20263 C CA . THR A 1 11 ? -15.803 -1.772 -50.817 1.00 13.23 11 THR A CA 13
ATOM 20264 C C . THR A 1 11 ? -14.831 -2.849 -51.305 1.00 32.22 11 THR A C 13
ATOM 20265 O O . THR A 1 11 ? -14.952 -4.021 -50.931 1.00 32.32 11 THR A O 13
ATOM 20276 N N . LEU A 1 12 ? -13.876 -2.447 -52.139 1.00 71.50 12 LEU A N 13
ATOM 20277 C CA . LEU A 1 12 ? -12.868 -3.367 -52.654 1.00 51.12 12 LEU A CA 13
ATOM 20278 C C . LEU A 1 12 ? -11.961 -3.836 -51.523 1.00 2.41 12 LEU A C 13
ATOM 20279 O O . LEU A 1 12 ? -11.732 -5.035 -51.354 1.00 51.53 12 LEU A O 13
ATOM 20295 N N . GLU A 1 13 ? -11.463 -2.884 -50.740 1.00 71.43 13 GLU A N 13
ATOM 20296 C CA . GLU A 1 13 ? -10.627 -3.199 -49.586 1.00 21.04 13 GLU A CA 13
ATOM 20297 C C . GLU A 1 13 ? -10.850 -2.201 -48.443 1.00 44.32 13 GLU A C 13
ATOM 20298 O O . GLU A 1 13 ? -10.946 -2.600 -47.281 1.00 71.34 13 GLU A O 13
ATOM 20310 N N . ALA A 1 14 ? -10.947 -0.911 -48.783 1.00 72.45 14 ALA A N 13
ATOM 20311 C CA . ALA A 1 14 ? -11.143 0.155 -47.793 1.00 22.35 14 ALA A CA 13
ATOM 20312 C C . ALA A 1 14 ? -10.122 0.053 -46.653 1.00 63.12 14 ALA A C 13
ATOM 20313 O O . ALA A 1 14 ? -10.443 0.320 -45.491 1.00 72.22 14 ALA A O 13
ATOM 20320 N N . GLN A 1 15 ? -8.890 -0.321 -46.992 1.00 2.04 15 GLN A N 13
ATOM 20321 C CA . GLN A 1 15 ? -7.853 -0.541 -45.987 1.00 24.44 15 GLN A CA 13
ATOM 20322 C C . GLN A 1 15 ? -7.357 0.778 -45.399 1.00 22.42 15 GLN A C 13
ATOM 20323 O O . GLN A 1 15 ? -6.418 1.394 -45.911 1.00 65.33 15 GLN A O 13
ATOM 20337 N N . THR A 1 16 ? -8.030 1.215 -44.340 1.00 51.14 16 THR A N 13
ATOM 20338 C CA . THR A 1 16 ? -7.659 2.408 -43.591 1.00 52.51 16 THR A CA 13
ATOM 20339 C C . THR A 1 16 ? -7.703 2.094 -42.095 1.00 40.13 16 THR A C 13
ATOM 20340 O O . THR A 1 16 ? -8.172 2.898 -41.284 1.00 51.13 16 THR A O 13
ATOM 20351 N N . GLN A 1 17 ? -7.205 0.906 -41.751 1.00 32.42 17 GLN A N 13
ATOM 20352 C CA . GLN A 1 17 ? -7.256 0.393 -40.381 1.00 51.23 17 GLN A CA 13
ATOM 20353 C C . GLN A 1 17 ? -6.695 1.406 -39.376 1.00 30.41 17 GLN A C 13
ATOM 20354 O O . GLN A 1 17 ? -5.653 2.028 -39.611 1.00 31.24 17 GLN A O 13
ATOM 20368 N N . GLY A 1 18 ? -7.402 1.570 -38.262 1.00 45.01 18 GLY A N 13
ATOM 20369 C CA . GLY A 1 18 ? -6.982 2.501 -37.230 1.00 32.05 18 GLY A CA 13
ATOM 20370 C C . GLY A 1 18 ? -8.101 3.436 -36.821 1.00 22.41 18 GLY A C 13
ATOM 20371 O O . GLY A 1 18 ? -9.155 3.457 -37.460 1.00 30.02 18 GLY A O 13
ATOM 20375 N N . PRO A 1 19 ? -7.896 4.233 -35.760 1.00 55.32 19 PRO A N 13
ATOM 20376 C CA . PRO A 1 19 ? -8.887 5.205 -35.280 1.00 11.14 19 PRO A CA 13
ATOM 20377 C C . PRO A 1 19 ? -8.817 6.500 -36.087 1.00 0.34 19 PRO A C 13
ATOM 20378 O O . PRO A 1 19 ? -8.949 7.603 -35.550 1.00 64.54 19 PRO A O 13
ATOM 20389 N N . GLY A 1 20 ? -8.645 6.334 -37.392 1.00 10.05 20 GLY A N 13
ATOM 20390 C CA . GLY A 1 20 ? -8.364 7.437 -38.283 1.00 74.10 20 GLY A CA 13
ATOM 20391 C C . GLY A 1 20 ? -7.109 7.152 -39.075 1.00 65.13 20 GLY A C 13
ATOM 20392 O O . GLY A 1 20 ? -6.095 6.767 -38.494 1.00 74.44 20 GLY A O 13
ATOM 20396 N N . SER A 1 21 ? -7.181 7.309 -40.396 1.00 30.53 21 SER A N 13
ATOM 20397 C CA . SER A 1 21 ? -6.072 6.961 -41.281 1.00 4.43 21 SER A CA 13
ATOM 20398 C C . SER A 1 21 ? -4.756 7.604 -40.817 1.00 25.13 21 SER A C 13
ATOM 20399 O O . SER A 1 21 ? -4.585 8.822 -40.912 1.00 5.22 21 SER A O 13
ATOM 20407 N N . PRO A 1 22 ? -3.810 6.790 -40.301 1.00 74.53 22 PRO A N 13
ATOM 20408 C CA . PRO A 1 22 ? -2.521 7.273 -39.787 1.00 53.05 22 PRO A CA 13
ATOM 20409 C C . PRO A 1 22 ? -1.543 7.604 -40.919 1.00 14.45 22 PRO A C 13
ATOM 20410 O O . PRO A 1 22 ? -0.349 7.299 -40.843 1.00 2.32 22 PRO A O 13
ATOM 20421 N N . GLU A 1 23 ? -2.050 8.249 -41.958 1.00 31.13 23 GLU A N 13
ATOM 20422 C CA . GLU A 1 23 ? -1.250 8.586 -43.126 1.00 2.43 23 GLU A CA 13
ATOM 20423 C C . GLU A 1 23 ? -0.283 9.720 -42.796 1.00 50.22 23 GLU A C 13
ATOM 20424 O O . GLU A 1 23 ? -0.703 10.819 -42.429 1.00 63.33 23 GLU A O 13
ATOM 20436 N N . GLY A 1 24 ? 1.011 9.436 -42.906 1.00 33.14 24 GLY A N 13
ATOM 20437 C CA . GLY A 1 24 ? 2.028 10.432 -42.614 1.00 73.02 24 GLY A CA 13
ATOM 20438 C C . GLY A 1 24 ? 2.608 10.280 -41.220 1.00 74.44 24 GLY A C 13
ATOM 20439 O O . GLY A 1 24 ? 3.473 11.062 -40.812 1.00 72.20 24 GLY A O 13
ATOM 20443 N N . VAL A 1 25 ? 2.139 9.277 -40.481 1.00 72.40 25 VAL A N 13
ATOM 20444 C CA . VAL A 1 25 ? 2.630 9.023 -39.128 1.00 22.33 25 VAL A CA 13
ATOM 20445 C C . VAL A 1 25 ? 2.731 7.518 -38.857 1.00 61.30 25 VAL A C 13
ATOM 20446 O O . VAL A 1 25 ? 1.818 6.753 -39.185 1.00 30.12 25 VAL A O 13
ATOM 20459 N N . PRO A 1 26 ? 3.867 7.080 -38.286 1.00 53.20 26 PRO A N 13
ATOM 20460 C CA . PRO A 1 26 ? 4.100 5.673 -37.939 1.00 53.23 26 PRO A CA 13
ATOM 20461 C C . PRO A 1 26 ? 3.379 5.270 -36.646 1.00 63.22 26 PRO A C 13
ATOM 20462 O O . PRO A 1 26 ? 2.960 6.137 -35.874 1.00 4.41 26 PRO A O 13
ATOM 20473 N N . PRO A 1 27 ? 3.207 3.952 -36.405 1.00 22.12 27 PRO A N 13
ATOM 20474 C CA . PRO A 1 27 ? 2.590 3.446 -35.169 1.00 12.14 27 PRO A CA 13
ATOM 20475 C C . PRO A 1 27 ? 3.289 3.982 -33.917 1.00 32.44 27 PRO A C 13
ATOM 20476 O O . PRO A 1 27 ? 4.515 3.910 -33.796 1.00 51.44 27 PRO A O 13
ATOM 20487 N N . THR A 1 28 ? 2.499 4.530 -33.004 1.00 45.53 28 THR A N 13
ATOM 20488 C CA . THR A 1 28 ? 3.017 5.115 -31.778 1.00 23.35 28 THR A CA 13
ATOM 20489 C C . THR A 1 28 ? 3.384 4.028 -30.766 1.00 32.41 28 THR A C 13
ATOM 20490 O O . THR A 1 28 ? 3.038 2.858 -30.947 1.00 52.34 28 THR A O 13
ATOM 20501 N N . ASP A 1 29 ? 4.083 4.414 -29.699 1.00 43.22 29 ASP A N 13
ATOM 20502 C CA . ASP A 1 29 ? 4.479 3.463 -28.667 1.00 33.15 29 ASP A CA 13
ATOM 20503 C C . ASP A 1 29 ? 3.294 3.189 -27.762 1.00 10.15 29 ASP A C 13
ATOM 20504 O O . ASP A 1 29 ? 2.936 2.039 -27.506 1.00 40.43 29 ASP A O 13
ATOM 20513 N N . ARG A 1 30 ? 2.683 4.263 -27.282 1.00 41.34 30 ARG A N 13
ATOM 20514 C CA . ARG A 1 30 ? 1.438 4.156 -26.546 1.00 50.12 30 ARG A CA 13
ATOM 20515 C C . ARG A 1 30 ? 0.277 4.183 -27.537 1.00 1.41 30 ARG A C 13
ATOM 20516 O O . ARG A 1 30 ? -0.138 5.242 -28.018 1.00 73.43 30 ARG A O 13
ATOM 20537 N N . PHE A 1 31 ? -0.190 2.991 -27.890 1.00 5.02 31 PHE A N 13
ATOM 20538 C CA . PHE A 1 31 ? -1.266 2.828 -28.863 1.00 30.21 31 PHE A CA 13
ATOM 20539 C C . PHE A 1 31 ? -2.508 3.615 -28.438 1.00 11.12 31 PHE A C 13
ATOM 20540 O O . PHE A 1 31 ? -2.736 3.826 -27.244 1.00 60.42 31 PHE A O 13
ATOM 20557 N N . PRO A 1 32 ? -3.343 4.041 -29.409 1.00 23.40 32 PRO A N 13
ATOM 20558 C CA . PRO A 1 32 ? -4.509 4.910 -29.146 1.00 61.21 32 PRO A CA 13
ATOM 20559 C C . PRO A 1 32 ? -5.637 4.211 -28.376 1.00 12.12 32 PRO A C 13
ATOM 20560 O O . PRO A 1 32 ? -6.770 4.700 -28.343 1.00 45.31 32 PRO A O 13
ATOM 20571 N N . LEU A 1 33 ? -5.331 3.070 -27.763 1.00 21.14 33 LEU A N 13
ATOM 20572 C CA . LEU A 1 33 ? -6.291 2.369 -26.920 1.00 43.40 33 LEU A CA 13
ATOM 20573 C C . LEU A 1 33 ? -6.090 2.782 -25.470 1.00 31.24 33 LEU A C 13
ATOM 20574 O O . LEU A 1 33 ? -4.990 2.656 -24.929 1.00 3.30 33 LEU A O 13
ATOM 20590 N N . LEU A 1 34 ? -7.152 3.283 -24.854 1.00 14.54 34 LEU A N 13
ATOM 20591 C CA . LEU A 1 34 ? -7.107 3.725 -23.458 1.00 1.15 34 LEU A CA 13
ATOM 20592 C C . LEU A 1 34 ? -7.722 2.671 -22.541 1.00 23.24 34 LEU A C 13
ATOM 20593 O O . LEU A 1 34 ? -7.745 2.830 -21.316 1.00 75.43 34 LEU A O 13
ATOM 20609 N N . ALA A 1 35 ? -8.246 1.609 -23.142 1.00 40.20 35 ALA A N 13
ATOM 20610 C CA . ALA A 1 35 ? -8.756 0.476 -22.386 1.00 32.23 35 ALA A CA 13
ATOM 20611 C C . ALA A 1 35 ? -7.604 -0.259 -21.706 1.00 54.11 35 ALA A C 13
ATOM 20612 O O . ALA A 1 35 ? -6.956 -1.114 -22.310 1.00 20.41 35 ALA A O 13
ATOM 20619 N N . LEU A 1 36 ? -7.350 0.092 -20.450 1.00 11.44 36 LEU A N 13
ATOM 20620 C CA . LEU A 1 36 ? -6.244 -0.484 -19.686 1.00 70.21 36 LEU A CA 13
ATOM 20621 C C . LEU A 1 36 ? -6.643 -1.836 -19.089 1.00 54.41 36 LEU A C 13
ATOM 20622 O O . LEU A 1 36 ? -5.956 -2.368 -18.211 1.00 32.22 36 LEU A O 13
ATOM 20638 N N . LEU A 1 37 ? -7.756 -2.383 -19.577 1.00 13.52 37 LEU A N 13
ATOM 20639 C CA . LEU A 1 37 ? -8.261 -3.672 -19.123 1.00 21.25 37 LEU A CA 13
ATOM 20640 C C . LEU A 1 37 ? -7.296 -4.793 -19.518 1.00 14.11 37 LEU A C 13
ATOM 20641 O O . LEU A 1 37 ? -7.402 -5.376 -20.601 1.00 53.31 37 LEU A O 13
ATOM 20657 N N . ARG A 1 38 ? -6.326 -5.055 -18.649 1.00 2.14 38 ARG A N 13
ATOM 20658 C CA . ARG A 1 38 ? -5.325 -6.093 -18.882 1.00 45.54 38 ARG A CA 13
ATOM 20659 C C . ARG A 1 38 ? -5.467 -7.192 -17.844 1.00 2.05 38 ARG A C 13
ATOM 20660 O O . ARG A 1 38 ? -6.099 -6.986 -16.806 1.00 21.04 38 ARG A O 13
ATOM 20681 N N . ARG A 1 39 ? -4.863 -8.344 -18.146 1.00 13.43 39 ARG A N 13
ATOM 20682 C CA . ARG A 1 39 ? -4.904 -9.534 -17.292 1.00 31.22 39 ARG A CA 13
ATOM 20683 C C . ARG A 1 39 ? -6.301 -9.759 -16.705 1.00 12.54 39 ARG A C 13
ATOM 20684 O O . ARG A 1 39 ? -6.670 -9.285 -15.626 1.00 64.51 39 ARG A O 13
ATOM 20705 N N . THR A 1 40 ? -7.059 -10.499 -17.443 1.00 21.32 40 THR A N 13
ATOM 20706 C CA . THR A 1 40 ? -8.470 -10.738 -17.139 1.00 31.44 40 THR A CA 13
ATOM 20707 C C . THR A 1 40 ? -8.878 -12.179 -17.437 1.00 32.23 40 THR A C 13
ATOM 20708 O O . THR A 1 40 ? -8.705 -12.665 -18.557 1.00 70.14 40 THR A O 13
ATOM 20719 N N . LEU A 1 41 ? -9.420 -12.855 -16.427 1.00 51.33 41 LEU A N 13
ATOM 20720 C CA . LEU A 1 41 ? -9.976 -14.191 -16.602 1.00 34.14 41 LEU A CA 13
ATOM 20721 C C . LEU A 1 41 ? -11.491 -14.113 -16.722 1.00 43.22 41 LEU A C 13
ATOM 20722 O O . LEU A 1 41 ? -12.195 -13.905 -15.731 1.00 22.33 41 LEU A O 13
ATOM 20738 N N . THR A 1 42 ? -11.984 -14.232 -17.947 1.00 31.45 42 THR A N 13
ATOM 20739 C CA . THR A 1 42 ? -13.414 -14.335 -18.183 1.00 23.21 42 THR A CA 13
ATOM 20740 C C . THR A 1 42 ? -13.880 -15.747 -17.822 1.00 63.23 42 THR A C 13
ATOM 20741 O O . THR A 1 42 ? -13.048 -16.627 -17.581 1.00 44.05 42 THR A O 13
ATOM 20752 N N . GLU A 1 43 ? -15.195 -15.965 -17.809 1.00 15.15 43 GLU A N 13
ATOM 20753 C CA . GLU A 1 43 ? -15.767 -17.244 -17.374 1.00 71.31 43 GLU A CA 13
ATOM 20754 C C . GLU A 1 43 ? -15.106 -18.422 -18.082 1.00 12.12 43 GLU A C 13
ATOM 20755 O O . GLU A 1 43 ? -14.758 -19.406 -17.444 1.00 32.21 43 GLU A O 13
ATOM 20767 N N . GLU A 1 44 ? -14.889 -18.294 -19.382 1.00 24.15 44 GLU A N 13
ATOM 20768 C CA . GLU A 1 44 ? -14.321 -19.386 -20.171 1.00 42.15 44 GLU A CA 13
ATOM 20769 C C . GLU A 1 44 ? -12.931 -19.764 -19.646 1.00 51.42 44 GLU A C 13
ATOM 20770 O O . GLU A 1 44 ? -12.621 -20.942 -19.440 1.00 31.32 44 GLU A O 13
ATOM 20782 N N . GLN A 1 45 ? -12.118 -18.742 -19.399 1.00 31.04 45 GLN A N 13
ATOM 20783 C CA . GLN A 1 45 ? -10.754 -18.926 -18.903 1.00 14.15 45 GLN A CA 13
ATOM 20784 C C . GLN A 1 45 ? -10.784 -19.475 -17.481 1.00 53.01 45 GLN A C 13
ATOM 20785 O O . GLN A 1 45 ? -9.973 -20.322 -17.114 1.00 14.13 45 GLN A O 13
ATOM 20799 N N . VAL A 1 46 ? -11.747 -19.001 -16.692 1.00 64.44 46 VAL A N 13
ATOM 20800 C CA . VAL A 1 46 ? -11.912 -19.459 -15.318 1.00 2.55 46 VAL A CA 13
ATOM 20801 C C . VAL A 1 46 ? -12.221 -20.951 -15.308 1.00 12.42 46 VAL A C 13
ATOM 20802 O O . VAL A 1 46 ? -11.602 -21.725 -14.579 1.00 73.15 46 VAL A O 13
ATOM 20815 N N . GLN A 1 47 ? -13.163 -21.341 -16.156 1.00 74.22 47 GLN A N 13
ATOM 20816 C CA . GLN A 1 47 ? -13.582 -22.729 -16.269 1.00 73.34 47 GLN A CA 13
ATOM 20817 C C . GLN A 1 47 ? -12.434 -23.588 -16.790 1.00 25.01 47 GLN A C 13
ATOM 20818 O O . GLN A 1 47 ? -12.272 -24.735 -16.378 1.00 54.32 47 GLN A O 13
ATOM 20832 N N . GLU A 1 48 ? -11.630 -23.019 -17.687 1.00 35.04 48 GLU A N 13
ATOM 20833 C CA . GLU A 1 48 ? -10.465 -23.710 -18.209 1.00 64.51 48 GLU A CA 13
ATOM 20834 C C . GLU A 1 48 ? -9.440 -23.951 -17.094 1.00 55.04 48 GLU A C 13
ATOM 20835 O O . GLU A 1 48 ? -8.833 -25.024 -17.017 1.00 73.40 48 GLU A O 13
ATOM 20847 N N . VAL A 1 49 ? -9.262 -22.961 -16.219 1.00 34.21 49 VAL A N 13
ATOM 20848 C CA . VAL A 1 49 ? -8.390 -23.117 -15.055 1.00 32.22 49 VAL A CA 13
ATOM 20849 C C . VAL A 1 49 ? -8.901 -24.246 -14.172 1.00 34.13 49 VAL A C 13
ATOM 20850 O O . VAL A 1 49 ? -8.146 -25.143 -13.794 1.00 25.13 49 VAL A O 13
ATOM 20863 N N . VAL A 1 50 ? -10.197 -24.220 -13.878 1.00 60.22 50 VAL A N 13
ATOM 20864 C CA . VAL A 1 50 ? -10.809 -25.252 -13.051 1.00 11.40 50 VAL A CA 13
ATOM 20865 C C . VAL A 1 50 ? -10.674 -26.606 -13.738 1.00 72.34 50 VAL A C 13
ATOM 20866 O O . VAL A 1 50 ? -10.450 -27.624 -13.084 1.00 53.42 50 VAL A O 13
ATOM 20879 N N . ALA A 1 51 ? -10.771 -26.601 -15.066 1.00 31.45 51 ALA A N 13
ATOM 20880 C CA . ALA A 1 51 ? -10.618 -27.816 -15.863 1.00 42.34 51 ALA A CA 13
ATOM 20881 C C . ALA A 1 51 ? -9.205 -28.383 -15.724 1.00 31.41 51 ALA A C 13
ATOM 20882 O O . ALA A 1 51 ? -9.017 -29.598 -15.678 1.00 25.24 51 ALA A O 13
ATOM 20889 N N . LYS A 1 52 ? -8.211 -27.500 -15.675 1.00 53.45 52 LYS A N 13
ATOM 20890 C CA . LYS A 1 52 ? -6.828 -27.918 -15.455 1.00 42.14 52 LYS A CA 13
ATOM 20891 C C . LYS A 1 52 ? -6.607 -28.253 -13.976 1.00 3.33 52 LYS A C 13
ATOM 20892 O O . LYS A 1 52 ? -5.769 -29.085 -13.631 1.00 33.40 52 LYS A O 13
ATOM 20911 N N . LEU A 1 53 ? -7.424 -27.652 -13.109 1.00 5.45 53 LEU A N 13
ATOM 20912 C CA . LEU A 1 53 ? -7.313 -27.866 -11.662 1.00 72.44 53 LEU A CA 13
ATOM 20913 C C . LEU A 1 53 ? -7.967 -29.195 -11.356 1.00 43.14 53 LEU A C 13
ATOM 20914 O O . LEU A 1 53 ? -7.762 -29.812 -10.312 1.00 30.51 53 LEU A O 13
ATOM 20930 N N . THR A 1 54 ? -8.763 -29.605 -12.323 1.00 2.31 54 THR A N 13
ATOM 20931 C CA . THR A 1 54 ? -9.411 -30.884 -12.346 1.00 74.25 54 THR A CA 13
ATOM 20932 C C . THR A 1 54 ? -8.403 -31.986 -12.722 1.00 12.24 54 THR A C 13
ATOM 20933 O O . THR A 1 54 ? -8.729 -33.174 -12.701 1.00 11.50 54 THR A O 13
ATOM 20944 N N . ASP A 1 55 ? -7.167 -31.586 -13.053 1.00 13.25 55 ASP A N 13
ATOM 20945 C CA . ASP A 1 55 ? -6.086 -32.543 -13.301 1.00 1.54 55 ASP A CA 13
ATOM 20946 C C . ASP A 1 55 ? -5.146 -32.594 -12.089 1.00 20.51 55 ASP A C 13
ATOM 20947 O O . ASP A 1 55 ? -4.145 -31.873 -12.043 1.00 75.23 55 ASP A O 13
ATOM 20956 N N . PRO A 1 56 ? -5.447 -33.451 -11.090 1.00 62.43 56 PRO A N 13
ATOM 20957 C CA . PRO A 1 56 ? -4.672 -33.522 -9.843 1.00 43.13 56 PRO A CA 13
ATOM 20958 C C . PRO A 1 56 ? -3.251 -33.993 -10.111 1.00 2.34 56 PRO A C 13
ATOM 20959 O O . PRO A 1 56 ? -2.300 -33.547 -9.464 1.00 53.10 56 PRO A O 13
ATOM 20970 N N . GLU A 1 57 ? -3.118 -34.889 -11.083 1.00 53.21 57 GLU A N 13
ATOM 20971 C CA . GLU A 1 57 ? -1.817 -35.386 -11.511 1.00 31.20 57 GLU A CA 13
ATOM 20972 C C . GLU A 1 57 ? -0.932 -34.222 -11.952 1.00 11.32 57 GLU A C 13
ATOM 20973 O O . GLU A 1 57 ? 0.266 -34.195 -11.666 1.00 40.10 57 GLU A O 13
ATOM 20985 N N . SER A 1 58 ? -1.543 -33.247 -12.623 1.00 43.04 58 SER A N 13
ATOM 20986 C CA . SER A 1 58 ? -0.813 -32.088 -13.115 1.00 14.11 58 SER A CA 13
ATOM 20987 C C . SER A 1 58 ? -0.351 -31.230 -11.942 1.00 64.34 58 SER A C 13
ATOM 20988 O O . SER A 1 58 ? 0.834 -30.930 -11.812 1.00 15.34 58 SER A O 13
ATOM 20996 N N . SER A 1 59 ? -1.290 -30.903 -11.051 1.00 11.31 59 SER A N 13
ATOM 20997 C CA . SER A 1 59 ? -1.000 -30.070 -9.882 1.00 64.13 59 SER A CA 13
ATOM 20998 C C . SER A 1 59 ? 0.088 -30.715 -9.026 1.00 74.10 59 SER A C 13
ATOM 20999 O O . SER A 1 59 ? 0.996 -30.040 -8.525 1.00 53.43 59 SER A O 13
ATOM 21007 N N . ALA A 1 60 ? 0.005 -32.036 -8.898 1.00 52.35 60 ALA A N 13
ATOM 21008 C CA . ALA A 1 60 ? 0.922 -32.791 -8.061 1.00 44.05 60 ALA A CA 13
ATOM 21009 C C . ALA A 1 60 ? 2.365 -32.667 -8.543 1.00 65.01 60 ALA A C 13
ATOM 21010 O O . ALA A 1 60 ? 3.260 -32.375 -7.758 1.00 55.43 60 ALA A O 13
ATOM 21017 N N . GLN A 1 61 ? 2.592 -32.863 -9.838 1.00 51.35 61 GLN A N 13
ATOM 21018 C CA . GLN A 1 61 ? 3.961 -32.929 -10.355 1.00 31.01 61 GLN A CA 13
ATOM 21019 C C . GLN A 1 61 ? 4.527 -31.549 -10.705 1.00 42.21 61 GLN A C 13
ATOM 21020 O O . GLN A 1 61 ? 5.744 -31.366 -10.693 1.00 61.11 61 GLN A O 13
ATOM 21034 N N . ILE A 1 62 ? 3.665 -30.579 -11.010 1.00 4.23 62 ILE A N 13
ATOM 21035 C CA . ILE A 1 62 ? 4.146 -29.248 -11.379 1.00 32.12 62 ILE A CA 13
ATOM 21036 C C . ILE A 1 62 ? 4.765 -28.519 -10.180 1.00 0.54 62 ILE A C 13
ATOM 21037 O O . ILE A 1 62 ? 5.752 -27.800 -10.334 1.00 12.44 62 ILE A O 13
ATOM 21053 N N . ASP A 1 63 ? 4.196 -28.720 -8.985 1.00 4.21 63 ASP A N 13
ATOM 21054 C CA . ASP A 1 63 ? 4.668 -28.010 -7.787 1.00 24.12 63 ASP A CA 13
ATOM 21055 C C . ASP A 1 63 ? 5.113 -28.968 -6.679 1.00 32.11 63 ASP A C 13
ATOM 21056 O O . ASP A 1 63 ? 5.798 -28.562 -5.736 1.00 51.03 63 ASP A O 13
ATOM 21065 N N . GLY A 1 64 ? 4.750 -30.240 -6.803 1.00 4.34 64 GLY A N 13
ATOM 21066 C CA . GLY A 1 64 ? 5.172 -31.240 -5.830 1.00 4.15 64 GLY A CA 13
ATOM 21067 C C . GLY A 1 64 ? 4.266 -31.316 -4.610 1.00 21.32 64 GLY A C 13
ATOM 21068 O O . GLY A 1 64 ? 4.598 -31.991 -3.636 1.00 74.55 64 GLY A O 13
ATOM 21072 N N . VAL A 1 65 ? 3.129 -30.621 -4.657 1.00 53.23 65 VAL A N 13
ATOM 21073 C CA . VAL A 1 65 ? 2.156 -30.643 -3.561 1.00 5.12 65 VAL A CA 13
ATOM 21074 C C . VAL A 1 65 ? 0.828 -30.031 -4.011 1.00 22.24 65 VAL A C 13
ATOM 21075 O O . VAL A 1 65 ? 0.807 -29.086 -4.802 1.00 34.45 65 VAL A O 13
ATOM 21088 N N . VAL A 1 66 ? -0.273 -30.585 -3.504 1.00 30.32 66 VAL A N 13
ATOM 21089 C CA . VAL A 1 66 ? -1.619 -30.135 -3.860 1.00 1.42 66 VAL A CA 13
ATOM 21090 C C . VAL A 1 66 ? -2.317 -29.520 -2.643 1.00 32.13 66 VAL A C 13
ATOM 21091 O O . VAL A 1 66 ? -2.642 -30.223 -1.682 1.00 51.15 66 VAL A O 13
ATOM 21104 N N . SER A 1 67 ? -2.500 -28.204 -2.669 1.00 53.53 67 SER A N 13
ATOM 21105 C CA . SER A 1 67 ? -3.203 -27.483 -1.605 1.00 63.30 67 SER A CA 13
ATOM 21106 C C . SER A 1 67 ? -3.988 -26.306 -2.197 1.00 25.11 67 SER A C 13
ATOM 21107 O O . SER A 1 67 ? -3.865 -26.022 -3.382 1.00 45.11 67 SER A O 13
ATOM 21115 N N . LYS A 1 68 ? -4.762 -25.606 -1.360 1.00 41.35 68 LYS A N 13
ATOM 21116 C CA . LYS A 1 68 ? -5.668 -24.541 -1.825 1.00 53.40 68 LYS A CA 13
ATOM 21117 C C . LYS A 1 68 ? -4.940 -23.460 -2.639 1.00 61.41 68 LYS A C 13
ATOM 21118 O O . LYS A 1 68 ? -5.561 -22.751 -3.435 1.00 72.23 68 LYS A O 13
ATOM 21137 N N . ASP A 1 69 ? -3.635 -23.334 -2.442 1.00 15.13 69 ASP A N 13
ATOM 21138 C CA . ASP A 1 69 ? -2.836 -22.311 -3.126 1.00 73.13 69 ASP A CA 13
ATOM 21139 C C . ASP A 1 69 ? -2.615 -22.662 -4.597 1.00 2.11 69 ASP A C 13
ATOM 21140 O O . ASP A 1 69 ? -2.235 -21.802 -5.395 1.00 71.50 69 ASP A O 13
ATOM 21149 N N . GLU A 1 70 ? -2.843 -23.929 -4.947 1.00 14.54 70 GLU A N 13
ATOM 21150 C CA . GLU A 1 70 ? -2.646 -24.408 -6.318 1.00 21.21 70 GLU A CA 13
ATOM 21151 C C . GLU A 1 70 ? -3.420 -23.533 -7.298 1.00 20.22 70 GLU A C 13
ATOM 21152 O O . GLU A 1 70 ? -2.920 -23.178 -8.369 1.00 62.31 70 GLU A O 13
ATOM 21164 N N . ILE A 1 71 ? -4.624 -23.145 -6.888 1.00 21.23 71 ILE A N 13
ATOM 21165 C CA . ILE A 1 71 ? -5.508 -22.351 -7.728 1.00 21.42 71 ILE A CA 13
ATOM 21166 C C . ILE A 1 71 ? -4.787 -21.096 -8.209 1.00 5.33 71 ILE A C 13
ATOM 21167 O O . ILE A 1 71 ? -4.747 -20.807 -9.402 1.00 63.22 71 ILE A O 13
ATOM 21183 N N . GLU A 1 72 ? -4.174 -20.393 -7.263 1.00 15.22 72 GLU A N 13
ATOM 21184 C CA . GLU A 1 72 ? -3.538 -19.104 -7.523 1.00 53.51 72 GLU A CA 13
ATOM 21185 C C . GLU A 1 72 ? -2.488 -19.211 -8.631 1.00 55.15 72 GLU A C 13
ATOM 21186 O O . GLU A 1 72 ? -2.523 -18.470 -9.620 1.00 64.43 72 GLU A O 13
ATOM 21198 N N . LYS A 1 73 ? -1.564 -20.149 -8.469 1.00 41.33 73 LYS A N 13
ATOM 21199 C CA . LYS A 1 73 ? -0.477 -20.314 -9.428 1.00 45.24 73 LYS A CA 13
ATOM 21200 C C . LYS A 1 73 ? -0.988 -20.865 -10.762 1.00 24.45 73 LYS A C 13
ATOM 21201 O O . LYS A 1 73 ? -0.400 -20.593 -11.812 1.00 4.23 73 LYS A O 13
ATOM 21220 N N . PHE A 1 74 ? -2.087 -21.623 -10.734 1.00 11.22 74 PHE A N 13
ATOM 21221 C CA . PHE A 1 74 ? -2.745 -22.038 -11.976 1.00 22.20 74 PHE A CA 13
ATOM 21222 C C . PHE A 1 74 ? -3.433 -20.843 -12.651 1.00 73.02 74 PHE A C 13
ATOM 21223 O O . PHE A 1 74 ? -3.536 -20.789 -13.876 1.00 45.14 74 PHE A O 13
ATOM 21240 N N . ILE A 1 75 ? -3.893 -19.884 -11.847 1.00 65.43 75 ILE A N 13
ATOM 21241 C CA . ILE A 1 75 ? -4.501 -18.660 -12.375 1.00 31.44 75 ILE A CA 13
ATOM 21242 C C . ILE A 1 75 ? -3.453 -17.823 -13.106 1.00 22.43 75 ILE A C 13
ATOM 21243 O O . ILE A 1 75 ? -3.657 -17.391 -14.245 1.00 22.03 75 ILE A O 13
ATOM 21259 N N . ALA A 1 76 ? -2.316 -17.620 -12.441 1.00 52.44 76 ALA A N 13
ATOM 21260 C CA . ALA A 1 76 ? -1.231 -16.793 -12.976 1.00 4.04 76 ALA A CA 13
ATOM 21261 C C . ALA A 1 76 ? -0.735 -17.303 -14.335 1.00 21.11 76 ALA A C 13
ATOM 21262 O O . ALA A 1 76 ? -0.163 -16.542 -15.118 1.00 25.25 76 ALA A O 13
ATOM 21269 N N . ASP A 1 77 ? -0.978 -18.582 -14.612 1.00 61.03 77 ASP A N 13
ATOM 21270 C CA . ASP A 1 77 ? -0.562 -19.212 -15.873 1.00 42.01 77 ASP A CA 13
ATOM 21271 C C . ASP A 1 77 ? -1.235 -18.543 -17.076 1.00 61.43 77 ASP A C 13
ATOM 21272 O O . ASP A 1 77 ? -0.668 -18.482 -18.166 1.00 2.14 77 ASP A O 13
ATOM 21281 N N . VAL A 1 78 ? -2.433 -18.007 -16.859 1.00 0.21 78 VAL A N 13
ATOM 21282 C CA . VAL A 1 78 ? -3.229 -17.418 -17.939 1.00 54.41 78 VAL A CA 13
ATOM 21283 C C . VAL A 1 78 ? -2.887 -15.927 -18.112 1.00 22.23 78 VAL A C 13
ATOM 21284 O O . VAL A 1 78 ? -3.751 -15.102 -18.423 1.00 42.11 78 VAL A O 13
ATOM 21297 N N . THR A 1 79 ? -1.609 -15.599 -17.903 1.00 30.41 79 THR A N 13
ATOM 21298 C CA . THR A 1 79 ? -1.108 -14.225 -18.023 1.00 54.12 79 THR A CA 13
ATOM 21299 C C . THR A 1 79 ? -1.801 -13.310 -17.014 1.00 71.50 79 THR A C 13
ATOM 21300 O O . THR A 1 79 ? -1.738 -12.085 -17.111 1.00 33.50 79 THR A O 13
ATOM 21311 N N . LYS A 1 80 ? -2.439 -13.916 -16.020 1.00 61.35 80 LYS A N 13
ATOM 21312 C CA . LYS A 1 80 ? -3.221 -13.159 -15.063 1.00 2.22 80 LYS A CA 13
ATOM 21313 C C . LYS A 1 80 ? -2.310 -12.387 -14.121 1.00 73.41 80 LYS A C 13
ATOM 21314 O O . LYS A 1 80 ? -2.742 -11.402 -13.530 1.00 21.42 80 LYS A O 13
ATOM 21333 N N . ASP A 1 81 ? -1.051 -12.841 -14.001 1.00 15.43 81 ASP A N 13
ATOM 21334 C CA . ASP A 1 81 ? -0.040 -12.191 -13.151 1.00 70.42 81 ASP A CA 13
ATOM 21335 C C . ASP A 1 81 ? -0.506 -12.117 -11.696 1.00 63.31 81 ASP A C 13
ATOM 21336 O O . ASP A 1 81 ? 0.016 -12.814 -10.824 1.00 51.31 81 ASP A O 13
ATOM 21345 N N . GLU A 1 82 ? -1.479 -11.248 -11.462 1.00 51.11 82 GLU A N 13
ATOM 21346 C CA . GLU A 1 82 ? -2.134 -11.089 -10.173 1.00 23.24 82 GLU A CA 13
ATOM 21347 C C . GLU A 1 82 ? -3.361 -12.008 -10.074 1.00 62.30 82 GLU A C 13
ATOM 21348 O O . GLU A 1 82 ? -4.410 -11.719 -10.664 1.00 24.41 82 GLU A O 13
ATOM 21360 N N . PRO A 1 83 ? -3.243 -13.144 -9.365 1.00 41.20 83 PRO A N 13
ATOM 21361 C CA . PRO A 1 83 ? -4.384 -14.000 -9.068 1.00 1.43 83 PRO A CA 13
ATOM 21362 C C . PRO A 1 83 ? -5.137 -13.479 -7.846 1.00 63.44 83 PRO A C 13
ATOM 21363 O O . PRO A 1 83 ? -4.758 -13.752 -6.707 1.00 23.54 83 PRO A O 13
ATOM 21374 N N . THR A 1 84 ? -6.182 -12.701 -8.091 1.00 62.44 84 THR A N 13
ATOM 21375 C CA . THR A 1 84 ? -6.885 -12.008 -7.020 1.00 64.50 84 THR A CA 13
ATOM 21376 C C . THR A 1 84 ? -8.051 -12.842 -6.487 1.00 62.30 84 THR A C 13
ATOM 21377 O O . THR A 1 84 ? -8.417 -13.878 -7.067 1.00 22.53 84 THR A O 13
ATOM 21388 N N . ALA A 1 85 ? -8.627 -12.373 -5.379 1.00 11.33 85 ALA A N 13
ATOM 21389 C CA . ALA A 1 85 ? -9.726 -13.060 -4.712 1.00 53.25 85 ALA A CA 13
ATOM 21390 C C . ALA A 1 85 ? -10.873 -13.317 -5.679 1.00 55.44 85 ALA A C 13
ATOM 21391 O O . ALA A 1 85 ? -11.576 -14.313 -5.565 1.00 52.34 85 ALA A O 13
ATOM 21398 N N . GLN A 1 86 ? -11.046 -12.412 -6.639 1.00 34.21 86 GLN A N 13
ATOM 21399 C CA . GLN A 1 86 ? -12.084 -12.555 -7.655 1.00 11.51 86 GLN A CA 13
ATOM 21400 C C . GLN A 1 86 ? -11.880 -13.839 -8.462 1.00 50.40 86 GLN A C 13
ATOM 21401 O O . GLN A 1 86 ? -12.774 -14.693 -8.539 1.00 71.31 86 GLN A O 13
ATOM 21415 N N . ASP A 1 87 ? -10.681 -13.982 -9.029 1.00 24.32 87 ASP A N 13
ATOM 21416 C CA . ASP A 1 87 ? -10.359 -15.135 -9.867 1.00 32.24 87 ASP A CA 13
ATOM 21417 C C . ASP A 1 87 ? -10.485 -16.403 -9.045 1.00 42.21 87 ASP A C 13
ATOM 21418 O O . ASP A 1 87 ? -11.198 -17.336 -9.413 1.00 5.42 87 ASP A O 13
ATOM 21427 N N . ILE A 1 88 ? -9.812 -16.395 -7.901 1.00 41.24 88 ILE A N 13
ATOM 21428 C CA . ILE A 1 88 ? -9.762 -17.547 -7.016 1.00 12.41 88 ILE A CA 13
ATOM 21429 C C . ILE A 1 88 ? -11.153 -17.946 -6.547 1.00 62.53 88 ILE A C 13
ATOM 21430 O O . ILE A 1 88 ? -11.486 -19.123 -6.531 1.00 0.14 88 ILE A O 13
ATOM 21446 N N . SER A 1 89 ? -11.963 -16.964 -6.182 1.00 54.03 89 SER A N 13
ATOM 21447 C CA . SER A 1 89 ? -13.323 -17.223 -5.726 1.00 31.54 89 SER A CA 13
ATOM 21448 C C . SER A 1 89 ? -14.136 -17.894 -6.836 1.00 63.41 89 SER A C 13
ATOM 21449 O O . SER A 1 89 ? -14.808 -18.906 -6.601 1.00 50.42 89 SER A O 13
ATOM 21457 N N . ARG A 1 90 ? -14.057 -17.347 -8.054 1.00 23.34 90 ARG A N 13
ATOM 21458 C CA . ARG A 1 90 ? -14.775 -17.923 -9.192 1.00 54.03 90 ARG A CA 13
ATOM 21459 C C . ARG A 1 90 ? -14.296 -19.357 -9.451 1.00 24.50 90 ARG A C 13
ATOM 21460 O O . ARG A 1 90 ? -15.089 -20.307 -9.427 1.00 24.11 90 ARG A O 13
ATOM 21481 N N . VAL A 1 91 ? -12.992 -19.512 -9.644 1.00 13.22 91 VAL A N 13
ATOM 21482 C CA . VAL A 1 91 ? -12.398 -20.822 -9.902 1.00 73.33 91 VAL A CA 13
ATOM 21483 C C . VAL A 1 91 ? -12.790 -21.815 -8.803 1.00 11.43 91 VAL A C 13
ATOM 21484 O O . VAL A 1 91 ? -13.293 -22.917 -9.081 1.00 41.13 91 VAL A O 13
ATOM 21497 N N . ALA A 1 92 ? -12.584 -21.390 -7.557 1.00 14.51 92 ALA A N 13
ATOM 21498 C CA . ALA A 1 92 ? -12.828 -22.232 -6.391 1.00 51.41 92 ALA A CA 13
ATOM 21499 C C . ALA A 1 92 ? -14.285 -22.660 -6.312 1.00 45.24 92 ALA A C 13
ATOM 21500 O O . ALA A 1 92 ? -14.582 -23.790 -5.933 1.00 41.04 92 ALA A O 13
ATOM 21507 N N . SER A 1 93 ? -15.193 -21.759 -6.670 1.00 15.05 93 SER A N 13
ATOM 21508 C CA . SER A 1 93 ? -16.609 -22.069 -6.639 1.00 62.23 93 SER A CA 13
ATOM 21509 C C . SER A 1 93 ? -16.955 -23.075 -7.734 1.00 73.41 93 SER A C 13
ATOM 21510 O O . SER A 1 93 ? -17.806 -23.946 -7.533 1.00 13.21 93 SER A O 13
ATOM 21518 N N . ARG A 1 94 ? -16.286 -22.970 -8.887 1.00 41.15 94 ARG A N 13
ATOM 21519 C CA . ARG A 1 94 ? -16.517 -23.933 -9.969 1.00 3.43 94 ARG A CA 13
ATOM 21520 C C . ARG A 1 94 ? -16.091 -25.335 -9.542 1.00 32.51 94 ARG A C 13
ATOM 21521 O O . ARG A 1 94 ? -16.885 -26.272 -9.592 1.00 40.31 94 ARG A O 13
ATOM 21542 N N . LEU A 1 95 ? -14.831 -25.474 -9.115 1.00 55.01 95 LEU A N 13
ATOM 21543 C CA . LEU A 1 95 ? -14.355 -26.760 -8.567 1.00 15.52 95 LEU A CA 13
ATOM 21544 C C . LEU A 1 95 ? -15.143 -27.187 -7.324 1.00 70.41 95 LEU A C 13
ATOM 21545 O O . LEU A 1 95 ? -15.284 -28.382 -7.065 1.00 61.13 95 LEU A O 13
ATOM 21561 N N . ALA A 1 96 ? -15.661 -26.223 -6.564 1.00 40.45 96 ALA A N 13
ATOM 21562 C CA . ALA A 1 96 ? -16.516 -26.538 -5.415 1.00 52.43 96 ALA A CA 13
ATOM 21563 C C . ALA A 1 96 ? -17.787 -27.242 -5.885 1.00 51.03 96 ALA A C 13
ATOM 21564 O O . ALA A 1 96 ? -18.259 -28.193 -5.257 1.00 52.32 96 ALA A O 13
ATOM 21571 N N . ALA A 1 97 ? -18.338 -26.758 -6.996 1.00 43.02 97 ALA A N 13
ATOM 21572 C CA . ALA A 1 97 ? -19.479 -27.401 -7.636 1.00 4.04 97 ALA A CA 13
ATOM 21573 C C . ALA A 1 97 ? -19.010 -28.606 -8.447 1.00 60.22 97 ALA A C 13
ATOM 21574 O O . ALA A 1 97 ? -19.800 -29.491 -8.781 1.00 2.12 97 ALA A O 13
ATOM 21581 N N . GLY A 1 98 ? -17.709 -28.633 -8.730 1.00 10.24 98 GLY A N 13
ATOM 21582 C CA . GLY A 1 98 ? -17.106 -29.700 -9.512 1.00 71.13 98 GLY A CA 13
ATOM 21583 C C . GLY A 1 98 ? -16.914 -30.985 -8.725 1.00 75.14 98 GLY A C 13
ATOM 21584 O O . GLY A 1 98 ? -16.153 -31.863 -9.140 1.00 24.30 98 GLY A O 13
ATOM 21588 N N . GLY A 1 99 ? -17.569 -31.082 -7.570 1.00 44.44 99 GLY A N 13
ATOM 21589 C CA . GLY A 1 99 ? -17.657 -32.355 -6.880 1.00 11.31 99 GLY A CA 13
ATOM 21590 C C . GLY A 1 99 ? -18.451 -33.331 -7.720 1.00 2.41 99 GLY A C 13
ATOM 21591 O O . GLY A 1 99 ? -19.436 -32.931 -8.346 1.00 24.34 99 GLY A O 13
ATOM 21595 N N . TRP A 1 100 ? -18.046 -34.600 -7.763 1.00 33.12 100 TRP A N 13
ATOM 21596 C CA . TRP A 1 100 ? -18.691 -35.549 -8.670 1.00 54.53 100 TRP A CA 13
ATOM 21597 C C . TRP A 1 100 ? -19.560 -36.590 -7.956 1.00 63.43 100 TRP A C 13
ATOM 21598 O O . TRP A 1 100 ? -19.114 -37.704 -7.673 1.00 14.14 100 TRP A O 13
ATOM 21619 N N . PRO A 1 101 ? -20.799 -36.203 -7.594 1.00 54.45 101 PRO A N 13
ATOM 21620 C CA . PRO A 1 101 ? -21.948 -37.089 -7.537 1.00 61.44 101 PRO A CA 13
ATOM 21621 C C . PRO A 1 101 ? -22.958 -36.685 -8.623 1.00 74.42 101 PRO A C 13
ATOM 21622 O O . PRO A 1 101 ? -24.085 -37.182 -8.678 1.00 34.13 101 PRO A O 13
ATOM 21633 N N . LEU A 1 102 ? -22.508 -35.774 -9.491 1.00 10.31 102 LEU A N 13
ATOM 21634 C CA . LEU A 1 102 ? -23.369 -35.035 -10.408 1.00 74.21 102 LEU A CA 13
ATOM 21635 C C . LEU A 1 102 ? -22.859 -35.138 -11.845 1.00 33.31 102 LEU A C 13
ATOM 21636 O O . LEU A 1 102 ? -21.671 -34.940 -12.108 1.00 3.42 102 LEU A O 13
ATOM 21652 N N . ALA A 1 103 ? -23.763 -35.454 -12.764 1.00 35.13 103 ALA A N 13
ATOM 21653 C CA . ALA A 1 103 ? -23.454 -35.434 -14.190 1.00 1.22 103 ALA A CA 13
ATOM 21654 C C . ALA A 1 103 ? -23.707 -34.036 -14.749 1.00 44.52 103 ALA A C 13
ATOM 21655 O O . ALA A 1 103 ? -24.770 -33.755 -15.307 1.00 71.31 103 ALA A O 13
ATOM 21662 N N . GLY A 1 104 ? -22.734 -33.151 -14.547 1.00 1.03 104 GLY A N 13
ATOM 21663 C CA . GLY A 1 104 ? -22.863 -31.765 -14.964 1.00 34.40 104 GLY A CA 13
ATOM 21664 C C . GLY A 1 104 ? -21.708 -31.317 -15.823 1.00 2.44 104 GLY A C 13
ATOM 21665 O O . GLY A 1 104 ? -20.833 -30.582 -15.364 1.00 60.53 104 GLY A O 13
ATOM 21669 N N . VAL A 1 105 ? -21.702 -31.757 -17.069 1.00 75.25 105 VAL A N 13
ATOM 21670 C CA . VAL A 1 105 ? -20.626 -31.415 -17.989 1.00 23.35 105 VAL A CA 13
ATOM 21671 C C . VAL A 1 105 ? -21.169 -30.545 -19.124 1.00 14.03 105 VAL A C 13
ATOM 21672 O O . VAL A 1 105 ? -20.610 -30.497 -20.225 1.00 43.04 105 VAL A O 13
ATOM 21685 N N . ASP A 1 106 ? -22.259 -29.837 -18.828 1.00 34.34 106 ASP A N 13
ATOM 21686 C CA . ASP A 1 106 ? -22.932 -28.987 -19.810 1.00 34.40 106 ASP A CA 13
ATOM 21687 C C . ASP A 1 106 ? -21.992 -27.894 -20.312 1.00 44.13 106 ASP A C 13
ATOM 21688 O O . ASP A 1 106 ? -21.852 -26.843 -19.682 1.00 12.44 106 ASP A O 13
ATOM 21697 N N . SER A 1 107 ? -21.346 -28.157 -21.444 1.00 25.45 107 SER A N 13
ATOM 21698 C CA . SER A 1 107 ? -20.366 -27.239 -22.019 1.00 20.22 107 SER A CA 13
ATOM 21699 C C . SER A 1 107 ? -20.974 -25.852 -22.258 1.00 62.13 107 SER A C 13
ATOM 21700 O O . SER A 1 107 ? -20.322 -24.828 -22.036 1.00 71.25 107 SER A O 13
ATOM 21708 N N . THR A 1 108 ? -22.236 -25.830 -22.675 1.00 52.43 108 THR A N 13
ATOM 21709 C CA . THR A 1 108 ? -22.935 -24.585 -22.974 1.00 65.30 108 THR A CA 13
ATOM 21710 C C . THR A 1 108 ? -23.098 -23.722 -21.718 1.00 75.14 108 THR A C 13
ATOM 21711 O O . THR A 1 108 ? -23.217 -22.499 -21.806 1.00 15.14 108 THR A O 13
ATOM 21722 N N . ALA A 1 109 ? -23.077 -24.366 -20.551 1.00 54.00 109 ALA A N 13
ATOM 21723 C CA . ALA A 1 109 ? -23.242 -23.673 -19.273 1.00 24.21 109 ALA A CA 13
ATOM 21724 C C . ALA A 1 109 ? -21.917 -23.638 -18.523 1.00 11.04 109 ALA A C 13
ATOM 21725 O O . ALA A 1 109 ? -21.847 -23.210 -17.371 1.00 23.33 109 ALA A O 13
ATOM 21732 N N . LEU A 1 110 ? -20.858 -24.069 -19.201 1.00 1.22 110 LEU A N 13
ATOM 21733 C CA . LEU A 1 110 ? -19.531 -24.170 -18.606 1.00 62.21 110 LEU A CA 13
ATOM 21734 C C . LEU A 1 110 ? -18.662 -23.019 -19.110 1.00 32.34 110 LEU A C 13
ATOM 21735 O O . LEU A 1 110 ? -17.444 -23.136 -19.226 1.00 74.23 110 LEU A O 13
ATOM 21751 N N . ASN A 1 111 ? -19.315 -21.901 -19.405 1.00 2.03 111 ASN A N 13
ATOM 21752 C CA . ASN A 1 111 ? -18.641 -20.714 -19.918 1.00 51.20 111 ASN A CA 13
ATOM 21753 C C . ASN A 1 111 ? -19.382 -19.458 -19.458 1.00 3.43 111 ASN A C 13
ATOM 21754 O O . ASN A 1 111 ? -19.286 -18.397 -20.080 1.00 20.31 111 ASN A O 13
ATOM 21765 N N . ALA A 1 112 ? -20.087 -19.584 -18.335 1.00 65.35 112 ALA A N 13
ATOM 21766 C CA . ALA A 1 112 ? -20.919 -18.511 -17.804 1.00 3.51 112 ALA A CA 13
ATOM 21767 C C . ALA A 1 112 ? -21.362 -18.854 -16.379 1.00 55.23 112 ALA A C 13
ATOM 21768 O O . ALA A 1 112 ? -22.477 -19.392 -16.200 1.00 20.44 112 ALA A O 13
ATOM 21776 N N . MET A 1 1 ? -11.774 -56.470 -49.838 1.00 42.33 1 MET A N 14
ATOM 21777 C CA . MET A 1 1 ? -10.647 -56.129 -48.940 1.00 64.05 1 MET A CA 14
ATOM 21778 C C . MET A 1 1 ? -11.106 -55.150 -47.856 1.00 13.42 1 MET A C 14
ATOM 21779 O O . MET A 1 1 ? -11.166 -53.940 -48.077 1.00 71.30 1 MET A O 14
ATOM 21795 N N . ALA A 1 2 ? -11.461 -55.688 -46.688 1.00 15.35 2 ALA A N 14
ATOM 21796 C CA . ALA A 1 2 ? -11.911 -54.871 -45.565 1.00 62.22 2 ALA A CA 14
ATOM 21797 C C . ALA A 1 2 ? -11.916 -55.677 -44.265 1.00 54.21 2 ALA A C 14
ATOM 21798 O O . ALA A 1 2 ? -12.095 -56.897 -44.275 1.00 13.45 2 ALA A O 14
ATOM 21805 N N . HIS A 1 3 ? -11.704 -54.981 -43.153 1.00 62.30 3 HIS A N 14
ATOM 21806 C CA . HIS A 1 3 ? -11.751 -55.572 -41.819 1.00 61.24 3 HIS A CA 14
ATOM 21807 C C . HIS A 1 3 ? -12.360 -54.562 -40.851 1.00 75.23 3 HIS A C 14
ATOM 21808 O O . HIS A 1 3 ? -11.797 -53.487 -40.638 1.00 31.12 3 HIS A O 14
ATOM 21823 N N . HIS A 1 4 ? -13.504 -54.898 -40.264 1.00 45.44 4 HIS A N 14
ATOM 21824 C CA . HIS A 1 4 ? -14.237 -53.947 -39.428 1.00 14.04 4 HIS A CA 14
ATOM 21825 C C . HIS A 1 4 ? -14.766 -54.595 -38.149 1.00 24.20 4 HIS A C 14
ATOM 21826 O O . HIS A 1 4 ? -15.645 -55.456 -38.192 1.00 32.41 4 HIS A O 14
ATOM 21841 N N . HIS A 1 5 ? -14.193 -54.196 -37.016 1.00 43.15 5 HIS A N 14
ATOM 21842 C CA . HIS A 1 5 ? -14.694 -54.578 -35.694 1.00 52.04 5 HIS A CA 14
ATOM 21843 C C . HIS A 1 5 ? -14.372 -53.467 -34.703 1.00 31.33 5 HIS A C 14
ATOM 21844 O O . HIS A 1 5 ? -13.237 -53.352 -34.243 1.00 44.54 5 HIS A O 14
ATOM 21859 N N . HIS A 1 6 ? -15.362 -52.626 -34.406 1.00 45.44 6 HIS A N 14
ATOM 21860 C CA . HIS A 1 6 ? -15.162 -51.493 -33.504 1.00 65.41 6 HIS A CA 14
ATOM 21861 C C . HIS A 1 6 ? -16.496 -50.835 -33.151 1.00 61.41 6 HIS A C 14
ATOM 21862 O O . HIS A 1 6 ? -17.284 -50.497 -34.036 1.00 42.22 6 HIS A O 14
ATOM 21877 N N . HIS A 1 7 ? -16.748 -50.688 -31.855 1.00 41.25 7 HIS A N 14
ATOM 21878 C CA . HIS A 1 7 ? -17.887 -49.921 -31.360 1.00 71.21 7 HIS A CA 14
ATOM 21879 C C . HIS A 1 7 ? -17.755 -49.731 -29.850 1.00 1.31 7 HIS A C 14
ATOM 21880 O O . HIS A 1 7 ? -17.771 -50.699 -29.085 1.00 43.01 7 HIS A O 14
ATOM 21895 N N . HIS A 1 8 ? -17.590 -48.483 -29.426 1.00 21.43 8 HIS A N 14
ATOM 21896 C CA . HIS A 1 8 ? -17.419 -48.165 -28.010 1.00 5.40 8 HIS A CA 14
ATOM 21897 C C . HIS A 1 8 ? -18.654 -47.459 -27.464 1.00 12.40 8 HIS A C 14
ATOM 21898 O O . HIS A 1 8 ? -19.397 -46.822 -28.211 1.00 22.00 8 HIS A O 14
ATOM 21913 N N . MET A 1 9 ? -18.865 -47.581 -26.161 1.00 14.33 9 MET A N 14
ATOM 21914 C CA . MET A 1 9 ? -19.999 -46.956 -25.492 1.00 10.20 9 MET A CA 14
ATOM 21915 C C . MET A 1 9 ? -19.574 -46.456 -24.115 1.00 4.43 9 MET A C 14
ATOM 21916 O O . MET A 1 9 ? -18.534 -46.865 -23.597 1.00 62.05 9 MET A O 14
ATOM 21930 N N . GLY A 1 10 ? -20.358 -45.544 -23.552 1.00 32.43 10 GLY A N 14
ATOM 21931 C CA . GLY A 1 10 ? -20.046 -44.989 -22.244 1.00 33.53 10 GLY A CA 14
ATOM 21932 C C . GLY A 1 10 ? -19.188 -43.739 -22.335 1.00 23.23 10 GLY A C 14
ATOM 21933 O O . GLY A 1 10 ? -19.137 -42.940 -21.395 1.00 62.21 10 GLY A O 14
ATOM 21937 N N . THR A 1 11 ? -18.507 -43.577 -23.464 1.00 34.53 11 THR A N 14
ATOM 21938 C CA . THR A 1 11 ? -17.678 -42.407 -23.710 1.00 13.23 11 THR A CA 14
ATOM 21939 C C . THR A 1 11 ? -18.545 -41.178 -24.001 1.00 32.22 11 THR A C 14
ATOM 21940 O O . THR A 1 11 ? -19.529 -41.265 -24.741 1.00 32.32 11 THR A O 14
ATOM 21951 N N . LEU A 1 12 ? -18.182 -40.042 -23.406 1.00 71.50 12 LEU A N 14
ATOM 21952 C CA . LEU A 1 12 ? -18.956 -38.808 -23.551 1.00 51.12 12 LEU A CA 14
ATOM 21953 C C . LEU A 1 12 ? -18.649 -38.119 -24.880 1.00 2.41 12 LEU A C 14
ATOM 21954 O O . LEU A 1 12 ? -17.706 -38.486 -25.585 1.00 51.53 12 LEU A O 14
ATOM 21970 N N . GLU A 1 13 ? -19.454 -37.112 -25.208 1.00 71.43 13 GLU A N 14
ATOM 21971 C CA . GLU A 1 13 ? -19.355 -36.407 -26.484 1.00 21.04 13 GLU A CA 14
ATOM 21972 C C . GLU A 1 13 ? -18.945 -34.950 -26.265 1.00 44.32 13 GLU A C 14
ATOM 21973 O O . GLU A 1 13 ? -19.264 -34.358 -25.232 1.00 71.34 13 GLU A O 14
ATOM 21985 N N . ALA A 1 14 ? -18.239 -34.383 -27.240 1.00 72.45 14 ALA A N 14
ATOM 21986 C CA . ALA A 1 14 ? -17.876 -32.968 -27.222 1.00 22.35 14 ALA A CA 14
ATOM 21987 C C . ALA A 1 14 ? -18.575 -32.243 -28.370 1.00 63.12 14 ALA A C 14
ATOM 21988 O O . ALA A 1 14 ? -18.601 -32.738 -29.501 1.00 72.22 14 ALA A O 14
ATOM 21995 N N . GLN A 1 15 ? -19.152 -31.081 -28.079 1.00 2.04 15 GLN A N 14
ATOM 21996 C CA . GLN A 1 15 ? -19.888 -30.317 -29.083 1.00 24.44 15 GLN A CA 14
ATOM 21997 C C . GLN A 1 15 ? -18.922 -29.540 -29.984 1.00 22.42 15 GLN A C 14
ATOM 21998 O O . GLN A 1 15 ? -17.981 -28.904 -29.506 1.00 65.33 15 GLN A O 14
ATOM 22012 N N . THR A 1 16 ? -19.155 -29.607 -31.291 1.00 51.14 16 THR A N 14
ATOM 22013 C CA . THR A 1 16 ? -18.318 -28.922 -32.273 1.00 52.51 16 THR A CA 14
ATOM 22014 C C . THR A 1 16 ? -18.863 -27.522 -32.587 1.00 40.13 16 THR A C 14
ATOM 22015 O O . THR A 1 16 ? -18.376 -26.838 -33.488 1.00 51.13 16 THR A O 14
ATOM 22026 N N . GLN A 1 17 ? -19.863 -27.097 -31.815 1.00 32.42 17 GLN A N 14
ATOM 22027 C CA . GLN A 1 17 ? -20.514 -25.798 -32.011 1.00 51.23 17 GLN A CA 14
ATOM 22028 C C . GLN A 1 17 ? -19.837 -24.710 -31.172 1.00 30.41 17 GLN A C 14
ATOM 22029 O O . GLN A 1 17 ? -20.382 -23.617 -30.996 1.00 31.24 17 GLN A O 14
ATOM 22043 N N . GLY A 1 18 ? -18.647 -25.016 -30.667 1.00 45.01 18 GLY A N 14
ATOM 22044 C CA . GLY A 1 18 ? -17.906 -24.072 -29.843 1.00 32.05 18 GLY A CA 14
ATOM 22045 C C . GLY A 1 18 ? -18.015 -24.405 -28.366 1.00 22.41 18 GLY A C 14
ATOM 22046 O O . GLY A 1 18 ? -18.564 -25.450 -28.010 1.00 30.02 18 GLY A O 14
ATOM 22050 N N . PRO A 1 19 ? -17.501 -23.537 -27.476 1.00 55.32 19 PRO A N 14
ATOM 22051 C CA . PRO A 1 19 ? -17.569 -23.761 -26.022 1.00 11.14 19 PRO A CA 14
ATOM 22052 C C . PRO A 1 19 ? -19.017 -23.768 -25.517 1.00 0.34 19 PRO A C 14
ATOM 22053 O O . PRO A 1 19 ? -19.688 -22.732 -25.506 1.00 64.54 19 PRO A O 14
ATOM 22064 N N . GLY A 1 20 ? -19.491 -24.942 -25.107 1.00 10.05 20 GLY A N 14
ATOM 22065 C CA . GLY A 1 20 ? -20.879 -25.094 -24.710 1.00 74.10 20 GLY A CA 14
ATOM 22066 C C . GLY A 1 20 ? -21.823 -24.878 -25.880 1.00 65.13 20 GLY A C 14
ATOM 22067 O O . GLY A 1 20 ? -22.214 -25.831 -26.557 1.00 74.44 20 GLY A O 14
ATOM 22071 N N . SER A 1 21 ? -22.176 -23.619 -26.118 1.00 30.53 21 SER A N 14
ATOM 22072 C CA . SER A 1 21 ? -23.017 -23.242 -27.246 1.00 4.43 21 SER A CA 14
ATOM 22073 C C . SER A 1 21 ? -23.107 -21.719 -27.367 1.00 25.13 21 SER A C 14
ATOM 22074 O O . SER A 1 21 ? -24.009 -21.091 -26.804 1.00 5.22 21 SER A O 14
ATOM 22082 N N . PRO A 1 22 ? -22.132 -21.092 -28.051 1.00 74.53 22 PRO A N 14
ATOM 22083 C CA . PRO A 1 22 ? -22.180 -19.665 -28.355 1.00 53.05 22 PRO A CA 14
ATOM 22084 C C . PRO A 1 22 ? -23.248 -19.374 -29.410 1.00 14.45 22 PRO A C 14
ATOM 22085 O O . PRO A 1 22 ? -22.992 -19.459 -30.614 1.00 2.32 22 PRO A O 14
ATOM 22096 N N . GLU A 1 23 ? -24.459 -19.085 -28.950 1.00 31.13 23 GLU A N 14
ATOM 22097 C CA . GLU A 1 23 ? -25.584 -18.817 -29.840 1.00 2.43 23 GLU A CA 14
ATOM 22098 C C . GLU A 1 23 ? -25.677 -17.323 -30.136 1.00 50.22 23 GLU A C 14
ATOM 22099 O O . GLU A 1 23 ? -25.497 -16.491 -29.242 1.00 63.33 23 GLU A O 14
ATOM 22111 N N . GLY A 1 24 ? -25.934 -16.993 -31.398 1.00 33.14 24 GLY A N 14
ATOM 22112 C CA . GLY A 1 24 ? -26.054 -15.606 -31.814 1.00 73.02 24 GLY A CA 14
ATOM 22113 C C . GLY A 1 24 ? -24.732 -15.017 -32.264 1.00 74.44 24 GLY A C 14
ATOM 22114 O O . GLY A 1 24 ? -24.702 -14.062 -33.042 1.00 72.20 24 GLY A O 14
ATOM 22118 N N . VAL A 1 25 ? -23.638 -15.593 -31.786 1.00 72.40 25 VAL A N 14
ATOM 22119 C CA . VAL A 1 25 ? -22.300 -15.125 -32.129 1.00 22.33 25 VAL A CA 14
ATOM 22120 C C . VAL A 1 25 ? -21.551 -16.203 -32.909 1.00 61.30 25 VAL A C 14
ATOM 22121 O O . VAL A 1 25 ? -21.730 -17.393 -32.647 1.00 30.12 25 VAL A O 14
ATOM 22134 N N . PRO A 1 26 ? -20.718 -15.805 -33.889 1.00 53.20 26 PRO A N 14
ATOM 22135 C CA . PRO A 1 26 ? -19.927 -16.755 -34.683 1.00 53.23 26 PRO A CA 14
ATOM 22136 C C . PRO A 1 26 ? -18.873 -17.474 -33.829 1.00 63.22 26 PRO A C 14
ATOM 22137 O O . PRO A 1 26 ? -17.938 -16.846 -33.321 1.00 4.41 26 PRO A O 14
ATOM 22148 N N . PRO A 1 27 ? -19.022 -18.798 -33.641 1.00 22.12 27 PRO A N 14
ATOM 22149 C CA . PRO A 1 27 ? -18.088 -19.590 -32.839 1.00 12.14 27 PRO A CA 14
ATOM 22150 C C . PRO A 1 27 ? -16.705 -19.664 -33.485 1.00 32.44 27 PRO A C 14
ATOM 22151 O O . PRO A 1 27 ? -16.478 -20.456 -34.401 1.00 51.44 27 PRO A O 14
ATOM 22162 N N . THR A 1 28 ? -15.801 -18.795 -33.033 1.00 45.53 28 THR A N 14
ATOM 22163 C CA . THR A 1 28 ? -14.419 -18.816 -33.489 1.00 23.35 28 THR A CA 14
ATOM 22164 C C . THR A 1 28 ? -13.772 -20.164 -33.120 1.00 32.41 28 THR A C 14
ATOM 22165 O O . THR A 1 28 ? -14.264 -20.872 -32.239 1.00 52.34 28 THR A O 14
ATOM 22176 N N . ASP A 1 29 ? -12.660 -20.492 -33.774 1.00 43.22 29 ASP A N 14
ATOM 22177 C CA . ASP A 1 29 ? -12.107 -21.849 -33.766 1.00 33.15 29 ASP A CA 14
ATOM 22178 C C . ASP A 1 29 ? -11.802 -22.348 -32.358 1.00 10.15 29 ASP A C 14
ATOM 22179 O O . ASP A 1 29 ? -12.162 -23.469 -31.993 1.00 40.43 29 ASP A O 14
ATOM 22188 N N . ARG A 1 30 ? -11.129 -21.519 -31.572 1.00 41.34 30 ARG A N 14
ATOM 22189 C CA . ARG A 1 30 ? -10.644 -21.933 -30.253 1.00 50.12 30 ARG A CA 14
ATOM 22190 C C . ARG A 1 30 ? -11.174 -21.044 -29.142 1.00 1.41 30 ARG A C 14
ATOM 22191 O O . ARG A 1 30 ? -11.177 -21.423 -27.971 1.00 73.43 30 ARG A O 14
ATOM 22212 N N . PHE A 1 31 ? -11.618 -19.874 -29.529 1.00 5.02 31 PHE A N 14
ATOM 22213 C CA . PHE A 1 31 ? -12.108 -18.871 -28.601 1.00 30.21 31 PHE A CA 14
ATOM 22214 C C . PHE A 1 31 ? -12.940 -17.817 -29.337 1.00 11.12 31 PHE A C 14
ATOM 22215 O O . PHE A 1 31 ? -12.412 -17.073 -30.161 1.00 60.42 31 PHE A O 14
ATOM 22232 N N . PRO A 1 32 ? -14.263 -17.773 -29.090 1.00 23.40 32 PRO A N 14
ATOM 22233 C CA . PRO A 1 32 ? -15.141 -16.748 -29.669 1.00 61.21 32 PRO A CA 14
ATOM 22234 C C . PRO A 1 32 ? -14.788 -15.354 -29.145 1.00 12.12 32 PRO A C 14
ATOM 22235 O O . PRO A 1 32 ? -14.983 -14.349 -29.835 1.00 45.31 32 PRO A O 14
ATOM 22246 N N . LEU A 1 33 ? -14.268 -15.301 -27.921 1.00 21.14 33 LEU A N 14
ATOM 22247 C CA . LEU A 1 33 ? -13.728 -14.065 -27.360 1.00 43.40 33 LEU A CA 14
ATOM 22248 C C . LEU A 1 33 ? -12.246 -13.977 -27.701 1.00 31.24 33 LEU A C 14
ATOM 22249 O O . LEU A 1 33 ? -11.487 -14.903 -27.415 1.00 3.30 33 LEU A O 14
ATOM 22265 N N . LEU A 1 34 ? -11.836 -12.872 -28.316 1.00 14.54 34 LEU A N 14
ATOM 22266 C CA . LEU A 1 34 ? -10.462 -12.731 -28.786 1.00 1.15 34 LEU A CA 14
ATOM 22267 C C . LEU A 1 34 ? -9.473 -12.735 -27.627 1.00 23.24 34 LEU A C 14
ATOM 22268 O O . LEU A 1 34 ? -9.167 -11.698 -27.029 1.00 75.43 34 LEU A O 14
ATOM 22284 N N . ALA A 1 35 ? -8.995 -13.924 -27.311 1.00 40.20 35 ALA A N 14
ATOM 22285 C CA . ALA A 1 35 ? -8.030 -14.126 -26.244 1.00 32.23 35 ALA A CA 14
ATOM 22286 C C . ALA A 1 35 ? -6.651 -14.438 -26.815 1.00 54.11 35 ALA A C 14
ATOM 22287 O O . ALA A 1 35 ? -6.214 -15.586 -26.817 1.00 20.41 35 ALA A O 14
ATOM 22294 N N . LEU A 1 36 ? -5.988 -13.408 -27.339 1.00 11.44 36 LEU A N 14
ATOM 22295 C CA . LEU A 1 36 ? -4.616 -13.545 -27.826 1.00 70.21 36 LEU A CA 14
ATOM 22296 C C . LEU A 1 36 ? -3.648 -13.494 -26.646 1.00 54.41 36 LEU A C 14
ATOM 22297 O O . LEU A 1 36 ? -2.761 -14.336 -26.511 1.00 32.22 36 LEU A O 14
ATOM 22313 N N . LEU A 1 37 ? -3.838 -12.494 -25.793 1.00 13.52 37 LEU A N 14
ATOM 22314 C CA . LEU A 1 37 ? -3.067 -12.354 -24.565 1.00 21.25 37 LEU A CA 14
ATOM 22315 C C . LEU A 1 37 ? -3.923 -11.628 -23.532 1.00 14.11 37 LEU A C 14
ATOM 22316 O O . LEU A 1 37 ? -3.805 -10.418 -23.340 1.00 53.31 37 LEU A O 14
ATOM 22332 N N . ARG A 1 38 ? -4.838 -12.369 -22.915 1.00 2.14 38 ARG A N 14
ATOM 22333 C CA . ARG A 1 38 ? -5.781 -11.798 -21.957 1.00 45.54 38 ARG A CA 14
ATOM 22334 C C . ARG A 1 38 ? -5.394 -12.162 -20.534 1.00 2.05 38 ARG A C 14
ATOM 22335 O O . ARG A 1 38 ? -5.558 -13.310 -20.121 1.00 21.04 38 ARG A O 14
ATOM 22356 N N . ARG A 1 39 ? -4.872 -11.186 -19.796 1.00 13.43 39 ARG A N 14
ATOM 22357 C CA . ARG A 1 39 ? -4.604 -11.360 -18.372 1.00 31.22 39 ARG A CA 14
ATOM 22358 C C . ARG A 1 39 ? -5.907 -11.647 -17.640 1.00 12.54 39 ARG A C 14
ATOM 22359 O O . ARG A 1 39 ? -5.942 -12.380 -16.657 1.00 64.51 39 ARG A O 14
ATOM 22380 N N . THR A 1 40 ? -6.974 -11.037 -18.134 1.00 21.32 40 THR A N 14
ATOM 22381 C CA . THR A 1 40 ? -8.292 -11.153 -17.529 1.00 31.44 40 THR A CA 14
ATOM 22382 C C . THR A 1 40 ? -8.931 -12.512 -17.835 1.00 32.23 40 THR A C 14
ATOM 22383 O O . THR A 1 40 ? -9.237 -12.836 -18.990 1.00 70.14 40 THR A O 14
ATOM 22394 N N . LEU A 1 41 ? -9.111 -13.313 -16.791 1.00 51.33 41 LEU A N 14
ATOM 22395 C CA . LEU A 1 41 ? -9.758 -14.610 -16.914 1.00 34.14 41 LEU A CA 14
ATOM 22396 C C . LEU A 1 41 ? -11.252 -14.429 -17.155 1.00 43.22 41 LEU A C 14
ATOM 22397 O O . LEU A 1 41 ? -12.020 -14.209 -16.218 1.00 22.33 41 LEU A O 14
ATOM 22413 N N . THR A 1 42 ? -11.646 -14.463 -18.424 1.00 31.45 42 THR A N 14
ATOM 22414 C CA . THR A 1 42 ? -13.054 -14.468 -18.781 1.00 23.21 42 THR A CA 14
ATOM 22415 C C . THR A 1 42 ? -13.653 -15.832 -18.413 1.00 63.23 42 THR A C 14
ATOM 22416 O O . THR A 1 42 ? -12.914 -16.729 -17.989 1.00 44.05 42 THR A O 14
ATOM 22427 N N . GLU A 1 43 ? -14.962 -16.001 -18.598 1.00 15.15 43 GLU A N 14
ATOM 22428 C CA . GLU A 1 43 ? -15.652 -17.227 -18.171 1.00 71.31 43 GLU A CA 14
ATOM 22429 C C . GLU A 1 43 ? -14.908 -18.459 -18.703 1.00 12.12 43 GLU A C 14
ATOM 22430 O O . GLU A 1 43 ? -14.592 -19.385 -17.950 1.00 32.21 43 GLU A O 14
ATOM 22442 N N . GLU A 1 44 ? -14.583 -18.423 -19.994 1.00 24.15 44 GLU A N 14
ATOM 22443 C CA . GLU A 1 44 ? -13.878 -19.519 -20.656 1.00 42.15 44 GLU A CA 14
ATOM 22444 C C . GLU A 1 44 ? -12.564 -19.855 -19.942 1.00 51.42 44 GLU A C 14
ATOM 22445 O O . GLU A 1 44 ? -12.277 -21.021 -19.658 1.00 31.32 44 GLU A O 14
ATOM 22457 N N . GLN A 1 45 ? -11.773 -18.827 -19.640 1.00 31.04 45 GLN A N 14
ATOM 22458 C CA . GLN A 1 45 ? -10.455 -19.034 -19.040 1.00 14.15 45 GLN A CA 14
ATOM 22459 C C . GLN A 1 45 ? -10.589 -19.561 -17.612 1.00 53.01 45 GLN A C 14
ATOM 22460 O O . GLN A 1 45 ? -9.746 -20.325 -17.152 1.00 14.13 45 GLN A O 14
ATOM 22474 N N . VAL A 1 46 ? -11.652 -19.160 -16.916 1.00 64.44 46 VAL A N 14
ATOM 22475 C CA . VAL A 1 46 ? -11.909 -19.662 -15.567 1.00 2.55 46 VAL A CA 14
ATOM 22476 C C . VAL A 1 46 ? -12.195 -21.160 -15.634 1.00 12.42 46 VAL A C 14
ATOM 22477 O O . VAL A 1 46 ? -11.661 -21.958 -14.847 1.00 73.15 46 VAL A O 14
ATOM 22490 N N . GLN A 1 47 ? -13.025 -21.529 -16.606 1.00 74.22 47 GLN A N 14
ATOM 22491 C CA . GLN A 1 47 ? -13.337 -22.926 -16.868 1.00 73.34 47 GLN A CA 14
ATOM 22492 C C . GLN A 1 47 ? -12.061 -23.698 -17.186 1.00 25.01 47 GLN A C 14
ATOM 22493 O O . GLN A 1 47 ? -11.889 -24.829 -16.739 1.00 54.32 47 GLN A O 14
ATOM 22507 N N . GLU A 1 48 ? -11.161 -23.069 -17.948 1.00 35.04 48 GLU A N 14
ATOM 22508 C CA . GLU A 1 48 ? -9.869 -23.666 -18.272 1.00 64.51 48 GLU A CA 14
ATOM 22509 C C . GLU A 1 48 ? -9.055 -23.913 -16.998 1.00 55.04 48 GLU A C 14
ATOM 22510 O O . GLU A 1 48 ? -8.535 -25.016 -16.782 1.00 73.40 48 GLU A O 14
ATOM 22522 N N . VAL A 1 49 ? -8.956 -22.881 -16.159 1.00 34.21 49 VAL A N 14
ATOM 22523 C CA . VAL A 1 49 ? -8.223 -22.972 -14.899 1.00 32.22 49 VAL A CA 14
ATOM 22524 C C . VAL A 1 49 ? -8.687 -24.172 -14.097 1.00 34.13 49 VAL A C 14
ATOM 22525 O O . VAL A 1 49 ? -7.891 -25.036 -13.741 1.00 25.13 49 VAL A O 14
ATOM 22538 N N . VAL A 1 50 ? -9.989 -24.232 -13.855 1.00 60.22 50 VAL A N 14
ATOM 22539 C CA . VAL A 1 50 ? -10.580 -25.280 -13.035 1.00 11.40 50 VAL A CA 14
ATOM 22540 C C . VAL A 1 50 ? -10.577 -26.635 -13.756 1.00 72.34 50 VAL A C 14
ATOM 22541 O O . VAL A 1 50 ? -10.520 -27.686 -13.111 1.00 53.42 50 VAL A O 14
ATOM 22554 N N . ALA A 1 51 ? -10.615 -26.608 -15.088 1.00 31.45 51 ALA A N 14
ATOM 22555 C CA . ALA A 1 51 ? -10.551 -27.840 -15.883 1.00 42.34 51 ALA A CA 14
ATOM 22556 C C . ALA A 1 51 ? -9.192 -28.519 -15.710 1.00 31.41 51 ALA A C 14
ATOM 22557 O O . ALA A 1 51 ? -9.099 -29.747 -15.643 1.00 25.24 51 ALA A O 14
ATOM 22564 N N . LYS A 1 52 ? -8.141 -27.710 -15.654 1.00 53.45 52 LYS A N 14
ATOM 22565 C CA . LYS A 1 52 ? -6.795 -28.205 -15.379 1.00 42.14 52 LYS A CA 14
ATOM 22566 C C . LYS A 1 52 ? -6.658 -28.504 -13.884 1.00 3.33 52 LYS A C 14
ATOM 22567 O O . LYS A 1 52 ? -6.139 -29.548 -13.475 1.00 33.40 52 LYS A O 14
ATOM 22586 N N . LEU A 1 53 ? -7.175 -27.575 -13.090 1.00 5.45 53 LEU A N 14
ATOM 22587 C CA . LEU A 1 53 ? -7.079 -27.600 -11.631 1.00 72.44 53 LEU A CA 14
ATOM 22588 C C . LEU A 1 53 ? -7.682 -28.888 -11.059 1.00 43.14 53 LEU A C 14
ATOM 22589 O O . LEU A 1 53 ? -7.194 -29.423 -10.067 1.00 30.51 53 LEU A O 14
ATOM 22605 N N . THR A 1 54 ? -8.721 -29.400 -11.713 1.00 2.31 54 THR A N 14
ATOM 22606 C CA . THR A 1 54 ? -9.442 -30.570 -11.215 1.00 74.25 54 THR A CA 14
ATOM 22607 C C . THR A 1 54 ? -8.651 -31.861 -11.456 1.00 12.24 54 THR A C 14
ATOM 22608 O O . THR A 1 54 ? -9.120 -32.951 -11.120 1.00 11.50 54 THR A O 14
ATOM 22619 N N . ASP A 1 55 ? -7.457 -31.744 -12.037 1.00 13.25 55 ASP A N 14
ATOM 22620 C CA . ASP A 1 55 ? -6.582 -32.903 -12.230 1.00 1.54 55 ASP A CA 14
ATOM 22621 C C . ASP A 1 55 ? -5.416 -32.848 -11.240 1.00 20.51 55 ASP A C 14
ATOM 22622 O O . ASP A 1 55 ? -4.409 -32.186 -11.496 1.00 75.23 55 ASP A O 14
ATOM 22631 N N . PRO A 1 56 ? -5.543 -33.523 -10.078 1.00 62.43 56 PRO A N 14
ATOM 22632 C CA . PRO A 1 56 ? -4.516 -33.482 -9.029 1.00 43.13 56 PRO A CA 14
ATOM 22633 C C . PRO A 1 56 ? -3.228 -34.180 -9.456 1.00 2.34 56 PRO A C 14
ATOM 22634 O O . PRO A 1 56 ? -2.143 -33.848 -8.972 1.00 53.10 56 PRO A O 14
ATOM 22645 N N . GLU A 1 57 ? -3.360 -35.136 -10.375 1.00 53.21 57 GLU A N 14
ATOM 22646 C CA . GLU A 1 57 ? -2.218 -35.884 -10.898 1.00 31.20 57 GLU A CA 14
ATOM 22647 C C . GLU A 1 57 ? -1.144 -34.922 -11.417 1.00 11.32 57 GLU A C 14
ATOM 22648 O O . GLU A 1 57 ? -0.044 -34.838 -10.866 1.00 40.10 57 GLU A O 14
ATOM 22660 N N . SER A 1 58 ? -1.479 -34.194 -12.471 1.00 43.04 58 SER A N 14
ATOM 22661 C CA . SER A 1 58 ? -0.553 -33.254 -13.084 1.00 14.11 58 SER A CA 14
ATOM 22662 C C . SER A 1 58 ? -0.293 -32.068 -12.150 1.00 64.34 58 SER A C 14
ATOM 22663 O O . SER A 1 58 ? 0.860 -31.724 -11.876 1.00 15.34 58 SER A O 14
ATOM 22671 N N . SER A 1 59 ? -1.373 -31.476 -11.629 1.00 11.31 59 SER A N 14
ATOM 22672 C CA . SER A 1 59 ? -1.288 -30.257 -10.816 1.00 64.13 59 SER A CA 14
ATOM 22673 C C . SER A 1 59 ? -0.303 -30.399 -9.649 1.00 74.10 59 SER A C 14
ATOM 22674 O O . SER A 1 59 ? 0.325 -29.422 -9.234 1.00 53.43 59 SER A O 14
ATOM 22682 N N . ALA A 1 60 ? -0.159 -31.612 -9.129 1.00 52.35 60 ALA A N 14
ATOM 22683 C CA . ALA A 1 60 ? 0.768 -31.861 -8.031 1.00 44.05 60 ALA A CA 14
ATOM 22684 C C . ALA A 1 60 ? 2.196 -32.026 -8.553 1.00 65.01 60 ALA A C 14
ATOM 22685 O O . ALA A 1 60 ? 3.135 -31.417 -8.038 1.00 55.43 60 ALA A O 14
ATOM 22692 N N . GLN A 1 61 ? 2.343 -32.826 -9.602 1.00 51.35 61 GLN A N 14
ATOM 226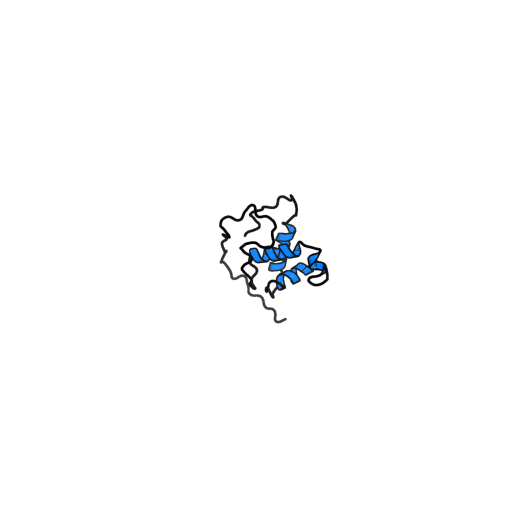93 C CA . GLN A 1 61 ? 3.660 -33.225 -10.089 1.00 31.01 61 GLN A CA 14
ATOM 22694 C C . GLN A 1 61 ? 4.363 -32.103 -10.853 1.00 42.21 61 GLN A C 14
ATOM 22695 O O . GLN A 1 61 ? 5.588 -32.113 -10.973 1.00 61.11 61 GLN A O 14
ATOM 22709 N N . ILE A 1 62 ? 3.599 -31.133 -11.361 1.00 4.23 62 ILE A N 14
ATOM 22710 C CA . ILE A 1 62 ? 4.189 -30.006 -12.089 1.00 32.12 62 ILE A CA 14
ATOM 22711 C C . ILE A 1 62 ? 5.102 -29.186 -11.173 1.00 0.54 62 ILE A C 14
ATOM 22712 O O . ILE A 1 62 ? 6.130 -28.666 -11.613 1.00 12.44 62 ILE A O 14
ATOM 22728 N N . ASP A 1 63 ? 4.716 -29.074 -9.903 1.00 4.21 63 ASP A N 14
ATOM 22729 C CA . ASP A 1 63 ? 5.541 -28.405 -8.891 1.00 24.12 63 ASP A CA 14
ATOM 22730 C C . ASP A 1 63 ? 6.250 -29.436 -8.015 1.00 32.11 63 ASP A C 14
ATOM 22731 O O . ASP A 1 63 ? 7.170 -29.107 -7.265 1.00 51.03 63 ASP A O 14
ATOM 22740 N N . GLY A 1 64 ? 5.805 -30.687 -8.112 1.00 4.34 64 GLY A N 14
ATOM 22741 C CA . GLY A 1 64 ? 6.353 -31.752 -7.284 1.00 4.15 64 GLY A CA 14
ATOM 22742 C C . GLY A 1 64 ? 5.644 -31.843 -5.945 1.00 21.32 64 GLY A C 14
ATOM 22743 O O . GLY A 1 64 ? 5.970 -32.692 -5.112 1.00 74.55 64 GLY A O 14
ATOM 22747 N N . VAL A 1 65 ? 4.651 -30.979 -5.756 1.00 53.23 65 VAL A N 14
ATOM 22748 C CA . VAL A 1 65 ? 3.904 -30.891 -4.506 1.00 5.12 65 VAL A CA 14
ATOM 22749 C C . VAL A 1 65 ? 2.582 -30.172 -4.753 1.00 22.24 65 VAL A C 14
ATOM 22750 O O . VAL A 1 65 ? 2.487 -29.344 -5.661 1.00 34.45 65 VAL A O 14
ATOM 22763 N N . VAL A 1 66 ? 1.565 -30.491 -3.960 1.00 30.32 66 VAL A N 14
ATOM 22764 C CA . VAL A 1 66 ? 0.257 -29.860 -4.095 1.00 1.42 66 VAL A CA 14
ATOM 22765 C C . VAL A 1 66 ? -0.079 -29.041 -2.845 1.00 32.13 66 VAL A C 14
ATOM 22766 O O . VAL A 1 66 ? 0.133 -29.492 -1.716 1.00 51.15 66 VAL A O 14
ATOM 22779 N N . SER A 1 67 ? -0.553 -27.823 -3.064 1.00 53.53 67 SER A N 14
ATOM 22780 C CA . SER A 1 67 ? -1.033 -26.944 -2.000 1.00 63.30 67 SER A CA 14
ATOM 22781 C C . SER A 1 67 ? -2.202 -26.131 -2.543 1.00 25.11 67 SER A C 14
ATOM 22782 O O . SER A 1 67 ? -2.290 -25.937 -3.751 1.00 45.11 67 SER A O 14
ATOM 22790 N N . LYS A 1 68 ? -3.088 -25.652 -1.668 1.00 41.35 68 LYS A N 14
ATOM 22791 C CA . LYS A 1 68 ? -4.296 -24.943 -2.108 1.00 53.40 68 LYS A CA 14
ATOM 22792 C C . LYS A 1 68 ? -3.945 -23.679 -2.904 1.00 61.41 68 LYS A C 14
ATOM 22793 O O . LYS A 1 68 ? -4.759 -23.172 -3.681 1.00 72.23 68 LYS A O 14
ATOM 22812 N N . ASP A 1 69 ? -2.726 -23.176 -2.695 1.00 15.13 69 ASP A N 14
ATOM 22813 C CA . ASP A 1 69 ? -2.132 -22.126 -3.543 1.00 73.13 69 ASP A CA 14
ATOM 22814 C C . ASP A 1 69 ? -2.300 -22.453 -5.037 1.00 2.11 69 ASP A C 14
ATOM 22815 O O . ASP A 1 69 ? -2.145 -21.583 -5.898 1.00 71.50 69 ASP A O 14
ATOM 22824 N N . GLU A 1 70 ? -2.614 -23.719 -5.321 1.00 14.54 70 GLU A N 14
ATOM 22825 C CA . GLU A 1 70 ? -2.798 -24.228 -6.679 1.00 21.21 70 GLU A CA 14
ATOM 22826 C C . GLU A 1 70 ? -3.795 -23.368 -7.457 1.00 20.22 70 GLU A C 14
ATOM 22827 O O . GLU A 1 70 ? -3.639 -23.166 -8.661 1.00 62.31 70 GLU A O 14
ATOM 22839 N N . ILE A 1 71 ? -4.800 -22.839 -6.759 1.00 21.23 71 ILE A N 14
ATOM 22840 C CA . ILE A 1 71 ? -5.811 -22.011 -7.393 1.00 21.42 71 ILE A CA 14
ATOM 22841 C C . ILE A 1 71 ? -5.154 -20.768 -7.980 1.00 5.33 71 ILE A C 14
ATOM 22842 O O . ILE A 1 71 ? -5.256 -20.497 -9.177 1.00 63.22 71 ILE A O 14
ATOM 22858 N N . GLU A 1 72 ? -4.444 -20.041 -7.122 1.00 15.22 72 GLU A N 14
ATOM 22859 C CA . GLU A 1 72 ? -3.752 -18.822 -7.519 1.00 53.51 72 GLU A CA 14
ATOM 22860 C C . GLU A 1 72 ? -2.709 -19.131 -8.593 1.00 55.15 72 GLU A C 14
ATOM 22861 O O . GLU A 1 72 ? -2.500 -18.346 -9.519 1.00 64.43 72 GLU A O 14
ATOM 22873 N N . LYS A 1 73 ? -2.066 -20.290 -8.458 1.00 41.33 73 LYS A N 14
ATOM 22874 C CA . LYS A 1 73 ? -1.044 -20.730 -9.403 1.00 45.24 73 LYS A CA 14
ATOM 22875 C C . LYS A 1 73 ? -1.636 -20.889 -10.804 1.00 24.45 73 LYS A C 14
ATOM 22876 O O . LYS A 1 73 ? -1.091 -20.375 -11.781 1.00 4.23 73 LYS A O 14
ATOM 22895 N N . PHE A 1 74 ? -2.765 -21.590 -10.887 1.00 11.22 74 PHE A N 14
ATOM 22896 C CA . PHE A 1 74 ? -3.429 -21.839 -12.164 1.00 22.20 74 PHE A CA 14
ATOM 22897 C C . PHE A 1 74 ? -4.076 -20.570 -12.715 1.00 73.02 74 PHE A C 14
ATOM 22898 O O . PHE A 1 74 ? -4.234 -20.427 -13.926 1.00 45.14 74 PHE A O 14
ATOM 22915 N N . ILE A 1 75 ? -4.451 -19.654 -11.831 1.00 65.43 75 ILE A N 14
ATOM 22916 C CA . ILE A 1 75 ? -4.946 -18.351 -12.260 1.00 31.44 75 ILE A CA 14
ATOM 22917 C C . ILE A 1 75 ? -3.819 -17.556 -12.920 1.00 22.43 75 ILE A C 14
ATOM 22918 O O . ILE A 1 75 ? -3.955 -17.076 -14.049 1.00 22.03 75 ILE A O 14
ATOM 22934 N N . ALA A 1 76 ? -2.684 -17.470 -12.231 1.00 52.44 76 ALA A N 14
ATOM 22935 C CA . ALA A 1 76 ? -1.513 -16.776 -12.757 1.00 4.04 76 ALA A CA 14
ATOM 22936 C C . ALA A 1 76 ? -1.025 -17.454 -14.040 1.00 21.11 76 ALA A C 14
ATOM 22937 O O . ALA A 1 76 ? -0.450 -16.808 -14.918 1.00 25.25 76 ALA A O 14
ATOM 22944 N N . ASP A 1 77 ? -1.274 -18.760 -14.137 1.00 61.03 77 ASP A N 14
ATOM 22945 C CA . ASP A 1 77 ? -0.932 -19.538 -15.331 1.00 42.01 77 ASP A CA 14
ATOM 22946 C C . ASP A 1 77 ? -1.589 -18.950 -16.575 1.00 61.43 77 ASP A C 14
ATOM 22947 O O . ASP A 1 77 ? -1.055 -19.049 -17.682 1.00 2.14 77 ASP A O 14
ATOM 22956 N N . VAL A 1 78 ? -2.736 -18.311 -16.382 1.00 0.21 78 VAL A N 14
ATOM 22957 C CA . VAL A 1 78 ? -3.496 -17.746 -17.490 1.00 54.41 78 VAL A CA 14
ATOM 22958 C C . VAL A 1 78 ? -3.127 -16.270 -17.686 1.00 22.23 78 VAL A C 14
ATOM 22959 O O . VAL A 1 78 ? -3.943 -15.454 -18.113 1.00 42.11 78 VAL A O 14
ATOM 22972 N N . THR A 1 79 ? -1.872 -15.942 -17.364 1.00 30.41 79 THR A N 14
ATOM 22973 C CA . THR A 1 79 ? -1.318 -14.611 -17.619 1.00 54.12 79 THR A CA 14
ATOM 22974 C C . THR A 1 79 ? -1.982 -13.548 -16.729 1.00 71.50 79 THR A C 14
ATOM 22975 O O . THR A 1 79 ? -1.846 -12.347 -16.968 1.00 33.50 79 THR A O 14
ATOM 22986 N N . LYS A 1 80 ? -2.670 -13.984 -15.676 1.00 61.35 80 LYS A N 14
ATOM 22987 C CA . LYS A 1 80 ? -3.413 -13.048 -14.833 1.00 2.22 80 LYS A CA 14
ATOM 22988 C C . LYS A 1 80 ? -2.470 -12.076 -14.127 1.00 73.41 80 LYS A C 14
ATOM 22989 O O . LYS A 1 80 ? -2.746 -10.871 -14.056 1.00 21.42 80 LYS A O 14
ATOM 23008 N N . ASP A 1 81 ? -1.361 -12.608 -13.617 1.00 15.43 81 ASP A N 14
ATOM 23009 C CA . ASP A 1 81 ? -0.369 -11.839 -12.846 1.00 70.42 81 ASP A CA 14
ATOM 23010 C C . ASP A 1 81 ? -0.914 -11.403 -11.478 1.00 63.31 81 ASP A C 14
ATOM 23011 O O . ASP A 1 81 ? -0.174 -11.362 -10.492 1.00 51.31 81 ASP A O 14
ATOM 23020 N N . GLU A 1 82 ? -2.206 -11.085 -11.426 1.00 51.11 82 GLU A N 14
ATOM 23021 C CA . GLU A 1 82 ? -2.871 -10.636 -10.209 1.00 23.24 82 GLU A CA 14
ATOM 23022 C C . GLU A 1 82 ? -3.973 -11.623 -9.802 1.00 62.30 82 GLU A C 14
ATOM 23023 O O . GLU A 1 82 ? -5.144 -11.418 -10.130 1.00 24.41 82 GLU A O 14
ATOM 23035 N N . PRO A 1 83 ? -3.622 -12.735 -9.135 1.00 41.20 83 PRO A N 14
ATOM 23036 C CA . PRO A 1 83 ? -4.618 -13.649 -8.584 1.00 1.43 83 PRO A CA 14
ATOM 23037 C C . PRO A 1 83 ? -5.209 -13.094 -7.287 1.00 63.44 83 PRO A C 14
ATOM 23038 O O . PRO A 1 83 ? -4.689 -13.335 -6.196 1.00 23.54 83 PRO A O 14
ATOM 23049 N N . THR A 1 84 ? -6.275 -12.313 -7.420 1.00 62.44 84 THR A N 14
ATOM 23050 C CA . THR A 1 84 ? -6.919 -11.688 -6.273 1.00 64.50 84 THR A CA 14
ATOM 23051 C C . THR A 1 84 ? -8.117 -12.517 -5.817 1.00 62.30 84 THR A C 14
ATOM 23052 O O . THR A 1 84 ? -8.550 -13.450 -6.515 1.00 22.53 84 THR A O 14
ATOM 23063 N N . ALA A 1 85 ? -8.656 -12.161 -4.651 1.00 11.33 85 ALA A N 14
ATOM 23064 C CA . ALA A 1 85 ? -9.783 -12.876 -4.055 1.00 53.25 85 ALA A CA 14
ATOM 23065 C C . ALA A 1 85 ? -10.921 -13.049 -5.057 1.00 55.44 85 ALA A C 14
ATOM 23066 O O . ALA A 1 85 ? -11.658 -14.024 -4.994 1.00 52.34 85 ALA A O 14
ATOM 23073 N N . GLN A 1 86 ? -11.045 -12.099 -5.983 1.00 34.21 86 GLN A N 14
ATOM 23074 C CA . GLN A 1 86 ? -12.033 -12.182 -7.060 1.00 11.51 86 GLN A CA 14
ATOM 23075 C C . GLN A 1 86 ? -11.864 -13.478 -7.852 1.00 50.40 86 GLN A C 14
ATOM 23076 O O . GLN A 1 86 ? -12.794 -14.290 -7.972 1.00 71.31 86 GLN A O 14
ATOM 23090 N N . ASP A 1 87 ? -10.650 -13.684 -8.346 1.00 24.32 87 ASP A N 14
ATOM 23091 C CA . ASP A 1 87 ? -10.359 -14.811 -9.214 1.00 32.24 87 ASP A CA 14
ATOM 23092 C C . ASP A 1 87 ? -10.441 -16.088 -8.406 1.00 42.21 87 ASP A C 14
ATOM 23093 O O . ASP A 1 87 ? -11.080 -17.054 -8.817 1.00 5.42 87 ASP A O 14
ATOM 23102 N N . ILE A 1 88 ? -9.809 -16.071 -7.232 1.00 41.24 88 ILE A N 14
ATOM 23103 C CA . ILE A 1 88 ? -9.841 -17.220 -6.338 1.00 12.41 88 ILE A CA 14
ATOM 23104 C C . ILE A 1 88 ? -11.282 -17.576 -5.975 1.00 62.53 88 ILE A C 14
ATOM 23105 O O . ILE A 1 88 ? -11.625 -18.745 -5.897 1.00 0.14 88 ILE A O 14
ATOM 23121 N N . SER A 1 89 ? -12.127 -16.564 -5.793 1.00 54.03 89 SER A N 14
ATOM 23122 C CA . SER A 1 89 ? -13.521 -16.787 -5.409 1.00 31.54 89 SER A CA 14
ATOM 23123 C C . SER A 1 89 ? -14.294 -17.479 -6.533 1.00 63.41 89 SER A C 14
ATOM 23124 O O . SER A 1 89 ? -14.957 -18.496 -6.307 1.00 50.42 89 SER A O 14
ATOM 23132 N N . ARG A 1 90 ? -14.195 -16.931 -7.745 1.00 23.34 90 ARG A N 14
ATOM 23133 C CA . ARG A 1 90 ? -14.887 -17.504 -8.905 1.00 54.03 90 ARG A CA 14
ATOM 23134 C C . ARG A 1 90 ? -14.373 -18.923 -9.179 1.00 24.50 90 ARG A C 14
ATOM 23135 O O . ARG A 1 90 ? -15.144 -19.901 -9.217 1.00 24.11 90 ARG A O 14
ATOM 23156 N N . VAL A 1 91 ? -13.055 -19.034 -9.330 1.00 13.22 91 VAL A N 14
ATOM 23157 C CA . VAL A 1 91 ? -12.408 -20.319 -9.556 1.00 73.33 91 VAL A CA 14
ATOM 23158 C C . VAL A 1 91 ? -12.802 -21.312 -8.461 1.00 11.43 91 VAL A C 14
ATOM 23159 O O . VAL A 1 91 ? -13.181 -22.447 -8.756 1.00 41.13 91 VAL A O 14
ATOM 23172 N N . ALA A 1 92 ? -12.749 -20.861 -7.204 1.00 14.51 92 ALA A N 14
ATOM 23173 C CA . ALA A 1 92 ? -13.126 -21.697 -6.062 1.00 51.41 92 ALA A CA 14
ATOM 23174 C C . ALA A 1 92 ? -14.567 -22.162 -6.187 1.00 45.24 92 ALA A C 14
ATOM 23175 O O . ALA A 1 92 ? -14.892 -23.299 -5.848 1.00 41.04 92 ALA A O 14
ATOM 23182 N N . SER A 1 93 ? -15.422 -21.277 -6.679 1.00 15.05 93 SER A N 14
ATOM 23183 C CA . SER A 1 93 ? -16.819 -21.603 -6.893 1.00 62.23 93 SER A CA 14
ATOM 23184 C C . SER A 1 93 ? -16.946 -22.745 -7.902 1.00 73.41 93 SER A C 14
ATOM 23185 O O . SER A 1 93 ? -17.701 -23.696 -7.689 1.00 13.21 93 SER A O 14
ATOM 23193 N N . ARG A 1 94 ? -16.181 -22.666 -8.991 1.00 41.15 94 ARG A N 14
ATOM 23194 C CA . ARG A 1 94 ? -16.262 -23.690 -10.047 1.00 3.43 94 ARG A CA 14
ATOM 23195 C C . ARG A 1 94 ? -15.751 -25.044 -9.543 1.00 32.51 94 ARG A C 14
ATOM 23196 O O . ARG A 1 94 ? -16.449 -26.046 -9.631 1.00 40.31 94 ARG A O 14
ATOM 23217 N N . LEU A 1 95 ? -14.522 -25.059 -9.028 1.00 55.01 95 LEU A N 14
ATOM 23218 C CA . LEU A 1 95 ? -13.942 -26.274 -8.434 1.00 15.52 95 LEU A CA 14
ATOM 23219 C C . LEU A 1 95 ? -14.775 -26.790 -7.255 1.00 70.41 95 LEU A C 14
ATOM 23220 O O . LEU A 1 95 ? -14.779 -27.990 -6.981 1.00 61.13 95 LEU A O 14
ATOM 23236 N N . ALA A 1 96 ? -15.470 -25.896 -6.554 1.00 40.45 96 ALA A N 14
ATOM 23237 C CA . ALA A 1 96 ? -16.419 -26.316 -5.520 1.00 52.43 96 ALA A CA 14
ATOM 23238 C C . ALA A 1 96 ? -17.539 -27.136 -6.159 1.00 51.03 96 ALA A C 14
ATOM 23239 O O . ALA A 1 96 ? -17.978 -28.153 -5.619 1.00 52.32 96 ALA A O 14
ATOM 23246 N N . ALA A 1 97 ? -17.986 -26.676 -7.325 1.00 43.02 97 ALA A N 14
ATOM 23247 C CA . ALA A 1 97 ? -18.926 -27.427 -8.151 1.00 4.04 97 ALA A CA 14
ATOM 23248 C C . ALA A 1 97 ? -18.202 -28.609 -8.806 1.00 60.22 97 ALA A C 14
ATOM 23249 O O . ALA A 1 97 ? -18.824 -29.564 -9.272 1.00 2.12 97 ALA A O 14
ATOM 23256 N N . GLY A 1 98 ? -16.870 -28.527 -8.803 1.00 10.24 98 GLY A N 14
ATOM 23257 C CA . GLY A 1 98 ? -16.018 -29.566 -9.360 1.00 71.13 98 GLY A CA 14
ATOM 23258 C C . GLY A 1 98 ? -15.966 -30.820 -8.507 1.00 75.14 98 GLY A C 14
ATOM 23259 O O . GLY A 1 98 ? -15.168 -31.721 -8.773 1.00 24.30 98 GLY A O 14
ATOM 23263 N N . GLY A 1 99 ? -16.782 -30.870 -7.459 1.00 44.44 99 GLY A N 14
ATOM 23264 C CA . GLY A 1 99 ? -17.051 -32.134 -6.792 1.00 11.31 99 GLY A CA 14
ATOM 23265 C C . GLY A 1 99 ? -17.923 -32.985 -7.691 1.00 2.41 99 GLY A C 14
ATOM 23266 O O . GLY A 1 99 ? -19.026 -33.380 -7.311 1.00 24.34 99 GLY A O 14
ATOM 23270 N N . TRP A 1 100 ? -17.366 -33.295 -8.867 1.00 33.12 100 TRP A N 14
ATOM 23271 C CA . TRP A 1 100 ? -18.120 -33.653 -10.074 1.00 54.53 100 TRP A CA 14
ATOM 23272 C C . TRP A 1 100 ? -19.361 -34.506 -9.822 1.00 63.43 100 TRP A C 14
ATOM 23273 O O . TRP A 1 100 ? -19.273 -35.726 -9.658 1.00 14.14 100 TRP A O 14
ATOM 23294 N N . PRO A 1 101 ? -20.533 -33.849 -9.761 1.00 54.45 101 PRO A N 14
ATOM 23295 C CA . PRO A 1 101 ? -21.823 -34.485 -9.874 1.00 61.44 101 PRO A CA 14
ATOM 23296 C C . PRO A 1 101 ? -22.356 -34.276 -11.292 1.00 74.42 101 PRO A C 14
ATOM 23297 O O . PRO A 1 101 ? -22.969 -33.247 -11.591 1.00 34.13 101 PRO A O 14
ATOM 23308 N N . LEU A 1 102 ? -22.095 -35.231 -12.176 1.00 10.31 102 LEU A N 14
ATOM 23309 C CA . LEU A 1 102 ? -22.353 -35.027 -13.599 1.00 74.21 102 LEU A CA 14
ATOM 23310 C C . LEU A 1 102 ? -23.845 -35.133 -13.916 1.00 33.31 102 LEU A C 14
ATOM 23311 O O . LEU A 1 102 ? -24.362 -36.201 -14.238 1.00 3.42 102 LEU A O 14
ATOM 23327 N N . ALA A 1 103 ? -24.521 -33.990 -13.800 1.00 35.13 103 ALA A N 14
ATOM 23328 C CA . ALA A 1 103 ? -25.936 -33.869 -14.126 1.00 1.22 103 ALA A CA 14
ATOM 23329 C C . ALA A 1 103 ? -26.355 -32.393 -14.148 1.00 44.52 103 ALA A C 14
ATOM 23330 O O . ALA A 1 103 ? -27.544 -32.070 -14.095 1.00 71.31 103 ALA A O 14
ATOM 23337 N N . GLY A 1 104 ? -25.371 -31.494 -14.247 1.00 1.03 104 GLY A N 14
ATOM 23338 C CA . GLY A 1 104 ? -25.653 -30.065 -14.201 1.00 34.40 104 GLY A CA 14
ATOM 23339 C C . GLY A 1 104 ? -24.727 -29.258 -15.092 1.00 2.44 104 GLY A C 14
ATOM 23340 O O . GLY A 1 104 ? -24.077 -28.313 -14.638 1.00 60.53 104 GLY A O 14
ATOM 23344 N N . VAL A 1 105 ? -24.657 -29.634 -16.366 1.00 75.25 105 VAL A N 14
ATOM 23345 C CA . VAL A 1 105 ? -23.822 -28.966 -17.333 1.00 23.35 105 VAL A CA 14
ATOM 23346 C C . VAL A 1 105 ? -24.665 -28.104 -18.280 1.00 14.03 105 VAL A C 14
ATOM 23347 O O . VAL A 1 105 ? -25.208 -28.597 -19.273 1.00 43.04 105 VAL A O 14
ATOM 23360 N N . ASP A 1 106 ? -24.792 -26.820 -17.954 1.00 34.34 106 ASP A N 14
ATOM 23361 C CA . ASP A 1 106 ? -25.547 -25.887 -18.789 1.00 34.40 106 ASP A CA 14
ATOM 23362 C C . ASP A 1 106 ? -24.706 -25.439 -19.978 1.00 44.13 106 ASP A C 14
ATOM 23363 O O . ASP A 1 106 ? -23.900 -24.512 -19.874 1.00 12.44 106 ASP A O 14
ATOM 23372 N N . SER A 1 107 ? -24.890 -26.118 -21.101 1.00 25.45 107 SER A N 14
ATOM 23373 C CA . SER A 1 107 ? -24.171 -25.799 -22.327 1.00 20.22 107 SER A CA 14
ATOM 23374 C C . SER A 1 107 ? -24.601 -24.434 -22.865 1.00 62.13 107 SER A C 14
ATOM 23375 O O . SER A 1 107 ? -23.779 -23.651 -23.349 1.00 71.25 107 SER A O 14
ATOM 23383 N N . THR A 1 108 ? -25.894 -24.151 -22.753 1.00 52.43 108 THR A N 14
ATOM 23384 C CA . THR A 1 108 ? -26.475 -22.922 -23.276 1.00 65.30 108 THR A CA 14
ATOM 23385 C C . THR A 1 108 ? -26.325 -21.760 -22.290 1.00 75.14 108 THR A C 14
ATOM 23386 O O . THR A 1 108 ? -26.854 -20.668 -22.517 1.00 15.14 108 THR A O 14
ATOM 23397 N N . ALA A 1 109 ? -25.606 -22.004 -21.196 1.00 54.00 109 ALA A N 14
ATOM 23398 C CA . ALA A 1 109 ? -25.350 -20.981 -20.182 1.00 24.21 109 ALA A CA 14
ATOM 23399 C C . ALA A 1 109 ? -23.864 -20.954 -19.837 1.00 11.04 109 ALA A C 14
ATOM 23400 O O . ALA A 1 109 ? -23.478 -20.846 -18.672 1.00 23.33 109 ALA A O 14
ATOM 23407 N N . LEU A 1 110 ? -23.043 -21.018 -20.876 1.00 1.22 110 LEU A N 14
ATOM 23408 C CA . LEU A 1 110 ? -21.604 -21.053 -20.752 1.00 62.21 110 LEU A CA 14
ATOM 23409 C C . LEU A 1 110 ? -21.032 -20.147 -21.831 1.00 32.34 110 LEU A C 14
ATOM 23410 O O . LEU A 1 110 ? -21.675 -19.934 -22.862 1.00 74.23 110 LEU A O 14
ATOM 23426 N N . ASN A 1 111 ? -19.857 -19.606 -21.558 1.00 2.03 111 ASN A N 14
ATOM 23427 C CA . ASN A 1 111 ? -19.173 -18.653 -22.446 1.00 51.20 111 ASN A CA 14
ATOM 23428 C C . ASN A 1 111 ? -19.716 -17.241 -22.243 1.00 3.43 111 ASN A C 14
ATOM 23429 O O . ASN A 1 111 ? -20.795 -16.893 -22.730 1.00 20.31 111 ASN A O 14
ATOM 23440 N N . ALA A 1 112 ? -18.965 -16.450 -21.484 1.00 65.35 112 ALA A N 14
ATOM 23441 C CA . ALA A 1 112 ? -19.284 -15.050 -21.236 1.00 3.51 112 ALA A CA 14
ATOM 23442 C C . ALA A 1 112 ? -18.102 -14.374 -20.534 1.00 55.23 112 ALA A C 14
ATOM 23443 O O . ALA A 1 112 ? -18.318 -13.433 -19.739 1.00 20.44 112 ALA A O 14
ATOM 23451 N N . MET A 1 1 ? -6.642 13.089 -68.549 1.00 42.33 1 MET A N 15
ATOM 23452 C CA . MET A 1 1 ? -7.635 14.134 -68.904 1.00 64.05 1 MET A CA 15
ATOM 23453 C C . MET A 1 1 ? -8.129 14.836 -67.642 1.00 13.42 1 MET A C 15
ATOM 23454 O O . MET A 1 1 ? -7.812 14.410 -66.529 1.00 71.30 1 MET A O 15
ATOM 23470 N N . ALA A 1 2 ? -8.904 15.908 -67.817 1.00 15.35 2 ALA A N 15
ATOM 23471 C CA . ALA A 1 2 ? -9.401 16.701 -66.693 1.00 62.22 2 ALA A CA 15
ATOM 23472 C C . ALA A 1 2 ? -10.367 15.895 -65.820 1.00 54.21 2 ALA A C 15
ATOM 23473 O O . ALA A 1 2 ? -11.586 15.965 -65.983 1.00 13.45 2 ALA A O 15
ATOM 23480 N N . HIS A 1 3 ? -9.806 15.100 -64.913 1.00 62.30 3 HIS A N 15
ATOM 23481 C CA . HIS A 1 3 ? -10.587 14.318 -63.952 1.00 61.24 3 HIS A CA 15
ATOM 23482 C C . HIS A 1 3 ? -9.879 14.328 -62.601 1.00 75.23 3 HIS A C 15
ATOM 23483 O O . HIS A 1 3 ? -8.782 13.784 -62.467 1.00 31.12 3 HIS A O 15
ATOM 23498 N N . HIS A 1 4 ? -10.493 14.968 -61.608 1.00 45.44 4 HIS A N 15
ATOM 23499 C CA . HIS A 1 4 ? -9.889 15.104 -60.281 1.00 14.04 4 HIS A CA 15
ATOM 23500 C C . HIS A 1 4 ? -10.924 14.863 -59.187 1.00 24.20 4 HIS A C 15
ATOM 23501 O O . HIS A 1 4 ? -12.129 14.827 -59.455 1.00 32.41 4 HIS A O 15
ATOM 23516 N N . HIS A 1 5 ? -10.441 14.712 -57.956 1.00 43.15 5 HIS A N 15
ATOM 23517 C CA . HIS A 1 5 ? -11.294 14.423 -56.803 1.00 52.04 5 HIS A CA 15
ATOM 23518 C C . HIS A 1 5 ? -12.032 15.690 -56.363 1.00 31.33 5 HIS A C 15
ATOM 23519 O O . HIS A 1 5 ? -11.398 16.698 -56.037 1.00 44.54 5 HIS A O 15
ATOM 23534 N N . HIS A 1 6 ? -13.362 15.645 -56.373 1.00 45.44 6 HIS A N 15
ATOM 23535 C CA . HIS A 1 6 ? -14.173 16.787 -55.943 1.00 65.41 6 HIS A CA 15
ATOM 23536 C C . HIS A 1 6 ? -13.982 17.056 -54.452 1.00 61.41 6 HIS A C 15
ATOM 23537 O O . HIS A 1 6 ? -13.789 16.129 -53.665 1.00 42.22 6 HIS A O 15
ATOM 23552 N N . HIS A 1 7 ? -14.036 18.329 -54.073 1.00 41.25 7 HIS A N 15
ATOM 23553 C CA . HIS A 1 7 ? -13.718 18.750 -52.708 1.00 71.21 7 HIS A CA 15
ATOM 23554 C C . HIS A 1 7 ? -14.941 18.690 -51.793 1.00 1.31 7 HIS A C 15
ATOM 23555 O O . HIS A 1 7 ? -16.034 19.128 -52.163 1.00 43.01 7 HIS A O 15
ATOM 23570 N N . HIS A 1 8 ? -14.734 18.150 -50.596 1.00 21.43 8 HIS A N 15
ATOM 23571 C CA . HIS A 1 8 ? -15.768 18.061 -49.566 1.00 5.40 8 HIS A CA 15
ATOM 23572 C C . HIS A 1 8 ? -15.162 18.380 -48.200 1.00 12.40 8 HIS A C 15
ATOM 23573 O O . HIS A 1 8 ? -14.163 17.774 -47.807 1.00 22.00 8 HIS A O 15
ATOM 23588 N N . MET A 1 9 ? -15.754 19.330 -47.486 1.00 14.33 9 MET A N 15
ATOM 23589 C CA . MET A 1 9 ? -15.254 19.727 -46.172 1.00 10.20 9 MET A CA 15
ATOM 23590 C C . MET A 1 9 ? -15.932 18.910 -45.071 1.00 4.43 9 MET A C 15
ATOM 23591 O O . MET A 1 9 ? -17.074 19.171 -44.691 1.00 62.05 9 MET A O 15
ATOM 23605 N N . GLY A 1 10 ? -15.232 17.888 -44.594 1.00 32.43 10 GLY A N 15
ATOM 23606 C CA . GLY A 1 10 ? -15.746 17.065 -43.518 1.00 33.53 10 GLY A CA 15
ATOM 23607 C C . GLY A 1 10 ? -15.680 17.776 -42.182 1.00 23.23 10 GLY A C 15
ATOM 23608 O O . GLY A 1 10 ? -14.666 17.703 -41.481 1.00 62.21 10 GLY A O 15
ATOM 23612 N N . THR A 1 11 ? -16.753 18.480 -41.842 1.00 34.53 11 THR A N 15
ATOM 23613 C CA . THR A 1 11 ? -16.843 19.203 -40.580 1.00 13.23 11 THR A CA 15
ATOM 23614 C C . THR A 1 11 ? -16.622 18.263 -39.391 1.00 32.22 11 THR A C 15
ATOM 23615 O O . THR A 1 11 ? -17.294 17.233 -39.266 1.00 32.32 11 THR A O 15
ATOM 23626 N N . LEU A 1 12 ? -15.660 18.605 -38.536 1.00 71.50 12 LEU A N 15
ATOM 23627 C CA . LEU A 1 12 ? -15.352 17.800 -37.359 1.00 51.12 12 LEU A CA 15
ATOM 23628 C C . LEU A 1 12 ? -16.420 18.008 -36.287 1.00 2.41 12 LEU A C 15
ATOM 23629 O O . LEU A 1 12 ? -16.403 19.003 -35.558 1.00 51.53 12 LEU A O 15
ATOM 23645 N N . GLU A 1 13 ? -17.370 17.080 -36.227 1.00 71.43 13 GLU A N 15
ATOM 23646 C CA . GLU A 1 13 ? -18.467 17.132 -35.263 1.00 21.04 13 GLU A CA 15
ATOM 23647 C C . GLU A 1 13 ? -18.740 15.726 -34.741 1.00 44.32 13 GLU A C 15
ATOM 23648 O O . GLU A 1 13 ? -18.511 14.746 -35.453 1.00 71.34 13 GLU A O 15
ATOM 23660 N N . ALA A 1 14 ? -19.229 15.625 -33.508 1.00 72.45 14 ALA A N 15
ATOM 23661 C CA . ALA A 1 14 ? -19.490 14.328 -32.890 1.00 22.35 14 ALA A CA 15
ATOM 23662 C C . ALA A 1 14 ? -20.850 14.319 -32.194 1.00 63.12 14 ALA A C 15
ATOM 23663 O O . ALA A 1 14 ? -21.039 14.982 -31.175 1.00 72.22 14 ALA A O 15
ATOM 23670 N N . GLN A 1 15 ? -21.803 13.589 -32.769 1.00 2.04 15 GLN A N 15
ATOM 23671 C CA . GLN A 1 15 ? -23.129 13.423 -32.170 1.00 24.44 15 GLN A CA 15
ATOM 23672 C C . GLN A 1 15 ? -23.189 12.102 -31.392 1.00 22.42 15 GLN A C 15
ATOM 23673 O O . GLN A 1 15 ? -24.127 11.848 -30.634 1.00 65.33 15 GLN A O 15
ATOM 23687 N N . THR A 1 16 ? -22.165 11.276 -31.579 1.00 51.14 16 THR A N 15
ATOM 23688 C CA . THR A 1 16 ? -22.098 9.959 -30.962 1.00 52.51 16 THR A CA 15
ATOM 23689 C C . THR A 1 16 ? -21.679 10.049 -29.491 1.00 40.13 16 THR A C 15
ATOM 23690 O O . THR A 1 16 ? -20.572 10.494 -29.172 1.00 51.13 16 THR A O 15
ATOM 23701 N N . GLN A 1 17 ? -22.573 9.631 -28.599 1.00 32.42 17 GLN A N 15
ATOM 23702 C CA . GLN A 1 17 ? -22.281 9.609 -27.169 1.00 51.23 17 GLN A CA 15
ATOM 23703 C C . GLN A 1 17 ? -21.406 8.403 -26.833 1.00 30.41 17 GLN A C 15
ATOM 23704 O O . GLN A 1 17 ? -21.917 7.320 -26.536 1.00 31.24 17 GLN A O 15
ATOM 23718 N N . GLY A 1 18 ? -20.095 8.582 -26.914 1.00 45.01 18 GLY A N 15
ATOM 23719 C CA . GLY A 1 18 ? -19.175 7.498 -26.625 1.00 32.05 18 GLY A CA 15
ATOM 23720 C C . GLY A 1 18 ? -17.733 7.963 -26.614 1.00 22.41 18 GLY A C 15
ATOM 23721 O O . GLY A 1 18 ? -17.464 9.116 -26.277 1.00 30.02 18 GLY A O 15
ATOM 23725 N N . PRO A 1 19 ? -16.780 7.089 -26.994 1.00 55.32 19 PRO A N 15
ATOM 23726 C CA . PRO A 1 19 ? -15.343 7.422 -27.009 1.00 11.14 19 PRO A CA 15
ATOM 23727 C C . PRO A 1 19 ? -14.952 8.336 -28.183 1.00 0.34 19 PRO A C 15
ATOM 23728 O O . PRO A 1 19 ? -13.916 8.137 -28.825 1.00 64.54 19 PRO A O 15
ATOM 23739 N N . GLY A 1 20 ? -15.775 9.350 -28.442 1.00 10.05 20 GLY A N 15
ATOM 23740 C CA . GLY A 1 20 ? -15.495 10.295 -29.509 1.00 74.10 20 GLY A CA 15
ATOM 23741 C C . GLY A 1 20 ? -16.165 9.909 -30.811 1.00 65.13 20 GLY A C 15
ATOM 23742 O O . GLY A 1 20 ? -17.387 9.746 -30.859 1.00 74.44 20 GLY A O 15
ATOM 23746 N N . SER A 1 21 ? -15.369 9.749 -31.861 1.00 30.53 21 SER A N 15
ATOM 23747 C CA . SER A 1 21 ? -15.883 9.402 -33.180 1.00 4.43 21 SER A CA 15
ATOM 23748 C C . SER A 1 21 ? -15.568 7.937 -33.496 1.00 25.13 21 SER A C 15
ATOM 23749 O O . SER A 1 21 ? -14.413 7.593 -33.758 1.00 5.22 21 SER A O 15
ATOM 23757 N N . PRO A 1 22 ? -16.582 7.047 -33.443 1.00 74.53 22 PRO A N 15
ATOM 23758 C CA . PRO A 1 22 ? -16.405 5.622 -33.752 1.00 53.05 22 PRO A CA 15
ATOM 23759 C C . PRO A 1 22 ? -16.079 5.388 -35.232 1.00 14.45 22 PRO A C 15
ATOM 23760 O O . PRO A 1 22 ? -16.952 5.038 -36.030 1.00 2.32 22 PRO A O 15
ATOM 23771 N N . GLU A 1 23 ? -14.822 5.623 -35.592 1.00 31.13 23 GLU A N 15
ATOM 23772 C CA . GLU A 1 23 ? -14.333 5.346 -36.938 1.00 2.43 23 GLU A CA 15
ATOM 23773 C C . GLU A 1 23 ? -13.465 4.091 -36.918 1.00 50.22 23 GLU A C 15
ATOM 23774 O O . GLU A 1 23 ? -12.619 3.927 -36.038 1.00 63.33 23 GLU A O 15
ATOM 23786 N N . GLY A 1 24 ? -13.702 3.196 -37.871 1.00 33.14 24 GLY A N 15
ATOM 23787 C CA . GLY A 1 24 ? -12.955 1.951 -37.938 1.00 73.02 24 GLY A CA 15
ATOM 23788 C C . GLY A 1 24 ? -13.570 0.871 -37.069 1.00 74.44 24 GLY A C 15
ATOM 23789 O O . GLY A 1 24 ? -13.281 -0.316 -37.236 1.00 72.20 24 GLY A O 15
ATOM 23793 N N . VAL A 1 25 ? -14.422 1.288 -36.137 1.00 72.40 25 VAL A N 15
ATOM 23794 C CA . VAL A 1 25 ? -15.104 0.371 -35.228 1.00 22.33 25 VAL A CA 15
ATOM 23795 C C . VAL A 1 25 ? -16.607 0.672 -35.261 1.00 61.30 25 VAL A C 15
ATOM 23796 O O . VAL A 1 25 ? -17.002 1.839 -35.302 1.00 30.12 25 VAL A O 15
ATOM 23809 N N . PRO A 1 26 ? -17.459 -0.364 -35.254 1.00 53.20 26 PRO A N 15
ATOM 23810 C CA . PRO A 1 26 ? -18.915 -0.189 -35.283 1.00 53.23 26 PRO A CA 15
ATOM 23811 C C . PRO A 1 26 ? -19.452 0.367 -33.959 1.00 63.22 26 PRO A C 15
ATOM 23812 O O . PRO A 1 26 ? -19.087 -0.121 -32.884 1.00 4.41 26 PRO A O 15
ATOM 23823 N N . PRO A 1 27 ? -20.315 1.402 -34.013 1.00 22.12 27 PRO A N 15
ATOM 23824 C CA . PRO A 1 27 ? -20.935 1.980 -32.815 1.00 12.14 27 PRO A CA 15
ATOM 23825 C C . PRO A 1 27 ? -21.637 0.914 -31.972 1.00 32.44 27 PRO A C 15
ATOM 23826 O O . PRO A 1 27 ? -22.639 0.333 -32.398 1.00 51.44 27 PRO A O 15
ATOM 23837 N N . THR A 1 28 ? -21.086 0.646 -30.791 1.00 45.53 28 THR A N 15
ATOM 23838 C CA . THR A 1 28 ? -21.621 -0.366 -29.892 1.00 23.35 28 THR A CA 15
ATOM 23839 C C . THR A 1 28 ? -21.574 0.139 -28.450 1.00 32.41 28 THR A C 15
ATOM 23840 O O . THR A 1 28 ? -20.522 0.125 -27.807 1.00 52.34 28 THR A O 15
ATOM 23851 N N . ASP A 1 29 ? -22.719 0.585 -27.956 1.00 43.22 29 ASP A N 15
ATOM 23852 C CA . ASP A 1 29 ? -22.821 1.173 -26.617 1.00 33.15 29 ASP A CA 15
ATOM 23853 C C . ASP A 1 29 ? -22.746 0.105 -25.531 1.00 10.15 29 ASP A C 15
ATOM 23854 O O . ASP A 1 29 ? -22.600 0.429 -24.351 1.00 40.43 29 ASP A O 15
ATOM 23863 N N . ARG A 1 30 ? -22.861 -1.166 -25.929 1.00 41.34 30 ARG A N 15
ATOM 23864 C CA . ARG A 1 30 ? -22.718 -2.287 -24.995 1.00 50.12 30 ARG A CA 15
ATOM 23865 C C . ARG A 1 30 ? -21.437 -2.166 -24.205 1.00 1.41 30 ARG A C 15
ATOM 23866 O O . ARG A 1 30 ? -21.426 -2.023 -22.982 1.00 73.43 30 ARG A O 15
ATOM 23887 N N . PHE A 1 31 ? -20.382 -2.206 -24.951 1.00 5.02 31 PHE A N 15
ATOM 23888 C CA . PHE A 1 31 ? -19.020 -2.087 -24.432 1.00 30.21 31 PHE A CA 15
ATOM 23889 C C . PHE A 1 31 ? -18.147 -1.316 -25.425 1.00 11.12 31 PHE A C 15
ATOM 23890 O O . PHE A 1 31 ? -17.558 -1.904 -26.330 1.00 60.42 31 PHE A O 15
ATOM 23907 N N . PRO A 1 32 ? -18.082 0.017 -25.275 1.00 23.40 32 PRO A N 15
ATOM 23908 C CA . PRO A 1 32 ? -17.298 0.894 -26.153 1.00 61.21 32 PRO A CA 15
ATOM 23909 C C . PRO A 1 32 ? -15.877 1.127 -25.631 1.00 12.12 32 PRO A C 15
ATOM 23910 O O . PRO A 1 32 ? -15.256 2.152 -25.917 1.00 45.31 32 PRO A O 15
ATOM 23921 N N . LEU A 1 33 ? -15.371 0.165 -24.872 1.00 21.14 33 LEU A N 15
ATOM 23922 C CA . LEU A 1 33 ? -14.077 0.298 -24.205 1.00 43.40 33 LEU A CA 15
ATOM 23923 C C . LEU A 1 33 ? -12.971 -0.426 -24.971 1.00 31.24 33 LEU A C 15
ATOM 23924 O O . LEU A 1 33 ? -13.241 -1.221 -25.875 1.00 3.30 33 LEU A O 15
ATOM 23940 N N . LEU A 1 34 ? -11.725 -0.150 -24.592 1.00 14.54 34 LEU A N 15
ATOM 23941 C CA . LEU A 1 34 ? -10.571 -0.770 -25.231 1.00 1.15 34 LEU A CA 15
ATOM 23942 C C . LEU A 1 34 ? -10.408 -2.202 -24.733 1.00 23.24 34 LEU A C 15
ATOM 23943 O O . LEU A 1 34 ? -9.654 -2.468 -23.793 1.00 75.43 34 LEU A O 15
ATOM 23959 N N . ALA A 1 35 ? -11.170 -3.107 -25.327 1.00 40.20 35 ALA A N 15
ATOM 23960 C CA . ALA A 1 35 ? -11.062 -4.525 -25.018 1.00 32.23 35 ALA A CA 15
ATOM 23961 C C . ALA A 1 35 ? -9.803 -5.123 -25.648 1.00 54.11 35 ALA A C 15
ATOM 23962 O O . ALA A 1 35 ? -9.807 -5.525 -26.813 1.00 20.41 35 ALA A O 15
ATOM 23969 N N . LEU A 1 36 ? -8.719 -5.139 -24.878 1.00 11.44 36 LEU A N 15
ATOM 23970 C CA . LEU A 1 36 ? -7.467 -5.766 -25.301 1.00 70.21 36 LEU A CA 15
ATOM 23971 C C . LEU A 1 36 ? -6.949 -6.662 -24.177 1.00 54.41 36 LEU A C 15
ATOM 23972 O O . LEU A 1 36 ? -7.723 -7.068 -23.304 1.00 32.22 36 LEU A O 15
ATOM 23988 N N . LEU A 1 37 ? -5.657 -6.980 -24.200 1.00 13.52 37 LEU A N 15
ATOM 23989 C CA . LEU A 1 37 ? -5.063 -7.850 -23.188 1.00 21.25 37 LEU A CA 15
ATOM 23990 C C . LEU A 1 37 ? -5.183 -7.214 -21.797 1.00 14.11 37 LEU A C 15
ATOM 23991 O O . LEU A 1 37 ? -4.379 -6.361 -21.414 1.00 53.31 37 LEU A O 15
ATOM 24007 N N . ARG A 1 38 ? -6.225 -7.604 -21.073 1.00 2.14 38 ARG A N 15
ATOM 24008 C CA . ARG A 1 38 ? -6.385 -7.240 -19.670 1.00 45.54 38 ARG A CA 15
ATOM 24009 C C . ARG A 1 38 ? -6.063 -8.450 -18.818 1.00 2.05 38 ARG A C 15
ATOM 24010 O O . ARG A 1 38 ? -6.581 -9.537 -19.074 1.00 21.04 38 ARG A O 15
ATOM 24031 N N . ARG A 1 39 ? -5.195 -8.282 -17.824 1.00 13.43 39 ARG A N 15
ATOM 24032 C CA . ARG A 1 39 ? -4.795 -9.410 -17.001 1.00 31.22 39 ARG A CA 15
ATOM 24033 C C . ARG A 1 39 ? -5.951 -9.849 -16.104 1.00 12.54 39 ARG A C 15
ATOM 24034 O O . ARG A 1 39 ? -6.140 -9.423 -14.965 1.00 64.51 39 ARG A O 15
ATOM 24055 N N . THR A 1 40 ? -6.757 -10.657 -16.699 1.00 21.32 40 THR A N 15
ATOM 24056 C CA . THR A 1 40 ? -7.906 -11.266 -16.046 1.00 31.44 40 THR A CA 15
ATOM 24057 C C . THR A 1 40 ? -8.359 -12.510 -16.801 1.00 32.23 40 THR A C 15
ATOM 24058 O O . THR A 1 40 ? -7.916 -12.774 -17.919 1.00 70.14 40 THR A O 15
ATOM 24069 N N . LEU A 1 41 ? -9.249 -13.263 -16.170 1.00 51.33 41 LEU A N 15
ATOM 24070 C CA . LEU A 1 41 ? -9.765 -14.512 -16.728 1.00 34.14 41 LEU A CA 15
ATOM 24071 C C . LEU A 1 41 ? -11.231 -14.356 -17.116 1.00 43.22 41 LEU A C 15
ATOM 24072 O O . LEU A 1 41 ? -12.077 -14.086 -16.258 1.00 22.33 41 LEU A O 15
ATOM 24088 N N . THR A 1 42 ? -11.531 -14.506 -18.403 1.00 31.45 42 THR A N 15
ATOM 24089 C CA . THR A 1 42 ? -12.916 -14.608 -18.841 1.00 23.21 42 THR A CA 15
ATOM 24090 C C . THR A 1 42 ? -13.424 -16.012 -18.509 1.00 63.23 42 THR A C 15
ATOM 24091 O O . THR A 1 42 ? -12.630 -16.874 -18.111 1.00 44.05 42 THR A O 15
ATOM 24102 N N . GLU A 1 43 ? -14.719 -16.250 -18.683 1.00 15.15 43 GLU A N 15
ATOM 24103 C CA . GLU A 1 43 ? -15.336 -17.498 -18.243 1.00 71.31 43 GLU A CA 15
ATOM 24104 C C . GLU A 1 43 ? -14.559 -18.710 -18.765 1.00 12.12 43 GLU A C 15
ATOM 24105 O O . GLU A 1 43 ? -14.217 -19.603 -17.996 1.00 32.21 43 GLU A O 15
ATOM 24117 N N . GLU A 1 44 ? -14.236 -18.705 -20.061 1.00 24.15 44 GLU A N 15
ATOM 24118 C CA . GLU A 1 44 ? -13.516 -19.825 -20.682 1.00 42.15 44 GLU A CA 15
ATOM 24119 C C . GLU A 1 44 ? -12.218 -20.125 -19.933 1.00 51.42 44 GLU A C 15
ATOM 24120 O O . GLU A 1 44 ? -11.885 -21.282 -19.663 1.00 31.32 44 GLU A O 15
ATOM 24132 N N . GLN A 1 45 ? -11.495 -19.064 -19.604 1.00 31.04 45 GLN A N 15
ATOM 24133 C CA . GLN A 1 45 ? -10.198 -19.174 -18.944 1.00 14.15 45 GLN A CA 15
ATOM 24134 C C . GLN A 1 45 ? -10.381 -19.666 -17.514 1.00 53.01 45 GLN A C 15
ATOM 24135 O O . GLN A 1 45 ? -9.586 -20.458 -17.014 1.00 14.13 45 GLN A O 15
ATOM 24149 N N . VAL A 1 46 ? -11.447 -19.203 -16.866 1.00 64.44 46 VAL A N 15
ATOM 24150 C CA . VAL A 1 46 ? -11.785 -19.654 -15.519 1.00 2.55 46 VAL A CA 15
ATOM 24151 C C . VAL A 1 46 ? -12.050 -21.157 -15.527 1.00 12.42 46 VAL A C 15
ATOM 24152 O O . VAL A 1 46 ? -11.494 -21.901 -14.718 1.00 73.15 46 VAL A O 15
ATOM 24165 N N . GLN A 1 47 ? -12.879 -21.598 -16.471 1.00 74.22 47 GLN A N 15
ATOM 24166 C CA . GLN A 1 47 ? -13.253 -23.004 -16.572 1.00 73.34 47 GLN A CA 15
ATOM 24167 C C . GLN A 1 47 ? -12.047 -23.844 -16.967 1.00 25.01 47 GLN A C 15
ATOM 24168 O O . GLN A 1 47 ? -11.929 -25.005 -16.574 1.00 54.32 47 GLN A O 15
ATOM 24182 N N . GLU A 1 48 ? -11.143 -23.245 -17.730 1.00 35.04 48 GLU A N 15
ATOM 24183 C CA . GLU A 1 48 ? -9.895 -23.902 -18.091 1.00 64.51 48 GLU A CA 15
ATOM 24184 C C . GLU A 1 48 ? -9.057 -24.155 -16.836 1.00 55.04 48 GLU A C 15
ATOM 24185 O O . GLU A 1 48 ? -8.573 -25.270 -16.613 1.00 73.40 48 GLU A O 15
ATOM 24197 N N . VAL A 1 49 ? -8.917 -23.123 -16.005 1.00 34.21 49 VAL A N 15
ATOM 24198 C CA . VAL A 1 49 ? -8.184 -23.238 -14.747 1.00 32.22 49 VAL A CA 15
ATOM 24199 C C . VAL A 1 49 ? -8.795 -24.305 -13.850 1.00 34.13 49 VAL A C 15
ATOM 24200 O O . VAL A 1 49 ? -8.080 -25.147 -13.317 1.00 25.13 49 VAL A O 15
ATOM 24213 N N . VAL A 1 50 ? -10.115 -24.287 -13.701 1.00 60.22 50 VAL A N 15
ATOM 24214 C CA . VAL A 1 50 ? -10.790 -25.225 -12.805 1.00 11.40 50 VAL A CA 15
ATOM 24215 C C . VAL A 1 50 ? -10.685 -26.651 -13.337 1.00 72.34 50 VAL A C 15
ATOM 24216 O O . VAL A 1 50 ? -10.583 -27.608 -12.569 1.00 53.42 50 VAL A O 15
ATOM 24229 N N . ALA A 1 51 ? -10.701 -26.779 -14.660 1.00 31.45 51 ALA A N 15
ATOM 24230 C CA . ALA A 1 51 ? -10.538 -28.073 -15.316 1.00 42.34 51 ALA A CA 15
ATOM 24231 C C . ALA A 1 51 ? -9.149 -28.642 -15.040 1.00 31.41 51 ALA A C 15
ATOM 24232 O O . ALA A 1 51 ? -9.000 -29.817 -14.711 1.00 25.24 51 ALA A O 15
ATOM 24239 N N . LYS A 1 52 ? -8.132 -27.793 -15.167 1.00 53.45 52 LYS A N 15
ATOM 24240 C CA . LYS A 1 52 ? -6.755 -28.210 -14.918 1.00 42.14 52 LYS A CA 15
ATOM 24241 C C . LYS A 1 52 ? -6.503 -28.384 -13.424 1.00 3.33 52 LYS A C 15
ATOM 24242 O O . LYS A 1 52 ? -5.703 -29.225 -13.018 1.00 33.40 52 LYS A O 15
ATOM 24261 N N . LEU A 1 53 ? -7.200 -27.599 -12.611 1.00 5.45 53 LEU A N 15
ATOM 24262 C CA . LEU A 1 53 ? -7.120 -27.730 -11.158 1.00 72.44 53 LEU A CA 15
ATOM 24263 C C . LEU A 1 53 ? -7.613 -29.106 -10.721 1.00 43.14 53 LEU A C 15
ATOM 24264 O O . LEU A 1 53 ? -7.176 -29.646 -9.705 1.00 30.51 53 LEU A O 15
ATOM 24280 N N . THR A 1 54 ? -8.525 -29.673 -11.500 1.00 2.31 54 THR A N 15
ATOM 24281 C CA . THR A 1 54 ? -9.063 -30.995 -11.214 1.00 74.25 54 THR A CA 15
ATOM 24282 C C . THR A 1 54 ? -8.348 -32.064 -12.041 1.00 12.24 54 THR A C 15
ATOM 24283 O O . THR A 1 54 ? -8.824 -33.198 -12.156 1.00 11.50 54 THR A O 15
ATOM 24294 N N . ASP A 1 55 ? -7.192 -31.696 -12.598 1.00 13.25 55 ASP A N 15
ATOM 24295 C CA . ASP A 1 55 ? -6.325 -32.646 -13.291 1.00 1.54 55 ASP A CA 15
ATOM 24296 C C . ASP A 1 55 ? -5.465 -33.356 -12.242 1.00 20.51 55 ASP A C 15
ATOM 24297 O O . ASP A 1 55 ? -4.465 -32.804 -11.771 1.00 75.23 55 ASP A O 15
ATOM 24306 N N . PRO A 1 56 ? -5.844 -34.593 -11.860 1.00 62.43 56 PRO A N 15
ATOM 24307 C CA . PRO A 1 56 ? -5.310 -35.264 -10.659 1.00 43.13 56 PRO A CA 15
ATOM 24308 C C . PRO A 1 56 ? -3.793 -35.434 -10.689 1.00 2.34 56 PRO A C 15
ATOM 24309 O O . PRO A 1 56 ? -3.148 -35.518 -9.641 1.00 53.10 56 PRO A O 15
ATOM 24320 N N . GLU A 1 57 ? -3.233 -35.477 -11.885 1.00 53.21 57 GLU A N 15
ATOM 24321 C CA . GLU A 1 57 ? -1.817 -35.703 -12.060 1.00 31.20 57 GLU A CA 15
ATOM 24322 C C . GLU A 1 57 ? -1.052 -34.381 -12.114 1.00 11.32 57 GLU A C 15
ATOM 24323 O O . GLU A 1 57 ? 0.007 -34.249 -11.497 1.00 40.10 57 GLU A O 15
ATOM 24335 N N . SER A 1 58 ? -1.600 -33.400 -12.827 1.00 43.04 58 SER A N 15
ATOM 24336 C CA . SER A 1 58 ? -0.909 -32.129 -13.046 1.00 14.11 58 SER A CA 15
ATOM 24337 C C . SER A 1 58 ? -0.786 -31.312 -11.753 1.00 64.34 58 SER A C 15
ATOM 24338 O O . SER A 1 58 ? 0.309 -30.857 -11.405 1.00 15.34 58 SER A O 15
ATOM 24346 N N . SER A 1 59 ? -1.904 -31.139 -11.048 1.00 11.31 59 SER A N 15
ATOM 24347 C CA . SER A 1 59 ? -1.953 -30.289 -9.857 1.00 64.13 59 SER A CA 15
ATOM 24348 C C . SER A 1 59 ? -0.993 -30.778 -8.769 1.00 74.10 59 SER A C 15
ATOM 24349 O O . SER A 1 59 ? -0.201 -30.005 -8.231 1.00 53.43 59 SER A O 15
ATOM 24357 N N . ALA A 1 60 ? -1.050 -32.067 -8.462 1.00 52.35 60 ALA A N 15
ATOM 24358 C CA . ALA A 1 60 ? -0.230 -32.639 -7.395 1.00 44.05 60 ALA A CA 15
ATOM 24359 C C . ALA A 1 60 ? 1.255 -32.634 -7.766 1.00 65.01 60 ALA A C 15
ATOM 24360 O O . ALA A 1 60 ? 2.125 -32.561 -6.894 1.00 55.43 60 ALA A O 15
ATOM 24367 N N . GLN A 1 61 ? 1.534 -32.677 -9.063 1.00 51.35 61 GLN A N 15
ATOM 24368 C CA . GLN A 1 61 ? 2.899 -32.849 -9.561 1.00 31.01 61 GLN A CA 15
ATOM 24369 C C . GLN A 1 61 ? 3.732 -31.574 -9.416 1.00 42.21 61 GLN A C 15
ATOM 24370 O O . GLN A 1 61 ? 4.953 -31.618 -9.570 1.00 61.11 61 GLN A O 15
ATOM 24384 N N . ILE A 1 62 ? 3.087 -30.440 -9.118 1.00 4.23 62 ILE A N 15
ATOM 24385 C CA . ILE A 1 62 ? 3.790 -29.153 -9.138 1.00 32.12 62 ILE A CA 15
ATOM 24386 C C . ILE A 1 62 ? 5.057 -29.207 -8.270 1.00 0.54 62 ILE A C 15
ATOM 24387 O O . ILE A 1 62 ? 6.148 -28.875 -8.731 1.00 12.44 62 ILE A O 15
ATOM 24403 N N . ASP A 1 63 ? 4.907 -29.646 -7.022 1.00 4.21 63 ASP A N 15
ATOM 24404 C CA . ASP A 1 63 ? 6.060 -29.933 -6.157 1.00 24.12 63 ASP A CA 15
ATOM 24405 C C . ASP A 1 63 ? 6.021 -31.368 -5.651 1.00 32.11 63 ASP A C 15
ATOM 24406 O O . ASP A 1 63 ? 6.942 -31.817 -4.970 1.00 51.03 63 ASP A O 15
ATOM 24415 N N . GLY A 1 64 ? 4.964 -32.091 -5.999 1.00 4.34 64 GLY A N 15
ATOM 24416 C CA . GLY A 1 64 ? 4.704 -33.374 -5.370 1.00 4.15 64 GLY A CA 15
ATOM 24417 C C . GLY A 1 64 ? 3.869 -33.186 -4.122 1.00 21.32 64 GLY A C 15
ATOM 24418 O O . GLY A 1 64 ? 4.137 -33.780 -3.073 1.00 74.55 64 GLY A O 15
ATOM 24422 N N . VAL A 1 65 ? 2.861 -32.329 -4.247 1.00 53.23 65 VAL A N 15
ATOM 24423 C CA . VAL A 1 65 ? 1.984 -31.963 -3.142 1.00 5.12 65 VAL A CA 15
ATOM 24424 C C . VAL A 1 65 ? 0.721 -31.293 -3.687 1.00 22.24 65 VAL A C 15
ATOM 24425 O O . VAL A 1 65 ? 0.773 -30.590 -4.698 1.00 34.45 65 VAL A O 15
ATOM 24438 N N . VAL A 1 66 ? -0.410 -31.526 -3.029 1.00 30.32 66 VAL A N 15
ATOM 24439 C CA . VAL A 1 66 ? -1.685 -30.943 -3.444 1.00 1.42 66 VAL A CA 15
ATOM 24440 C C . VAL A 1 66 ? -2.215 -29.996 -2.361 1.00 32.13 66 VAL A C 15
ATOM 24441 O O . VAL A 1 66 ? -2.525 -30.421 -1.244 1.00 51.15 66 VAL A O 15
ATOM 24454 N N . SER A 1 67 ? -2.265 -28.702 -2.679 1.00 53.53 67 SER A N 15
ATOM 24455 C CA . SER A 1 67 ? -2.693 -27.678 -1.724 1.00 63.30 67 SER A CA 15
ATOM 24456 C C . SER A 1 67 ? -3.449 -26.552 -2.439 1.00 25.11 67 SER A C 15
ATOM 24457 O O . SER A 1 67 ? -3.188 -26.283 -3.606 1.00 45.11 67 SER A O 15
ATOM 24465 N N . LYS A 1 68 ? -4.347 -25.868 -1.717 1.00 41.35 68 LYS A N 15
ATOM 24466 C CA . LYS A 1 68 ? -5.202 -24.813 -2.302 1.00 53.40 68 LYS A CA 15
ATOM 24467 C C . LYS A 1 68 ? -4.381 -23.759 -3.060 1.00 61.41 68 LYS A C 15
ATOM 24468 O O . LYS A 1 68 ? -4.900 -23.068 -3.938 1.00 72.23 68 LYS A O 15
ATOM 24487 N N . ASP A 1 69 ? -3.100 -23.649 -2.715 1.00 15.13 69 ASP A N 15
ATOM 24488 C CA . ASP A 1 69 ? -2.197 -22.670 -3.333 1.00 73.13 69 ASP A CA 15
ATOM 24489 C C . ASP A 1 69 ? -2.150 -22.839 -4.852 1.00 2.11 69 ASP A C 15
ATOM 24490 O O . ASP A 1 69 ? -1.832 -21.898 -5.586 1.00 71.50 69 ASP A O 15
ATOM 24499 N N . GLU A 1 70 ? -2.475 -24.043 -5.315 1.00 14.54 70 GLU A N 15
ATOM 24500 C CA . GLU A 1 70 ? -2.457 -24.366 -6.740 1.00 21.21 70 GLU A CA 15
ATOM 24501 C C . GLU A 1 70 ? -3.395 -23.456 -7.533 1.00 20.22 70 GLU A C 15
ATOM 24502 O O . GLU A 1 70 ? -3.084 -23.071 -8.658 1.00 62.31 70 GLU A O 15
ATOM 24514 N N . ILE A 1 71 ? -4.525 -23.080 -6.926 1.00 21.23 71 ILE A N 15
ATOM 24515 C CA . ILE A 1 71 ? -5.529 -22.266 -7.611 1.00 21.42 71 ILE A CA 15
ATOM 24516 C C . ILE A 1 71 ? -4.897 -20.950 -8.060 1.00 5.33 71 ILE A C 15
ATOM 24517 O O . ILE A 1 71 ? -4.983 -20.565 -9.230 1.00 63.22 71 ILE A O 15
ATOM 24533 N N . GLU A 1 72 ? -4.214 -20.304 -7.118 1.00 15.22 72 GLU A N 15
ATOM 24534 C CA . GLU A 1 72 ? -3.545 -19.030 -7.365 1.00 53.51 72 GLU A CA 15
ATOM 24535 C C . GLU A 1 72 ? -2.556 -19.156 -8.524 1.00 55.15 72 GLU A C 15
ATOM 24536 O O . GLU A 1 72 ? -2.538 -18.331 -9.438 1.00 64.43 72 GLU A O 15
ATOM 24548 N N . LYS A 1 73 ? -1.743 -20.211 -8.473 1.00 41.33 73 LYS A N 15
ATOM 24549 C CA . LYS A 1 73 ? -0.664 -20.406 -9.434 1.00 45.24 73 LYS A CA 15
ATOM 24550 C C . LYS A 1 73 ? -1.225 -20.627 -10.839 1.00 24.45 73 LYS A C 15
ATOM 24551 O O . LYS A 1 73 ? -0.759 -20.021 -11.808 1.00 4.23 73 LYS A O 15
ATOM 24570 N N . PHE A 1 74 ? -2.239 -21.484 -10.936 1.00 11.22 74 PHE A N 15
ATOM 24571 C CA . PHE A 1 74 ? -2.878 -21.783 -12.215 1.00 22.20 74 PHE A CA 15
ATOM 24572 C C . PHE A 1 74 ? -3.555 -20.540 -12.790 1.00 73.02 74 PHE A C 15
ATOM 24573 O O . PHE A 1 74 ? -3.520 -20.317 -14.001 1.00 45.14 74 PHE A O 15
ATOM 24590 N N . ILE A 1 75 ? -4.156 -19.725 -11.923 1.00 65.43 75 ILE A N 15
ATOM 24591 C CA . ILE A 1 75 ? -4.786 -18.484 -12.362 1.00 31.44 75 ILE A CA 15
ATOM 24592 C C . ILE A 1 75 ? -3.732 -17.525 -12.916 1.00 22.43 75 ILE A C 15
ATOM 24593 O O . ILE A 1 75 ? -3.859 -17.015 -14.034 1.00 22.03 75 ILE A O 15
ATOM 24609 N N . ALA A 1 76 ? -2.674 -17.314 -12.137 1.00 52.44 76 ALA A N 15
ATOM 24610 C CA . ALA A 1 76 ? -1.593 -16.410 -12.521 1.00 4.04 76 ALA A CA 15
ATOM 24611 C C . ALA A 1 76 ? -0.965 -16.834 -13.846 1.00 21.11 76 ALA A C 15
ATOM 24612 O O . ALA A 1 76 ? -0.499 -15.991 -14.621 1.00 25.25 76 ALA A O 15
ATOM 24619 N N . ASP A 1 77 ? -0.970 -18.143 -14.104 1.00 61.03 77 ASP A N 15
ATOM 24620 C CA . ASP A 1 77 ? -0.408 -18.701 -15.336 1.00 42.01 77 ASP A CA 15
ATOM 24621 C C . ASP A 1 77 ? -1.118 -18.129 -16.564 1.00 61.43 77 ASP A C 15
ATOM 24622 O O . ASP A 1 77 ? -0.503 -17.939 -17.617 1.00 2.14 77 ASP A O 15
ATOM 24631 N N . VAL A 1 78 ? -2.401 -17.805 -16.406 1.00 0.21 78 VAL A N 15
ATOM 24632 C CA . VAL A 1 78 ? -3.231 -17.328 -17.518 1.00 54.41 78 VAL A CA 15
ATOM 24633 C C . VAL A 1 78 ? -3.017 -15.821 -17.739 1.00 22.23 78 VAL A C 15
ATOM 24634 O O . VAL A 1 78 ? -3.926 -15.094 -18.131 1.00 42.11 78 VAL A O 15
ATOM 24647 N N . THR A 1 79 ? -1.788 -15.368 -17.482 1.00 30.41 79 THR A N 15
ATOM 24648 C CA . THR A 1 79 ? -1.397 -13.969 -17.664 1.00 54.12 79 THR A CA 15
ATOM 24649 C C . THR A 1 79 ? -2.138 -13.058 -16.673 1.00 71.50 79 THR A C 15
ATOM 24650 O O . THR A 1 79 ? -2.160 -11.835 -16.817 1.00 33.50 79 THR A O 15
ATOM 24661 N N . LYS A 1 80 ? -2.710 -13.668 -15.636 1.00 61.35 80 LYS A N 15
ATOM 24662 C CA . LYS A 1 80 ? -3.354 -12.914 -14.567 1.00 2.22 80 LYS A CA 15
ATOM 24663 C C . LYS A 1 80 ? -2.280 -12.263 -13.702 1.00 73.41 80 LYS A C 15
ATOM 24664 O O . LYS A 1 80 ? -2.504 -11.202 -13.122 1.00 21.42 80 LYS A O 15
ATOM 24683 N N . ASP A 1 81 ? -1.105 -12.910 -13.660 1.00 15.43 81 ASP A N 15
ATOM 24684 C CA . ASP A 1 81 ? 0.059 -12.428 -12.899 1.00 70.42 81 ASP A CA 15
ATOM 24685 C C . ASP A 1 81 ? -0.260 -12.327 -11.410 1.00 63.31 81 ASP A C 15
ATOM 24686 O O . ASP A 1 81 ? 0.217 -13.129 -10.605 1.00 51.31 81 ASP A O 15
ATOM 24695 N N . GLU A 1 82 ? -1.066 -11.333 -11.067 1.00 51.11 82 GLU A N 15
ATOM 24696 C CA . GLU A 1 82 ? -1.539 -11.123 -9.710 1.00 23.24 82 GLU A CA 15
ATOM 24697 C C . GLU A 1 82 ? -2.931 -11.735 -9.550 1.00 62.30 82 GLU A C 15
ATOM 24698 O O . GLU A 1 82 ? -3.914 -11.188 -10.051 1.00 24.41 82 GLU A O 15
ATOM 24710 N N . PRO A 1 83 ? -3.029 -12.918 -8.915 1.00 41.20 83 PRO A N 15
ATOM 24711 C CA . PRO A 1 83 ? -4.311 -13.532 -8.593 1.00 1.43 83 PRO A CA 15
ATOM 24712 C C . PRO A 1 83 ? -4.857 -12.995 -7.269 1.00 63.44 83 PRO A C 15
ATOM 24713 O O . PRO A 1 83 ? -4.092 -12.718 -6.341 1.00 23.54 83 PRO A O 15
ATOM 24724 N N . THR A 1 84 ? -6.168 -12.848 -7.189 1.00 62.44 84 THR A N 15
ATOM 24725 C CA . THR A 1 84 ? -6.808 -12.293 -6.006 1.00 64.50 84 THR A CA 15
ATOM 24726 C C . THR A 1 84 ? -8.051 -13.094 -5.638 1.00 62.30 84 THR A C 15
ATOM 24727 O O . THR A 1 84 ? -8.518 -13.943 -6.408 1.00 22.53 84 THR A O 15
ATOM 24738 N N . ALA A 1 85 ? -8.597 -12.790 -4.470 1.00 11.33 85 ALA A N 15
ATOM 24739 C CA . ALA A 1 85 ? -9.737 -13.515 -3.927 1.00 53.25 85 ALA A CA 15
ATOM 24740 C C . ALA A 1 85 ? -10.890 -13.593 -4.927 1.00 55.44 85 ALA A C 15
ATOM 24741 O O . ALA A 1 85 ? -11.664 -14.540 -4.895 1.00 52.34 85 ALA A O 15
ATOM 24748 N N . GLN A 1 86 ? -10.998 -12.600 -5.812 1.00 34.21 86 GLN A N 15
ATOM 24749 C CA . GLN A 1 86 ? -12.073 -12.583 -6.805 1.00 11.51 86 GLN A CA 15
ATOM 24750 C C . GLN A 1 86 ? -11.932 -13.746 -7.790 1.00 50.40 86 GLN A C 15
ATOM 24751 O O . GLN A 1 86 ? -12.857 -14.553 -7.951 1.00 71.31 86 GLN A O 15
ATOM 24765 N N . ASP A 1 87 ? -10.764 -13.856 -8.422 1.00 24.32 87 ASP A N 15
ATOM 24766 C CA . ASP A 1 87 ? -10.537 -14.912 -9.404 1.00 32.24 87 ASP A CA 15
ATOM 24767 C C . ASP A 1 87 ? -10.493 -16.267 -8.715 1.00 42.21 87 ASP A C 15
ATOM 24768 O O . ASP A 1 87 ? -11.117 -17.219 -9.183 1.00 5.42 87 ASP A O 15
ATOM 24777 N N . ILE A 1 88 ? -9.787 -16.341 -7.587 1.00 41.24 88 ILE A N 15
ATOM 24778 C CA . ILE A 1 88 ? -9.827 -17.540 -6.744 1.00 12.41 88 ILE A CA 15
ATOM 24779 C C . ILE A 1 88 ? -11.276 -17.910 -6.406 1.00 62.53 88 ILE A C 15
ATOM 24780 O O . ILE A 1 88 ? -11.638 -19.083 -6.424 1.00 0.14 88 ILE A O 15
ATOM 24796 N N . SER A 1 89 ? -12.104 -16.903 -6.120 1.00 54.03 89 SER A N 15
ATOM 24797 C CA . SER A 1 89 ? -13.497 -17.133 -5.727 1.00 31.54 89 SER A CA 15
ATOM 24798 C C . SER A 1 89 ? -14.293 -17.774 -6.864 1.00 63.41 89 SER A C 15
ATOM 24799 O O . SER A 1 89 ? -14.950 -18.797 -6.666 1.00 50.42 89 SER A O 15
ATOM 24807 N N . ARG A 1 90 ? -14.216 -17.187 -8.061 1.00 23.34 90 ARG A N 15
ATOM 24808 C CA . ARG A 1 90 ? -14.955 -17.717 -9.214 1.00 54.03 90 ARG A CA 15
ATOM 24809 C C . ARG A 1 90 ? -14.476 -19.128 -9.537 1.00 24.50 90 ARG A C 15
ATOM 24810 O O . ARG A 1 90 ? -15.280 -20.067 -9.652 1.00 24.11 90 ARG A O 15
ATOM 24831 N N . VAL A 1 91 ? -13.158 -19.277 -9.645 1.00 13.22 91 VAL A N 15
ATOM 24832 C CA . VAL A 1 91 ? -12.550 -20.574 -9.895 1.00 73.33 91 VAL A CA 15
ATOM 24833 C C . VAL A 1 91 ? -13.026 -21.579 -8.849 1.00 11.43 91 VAL A C 15
ATOM 24834 O O . VAL A 1 91 ? -13.485 -22.666 -9.193 1.00 41.13 91 VAL A O 15
ATOM 24847 N N . ALA A 1 92 ? -12.963 -21.175 -7.582 1.00 14.51 92 ALA A N 15
ATOM 24848 C CA . ALA A 1 92 ? -13.375 -22.027 -6.466 1.00 51.41 92 ALA A CA 15
ATOM 24849 C C . ALA A 1 92 ? -14.853 -22.395 -6.570 1.00 45.24 92 ALA A C 15
ATOM 24850 O O . ALA A 1 92 ? -15.246 -23.524 -6.262 1.00 41.04 92 ALA A O 15
ATOM 24857 N N . SER A 1 93 ? -15.668 -21.442 -7.015 1.00 15.05 93 SER A N 15
ATOM 24858 C CA . SER A 1 93 ? -17.090 -21.677 -7.195 1.00 62.23 93 SER A CA 15
ATOM 24859 C C . SER A 1 93 ? -17.311 -22.754 -8.251 1.00 73.41 93 SER A C 15
ATOM 24860 O O . SER A 1 93 ? -18.191 -23.601 -8.110 1.00 13.21 93 SER A O 15
ATOM 24868 N N . ARG A 1 94 ? -16.500 -22.725 -9.309 1.00 41.15 94 ARG A N 15
ATOM 24869 C CA . ARG A 1 94 ? -16.583 -23.746 -10.359 1.00 3.43 94 ARG A CA 15
ATOM 24870 C C . ARG A 1 94 ? -16.138 -25.095 -9.813 1.00 32.51 94 ARG A C 15
ATOM 24871 O O . ARG A 1 94 ? -16.749 -26.122 -10.098 1.00 40.31 94 ARG A O 15
ATOM 24892 N N . LEU A 1 95 ? -15.046 -25.082 -9.047 1.00 55.01 95 LEU A N 15
ATOM 24893 C CA . LEU A 1 95 ? -14.563 -26.298 -8.376 1.00 15.52 95 LEU A CA 15
ATOM 24894 C C . LEU A 1 95 ? -15.713 -26.951 -7.601 1.00 70.41 95 LEU A C 15
ATOM 24895 O O . LEU A 1 95 ? -15.938 -28.156 -7.683 1.00 61.13 95 LEU A O 15
ATOM 24911 N N . ALA A 1 96 ? -16.441 -26.130 -6.856 1.00 40.45 96 ALA A N 15
ATOM 24912 C CA . ALA A 1 96 ? -17.541 -26.605 -6.019 1.00 52.43 96 ALA A CA 15
ATOM 24913 C C . ALA A 1 96 ? -18.755 -27.037 -6.848 1.00 51.03 96 ALA A C 15
ATOM 24914 O O . ALA A 1 96 ? -19.202 -28.185 -6.775 1.00 52.32 96 ALA A O 15
ATOM 24921 N N . ALA A 1 97 ? -19.271 -26.112 -7.646 1.00 43.02 97 ALA A N 15
ATOM 24922 C CA . ALA A 1 97 ? -20.532 -26.298 -8.366 1.00 4.04 97 ALA A CA 15
ATOM 24923 C C . ALA A 1 97 ? -20.369 -27.146 -9.628 1.00 60.22 97 ALA A C 15
ATOM 24924 O O . ALA A 1 97 ? -21.355 -27.650 -10.170 1.00 2.12 97 ALA A O 15
ATOM 24931 N N . GLY A 1 98 ? -19.129 -27.308 -10.085 1.00 10.24 98 GLY A N 15
ATOM 24932 C CA . GLY A 1 98 ? -18.877 -27.935 -11.378 1.00 71.13 98 GLY A CA 15
ATOM 24933 C C . GLY A 1 98 ? -19.260 -29.405 -11.437 1.00 75.14 98 GLY A C 15
ATOM 24934 O O . GLY A 1 98 ? -19.305 -29.989 -12.523 1.00 24.30 98 GLY A O 15
ATOM 24938 N N . GLY A 1 99 ? -19.541 -30.003 -10.282 1.00 44.44 99 GLY A N 15
ATOM 24939 C CA . GLY A 1 99 ? -19.941 -31.399 -10.241 1.00 11.31 99 GLY A CA 15
ATOM 24940 C C . GLY A 1 99 ? -18.868 -32.320 -10.793 1.00 2.41 99 GLY A C 15
ATOM 24941 O O . GLY A 1 99 ? -19.103 -33.071 -11.742 1.00 24.34 99 GLY A O 15
ATOM 24945 N N . TRP A 1 100 ? -17.685 -32.251 -10.196 1.00 33.12 100 TRP A N 15
ATOM 24946 C CA . TRP A 1 100 ? -16.541 -33.056 -10.627 1.00 54.53 100 TRP A CA 15
ATOM 24947 C C . TRP A 1 100 ? -16.773 -34.547 -10.279 1.00 63.43 100 TRP A C 15
ATOM 24948 O O . TRP A 1 100 ? -17.836 -34.867 -9.741 1.00 14.14 100 TRP A O 15
ATOM 24969 N N . PRO A 1 101 ? -15.782 -35.476 -10.485 1.00 54.45 101 PRO A N 15
ATOM 24970 C CA . PRO A 1 101 ? -16.024 -36.887 -10.779 1.00 61.44 101 PRO A CA 15
ATOM 24971 C C . PRO A 1 101 ? -17.500 -37.272 -10.929 1.00 74.42 101 PRO A C 15
ATOM 24972 O O . PRO A 1 101 ? -17.999 -38.194 -10.279 1.00 34.13 101 PRO A O 15
ATOM 24983 N N . LEU A 1 102 ? -18.184 -36.525 -11.795 1.00 10.31 102 LEU A N 15
ATOM 24984 C CA . LEU A 1 102 ? -19.540 -36.829 -12.226 1.00 74.21 102 LEU A CA 15
ATOM 24985 C C . LEU A 1 102 ? -19.634 -36.596 -13.732 1.00 33.31 102 LEU A C 15
ATOM 24986 O O . LEU A 1 102 ? -19.778 -35.458 -14.185 1.00 3.42 102 LEU A O 15
ATOM 25002 N N . ALA A 1 103 ? -19.509 -37.664 -14.507 1.00 35.13 103 ALA A N 15
ATOM 25003 C CA . ALA A 1 103 ? -19.499 -37.562 -15.962 1.00 1.22 103 ALA A CA 15
ATOM 25004 C C . ALA A 1 103 ? -20.897 -37.255 -16.496 1.00 44.52 103 ALA A C 15
ATOM 25005 O O . ALA A 1 103 ? -21.653 -38.163 -16.855 1.00 71.31 103 ALA A O 15
ATOM 25012 N N . GLY A 1 104 ? -21.246 -35.971 -16.510 1.00 1.03 104 GLY A N 15
ATOM 25013 C CA . GLY A 1 104 ? -22.540 -35.547 -17.014 1.00 34.40 104 GLY A CA 15
ATOM 25014 C C . GLY A 1 104 ? -22.599 -34.061 -17.262 1.00 2.44 104 GLY A C 15
ATOM 25015 O O . GLY A 1 104 ? -23.512 -33.380 -16.792 1.00 60.53 104 GLY A O 15
ATOM 25019 N N . VAL A 1 105 ? -21.630 -33.555 -18.010 1.00 75.25 105 VAL A N 15
ATOM 25020 C CA . VAL A 1 105 ? -21.579 -32.139 -18.340 1.00 23.35 105 VAL A CA 15
ATOM 25021 C C . VAL A 1 105 ? -20.639 -31.901 -19.523 1.00 14.03 105 VAL A C 15
ATOM 25022 O O . VAL A 1 105 ? -19.621 -32.584 -19.662 1.00 43.04 105 VAL A O 15
ATOM 25035 N N . ASP A 1 106 ? -20.993 -30.946 -20.380 1.00 34.34 106 ASP A N 15
ATOM 25036 C CA . ASP A 1 106 ? -20.197 -30.642 -21.569 1.00 34.40 106 ASP A CA 15
ATOM 25037 C C . ASP A 1 106 ? -19.477 -29.308 -21.397 1.00 44.13 106 ASP A C 15
ATOM 25038 O O . ASP A 1 106 ? -19.898 -28.464 -20.605 1.00 12.44 106 ASP A O 15
ATOM 25047 N N . SER A 1 107 ? -18.400 -29.123 -22.152 1.00 25.45 107 SER A N 15
ATOM 25048 C CA . SER A 1 107 ? -17.554 -27.936 -22.030 1.00 20.22 107 SER A CA 15
ATOM 25049 C C . SER A 1 107 ? -17.695 -27.021 -23.256 1.00 62.13 107 SER A C 15
ATOM 25050 O O . SER A 1 107 ? -16.947 -26.052 -23.403 1.00 71.25 107 SER A O 15
ATOM 25058 N N . THR A 1 108 ? -18.653 -27.324 -24.131 1.00 52.43 108 THR A N 15
ATOM 25059 C CA . THR A 1 108 ? -18.833 -26.549 -25.360 1.00 65.30 108 THR A CA 15
ATOM 25060 C C . THR A 1 108 ? -19.983 -25.546 -25.219 1.00 75.14 108 THR A C 15
ATOM 25061 O O . THR A 1 108 ? -20.003 -24.511 -25.889 1.00 15.14 108 THR A O 15
ATOM 25072 N N . ALA A 1 109 ? -20.918 -25.833 -24.316 1.00 54.00 109 ALA A N 15
ATOM 25073 C CA . ALA A 1 109 ? -22.067 -24.956 -24.079 1.00 24.21 109 ALA A CA 15
ATOM 25074 C C . ALA A 1 109 ? -21.707 -23.798 -23.164 1.00 11.04 109 ALA A C 15
ATOM 25075 O O . ALA A 1 109 ? -22.546 -22.956 -22.844 1.00 23.33 109 ALA A O 15
ATOM 25082 N N . LEU A 1 110 ? -20.453 -23.754 -22.764 1.00 1.22 110 LEU A N 15
ATOM 25083 C CA . LEU A 1 110 ? -19.976 -22.771 -21.815 1.00 62.21 110 LEU A CA 15
ATOM 25084 C C . LEU A 1 110 ? -18.727 -22.121 -22.378 1.00 32.34 110 LEU A C 15
ATOM 25085 O O . LEU A 1 110 ? -17.611 -22.573 -22.134 1.00 74.23 110 LEU A O 15
ATOM 25101 N N . ASN A 1 111 ? -18.935 -21.091 -23.184 1.00 2.03 111 ASN A N 15
ATOM 25102 C CA . ASN A 1 111 ? -17.838 -20.389 -23.826 1.00 51.20 111 ASN A CA 15
ATOM 25103 C C . ASN A 1 111 ? -18.146 -18.894 -23.893 1.00 3.43 111 ASN A C 15
ATOM 25104 O O . ASN A 1 111 ? -18.969 -18.440 -24.690 1.00 20.31 111 ASN A O 15
ATOM 25115 N N . ALA A 1 112 ? -17.520 -18.151 -22.990 1.00 65.35 112 ALA A N 15
ATOM 25116 C CA . ALA A 1 112 ? -17.683 -16.706 -22.905 1.00 3.51 112 ALA A CA 15
ATOM 25117 C C . ALA A 1 112 ? -16.354 -16.053 -22.533 1.00 55.23 112 ALA A C 15
ATOM 25118 O O . ALA A 1 112 ? -15.925 -15.115 -23.237 1.00 20.44 112 ALA A O 15
ATOM 25126 N N . MET A 1 1 ? 6.932 -70.300 -53.856 1.00 42.33 1 MET A N 16
ATOM 25127 C CA . MET A 1 1 ? 7.479 -68.926 -53.972 1.00 64.05 1 MET A CA 16
ATOM 25128 C C . MET A 1 1 ? 6.361 -67.893 -53.860 1.00 13.42 1 MET A C 16
ATOM 25129 O O . MET A 1 1 ? 6.475 -66.913 -53.120 1.00 71.30 1 MET A O 16
ATOM 25145 N N . ALA A 1 2 ? 5.275 -68.110 -54.603 1.00 15.35 2 ALA A N 16
ATOM 25146 C CA . ALA A 1 2 ? 4.145 -67.191 -54.601 1.00 62.22 2 ALA A CA 16
ATOM 25147 C C . ALA A 1 2 ? 3.281 -67.399 -53.361 1.00 54.21 2 ALA A C 16
ATOM 25148 O O . ALA A 1 2 ? 2.228 -68.043 -53.418 1.00 13.45 2 ALA A O 16
ATOM 25155 N N . HIS A 1 3 ? 3.750 -66.875 -52.233 1.00 62.30 3 HIS A N 16
ATOM 25156 C CA . HIS A 1 3 ? 3.012 -66.941 -50.975 1.00 61.24 3 HIS A CA 16
ATOM 25157 C C . HIS A 1 3 ? 3.296 -65.685 -50.150 1.00 75.23 3 HIS A C 16
ATOM 25158 O O . HIS A 1 3 ? 3.673 -65.752 -48.976 1.00 31.12 3 HIS A O 16
ATOM 25173 N N . HIS A 1 4 ? 3.135 -64.536 -50.801 1.00 45.44 4 HIS A N 16
ATOM 25174 C CA . HIS A 1 4 ? 3.319 -63.231 -50.163 1.00 14.04 4 HIS A CA 16
ATOM 25175 C C . HIS A 1 4 ? 2.391 -63.070 -48.959 1.00 24.20 4 HIS A C 16
ATOM 25176 O O . HIS A 1 4 ? 1.299 -63.638 -48.929 1.00 32.41 4 HIS A O 16
ATOM 25191 N N . HIS A 1 5 ? 2.829 -62.282 -47.979 1.00 43.15 5 HIS A N 16
ATOM 25192 C CA . HIS A 1 5 ? 2.091 -62.111 -46.727 1.00 52.04 5 HIS A CA 16
ATOM 25193 C C . HIS A 1 5 ? 0.845 -61.254 -46.944 1.00 31.33 5 HIS A C 16
ATOM 25194 O O . HIS A 1 5 ? -0.250 -61.613 -46.516 1.00 44.54 5 HIS A O 16
ATOM 25209 N N . HIS A 1 6 ? 1.040 -60.106 -47.598 1.00 45.44 6 HIS A N 16
ATOM 25210 C CA . HIS A 1 6 ? -0.036 -59.139 -47.848 1.00 65.41 6 HIS A CA 16
ATOM 25211 C C . HIS A 1 6 ? -0.691 -58.704 -46.529 1.00 61.41 6 HIS A C 16
ATOM 25212 O O . HIS A 1 6 ? -1.832 -58.240 -46.503 1.00 42.22 6 HIS A O 16
ATOM 25227 N N . HIS A 1 7 ? 0.053 -58.836 -45.436 1.00 41.25 7 HIS A N 16
ATOM 25228 C CA . HIS A 1 7 ? -0.444 -58.462 -44.117 1.00 71.21 7 HIS A CA 16
ATOM 25229 C C . HIS A 1 7 ? -0.105 -57.004 -43.840 1.00 1.31 7 HIS A C 16
ATOM 25230 O O . HIS A 1 7 ? 1.019 -56.678 -43.458 1.00 43.01 7 HIS A O 16
ATOM 25245 N N . HIS A 1 8 ? -1.077 -56.131 -44.086 1.00 21.43 8 HIS A N 16
ATOM 25246 C CA . HIS A 1 8 ? -0.898 -54.691 -43.902 1.00 5.40 8 HIS A CA 16
ATOM 25247 C C . HIS A 1 8 ? -0.932 -54.318 -42.420 1.00 12.40 8 HIS A C 16
ATOM 25248 O O . HIS A 1 8 ? -1.721 -54.872 -41.647 1.00 22.00 8 HIS A O 16
ATOM 25263 N N . MET A 1 9 ? -0.069 -53.385 -42.039 1.00 14.33 9 MET A N 16
ATOM 25264 C CA . MET A 1 9 ? -0.008 -52.878 -40.672 1.00 10.20 9 MET A CA 16
ATOM 25265 C C . MET A 1 9 ? -0.574 -51.459 -40.617 1.00 4.43 9 MET A C 16
ATOM 25266 O O . MET A 1 9 ? -0.374 -50.672 -41.545 1.00 62.05 9 MET A O 16
ATOM 25280 N N . GLY A 1 10 ? -1.279 -51.138 -39.538 1.00 32.43 10 GLY A N 16
ATOM 25281 C CA . GLY A 1 10 ? -1.833 -49.804 -39.380 1.00 33.53 10 GLY A CA 16
ATOM 25282 C C . GLY A 1 10 ? -2.318 -49.549 -37.967 1.00 23.23 10 GLY A C 16
ATOM 25283 O O . GLY A 1 10 ? -3.074 -50.350 -37.414 1.00 62.21 10 GLY A O 16
ATOM 25287 N N . THR A 1 11 ? -1.875 -48.446 -37.375 1.00 34.53 11 THR A N 16
ATOM 25288 C CA . THR A 1 11 ? -2.293 -48.075 -36.032 1.00 13.23 11 THR A CA 16
ATOM 25289 C C . THR A 1 11 ? -3.738 -47.579 -36.039 1.00 32.22 11 THR A C 16
ATOM 25290 O O . THR A 1 11 ? -4.043 -46.527 -36.609 1.00 32.32 11 THR A O 16
ATOM 25301 N N . LEU A 1 12 ? -4.632 -48.357 -35.432 1.00 71.50 12 LEU A N 16
ATOM 25302 C CA . LEU A 1 12 ? -6.042 -47.989 -35.352 1.00 51.12 12 LEU A CA 16
ATOM 25303 C C . LEU A 1 12 ? -6.211 -46.747 -34.480 1.00 2.41 12 LEU A C 16
ATOM 25304 O O . LEU A 1 12 ? -6.362 -46.840 -33.257 1.00 51.53 12 LEU A O 16
ATOM 25320 N N . GLU A 1 13 ? -6.133 -45.588 -35.120 1.00 71.43 13 GLU A N 16
ATOM 25321 C CA . GLU A 1 13 ? -6.263 -44.303 -34.446 1.00 21.04 13 GLU A CA 16
ATOM 25322 C C . GLU A 1 13 ? -7.107 -43.367 -35.305 1.00 44.32 13 GLU A C 16
ATOM 25323 O O . GLU A 1 13 ? -6.684 -42.951 -36.386 1.00 71.34 13 GLU A O 16
ATOM 25335 N N . ALA A 1 14 ? -8.315 -43.065 -34.830 1.00 72.45 14 ALA A N 16
ATOM 25336 C CA . ALA A 1 14 ? -9.276 -42.271 -35.594 1.00 22.35 14 ALA A CA 16
ATOM 25337 C C . ALA A 1 14 ? -10.041 -41.310 -34.685 1.00 63.12 14 ALA A C 16
ATOM 25338 O O . ALA A 1 14 ? -11.221 -41.029 -34.910 1.00 72.22 14 ALA A O 16
ATOM 25345 N N . GLN A 1 15 ? -9.358 -40.798 -33.664 1.00 2.04 15 GLN A N 16
ATOM 25346 C CA . GLN A 1 15 ? -9.965 -39.840 -32.744 1.00 24.44 15 GLN A CA 16
ATOM 25347 C C . GLN A 1 15 ? -10.243 -38.520 -33.466 1.00 22.42 15 GLN A C 16
ATOM 25348 O O . GLN A 1 15 ? -9.359 -37.673 -33.608 1.00 65.33 15 GLN A O 16
ATOM 25362 N N . THR A 1 16 ? -11.465 -38.381 -33.961 1.00 51.14 16 THR A N 16
ATOM 25363 C CA . THR A 1 16 ? -11.897 -37.166 -34.628 1.00 52.51 16 THR A CA 16
ATOM 25364 C C . THR A 1 16 ? -12.461 -36.178 -33.603 1.00 40.13 16 THR A C 16
ATOM 25365 O O . THR A 1 16 ? -13.600 -36.321 -33.146 1.00 51.13 16 THR A O 16
ATOM 25376 N N . GLN A 1 17 ? -11.646 -35.201 -33.220 1.00 32.42 17 GLN A N 16
ATOM 25377 C CA . GLN A 1 17 ? -12.042 -34.201 -32.234 1.00 51.23 17 GLN A CA 16
ATOM 25378 C C . GLN A 1 17 ? -11.778 -32.795 -32.766 1.00 30.41 17 GLN A C 16
ATOM 25379 O O . GLN A 1 17 ? -10.818 -32.577 -33.506 1.00 31.24 17 GLN A O 16
ATOM 25393 N N . GLY A 1 18 ? -12.645 -31.856 -32.396 1.00 45.01 18 GLY A N 16
ATOM 25394 C CA . GLY A 1 18 ? -12.480 -30.470 -32.802 1.00 32.05 18 GLY A CA 16
ATOM 25395 C C . GLY A 1 18 ? -13.235 -30.138 -34.080 1.00 22.41 18 GLY A C 16
ATOM 25396 O O . GLY A 1 18 ? -13.517 -31.030 -34.885 1.00 30.02 18 GLY A O 16
ATOM 25400 N N . PRO A 1 19 ? -13.570 -28.851 -34.295 1.00 55.32 19 PRO A N 16
ATOM 25401 C CA . PRO A 1 19 ? -14.296 -28.415 -35.492 1.00 11.14 19 PRO A CA 16
ATOM 25402 C C . PRO A 1 19 ? -13.408 -28.450 -36.738 1.00 0.34 19 PRO A C 16
ATOM 25403 O O . PRO A 1 19 ? -12.412 -27.728 -36.824 1.00 64.54 19 PRO A O 16
ATOM 25414 N N . GLY A 1 20 ? -13.760 -29.313 -37.688 1.00 10.05 20 GLY A N 16
ATOM 25415 C CA . GLY A 1 20 ? -12.983 -29.454 -38.908 1.00 74.10 20 GLY A CA 16
ATOM 25416 C C . GLY A 1 20 ? -12.059 -30.653 -38.849 1.00 65.13 20 GLY A C 16
ATOM 25417 O O . GLY A 1 20 ? -11.274 -30.885 -39.771 1.00 74.44 20 GLY A O 16
ATOM 25421 N N . SER A 1 21 ? -12.160 -31.414 -37.758 1.00 30.53 21 SER A N 16
ATOM 25422 C CA . SER A 1 21 ? -11.346 -32.613 -37.556 1.00 4.43 21 SER A CA 16
ATOM 25423 C C . SER A 1 21 ? -9.838 -32.290 -37.577 1.00 25.13 21 SER A C 16
ATOM 25424 O O . SER A 1 21 ? -9.065 -32.947 -38.282 1.00 5.22 21 SER A O 16
ATOM 25432 N N . PRO A 1 22 ? -9.388 -31.294 -36.781 1.00 74.53 22 PRO A N 16
ATOM 25433 C CA . PRO A 1 22 ? -7.991 -30.892 -36.732 1.00 53.05 22 PRO A CA 16
ATOM 25434 C C . PRO A 1 22 ? -7.214 -31.682 -35.677 1.00 14.45 22 PRO A C 16
ATOM 25435 O O . PRO A 1 22 ? -7.202 -31.323 -34.500 1.00 2.32 22 PRO A O 16
ATOM 25446 N N . GLU A 1 23 ? -6.599 -32.781 -36.099 1.00 31.13 23 GLU A N 16
ATOM 25447 C CA . GLU A 1 23 ? -5.810 -33.613 -35.196 1.00 2.43 23 GLU A CA 16
ATOM 25448 C C . GLU A 1 23 ? -4.573 -32.856 -34.710 1.00 50.22 23 GLU A C 16
ATOM 25449 O O . GLU A 1 23 ? -3.878 -32.209 -35.501 1.00 63.33 23 GLU A O 16
ATOM 25461 N N . GLY A 1 24 ? -4.311 -32.928 -33.407 1.00 33.14 24 GLY A N 16
ATOM 25462 C CA . GLY A 1 24 ? -3.151 -32.266 -32.833 1.00 73.02 24 GLY A CA 16
ATOM 25463 C C . GLY A 1 24 ? -3.516 -31.050 -32.000 1.00 74.44 24 GLY A C 16
ATOM 25464 O O . GLY A 1 24 ? -2.628 -30.346 -31.509 1.00 72.20 24 GLY A O 16
ATOM 25468 N N . VAL A 1 25 ? -4.813 -30.794 -31.846 1.00 72.40 25 VAL A N 16
ATOM 25469 C CA . VAL A 1 25 ? -5.289 -29.684 -31.017 1.00 22.33 25 VAL A CA 16
ATOM 25470 C C . VAL A 1 25 ? -5.802 -30.207 -29.670 1.00 61.30 25 VAL A C 16
ATOM 25471 O O . VAL A 1 25 ? -6.532 -31.203 -29.621 1.00 30.12 25 VAL A O 16
ATOM 25484 N N . PRO A 1 26 ? -5.400 -29.562 -28.556 1.00 53.20 26 PRO A N 16
ATOM 25485 C CA . PRO A 1 26 ? -5.793 -29.971 -27.215 1.00 53.23 26 PRO A CA 16
ATOM 25486 C C . PRO A 1 26 ? -7.038 -29.234 -26.706 1.00 63.22 26 PRO A C 16
ATOM 25487 O O . PRO A 1 26 ? -7.000 -28.029 -26.451 1.00 4.41 26 PRO A O 16
ATOM 25498 N N . PRO A 1 27 ? -8.173 -29.940 -26.575 1.00 22.12 27 PRO A N 16
ATOM 25499 C CA . PRO A 1 27 ? -9.384 -29.356 -26.002 1.00 12.14 27 PRO A CA 16
ATOM 25500 C C . PRO A 1 27 ? -9.248 -29.179 -24.487 1.00 32.44 27 PRO A C 16
ATOM 25501 O O . PRO A 1 27 ? -9.392 -30.137 -23.726 1.00 51.44 27 PRO A O 16
ATOM 25512 N N . THR A 1 28 ? -8.938 -27.955 -24.062 1.00 45.53 28 THR A N 16
ATOM 25513 C CA . THR A 1 28 ? -8.700 -27.664 -22.651 1.00 23.35 28 THR A CA 16
ATOM 25514 C C . THR A 1 28 ? -9.921 -27.925 -21.800 1.00 32.41 28 THR A C 16
ATOM 25515 O O . THR A 1 28 ? -9.982 -28.844 -20.981 1.00 52.34 28 THR A O 16
ATOM 25526 N N . ASP A 1 29 ? -10.860 -27.088 -22.034 1.00 43.22 29 ASP A N 16
ATOM 25527 C CA . ASP A 1 29 ? -12.135 -27.065 -21.306 1.00 33.15 29 ASP A CA 16
ATOM 25528 C C . ASP A 1 29 ? -13.324 -27.062 -22.268 1.00 10.15 29 ASP A C 16
ATOM 25529 O O . ASP A 1 29 ? -14.054 -28.050 -22.382 1.00 40.43 29 ASP A O 16
ATOM 25538 N N . ARG A 1 30 ? -13.507 -25.951 -22.974 1.00 41.34 30 ARG A N 16
ATOM 25539 C CA . ARG A 1 30 ? -14.577 -25.827 -23.965 1.00 50.12 30 ARG A CA 16
ATOM 25540 C C . ARG A 1 30 ? -13.994 -25.387 -25.303 1.00 1.41 30 ARG A C 16
ATOM 25541 O O . ARG A 1 30 ? -14.714 -25.252 -26.294 1.00 73.43 30 ARG A O 16
ATOM 25562 N N . PHE A 1 31 ? -12.682 -25.174 -25.325 1.00 5.02 31 PHE A N 16
ATOM 25563 C CA . PHE A 1 31 ? -12.002 -24.673 -26.511 1.00 30.21 31 PHE A CA 16
ATOM 25564 C C . PHE A 1 31 ? -10.789 -25.547 -26.826 1.00 11.12 31 PHE A C 16
ATOM 25565 O O . PHE A 1 31 ? -10.056 -25.935 -25.916 1.00 60.42 31 PHE A O 16
ATOM 25582 N N . PRO A 1 32 ? -10.581 -25.893 -28.111 1.00 23.40 32 PRO A N 16
ATOM 25583 C CA . PRO A 1 32 ? -9.372 -26.593 -28.555 1.00 61.21 32 PRO A CA 16
ATOM 25584 C C . PRO A 1 32 ? -8.212 -25.620 -28.783 1.00 12.12 32 PRO A C 16
ATOM 25585 O O . PRO A 1 32 ? -7.116 -26.020 -29.177 1.00 45.31 32 PRO A O 16
ATOM 25596 N N . LEU A 1 33 ? -8.479 -24.335 -28.544 1.00 21.14 33 LEU A N 16
ATOM 25597 C CA . LEU A 1 33 ? -7.460 -23.294 -28.628 1.00 43.40 33 LEU A CA 16
ATOM 25598 C C . LEU A 1 33 ? -7.017 -22.894 -27.226 1.00 31.24 33 LEU A C 16
ATOM 25599 O O . LEU A 1 33 ? -7.755 -23.079 -26.258 1.00 3.30 33 LEU A O 16
ATOM 25615 N N . LEU A 1 34 ? -5.819 -22.332 -27.131 1.00 14.54 34 LEU A N 16
ATOM 25616 C CA . LEU A 1 34 ? -5.249 -21.917 -25.854 1.00 1.15 34 LEU A CA 16
ATOM 25617 C C . LEU A 1 34 ? -4.600 -20.542 -25.999 1.00 23.24 34 LEU A C 16
ATOM 25618 O O . LEU A 1 34 ? -3.576 -20.242 -25.379 1.00 75.43 34 LEU A O 16
ATOM 25634 N N . ALA A 1 35 ? -5.217 -19.701 -26.822 1.00 40.20 35 ALA A N 16
ATOM 25635 C CA . ALA A 1 35 ? -4.720 -18.353 -27.068 1.00 32.23 35 ALA A CA 16
ATOM 25636 C C . ALA A 1 35 ? -5.133 -17.400 -25.944 1.00 54.11 35 ALA A C 16
ATOM 25637 O O . ALA A 1 35 ? -6.160 -16.720 -26.033 1.00 20.41 35 ALA A O 16
ATOM 25644 N N . LEU A 1 36 ? -4.346 -17.388 -24.873 1.00 11.44 36 LEU A N 16
ATOM 25645 C CA . LEU A 1 36 ? -4.553 -16.459 -23.761 1.00 70.21 36 LEU A CA 16
ATOM 25646 C C . LEU A 1 36 ? -4.212 -15.034 -24.207 1.00 54.41 36 LEU A C 16
ATOM 25647 O O . LEU A 1 36 ? -3.054 -14.613 -24.140 1.00 32.22 36 LEU A O 16
ATOM 25663 N N . LEU A 1 37 ? -5.221 -14.306 -24.683 1.00 13.52 37 LEU A N 16
ATOM 25664 C CA . LEU A 1 37 ? -5.016 -12.960 -25.231 1.00 21.25 37 LEU A CA 16
ATOM 25665 C C . LEU A 1 37 ? -5.460 -11.885 -24.252 1.00 14.11 37 LEU A C 16
ATOM 25666 O O . LEU A 1 37 ? -5.750 -10.753 -24.641 1.00 53.31 37 LEU A O 16
ATOM 25682 N N . ARG A 1 38 ? -5.461 -12.240 -22.981 1.00 2.14 38 ARG A N 16
ATOM 25683 C CA . ARG A 1 38 ? -5.885 -11.341 -21.907 1.00 45.54 38 ARG A CA 16
ATOM 25684 C C . ARG A 1 38 ? -5.183 -11.716 -20.605 1.00 2.05 38 ARG A C 16
ATOM 25685 O O . ARG A 1 38 ? -4.635 -12.811 -20.483 1.00 21.04 38 ARG A O 16
ATOM 25706 N N . ARG A 1 39 ? -5.187 -10.794 -19.650 1.00 13.43 39 ARG A N 16
ATOM 25707 C CA . ARG A 1 39 ? -4.653 -11.055 -18.314 1.00 31.22 39 ARG A CA 16
ATOM 25708 C C . ARG A 1 39 ? -5.771 -11.522 -17.393 1.00 12.54 39 ARG A C 16
ATOM 25709 O O . ARG A 1 39 ? -5.622 -12.477 -16.634 1.00 64.51 39 ARG A O 16
ATOM 25730 N N . THR A 1 40 ? -6.892 -10.825 -17.469 1.00 21.32 40 THR A N 16
ATOM 25731 C CA . THR A 1 40 ? -8.016 -11.067 -16.582 1.00 31.44 40 THR A CA 16
ATOM 25732 C C . THR A 1 40 ? -8.765 -12.342 -16.964 1.00 32.23 40 THR A C 16
ATOM 25733 O O . THR A 1 40 ? -9.269 -12.462 -18.087 1.00 70.14 40 THR A O 16
ATOM 25744 N N . LEU A 1 41 ? -8.833 -13.287 -16.032 1.00 51.33 41 LEU A N 16
ATOM 25745 C CA . LEU A 1 41 ? -9.588 -14.513 -16.237 1.00 34.14 41 LEU A CA 16
ATOM 25746 C C . LEU A 1 41 ? -11.072 -14.206 -16.402 1.00 43.22 41 LEU A C 16
ATOM 25747 O O . LEU A 1 41 ? -11.790 -14.002 -15.417 1.00 22.33 41 LEU A O 16
ATOM 25763 N N . THR A 1 42 ? -11.515 -14.117 -17.649 1.00 31.45 42 THR A N 16
ATOM 25764 C CA . THR A 1 42 ? -12.937 -14.088 -17.945 1.00 23.21 42 THR A CA 16
ATOM 25765 C C . THR A 1 42 ? -13.531 -15.450 -17.602 1.00 63.23 42 THR A C 16
ATOM 25766 O O . THR A 1 42 ? -12.782 -16.414 -17.411 1.00 44.05 42 THR A O 16
ATOM 25777 N N . GLU A 1 43 ? -14.855 -15.540 -17.548 1.00 15.15 43 GLU A N 16
ATOM 25778 C CA . GLU A 1 43 ? -15.529 -16.765 -17.113 1.00 71.31 43 GLU A CA 16
ATOM 25779 C C . GLU A 1 43 ? -14.995 -17.980 -17.876 1.00 12.12 43 GLU A C 16
ATOM 25780 O O . GLU A 1 43 ? -14.818 -19.056 -17.309 1.00 32.21 43 GLU A O 16
ATOM 25792 N N . GLU A 1 44 ? -14.706 -17.779 -19.158 1.00 24.15 44 GLU A N 16
ATOM 25793 C CA . GLU A 1 44 ? -14.159 -18.831 -20.013 1.00 42.15 44 GLU A CA 16
ATOM 25794 C C . GLU A 1 44 ? -12.818 -19.336 -19.453 1.00 51.42 44 GLU A C 16
ATOM 25795 O O . GLU A 1 44 ? -12.641 -20.531 -19.174 1.00 31.32 44 GLU A O 16
ATOM 25807 N N . GLN A 1 45 ? -11.890 -18.399 -19.258 1.00 31.04 45 GLN A N 16
ATOM 25808 C CA . GLN A 1 45 ? -10.561 -18.705 -18.723 1.00 14.15 45 GLN A CA 16
ATOM 25809 C C . GLN A 1 45 ? -10.687 -19.330 -17.334 1.00 53.01 45 GLN A C 16
ATOM 25810 O O . GLN A 1 45 ? -9.909 -20.210 -16.965 1.00 14.13 45 GLN A O 16
ATOM 25824 N N . VAL A 1 46 ? -11.681 -18.868 -16.574 1.00 64.44 46 VAL A N 16
ATOM 25825 C CA . VAL A 1 46 ? -11.947 -19.398 -15.242 1.00 2.55 46 VAL A CA 16
ATOM 25826 C C . VAL A 1 46 ? -12.247 -20.890 -15.313 1.00 12.42 46 VAL A C 16
ATOM 25827 O O . VAL A 1 46 ? -11.592 -21.696 -14.647 1.00 73.15 46 VAL A O 16
ATOM 25840 N N . GLN A 1 47 ? -13.221 -21.254 -16.145 1.00 74.22 47 GLN A N 16
ATOM 25841 C CA . GLN A 1 47 ? -13.635 -22.648 -16.273 1.00 73.34 47 GLN A CA 16
ATOM 25842 C C . GLN A 1 47 ? -12.490 -23.493 -16.812 1.00 25.01 47 GLN A C 16
ATOM 25843 O O . GLN A 1 47 ? -12.330 -24.649 -16.426 1.00 54.32 47 GLN A O 16
ATOM 25857 N N . GLU A 1 48 ? -11.682 -22.896 -17.683 1.00 35.04 48 GLU A N 16
ATOM 25858 C CA . GLU A 1 48 ? -10.486 -23.558 -18.196 1.00 64.51 48 GLU A CA 16
ATOM 25859 C C . GLU A 1 48 ? -9.553 -23.946 -17.039 1.00 55.04 48 GLU A C 16
ATOM 25860 O O . GLU A 1 48 ? -9.112 -25.101 -16.935 1.00 73.40 48 GLU A O 16
ATOM 25872 N N . VAL A 1 49 ? -9.276 -22.980 -16.161 1.00 34.21 49 VAL A N 16
ATOM 25873 C CA . VAL A 1 49 ? -8.452 -23.228 -14.982 1.00 32.22 49 VAL A CA 16
ATOM 25874 C C . VAL A 1 49 ? -9.064 -24.341 -14.150 1.00 34.13 49 VAL A C 16
ATOM 25875 O O . VAL A 1 49 ? -8.360 -25.228 -13.674 1.00 25.13 49 VAL A O 16
ATOM 25888 N N . VAL A 1 50 ? -10.382 -24.299 -14.002 1.00 60.22 50 VAL A N 16
ATOM 25889 C CA . VAL A 1 50 ? -11.104 -25.320 -13.249 1.00 11.40 50 VAL A CA 16
ATOM 25890 C C . VAL A 1 50 ? -10.947 -26.688 -13.910 1.00 72.34 50 VAL A C 16
ATOM 25891 O O . VAL A 1 50 ? -10.757 -27.698 -13.231 1.00 53.42 50 VAL A O 16
ATOM 25904 N N . ALA A 1 51 ? -11.008 -26.703 -15.238 1.00 31.45 51 ALA A N 16
ATOM 25905 C CA . ALA A 1 51 ? -10.878 -27.936 -16.008 1.00 42.34 51 ALA A CA 16
ATOM 25906 C C . ALA A 1 51 ? -9.506 -28.561 -15.788 1.00 31.41 51 ALA A C 16
ATOM 25907 O O . ALA A 1 51 ? -9.376 -29.783 -15.664 1.00 25.24 51 ALA A O 16
ATOM 25914 N N . LYS A 1 52 ? -8.478 -27.720 -15.741 1.00 53.45 52 LYS A N 16
ATOM 25915 C CA . LYS A 1 52 ? -7.127 -28.197 -15.462 1.00 42.14 52 LYS A CA 16
ATOM 25916 C C . LYS A 1 52 ? -7.012 -28.598 -13.988 1.00 3.33 52 LYS A C 16
ATOM 25917 O O . LYS A 1 52 ? -6.407 -29.617 -13.654 1.00 33.40 52 LYS A O 16
ATOM 25936 N N . LEU A 1 53 ? -7.630 -27.803 -13.113 1.00 5.45 53 LEU A N 16
ATOM 25937 C CA . LEU A 1 53 ? -7.615 -28.058 -11.670 1.00 72.44 53 LEU A CA 16
ATOM 25938 C C . LEU A 1 53 ? -8.278 -29.396 -11.335 1.00 43.14 53 LEU A C 16
ATOM 25939 O O . LEU A 1 53 ? -7.905 -30.055 -10.362 1.00 30.51 53 LEU A O 16
ATOM 25955 N N . THR A 1 54 ? -9.259 -29.798 -12.142 1.00 2.31 54 THR A N 16
ATOM 25956 C CA . THR A 1 54 ? -9.962 -31.057 -11.918 1.00 74.25 54 THR A CA 16
ATOM 25957 C C . THR A 1 54 ? -9.111 -32.255 -12.349 1.00 12.24 54 THR A C 16
ATOM 25958 O O . THR A 1 54 ? -9.520 -33.405 -12.182 1.00 11.50 54 THR A O 16
ATOM 25969 N N . ASP A 1 55 ? -7.928 -31.984 -12.905 1.00 13.25 55 ASP A N 16
ATOM 25970 C CA . ASP A 1 55 ? -6.954 -33.039 -13.183 1.00 1.54 55 ASP A CA 16
ATOM 25971 C C . ASP A 1 55 ? -6.039 -33.172 -11.962 1.00 20.51 55 ASP A C 16
ATOM 25972 O O . ASP A 1 55 ? -5.144 -32.348 -11.757 1.00 75.23 55 ASP A O 16
ATOM 25981 N N . PRO A 1 56 ? -6.265 -34.206 -11.128 1.00 62.43 56 PRO A N 16
ATOM 25982 C CA . PRO A 1 56 ? -5.640 -34.306 -9.800 1.00 43.13 56 PRO A CA 16
ATOM 25983 C C . PRO A 1 56 ? -4.117 -34.411 -9.848 1.00 2.34 56 PRO A C 16
ATOM 25984 O O . PRO A 1 56 ? -3.423 -33.848 -8.995 1.00 53.10 56 PRO A O 16
ATOM 25995 N N . GLU A 1 57 ? -3.593 -35.112 -10.847 1.00 53.21 57 GLU A N 16
ATOM 25996 C CA . GLU A 1 57 ? -2.167 -35.408 -10.884 1.00 31.20 57 GLU A CA 16
ATOM 25997 C C . GLU A 1 57 ? -1.381 -34.217 -11.420 1.00 11.32 57 GLU A C 16
ATOM 25998 O O . GLU A 1 57 ? -0.352 -33.844 -10.858 1.00 40.10 57 GLU A O 16
ATOM 26010 N N . SER A 1 58 ? -1.878 -33.609 -12.493 1.00 43.04 58 SER A N 16
ATOM 26011 C CA . SER A 1 58 ? -1.180 -32.495 -13.129 1.00 14.11 58 SER A CA 16
ATOM 26012 C C . SER A 1 58 ? -1.037 -31.319 -12.163 1.00 64.34 58 SER A C 16
ATOM 26013 O O . SER A 1 58 ? 0.046 -30.738 -12.033 1.00 15.34 58 SER A O 16
ATOM 26021 N N . SER A 1 59 ? -2.132 -30.990 -11.480 1.00 11.31 59 SER A N 16
ATOM 26022 C CA . SER A 1 59 ? -2.161 -29.866 -10.548 1.00 64.13 59 SER A CA 16
ATOM 26023 C C . SER A 1 59 ? -1.142 -30.058 -9.423 1.00 74.10 59 SER A C 16
ATOM 26024 O O . SER A 1 59 ? -0.308 -29.187 -9.171 1.00 53.43 59 SER A O 16
ATOM 26032 N N . ALA A 1 60 ? -1.198 -31.213 -8.768 1.00 52.35 60 ALA A N 16
ATOM 26033 C CA . ALA A 1 60 ? -0.269 -31.531 -7.688 1.00 44.05 60 ALA A CA 16
ATOM 26034 C C . ALA A 1 60 ? 1.170 -31.579 -8.206 1.00 65.01 60 ALA A C 16
ATOM 26035 O O . ALA A 1 60 ? 2.111 -31.220 -7.498 1.00 55.43 60 ALA A O 16
ATOM 26042 N N . GLN A 1 61 ? 1.322 -32.003 -9.458 1.00 51.35 61 GLN A N 16
ATOM 26043 C CA . GLN A 1 61 ? 2.638 -32.191 -10.065 1.00 31.01 61 GLN A CA 16
ATOM 26044 C C . GLN A 1 61 ? 3.353 -30.854 -10.287 1.00 42.21 61 GLN A C 16
ATOM 26045 O O . GLN A 1 61 ? 4.577 -30.818 -10.430 1.00 61.11 61 GLN A O 16
ATOM 26059 N N . ILE A 1 62 ? 2.590 -29.760 -10.302 1.00 4.23 62 ILE A N 16
ATOM 26060 C CA . ILE A 1 62 ? 3.152 -28.432 -10.555 1.00 32.12 62 ILE A CA 16
ATOM 26061 C C . ILE A 1 62 ? 4.247 -28.099 -9.542 1.00 0.54 62 ILE A C 16
ATOM 26062 O O . ILE A 1 62 ? 5.349 -27.688 -9.914 1.00 12.44 62 ILE A O 16
ATOM 26078 N N . ASP A 1 63 ? 3.938 -28.281 -8.263 1.00 4.21 63 ASP A N 16
ATOM 26079 C CA . ASP A 1 63 ? 4.900 -28.014 -7.190 1.00 24.12 63 ASP A CA 16
ATOM 26080 C C . ASP A 1 63 ? 5.250 -29.298 -6.443 1.00 32.11 63 ASP A C 16
ATOM 26081 O O . ASP A 1 63 ? 6.062 -29.290 -5.514 1.00 51.03 63 ASP A O 16
ATOM 26090 N N . GLY A 1 64 ? 4.629 -30.403 -6.852 1.00 4.34 64 GLY A N 16
ATOM 26091 C CA . GLY A 1 64 ? 4.900 -31.696 -6.240 1.00 4.15 64 GLY A CA 16
ATOM 26092 C C . GLY A 1 64 ? 4.086 -31.932 -4.978 1.00 21.32 64 GLY A C 16
ATOM 26093 O O . GLY A 1 64 ? 4.145 -33.015 -4.387 1.00 74.55 64 GLY A O 16
ATOM 26097 N N . VAL A 1 65 ? 3.321 -30.919 -4.571 1.00 53.23 65 VAL A N 16
ATOM 26098 C CA . VAL A 1 65 ? 2.496 -30.985 -3.365 1.00 5.12 65 VAL A CA 16
ATOM 26099 C C . VAL A 1 65 ? 1.149 -30.316 -3.623 1.00 22.24 65 VAL A C 16
ATOM 26100 O O . VAL A 1 65 ? 1.090 -29.258 -4.252 1.00 34.45 65 VAL A O 16
ATOM 26113 N N . VAL A 1 66 ? 0.073 -30.937 -3.148 1.00 30.32 66 VAL A N 16
ATOM 26114 C CA . VAL A 1 66 ? -1.271 -30.399 -3.331 1.00 1.42 66 VAL A CA 16
ATOM 26115 C C . VAL A 1 66 ? -1.598 -29.381 -2.234 1.00 32.13 66 VAL A C 16
ATOM 26116 O O . VAL A 1 66 ? -1.587 -29.703 -1.043 1.00 51.15 66 VAL A O 16
ATOM 26129 N N . SER A 1 67 ? -1.850 -28.143 -2.641 1.00 53.53 67 SER A N 16
ATOM 26130 C CA . SER A 1 67 ? -2.186 -27.067 -1.712 1.00 63.30 67 SER A CA 16
ATOM 26131 C C . SER A 1 67 ? -3.187 -26.118 -2.370 1.00 25.11 67 SER A C 16
ATOM 26132 O O . SER A 1 67 ? -3.334 -26.133 -3.587 1.00 45.11 67 SER A O 16
ATOM 26140 N N . LYS A 1 68 ? -3.853 -25.278 -1.573 1.00 41.35 68 LYS A N 16
ATOM 26141 C CA . LYS A 1 68 ? -4.763 -24.255 -2.113 1.00 53.40 68 LYS A CA 16
ATOM 26142 C C . LYS A 1 68 ? -4.034 -23.386 -3.142 1.00 61.41 68 LYS A C 16
ATOM 26143 O O . LYS A 1 68 ? -4.648 -22.795 -4.033 1.00 72.23 68 LYS A O 16
ATOM 26162 N N . ASP A 1 69 ? -2.712 -23.332 -2.992 1.00 15.13 69 ASP A N 16
ATOM 26163 C CA . ASP A 1 69 ? -1.830 -22.569 -3.871 1.00 73.13 69 ASP A CA 16
ATOM 26164 C C . ASP A 1 69 ? -1.989 -22.987 -5.335 1.00 2.11 69 ASP A C 16
ATOM 26165 O O . ASP A 1 69 ? -1.745 -22.188 -6.235 1.00 71.50 69 ASP A O 16
ATOM 26174 N N . GLU A 1 70 ? -2.416 -24.230 -5.561 1.00 14.54 70 GLU A N 16
ATOM 26175 C CA . GLU A 1 70 ? -2.568 -24.769 -6.916 1.00 21.21 70 GLU A CA 16
ATOM 26176 C C . GLU A 1 70 ? -3.499 -23.888 -7.755 1.00 20.22 70 GLU A C 16
ATOM 26177 O O . GLU A 1 70 ? -3.194 -23.565 -8.910 1.00 62.31 70 GLU A O 16
ATOM 26189 N N . ILE A 1 71 ? -4.616 -23.468 -7.156 1.00 21.23 71 ILE A N 16
ATOM 26190 C CA . ILE A 1 71 ? -5.596 -22.651 -7.861 1.00 21.42 71 ILE A CA 16
ATOM 26191 C C . ILE A 1 71 ? -4.949 -21.331 -8.257 1.00 5.33 71 ILE A C 16
ATOM 26192 O O . ILE A 1 71 ? -5.000 -20.910 -9.414 1.00 63.22 71 ILE A O 16
ATOM 26208 N N . GLU A 1 72 ? -4.306 -20.711 -7.275 1.00 15.22 72 GLU A N 16
ATOM 26209 C CA . GLU A 1 72 ? -3.631 -19.430 -7.451 1.00 53.51 72 GLU A CA 16
ATOM 26210 C C . GLU A 1 72 ? -2.487 -19.563 -8.462 1.00 55.15 72 GLU A C 16
ATOM 26211 O O . GLU A 1 72 ? -2.211 -18.642 -9.233 1.00 64.43 72 GLU A O 16
ATOM 26223 N N . LYS A 1 73 ? -1.851 -20.733 -8.463 1.00 41.33 73 LYS A N 16
ATOM 26224 C CA . LYS A 1 73 ? -0.742 -21.025 -9.366 1.00 45.24 73 LYS A CA 16
ATOM 26225 C C . LYS A 1 73 ? -1.219 -20.995 -10.813 1.00 24.45 73 LYS A C 16
ATOM 26226 O O . LYS A 1 73 ? -0.645 -20.299 -11.657 1.00 4.23 73 LYS A O 16
ATOM 26245 N N . PHE A 1 74 ? -2.279 -21.750 -11.094 1.00 11.22 74 PHE A N 16
ATOM 26246 C CA . PHE A 1 74 ? -2.831 -21.814 -12.442 1.00 22.20 74 PHE A CA 16
ATOM 26247 C C . PHE A 1 74 ? -3.398 -20.463 -12.870 1.00 73.02 74 PHE A C 16
ATOM 26248 O O . PHE A 1 74 ? -3.250 -20.068 -14.022 1.00 45.14 74 PHE A O 16
ATOM 26265 N N . ILE A 1 75 ? -4.030 -19.747 -11.945 1.00 65.43 75 ILE A N 16
ATOM 26266 C CA . ILE A 1 75 ? -4.559 -18.416 -12.249 1.00 31.44 75 ILE A CA 16
ATOM 26267 C C . ILE A 1 75 ? -3.434 -17.495 -12.718 1.00 22.43 75 ILE A C 16
ATOM 26268 O O . ILE A 1 75 ? -3.528 -16.870 -13.778 1.00 22.03 75 ILE A O 16
ATOM 26284 N N . ALA A 1 76 ? -2.353 -17.445 -11.943 1.00 52.44 76 ALA A N 16
ATOM 26285 C CA . ALA A 1 76 ? -1.193 -16.633 -12.296 1.00 4.04 76 ALA A CA 16
ATOM 26286 C C . ALA A 1 76 ? -0.602 -17.096 -13.629 1.00 21.11 76 ALA A C 16
ATOM 26287 O O . ALA A 1 76 ? 0.012 -16.313 -14.357 1.00 25.25 76 ALA A O 16
ATOM 26294 N N . ASP A 1 77 ? -0.805 -18.375 -13.942 1.00 61.03 77 ASP A N 16
ATOM 26295 C CA . ASP A 1 77 ? -0.334 -18.956 -15.200 1.00 42.01 77 ASP A CA 16
ATOM 26296 C C . ASP A 1 77 ? -1.111 -18.386 -16.386 1.00 61.43 77 ASP A C 16
ATOM 26297 O O . ASP A 1 77 ? -0.585 -18.289 -17.496 1.00 2.14 77 ASP A O 16
ATOM 26306 N N . VAL A 1 78 ? -2.353 -17.977 -16.135 1.00 0.21 78 VAL A N 16
ATOM 26307 C CA . VAL A 1 78 ? -3.239 -17.479 -17.191 1.00 54.41 78 VAL A CA 16
ATOM 26308 C C . VAL A 1 78 ? -3.016 -15.977 -17.415 1.00 22.23 78 VAL A C 16
ATOM 26309 O O . VAL A 1 78 ? -3.945 -15.221 -17.697 1.00 42.11 78 VAL A O 16
ATOM 26322 N N . THR A 1 79 ? -1.755 -15.557 -17.283 1.00 30.41 79 THR A N 16
ATOM 26323 C CA . THR A 1 79 ? -1.342 -14.184 -17.570 1.00 54.12 79 THR A CA 16
ATOM 26324 C C . THR A 1 79 ? -2.018 -13.184 -16.620 1.00 71.50 79 THR A C 16
ATOM 26325 O O . THR A 1 79 ? -1.989 -11.973 -16.841 1.00 33.50 79 THR A O 16
ATOM 26336 N N . LYS A 1 80 ? -2.572 -13.696 -15.522 1.00 61.35 80 LYS A N 16
ATOM 26337 C CA . LYS A 1 80 ? -3.314 -12.856 -14.586 1.00 2.22 80 LYS A CA 16
ATOM 26338 C C . LYS A 1 80 ? -2.366 -11.970 -13.789 1.00 73.41 80 LYS A C 16
ATOM 26339 O O . LYS A 1 80 ? -2.641 -10.783 -13.595 1.00 21.42 80 LYS A O 16
ATOM 26358 N N . ASP A 1 81 ? -1.247 -12.559 -13.343 1.00 15.43 81 ASP A N 16
ATOM 26359 C CA . ASP A 1 81 ? -0.239 -11.857 -12.531 1.00 70.42 81 ASP A CA 16
ATOM 26360 C C . ASP A 1 81 ? -0.749 -11.615 -11.106 1.00 63.31 81 ASP A C 16
ATOM 26361 O O . ASP A 1 81 ? -0.030 -11.836 -10.130 1.00 51.31 81 ASP A O 16
ATOM 26370 N N . GLU A 1 82 ? -1.998 -11.175 -11.009 1.00 51.11 82 GLU A N 16
ATOM 26371 C CA . GLU A 1 82 ? -2.652 -10.875 -9.743 1.00 23.24 82 GLU A CA 16
ATOM 26372 C C . GLU A 1 82 ? -3.779 -11.887 -9.477 1.00 62.30 82 GLU A C 16
ATOM 26373 O O . GLU A 1 82 ? -4.919 -11.682 -9.894 1.00 24.41 82 GLU A O 16
ATOM 26385 N N . PRO A 1 83 ? -3.458 -13.026 -8.834 1.00 41.20 83 PRO A N 16
ATOM 26386 C CA . PRO A 1 83 ? -4.454 -14.026 -8.455 1.00 1.43 83 PRO A CA 16
ATOM 26387 C C . PRO A 1 83 ? -5.176 -13.634 -7.165 1.00 63.44 83 PRO A C 16
ATOM 26388 O O . PRO A 1 83 ? -4.733 -13.967 -6.061 1.00 23.54 83 PRO A O 16
ATOM 26399 N N . THR A 1 84 ? -6.273 -12.905 -7.311 1.00 62.44 84 THR A N 16
ATOM 26400 C CA . THR A 1 84 ? -6.991 -12.361 -6.167 1.00 64.50 84 THR A CA 16
ATOM 26401 C C . THR A 1 84 ? -8.122 -13.287 -5.725 1.00 62.30 84 THR A C 16
ATOM 26402 O O . THR A 1 84 ? -8.522 -14.210 -6.452 1.00 22.53 84 THR A O 16
ATOM 26413 N N . ALA A 1 85 ? -8.637 -13.015 -4.526 1.00 11.33 85 ALA A N 16
ATOM 26414 C CA . ALA A 1 85 ? -9.719 -13.790 -3.929 1.00 53.25 85 ALA A CA 16
ATOM 26415 C C . ALA A 1 85 ? -10.898 -13.907 -4.885 1.00 55.44 85 ALA A C 16
ATOM 26416 O O . ALA A 1 85 ? -11.624 -14.896 -4.858 1.00 52.34 85 ALA A O 16
ATOM 26423 N N . GLN A 1 86 ? -11.079 -12.890 -5.726 1.00 34.21 86 GLN A N 16
ATOM 26424 C CA . GLN A 1 86 ? -12.119 -12.911 -6.749 1.00 11.51 86 GLN A CA 16
ATOM 26425 C C . GLN A 1 86 ? -11.906 -14.091 -7.696 1.00 50.40 86 GLN A C 16
ATOM 26426 O O . GLN A 1 86 ? -12.801 -14.921 -7.893 1.00 71.31 86 GLN A O 16
ATOM 26440 N N . ASP A 1 87 ? -10.701 -14.162 -8.260 1.00 24.32 87 ASP A N 16
ATOM 26441 C CA . ASP A 1 87 ? -10.351 -15.213 -9.211 1.00 32.24 87 ASP A CA 16
ATOM 26442 C C . ASP A 1 87 ? -10.491 -16.574 -8.544 1.00 42.21 87 ASP A C 16
ATOM 26443 O O . ASP A 1 87 ? -11.175 -17.466 -9.059 1.00 5.42 87 ASP A O 16
ATOM 26452 N N . ILE A 1 88 ? -9.854 -16.717 -7.379 1.00 41.24 88 ILE A N 16
ATOM 26453 C CA . ILE A 1 88 ? -9.924 -17.963 -6.614 1.00 12.41 88 ILE A CA 16
ATOM 26454 C C . ILE A 1 88 ? -11.377 -18.328 -6.311 1.00 62.53 88 ILE A C 16
ATOM 26455 O O . ILE A 1 88 ? -11.763 -19.484 -6.438 1.00 0.14 88 ILE A O 16
ATOM 26471 N N . SER A 1 89 ? -12.178 -17.331 -5.938 1.00 54.03 89 SER A N 16
ATOM 26472 C CA . SER A 1 89 ? -13.577 -17.554 -5.577 1.00 31.54 89 SER A CA 16
ATOM 26473 C C . SER A 1 89 ? -14.348 -18.157 -6.751 1.00 63.41 89 SER A C 16
ATOM 26474 O O . SER A 1 89 ? -15.021 -19.174 -6.600 1.00 50.42 89 SER A O 16
ATOM 26482 N N . ARG A 1 90 ? -14.228 -17.535 -7.926 1.00 23.34 90 ARG A N 16
ATOM 26483 C CA . ARG A 1 90 ? -14.932 -18.014 -9.113 1.00 54.03 90 ARG A CA 16
ATOM 26484 C C . ARG A 1 90 ? -14.483 -19.433 -9.465 1.00 24.50 90 ARG A C 16
ATOM 26485 O O . ARG A 1 90 ? -15.300 -20.364 -9.528 1.00 24.11 90 ARG A O 16
ATOM 26506 N N . VAL A 1 91 ? -13.174 -19.601 -9.640 1.00 13.22 91 VAL A N 16
ATOM 26507 C CA . VAL A 1 91 ? -12.604 -20.893 -10.007 1.00 73.33 91 VAL A CA 16
ATOM 26508 C C . VAL A 1 91 ? -13.031 -21.970 -9.005 1.00 11.43 91 VAL A C 16
ATOM 26509 O O . VAL A 1 91 ? -13.575 -23.018 -9.389 1.00 41.13 91 VAL A O 16
ATOM 26522 N N . ALA A 1 92 ? -12.812 -21.681 -7.721 1.00 14.51 92 ALA A N 16
ATOM 26523 C CA . ALA A 1 92 ? -13.151 -22.608 -6.644 1.00 51.41 92 ALA A CA 16
ATOM 26524 C C . ALA A 1 92 ? -14.642 -22.912 -6.643 1.00 45.24 92 ALA A C 16
ATOM 26525 O O . ALA A 1 92 ? -15.051 -24.042 -6.388 1.00 41.04 92 ALA A O 16
ATOM 26532 N N . SER A 1 93 ? -15.443 -21.899 -6.950 1.00 15.05 93 SER A N 16
ATOM 26533 C CA . SER A 1 93 ? -16.888 -22.058 -7.051 1.00 62.23 93 SER A CA 16
ATOM 26534 C C . SER A 1 93 ? -17.223 -23.088 -8.128 1.00 73.41 93 SER A C 16
ATOM 26535 O O . SER A 1 93 ? -18.086 -23.950 -7.937 1.00 13.21 93 SER A O 16
ATOM 26543 N N . ARG A 1 94 ? -16.519 -23.008 -9.257 1.00 41.15 94 ARG A N 16
ATOM 26544 C CA . ARG A 1 94 ? -16.790 -23.911 -10.376 1.00 3.43 94 ARG A CA 16
ATOM 26545 C C . ARG A 1 94 ? -16.382 -25.344 -10.050 1.00 32.51 94 ARG A C 16
ATOM 26546 O O . ARG A 1 94 ? -17.196 -26.259 -10.162 1.00 40.31 94 ARG A O 16
ATOM 26567 N N . LEU A 1 95 ? -15.123 -25.543 -9.651 1.00 55.01 95 LEU A N 16
ATOM 26568 C CA . LEU A 1 95 ? -14.682 -26.887 -9.215 1.00 15.52 95 LEU A CA 16
ATOM 26569 C C . LEU A 1 95 ? -15.519 -27.413 -8.044 1.00 70.41 95 LEU A C 16
ATOM 26570 O O . LEU A 1 95 ? -15.704 -28.628 -7.908 1.00 61.13 95 LEU A O 16
ATOM 26586 N N . ALA A 1 96 ? -16.034 -26.513 -7.211 1.00 40.45 96 ALA A N 16
ATOM 26587 C CA . ALA A 1 96 ? -16.936 -26.906 -6.132 1.00 52.43 96 ALA A CA 16
ATOM 26588 C C . ALA A 1 96 ? -18.239 -27.454 -6.710 1.00 51.03 96 ALA A C 16
ATOM 26589 O O . ALA A 1 96 ? -18.762 -28.466 -6.244 1.00 52.32 96 ALA A O 16
ATOM 26596 N N . ALA A 1 97 ? -18.747 -26.773 -7.734 1.00 43.02 97 ALA A N 16
ATOM 26597 C CA . ALA A 1 97 ? -19.948 -27.213 -8.442 1.00 4.04 97 ALA A CA 16
ATOM 26598 C C . ALA A 1 97 ? -19.662 -28.472 -9.257 1.00 60.22 97 ALA A C 16
ATOM 26599 O O . ALA A 1 97 ? -20.562 -29.265 -9.533 1.00 2.12 97 ALA A O 16
ATOM 26606 N N . GLY A 1 98 ? -18.399 -28.648 -9.633 1.00 10.24 98 GLY A N 16
ATOM 26607 C CA . GLY A 1 98 ? -17.988 -29.840 -10.354 1.00 71.13 98 GLY A CA 16
ATOM 26608 C C . GLY A 1 98 ? -18.115 -31.077 -9.491 1.00 75.14 98 GLY A C 16
ATOM 26609 O O . GLY A 1 98 ? -18.491 -32.148 -9.971 1.00 24.30 98 GLY A O 16
ATOM 26613 N N . GLY A 1 99 ? -17.809 -30.917 -8.207 1.00 44.44 99 GLY A N 16
ATOM 26614 C CA . GLY A 1 99 ? -18.019 -31.977 -7.236 1.00 11.31 99 GLY A CA 16
ATOM 26615 C C . GLY A 1 99 ? -19.320 -31.766 -6.491 1.00 2.41 99 GLY A C 16
ATOM 26616 O O . GLY A 1 99 ? -19.395 -31.986 -5.281 1.00 24.34 99 GLY A O 16
ATOM 26620 N N . TRP A 1 100 ? -20.333 -31.335 -7.246 1.00 33.12 100 TRP A N 16
ATOM 26621 C CA . TRP A 1 100 ? -21.645 -30.935 -6.726 1.00 54.53 100 TRP A CA 16
ATOM 26622 C C . TRP A 1 100 ? -22.165 -31.843 -5.602 1.00 63.43 100 TRP A C 16
ATOM 26623 O O . TRP A 1 100 ? -22.561 -32.987 -5.840 1.00 14.14 100 TRP A O 16
ATOM 26644 N N . PRO A 1 101 ? -22.121 -31.347 -4.347 1.00 54.45 101 PRO A N 16
ATOM 26645 C CA . PRO A 1 101 ? -22.776 -31.979 -3.211 1.00 61.44 101 PRO A CA 16
ATOM 26646 C C . PRO A 1 101 ? -24.092 -31.278 -2.848 1.00 74.42 101 PRO A C 16
ATOM 26647 O O . PRO A 1 101 ? -24.822 -31.718 -1.958 1.00 34.13 101 PRO A O 16
ATOM 26658 N N . LEU A 1 102 ? -24.379 -30.184 -3.554 1.00 10.31 102 LEU A N 16
ATOM 26659 C CA . LEU A 1 102 ? -25.531 -29.334 -3.262 1.00 74.21 102 LEU A CA 16
ATOM 26660 C C . LEU A 1 102 ? -26.228 -28.920 -4.558 1.00 33.31 102 LEU A C 16
ATOM 26661 O O . LEU A 1 102 ? -25.566 -28.657 -5.566 1.00 3.42 102 LEU A O 16
ATOM 26677 N N . ALA A 1 103 ? -27.556 -28.860 -4.527 1.00 35.13 103 ALA A N 16
ATOM 26678 C CA . ALA A 1 103 ? -28.334 -28.401 -5.673 1.00 1.22 103 ALA A CA 16
ATOM 26679 C C . ALA A 1 103 ? -28.258 -26.880 -5.786 1.00 44.52 103 ALA A C 16
ATOM 26680 O O . ALA A 1 103 ? -29.191 -26.165 -5.413 1.00 71.31 103 ALA A O 16
ATOM 26687 N N . GLY A 1 104 ? -27.119 -26.391 -6.265 1.00 1.03 104 GLY A N 16
ATOM 26688 C CA . GLY A 1 104 ? -26.920 -24.961 -6.413 1.00 34.40 104 GLY A CA 16
ATOM 26689 C C . GLY A 1 104 ? -26.195 -24.611 -7.696 1.00 2.44 104 GLY A C 16
ATOM 26690 O O . GLY A 1 104 ? -25.663 -23.510 -7.834 1.00 60.53 104 GLY A O 16
ATOM 26694 N N . VAL A 1 105 ? -26.169 -25.553 -8.634 1.00 75.25 105 VAL A N 16
ATOM 26695 C CA . VAL A 1 105 ? -25.522 -25.366 -9.903 1.00 23.35 105 VAL A CA 16
ATOM 26696 C C . VAL A 1 105 ? -26.429 -24.596 -10.865 1.00 14.03 105 VAL A C 16
ATOM 26697 O O . VAL A 1 105 ? -27.632 -24.874 -10.958 1.00 43.04 105 VAL A O 16
ATOM 26710 N N . ASP A 1 106 ? -25.856 -23.616 -11.556 1.00 34.34 106 ASP A N 16
ATOM 26711 C CA . ASP A 1 106 ? -26.601 -22.814 -12.523 1.00 34.40 106 ASP A CA 16
ATOM 26712 C C . ASP A 1 106 ? -25.859 -22.795 -13.855 1.00 44.13 106 ASP A C 16
ATOM 26713 O O . ASP A 1 106 ? -24.720 -22.326 -13.931 1.00 12.44 106 ASP A O 16
ATOM 26722 N N . SER A 1 107 ? -26.498 -23.316 -14.897 1.00 25.45 107 SER A N 16
ATOM 26723 C CA . SER A 1 107 ? -25.885 -23.393 -16.217 1.00 20.22 107 SER A CA 16
ATOM 26724 C C . SER A 1 107 ? -26.138 -22.115 -17.021 1.00 62.13 107 SER A C 16
ATOM 26725 O O . SER A 1 107 ? -25.251 -21.624 -17.723 1.00 71.25 107 SER A O 16
ATOM 26733 N N . THR A 1 108 ? -27.341 -21.563 -16.890 1.00 52.43 108 THR A N 16
ATOM 26734 C CA . THR A 1 108 ? -27.734 -20.375 -17.642 1.00 65.30 108 THR A CA 16
ATOM 26735 C C . THR A 1 108 ? -26.882 -19.158 -17.266 1.00 75.14 108 THR A C 16
ATOM 26736 O O . THR A 1 108 ? -26.742 -18.217 -18.049 1.00 15.14 108 THR A O 16
ATOM 26747 N N . ALA A 1 109 ? -26.293 -19.195 -16.073 1.00 54.00 109 ALA A N 16
ATOM 26748 C CA . ALA A 1 109 ? -25.449 -18.107 -15.586 1.00 24.21 109 ALA A CA 16
ATOM 26749 C C . ALA A 1 109 ? -24.005 -18.578 -15.459 1.00 11.04 109 ALA A C 16
ATOM 26750 O O . ALA A 1 109 ? -23.198 -17.972 -14.753 1.00 23.33 109 ALA A O 16
ATOM 26757 N N . LEU A 1 110 ? -23.674 -19.641 -16.188 1.00 1.22 110 LEU A N 16
ATOM 26758 C CA . LEU A 1 110 ? -22.336 -20.224 -16.153 1.00 62.21 110 LEU A CA 16
ATOM 26759 C C . LEU A 1 110 ? -21.519 -19.625 -17.293 1.00 32.34 110 LEU A C 16
ATOM 26760 O O . LEU A 1 110 ? -20.656 -20.270 -17.886 1.00 74.23 110 LEU A O 16
ATOM 26776 N N . ASN A 1 111 ? -21.807 -18.360 -17.569 1.00 2.03 111 ASN A N 16
ATOM 26777 C CA . ASN A 1 111 ? -21.239 -17.652 -18.702 1.00 51.20 111 ASN A CA 16
ATOM 26778 C C . ASN A 1 111 ? -21.480 -16.151 -18.533 1.00 3.43 111 ASN A C 16
ATOM 26779 O O . ASN A 1 111 ? -22.446 -15.589 -19.056 1.00 20.31 111 ASN A O 16
ATOM 26790 N N . ALA A 1 112 ? -20.617 -15.523 -17.746 1.00 65.35 112 ALA A N 16
ATOM 26791 C CA . ALA A 1 112 ? -20.735 -14.106 -17.429 1.00 3.51 112 ALA A CA 16
ATOM 26792 C C . ALA A 1 112 ? -19.760 -13.298 -18.280 1.00 55.23 112 ALA A C 16
ATOM 26793 O O . ALA A 1 112 ? -20.213 -12.566 -19.183 1.00 20.44 112 ALA A O 16
ATOM 26801 N N . MET A 1 1 ? -4.806 -18.498 -54.795 1.00 42.33 1 MET A N 17
ATOM 26802 C CA . MET A 1 1 ? -5.934 -18.923 -55.651 1.00 64.05 1 MET A CA 17
ATOM 26803 C C . MET A 1 1 ? -7.236 -18.830 -54.859 1.00 13.42 1 MET A C 17
ATOM 26804 O O . MET A 1 1 ? -7.441 -19.586 -53.907 1.00 71.30 1 MET A O 17
ATOM 26820 N N . ALA A 1 2 ? -8.098 -17.889 -55.246 1.00 15.35 2 ALA A N 17
ATOM 26821 C CA . ALA A 1 2 ? -9.361 -17.648 -54.552 1.00 62.22 2 ALA A CA 17
ATOM 26822 C C . ALA A 1 2 ? -10.187 -18.932 -54.431 1.00 54.21 2 ALA A C 17
ATOM 26823 O O . ALA A 1 2 ? -10.780 -19.402 -55.407 1.00 13.45 2 ALA A O 17
ATOM 26830 N N . HIS A 1 3 ? -10.204 -19.498 -53.230 1.00 62.30 3 HIS A N 17
ATOM 26831 C CA . HIS A 1 3 ? -10.940 -20.728 -52.961 1.00 61.24 3 HIS A CA 17
ATOM 26832 C C . HIS A 1 3 ? -12.418 -20.428 -52.740 1.00 75.23 3 HIS A C 17
ATOM 26833 O O . HIS A 1 3 ? -12.804 -19.909 -51.692 1.00 31.12 3 HIS A O 17
ATOM 26848 N N . HIS A 1 4 ? -13.234 -20.734 -53.743 1.00 45.44 4 HIS A N 17
ATOM 26849 C CA . HIS A 1 4 ? -14.682 -20.594 -53.626 1.00 14.04 4 HIS A CA 17
ATOM 26850 C C . HIS A 1 4 ? -15.242 -21.777 -52.838 1.00 24.20 4 HIS A C 17
ATOM 26851 O O . HIS A 1 4 ? -15.129 -22.926 -53.271 1.00 32.41 4 HIS A O 17
ATOM 26866 N N . HIS A 1 5 ? -15.809 -21.496 -51.671 1.00 43.15 5 HIS A N 17
ATOM 26867 C CA . HIS A 1 5 ? -16.365 -22.534 -50.806 1.00 52.04 5 HIS A CA 17
ATOM 26868 C C . HIS A 1 5 ? -17.847 -22.280 -50.560 1.00 31.33 5 HIS A C 17
ATOM 26869 O O . HIS A 1 5 ? -18.246 -21.151 -50.264 1.00 44.54 5 HIS A O 17
ATOM 26884 N N . HIS A 1 6 ? -18.656 -23.329 -50.682 1.00 45.44 6 HIS A N 17
ATOM 26885 C CA . HIS A 1 6 ? -20.091 -23.230 -50.443 1.00 65.41 6 HIS A CA 17
ATOM 26886 C C . HIS A 1 6 ? -20.351 -22.817 -48.997 1.00 61.41 6 HIS A C 17
ATOM 26887 O O . HIS A 1 6 ? -20.186 -23.616 -48.074 1.00 42.22 6 HIS A O 17
ATOM 26902 N N . HIS A 1 7 ? -20.741 -21.562 -48.813 1.00 41.25 7 HIS A N 17
ATOM 26903 C CA . HIS A 1 7 ? -20.924 -20.992 -47.481 1.00 71.21 7 HIS A CA 17
ATOM 26904 C C . HIS A 1 7 ? -22.155 -21.582 -46.800 1.00 1.31 7 HIS A C 17
ATOM 26905 O O . HIS A 1 7 ? -23.180 -21.816 -47.443 1.00 43.01 7 HIS A O 17
ATOM 26920 N N . HIS A 1 8 ? -22.032 -21.833 -45.502 1.00 21.43 8 HIS A N 17
ATOM 26921 C CA . HIS A 1 8 ? -23.127 -22.378 -44.698 1.00 5.40 8 HIS A CA 17
ATOM 26922 C C . HIS A 1 8 ? -23.207 -21.660 -43.350 1.00 12.40 8 HIS A C 17
ATOM 26923 O O . HIS A 1 8 ? -24.219 -21.730 -42.653 1.00 22.00 8 HIS A O 17
ATOM 26938 N N . MET A 1 9 ? -22.135 -20.961 -42.990 1.00 14.33 9 MET A N 17
ATOM 26939 C CA . MET A 1 9 ? -22.063 -20.266 -41.711 1.00 10.20 9 MET A CA 17
ATOM 26940 C C . MET A 1 9 ? -21.832 -18.774 -41.933 1.00 4.43 9 MET A C 17
ATOM 26941 O O . MET A 1 9 ? -20.800 -18.371 -42.473 1.00 62.05 9 MET A O 17
ATOM 26955 N N . GLY A 1 10 ? -22.807 -17.968 -41.525 1.00 32.43 10 GLY A N 17
ATOM 26956 C CA . GLY A 1 10 ? -22.714 -16.525 -41.670 1.00 33.53 10 GLY A CA 17
ATOM 26957 C C . GLY A 1 10 ? -22.996 -15.811 -40.364 1.00 23.23 10 GLY A C 17
ATOM 26958 O O . GLY A 1 10 ? -22.779 -16.374 -39.289 1.00 62.21 10 GLY A O 17
ATOM 26962 N N . THR A 1 11 ? -23.503 -14.588 -40.451 1.00 34.53 11 THR A N 17
ATOM 26963 C CA . THR A 1 11 ? -23.778 -13.780 -39.271 1.00 13.23 11 THR A CA 17
ATOM 26964 C C . THR A 1 11 ? -25.115 -13.056 -39.415 1.00 32.22 11 THR A C 17
ATOM 26965 O O . THR A 1 11 ? -25.589 -12.819 -40.532 1.00 32.32 11 THR A O 17
ATOM 26976 N N . LEU A 1 12 ? -25.722 -12.723 -38.279 1.00 71.50 12 LEU A N 17
ATOM 26977 C CA . LEU A 1 12 ? -26.978 -11.978 -38.242 1.00 51.12 12 LEU A CA 17
ATOM 26978 C C . LEU A 1 12 ? -26.794 -10.728 -37.390 1.00 2.41 12 LEU A C 17
ATOM 26979 O O . LEU A 1 12 ? -26.901 -9.599 -37.880 1.00 51.53 12 LEU A O 17
ATOM 26995 N N . GLU A 1 13 ? -26.491 -10.942 -36.115 1.00 71.43 13 GLU A N 17
ATOM 26996 C CA . GLU A 1 13 ? -26.230 -9.858 -35.177 1.00 21.04 13 GLU A CA 17
ATOM 26997 C C . GLU A 1 13 ? -24.745 -9.831 -34.824 1.00 44.32 13 GLU A C 17
ATOM 26998 O O . GLU A 1 13 ? -24.247 -10.724 -34.133 1.00 71.34 13 GLU A O 17
ATOM 27010 N N . ALA A 1 14 ? -24.038 -8.820 -35.316 1.00 72.45 14 ALA A N 17
ATOM 27011 C CA . ALA A 1 14 ? -22.612 -8.684 -35.055 1.00 22.35 14 ALA A CA 17
ATOM 27012 C C . ALA A 1 14 ? -22.334 -7.419 -34.253 1.00 63.12 14 ALA A C 17
ATOM 27013 O O . ALA A 1 14 ? -22.673 -6.313 -34.686 1.00 72.22 14 ALA A O 17
ATOM 27020 N N . GLN A 1 15 ? -21.738 -7.589 -33.080 1.00 2.04 15 GLN A N 17
ATOM 27021 C CA . GLN A 1 15 ? -21.354 -6.468 -32.232 1.00 24.44 15 GLN A CA 17
ATOM 27022 C C . GLN A 1 15 ? -20.055 -5.855 -32.747 1.00 22.42 15 GLN A C 17
ATOM 27023 O O . GLN A 1 15 ? -19.965 -4.645 -32.973 1.00 65.33 15 GLN A O 17
ATOM 27037 N N . THR A 1 16 ? -19.058 -6.708 -32.941 1.00 51.14 16 THR A N 17
ATOM 27038 C CA . THR A 1 16 ? -17.759 -6.288 -33.446 1.00 52.51 16 THR A CA 17
ATOM 27039 C C . THR A 1 16 ? -17.695 -6.483 -34.961 1.00 40.13 16 THR A C 17
ATOM 27040 O O . THR A 1 16 ? -18.564 -7.136 -35.548 1.00 51.13 16 THR A O 17
ATOM 27051 N N . GLN A 1 17 ? -16.676 -5.909 -35.594 1.00 32.42 17 GLN A N 17
ATOM 27052 C CA . GLN A 1 17 ? -16.552 -5.946 -37.048 1.00 51.23 17 GLN A CA 17
ATOM 27053 C C . GLN A 1 17 ? -15.192 -6.519 -37.445 1.00 30.41 17 GLN A C 17
ATOM 27054 O O . GLN A 1 17 ? -14.483 -5.955 -38.286 1.00 31.24 17 GLN A O 17
ATOM 27068 N N . GLY A 1 18 ? -14.835 -7.644 -36.830 1.00 45.01 18 GLY A N 17
ATOM 27069 C CA . GLY A 1 18 ? -13.566 -8.291 -37.122 1.00 32.05 18 GLY A CA 17
ATOM 27070 C C . GLY A 1 18 ? -12.376 -7.468 -36.658 1.00 22.41 18 GLY A C 17
ATOM 27071 O O . GLY A 1 18 ? -12.456 -6.808 -35.622 1.00 30.02 18 GLY A O 17
ATOM 27075 N N . PRO A 1 19 ? -11.254 -7.497 -37.411 1.00 55.32 19 PRO A N 17
ATOM 27076 C CA . PRO A 1 19 ? -10.044 -6.722 -37.086 1.00 11.14 19 PRO A CA 17
ATOM 27077 C C . PRO A 1 19 ? -10.343 -5.262 -36.733 1.00 0.34 19 PRO A C 17
ATOM 27078 O O . PRO A 1 19 ? -9.754 -4.701 -35.803 1.00 64.54 19 PRO A O 17
ATOM 27089 N N . GLY A 1 20 ? -11.259 -4.657 -37.483 1.00 10.05 20 GLY A N 17
ATOM 27090 C CA . GLY A 1 20 ? -11.619 -3.270 -37.250 1.00 74.10 20 GLY A CA 17
ATOM 27091 C C . GLY A 1 20 ? -12.332 -2.657 -38.437 1.00 65.13 20 GLY A C 17
ATOM 27092 O O . GLY A 1 20 ? -11.884 -1.647 -38.982 1.00 74.44 20 GLY A O 17
ATOM 27096 N N . SER A 1 21 ? -13.441 -3.279 -38.838 1.00 30.53 21 SER A N 17
ATOM 27097 C CA . SER A 1 21 ? -14.238 -2.817 -39.976 1.00 4.43 21 SER A CA 17
ATOM 27098 C C . SER A 1 21 ? -13.381 -2.731 -41.248 1.00 25.13 21 SER A C 17
ATOM 27099 O O . SER A 1 21 ? -13.006 -1.640 -41.686 1.00 5.22 21 SER A O 17
ATOM 27107 N N . PRO A 1 22 ? -13.020 -3.892 -41.830 1.00 74.53 22 PRO A N 17
ATOM 27108 C CA . PRO A 1 22 ? -12.214 -3.959 -43.041 1.00 53.05 22 PRO A CA 17
ATOM 27109 C C . PRO A 1 22 ? -13.075 -4.006 -44.309 1.00 14.45 22 PRO A C 17
ATOM 27110 O O . PRO A 1 22 ? -14.163 -4.592 -44.316 1.00 2.32 22 PRO A O 17
ATOM 27121 N N . GLU A 1 23 ? -12.580 -3.384 -45.377 1.00 31.13 23 GLU A N 17
ATOM 27122 C CA . GLU A 1 23 ? -13.302 -3.326 -46.647 1.00 2.43 23 GLU A CA 17
ATOM 27123 C C . GLU A 1 23 ? -13.480 -4.718 -47.253 1.00 50.22 23 GLU A C 17
ATOM 27124 O O . GLU A 1 23 ? -12.528 -5.501 -47.318 1.00 63.33 23 GLU A O 17
ATOM 27136 N N . GLY A 1 24 ? -14.696 -5.002 -47.709 1.00 33.14 24 GLY A N 17
ATOM 27137 C CA . GLY A 1 24 ? -14.973 -6.242 -48.417 1.00 73.02 24 GLY A CA 17
ATOM 27138 C C . GLY A 1 24 ? -15.037 -7.456 -47.511 1.00 74.44 24 GLY A C 17
ATOM 27139 O O . GLY A 1 24 ? -14.953 -8.594 -47.983 1.00 72.20 24 GLY A O 17
ATOM 27143 N N . VAL A 1 25 ? -15.176 -7.226 -46.209 1.00 72.40 25 VAL A N 17
ATOM 27144 C CA . VAL A 1 25 ? -15.301 -8.317 -45.247 1.00 22.33 25 VAL A CA 17
ATOM 27145 C C . VAL A 1 25 ? -16.623 -8.167 -44.483 1.00 61.30 25 VAL A C 17
ATOM 27146 O O . VAL A 1 25 ? -16.991 -7.060 -44.081 1.00 30.12 25 VAL A O 17
ATOM 27159 N N . PRO A 1 26 ? -17.349 -9.277 -44.283 1.00 53.20 26 PRO A N 17
ATOM 27160 C CA . PRO A 1 26 ? -18.654 -9.277 -43.605 1.00 53.23 26 PRO A CA 17
ATOM 27161 C C . PRO A 1 26 ? -18.526 -8.964 -42.108 1.00 63.22 26 PRO A C 17
ATOM 27162 O O . PRO A 1 26 ? -17.460 -9.171 -41.515 1.00 4.41 26 PRO A O 17
ATOM 27173 N N . PRO A 1 27 ? -19.608 -8.452 -41.482 1.00 22.12 27 PRO A N 17
ATOM 27174 C CA . PRO A 1 27 ? -19.631 -8.163 -40.040 1.00 12.14 27 PRO A CA 17
ATOM 27175 C C . PRO A 1 27 ? -19.304 -9.402 -39.200 1.00 32.44 27 PRO A C 17
ATOM 27176 O O . PRO A 1 27 ? -20.196 -10.163 -38.807 1.00 51.44 27 PRO A O 17
ATOM 27187 N N . THR A 1 28 ? -18.016 -9.616 -38.963 1.00 45.53 28 THR A N 17
ATOM 27188 C CA . THR A 1 28 ? -17.548 -10.759 -38.196 1.00 23.35 28 THR A CA 17
ATOM 27189 C C . THR A 1 28 ? -17.478 -10.408 -36.709 1.00 32.41 28 THR A C 17
ATOM 27190 O O . THR A 1 28 ? -16.620 -9.632 -36.285 1.00 52.34 28 THR A O 17
ATOM 27201 N N . ASP A 1 29 ? -18.397 -10.974 -35.933 1.00 43.22 29 ASP A N 17
ATOM 27202 C CA . ASP A 1 29 ? -18.494 -10.687 -34.499 1.00 33.15 29 ASP A CA 17
ATOM 27203 C C . ASP A 1 29 ? -17.487 -11.518 -33.703 1.00 10.15 29 ASP A C 17
ATOM 27204 O O . ASP A 1 29 ? -17.217 -11.245 -32.530 1.00 40.43 29 ASP A O 17
ATOM 27213 N N . ARG A 1 30 ? -16.939 -12.538 -34.351 1.00 41.34 30 ARG A N 17
ATOM 27214 C CA . ARG A 1 30 ? -15.937 -13.403 -33.736 1.00 50.12 30 ARG A CA 17
ATOM 27215 C C . ARG A 1 30 ? -14.539 -12.968 -34.168 1.00 1.41 30 ARG A C 17
ATOM 27216 O O . ARG A 1 30 ? -14.230 -12.938 -35.361 1.00 73.43 30 ARG A O 17
ATOM 27237 N N . PHE A 1 31 ? -13.710 -12.610 -33.190 1.00 5.02 31 PHE A N 17
ATOM 27238 C CA . PHE A 1 31 ? -12.347 -12.149 -33.451 1.00 30.21 31 PHE A CA 17
ATOM 27239 C C . PHE A 1 31 ? -11.555 -13.205 -34.225 1.00 11.12 31 PHE A C 17
ATOM 27240 O O . PHE A 1 31 ? -11.648 -14.396 -33.925 1.00 60.42 31 PHE A O 17
ATOM 27257 N N . PRO A 1 32 ? -10.775 -12.778 -35.240 1.00 23.40 32 PRO A N 17
ATOM 27258 C CA . PRO A 1 32 ? -9.977 -13.695 -36.067 1.00 61.21 32 PRO A CA 17
ATOM 27259 C C . PRO A 1 32 ? -8.976 -14.490 -35.227 1.00 12.12 32 PRO A C 17
ATOM 27260 O O . PRO A 1 32 ? -8.730 -15.672 -35.484 1.00 45.31 32 PRO A O 17
ATOM 27271 N N . LEU A 1 33 ? -8.401 -13.830 -34.224 1.00 21.14 33 LEU A N 17
ATOM 27272 C CA . LEU A 1 33 ? -7.481 -14.473 -33.289 1.00 43.40 33 LEU A CA 17
ATOM 27273 C C . LEU A 1 33 ? -8.037 -14.354 -31.874 1.00 31.24 33 LEU A C 17
ATOM 27274 O O . LEU A 1 33 ? -8.383 -13.259 -31.431 1.00 3.30 33 LEU A O 17
ATOM 27290 N N . LEU A 1 34 ? -8.139 -15.483 -31.180 1.00 14.54 34 LEU A N 17
ATOM 27291 C CA . LEU A 1 34 ? -8.609 -15.506 -29.795 1.00 1.15 34 LEU A CA 17
ATOM 27292 C C . LEU A 1 34 ? -7.441 -15.783 -28.852 1.00 23.24 34 LEU A C 17
ATOM 27293 O O . LEU A 1 34 ? -7.330 -15.187 -27.776 1.00 75.43 34 LEU A O 17
ATOM 27309 N N . ALA A 1 35 ? -6.559 -16.684 -29.268 1.00 40.20 35 ALA A N 17
ATOM 27310 C CA . ALA A 1 35 ? -5.413 -17.070 -28.456 1.00 32.23 35 ALA A CA 17
ATOM 27311 C C . ALA A 1 35 ? -4.209 -16.176 -28.749 1.00 54.11 35 ALA A C 17
ATOM 27312 O O . ALA A 1 35 ? -3.310 -16.550 -29.505 1.00 20.41 35 ALA A O 17
ATOM 27319 N N . LEU A 1 36 ? -4.221 -14.977 -28.174 1.00 11.44 36 LEU A N 17
ATOM 27320 C CA . LEU A 1 36 ? -3.102 -14.042 -28.302 1.00 70.21 36 LEU A CA 17
ATOM 27321 C C . LEU A 1 36 ? -3.008 -13.162 -27.056 1.00 54.41 36 LEU A C 17
ATOM 27322 O O . LEU A 1 36 ? -1.916 -12.865 -26.569 1.00 32.22 36 LEU A O 17
ATOM 27338 N N . LEU A 1 37 ? -4.166 -12.756 -26.539 1.00 13.52 37 LEU A N 17
ATOM 27339 C CA . LEU A 1 37 ? -4.233 -11.958 -25.323 1.00 21.25 37 LEU A CA 17
ATOM 27340 C C . LEU A 1 37 ? -5.323 -12.530 -24.418 1.00 14.11 37 LEU A C 17
ATOM 27341 O O . LEU A 1 37 ? -6.510 -12.291 -24.630 1.00 53.31 37 LEU A O 17
ATOM 27357 N N . ARG A 1 38 ? -4.909 -13.310 -23.428 1.00 2.14 38 ARG A N 17
ATOM 27358 C CA . ARG A 1 38 ? -5.837 -13.973 -22.513 1.00 45.54 38 ARG A CA 17
ATOM 27359 C C . ARG A 1 38 ? -5.425 -13.743 -21.067 1.00 2.05 38 ARG A C 17
ATOM 27360 O O . ARG A 1 38 ? -5.542 -14.632 -20.227 1.00 21.04 38 ARG A O 17
ATOM 27381 N N . ARG A 1 39 ? -4.983 -12.526 -20.787 1.00 13.43 39 ARG A N 17
ATOM 27382 C CA . ARG A 1 39 ? -4.503 -12.168 -19.446 1.00 31.22 39 ARG A CA 17
ATOM 27383 C C . ARG A 1 39 ? -5.658 -12.180 -18.451 1.00 12.54 39 ARG A C 17
ATOM 27384 O O . ARG A 1 39 ? -5.612 -12.843 -17.417 1.00 64.51 39 ARG A O 17
ATOM 27405 N N . THR A 1 40 ? -6.689 -11.424 -18.787 1.00 21.32 40 THR A N 17
ATOM 27406 C CA . THR A 1 40 ? -7.874 -11.305 -17.955 1.00 31.44 40 THR A CA 17
ATOM 27407 C C . THR A 1 40 ? -8.717 -12.581 -18.022 1.00 32.23 40 THR A C 17
ATOM 27408 O O . THR A 1 40 ? -9.257 -12.927 -19.083 1.00 70.14 40 THR A O 17
ATOM 27419 N N . LEU A 1 41 ? -8.814 -13.284 -16.898 1.00 51.33 41 LEU A N 17
ATOM 27420 C CA . LEU A 1 41 ? -9.615 -14.498 -16.821 1.00 34.14 41 LEU A CA 17
ATOM 27421 C C . LEU A 1 41 ? -11.102 -14.182 -16.907 1.00 43.22 41 LEU A C 17
ATOM 27422 O O . LEU A 1 41 ? -11.745 -13.878 -15.903 1.00 22.33 41 LEU A O 17
ATOM 27438 N N . THR A 1 42 ? -11.629 -14.211 -18.122 1.00 31.45 42 THR A N 17
ATOM 27439 C CA . THR A 1 42 ? -13.067 -14.180 -18.326 1.00 23.21 42 THR A CA 17
ATOM 27440 C C . THR A 1 42 ? -13.633 -15.571 -18.051 1.00 63.23 42 THR A C 17
ATOM 27441 O O . THR A 1 42 ? -12.869 -16.506 -17.794 1.00 44.05 42 THR A O 17
ATOM 27452 N N . GLU A 1 43 ? -14.949 -15.715 -18.137 1.00 15.15 43 GLU A N 17
ATOM 27453 C CA . GLU A 1 43 ? -15.621 -16.975 -17.811 1.00 71.31 43 GLU A CA 17
ATOM 27454 C C . GLU A 1 43 ? -14.959 -18.146 -18.544 1.00 12.12 43 GLU A C 17
ATOM 27455 O O . GLU A 1 43 ? -14.795 -19.232 -17.982 1.00 32.21 43 GLU A O 17
ATOM 27467 N N . GLU A 1 44 ? -14.524 -17.890 -19.780 1.00 24.15 44 GLU A N 17
ATOM 27468 C CA . GLU A 1 44 ? -13.901 -18.917 -20.608 1.00 42.15 44 GLU A CA 17
ATOM 27469 C C . GLU A 1 44 ? -12.684 -19.480 -19.889 1.00 51.42 44 GLU A C 17
ATOM 27470 O O . GLU A 1 44 ? -12.539 -20.693 -19.689 1.00 31.32 44 GLU A O 17
ATOM 27482 N N . GLN A 1 45 ? -11.836 -18.551 -19.473 1.00 31.04 45 GLN A N 17
ATOM 27483 C CA . GLN A 1 45 ? -10.563 -18.866 -18.857 1.00 14.15 45 GLN A CA 17
ATOM 27484 C C . GLN A 1 45 ? -10.777 -19.519 -17.506 1.00 53.01 45 GLN A C 17
ATOM 27485 O O . GLN A 1 45 ? -10.051 -20.431 -17.131 1.00 14.13 45 GLN A O 17
ATOM 27499 N N . VAL A 1 46 ? -11.796 -19.060 -16.790 1.00 64.44 46 VAL A N 17
ATOM 27500 C CA . VAL A 1 46 ? -12.091 -19.591 -15.472 1.00 2.55 46 VAL A CA 17
ATOM 27501 C C . VAL A 1 46 ? -12.448 -21.069 -15.585 1.00 12.42 46 VAL A C 17
ATOM 27502 O O . VAL A 1 46 ? -11.918 -21.907 -14.852 1.00 73.15 46 VAL A O 17
ATOM 27515 N N . GLN A 1 47 ? -13.323 -21.390 -16.539 1.00 74.22 47 GLN A N 17
ATOM 27516 C CA . GLN A 1 47 ? -13.729 -22.775 -16.770 1.00 73.34 47 GLN A CA 17
ATOM 27517 C C . GLN A 1 47 ? -12.554 -23.613 -17.253 1.00 25.01 47 GLN A C 17
ATOM 27518 O O . GLN A 1 47 ? -12.410 -24.771 -16.874 1.00 54.32 47 GLN A O 17
ATOM 27532 N N . GLU A 1 48 ? -11.723 -23.019 -18.090 1.00 35.04 48 GLU A N 17
ATOM 27533 C CA . GLU A 1 48 ? -10.517 -23.687 -18.578 1.00 64.51 48 GLU A CA 17
ATOM 27534 C C . GLU A 1 48 ? -9.596 -24.065 -17.404 1.00 55.04 48 GLU A C 17
ATOM 27535 O O . GLU A 1 48 ? -9.194 -25.236 -17.256 1.00 73.40 48 GLU A O 17
ATOM 27547 N N . VAL A 1 49 ? -9.290 -23.074 -16.567 1.00 34.21 49 VAL A N 17
ATOM 27548 C CA . VAL A 1 49 ? -8.438 -23.272 -15.401 1.00 32.22 49 VAL A CA 17
ATOM 27549 C C . VAL A 1 49 ? -8.986 -24.390 -14.526 1.00 34.13 49 VAL A C 17
ATOM 27550 O O . VAL A 1 49 ? -8.285 -25.354 -14.237 1.00 25.13 49 VAL A O 17
ATOM 27563 N N . VAL A 1 50 ? -10.250 -24.263 -14.133 1.00 60.22 50 VAL A N 17
ATOM 27564 C CA . VAL A 1 50 ? -10.901 -25.250 -13.275 1.00 11.40 50 VAL A CA 17
ATOM 27565 C C . VAL A 1 50 ? -10.979 -26.615 -13.961 1.00 72.34 50 VAL A C 17
ATOM 27566 O O . VAL A 1 50 ? -10.879 -27.652 -13.304 1.00 53.42 50 VAL A O 17
ATOM 27579 N N . ALA A 1 51 ? -11.130 -26.606 -15.286 1.00 31.45 51 ALA A N 17
ATOM 27580 C CA . ALA A 1 51 ? -11.187 -27.842 -16.061 1.00 42.34 51 ALA A CA 17
ATOM 27581 C C . ALA A 1 51 ? -9.885 -28.621 -15.911 1.00 31.41 51 ALA A C 17
ATOM 27582 O O . ALA A 1 51 ? -9.896 -29.832 -15.692 1.00 25.24 51 ALA A O 17
ATOM 27589 N N . LYS A 1 52 ? -8.760 -27.921 -16.021 1.00 53.45 52 LYS A N 17
ATOM 27590 C CA . LYS A 1 52 ? -7.455 -28.552 -15.803 1.00 42.14 52 LYS A CA 17
ATOM 27591 C C . LYS A 1 52 ? -7.227 -28.794 -14.307 1.00 3.33 52 LYS A C 17
ATOM 27592 O O . LYS A 1 52 ? -6.620 -29.789 -13.907 1.00 33.40 52 LYS A O 17
ATOM 27611 N N . LEU A 1 53 ? -7.759 -27.891 -13.492 1.00 5.45 53 LEU A N 17
ATOM 27612 C CA . LEU A 1 53 ? -7.536 -27.893 -12.046 1.00 72.44 53 LEU A CA 17
ATOM 27613 C C . LEU A 1 53 ? -8.197 -29.114 -11.397 1.00 43.14 53 LEU A C 17
ATOM 27614 O O . LEU A 1 53 ? -7.814 -29.527 -10.304 1.00 30.51 53 LEU A O 17
ATOM 27630 N N . THR A 1 54 ? -9.164 -29.717 -12.088 1.00 2.31 54 THR A N 17
ATOM 27631 C CA . THR A 1 54 ? -9.839 -30.906 -11.572 1.00 74.25 54 THR A CA 17
ATOM 27632 C C . THR A 1 54 ? -8.946 -32.142 -11.707 1.00 12.24 54 THR A C 17
ATOM 27633 O O . THR A 1 54 ? -9.317 -33.237 -11.280 1.00 11.50 54 THR A O 17
ATOM 27644 N N . ASP A 1 55 ? -7.767 -31.954 -12.298 1.00 13.25 55 ASP A N 17
ATOM 27645 C CA . ASP A 1 55 ? -6.762 -33.011 -12.384 1.00 1.54 55 ASP A CA 17
ATOM 27646 C C . ASP A 1 55 ? -5.657 -32.755 -11.357 1.00 20.51 55 ASP A C 17
ATOM 27647 O O . ASP A 1 55 ? -4.740 -31.965 -11.603 1.00 75.23 55 ASP A O 17
ATOM 27656 N N . PRO A 1 56 ? -5.731 -33.420 -10.185 1.00 62.43 56 PRO A N 17
ATOM 27657 C CA . PRO A 1 56 ? -4.819 -33.151 -9.063 1.00 43.13 56 PRO A CA 17
ATOM 27658 C C . PRO A 1 56 ? -3.386 -33.614 -9.336 1.00 2.34 56 PRO A C 17
ATOM 27659 O O . PRO A 1 56 ? -2.426 -32.983 -8.885 1.00 53.10 56 PRO A O 17
ATOM 27670 N N . GLU A 1 57 ? -3.249 -34.710 -10.082 1.00 53.21 57 GLU A N 17
ATOM 27671 C CA . GLU A 1 57 ? -1.938 -35.287 -10.375 1.00 31.20 57 GLU A CA 17
ATOM 27672 C C . GLU A 1 57 ? -1.027 -34.254 -11.032 1.00 11.32 57 GLU A C 17
ATOM 27673 O O . GLU A 1 57 ? 0.101 -34.028 -10.584 1.00 40.10 57 GLU A O 17
ATOM 27685 N N . SER A 1 58 ? -1.528 -33.620 -12.086 1.00 43.04 58 SER A N 17
ATOM 27686 C CA . SER A 1 58 ? -0.754 -32.628 -12.818 1.00 14.11 58 SER A CA 17
ATOM 27687 C C . SER A 1 58 ? -0.373 -31.469 -11.899 1.00 64.34 58 SER A C 17
ATOM 27688 O O . SER A 1 58 ? 0.802 -31.114 -11.798 1.00 15.34 58 SER A O 17
ATOM 27696 N N . SER A 1 59 ? -1.370 -30.919 -11.203 1.00 11.31 59 SER A N 17
ATOM 27697 C CA . SER A 1 59 ? -1.162 -29.779 -10.311 1.00 64.13 59 SER A CA 17
ATOM 27698 C C . SER A 1 59 ? -0.058 -30.085 -9.294 1.00 74.10 59 SER A C 17
ATOM 27699 O O . SER A 1 59 ? 0.927 -29.343 -9.178 1.00 53.43 59 SER A O 17
ATOM 27707 N N . ALA A 1 60 ? -0.210 -31.206 -8.595 1.00 52.35 60 ALA A N 17
ATOM 27708 C CA . ALA A 1 60 ? 0.746 -31.621 -7.577 1.00 44.05 60 ALA A CA 17
ATOM 27709 C C . ALA A 1 60 ? 2.140 -31.818 -8.168 1.00 65.01 60 ALA A C 17
ATOM 27710 O O . ALA A 1 60 ? 3.146 -31.663 -7.474 1.00 55.43 60 ALA A O 17
ATOM 27717 N N . GLN A 1 61 ? 2.194 -32.156 -9.453 1.00 51.35 61 GLN A N 17
ATOM 27718 C CA . GLN A 1 61 ? 3.463 -32.399 -10.132 1.00 31.01 61 GLN A CA 17
ATOM 27719 C C . GLN A 1 61 ? 4.071 -31.092 -10.648 1.00 42.21 61 GLN A C 17
ATOM 27720 O O . GLN A 1 61 ? 5.287 -30.989 -10.810 1.00 61.11 61 GLN A O 17
ATOM 27734 N N . ILE A 1 62 ? 3.224 -30.090 -10.888 1.00 4.23 62 ILE A N 17
ATOM 27735 C CA . ILE A 1 62 ? 3.686 -28.810 -11.426 1.00 32.12 62 ILE A CA 17
ATOM 27736 C C . ILE A 1 62 ? 4.514 -28.040 -10.398 1.00 0.54 62 ILE A C 17
ATOM 27737 O O . ILE A 1 62 ? 5.627 -27.597 -10.692 1.00 12.44 62 ILE A O 17
ATOM 27753 N N . ASP A 1 63 ? 3.977 -27.897 -9.188 1.00 4.21 63 ASP A N 17
ATOM 27754 C CA . ASP A 1 63 ? 4.630 -27.087 -8.153 1.00 24.12 63 ASP A CA 17
ATOM 27755 C C . ASP A 1 63 ? 5.303 -27.972 -7.103 1.00 32.11 63 ASP A C 17
ATOM 27756 O O . ASP A 1 63 ? 6.124 -27.500 -6.315 1.00 51.03 63 ASP A O 17
ATOM 27765 N N . GLY A 1 64 ? 4.975 -29.261 -7.111 1.00 4.34 64 GLY A N 17
ATOM 27766 C CA . GLY A 1 64 ? 5.544 -30.187 -6.140 1.00 4.15 64 GLY A CA 17
ATOM 27767 C C . GLY A 1 64 ? 4.800 -30.157 -4.818 1.00 21.32 64 GLY A C 17
ATOM 27768 O O . GLY A 1 64 ? 5.396 -30.336 -3.751 1.00 74.55 64 GLY A O 17
ATOM 27772 N N . VAL A 1 65 ? 3.495 -29.922 -4.895 1.00 53.23 65 VAL A N 17
ATOM 27773 C CA . VAL A 1 65 ? 2.637 -29.858 -3.716 1.00 5.12 65 VAL A CA 17
ATOM 27774 C C . VAL A 1 65 ? 1.175 -29.752 -4.142 1.00 22.24 65 VAL A C 17
ATOM 27775 O O . VAL A 1 65 ? 0.872 -29.181 -5.191 1.00 34.45 65 VAL A O 17
ATOM 27788 N N . VAL A 1 66 ? 0.281 -30.325 -3.344 1.00 30.32 66 VAL A N 17
ATOM 27789 C CA . VAL A 1 66 ? -1.152 -30.178 -3.567 1.00 1.42 66 VAL A CA 17
ATOM 27790 C C . VAL A 1 66 ? -1.773 -29.390 -2.412 1.00 32.13 66 VAL A C 17
ATOM 27791 O O . VAL A 1 66 ? -1.955 -29.907 -1.307 1.00 51.15 66 VAL A O 17
ATOM 27804 N N . SER A 1 67 ? -2.037 -28.117 -2.660 1.00 53.53 67 SER A N 17
ATOM 27805 C CA . SER A 1 67 ? -2.583 -27.218 -1.653 1.00 63.30 67 SER A CA 17
ATOM 27806 C C . SER A 1 67 ? -3.528 -26.216 -2.313 1.00 25.11 67 SER A C 17
ATOM 27807 O O . SER A 1 67 ? -3.504 -26.056 -3.530 1.00 45.11 67 SER A O 17
ATOM 27815 N N . LYS A 1 68 ? -4.341 -25.535 -1.508 1.00 41.35 68 LYS A N 17
ATOM 27816 C CA . LYS A 1 68 ? -5.373 -24.628 -2.023 1.00 53.40 68 LYS A CA 17
ATOM 27817 C C . LYS A 1 68 ? -4.772 -23.497 -2.871 1.00 61.41 68 LYS A C 17
ATOM 27818 O O . LYS A 1 68 ? -5.453 -22.920 -3.718 1.00 72.23 68 LYS A O 17
ATOM 27837 N N . ASP A 1 69 ? -3.493 -23.193 -2.652 1.00 15.13 69 ASP A N 17
ATOM 27838 C CA . ASP A 1 69 ? -2.812 -22.142 -3.418 1.00 73.13 69 ASP A CA 17
ATOM 27839 C C . ASP A 1 69 ? -2.686 -22.531 -4.893 1.00 2.11 69 ASP A C 17
ATOM 27840 O O . ASP A 1 69 ? -2.425 -21.677 -5.743 1.00 71.50 69 ASP A O 17
ATOM 27849 N N . GLU A 1 70 ? -2.879 -23.817 -5.198 1.00 14.54 70 GLU A N 17
ATOM 27850 C CA . GLU A 1 70 ? -2.829 -24.304 -6.577 1.00 21.21 70 GLU A CA 17
ATOM 27851 C C . GLU A 1 70 ? -3.784 -23.500 -7.470 1.00 20.22 70 GLU A C 17
ATOM 27852 O O . GLU A 1 70 ? -3.547 -23.348 -8.671 1.00 62.31 70 GLU A O 17
ATOM 27864 N N . ILE A 1 71 ? -4.849 -22.970 -6.864 1.00 21.23 71 ILE A N 17
ATOM 27865 C CA . ILE A 1 71 ? -5.828 -22.160 -7.585 1.00 21.42 71 ILE A CA 17
ATOM 27866 C C . ILE A 1 71 ? -5.146 -20.967 -8.247 1.00 5.33 71 ILE A C 17
ATOM 27867 O O . ILE A 1 71 ? -5.157 -20.819 -9.474 1.00 63.22 71 ILE A O 17
ATOM 27883 N N . GLU A 1 72 ? -4.514 -20.146 -7.421 1.00 15.22 72 GLU A N 17
ATOM 27884 C CA . GLU A 1 72 ? -3.848 -18.938 -7.898 1.00 53.51 72 GLU A CA 17
ATOM 27885 C C . GLU A 1 72 ? -2.601 -19.292 -8.700 1.00 55.15 72 GLU A C 17
ATOM 27886 O O . GLU A 1 72 ? -2.170 -18.526 -9.562 1.00 64.43 72 GLU A O 17
ATOM 27898 N N . LYS A 1 73 ? -2.037 -20.465 -8.414 1.00 41.33 73 LYS A N 17
ATOM 27899 C CA . LYS A 1 73 ? -0.912 -20.990 -9.180 1.00 45.24 73 LYS A CA 17
ATOM 27900 C C . LYS A 1 73 ? -1.312 -21.108 -10.650 1.00 24.45 73 LYS A C 17
ATOM 27901 O O . LYS A 1 73 ? -0.602 -20.640 -11.543 1.00 4.23 73 LYS A O 17
ATOM 27920 N N . PHE A 1 74 ? -2.472 -21.722 -10.881 1.00 11.22 74 PHE A N 17
ATOM 27921 C CA . PHE A 1 74 ? -3.010 -21.878 -12.224 1.00 22.20 74 PHE A CA 17
ATOM 27922 C C . PHE A 1 74 ? -3.432 -20.530 -12.806 1.00 73.02 74 PHE A C 17
ATOM 27923 O O . PHE A 1 74 ? -3.148 -20.240 -13.967 1.00 45.14 74 PHE A O 17
ATOM 27940 N N . ILE A 1 75 ? -4.089 -19.701 -11.999 1.00 65.43 75 ILE A N 17
ATOM 27941 C CA . ILE A 1 75 ? -4.540 -18.386 -12.456 1.00 31.44 75 ILE A CA 17
ATOM 27942 C C . ILE A 1 75 ? -3.363 -17.568 -12.990 1.00 22.43 75 ILE A C 17
ATOM 27943 O O . ILE A 1 75 ? -3.394 -17.063 -14.115 1.00 22.03 75 ILE A O 17
ATOM 27959 N N . ALA A 1 76 ? -2.307 -17.485 -12.186 1.00 52.44 76 ALA A N 17
ATOM 27960 C CA . ALA A 1 76 ? -1.125 -16.702 -12.533 1.00 4.04 76 ALA A CA 17
ATOM 27961 C C . ALA A 1 76 ? -0.489 -17.217 -13.821 1.00 21.11 76 ALA A C 17
ATOM 27962 O O . ALA A 1 76 ? 0.104 -16.449 -14.582 1.00 25.25 76 ALA A O 17
ATOM 27969 N N . ASP A 1 77 ? -0.634 -18.517 -14.064 1.00 61.03 77 ASP A N 17
ATOM 27970 C CA . ASP A 1 77 ? -0.089 -19.148 -15.264 1.00 42.01 77 ASP A CA 17
ATOM 27971 C C . ASP A 1 77 ? -0.792 -18.634 -16.513 1.00 61.43 77 ASP A C 17
ATOM 27972 O O . ASP A 1 77 ? -0.192 -18.552 -17.587 1.00 2.14 77 ASP A O 17
ATOM 27981 N N . VAL A 1 78 ? -2.054 -18.246 -16.360 1.00 0.21 78 VAL A N 17
ATOM 27982 C CA . VAL A 1 78 ? -2.877 -17.830 -17.493 1.00 54.41 78 VAL A CA 17
ATOM 27983 C C . VAL A 1 78 ? -2.612 -16.358 -17.841 1.00 22.23 78 VAL A C 17
ATOM 27984 O O . VAL A 1 78 ? -3.417 -15.702 -18.501 1.00 42.11 78 VAL A O 17
ATOM 27997 N N . THR A 1 79 ? -1.451 -15.858 -17.403 1.00 30.41 79 THR A N 17
ATOM 27998 C CA . THR A 1 79 ? -1.011 -14.496 -17.706 1.00 54.12 79 THR A CA 17
ATOM 27999 C C . THR A 1 79 ? -1.874 -13.459 -16.970 1.00 71.50 79 THR A C 17
ATOM 28000 O O . THR A 1 79 ? -1.895 -12.278 -17.321 1.00 33.50 79 THR A O 17
ATOM 28011 N N . LYS A 1 80 ? -2.563 -13.904 -15.918 1.00 61.35 80 LYS A N 17
ATOM 28012 C CA . LYS A 1 80 ? -3.399 -13.005 -15.121 1.00 2.22 80 LYS A CA 17
ATOM 28013 C C . LYS A 1 80 ? -2.538 -11.980 -14.385 1.00 73.41 80 LYS A C 17
ATOM 28014 O O . LYS A 1 80 ? -3.012 -10.898 -14.029 1.00 21.42 80 LYS A O 17
ATOM 28033 N N . ASP A 1 81 ? -1.274 -12.344 -14.159 1.00 15.43 81 ASP A N 17
ATOM 28034 C CA . ASP A 1 81 ? -0.310 -11.493 -13.457 1.00 70.42 81 ASP A CA 17
ATOM 28035 C C . ASP A 1 81 ? -0.645 -11.430 -11.965 1.00 63.31 81 ASP A C 17
ATOM 28036 O O . ASP A 1 81 ? 0.096 -11.954 -11.132 1.00 51.31 81 ASP A O 17
ATOM 28045 N N . GLU A 1 82 ? -1.779 -10.812 -11.634 1.00 51.11 82 GLU A N 17
ATOM 28046 C CA . GLU A 1 82 ? -2.229 -10.705 -10.245 1.00 23.24 82 GLU A CA 17
ATOM 28047 C C . GLU A 1 82 ? -3.496 -11.541 -10.013 1.00 62.30 82 GLU A C 17
ATOM 28048 O O . GLU A 1 82 ? -4.594 -11.152 -10.426 1.00 24.41 82 GLU A O 17
ATOM 28060 N N . PRO A 1 83 ? -3.351 -12.727 -9.391 1.00 41.20 83 PRO A N 17
ATOM 28061 C CA . PRO A 1 83 ? -4.487 -13.533 -8.947 1.00 1.43 83 PRO A CA 17
ATOM 28062 C C . PRO A 1 83 ? -4.980 -13.082 -7.566 1.00 63.44 83 PRO A C 17
ATOM 28063 O O . PRO A 1 83 ? -4.373 -13.408 -6.540 1.00 23.54 83 PRO A O 17
ATOM 28074 N N . THR A 1 84 ? -6.064 -12.311 -7.544 1.00 62.44 84 THR A N 17
ATOM 28075 C CA . THR A 1 84 ? -6.595 -11.769 -6.297 1.00 64.50 84 THR A CA 17
ATOM 28076 C C . THR A 1 84 ? -7.723 -12.647 -5.756 1.00 62.30 84 THR A C 17
ATOM 28077 O O . THR A 1 84 ? -8.174 -13.588 -6.424 1.00 22.53 84 THR A O 17
ATOM 28088 N N . ALA A 1 85 ? -8.182 -12.323 -4.546 1.00 11.33 85 ALA A N 17
ATOM 28089 C CA . ALA A 1 85 ? -9.221 -13.094 -3.866 1.00 53.25 85 ALA A CA 17
ATOM 28090 C C . ALA A 1 85 ? -10.444 -13.281 -4.760 1.00 55.44 85 ALA A C 17
ATOM 28091 O O . ALA A 1 85 ? -11.141 -14.291 -4.665 1.00 52.34 85 ALA A O 17
ATOM 28098 N N . GLN A 1 86 ? -10.688 -12.309 -5.637 1.00 34.21 86 GLN A N 17
ATOM 28099 C CA . GLN A 1 86 ? -11.791 -12.390 -6.592 1.00 11.51 86 GLN A CA 17
ATOM 28100 C C . GLN A 1 86 ? -11.588 -13.575 -7.536 1.00 50.40 86 GLN A C 17
ATOM 28101 O O . GLN A 1 86 ? -12.455 -14.442 -7.649 1.00 71.31 86 GLN A O 17
ATOM 28115 N N . ASP A 1 87 ? -10.426 -13.613 -8.185 1.00 24.32 87 ASP A N 17
ATOM 28116 C CA . ASP A 1 87 ? -10.071 -14.700 -9.103 1.00 32.24 87 ASP A CA 17
ATOM 28117 C C . ASP A 1 87 ? -10.165 -16.041 -8.393 1.00 42.21 87 ASP A C 17
ATOM 28118 O O . ASP A 1 87 ? -10.831 -16.963 -8.870 1.00 5.42 87 ASP A O 17
ATOM 28127 N N . ILE A 1 88 ? -9.504 -16.140 -7.238 1.00 41.24 88 ILE A N 17
ATOM 28128 C CA . ILE A 1 88 ? -9.522 -17.369 -6.451 1.00 12.41 88 ILE A CA 17
ATOM 28129 C C . ILE A 1 88 ? -10.958 -17.755 -6.108 1.00 62.53 88 ILE A C 17
ATOM 28130 O O . ILE A 1 88 ? -11.327 -18.925 -6.179 1.00 0.14 88 ILE A O 17
ATOM 28146 N N . SER A 1 89 ? -11.771 -16.760 -5.767 1.00 54.03 89 SER A N 17
ATOM 28147 C CA . SER A 1 89 ? -13.173 -16.989 -5.445 1.00 31.54 89 SER A CA 17
ATOM 28148 C C . SER A 1 89 ? -13.897 -17.623 -6.637 1.00 63.41 89 SER A C 17
ATOM 28149 O O . SER A 1 89 ? -14.590 -18.636 -6.488 1.00 50.42 89 SER A O 17
ATOM 28157 N N . ARG A 1 90 ? -13.707 -17.042 -7.826 1.00 23.34 90 ARG A N 17
ATOM 28158 C CA . ARG A 1 90 ? -14.395 -17.516 -9.024 1.00 54.03 90 ARG A CA 17
ATOM 28159 C C . ARG A 1 90 ? -13.990 -18.956 -9.312 1.00 24.50 90 ARG A C 17
ATOM 28160 O O . ARG A 1 90 ? -14.822 -19.863 -9.349 1.00 24.11 90 ARG A O 17
ATOM 28181 N N . VAL A 1 91 ? -12.688 -19.158 -9.447 1.00 13.22 91 VAL A N 17
ATOM 28182 C CA . VAL A 1 91 ? -12.146 -20.460 -9.793 1.00 73.33 91 VAL A CA 17
ATOM 28183 C C . VAL A 1 91 ? -12.565 -21.509 -8.764 1.00 11.43 91 VAL A C 17
ATOM 28184 O O . VAL A 1 91 ? -13.127 -22.554 -9.117 1.00 41.13 91 VAL A O 17
ATOM 28197 N N . ALA A 1 92 ? -12.324 -21.201 -7.492 1.00 14.51 92 ALA A N 17
ATOM 28198 C CA . ALA A 1 92 ? -12.606 -22.131 -6.404 1.00 51.41 92 ALA A CA 17
ATOM 28199 C C . ALA A 1 92 ? -14.090 -22.479 -6.340 1.00 45.24 92 ALA A C 17
ATOM 28200 O O . ALA A 1 92 ? -14.446 -23.620 -6.042 1.00 41.04 92 ALA A O 17
ATOM 28207 N N . SER A 1 93 ? -14.957 -21.510 -6.633 1.00 15.05 93 SER A N 17
ATOM 28208 C CA . SER A 1 93 ? -16.387 -21.764 -6.627 1.00 62.23 93 SER A CA 17
ATOM 28209 C C . SER A 1 93 ? -16.770 -22.692 -7.781 1.00 73.41 93 SER A C 17
ATOM 28210 O O . SER A 1 93 ? -17.606 -23.584 -7.617 1.00 13.21 93 SER A O 17
ATOM 28218 N N . ARG A 1 94 ? -16.140 -22.498 -8.946 1.00 41.15 94 ARG A N 17
ATOM 28219 C CA . ARG A 1 94 ? -16.398 -23.369 -10.101 1.00 3.43 94 ARG A CA 17
ATOM 28220 C C . ARG A 1 94 ? -16.045 -24.811 -9.770 1.00 32.51 94 ARG A C 17
ATOM 28221 O O . ARG A 1 94 ? -16.867 -25.708 -9.923 1.00 40.31 94 ARG A O 17
ATOM 28242 N N . LEU A 1 95 ? -14.814 -25.020 -9.316 1.00 55.01 95 LEU A N 17
ATOM 28243 C CA . LEU A 1 95 ? -14.334 -26.370 -9.005 1.00 15.52 95 LEU A CA 17
ATOM 28244 C C . LEU A 1 95 ? -15.075 -26.955 -7.803 1.00 70.41 95 LEU A C 17
ATOM 28245 O O . LEU A 1 95 ? -15.226 -28.171 -7.697 1.00 61.13 95 LEU A O 17
ATOM 28261 N N . ALA A 1 96 ? -15.533 -26.093 -6.900 1.00 40.45 96 ALA A N 17
ATOM 28262 C CA . ALA A 1 96 ? -16.406 -26.529 -5.810 1.00 52.43 96 ALA A CA 17
ATOM 28263 C C . ALA A 1 96 ? -17.690 -27.124 -6.385 1.00 51.03 96 ALA A C 17
ATOM 28264 O O . ALA A 1 96 ? -18.194 -28.135 -5.903 1.00 52.32 96 ALA A O 17
ATOM 28271 N N . ALA A 1 97 ? -18.203 -26.476 -7.429 1.00 43.02 97 ALA A N 17
ATOM 28272 C CA . ALA A 1 97 ? -19.365 -26.968 -8.166 1.00 4.04 97 ALA A CA 17
ATOM 28273 C C . ALA A 1 97 ? -18.951 -28.069 -9.146 1.00 60.22 97 ALA A C 17
ATOM 28274 O O . ALA A 1 97 ? -19.789 -28.821 -9.653 1.00 2.12 97 ALA A O 17
ATOM 28281 N N . GLY A 1 98 ? -17.648 -28.136 -9.417 1.00 10.24 98 GLY A N 17
ATOM 28282 C CA . GLY A 1 98 ? -17.097 -29.132 -10.320 1.00 71.13 98 GLY A CA 17
ATOM 28283 C C . GLY A 1 98 ? -16.788 -30.437 -9.618 1.00 75.14 98 GLY A C 17
ATOM 28284 O O . GLY A 1 98 ? -16.532 -31.451 -10.267 1.00 24.30 98 GLY A O 17
ATOM 28288 N N . GLY A 1 99 ? -16.774 -30.405 -8.290 1.00 44.44 99 GLY A N 17
ATOM 28289 C CA . GLY A 1 99 ? -16.665 -31.627 -7.515 1.00 11.31 99 GLY A CA 17
ATOM 28290 C C . GLY A 1 99 ? -18.000 -32.337 -7.471 1.00 2.41 99 GLY A C 17
ATOM 28291 O O . GLY A 1 99 ? -19.027 -31.691 -7.276 1.00 24.34 99 GLY A O 17
ATOM 28295 N N . TRP A 1 100 ? -18.004 -33.659 -7.643 1.00 33.12 100 TRP A N 17
ATOM 28296 C CA . TRP A 1 100 ? -19.260 -34.394 -7.809 1.00 54.53 100 TRP A CA 17
ATOM 28297 C C . TRP A 1 100 ? -19.562 -35.357 -6.655 1.00 63.43 100 TRP A C 17
ATOM 28298 O O . TRP A 1 100 ? -19.262 -36.551 -6.739 1.00 14.14 100 TRP A O 17
ATOM 28319 N N . PRO A 1 101 ? -20.119 -34.845 -5.541 1.00 54.45 101 PRO A N 17
ATOM 28320 C CA . PRO A 1 101 ? -20.883 -35.649 -4.600 1.00 61.44 101 PRO A CA 17
ATOM 28321 C C . PRO A 1 101 ? -22.346 -35.649 -5.049 1.00 74.42 101 PRO A C 17
ATOM 28322 O O . PRO A 1 101 ? -22.903 -36.676 -5.435 1.00 34.13 101 PRO A O 17
ATOM 28333 N N . LEU A 1 102 ? -22.938 -34.460 -5.026 1.00 10.31 102 LEU A N 17
ATOM 28334 C CA . LEU A 1 102 ? -24.197 -34.183 -5.698 1.00 74.21 102 LEU A CA 17
ATOM 28335 C C . LEU A 1 102 ? -24.047 -32.825 -6.378 1.00 33.31 102 LEU A C 17
ATOM 28336 O O . LEU A 1 102 ? -24.317 -31.784 -5.775 1.00 3.42 102 LEU A O 17
ATOM 28352 N N . ALA A 1 103 ? -23.552 -32.839 -7.613 1.00 35.13 103 ALA A N 17
ATOM 28353 C CA . ALA A 1 103 ? -23.205 -31.606 -8.321 1.00 1.22 103 ALA A CA 17
ATOM 28354 C C . ALA A 1 103 ? -24.032 -31.436 -9.590 1.00 44.52 103 ALA A C 17
ATOM 28355 O O . ALA A 1 103 ? -24.946 -32.219 -9.859 1.00 71.31 103 ALA A O 17
ATOM 28362 N N . GLY A 1 104 ? -23.697 -30.407 -10.371 1.00 1.03 104 GLY A N 17
ATOM 28363 C CA . GLY A 1 104 ? -24.462 -30.092 -11.564 1.00 34.40 104 GLY A CA 17
ATOM 28364 C C . GLY A 1 104 ? -25.821 -29.530 -11.211 1.00 2.44 104 GLY A C 17
ATOM 28365 O O . GLY A 1 104 ? -26.803 -29.753 -11.923 1.00 60.53 104 GLY A O 17
ATOM 28369 N N . VAL A 1 105 ? -25.868 -28.799 -10.100 1.00 75.25 105 VAL A N 17
ATOM 28370 C CA . VAL A 1 105 ? -27.093 -28.275 -9.552 1.00 23.35 105 VAL A CA 17
ATOM 28371 C C . VAL A 1 105 ? -27.601 -27.053 -10.322 1.00 14.03 105 VAL A C 17
ATOM 28372 O O . VAL A 1 105 ? -28.759 -26.654 -10.166 1.00 43.04 105 VAL A O 17
ATOM 28385 N N . ASP A 1 106 ? -26.746 -26.461 -11.156 1.00 34.34 106 ASP A N 17
ATOM 28386 C CA . ASP A 1 106 ? -27.128 -25.273 -11.921 1.00 34.40 106 ASP A CA 17
ATOM 28387 C C . ASP A 1 106 ? -26.514 -25.285 -13.318 1.00 44.13 106 ASP A C 17
ATOM 28388 O O . ASP A 1 106 ? -25.416 -25.804 -13.523 1.00 12.44 106 ASP A O 17
ATOM 28397 N N . SER A 1 107 ? -27.245 -24.717 -14.272 1.00 25.45 107 SER A N 17
ATOM 28398 C CA . SER A 1 107 ? -26.782 -24.586 -15.651 1.00 20.22 107 SER A CA 17
ATOM 28399 C C . SER A 1 107 ? -26.498 -23.116 -15.984 1.00 62.13 107 SER A C 17
ATOM 28400 O O . SER A 1 107 ? -25.751 -22.810 -16.915 1.00 71.25 107 SER A O 17
ATOM 28408 N N . THR A 1 108 ? -27.092 -22.213 -15.202 1.00 52.43 108 THR A N 17
ATOM 28409 C CA . THR A 1 108 ? -27.030 -20.781 -15.477 1.00 65.30 108 THR A CA 17
ATOM 28410 C C . THR A 1 108 ? -25.586 -20.272 -15.441 1.00 75.14 108 THR A C 17
ATOM 28411 O O . THR A 1 108 ? -25.213 -19.369 -16.196 1.00 15.14 108 THR A O 17
ATOM 28422 N N . ALA A 1 109 ? -24.776 -20.881 -14.577 1.00 54.00 109 ALA A N 17
ATOM 28423 C CA . ALA A 1 109 ? -23.384 -20.473 -14.385 1.00 24.21 109 ALA A CA 17
ATOM 28424 C C . ALA A 1 109 ? -22.470 -21.023 -15.473 1.00 11.04 109 ALA A C 17
ATOM 28425 O O . ALA A 1 109 ? -21.253 -20.872 -15.407 1.00 23.33 109 ALA A O 17
ATOM 28432 N N . LEU A 1 110 ? -23.057 -21.652 -16.473 1.00 1.22 110 LEU A N 17
ATOM 28433 C CA . LEU A 1 110 ? -22.304 -22.212 -17.581 1.00 62.21 110 LEU A CA 17
ATOM 28434 C C . LEU A 1 110 ? -22.561 -21.399 -18.844 1.00 32.34 110 LEU A C 17
ATOM 28435 O O . LEU A 1 110 ? -23.180 -21.877 -19.800 1.00 74.23 110 LEU A O 17
ATOM 28451 N N . ASN A 1 111 ? -22.104 -20.152 -18.830 1.00 2.03 111 ASN A N 17
ATOM 28452 C CA . ASN A 1 111 ? -22.336 -19.233 -19.940 1.00 51.20 111 ASN A CA 17
ATOM 28453 C C . ASN A 1 111 ? -21.279 -19.418 -21.030 1.00 3.43 111 ASN A C 17
ATOM 28454 O O . ASN A 1 111 ? -21.549 -20.019 -22.073 1.00 20.31 111 ASN A O 17
ATOM 28465 N N . ALA A 1 112 ? -20.073 -18.916 -20.778 1.00 65.35 112 ALA A N 17
ATOM 28466 C CA . ALA A 1 112 ? -18.985 -18.992 -21.749 1.00 3.51 112 ALA A CA 17
ATOM 28467 C C . ALA A 1 112 ? -18.094 -20.197 -21.456 1.00 55.23 112 ALA A C 17
ATOM 28468 O O . ALA A 1 112 ? -18.280 -21.249 -22.105 1.00 20.44 112 ALA A O 17
ATOM 28476 N N . MET A 1 1 ? -4.677 -9.099 12.195 1.00 42.33 1 MET A N 18
ATOM 28477 C CA . MET A 1 1 ? -5.019 -8.569 10.854 1.00 64.05 1 MET A CA 18
ATOM 28478 C C . MET A 1 1 ? -6.531 -8.471 10.699 1.00 13.42 1 MET A C 18
ATOM 28479 O O . MET A 1 1 ? -7.274 -9.206 11.351 1.00 71.30 1 MET A O 18
ATOM 28495 N N . ALA A 1 2 ? -6.985 -7.564 9.835 1.00 15.35 2 ALA A N 18
ATOM 28496 C CA . ALA A 1 2 ? -8.410 -7.352 9.625 1.00 62.22 2 ALA A CA 18
ATOM 28497 C C . ALA A 1 2 ? -8.665 -6.602 8.319 1.00 54.21 2 ALA A C 18
ATOM 28498 O O . ALA A 1 2 ? -8.072 -5.549 8.070 1.00 13.45 2 ALA A O 18
ATOM 28505 N N . HIS A 1 3 ? -9.538 -7.161 7.486 1.00 62.30 3 HIS A N 18
ATOM 28506 C CA . HIS A 1 3 ? -9.949 -6.522 6.233 1.00 61.24 3 HIS A CA 18
ATOM 28507 C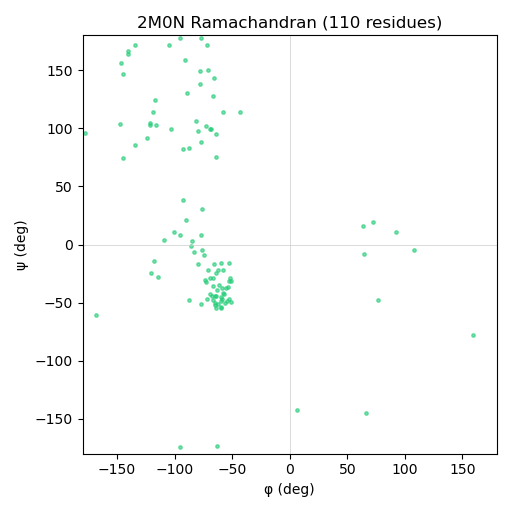 C . HIS A 1 3 ? -11.402 -6.873 5.924 1.00 75.23 3 HIS A C 18
ATOM 28508 O O . HIS A 1 3 ? -11.828 -6.877 4.767 1.00 31.12 3 HIS A O 18
ATOM 28523 N N . HIS A 1 4 ? -12.172 -7.140 6.977 1.00 45.44 4 HIS A N 18
ATOM 28524 C CA . HIS A 1 4 ? -13.560 -7.567 6.822 1.00 14.04 4 HIS A CA 18
ATOM 28525 C C . HIS A 1 4 ? -14.467 -6.359 6.567 1.00 24.20 4 HIS A C 18
ATOM 28526 O O . HIS A 1 4 ? -15.076 -5.807 7.485 1.00 32.41 4 HIS A O 18
ATOM 28541 N N . HIS A 1 5 ? -14.521 -5.942 5.306 1.00 43.15 5 HIS A N 18
ATOM 28542 C CA . HIS A 1 5 ? -15.317 -4.795 4.891 1.00 52.04 5 HIS A CA 18
ATOM 28543 C C . HIS A 1 5 ? -15.937 -5.060 3.522 1.00 31.33 5 HIS A C 18
ATOM 28544 O O . HIS A 1 5 ? -15.265 -5.550 2.614 1.00 44.54 5 HIS A O 18
ATOM 28559 N N . HIS A 1 6 ? -17.223 -4.760 3.390 1.00 45.44 6 HIS A N 18
ATOM 28560 C CA . HIS A 1 6 ? -17.929 -4.927 2.123 1.00 65.41 6 HIS A CA 18
ATOM 28561 C C . HIS A 1 6 ? -18.384 -3.583 1.576 1.00 61.41 6 HIS A C 18
ATOM 28562 O O . HIS A 1 6 ? -18.805 -2.703 2.329 1.00 42.22 6 HIS A O 18
ATOM 28577 N N . HIS A 1 7 ? -18.277 -3.436 0.262 1.00 41.25 7 HIS A N 18
ATOM 28578 C CA . HIS A 1 7 ? -18.741 -2.248 -0.441 1.00 71.21 7 HIS A CA 18
ATOM 28579 C C . HIS A 1 7 ? -19.052 -2.618 -1.892 1.00 1.31 7 HIS A C 18
ATOM 28580 O O . HIS A 1 7 ? -18.285 -2.312 -2.808 1.00 43.01 7 HIS A O 18
ATOM 28595 N N . HIS A 1 8 ? -20.166 -3.316 -2.077 1.00 21.43 8 HIS A N 18
ATOM 28596 C CA . HIS A 1 8 ? -20.559 -3.831 -3.386 1.00 5.40 8 HIS A CA 18
ATOM 28597 C C . HIS A 1 8 ? -21.976 -4.394 -3.309 1.00 12.40 8 HIS A C 18
ATOM 28598 O O . HIS A 1 8 ? -22.195 -5.453 -2.719 1.00 22.00 8 HIS A O 18
ATOM 28613 N N . MET A 1 9 ? -22.935 -3.678 -3.883 1.00 14.33 9 MET A N 18
ATOM 28614 C CA . MET A 1 9 ? -24.334 -4.098 -3.849 1.00 10.20 9 MET A CA 18
ATOM 28615 C C . MET A 1 9 ? -25.013 -3.780 -5.176 1.00 4.43 9 MET A C 18
ATOM 28616 O O . MET A 1 9 ? -24.655 -2.811 -5.853 1.00 62.05 9 MET A O 18
ATOM 28630 N N . GLY A 1 10 ? -25.973 -4.618 -5.548 1.00 32.43 10 GLY A N 18
ATOM 28631 C CA . GLY A 1 10 ? -26.712 -4.421 -6.781 1.00 33.53 10 GLY A CA 18
ATOM 28632 C C . GLY A 1 10 ? -26.007 -5.029 -7.980 1.00 23.23 10 GLY A C 18
ATOM 28633 O O . GLY A 1 10 ? -24.777 -5.124 -8.009 1.00 62.21 10 GLY A O 18
ATOM 28637 N N . THR A 1 11 ? -26.794 -5.452 -8.963 1.00 34.53 11 THR A N 18
ATOM 28638 C CA . THR A 1 11 ? -26.267 -5.997 -10.208 1.00 13.23 11 THR A CA 18
ATOM 28639 C C . THR A 1 11 ? -27.204 -5.635 -11.361 1.00 32.22 11 THR A C 18
ATOM 28640 O O . THR A 1 11 ? -28.277 -5.065 -11.135 1.00 32.32 11 THR A O 18
ATOM 28651 N N . LEU A 1 12 ? -26.806 -5.965 -12.583 1.00 71.50 12 LEU A N 18
ATOM 28652 C CA . LEU A 1 12 ? -27.576 -5.609 -13.770 1.00 51.12 12 LEU A CA 18
ATOM 28653 C C . LEU A 1 12 ? -27.710 -6.812 -14.699 1.00 2.41 12 LEU A C 18
ATOM 28654 O O . LEU A 1 12 ? -26.707 -7.363 -15.172 1.00 51.53 12 LEU A O 18
ATOM 28670 N N . GLU A 1 13 ? -28.949 -7.229 -14.942 1.00 71.43 13 GLU A N 18
ATOM 28671 C CA . GLU A 1 13 ? -29.227 -8.315 -15.871 1.00 21.04 13 GLU A CA 18
ATOM 28672 C C . GLU A 1 13 ? -28.894 -7.881 -17.292 1.00 44.32 13 GLU A C 18
ATOM 28673 O O . GLU A 1 13 ? -29.710 -7.264 -17.983 1.00 71.34 13 GLU A O 18
ATOM 28685 N N . ALA A 1 14 ? -27.668 -8.170 -17.700 1.00 72.45 14 ALA A N 18
ATOM 28686 C CA . ALA A 1 14 ? -27.184 -7.821 -19.025 1.00 22.35 14 ALA A CA 18
ATOM 28687 C C . ALA A 1 14 ? -25.997 -8.700 -19.388 1.00 63.12 14 ALA A C 18
ATOM 28688 O O . ALA A 1 14 ? -25.028 -8.791 -18.632 1.00 72.22 14 ALA A O 18
ATOM 28695 N N . GLN A 1 15 ? -26.084 -9.356 -20.537 1.00 2.04 15 GLN A N 18
ATOM 28696 C CA . GLN A 1 15 ? -24.999 -10.186 -21.048 1.00 24.44 15 GLN A CA 18
ATOM 28697 C C . GLN A 1 15 ? -24.142 -9.350 -22.003 1.00 22.42 15 GLN A C 18
ATOM 28698 O O . GLN A 1 15 ? -23.389 -9.877 -22.823 1.00 65.33 15 GLN A O 18
ATOM 28712 N N . THR A 1 16 ? -24.278 -8.030 -21.879 1.00 51.14 16 THR A N 18
ATOM 28713 C CA . THR A 1 16 ? -23.567 -7.082 -22.721 1.00 52.51 16 THR A CA 18
ATOM 28714 C C . THR A 1 16 ? -22.050 -7.229 -22.578 1.00 40.13 16 THR A C 18
ATOM 28715 O O . THR A 1 16 ? -21.447 -6.712 -21.634 1.00 51.13 16 THR A O 18
ATOM 28726 N N . GLN A 1 17 ? -21.455 -7.964 -23.508 1.00 32.42 17 GLN A N 18
ATOM 28727 C CA . GLN A 1 17 ? -20.007 -8.101 -23.591 1.00 51.23 17 GLN A CA 18
ATOM 28728 C C . GLN A 1 17 ? -19.544 -7.632 -24.965 1.00 30.41 17 GLN A C 18
ATOM 28729 O O . GLN A 1 17 ? -19.926 -8.205 -25.987 1.00 31.24 17 GLN A O 18
ATOM 28743 N N . GLY A 1 18 ? -18.748 -6.570 -24.985 1.00 45.01 18 GLY A N 18
ATOM 28744 C CA . GLY A 1 18 ? -18.276 -6.020 -26.239 1.00 32.05 18 GLY A CA 18
ATOM 28745 C C . GLY A 1 18 ? -19.336 -5.173 -26.926 1.00 22.41 18 GLY A C 18
ATOM 28746 O O . GLY A 1 18 ? -19.825 -4.204 -26.346 1.00 30.02 18 GLY A O 18
ATOM 28750 N N . PRO A 1 19 ? -19.724 -5.533 -28.162 1.00 55.32 19 PRO A N 18
ATOM 28751 C CA . PRO A 1 19 ? -20.724 -4.784 -28.940 1.00 11.14 19 PRO A CA 18
ATOM 28752 C C . PRO A 1 19 ? -22.124 -4.870 -28.331 1.00 0.34 19 PRO A C 18
ATOM 28753 O O . PRO A 1 19 ? -22.995 -4.053 -28.635 1.00 64.54 19 PRO A O 18
ATOM 28764 N N . GLY A 1 20 ? -22.332 -5.869 -27.476 1.00 10.05 20 GLY A N 18
ATOM 28765 C CA . GLY A 1 20 ? -23.632 -6.085 -26.867 1.00 74.10 20 GLY A CA 18
ATOM 28766 C C . GLY A 1 20 ? -23.849 -7.550 -26.553 1.00 65.13 20 GLY A C 18
ATOM 28767 O O . GLY A 1 20 ? -23.158 -8.107 -25.703 1.00 74.44 20 GLY A O 18
ATOM 28771 N N . SER A 1 21 ? -24.798 -8.176 -27.238 1.00 30.53 21 SER A N 18
ATOM 28772 C CA . SER A 1 21 ? -25.025 -9.610 -27.103 1.00 4.43 21 SER A CA 18
ATOM 28773 C C . SER A 1 21 ? -24.249 -10.360 -28.192 1.00 25.13 21 SER A C 18
ATOM 28774 O O . SER A 1 21 ? -24.636 -10.330 -29.362 1.00 5.22 21 SER A O 18
ATOM 28782 N N . PRO A 1 22 ? -23.123 -11.014 -27.829 1.00 74.53 22 PRO A N 18
ATOM 28783 C CA . PRO A 1 22 ? -22.310 -11.794 -28.777 1.00 53.05 22 PRO A CA 18
ATOM 28784 C C . PRO A 1 22 ? -23.015 -13.084 -29.201 1.00 14.45 22 PRO A C 18
ATOM 28785 O O . PRO A 1 22 ? -22.576 -14.189 -28.875 1.00 2.32 22 PRO A O 18
ATOM 28796 N N . GLU A 1 23 ? -24.114 -12.927 -29.928 1.00 31.13 23 GLU A N 18
ATOM 28797 C CA . GLU A 1 23 ? -24.910 -14.052 -30.399 1.00 2.43 23 GLU A CA 18
ATOM 28798 C C . GLU A 1 23 ? -25.053 -13.973 -31.916 1.00 50.22 23 GLU A C 18
ATOM 28799 O O . GLU A 1 23 ? -25.050 -12.880 -32.486 1.00 63.33 23 GLU A O 18
ATOM 28811 N N . GLY A 1 24 ? -25.145 -15.129 -32.563 1.00 33.14 24 GLY A N 18
ATOM 28812 C CA . GLY A 1 24 ? -25.245 -15.177 -34.012 1.00 73.02 24 GLY A CA 18
ATOM 28813 C C . GLY A 1 24 ? -23.904 -14.955 -34.683 1.00 74.44 24 GLY A C 18
ATOM 28814 O O . GLY A 1 24 ? -23.805 -14.954 -35.912 1.00 72.20 24 GLY A O 18
ATOM 28818 N N . VAL A 1 25 ? -22.867 -14.766 -33.870 1.00 72.40 25 VAL A N 18
ATOM 28819 C CA . VAL A 1 25 ? -21.522 -14.538 -34.379 1.00 22.33 25 VAL A CA 18
ATOM 28820 C C . VAL A 1 25 ? -20.797 -15.870 -34.596 1.00 61.30 25 VAL A C 18
ATOM 28821 O O . VAL A 1 25 ? -20.924 -16.796 -33.782 1.00 30.12 25 VAL A O 18
ATOM 28834 N N . PRO A 1 26 ? -20.038 -15.994 -35.702 1.00 53.20 26 PRO A N 18
ATOM 28835 C CA . PRO A 1 26 ? -19.310 -17.226 -36.033 1.00 53.23 26 PRO A CA 18
ATOM 28836 C C . PRO A 1 26 ? -18.165 -17.504 -35.049 1.00 63.22 26 PRO A C 18
ATOM 28837 O O . PRO A 1 26 ? -17.796 -16.634 -34.251 1.00 4.41 26 PRO A O 18
ATOM 28848 N N . PRO A 1 27 ? -17.609 -18.731 -35.063 1.00 22.12 27 PRO A N 18
ATOM 28849 C CA . PRO A 1 27 ? -16.454 -19.087 -34.227 1.00 12.14 27 PRO A CA 18
ATOM 28850 C C . PRO A 1 27 ? -15.251 -18.178 -34.499 1.00 32.44 27 PRO A C 18
ATOM 28851 O O . PRO A 1 27 ? -15.058 -17.717 -35.623 1.00 51.44 27 PRO A O 18
ATOM 28862 N N . THR A 1 28 ? -14.460 -17.927 -33.452 1.00 45.53 28 THR A N 18
ATOM 28863 C CA . THR A 1 28 ? -13.259 -17.085 -33.528 1.00 23.35 28 THR A CA 18
ATOM 28864 C C . THR A 1 28 ? -13.612 -15.591 -33.589 1.00 32.41 28 THR A C 18
ATOM 28865 O O . THR A 1 28 ? -12.734 -14.730 -33.622 1.00 52.34 28 THR A O 18
ATOM 28876 N N . ASP A 1 29 ? -14.900 -15.288 -33.548 1.00 43.22 29 ASP A N 18
ATOM 28877 C CA . ASP A 1 29 ? -15.374 -13.902 -33.651 1.00 33.15 29 ASP A CA 18
ATOM 28878 C C . ASP A 1 29 ? -16.012 -13.435 -32.344 1.00 10.15 29 ASP A C 18
ATOM 28879 O O . ASP A 1 29 ? -16.887 -12.569 -32.345 1.00 40.43 29 ASP A O 18
ATOM 28888 N N . ARG A 1 30 ? -15.559 -13.995 -31.223 1.00 41.34 30 ARG A N 18
ATOM 28889 C CA . ARG A 1 30 ? -16.089 -13.617 -29.907 1.00 50.12 30 ARG A CA 18
ATOM 28890 C C . ARG A 1 30 ? -15.341 -12.405 -29.352 1.00 1.41 30 ARG A C 18
ATOM 28891 O O . ARG A 1 30 ? -15.706 -11.862 -28.310 1.00 73.43 30 ARG A O 18
ATOM 28912 N N . PHE A 1 31 ? -14.295 -11.989 -30.059 1.00 5.02 31 PHE A N 18
ATOM 28913 C CA . PHE A 1 31 ? -13.461 -10.868 -29.630 1.00 30.21 31 PHE A CA 18
ATOM 28914 C C . PHE A 1 31 ? -13.508 -9.748 -30.671 1.00 11.12 31 PHE A C 18
ATOM 28915 O O . PHE A 1 31 ? -13.055 -9.930 -31.800 1.00 60.42 31 PHE A O 18
ATOM 28932 N N . PRO A 1 32 ? -14.076 -8.579 -30.310 1.00 23.40 32 PRO A N 18
ATOM 28933 C CA . PRO A 1 32 ? -14.203 -7.439 -31.232 1.00 61.21 32 PRO A CA 18
ATOM 28934 C C . PRO A 1 32 ? -12.843 -6.860 -31.626 1.00 12.12 32 PRO A C 18
ATOM 28935 O O . PRO A 1 32 ? -12.677 -6.320 -32.722 1.00 45.31 32 PRO A O 18
ATOM 28946 N N . LEU A 1 33 ? -11.879 -6.967 -30.711 1.00 21.14 33 LEU A N 18
ATOM 28947 C CA . LEU A 1 33 ? -10.520 -6.480 -30.945 1.00 43.40 33 LEU A CA 18
ATOM 28948 C C . LEU A 1 33 ? -9.580 -7.658 -31.182 1.00 31.24 33 LEU A C 18
ATOM 28949 O O . LEU A 1 33 ? -9.751 -8.726 -30.592 1.00 3.30 33 LEU A O 18
ATOM 28965 N N . LEU A 1 34 ? -8.576 -7.449 -32.028 1.00 14.54 34 LEU A N 18
ATOM 28966 C CA . LEU A 1 34 ? -7.633 -8.505 -32.390 1.00 1.15 34 LEU A CA 18
ATOM 28967 C C . LEU A 1 34 ? -6.503 -8.589 -31.359 1.00 23.24 34 LEU A C 18
ATOM 28968 O O . LEU A 1 34 ? -5.319 -8.525 -31.699 1.00 75.43 34 LEU A O 18
ATOM 28984 N N . ALA A 1 35 ? -6.881 -8.740 -30.091 1.00 40.20 35 ALA A N 18
ATOM 28985 C CA . ALA A 1 35 ? -5.913 -8.848 -29.001 1.00 32.23 35 ALA A CA 18
ATOM 28986 C C . ALA A 1 35 ? -5.673 -10.309 -28.637 1.00 54.11 35 ALA A C 18
ATOM 28987 O O . ALA A 1 35 ? -4.919 -10.616 -27.714 1.00 20.41 35 ALA A O 18
ATOM 28994 N N . LEU A 1 36 ? -6.315 -11.185 -29.400 1.00 11.44 36 LEU A N 18
ATOM 28995 C CA . LEU A 1 36 ? -6.216 -12.642 -29.230 1.00 70.21 36 LEU A CA 18
ATOM 28996 C C . LEU A 1 36 ? -6.449 -13.075 -27.779 1.00 54.41 36 LEU A C 18
ATOM 28997 O O . LEU A 1 36 ? -7.568 -13.416 -27.402 1.00 32.22 36 LEU A O 18
ATOM 29013 N N . LEU A 1 37 ? -5.395 -13.032 -26.969 1.00 13.52 37 LEU A N 18
ATOM 29014 C CA . LEU A 1 37 ? -5.453 -13.537 -25.598 1.00 21.25 37 LEU A CA 18
ATOM 29015 C C . LEU A 1 37 ? -5.464 -12.382 -24.599 1.00 14.11 37 LEU A C 18
ATOM 29016 O O . LEU A 1 37 ? -4.869 -11.329 -24.843 1.00 53.31 37 LEU A O 18
ATOM 29032 N N . ARG A 1 38 ? -6.165 -12.579 -23.487 1.00 2.14 38 ARG A N 18
ATOM 29033 C CA . ARG A 1 38 ? -6.231 -11.583 -22.418 1.00 45.54 38 ARG A CA 18
ATOM 29034 C C . ARG A 1 38 ? -5.565 -12.115 -21.156 1.00 2.05 38 ARG A C 18
ATOM 29035 O O . ARG A 1 38 ? -5.550 -13.326 -20.911 1.00 21.04 38 ARG A O 18
ATOM 29056 N N . ARG A 1 39 ? -5.006 -11.207 -20.364 1.00 13.43 39 ARG A N 18
ATOM 29057 C CA . ARG A 1 39 ? -4.414 -11.536 -19.098 1.00 31.22 39 ARG A CA 18
ATOM 29058 C C . ARG A 1 39 ? -5.501 -11.855 -18.077 1.00 12.54 39 ARG A C 18
ATOM 29059 O O . ARG A 1 39 ? -5.348 -12.723 -17.219 1.00 64.51 39 ARG A O 18
ATOM 29080 N N . THR A 1 40 ? -6.609 -11.145 -18.201 1.00 21.32 40 THR A N 18
ATOM 29081 C CA . THR A 1 40 ? -7.732 -11.290 -17.288 1.00 31.44 40 THR A CA 18
ATOM 29082 C C . THR A 1 40 ? -8.530 -12.553 -17.606 1.00 32.23 40 THR A C 18
ATOM 29083 O O . THR A 1 40 ? -8.971 -12.743 -18.743 1.00 70.14 40 THR A O 18
ATOM 29094 N N . LEU A 1 41 ? -8.714 -13.408 -16.602 1.00 51.33 41 LEU A N 18
ATOM 29095 C CA . LEU A 1 41 ? -9.465 -14.645 -16.781 1.00 34.14 41 LEU A CA 18
ATOM 29096 C C . LEU A 1 41 ? -10.949 -14.356 -16.968 1.00 43.22 41 LEU A C 18
ATOM 29097 O O . LEU A 1 41 ? -11.665 -14.081 -16.004 1.00 22.33 41 LEU A O 18
ATOM 29113 N N . THR A 1 42 ? -11.391 -14.378 -18.219 1.00 31.45 42 THR A N 18
ATOM 29114 C CA . THR A 1 42 ? -12.812 -14.321 -18.528 1.00 23.21 42 THR A CA 18
ATOM 29115 C C . THR A 1 42 ? -13.455 -15.668 -18.192 1.00 63.23 42 THR A C 18
ATOM 29116 O O . THR A 1 42 ? -12.759 -16.609 -17.799 1.00 44.05 42 THR A O 18
ATOM 29127 N N . GLU A 1 43 ? -14.769 -15.765 -18.369 1.00 15.15 43 GLU A N 18
ATOM 29128 C CA . GLU A 1 43 ? -15.523 -16.980 -18.048 1.00 71.31 43 GLU A CA 18
ATOM 29129 C C . GLU A 1 43 ? -14.870 -18.208 -18.673 1.00 12.12 43 GLU A C 18
ATOM 29130 O O . GLU A 1 43 ? -14.716 -19.249 -18.024 1.00 32.21 43 GLU A O 18
ATOM 29142 N N . GLU A 1 44 ? -14.464 -18.060 -19.927 1.00 24.15 44 GLU A N 18
ATOM 29143 C CA . GLU A 1 44 ? -13.898 -19.157 -20.692 1.00 42.15 44 GLU A CA 18
ATOM 29144 C C . GLU A 1 44 ? -12.632 -19.673 -20.009 1.00 51.42 44 GLU A C 18
ATOM 29145 O O . GLU A 1 44 ? -12.494 -20.867 -19.723 1.00 31.32 44 GLU A O 18
ATOM 29157 N N . GLN A 1 45 ? -11.730 -18.740 -19.718 1.00 31.04 45 GLN A N 18
ATOM 29158 C CA . GLN A 1 45 ? -10.461 -19.054 -19.075 1.00 14.15 45 GLN A CA 18
ATOM 29159 C C . GLN A 1 45 ? -10.707 -19.650 -17.692 1.00 53.01 45 GLN A C 18
ATOM 29160 O O . GLN A 1 45 ? -10.016 -20.569 -17.274 1.00 14.13 45 GLN A O 18
ATOM 29174 N N . VAL A 1 46 ? -11.716 -19.128 -17.004 1.00 64.44 46 VAL A N 18
ATOM 29175 C CA . VAL A 1 46 ? -12.077 -19.609 -15.672 1.00 2.55 46 VAL A CA 18
ATOM 29176 C C . VAL A 1 46 ? -12.422 -21.102 -15.693 1.00 12.42 46 VAL A C 18
ATOM 29177 O O . VAL A 1 46 ? -11.795 -21.908 -14.989 1.00 73.15 46 VAL A O 18
ATOM 29190 N N . GLN A 1 47 ? -13.393 -21.473 -16.526 1.00 74.22 47 GLN A N 18
ATOM 29191 C CA . GLN A 1 47 ? -13.832 -22.864 -16.606 1.00 73.34 47 GLN A CA 18
ATOM 29192 C C . GLN A 1 47 ? -12.741 -23.748 -17.209 1.00 25.01 47 GLN A C 18
ATOM 29193 O O . GLN A 1 47 ? -12.674 -24.943 -16.929 1.00 54.32 47 GLN A O 18
ATOM 29207 N N . GLU A 1 48 ? -11.891 -23.152 -18.032 1.00 35.04 48 GLU A N 18
ATOM 29208 C CA . GLU A 1 48 ? -10.723 -23.842 -18.566 1.00 64.51 48 GLU A CA 18
ATOM 29209 C C . GLU A 1 48 ? -9.760 -24.222 -17.430 1.00 55.04 48 GLU A C 18
ATOM 29210 O O . GLU A 1 48 ? -9.374 -25.396 -17.281 1.00 73.40 48 GLU A O 18
ATOM 29222 N N . VAL A 1 49 ? -9.409 -23.233 -16.609 1.00 34.21 49 VAL A N 18
ATOM 29223 C CA . VAL A 1 49 ? -8.518 -23.456 -15.478 1.00 32.22 49 VAL A CA 18
ATOM 29224 C C . VAL A 1 49 ? -9.078 -24.546 -14.577 1.00 34.13 49 VAL A C 18
ATOM 29225 O O . VAL A 1 49 ? -8.401 -25.529 -14.289 1.00 25.13 49 VAL A O 18
ATOM 29238 N N . VAL A 1 50 ? -10.331 -24.386 -14.166 1.00 60.22 50 VAL A N 18
ATOM 29239 C CA . VAL A 1 50 ? -10.956 -25.339 -13.250 1.00 11.40 50 VAL A CA 18
ATOM 29240 C C . VAL A 1 50 ? -11.062 -26.716 -13.904 1.00 72.34 50 VAL A C 18
ATOM 29241 O O . VAL A 1 50 ? -10.935 -27.741 -13.232 1.00 53.42 50 VAL A O 18
ATOM 29254 N N . ALA A 1 51 ? -11.270 -26.727 -15.219 1.00 31.45 51 ALA A N 18
ATOM 29255 C CA . ALA A 1 51 ? -11.303 -27.967 -15.985 1.00 42.34 51 ALA A CA 18
ATOM 29256 C C . ALA A 1 51 ? -9.977 -28.704 -15.846 1.00 31.41 51 ALA A C 18
ATOM 29257 O O . ALA A 1 51 ? -9.940 -29.929 -15.736 1.00 25.24 51 ALA A O 18
ATOM 29264 N N . LYS A 1 52 ? -8.881 -27.948 -15.866 1.00 53.45 52 LYS A N 18
ATOM 29265 C CA . LYS A 1 52 ? -7.562 -28.526 -15.608 1.00 42.14 52 LYS A CA 18
ATOM 29266 C C . LYS A 1 52 ? -7.410 -28.900 -14.127 1.00 3.33 52 LYS A C 18
ATOM 29267 O O . LYS A 1 52 ? -6.897 -29.969 -13.796 1.00 33.40 52 LYS A O 18
ATOM 29286 N N . LEU A 1 53 ? -7.888 -28.024 -13.246 1.00 5.45 53 LEU A N 18
ATOM 29287 C CA . LEU A 1 53 ? -7.725 -28.192 -11.797 1.00 72.44 53 LEU A CA 18
ATOM 29288 C C . LEU A 1 53 ? -8.568 -29.343 -11.250 1.00 43.14 53 LEU A C 18
ATOM 29289 O O . LEU A 1 53 ? -8.392 -29.753 -10.104 1.00 30.51 53 LEU A O 18
ATOM 29305 N N . THR A 1 54 ? -9.484 -29.862 -12.060 1.00 2.31 54 THR A N 18
ATOM 29306 C CA . THR A 1 54 ? -10.245 -31.046 -11.666 1.00 74.25 54 THR A CA 18
ATOM 29307 C C . THR A 1 54 ? -9.386 -32.309 -11.792 1.00 12.24 54 THR A C 18
ATOM 29308 O O . THR A 1 54 ? -9.832 -33.413 -11.466 1.00 11.50 54 THR A O 18
ATOM 29319 N N . ASP A 1 55 ? -8.151 -32.137 -12.271 1.00 13.25 55 ASP A N 18
ATOM 29320 C CA . ASP A 1 55 ? -7.161 -33.217 -12.292 1.00 1.54 55 ASP A CA 18
ATOM 29321 C C . ASP A 1 55 ? -6.065 -32.920 -11.267 1.00 20.51 55 ASP A C 18
ATOM 29322 O O . ASP A 1 55 ? -5.133 -32.161 -11.545 1.00 75.23 55 ASP A O 18
ATOM 29331 N N . PRO A 1 56 ? -6.168 -33.503 -10.059 1.00 62.43 56 PRO A N 18
ATOM 29332 C CA . PRO A 1 56 ? -5.242 -33.206 -8.960 1.00 43.13 56 PRO A CA 18
ATOM 29333 C C . PRO A 1 56 ? -3.821 -33.684 -9.253 1.00 2.34 56 PRO A C 18
ATOM 29334 O O . PRO A 1 56 ? -2.857 -33.190 -8.667 1.00 53.10 56 PRO A O 18
ATOM 29345 N N . GLU A 1 57 ? -3.702 -34.637 -10.175 1.00 53.21 57 GLU A N 18
ATOM 29346 C CA . GLU A 1 57 ? -2.413 -35.224 -10.518 1.00 31.20 57 GLU A CA 18
ATOM 29347 C C . GLU A 1 57 ? -1.479 -34.157 -11.097 1.00 11.32 57 GLU A C 18
ATOM 29348 O O . GLU A 1 57 ? -0.432 -33.847 -10.519 1.00 40.10 57 GLU A O 18
ATOM 29360 N N . SER A 1 58 ? -1.882 -33.574 -12.220 1.00 43.04 58 SER A N 18
ATOM 29361 C CA . SER A 1 58 ? -1.080 -32.556 -12.892 1.00 14.11 58 SER A CA 18
ATOM 29362 C C . SER A 1 58 ? -0.871 -31.347 -11.980 1.00 64.34 58 SER A C 18
ATOM 29363 O O . SER A 1 58 ? 0.214 -30.755 -11.944 1.00 15.34 58 SER A O 18
ATOM 29371 N N . SER A 1 59 ? -1.912 -31.012 -11.226 1.00 11.31 59 SER A N 18
ATOM 29372 C CA . SER A 1 59 ? -1.887 -29.867 -10.323 1.00 64.13 59 SER A CA 18
ATOM 29373 C C . SER A 1 59 ? -0.902 -30.089 -9.173 1.00 74.10 59 SER A C 18
ATOM 29374 O O . SER A 1 59 ? -0.402 -29.133 -8.580 1.00 53.43 59 SER A O 18
ATOM 29382 N N . ALA A 1 60 ? -0.628 -31.350 -8.855 1.00 52.35 60 ALA A N 18
ATOM 29383 C CA . ALA A 1 60 ? 0.308 -31.680 -7.784 1.00 44.05 60 ALA A CA 18
ATOM 29384 C C . ALA A 1 60 ? 1.740 -31.749 -8.314 1.00 65.01 60 ALA A C 18
ATOM 29385 O O . ALA A 1 60 ? 2.674 -31.257 -7.680 1.00 55.43 60 ALA A O 18
ATOM 29392 N N . GLN A 1 61 ? 1.898 -32.325 -9.504 1.00 51.35 61 GLN A N 18
ATOM 29393 C CA . GLN A 1 61 ? 3.220 -32.612 -10.061 1.00 31.01 61 GLN A CA 18
ATOM 29394 C C . GLN A 1 61 ? 3.961 -31.336 -10.456 1.00 42.21 61 GLN A C 18
ATOM 29395 O O . GLN A 1 61 ? 5.182 -31.351 -10.624 1.00 61.11 61 GLN A O 18
ATOM 29409 N N . ILE A 1 62 ? 3.231 -30.234 -10.598 1.00 4.23 62 ILE A N 18
ATOM 29410 C CA . ILE A 1 62 ? 3.840 -28.972 -11.017 1.00 32.12 62 ILE A CA 18
ATOM 29411 C C . ILE A 1 62 ? 4.771 -28.402 -9.937 1.00 0.54 62 ILE A C 18
ATOM 29412 O O . ILE A 1 62 ? 5.807 -27.812 -10.256 1.00 12.44 62 ILE A O 18
ATOM 29428 N N . ASP A 1 63 ? 4.421 -28.604 -8.665 1.00 4.21 63 ASP A N 18
ATOM 29429 C CA . ASP A 1 63 ? 5.236 -28.095 -7.549 1.00 24.12 63 ASP A CA 18
ATOM 29430 C C . ASP A 1 63 ? 5.703 -29.239 -6.647 1.00 32.11 63 ASP A C 18
ATOM 29431 O O . ASP A 1 63 ? 6.617 -29.077 -5.833 1.00 51.03 63 ASP A O 18
ATOM 29440 N N . GLY A 1 64 ? 5.090 -30.405 -6.822 1.00 4.34 64 GLY A N 18
ATOM 29441 C CA . GLY A 1 64 ? 5.456 -31.586 -6.053 1.00 4.15 64 GLY A CA 18
ATOM 29442 C C . GLY A 1 64 ? 4.581 -31.782 -4.828 1.00 21.32 64 GLY A C 18
ATOM 29443 O O . GLY A 1 64 ? 4.705 -32.789 -4.125 1.00 74.55 64 GLY A O 18
ATOM 29447 N N . VAL A 1 65 ? 3.684 -30.827 -4.582 1.00 53.23 65 VAL A N 18
ATOM 29448 C CA . VAL A 1 65 ? 2.753 -30.886 -3.460 1.00 5.12 65 VAL A CA 18
ATOM 29449 C C . VAL A 1 65 ? 1.379 -30.385 -3.903 1.00 22.24 65 VAL A C 18
ATOM 29450 O O . VAL A 1 65 ? 1.253 -29.755 -4.955 1.00 34.45 65 VAL A O 18
ATOM 29463 N N . VAL A 1 66 ? 0.358 -30.664 -3.100 1.00 30.32 66 VAL A N 18
ATOM 29464 C CA . VAL A 1 66 ? -0.990 -30.174 -3.366 1.00 1.42 66 VAL A CA 18
ATOM 29465 C C . VAL A 1 66 ? -1.449 -29.268 -2.222 1.00 32.13 66 VAL A C 18
ATOM 29466 O O . VAL A 1 66 ? -1.663 -29.716 -1.093 1.00 51.15 66 VAL A O 18
ATOM 29479 N N . SER A 1 67 ? -1.555 -27.980 -2.515 1.00 53.53 67 SER A N 18
ATOM 29480 C CA . SER A 1 67 ? -1.948 -26.985 -1.525 1.00 63.30 67 SER A CA 18
ATOM 29481 C C . SER A 1 67 ? -2.796 -25.904 -2.191 1.00 25.11 67 SER A C 18
ATOM 29482 O O . SER A 1 67 ? -2.708 -25.720 -3.399 1.00 45.11 67 SER A O 18
ATOM 29490 N N . LYS A 1 68 ? -3.595 -25.189 -1.393 1.00 41.35 68 LYS A N 18
ATOM 29491 C CA . LYS A 1 68 ? -4.570 -24.211 -1.905 1.00 53.40 68 LYS A CA 18
ATOM 29492 C C . LYS A 1 68 ? -3.945 -23.183 -2.852 1.00 61.41 68 LYS A C 18
ATOM 29493 O O . LYS A 1 68 ? -4.645 -22.549 -3.646 1.00 72.23 68 LYS A O 18
ATOM 29512 N N . ASP A 1 69 ? -2.639 -22.998 -2.747 1.00 15.13 69 ASP A N 18
ATOM 29513 C CA . ASP A 1 69 ? -1.911 -22.108 -3.652 1.00 73.13 69 ASP A CA 18
ATOM 29514 C C . ASP A 1 69 ? -2.035 -22.556 -5.114 1.00 2.11 69 ASP A C 18
ATOM 29515 O O . ASP A 1 69 ? -1.777 -21.767 -6.025 1.00 71.50 69 ASP A O 18
ATOM 29524 N N . GLU A 1 70 ? -2.448 -23.806 -5.340 1.00 14.54 70 GLU A N 18
ATOM 29525 C CA . GLU A 1 70 ? -2.491 -24.365 -6.691 1.00 21.21 70 GLU A CA 18
ATOM 29526 C C . GLU A 1 70 ? -3.415 -23.542 -7.594 1.00 20.22 70 GLU A C 18
ATOM 29527 O O . GLU A 1 70 ? -3.069 -23.247 -8.743 1.00 62.31 70 GLU A O 18
ATOM 29539 N N . ILE A 1 71 ? -4.567 -23.135 -7.056 1.00 21.23 71 ILE A N 18
ATOM 29540 C CA . ILE A 1 71 ? -5.521 -22.325 -7.806 1.00 21.42 71 ILE A CA 18
ATOM 29541 C C . ILE A 1 71 ? -4.849 -21.040 -8.263 1.00 5.33 71 ILE A C 18
ATOM 29542 O O . ILE A 1 71 ? -4.885 -20.680 -9.441 1.00 63.22 71 ILE A O 18
ATOM 29558 N N . GLU A 1 72 ? -4.205 -20.386 -7.311 1.00 15.22 72 GLU A N 18
ATOM 29559 C CA . GLU A 1 72 ? -3.533 -19.111 -7.539 1.00 53.51 72 GLU A CA 18
ATOM 29560 C C . GLU A 1 72 ? -2.539 -19.221 -8.695 1.00 55.15 72 GLU A C 18
ATOM 29561 O O . GLU A 1 72 ? -2.580 -18.445 -9.657 1.00 64.43 72 GLU A O 18
ATOM 29573 N N . LYS A 1 73 ? -1.658 -20.208 -8.589 1.00 41.33 73 LYS A N 18
ATOM 29574 C CA . LYS A 1 73 ? -0.555 -20.374 -9.528 1.00 45.24 73 LYS A CA 18
ATOM 29575 C C . LYS A 1 73 ? -1.052 -20.789 -10.911 1.00 24.45 73 LYS A C 18
ATOM 29576 O O . LYS A 1 73 ? -0.460 -20.406 -11.926 1.00 4.23 73 LYS A O 18
ATOM 29595 N N . PHE A 1 74 ? -2.134 -21.568 -10.971 1.00 11.22 74 PHE A N 18
ATOM 29596 C CA . PHE A 1 74 ? -2.719 -21.937 -12.258 1.00 22.20 74 PHE A CA 18
ATOM 29597 C C . PHE A 1 74 ? -3.447 -20.750 -12.888 1.00 73.02 74 PHE A C 18
ATOM 29598 O O . PHE A 1 74 ? -3.519 -20.639 -14.111 1.00 45.14 74 PHE A O 18
ATOM 29615 N N . ILE A 1 75 ? -3.975 -19.857 -12.058 1.00 65.43 75 ILE A N 18
ATOM 29616 C CA . ILE A 1 75 ? -4.569 -18.616 -12.553 1.00 31.44 75 ILE A CA 18
ATOM 29617 C C . ILE A 1 75 ? -3.488 -17.756 -13.207 1.00 22.43 75 ILE A C 18
ATOM 29618 O O . ILE A 1 75 ? -3.630 -17.311 -14.351 1.00 22.03 75 ILE A O 18
ATOM 29634 N N . ALA A 1 76 ? -2.391 -17.558 -12.480 1.00 52.44 76 ALA A N 18
ATOM 29635 C CA . ALA A 1 76 ? -1.262 -16.778 -12.976 1.00 4.04 76 ALA A CA 18
ATOM 29636 C C . ALA A 1 76 ? -0.675 -17.407 -14.240 1.00 21.11 76 ALA A C 18
ATOM 29637 O O . ALA A 1 76 ? -0.079 -16.714 -15.068 1.00 25.25 76 ALA A O 18
ATOM 29644 N N . ASP A 1 77 ? -0.853 -18.721 -14.380 1.00 61.03 77 ASP A N 18
ATOM 29645 C CA . ASP A 1 77 ? -0.393 -19.451 -15.565 1.00 42.01 77 ASP A CA 18
ATOM 29646 C C . ASP A 1 77 ? -1.094 -18.933 -16.817 1.00 61.43 77 ASP A C 18
ATOM 29647 O O . ASP A 1 77 ? -0.509 -18.903 -17.901 1.00 2.14 77 ASP A O 18
ATOM 29656 N N . VAL A 1 78 ? -2.337 -18.483 -16.646 1.00 0.21 78 VAL A N 18
ATOM 29657 C CA . VAL A 1 78 ? -3.169 -18.046 -17.767 1.00 54.41 78 VAL A CA 18
ATOM 29658 C C . VAL A 1 78 ? -2.901 -16.570 -18.086 1.00 22.23 78 VAL A C 18
ATOM 29659 O O . VAL A 1 78 ? -3.804 -15.811 -18.447 1.00 42.11 78 VAL A O 18
ATOM 29672 N N . THR A 1 79 ? -1.634 -16.187 -17.948 1.00 30.41 79 THR A N 18
ATOM 29673 C CA . THR A 1 79 ? -1.166 -14.840 -18.262 1.00 54.12 79 THR A CA 18
ATOM 29674 C C . THR A 1 79 ? -1.772 -13.800 -17.314 1.00 71.50 79 THR A C 18
ATOM 29675 O O . THR A 1 79 ? -1.675 -12.602 -17.562 1.00 33.50 79 THR A O 18
ATOM 29686 N N . LYS A 1 80 ? -2.335 -14.247 -16.189 1.00 61.35 80 LYS A N 18
ATOM 29687 C CA . LYS A 1 80 ? -2.978 -13.318 -15.266 1.00 2.22 80 LYS A CA 18
ATOM 29688 C C . LYS A 1 80 ? -1.935 -12.498 -14.519 1.00 73.41 80 LYS A C 18
ATOM 29689 O O . LYS A 1 80 ? -2.096 -11.286 -14.360 1.00 21.42 80 LYS A O 18
ATOM 29708 N N . ASP A 1 81 ? -0.867 -13.169 -14.077 1.00 15.43 81 ASP A N 18
ATOM 29709 C CA . ASP A 1 81 ? 0.222 -12.536 -13.314 1.00 70.42 81 ASP A CA 18
ATOM 29710 C C . ASP A 1 81 ? -0.232 -12.160 -11.898 1.00 63.31 81 ASP A C 18
ATOM 29711 O O . ASP A 1 81 ? 0.411 -12.527 -10.912 1.00 51.31 81 ASP A O 18
ATOM 29720 N N . GLU A 1 82 ? -1.342 -11.435 -11.804 1.00 51.11 82 GLU A N 18
ATOM 29721 C CA . GLU A 1 82 ? -1.873 -10.960 -10.529 1.00 23.24 82 GLU A CA 18
ATOM 29722 C C . GLU A 1 82 ? -3.188 -11.674 -10.191 1.00 62.30 82 GLU A C 18
ATOM 29723 O O . GLU A 1 82 ? -4.268 -11.234 -10.605 1.00 24.41 82 GLU A O 18
ATOM 29735 N N . PRO A 1 83 ? -3.118 -12.809 -9.469 1.00 41.20 83 PRO A N 18
ATOM 29736 C CA . PRO A 1 83 ? -4.305 -13.535 -9.022 1.00 1.43 83 PRO A CA 18
ATOM 29737 C C . PRO A 1 83 ? -4.856 -12.963 -7.710 1.00 63.44 83 PRO A C 18
ATOM 29738 O O . PRO A 1 83 ? -4.223 -13.077 -6.656 1.00 23.54 83 PRO A O 18
ATOM 29749 N N . THR A 1 84 ? -6.019 -12.326 -7.785 1.00 62.44 84 THR A N 18
ATOM 29750 C CA . THR A 1 84 ? -6.644 -11.716 -6.617 1.00 64.50 84 THR A CA 18
ATOM 29751 C C . THR A 1 84 ? -7.813 -12.570 -6.121 1.00 62.30 84 THR A C 18
ATOM 29752 O O . THR A 1 84 ? -8.213 -13.548 -6.772 1.00 22.53 84 THR A O 18
ATOM 29763 N N . ALA A 1 85 ? -8.364 -12.188 -4.969 1.00 11.33 85 ALA A N 18
ATOM 29764 C CA . ALA A 1 85 ? -9.463 -12.913 -4.339 1.00 53.25 85 ALA A CA 18
ATOM 29765 C C . ALA A 1 85 ? -10.622 -13.132 -5.307 1.00 55.44 85 ALA A C 18
ATOM 29766 O O . ALA A 1 85 ? -11.351 -14.110 -5.189 1.00 52.34 85 ALA A O 18
ATOM 29773 N N . GLN A 1 86 ? -10.781 -12.218 -6.263 1.00 34.21 86 GLN A N 18
ATOM 29774 C CA . GLN A 1 86 ? -11.803 -12.355 -7.301 1.00 11.51 86 GLN A CA 18
ATOM 29775 C C . GLN A 1 86 ? -11.565 -13.642 -8.094 1.00 50.40 86 GLN A C 18
ATOM 29776 O O . GLN A 1 86 ? -12.446 -14.516 -8.181 1.00 71.31 86 GLN A O 18
ATOM 29790 N N . ASP A 1 87 ? -10.345 -13.772 -8.622 1.00 24.32 87 ASP A N 18
ATOM 29791 C CA . ASP A 1 87 ? -9.976 -14.923 -9.439 1.00 32.24 87 ASP A CA 18
ATOM 29792 C C . ASP A 1 87 ? -10.085 -16.197 -8.615 1.00 42.21 87 ASP A C 18
ATOM 29793 O O . ASP A 1 87 ? -10.762 -17.146 -9.013 1.00 5.42 87 ASP A O 18
ATOM 29802 N N . ILE A 1 88 ? -9.448 -16.196 -7.441 1.00 41.24 88 ILE A N 18
ATOM 29803 C CA . ILE A 1 88 ? -9.433 -17.379 -6.580 1.00 12.41 88 ILE A CA 18
ATOM 29804 C C . ILE A 1 88 ? -10.855 -17.775 -6.172 1.00 62.53 88 ILE A C 18
ATOM 29805 O O . ILE A 1 88 ? -11.227 -18.942 -6.282 1.00 0.14 88 ILE A O 18
ATOM 29821 N N . SER A 1 89 ? -11.652 -16.801 -5.734 1.00 54.03 89 SER A N 18
ATOM 29822 C CA . SER A 1 89 ? -13.012 -17.072 -5.273 1.00 31.54 89 SER A CA 18
ATOM 29823 C C . SER A 1 89 ? -13.844 -17.712 -6.380 1.00 63.41 89 SER A C 18
ATOM 29824 O O . SER A 1 89 ? -14.481 -18.746 -6.168 1.00 50.42 89 SER A O 18
ATOM 29832 N N . ARG A 1 90 ? -13.833 -17.098 -7.568 1.00 23.34 90 ARG A N 18
ATOM 29833 C CA . ARG A 1 90 ? -14.624 -17.614 -8.684 1.00 54.03 90 ARG A CA 18
ATOM 29834 C C . ARG A 1 90 ? -14.139 -19.007 -9.095 1.00 24.50 90 ARG A C 18
ATOM 29835 O O . ARG A 1 90 ? -14.924 -19.965 -9.118 1.00 24.11 90 ARG A O 18
ATOM 29856 N N . VAL A 1 91 ? -12.843 -19.121 -9.386 1.00 13.22 91 VAL A N 18
ATOM 29857 C CA . VAL A 1 91 ? -12.254 -20.394 -9.804 1.00 73.33 91 VAL A CA 18
ATOM 29858 C C . VAL A 1 91 ? -12.566 -21.493 -8.783 1.00 11.43 91 VAL A C 18
ATOM 29859 O O . VAL A 1 91 ? -13.052 -22.571 -9.147 1.00 41.13 91 VAL A O 18
ATOM 29872 N N . ALA A 1 92 ? -12.320 -21.195 -7.505 1.00 14.51 92 ALA A N 18
ATOM 29873 C CA . ALA A 1 92 ? -12.591 -22.135 -6.420 1.00 51.41 92 ALA A CA 18
ATOM 29874 C C . ALA A 1 92 ? -14.066 -22.517 -6.389 1.00 45.24 92 ALA A C 18
ATOM 29875 O O . ALA A 1 92 ? -14.411 -23.677 -6.175 1.00 41.04 92 ALA A O 18
ATOM 29882 N N . SER A 1 93 ? -14.928 -21.536 -6.625 1.00 15.05 93 SER A N 18
ATOM 29883 C CA . SER A 1 93 ? -16.366 -21.761 -6.643 1.00 62.23 93 SER A CA 18
ATOM 29884 C C . SER A 1 93 ? -16.737 -22.746 -7.757 1.00 73.41 93 SER A C 18
ATOM 29885 O O . SER A 1 93 ? -17.610 -23.596 -7.577 1.00 13.21 93 SER A O 18
ATOM 29893 N N . ARG A 1 94 ? -16.061 -22.632 -8.902 1.00 41.15 94 ARG A N 18
ATOM 29894 C CA . ARG A 1 94 ? -16.331 -23.522 -10.039 1.00 3.43 94 ARG A CA 18
ATOM 29895 C C . ARG A 1 94 ? -15.919 -24.943 -9.719 1.00 32.51 94 ARG A C 18
ATOM 29896 O O . ARG A 1 94 ? -16.703 -25.876 -9.843 1.00 40.31 94 ARG A O 18
ATOM 29917 N N . LEU A 1 95 ? -14.667 -25.085 -9.316 1.00 55.01 95 LEU A N 18
ATOM 29918 C CA . LEU A 1 95 ? -14.092 -26.407 -9.053 1.00 15.52 95 LEU A CA 18
ATOM 29919 C C . LEU A 1 95 ? -14.768 -27.070 -7.850 1.00 70.41 95 LEU A C 18
ATOM 29920 O O . LEU A 1 95 ? -14.847 -28.297 -7.774 1.00 61.13 95 LEU A O 18
ATOM 29936 N N . ALA A 1 96 ? -15.263 -26.253 -6.920 1.00 40.45 96 ALA A N 18
ATOM 29937 C CA . ALA A 1 96 ? -16.080 -26.753 -5.813 1.00 52.43 96 ALA A CA 18
ATOM 29938 C C . ALA A 1 96 ? -17.409 -27.280 -6.356 1.00 51.03 96 ALA A C 18
ATOM 29939 O O . ALA A 1 96 ? -17.927 -28.301 -5.897 1.00 52.32 96 ALA A O 18
ATOM 29946 N N . ALA A 1 97 ? -17.946 -26.572 -7.349 1.00 43.02 97 ALA A N 18
ATOM 29947 C CA . ALA A 1 97 ? -19.145 -27.012 -8.056 1.00 4.04 97 ALA A CA 18
ATOM 29948 C C . ALA A 1 97 ? -18.807 -28.184 -8.976 1.00 60.22 97 ALA A C 18
ATOM 29949 O O . ALA A 1 97 ? -19.679 -28.970 -9.347 1.00 2.12 97 ALA A O 18
ATOM 29956 N N . GLY A 1 98 ? -17.522 -28.296 -9.319 1.00 10.24 98 GLY A N 18
ATOM 29957 C CA . GLY A 1 98 ? -17.039 -29.366 -10.179 1.00 71.13 98 GLY A CA 18
ATOM 29958 C C . GLY A 1 98 ? -16.678 -30.607 -9.396 1.00 75.14 98 GLY A C 18
ATOM 29959 O O . GLY A 1 98 ? -15.770 -31.353 -9.778 1.00 24.30 98 GLY A O 18
ATOM 29963 N N . GLY A 1 99 ? -17.368 -30.811 -8.281 1.00 44.44 99 GLY A N 18
ATOM 29964 C CA . GLY A 1 99 ? -17.217 -32.034 -7.534 1.00 11.31 99 GLY A CA 18
ATOM 29965 C C . GLY A 1 99 ? -17.691 -33.215 -8.351 1.00 2.41 99 GLY A C 18
ATOM 29966 O O . GLY A 1 99 ? -18.891 -33.364 -8.590 1.00 24.34 99 GLY A O 18
ATOM 29970 N N . TRP A 1 100 ? -16.745 -34.032 -8.796 1.00 33.12 100 TRP A N 18
ATOM 29971 C CA . TRP A 1 100 ? -17.021 -35.185 -9.649 1.00 54.53 100 TRP A CA 18
ATOM 29972 C C . TRP A 1 100 ? -18.031 -36.162 -8.986 1.00 63.43 100 TRP A C 18
ATOM 29973 O O . TRP A 1 100 ? -18.530 -35.869 -7.893 1.00 14.14 100 TRP A O 18
ATOM 29994 N N . PRO A 1 101 ? -18.302 -37.370 -9.562 1.00 54.45 101 PRO A N 18
ATOM 29995 C CA . PRO A 1 101 ? -19.610 -38.002 -9.531 1.00 61.44 101 PRO A CA 18
ATOM 29996 C C . PRO A 1 101 ? -20.745 -37.113 -9.010 1.00 74.42 101 PRO A C 18
ATOM 29997 O O . PRO A 1 101 ? -21.276 -37.293 -7.907 1.00 34.13 101 PRO A O 18
ATOM 30008 N N . LEU A 1 102 ? -21.080 -36.134 -9.848 1.00 10.31 102 LEU A N 18
ATOM 30009 C CA . LEU A 1 102 ? -22.224 -35.248 -9.659 1.00 74.21 102 LEU A CA 18
ATOM 30010 C C . LEU A 1 102 ? -22.924 -35.072 -11.005 1.00 33.31 102 LEU A C 18
ATOM 30011 O O . LEU A 1 102 ? -22.274 -35.123 -12.051 1.00 3.42 102 LEU A O 18
ATOM 30027 N N . ALA A 1 103 ? -24.236 -34.876 -10.986 1.00 35.13 103 ALA A N 18
ATOM 30028 C CA . ALA A 1 103 ? -25.001 -34.692 -12.217 1.00 1.22 103 ALA A CA 18
ATOM 30029 C C . ALA A 1 103 ? -25.696 -33.332 -12.209 1.00 44.52 103 ALA A C 18
ATOM 30030 O O . ALA A 1 103 ? -26.339 -32.969 -11.225 1.00 71.31 103 ALA A O 18
ATOM 30037 N N . GLY A 1 104 ? -25.554 -32.578 -13.297 1.00 1.03 104 GLY A N 18
ATOM 30038 C CA . GLY A 1 104 ? -26.209 -31.281 -13.402 1.00 34.40 104 GLY A CA 18
ATOM 30039 C C . GLY A 1 104 ? -25.297 -30.195 -13.936 1.00 2.44 104 GLY A C 18
ATOM 30040 O O . GLY A 1 104 ? -25.755 -29.100 -14.264 1.00 60.53 104 GLY A O 18
ATOM 30044 N N . VAL A 1 105 ? -24.004 -30.488 -14.013 1.00 75.25 105 VAL A N 18
ATOM 30045 C CA . VAL A 1 105 ? -23.034 -29.553 -14.521 1.00 23.35 105 VAL A CA 18
ATOM 30046 C C . VAL A 1 105 ? -23.272 -29.274 -16.010 1.00 14.03 105 VAL A C 18
ATOM 30047 O O . VAL A 1 105 ? -23.377 -30.203 -16.817 1.00 43.04 105 VAL A O 18
ATOM 30060 N N . ASP A 1 106 ? -23.375 -27.993 -16.368 1.00 34.34 106 ASP A N 18
ATOM 30061 C CA . ASP A 1 106 ? -23.660 -27.597 -17.748 1.00 34.40 106 ASP A CA 18
ATOM 30062 C C . ASP A 1 106 ? -22.679 -26.530 -18.220 1.00 44.13 106 ASP A C 18
ATOM 30063 O O . ASP A 1 106 ? -22.026 -25.868 -17.410 1.00 12.44 106 ASP A O 18
ATOM 30072 N N . SER A 1 107 ? -22.563 -26.392 -19.536 1.00 25.45 107 SER A N 18
ATOM 30073 C CA . SER A 1 107 ? -21.737 -25.355 -20.148 1.00 20.22 107 SER A CA 18
ATOM 30074 C C . SER A 1 107 ? -22.597 -24.299 -20.851 1.00 62.13 107 SER A C 18
ATOM 30075 O O . SER A 1 107 ? -22.123 -23.204 -21.156 1.00 71.25 107 SER A O 18
ATOM 30083 N N . THR A 1 108 ? -23.866 -24.632 -21.096 1.00 52.43 108 THR A N 18
ATOM 30084 C CA . THR A 1 108 ? -24.735 -23.803 -21.936 1.00 65.30 108 THR A CA 18
ATOM 30085 C C . THR A 1 108 ? -25.158 -22.508 -21.235 1.00 75.14 108 THR A C 18
ATOM 30086 O O . THR A 1 108 ? -25.393 -21.488 -21.891 1.00 15.14 108 THR A O 18
ATOM 30097 N N . ALA A 1 109 ? -25.255 -22.546 -19.910 1.00 54.00 109 ALA A N 18
ATOM 30098 C CA . ALA A 1 109 ? -25.661 -21.380 -19.122 1.00 24.21 109 ALA A CA 18
ATOM 30099 C C . ALA A 1 109 ? -24.437 -20.585 -18.686 1.00 11.04 109 ALA A C 18
ATOM 30100 O O . ALA A 1 109 ? -24.506 -19.738 -17.790 1.00 23.33 109 ALA A O 18
ATOM 30107 N N . LEU A 1 110 ? -23.321 -20.856 -19.350 1.00 1.22 110 LEU A N 18
ATOM 30108 C CA . LEU A 1 110 ? -22.056 -20.211 -19.053 1.00 62.21 110 LEU A CA 18
ATOM 30109 C C . LEU A 1 110 ? -21.621 -19.343 -20.236 1.00 32.34 110 LEU A C 18
ATOM 30110 O O . LEU A 1 110 ? -22.431 -19.031 -21.112 1.00 74.23 110 LEU A O 18
ATOM 30126 N N . ASN A 1 111 ? -20.343 -18.964 -20.247 1.00 2.03 111 ASN A N 18
ATOM 30127 C CA . ASN A 1 111 ? -19.785 -18.076 -21.274 1.00 51.20 111 ASN A CA 18
ATOM 30128 C C . ASN A 1 111 ? -20.491 -16.717 -21.242 1.00 3.43 111 ASN A C 18
ATOM 30129 O O . ASN A 1 111 ? -21.356 -16.422 -22.072 1.00 20.31 111 ASN A O 18
ATOM 30140 N N . ALA A 1 112 ? -20.136 -15.925 -20.233 1.00 65.35 112 ALA A N 18
ATOM 30141 C CA . ALA A 1 112 ? -20.685 -14.590 -20.034 1.00 3.51 112 ALA A CA 18
ATOM 30142 C C . ALA A 1 112 ? -19.908 -13.887 -18.915 1.00 55.23 112 ALA A C 18
ATOM 30143 O O . ALA A 1 112 ? -20.284 -14.035 -17.730 1.00 20.44 112 ALA A O 18
ATOM 30151 N N . MET A 1 1 ? -63.814 -16.871 -16.075 1.00 42.33 1 MET A N 19
ATOM 30152 C CA . MET A 1 1 ? -62.629 -15.985 -15.972 1.00 64.05 1 MET A CA 19
ATOM 30153 C C . MET A 1 1 ? -62.577 -15.030 -17.162 1.00 13.42 1 MET A C 19
ATOM 30154 O O . MET A 1 1 ? -63.337 -15.182 -18.122 1.00 71.30 1 MET A O 19
ATOM 30170 N N . ALA A 1 2 ? -61.679 -14.049 -17.098 1.00 15.35 2 ALA A N 19
ATOM 30171 C CA . ALA A 1 2 ? -61.583 -13.016 -18.128 1.00 62.22 2 ALA A CA 19
ATOM 30172 C C . ALA A 1 2 ? -60.538 -13.377 -19.185 1.00 54.21 2 ALA A C 19
ATOM 30173 O O . ALA A 1 2 ? -59.585 -14.114 -18.912 1.00 13.45 2 ALA A O 19
ATOM 30180 N N . HIS A 1 3 ? -60.735 -12.853 -20.393 1.00 62.30 3 HIS A N 19
ATOM 30181 C CA . HIS A 1 3 ? -59.800 -13.051 -21.500 1.00 61.24 3 HIS A CA 19
ATOM 30182 C C . HIS A 1 3 ? -58.656 -12.040 -21.410 1.00 75.23 3 HIS A C 19
ATOM 30183 O O . HIS A 1 3 ? -58.790 -10.891 -21.838 1.00 31.12 3 HIS A O 19
ATOM 30198 N N . HIS A 1 4 ? -57.541 -12.477 -20.835 1.00 45.44 4 HIS A N 19
ATOM 30199 C CA . HIS A 1 4 ? -56.378 -11.616 -20.628 1.00 14.04 4 HIS A CA 19
ATOM 30200 C C . HIS A 1 4 ? -55.628 -11.402 -21.943 1.00 24.20 4 HIS A C 19
ATOM 30201 O O . HIS A 1 4 ? -55.542 -12.309 -22.770 1.00 32.41 4 HIS A O 19
ATOM 30216 N N . HIS A 1 5 ? -55.102 -10.195 -22.131 1.00 43.15 5 HIS A N 19
ATOM 30217 C CA . HIS A 1 5 ? -54.319 -9.867 -23.322 1.00 52.04 5 HIS A CA 19
ATOM 30218 C C . HIS A 1 5 ? -52.933 -10.499 -23.252 1.00 31.33 5 HIS A C 19
ATOM 30219 O O . HIS A 1 5 ? -52.519 -11.007 -22.205 1.00 44.54 5 HIS A O 19
ATOM 30234 N N . HIS A 1 6 ? -52.225 -10.471 -24.373 1.00 45.44 6 HIS A N 19
ATOM 30235 C CA . HIS A 1 6 ? -50.853 -10.957 -24.437 1.00 65.41 6 HIS A CA 19
ATOM 30236 C C . HIS A 1 6 ? -49.896 -9.778 -24.558 1.00 61.41 6 HIS A C 19
ATOM 30237 O O . HIS A 1 6 ? -50.218 -8.778 -25.205 1.00 42.22 6 HIS A O 19
ATOM 30252 N N . HIS A 1 7 ? -48.733 -9.898 -23.921 1.00 41.25 7 HIS A N 19
ATOM 30253 C CA . HIS A 1 7 ? -47.739 -8.827 -23.911 1.00 71.21 7 HIS A CA 19
ATOM 30254 C C . HIS A 1 7 ? -47.303 -8.461 -25.328 1.00 1.31 7 HIS A C 19
ATOM 30255 O O . HIS A 1 7 ? -46.955 -9.335 -26.124 1.00 43.01 7 HIS A O 19
ATOM 30270 N N . HIS A 1 8 ? -47.330 -7.169 -25.627 1.00 21.43 8 HIS A N 19
ATOM 30271 C CA . HIS A 1 8 ? -46.859 -6.658 -26.907 1.00 5.40 8 HIS A CA 19
ATOM 30272 C C . HIS A 1 8 ? -45.356 -6.896 -27.055 1.00 12.40 8 HIS A C 19
ATOM 30273 O O . HIS A 1 8 ? -44.543 -6.160 -26.490 1.00 22.00 8 HIS A O 19
ATOM 30288 N N . MET A 1 9 ? -44.996 -7.942 -27.787 1.00 14.33 9 MET A N 19
ATOM 30289 C CA . MET A 1 9 ? -43.598 -8.257 -28.054 1.00 10.20 9 MET A CA 19
ATOM 30290 C C . MET A 1 9 ? -43.080 -7.400 -29.202 1.00 4.43 9 MET A C 19
ATOM 30291 O O . MET A 1 9 ? -43.532 -7.544 -30.338 1.00 62.05 9 MET A O 19
ATOM 30305 N N . GLY A 1 10 ? -42.153 -6.498 -28.896 1.00 32.43 10 GLY A N 19
ATOM 30306 C CA . GLY A 1 10 ? -41.556 -5.659 -29.920 1.00 33.53 10 GLY A CA 19
ATOM 30307 C C . GLY A 1 10 ? -40.426 -6.370 -30.638 1.00 23.23 10 GLY A C 19
ATOM 30308 O O . GLY A 1 10 ? -40.470 -7.591 -30.820 1.00 62.21 10 GLY A O 19
ATOM 30312 N N . THR A 1 11 ? -39.422 -5.613 -31.058 1.00 34.53 11 THR A N 19
ATOM 30313 C CA . THR A 1 11 ? -38.240 -6.183 -31.687 1.00 13.23 11 THR A CA 19
ATOM 30314 C C . THR A 1 11 ? -37.248 -6.650 -30.622 1.00 32.22 11 THR A C 19
ATOM 30315 O O . THR A 1 11 ? -37.450 -6.400 -29.428 1.00 32.32 11 THR A O 19
ATOM 30326 N N . LEU A 1 12 ? -36.184 -7.329 -31.048 1.00 71.50 12 LEU A N 19
ATOM 30327 C CA . LEU A 1 12 ? -35.174 -7.826 -30.121 1.00 51.12 12 LEU A CA 19
ATOM 30328 C C . LEU A 1 12 ? -34.419 -6.655 -29.494 1.00 2.41 12 LEU A C 19
ATOM 30329 O O . LEU A 1 12 ? -33.526 -6.072 -30.115 1.00 51.53 12 LEU A O 19
ATOM 30345 N N . GLU A 1 13 ? -34.818 -6.289 -28.282 1.00 71.43 13 GLU A N 19
ATOM 30346 C CA . GLU A 1 13 ? -34.173 -5.206 -27.552 1.00 21.04 13 GLU A CA 19
ATOM 30347 C C . GLU A 1 13 ? -32.786 -5.645 -27.080 1.00 44.32 13 GLU A C 19
ATOM 30348 O O . GLU A 1 13 ? -32.617 -6.124 -25.957 1.00 71.34 13 GLU A O 19
ATOM 30360 N N . ALA A 1 14 ? -31.822 -5.524 -27.988 1.00 72.45 14 ALA A N 19
ATOM 30361 C CA . ALA A 1 14 ? -30.423 -5.865 -27.742 1.00 22.35 14 ALA A CA 19
ATOM 30362 C C . ALA A 1 14 ? -29.645 -5.719 -29.046 1.00 63.12 14 ALA A C 19
ATOM 30363 O O . ALA A 1 14 ? -30.236 -5.426 -30.091 1.00 72.22 14 ALA A O 19
ATOM 30370 N N . GLN A 1 15 ? -28.332 -5.914 -28.993 1.00 2.04 15 GLN A N 19
ATOM 30371 C CA . GLN A 1 15 ? -27.505 -5.889 -30.200 1.00 24.44 15 GLN A CA 19
ATOM 30372 C C . GLN A 1 15 ? -26.138 -6.509 -29.931 1.00 22.42 15 GLN A C 19
ATOM 30373 O O . GLN A 1 15 ? -25.778 -6.774 -28.782 1.00 65.33 15 GLN A O 19
ATOM 30387 N N . THR A 1 16 ? -25.388 -6.739 -31.003 1.00 51.14 16 THR A N 19
ATOM 30388 C CA . THR A 1 16 ? -24.004 -7.175 -30.905 1.00 52.51 16 THR A CA 19
ATOM 30389 C C . THR A 1 16 ? -23.073 -5.963 -30.945 1.00 40.13 16 THR A C 19
ATOM 30390 O O . THR A 1 16 ? -23.451 -4.898 -31.445 1.00 51.13 16 THR A O 19
ATOM 30401 N N . GLN A 1 17 ? -21.874 -6.113 -30.397 1.00 32.42 17 GLN A N 19
ATOM 30402 C CA . GLN A 1 17 ? -20.886 -5.040 -30.407 1.00 51.23 17 GLN A CA 19
ATOM 30403 C C . GLN A 1 17 ? -19.907 -5.242 -31.561 1.00 30.41 17 GLN A C 19
ATOM 30404 O O . GLN A 1 17 ? -19.258 -6.285 -31.664 1.00 31.24 17 GLN A O 19
ATOM 30418 N N . GLY A 1 18 ? -19.827 -4.243 -32.433 1.00 45.01 18 GLY A N 19
ATOM 30419 C CA . GLY A 1 18 ? -18.990 -4.330 -33.616 1.00 32.05 18 GLY A CA 19
ATOM 30420 C C . GLY A 1 18 ? -19.821 -4.380 -34.885 1.00 22.41 18 GLY A C 19
ATOM 30421 O O . GLY A 1 18 ? -21.048 -4.245 -34.825 1.00 30.02 18 GLY A O 19
ATOM 30425 N N . PRO A 1 19 ? -19.183 -4.568 -36.054 1.00 55.32 19 PRO A N 19
ATOM 30426 C CA . PRO A 1 19 ? -19.885 -4.649 -37.343 1.00 11.14 19 PRO A CA 19
ATOM 30427 C C . PRO A 1 19 ? -20.749 -5.907 -37.444 1.00 0.34 19 PRO A C 19
ATOM 30428 O O . PRO A 1 19 ? -20.716 -6.770 -36.562 1.00 64.54 19 PRO A O 19
ATOM 30439 N N . GLY A 1 20 ? -21.512 -6.015 -38.527 1.00 10.05 20 GLY A N 19
ATOM 30440 C CA . GLY A 1 20 ? -22.367 -7.172 -38.736 1.00 74.10 20 GLY A CA 19
ATOM 30441 C C . GLY A 1 20 ? -21.597 -8.386 -39.228 1.00 65.13 20 GLY A C 19
ATOM 30442 O O . GLY A 1 20 ? -21.893 -8.936 -40.289 1.00 74.44 20 GLY A O 19
ATOM 30446 N N . SER A 1 21 ? -20.608 -8.810 -38.450 1.00 30.53 21 SER A N 19
ATOM 30447 C CA . SER A 1 21 ? -19.780 -9.957 -38.805 1.00 4.43 21 SER A CA 19
ATOM 30448 C C . SER A 1 21 ? -19.722 -10.980 -37.654 1.00 25.13 21 SER A C 19
ATOM 30449 O O . SER A 1 21 ? -20.047 -12.147 -37.862 1.00 5.22 21 SER A O 19
ATOM 30457 N N . PRO A 1 22 ? -19.342 -10.569 -36.412 1.00 74.53 22 PRO A N 19
ATOM 30458 C CA . PRO A 1 22 ? -19.253 -11.490 -35.264 1.00 53.05 22 PRO A CA 19
ATOM 30459 C C . PRO A 1 22 ? -20.630 -11.839 -34.686 1.00 14.45 22 PRO A C 19
ATOM 30460 O O . PRO A 1 22 ? -20.775 -12.048 -33.481 1.00 2.32 22 PRO A O 19
ATOM 30471 N N . GLU A 1 23 ? -21.632 -11.927 -35.554 1.00 31.13 23 GLU A N 19
ATOM 30472 C CA . GLU A 1 23 ? -23.000 -12.206 -35.134 1.00 2.43 23 GLU A CA 19
ATOM 30473 C C . GLU A 1 23 ? -23.487 -13.502 -35.778 1.00 50.22 23 GLU A C 19
ATOM 30474 O O . GLU A 1 23 ? -23.557 -13.608 -37.002 1.00 63.33 23 GLU A O 19
ATOM 30486 N N . GLY A 1 24 ? -23.792 -14.495 -34.945 1.00 33.14 24 GLY A N 19
ATOM 30487 C CA . GLY A 1 24 ? -24.293 -15.771 -35.435 1.00 73.02 24 GLY A CA 19
ATOM 30488 C C . GLY A 1 24 ? -23.178 -16.761 -35.729 1.00 74.44 24 GLY A C 19
ATOM 30489 O O . GLY A 1 24 ? -23.395 -17.974 -35.716 1.00 72.20 24 GLY A O 19
ATOM 30493 N N . VAL A 1 25 ? -21.979 -16.242 -35.987 1.00 72.40 25 VAL A N 19
ATOM 30494 C CA . VAL A 1 25 ? -20.814 -17.078 -36.275 1.00 22.33 25 VAL A CA 19
ATOM 30495 C C . VAL A 1 25 ? -19.772 -16.946 -35.164 1.00 61.30 25 VAL A C 19
ATOM 30496 O O . VAL A 1 25 ? -19.696 -15.907 -34.508 1.00 30.12 25 VAL A O 19
ATOM 30509 N N . PRO A 1 26 ? -18.968 -18.003 -34.924 1.00 53.20 26 PRO A N 19
ATOM 30510 C CA . PRO A 1 26 ? -17.864 -17.947 -33.961 1.00 53.23 26 PRO A CA 19
ATOM 30511 C C . PRO A 1 26 ? -16.722 -17.063 -34.478 1.00 63.22 26 PRO A C 19
ATOM 30512 O O . PRO A 1 26 ? -16.044 -17.418 -35.444 1.00 4.41 26 PRO A O 19
ATOM 30523 N N . PRO A 1 27 ? -16.507 -15.886 -33.860 1.00 22.12 27 PRO A N 19
ATOM 30524 C CA . PRO A 1 27 ? -15.492 -14.930 -34.307 1.00 12.14 27 PRO A CA 19
ATOM 30525 C C . PRO A 1 27 ? -14.080 -15.355 -33.900 1.00 32.44 27 PRO A C 19
ATOM 30526 O O . PRO A 1 27 ? -13.890 -16.383 -33.243 1.00 51.44 27 PRO A O 19
ATOM 30537 N N . THR A 1 28 ? -13.098 -14.556 -34.298 1.00 45.53 28 THR A N 19
ATOM 30538 C CA . THR A 1 28 ? -11.705 -14.808 -33.955 1.00 23.35 28 THR A CA 19
ATOM 30539 C C . THR A 1 28 ? -11.402 -14.307 -32.542 1.00 32.41 28 THR A C 19
ATOM 30540 O O . THR A 1 28 ? -12.074 -13.399 -32.048 1.00 52.34 28 THR A O 19
ATOM 30551 N N . ASP A 1 29 ? -10.395 -14.907 -31.900 1.00 43.22 29 ASP A N 19
ATOM 30552 C CA . ASP A 1 29 ? -9.974 -14.509 -30.549 1.00 33.15 29 ASP A CA 19
ATOM 30553 C C . ASP A 1 29 ? -9.717 -13.007 -30.495 1.00 10.15 29 ASP A C 19
ATOM 30554 O O . ASP A 1 29 ? -10.100 -12.327 -29.541 1.00 40.43 29 ASP A O 19
ATOM 30563 N N . ARG A 1 30 ? -9.057 -12.501 -31.532 1.00 41.34 30 ARG A N 19
ATOM 30564 C CA . ARG A 1 30 ? -8.824 -11.071 -31.675 1.00 50.12 30 ARG A CA 19
ATOM 30565 C C . ARG A 1 30 ? -10.003 -10.430 -32.395 1.00 1.41 30 ARG A C 19
ATOM 30566 O O . ARG A 1 30 ? -10.188 -10.628 -33.598 1.00 73.43 30 ARG A O 19
ATOM 30587 N N . PHE A 1 31 ? -10.813 -9.691 -31.646 1.00 5.02 31 PHE A N 19
ATOM 30588 C CA . PHE A 1 31 ? -11.975 -9.006 -32.202 1.00 30.21 31 PHE A CA 19
ATOM 30589 C C . PHE A 1 31 ? -11.551 -7.700 -32.879 1.00 11.12 31 PHE A C 19
ATOM 30590 O O . PHE A 1 31 ? -10.493 -7.150 -32.563 1.00 60.42 31 PHE A O 19
ATOM 30607 N N . PRO A 1 32 ? -12.369 -7.182 -33.824 1.00 23.40 32 PRO A N 19
ATOM 30608 C CA . PRO A 1 32 ? -12.078 -5.920 -34.519 1.00 61.21 32 PRO A CA 19
ATOM 30609 C C . PRO A 1 32 ? -12.300 -4.690 -33.631 1.00 12.12 32 PRO A C 19
ATOM 30610 O O . PRO A 1 32 ? -12.313 -3.556 -34.118 1.00 45.31 32 PRO A O 19
ATOM 30621 N N . LEU A 1 33 ? -12.492 -4.918 -32.335 1.00 21.14 33 LEU A N 19
ATOM 30622 C CA . LEU A 1 33 ? -12.652 -3.834 -31.367 1.00 43.40 33 LEU A CA 19
ATOM 30623 C C . LEU A 1 33 ? -11.301 -3.465 -30.766 1.00 31.24 33 LEU A C 19
ATOM 30624 O O . LEU A 1 33 ? -10.295 -4.136 -31.020 1.00 3.30 33 LEU A O 19
ATOM 30640 N N . LEU A 1 34 ? -11.275 -2.405 -29.967 1.00 14.54 34 LEU A N 19
ATOM 30641 C CA . LEU A 1 34 ? -10.055 -2.011 -29.277 1.00 1.15 34 LEU A CA 19
ATOM 30642 C C . LEU A 1 34 ? -9.803 -2.949 -28.104 1.00 23.24 34 LEU A C 19
ATOM 30643 O O . LEU A 1 34 ? -10.337 -2.760 -27.008 1.00 75.43 34 LEU A O 19
ATOM 30659 N N . ALA A 1 35 ? -9.014 -3.981 -28.366 1.00 40.20 35 ALA A N 19
ATOM 30660 C CA . ALA A 1 35 ? -8.696 -4.997 -27.371 1.00 32.23 35 ALA A CA 19
ATOM 30661 C C . ALA A 1 35 ? -7.873 -4.420 -26.216 1.00 54.11 35 ALA A C 19
ATOM 30662 O O . ALA A 1 35 ? -6.640 -4.407 -26.260 1.00 20.41 35 ALA A O 19
ATOM 30669 N N . LEU A 1 36 ? -8.572 -3.900 -25.213 1.00 11.44 36 LEU A N 19
ATOM 30670 C CA . LEU A 1 36 ? -7.953 -3.472 -23.958 1.00 70.21 36 LEU A CA 19
ATOM 30671 C C . LEU A 1 36 ? -8.342 -4.441 -22.842 1.00 54.41 36 LEU A C 19
ATOM 30672 O O . LEU A 1 36 ? -9.105 -5.384 -23.077 1.00 32.22 36 LEU A O 19
ATOM 30688 N N . LEU A 1 37 ? -7.823 -4.200 -21.636 1.00 13.52 37 LEU A N 19
ATOM 30689 C CA . LEU A 1 37 ? -8.066 -5.074 -20.486 1.00 21.25 37 LEU A CA 19
ATOM 30690 C C . LEU A 1 37 ? -7.572 -6.488 -20.783 1.00 14.11 37 LEU A C 19
ATOM 30691 O O . LEU A 1 37 ? -8.322 -7.340 -21.265 1.00 53.31 37 LEU A O 19
ATOM 30707 N N . ARG A 1 38 ? -6.288 -6.718 -20.544 1.00 2.14 38 ARG A N 19
ATOM 30708 C CA . ARG A 1 38 ? -5.678 -8.023 -20.774 1.00 45.54 38 ARG A CA 19
ATOM 30709 C C . ARG A 1 38 ? -5.451 -8.748 -19.448 1.00 2.05 38 ARG A C 19
ATOM 30710 O O . ARG A 1 38 ? -5.868 -8.263 -18.396 1.00 21.04 38 ARG A O 19
ATOM 30731 N N . ARG A 1 39 ? -4.811 -9.922 -19.521 1.00 13.43 39 ARG A N 19
ATOM 30732 C CA . ARG A 1 39 ? -4.598 -10.807 -18.373 1.00 31.22 39 ARG A CA 19
ATOM 30733 C C . ARG A 1 39 ? -5.915 -11.392 -17.855 1.00 12.54 39 ARG A C 19
ATOM 30734 O O . ARG A 1 39 ? -5.920 -12.308 -17.037 1.00 64.51 39 ARG A O 19
ATOM 30755 N N . THR A 1 40 ? -7.015 -10.852 -18.340 1.00 21.32 40 THR A N 19
ATOM 30756 C CA . THR A 1 40 ? -8.340 -11.148 -17.813 1.00 31.44 40 THR A CA 19
ATOM 30757 C C . THR A 1 40 ? -8.774 -12.579 -18.126 1.00 32.23 40 THR A C 19
ATOM 30758 O O . THR A 1 40 ? -8.734 -13.007 -19.280 1.00 70.14 40 THR A O 19
ATOM 30769 N N . LEU A 1 41 ? -9.182 -13.306 -17.088 1.00 51.33 41 LEU A N 19
ATOM 30770 C CA . LEU A 1 41 ? -9.742 -14.644 -17.244 1.00 34.14 41 LEU A CA 19
ATOM 30771 C C . LEU A 1 41 ? -11.244 -14.540 -17.464 1.00 43.22 41 LEU A C 19
ATOM 30772 O O . LEU A 1 41 ? -11.997 -14.300 -16.518 1.00 22.33 41 LEU A O 19
ATOM 30788 N N . THR A 1 42 ? -11.674 -14.674 -18.712 1.00 31.45 42 THR A N 19
ATOM 30789 C CA . THR A 1 42 ? -13.098 -14.711 -19.019 1.00 23.21 42 THR A CA 19
ATOM 30790 C C . THR A 1 42 ? -13.680 -16.049 -18.556 1.00 63.23 42 THR A C 19
ATOM 30791 O O . THR A 1 42 ? -12.932 -16.929 -18.115 1.00 44.05 42 THR A O 19
ATOM 30802 N N . GLU A 1 43 ? -14.997 -16.211 -18.679 1.00 15.15 43 GLU A N 19
ATOM 30803 C CA . GLU A 1 43 ? -15.683 -17.407 -18.177 1.00 71.31 43 GLU A CA 19
ATOM 30804 C C . GLU A 1 43 ? -14.991 -18.679 -18.673 1.00 12.12 43 GLU A C 19
ATOM 30805 O O . GLU A 1 43 ? -14.776 -19.614 -17.905 1.00 32.21 43 GLU A O 19
ATOM 30817 N N . GLU A 1 44 ? -14.596 -18.687 -19.946 1.00 24.15 44 GLU A N 19
ATOM 30818 C CA . GLU A 1 44 ? -13.971 -19.864 -20.547 1.00 42.15 44 GLU A CA 19
ATOM 30819 C C . GLU A 1 44 ? -12.656 -20.179 -19.835 1.00 51.42 44 GLU A C 19
ATOM 30820 O O . GLU A 1 44 ? -12.347 -21.334 -19.536 1.00 31.32 44 GLU A O 19
ATOM 30832 N N . GLN A 1 45 ? -11.905 -19.122 -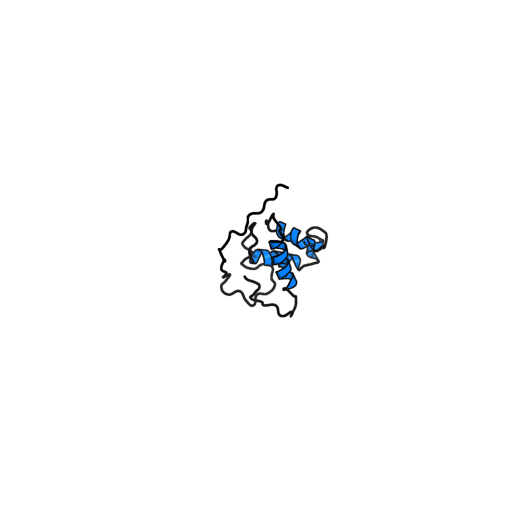19.548 1.00 31.04 45 GLN A N 19
ATOM 30833 C CA . GLN A 1 45 ? -10.580 -19.238 -18.953 1.00 14.15 45 GLN A CA 19
ATOM 30834 C C . GLN A 1 45 ? -10.683 -19.626 -17.486 1.00 53.01 45 GLN A C 19
ATOM 30835 O O . GLN A 1 45 ? -9.835 -20.350 -16.965 1.00 14.13 45 GLN A O 19
ATOM 30849 N N . VAL A 1 46 ? -11.741 -19.166 -16.826 1.00 64.44 46 VAL A N 19
ATOM 30850 C CA . VAL A 1 46 ? -11.969 -19.516 -15.433 1.00 2.55 46 VAL A CA 19
ATOM 30851 C C . VAL A 1 46 ? -12.280 -21.003 -15.346 1.00 12.42 46 VAL A C 19
ATOM 30852 O O . VAL A 1 46 ? -11.661 -21.738 -14.576 1.00 73.15 46 VAL A O 19
ATOM 30865 N N . GLN A 1 47 ? -13.218 -21.438 -16.179 1.00 74.22 47 GLN A N 19
ATOM 30866 C CA . GLN A 1 47 ? -13.594 -22.845 -16.266 1.00 73.34 47 GLN A CA 19
ATOM 30867 C C . GLN A 1 47 ? -12.399 -23.688 -16.707 1.00 25.01 47 GLN A C 19
ATOM 30868 O O . GLN A 1 47 ? -12.271 -24.850 -16.321 1.00 54.32 47 GLN A O 19
ATOM 30882 N N . GLU A 1 48 ? -11.529 -23.091 -17.520 1.00 35.04 48 GLU A N 19
ATOM 30883 C CA . GLU A 1 48 ? -10.303 -23.745 -17.963 1.00 64.51 48 GLU A CA 19
ATOM 30884 C C . GLU A 1 48 ? -9.380 -24.015 -16.776 1.00 55.04 48 GLU A C 19
ATOM 30885 O O . GLU A 1 48 ? -8.840 -25.116 -16.635 1.00 73.40 48 GLU A O 19
ATOM 30897 N N . VAL A 1 49 ? -9.212 -23.010 -15.923 1.00 34.21 49 VAL A N 19
ATOM 30898 C CA . VAL A 1 49 ? -8.408 -23.160 -14.716 1.00 32.22 49 VAL A CA 19
ATOM 30899 C C . VAL A 1 49 ? -9.012 -24.233 -13.818 1.00 34.13 49 VAL A C 19
ATOM 30900 O O . VAL A 1 49 ? -8.299 -25.074 -13.274 1.00 25.13 49 VAL A O 19
ATOM 30913 N N . VAL A 1 50 ? -10.331 -24.215 -13.692 1.00 60.22 50 VAL A N 19
ATOM 30914 C CA . VAL A 1 50 ? -11.042 -25.198 -12.879 1.00 11.40 50 VAL A CA 19
ATOM 30915 C C . VAL A 1 50 ? -10.940 -26.590 -13.515 1.00 72.34 50 VAL A C 19
ATOM 30916 O O . VAL A 1 50 ? -10.897 -27.607 -12.817 1.00 53.42 50 VAL A O 19
ATOM 30929 N N . ALA A 1 51 ? -10.862 -26.616 -14.844 1.00 31.45 51 ALA A N 19
ATOM 30930 C CA . ALA A 1 51 ? -10.707 -27.860 -15.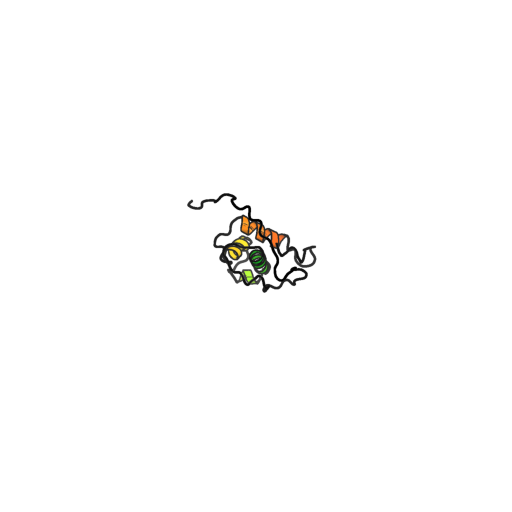593 1.00 42.34 51 ALA A CA 19
ATOM 30931 C C . ALA A 1 51 ? -9.321 -28.459 -15.371 1.00 31.41 51 ALA A C 19
ATOM 30932 O O . ALA A 1 51 ? -9.169 -29.674 -15.274 1.00 25.24 51 ALA A O 19
ATOM 30939 N N . LYS A 1 52 ? -8.309 -27.599 -15.308 1.00 53.45 52 LYS A N 19
ATOM 30940 C CA . LYS A 1 52 ? -6.941 -28.040 -15.033 1.00 42.14 52 LYS A CA 19
ATOM 30941 C C . LYS A 1 52 ? -6.761 -28.350 -13.552 1.00 3.33 52 LYS A C 19
ATOM 30942 O O . LYS A 1 52 ? -5.981 -29.225 -13.177 1.00 33.40 52 LYS A O 19
ATOM 30961 N N . LEU A 1 53 ? -7.499 -27.633 -12.716 1.00 5.45 53 LEU A N 19
ATOM 30962 C CA . LEU A 1 53 ? -7.468 -27.853 -11.273 1.00 72.44 53 LEU A CA 19
ATOM 30963 C C . LEU A 1 53 ? -7.998 -29.242 -10.921 1.00 43.14 53 LEU A C 19
ATOM 30964 O O . LEU A 1 53 ? -7.586 -29.837 -9.924 1.00 30.51 53 LEU A O 19
ATOM 30980 N N . THR A 1 54 ? -8.912 -29.760 -11.742 1.00 2.31 54 THR A N 19
ATOM 30981 C CA . THR A 1 54 ? -9.450 -31.100 -11.526 1.00 74.25 54 THR A CA 19
ATOM 30982 C C . THR A 1 54 ? -8.513 -32.150 -12.137 1.00 12.24 54 THR A C 19
ATOM 30983 O O . THR A 1 54 ? -8.847 -33.337 -12.198 1.00 11.50 54 THR A O 19
ATOM 30994 N N . ASP A 1 55 ? -7.337 -31.702 -12.588 1.00 13.25 55 ASP A N 19
ATOM 30995 C CA . ASP A 1 55 ? -6.249 -32.600 -12.978 1.00 1.54 55 ASP A CA 19
ATOM 30996 C C . ASP A 1 55 ? -5.154 -32.541 -11.906 1.00 20.51 55 ASP A C 19
ATOM 30997 O O . ASP A 1 55 ? -4.121 -31.888 -12.091 1.00 75.23 55 ASP A O 19
ATOM 31006 N N . PRO A 1 56 ? -5.364 -33.222 -10.757 1.00 62.43 56 PRO A N 19
ATOM 31007 C CA . PRO A 1 56 ? -4.490 -33.086 -9.580 1.00 43.13 56 PRO A CA 19
ATOM 31008 C C . PRO A 1 56 ? -3.077 -33.593 -9.848 1.00 2.34 56 PRO A C 19
ATOM 31009 O O . PRO A 1 56 ? -2.123 -33.177 -9.189 1.00 53.10 56 PRO A O 19
ATOM 31020 N N . GLU A 1 57 ? -2.955 -34.489 -10.825 1.00 53.21 57 GLU A N 19
ATOM 31021 C CA . GLU A 1 57 ? -1.662 -35.050 -11.200 1.00 31.20 57 GLU A CA 19
ATOM 31022 C C . GLU A 1 57 ? -0.691 -33.929 -11.576 1.00 11.32 57 GLU A C 19
ATOM 31023 O O . GLU A 1 57 ? 0.480 -33.941 -11.188 1.00 40.10 57 GLU A O 19
ATOM 31035 N N . SER A 1 58 ? -1.202 -32.953 -12.325 1.00 43.04 58 SER A N 19
ATOM 31036 C CA . SER A 1 58 ? -0.412 -31.806 -12.745 1.00 14.11 58 SER A CA 19
ATOM 31037 C C . SER A 1 58 ? -0.076 -30.929 -11.540 1.00 64.34 58 SER A C 19
ATOM 31038 O O . SER A 1 58 ? 1.074 -30.537 -11.350 1.00 15.34 58 SER A O 19
ATOM 31046 N N . SER A 1 59 ? -1.088 -30.657 -10.715 1.00 11.31 59 SER A N 19
ATOM 31047 C CA . SER A 1 59 ? -0.925 -29.816 -9.528 1.00 64.13 59 SER A CA 19
ATOM 31048 C C . SER A 1 59 ? 0.222 -30.327 -8.653 1.00 74.10 59 SER A C 19
ATOM 31049 O O . SER A 1 59 ? 1.120 -29.572 -8.268 1.00 53.43 59 SER A O 19
ATOM 31057 N N . ALA A 1 60 ? 0.210 -31.624 -8.382 1.00 52.35 60 ALA A N 19
ATOM 31058 C CA . ALA A 1 60 ? 1.198 -32.239 -7.506 1.00 44.05 60 ALA A CA 19
ATOM 31059 C C . ALA A 1 60 ? 2.577 -32.319 -8.168 1.00 65.01 60 ALA A C 19
ATOM 31060 O O . ALA A 1 60 ? 3.572 -32.612 -7.502 1.00 55.43 60 ALA A O 19
ATOM 31067 N N . GLN A 1 61 ? 2.639 -32.054 -9.473 1.00 51.35 61 GLN A N 19
ATOM 31068 C CA . GLN A 1 61 ? 3.884 -32.213 -10.225 1.00 31.01 61 GLN A CA 19
ATOM 31069 C C . GLN A 1 61 ? 4.487 -30.865 -10.636 1.00 42.21 61 GLN A C 19
ATOM 31070 O O . GLN A 1 61 ? 5.702 -30.760 -10.821 1.00 61.11 61 GLN A O 19
ATOM 31084 N N . ILE A 1 62 ? 3.655 -29.829 -10.750 1.00 4.23 62 ILE A N 19
ATOM 31085 C CA . ILE A 1 62 ? 4.135 -28.515 -11.191 1.00 32.12 62 ILE A CA 19
ATOM 31086 C C . ILE A 1 62 ? 5.027 -27.868 -10.131 1.00 0.54 62 ILE A C 19
ATOM 31087 O O . ILE A 1 62 ? 6.067 -27.291 -10.454 1.00 12.44 62 ILE A O 19
ATOM 31103 N N . ASP A 1 63 ? 4.621 -27.976 -8.869 1.00 4.21 63 ASP A N 19
ATOM 31104 C CA . ASP A 1 63 ? 5.392 -27.407 -7.759 1.00 24.12 63 ASP A CA 19
ATOM 31105 C C . ASP A 1 63 ? 5.999 -28.516 -6.902 1.00 32.11 63 ASP A C 19
ATOM 31106 O O . ASP A 1 63 ? 6.905 -28.278 -6.102 1.00 51.03 63 ASP A O 19
ATOM 31115 N N . GLY A 1 64 ? 5.512 -29.737 -7.102 1.00 4.34 64 GLY A N 19
ATOM 31116 C CA . GLY A 1 64 ? 5.987 -30.880 -6.337 1.00 4.15 64 GLY A CA 19
ATOM 31117 C C . GLY A 1 64 ? 5.265 -31.024 -5.010 1.00 21.32 64 GLY A C 19
ATOM 31118 O O . GLY A 1 64 ? 5.490 -31.985 -4.272 1.00 74.55 64 GLY A O 19
ATOM 31122 N N . VAL A 1 65 ? 4.391 -30.067 -4.713 1.00 53.23 65 VAL A N 19
ATOM 31123 C CA . VAL A 1 65 ? 3.584 -30.088 -3.498 1.00 5.12 65 VAL A CA 19
ATOM 31124 C C . VAL A 1 65 ? 2.135 -29.758 -3.838 1.00 22.24 65 VAL A C 19
ATOM 31125 O O . VAL A 1 65 ? 1.839 -28.665 -4.322 1.00 34.45 65 VAL A O 19
ATOM 31138 N N . VAL A 1 66 ? 1.240 -30.708 -3.602 1.00 30.32 66 VAL A N 19
ATOM 31139 C CA . VAL A 1 66 ? -0.178 -30.498 -3.860 1.00 1.42 66 VAL A CA 19
ATOM 31140 C C . VAL A 1 66 ? -0.826 -29.757 -2.688 1.00 32.13 66 VAL A C 19
ATOM 31141 O O . VAL A 1 66 ? -0.987 -30.306 -1.594 1.00 51.15 66 VAL A O 19
ATOM 31154 N N . SER A 1 67 ? -1.149 -28.494 -2.916 1.00 53.53 67 SER A N 19
ATOM 31155 C CA . SER A 1 67 ? -1.808 -27.661 -1.921 1.00 63.30 67 SER A CA 19
ATOM 31156 C C . SER A 1 67 ? -2.851 -26.784 -2.605 1.00 25.11 67 SER A C 19
ATOM 31157 O O . SER A 1 67 ? -2.832 -26.643 -3.824 1.00 45.11 67 SER A O 19
ATOM 31165 N N . LYS A 1 68 ? -3.754 -26.188 -1.829 1.00 41.35 68 LYS A N 19
ATOM 31166 C CA . LYS A 1 68 ? -4.835 -25.379 -2.390 1.00 53.40 68 LYS A CA 19
ATOM 31167 C C . LYS A 1 68 ? -4.290 -24.135 -3.087 1.00 61.41 68 LYS A C 19
ATOM 31168 O O . LYS A 1 68 ? -4.966 -23.535 -3.928 1.00 72.23 68 LYS A O 19
ATOM 31187 N N . ASP A 1 69 ? -3.069 -23.743 -2.716 1.00 15.13 69 ASP A N 19
ATOM 31188 C CA . ASP A 1 69 ? -2.323 -22.704 -3.439 1.00 73.13 69 ASP A CA 19
ATOM 31189 C C . ASP A 1 69 ? -2.312 -22.991 -4.949 1.00 2.11 69 ASP A C 19
ATOM 31190 O O . ASP A 1 69 ? -2.035 -22.103 -5.757 1.00 71.50 69 ASP A O 19
ATOM 31199 N N . GLU A 1 70 ? -2.647 -24.234 -5.309 1.00 14.54 70 GLU A N 19
ATOM 31200 C CA . GLU A 1 70 ? -2.675 -24.687 -6.698 1.00 21.21 70 GLU A CA 19
ATOM 31201 C C . GLU A 1 70 ? -3.539 -23.761 -7.554 1.00 20.22 70 GLU A C 19
ATOM 31202 O O . GLU A 1 70 ? -3.168 -23.432 -8.685 1.00 62.31 70 GLU A O 19
ATOM 31214 N N . ILE A 1 71 ? -4.661 -23.310 -6.993 1.00 21.23 71 ILE A N 19
ATOM 31215 C CA . ILE A 1 71 ? -5.599 -22.474 -7.727 1.00 21.42 71 ILE A CA 19
ATOM 31216 C C . ILE A 1 71 ? -4.871 -21.255 -8.293 1.00 5.33 71 ILE A C 19
ATOM 31217 O O . ILE A 1 71 ? -4.974 -20.949 -9.481 1.00 63.22 71 ILE A O 19
ATOM 31233 N N . GLU A 1 72 ? -4.092 -20.599 -7.435 1.00 15.22 72 GLU A N 19
ATOM 31234 C CA . GLU A 1 72 ? -3.366 -19.389 -7.812 1.00 53.51 72 GLU A CA 19
ATOM 31235 C C . GLU A 1 72 ? -2.332 -19.682 -8.902 1.00 55.15 72 GLU A C 19
ATOM 31236 O O . GLU A 1 72 ? -2.204 -18.926 -9.868 1.00 64.43 72 GLU A O 19
ATOM 31248 N N . LYS A 1 73 ? -1.599 -20.787 -8.743 1.00 41.33 73 LYS A N 19
ATOM 31249 C CA . LYS A 1 73 ? -0.561 -21.173 -9.704 1.00 45.24 73 LYS A CA 19
ATOM 31250 C C . LYS A 1 73 ? -1.150 -21.374 -11.100 1.00 24.45 73 LYS A C 19
ATOM 31251 O O . LYS A 1 73 ? -0.576 -20.921 -12.095 1.00 4.23 73 LYS A O 19
ATOM 31270 N N . PHE A 1 74 ? -2.295 -22.052 -11.171 1.00 11.22 74 PHE A N 19
ATOM 31271 C CA . PHE A 1 74 ? -2.963 -22.280 -12.452 1.00 22.20 74 PHE A CA 19
ATOM 31272 C C . PHE A 1 74 ? -3.530 -20.975 -13.017 1.00 73.02 74 PHE A C 19
ATOM 31273 O O . PHE A 1 74 ? -3.470 -20.739 -14.223 1.00 45.14 74 PHE A O 19
ATOM 31290 N N . ILE A 1 75 ? -4.066 -20.123 -12.144 1.00 65.43 75 ILE A N 19
ATOM 31291 C CA . ILE A 1 75 ? -4.612 -18.831 -12.568 1.00 31.44 75 ILE A CA 19
ATOM 31292 C C . ILE A 1 75 ? -3.534 -17.960 -13.220 1.00 22.43 75 ILE A C 19
ATOM 31293 O O . ILE A 1 75 ? -3.726 -17.433 -14.320 1.00 22.03 75 ILE A O 19
ATOM 31309 N N . ALA A 1 76 ? -2.395 -17.825 -12.545 1.00 52.44 76 ALA A N 19
ATOM 31310 C CA . ALA A 1 76 ? -1.304 -16.985 -13.039 1.00 4.04 76 ALA A CA 19
ATOM 31311 C C . ALA A 1 76 ? -0.831 -17.450 -14.410 1.00 21.11 76 ALA A C 19
ATOM 31312 O O . ALA A 1 76 ? -0.425 -16.638 -15.245 1.00 25.25 76 ALA A O 19
ATOM 31319 N N . ASP A 1 77 ? -0.918 -18.757 -14.638 1.00 61.03 77 ASP A N 19
ATOM 31320 C CA . ASP A 1 77 ? -0.489 -19.361 -15.899 1.00 42.01 77 ASP A CA 19
ATOM 31321 C C . ASP A 1 77 ? -1.281 -18.796 -17.076 1.00 61.43 77 ASP A C 19
ATOM 31322 O O . ASP A 1 77 ? -0.792 -18.754 -18.207 1.00 2.14 77 ASP A O 19
ATOM 31331 N N . VAL A 1 78 ? -2.494 -18.330 -16.794 1.00 0.21 78 VAL A N 19
ATOM 31332 C CA . VAL A 1 78 ? -3.394 -17.815 -17.824 1.00 54.41 78 VAL A CA 19
ATOM 31333 C C . VAL A 1 78 ? -3.101 -16.332 -18.103 1.00 22.23 78 VAL A C 19
ATOM 31334 O O . VAL A 1 78 ? -3.999 -15.544 -18.407 1.00 42.11 78 VAL A O 19
ATOM 31347 N N . THR A 1 79 ? -1.822 -15.968 -17.993 1.00 30.41 79 THR A N 19
ATOM 31348 C CA . THR A 1 79 ? -1.350 -14.614 -18.286 1.00 54.12 79 THR A CA 19
ATOM 31349 C C . THR A 1 79 ? -1.904 -13.608 -17.270 1.00 71.50 79 THR A C 19
ATOM 31350 O O . THR A 1 79 ? -1.846 -12.395 -17.474 1.00 33.50 79 THR A O 19
ATOM 31361 N N . LYS A 1 80 ? -2.406 -14.118 -16.150 1.00 61.35 80 LYS A N 19
ATOM 31362 C CA . LYS A 1 80 ? -2.931 -13.257 -15.099 1.00 2.22 80 LYS A CA 19
ATOM 31363 C C . LYS A 1 80 ? -1.783 -12.606 -14.337 1.00 73.41 80 LYS A C 19
ATOM 31364 O O . LYS A 1 80 ? -1.882 -11.446 -13.928 1.00 21.42 80 LYS A O 19
ATOM 31383 N N . ASP A 1 81 ? -0.689 -13.360 -14.177 1.00 15.43 81 ASP A N 19
ATOM 31384 C CA . ASP A 1 81 ? 0.514 -12.881 -13.484 1.00 70.42 81 ASP A CA 19
ATOM 31385 C C . ASP A 1 81 ? 0.264 -12.730 -11.979 1.00 63.31 81 ASP A C 19
ATOM 31386 O O . ASP A 1 81 ? 0.865 -13.439 -11.170 1.00 51.31 81 ASP A O 19
ATOM 31395 N N . GLU A 1 82 ? -0.630 -11.814 -11.618 1.00 51.11 82 GLU A N 19
ATOM 31396 C CA . GLU A 1 82 ? -1.013 -11.599 -10.227 1.00 23.24 82 GLU A CA 19
ATOM 31397 C C . GLU A 1 82 ? -2.439 -12.115 -9.995 1.00 62.30 82 GLU A C 19
ATOM 31398 O O . GLU A 1 82 ? -3.415 -11.434 -10.315 1.00 24.41 82 GLU A O 19
ATOM 31410 N N . PRO A 1 83 ? -2.572 -13.344 -9.469 1.00 41.20 83 PRO A N 19
ATOM 31411 C CA . PRO A 1 83 ? -3.874 -13.954 -9.180 1.00 1.43 83 PRO A CA 19
ATOM 31412 C C . PRO A 1 83 ? -4.556 -13.267 -7.998 1.00 63.44 83 PRO A C 19
ATOM 31413 O O . PRO A 1 83 ? -4.095 -13.380 -6.859 1.00 23.54 83 PRO A O 19
ATOM 31424 N N . THR A 1 84 ? -5.642 -12.552 -8.261 1.00 62.44 84 THR A N 19
ATOM 31425 C CA . THR A 1 84 ? -6.319 -11.800 -7.214 1.00 64.50 84 THR A CA 19
ATOM 31426 C C . THR A 1 84 ? -7.408 -12.640 -6.537 1.00 62.30 84 THR A C 19
ATOM 31427 O O . THR A 1 84 ? -7.840 -13.687 -7.055 1.00 22.53 84 THR A O 19
ATOM 31438 N N . ALA A 1 85 ? -7.849 -12.163 -5.374 1.00 11.33 85 ALA A N 19
ATOM 31439 C CA . ALA A 1 85 ? -8.864 -12.846 -4.578 1.00 53.25 85 ALA A CA 19
ATOM 31440 C C . ALA A 1 85 ? -10.125 -13.098 -5.398 1.00 55.44 85 ALA A C 19
ATOM 31441 O O . ALA A 1 85 ? -10.801 -14.106 -5.212 1.00 52.34 85 ALA A O 19
ATOM 31448 N N . GLN A 1 86 ? -10.423 -12.179 -6.315 1.00 34.21 86 GLN A N 19
ATOM 31449 C CA . GLN A 1 86 ? -11.572 -12.324 -7.204 1.00 11.51 86 GLN A CA 19
ATOM 31450 C C . GLN A 1 86 ? -11.392 -13.544 -8.099 1.00 50.40 86 GLN A C 19
ATOM 31451 O O . GLN A 1 86 ? -12.335 -14.306 -8.325 1.00 71.31 86 GLN A O 19
ATOM 31465 N N . ASP A 1 87 ? -10.167 -13.730 -8.589 1.00 24.32 87 ASP A N 19
ATOM 31466 C CA . ASP A 1 87 ? -9.852 -14.865 -9.452 1.00 32.24 87 ASP A CA 19
ATOM 31467 C C . ASP A 1 87 ? -10.007 -16.159 -8.682 1.00 42.21 87 ASP A C 19
ATOM 31468 O O . ASP A 1 87 ? -10.715 -17.069 -9.116 1.00 5.42 87 ASP A O 19
ATOM 31477 N N . ILE A 1 88 ? -9.361 -16.228 -7.518 1.00 41.24 88 ILE A N 19
ATOM 31478 C CA . ILE A 1 88 ? -9.441 -17.424 -6.684 1.00 12.41 88 ILE A CA 19
ATOM 31479 C C . ILE A 1 88 ? -10.891 -17.707 -6.293 1.00 62.53 88 ILE A C 19
ATOM 31480 O O . ILE A 1 88 ? -11.336 -18.850 -6.341 1.00 0.14 88 ILE A O 19
ATOM 31496 N N . SER A 1 89 ? -11.627 -16.655 -5.944 1.00 54.03 89 SER A N 19
ATOM 31497 C CA . SER A 1 89 ? -13.023 -16.793 -5.535 1.00 31.54 89 SER A CA 19
ATOM 31498 C C . SER A 1 89 ? -13.876 -17.331 -6.690 1.00 63.41 89 SER A C 19
ATOM 31499 O O . SER A 1 89 ? -14.691 -18.232 -6.498 1.00 50.42 89 SER A O 19
ATOM 31507 N N . ARG A 1 90 ? -13.671 -16.784 -7.890 1.00 23.34 90 ARG A N 19
ATOM 31508 C CA . ARG A 1 90 ? -14.407 -17.225 -9.079 1.00 54.03 90 ARG A CA 19
ATOM 31509 C C . ARG A 1 90 ? -14.108 -18.692 -9.378 1.00 24.50 90 ARG A C 19
ATOM 31510 O O . ARG A 1 90 ? -15.015 -19.531 -9.423 1.00 24.11 90 ARG A O 19
ATOM 31531 N N . VAL A 1 91 ? -12.826 -19.001 -9.530 1.00 13.22 91 VAL A N 19
ATOM 31532 C CA . VAL A 1 91 ? -12.384 -20.357 -9.828 1.00 73.33 91 VAL A CA 19
ATOM 31533 C C . VAL A 1 91 ? -12.919 -21.335 -8.779 1.00 11.43 91 VAL A C 19
ATOM 31534 O O . VAL A 1 91 ? -13.580 -22.336 -9.113 1.00 41.13 91 VAL A O 19
ATOM 31547 N N . ALA A 1 92 ? -12.666 -21.010 -7.512 1.00 14.51 92 ALA A N 19
ATOM 31548 C CA . ALA A 1 92 ? -13.135 -21.819 -6.393 1.00 51.41 92 ALA A CA 19
ATOM 31549 C C . ALA A 1 92 ? -14.648 -21.980 -6.448 1.00 45.24 92 ALA A C 19
ATOM 31550 O O . ALA A 1 92 ? -15.177 -23.053 -6.164 1.00 41.04 92 ALA A O 19
ATOM 31557 N N . SER A 1 93 ? -15.337 -20.909 -6.834 1.00 15.05 93 SER A N 19
ATOM 31558 C CA . SER A 1 93 ? -16.786 -20.936 -6.958 1.00 62.23 93 SER A CA 19
ATOM 31559 C C . SER A 1 93 ? -17.209 -21.911 -8.056 1.00 73.41 93 SER A C 19
ATOM 31560 O O . SER A 1 93 ? -18.232 -22.580 -7.930 1.00 13.21 93 SER A O 19
ATOM 31568 N N . ARG A 1 94 ? -16.418 -22.004 -9.131 1.00 41.15 94 ARG A N 19
ATOM 31569 C CA . ARG A 1 94 ? -16.749 -22.915 -10.232 1.00 3.43 94 ARG A CA 19
ATOM 31570 C C . ARG A 1 94 ? -16.558 -24.365 -9.800 1.00 32.51 94 ARG A C 19
ATOM 31571 O O . ARG A 1 94 ? -17.477 -25.173 -9.919 1.00 40.31 94 ARG A O 19
ATOM 31592 N N . LEU A 1 95 ? -15.361 -24.705 -9.304 1.00 55.01 95 LEU A N 19
ATOM 31593 C CA . LEU A 1 95 ? -15.152 -26.055 -8.742 1.00 15.52 95 LEU A CA 19
ATOM 31594 C C . LEU A 1 95 ? -16.143 -26.356 -7.604 1.00 70.41 95 LEU A C 19
ATOM 31595 O O . LEU A 1 95 ? -16.507 -27.512 -7.388 1.00 61.13 95 LEU A O 19
ATOM 31611 N N . ALA A 1 96 ? -16.588 -25.320 -6.887 1.00 40.45 96 ALA A N 19
ATOM 31612 C CA . ALA A 1 96 ? -17.630 -25.480 -5.863 1.00 52.43 96 ALA A CA 19
ATOM 31613 C C . ALA A 1 96 ? -19.005 -25.641 -6.519 1.00 51.03 96 ALA A C 19
ATOM 31614 O O . ALA A 1 96 ? -19.913 -26.263 -5.960 1.00 52.32 96 ALA A O 19
ATOM 31621 N N . ALA A 1 97 ? -19.141 -25.056 -7.709 1.00 43.02 97 ALA A N 19
ATOM 31622 C CA . ALA A 1 97 ? -20.345 -25.183 -8.530 1.00 4.04 97 ALA A CA 19
ATOM 31623 C C . ALA A 1 97 ? -20.383 -26.552 -9.198 1.00 60.22 97 ALA A C 19
ATOM 31624 O O . ALA A 1 97 ? -21.418 -26.982 -9.705 1.00 2.12 97 ALA A O 19
ATOM 31631 N N . GLY A 1 98 ? -19.226 -27.218 -9.205 1.00 10.24 98 GLY A N 19
ATOM 31632 C CA . GLY A 1 98 ? -19.086 -28.538 -9.811 1.00 71.13 98 GLY A CA 19
ATOM 31633 C C . GLY A 1 98 ? -19.866 -29.634 -9.098 1.00 75.14 98 GLY A C 19
ATOM 31634 O O . GLY A 1 98 ? -19.417 -30.779 -9.065 1.00 24.30 98 GLY A O 19
ATOM 31638 N N . GLY A 1 99 ? -21.004 -29.289 -8.496 1.00 44.44 99 GLY A N 19
ATOM 31639 C CA . GLY A 1 99 ? -21.867 -30.285 -7.898 1.00 11.31 99 GLY A CA 19
ATOM 31640 C C . GLY A 1 99 ? -22.248 -31.360 -8.898 1.00 2.41 99 GLY A C 19
ATOM 31641 O O . GLY A 1 99 ? -23.178 -31.184 -9.686 1.00 24.34 99 GLY A O 19
ATOM 31645 N N . TRP A 1 100 ? -21.493 -32.452 -8.880 1.00 33.12 100 TRP A N 19
ATOM 31646 C CA . TRP A 1 100 ? -21.707 -33.598 -9.762 1.00 54.53 100 TRP A CA 19
ATOM 31647 C C . TRP A 1 100 ? -23.151 -34.155 -9.627 1.00 63.43 100 TRP A C 19
ATOM 31648 O O . TRP A 1 100 ? -23.946 -33.589 -8.872 1.00 14.14 100 TRP A O 19
ATOM 31669 N N . PRO A 1 101 ? -23.509 -35.311 -10.265 1.00 54.45 101 PRO A N 19
ATOM 31670 C CA . PRO A 1 101 ? -24.843 -35.575 -10.780 1.00 61.44 101 PRO A CA 19
ATOM 31671 C C . PRO A 1 101 ? -25.815 -34.395 -10.702 1.00 74.42 101 PRO A C 19
ATOM 31672 O O . PRO A 1 101 ? -26.730 -34.352 -9.875 1.00 34.13 101 PRO A O 19
ATOM 31683 N N . LEU A 1 102 ? -25.562 -33.430 -11.581 1.00 10.31 102 LEU A N 19
ATOM 31684 C CA . LEU A 1 102 ? -26.430 -32.279 -11.796 1.00 74.21 102 LEU A CA 19
ATOM 31685 C C . LEU A 1 102 ? -26.539 -32.039 -13.300 1.00 33.31 102 LEU A C 19
ATOM 31686 O O . LEU A 1 102 ? -25.582 -31.584 -13.932 1.00 3.42 102 LEU A O 19
ATOM 31702 N N . ALA A 1 103 ? -27.682 -32.385 -13.878 1.00 35.13 103 ALA A N 19
ATOM 31703 C CA . ALA A 1 103 ? -27.870 -32.289 -15.321 1.00 1.22 103 ALA A CA 19
ATOM 31704 C C . ALA A 1 103 ? -28.493 -30.949 -15.704 1.00 44.52 103 ALA A C 19
ATOM 31705 O O . ALA A 1 103 ? -29.699 -30.753 -15.554 1.00 71.31 103 ALA A O 19
ATOM 31712 N N . GLY A 1 104 ? -27.664 -30.027 -16.186 1.00 1.03 104 GLY A N 19
ATOM 31713 C CA . GLY A 1 104 ? -28.153 -28.725 -16.600 1.00 34.40 104 GLY A CA 19
ATOM 31714 C C . GLY A 1 104 ? -27.033 -27.761 -16.947 1.00 2.44 104 GLY A C 19
ATOM 31715 O O . GLY A 1 104 ? -26.937 -26.675 -16.370 1.00 60.53 104 GLY A O 19
ATOM 31719 N N . VAL A 1 105 ? -26.173 -28.166 -17.879 1.00 75.25 105 VAL A N 19
ATOM 31720 C CA . VAL A 1 105 ? -25.107 -27.328 -18.371 1.00 23.35 105 VAL A CA 19
ATOM 31721 C C . VAL A 1 105 ? -25.628 -26.342 -19.421 1.00 14.03 105 VAL A C 19
ATOM 31722 O O . VAL A 1 105 ? -26.131 -26.743 -20.473 1.00 43.04 105 VAL A O 19
ATOM 31735 N N . ASP A 1 106 ? -25.519 -25.053 -19.121 1.00 34.34 106 ASP A N 19
ATOM 31736 C CA . ASP A 1 106 ? -25.942 -23.995 -20.040 1.00 34.40 106 ASP A CA 19
ATOM 31737 C C . ASP A 1 106 ? -24.733 -23.309 -20.658 1.00 44.13 106 ASP A C 19
ATOM 31738 O O . ASP A 1 106 ? -23.965 -22.650 -19.957 1.00 12.44 106 ASP A O 19
ATOM 31747 N N . SER A 1 107 ? -24.571 -23.460 -21.970 1.00 25.45 107 SER A N 19
ATOM 31748 C CA . SER A 1 107 ? -23.464 -22.836 -22.688 1.00 20.22 107 SER A CA 19
ATOM 31749 C C . SER A 1 107 ? -23.492 -21.316 -22.509 1.00 62.13 107 SER A C 19
ATOM 31750 O O . SER A 1 107 ? -22.447 -20.676 -22.388 1.00 71.25 107 SER A O 19
ATOM 31758 N N . THR A 1 108 ? -24.694 -20.748 -22.453 1.00 52.43 108 THR A N 19
ATOM 31759 C CA . THR A 1 108 ? -24.859 -19.309 -22.275 1.00 65.30 108 THR A CA 19
ATOM 31760 C C . THR A 1 108 ? -24.247 -18.849 -20.945 1.00 75.14 108 THR A C 19
ATOM 31761 O O . THR A 1 108 ? -23.893 -17.680 -20.781 1.00 15.14 108 THR A O 19
ATOM 31772 N N . ALA A 1 109 ? -24.105 -19.786 -20.006 1.00 54.00 109 ALA A N 19
ATOM 31773 C CA . ALA A 1 109 ? -23.541 -19.494 -18.688 1.00 24.21 109 ALA A CA 19
ATOM 31774 C C . ALA A 1 109 ? -22.244 -20.277 -18.468 1.00 11.04 109 ALA A C 19
ATOM 31775 O O . ALA A 1 109 ? -21.771 -20.412 -17.340 1.00 23.33 109 ALA A O 19
ATOM 31782 N N . LEU A 1 110 ? -21.664 -20.777 -19.559 1.00 1.22 110 LEU A N 19
ATOM 31783 C CA . LEU A 1 110 ? -20.446 -21.584 -19.491 1.00 62.21 110 LEU A CA 19
ATOM 31784 C C . LEU A 1 110 ? -19.366 -20.920 -20.340 1.00 32.34 110 LEU A C 19
ATOM 31785 O O . LEU A 1 110 ? -18.179 -20.954 -20.014 1.00 74.23 110 LEU A O 19
ATOM 31801 N N . ASN A 1 111 ? -19.805 -20.309 -21.432 1.00 2.03 111 ASN A N 19
ATOM 31802 C CA . ASN A 1 111 ? -18.936 -19.546 -22.313 1.00 51.20 111 ASN A CA 19
ATOM 31803 C C . ASN A 1 111 ? -19.540 -18.164 -22.572 1.00 3.43 111 ASN A C 19
ATOM 31804 O O . ASN A 1 111 ? -20.292 -17.958 -23.530 1.00 20.31 111 ASN A O 19
ATOM 31815 N N . ALA A 1 112 ? -19.236 -17.228 -21.680 1.00 65.35 112 ALA A N 19
ATOM 31816 C CA . ALA A 1 112 ? -19.748 -15.868 -21.774 1.00 3.51 112 ALA A CA 19
ATOM 31817 C C . ALA A 1 112 ? -18.817 -14.907 -21.034 1.00 55.23 112 ALA A C 19
ATOM 31818 O O . ALA A 1 112 ? -18.906 -14.825 -19.791 1.00 20.44 112 ALA A O 19
ATOM 31826 N N . MET A 1 1 ? -57.066 18.122 -45.133 1.00 42.33 1 MET A N 20
ATOM 31827 C CA . MET A 1 1 ? -57.653 17.179 -46.112 1.00 64.05 1 MET A CA 20
ATOM 31828 C C . MET A 1 1 ? -56.547 16.532 -46.946 1.00 13.42 1 MET A C 20
ATOM 31829 O O . MET A 1 1 ? -55.988 17.155 -47.853 1.00 71.30 1 MET A O 20
ATOM 31845 N N . ALA A 1 2 ? -56.219 15.289 -46.603 1.00 15.35 2 ALA A N 20
ATOM 31846 C CA . ALA A 1 2 ? -55.170 14.531 -47.283 1.00 62.22 2 ALA A CA 20
ATOM 31847 C C . ALA A 1 2 ? -55.110 13.106 -46.736 1.00 54.21 2 ALA A C 20
ATOM 31848 O O . ALA A 1 2 ? -55.947 12.710 -45.922 1.00 13.45 2 ALA A O 20
ATOM 31855 N N . HIS A 1 3 ? -54.130 12.338 -47.194 1.00 62.30 3 HIS A N 20
ATOM 31856 C CA . HIS A 1 3 ? -53.890 10.997 -46.672 1.00 61.24 3 HIS A CA 20
ATOM 31857 C C . HIS A 1 3 ? -52.420 10.630 -46.843 1.00 75.23 3 HIS A C 20
ATOM 31858 O O . HIS A 1 3 ? -51.870 10.729 -47.942 1.00 31.12 3 HIS A O 20
ATOM 31873 N N . HIS A 1 4 ? -51.788 10.221 -45.751 1.00 45.44 4 HIS A N 20
ATOM 31874 C CA . HIS A 1 4 ? -50.380 9.840 -45.767 1.00 14.04 4 HIS A CA 20
ATOM 31875 C C . HIS A 1 4 ? -50.249 8.332 -45.597 1.00 24.20 4 HIS A C 20
ATOM 31876 O O . HIS A 1 4 ? -51.246 7.636 -45.400 1.00 32.41 4 HIS A O 20
ATOM 31891 N N . HIS A 1 5 ? -49.023 7.830 -45.685 1.00 43.15 5 HIS A N 20
ATOM 31892 C CA . HIS A 1 5 ? -48.765 6.403 -45.526 1.00 52.04 5 HIS A CA 20
ATOM 31893 C C . HIS A 1 5 ? -47.333 6.176 -45.050 1.00 31.33 5 HIS A C 20
ATOM 31894 O O . HIS A 1 5 ? -46.397 6.791 -45.566 1.00 44.54 5 HIS A O 20
ATOM 31909 N N . HIS A 1 6 ? -47.174 5.324 -44.047 1.00 45.44 6 HIS A N 20
ATOM 31910 C CA . HIS A 1 6 ? -45.856 4.988 -43.509 1.00 65.41 6 HIS A CA 20
ATOM 31911 C C . HIS A 1 6 ? -45.399 3.629 -44.031 1.00 61.41 6 HIS A C 20
ATOM 31912 O O . HIS A 1 6 ? -46.222 2.800 -44.427 1.00 42.22 6 HIS A O 20
ATOM 31927 N N . HIS A 1 7 ? -44.089 3.408 -44.033 1.00 41.25 7 HIS A N 20
ATOM 31928 C CA . HIS A 1 7 ? -43.514 2.117 -44.401 1.00 71.21 7 HIS A CA 20
ATOM 31929 C C . HIS A 1 7 ? -42.061 2.061 -43.939 1.00 1.31 7 HIS A C 20
ATOM 31930 O O . HIS A 1 7 ? -41.334 3.051 -44.039 1.00 43.01 7 HIS A O 20
ATOM 31945 N N . HIS A 1 8 ? -41.644 0.911 -43.423 1.00 21.43 8 HIS A N 20
ATOM 31946 C CA . HIS A 1 8 ? -40.295 0.754 -42.889 1.00 5.40 8 HIS A CA 20
ATOM 31947 C C . HIS A 1 8 ? -39.692 -0.572 -43.327 1.00 12.40 8 HIS A C 20
ATOM 31948 O O . HIS A 1 8 ? -40.185 -1.641 -42.955 1.00 22.00 8 HIS A O 20
ATOM 31963 N N . MET A 1 9 ? -38.632 -0.495 -44.120 1.00 14.33 9 MET A N 20
ATOM 31964 C CA . MET A 1 9 ? -37.882 -1.675 -44.535 1.00 10.20 9 MET A CA 20
ATOM 31965 C C . MET A 1 9 ? -36.681 -1.849 -43.608 1.00 4.43 9 MET A C 20
ATOM 31966 O O . MET A 1 9 ? -35.756 -1.036 -43.628 1.00 62.05 9 MET A O 20
ATOM 31980 N N . GLY A 1 10 ? -36.709 -2.891 -42.781 1.00 32.43 10 GLY A N 20
ATOM 31981 C CA . GLY A 1 10 ? -35.675 -3.078 -41.775 1.00 33.53 10 GLY A CA 20
ATOM 31982 C C . GLY A 1 10 ? -34.662 -4.136 -42.162 1.00 23.23 10 GLY A C 20
ATOM 31983 O O . GLY A 1 10 ? -34.712 -4.688 -43.268 1.00 62.21 10 GLY A O 20
ATOM 31987 N N . THR A 1 11 ? -33.741 -4.416 -41.250 1.00 34.53 11 THR A N 20
ATOM 31988 C CA . THR A 1 11 ? -32.726 -5.438 -41.456 1.00 13.23 11 THR A CA 20
ATOM 31989 C C . THR A 1 11 ? -32.987 -6.628 -40.535 1.00 32.22 11 THR A C 20
ATOM 31990 O O . THR A 1 11 ? -32.887 -6.509 -39.313 1.00 32.32 11 THR A O 20
ATOM 32001 N N . LEU A 1 12 ? -33.357 -7.758 -41.130 1.00 71.50 12 LEU A N 20
ATOM 32002 C CA . LEU A 1 12 ? -33.621 -8.988 -40.386 1.00 51.12 12 LEU A CA 20
ATOM 32003 C C . LEU A 1 12 ? -33.127 -10.198 -41.180 1.00 2.41 12 LEU A C 20
ATOM 32004 O O . LEU A 1 12 ? -33.788 -10.633 -42.130 1.00 51.53 12 LEU A O 20
ATOM 32020 N N . GLU A 1 13 ? -31.960 -10.718 -40.811 1.00 71.43 13 GLU A N 20
ATOM 32021 C CA . GLU A 1 13 ? -31.434 -11.940 -41.416 1.00 21.04 13 GLU A CA 20
ATOM 32022 C C . GLU A 1 13 ? -31.431 -13.075 -40.392 1.00 44.32 13 GLU A C 20
ATOM 32023 O O . GLU A 1 13 ? -30.659 -13.064 -39.427 1.00 71.34 13 GLU A O 20
ATOM 32035 N N . ALA A 1 14 ? -32.321 -14.043 -40.591 1.00 72.45 14 ALA A N 20
ATOM 32036 C CA . ALA A 1 14 ? -32.450 -15.173 -39.676 1.00 22.35 14 ALA A CA 20
ATOM 32037 C C . ALA A 1 14 ? -31.279 -16.138 -39.845 1.00 63.12 14 ALA A C 20
ATOM 32038 O O . ALA A 1 14 ? -31.354 -17.100 -40.617 1.00 72.22 14 ALA A O 20
ATOM 32045 N N . GLN A 1 15 ? -30.192 -15.851 -39.137 1.00 2.04 15 GLN A N 20
ATOM 32046 C CA . GLN A 1 15 ? -28.986 -16.674 -39.182 1.00 24.44 15 GLN A CA 20
ATOM 32047 C C . GLN A 1 15 ? -28.113 -16.403 -37.955 1.00 22.42 15 GLN A C 20
ATOM 32048 O O . GLN A 1 15 ? -28.127 -15.300 -37.401 1.00 65.33 15 GLN A O 20
ATOM 32062 N N . THR A 1 16 ? -27.355 -17.412 -37.541 1.00 51.14 16 THR A N 20
ATOM 32063 C CA . THR A 1 16 ? -26.431 -17.285 -36.420 1.00 52.51 16 THR A CA 20
ATOM 32064 C C . THR A 1 16 ? -25.239 -18.219 -36.620 1.00 40.13 16 THR A C 20
ATOM 32065 O O . THR A 1 16 ? -25.393 -19.329 -37.140 1.00 51.13 16 THR A O 20
ATOM 32076 N N . GLN A 1 17 ? -24.054 -17.760 -36.229 1.00 32.42 17 GLN A N 20
ATOM 32077 C CA . GLN A 1 17 ? -22.825 -18.526 -36.416 1.00 51.23 17 GLN A CA 20
ATOM 32078 C C . GLN A 1 17 ? -21.733 -18.025 -35.465 1.00 30.41 17 GLN A C 20
ATOM 32079 O O . GLN A 1 17 ? -21.473 -16.821 -35.377 1.00 31.24 17 GLN A O 20
ATOM 32093 N N . GLY A 1 18 ? -21.110 -18.956 -34.750 1.00 45.01 18 GLY A N 20
ATOM 32094 C CA . GLY A 1 18 ? -20.066 -18.620 -33.794 1.00 32.05 18 GLY A CA 20
ATOM 32095 C C . GLY A 1 18 ? -20.098 -19.545 -32.593 1.00 22.41 18 GLY A C 20
ATOM 32096 O O . GLY A 1 18 ? -20.640 -20.647 -32.686 1.00 30.02 18 GLY A O 20
ATOM 32100 N N . PRO A 1 19 ? -19.524 -19.131 -31.447 1.00 55.32 19 PRO A N 20
ATOM 32101 C CA . PRO A 1 19 ? -19.577 -19.918 -30.210 1.00 11.14 19 PRO A CA 20
ATOM 32102 C C . PRO A 1 19 ? -21.021 -20.212 -29.802 1.00 0.34 19 PRO A C 20
ATOM 32103 O O . PRO A 1 19 ? -21.755 -19.311 -29.387 1.00 64.54 19 PRO A O 20
ATOM 32114 N N . GLY A 1 20 ? -21.428 -21.470 -29.949 1.00 10.05 20 GLY A N 20
ATOM 32115 C CA . GLY A 1 20 ? -22.805 -21.847 -29.697 1.00 74.10 20 GLY A CA 20
ATOM 32116 C C . GLY A 1 20 ? -23.746 -21.217 -30.706 1.00 65.13 20 GLY A C 20
ATOM 32117 O O . GLY A 1 20 ? -23.847 -21.682 -31.847 1.00 74.44 20 GLY A O 20
ATOM 32121 N N . SER A 1 21 ? -24.415 -20.147 -30.297 1.00 30.53 21 SER A N 20
ATOM 32122 C CA . SER A 1 21 ? -25.312 -19.403 -31.170 1.00 4.43 21 SER A CA 20
ATOM 32123 C C . SER A 1 21 ? -25.429 -17.953 -30.693 1.00 25.13 21 SER A C 20
ATOM 32124 O O . SER A 1 21 ? -26.248 -17.647 -29.827 1.00 5.22 21 SER A O 20
ATOM 32132 N N . PRO A 1 22 ? -24.570 -17.055 -31.216 1.00 74.53 22 PRO A N 20
ATOM 32133 C CA . PRO A 1 22 ? -24.605 -15.630 -30.873 1.00 53.05 22 PRO A CA 20
ATOM 32134 C C . PRO A 1 22 ? -25.752 -14.900 -31.574 1.00 14.45 22 PRO A C 20
ATOM 32135 O O . PRO A 1 22 ? -25.845 -14.901 -32.805 1.00 2.32 22 PRO A O 20
ATOM 32146 N N . GLU A 1 23 ? -26.623 -14.289 -30.784 1.00 31.13 23 GLU A N 20
ATOM 32147 C CA . GLU A 1 23 ? -27.779 -13.564 -31.301 1.00 2.43 23 GLU A CA 20
ATOM 32148 C C . GLU A 1 23 ? -27.880 -12.213 -30.592 1.00 50.22 23 GLU A C 20
ATOM 32149 O O . GLU A 1 23 ? -27.726 -12.133 -29.372 1.00 63.33 23 GLU A O 20
ATOM 32161 N N . GLY A 1 24 ? -28.115 -11.151 -31.361 1.00 33.14 24 GLY A N 20
ATOM 32162 C CA . GLY A 1 24 ? -28.145 -9.810 -30.798 1.00 73.02 24 GLY A CA 20
ATOM 32163 C C . GLY A 1 24 ? -26.752 -9.239 -30.628 1.00 74.44 24 GLY A C 20
ATOM 32164 O O . GLY A 1 24 ? -26.555 -8.248 -29.922 1.00 72.20 24 GLY A O 20
ATOM 32168 N N . VAL A 1 25 ? -25.782 -9.873 -31.276 1.00 72.40 25 VAL A N 20
ATOM 32169 C CA . VAL A 1 25 ? -24.391 -9.433 -31.226 1.00 22.33 25 VAL A CA 20
ATOM 32170 C C . VAL A 1 25 ? -24.061 -8.584 -32.456 1.00 61.30 25 VAL A C 20
ATOM 32171 O O . VAL A 1 25 ? -24.632 -8.797 -33.528 1.00 30.12 25 VAL A O 20
ATOM 32184 N N . PRO A 1 26 ? -23.150 -7.603 -32.318 1.00 53.20 26 PRO A N 20
ATOM 32185 C CA . PRO A 1 26 ? -22.741 -6.746 -33.432 1.00 53.23 26 PRO A CA 20
ATOM 32186 C C . PRO A 1 26 ? -21.744 -7.448 -34.363 1.00 63.22 26 PRO A C 20
ATOM 32187 O O . PRO A 1 26 ? -20.894 -8.218 -33.906 1.00 4.41 26 PRO A O 20
ATOM 32198 N N . PRO A 1 27 ? -21.854 -7.213 -35.687 1.00 22.12 27 PRO A N 20
ATOM 32199 C CA . PRO A 1 27 ? -20.915 -7.767 -36.672 1.00 12.14 27 PRO A CA 20
ATOM 32200 C C . PRO A 1 27 ? -19.504 -7.191 -36.506 1.00 32.44 27 PRO A C 20
ATOM 32201 O O . PRO A 1 27 ? -19.284 -6.294 -35.690 1.00 51.44 27 PRO A O 20
ATOM 32212 N N . THR A 1 28 ? -18.560 -7.730 -37.282 1.00 45.53 28 THR A N 20
ATOM 32213 C CA . THR A 1 28 ? -17.140 -7.328 -37.258 1.00 23.35 28 THR A CA 20
ATOM 32214 C C . THR A 1 28 ? -16.486 -7.521 -35.878 1.00 32.41 28 THR A C 20
ATOM 32215 O O . THR A 1 28 ? -15.333 -7.144 -35.672 1.00 52.34 28 THR A O 20
ATOM 32226 N N . ASP A 1 29 ? -17.222 -8.125 -34.951 1.00 43.22 29 ASP A N 20
ATOM 32227 C CA . ASP A 1 29 ? -16.703 -8.497 -33.630 1.00 33.15 29 ASP A CA 20
ATOM 32228 C C . ASP A 1 29 ? -16.433 -9.998 -33.589 1.00 10.15 29 ASP A C 20
ATOM 32229 O O . ASP A 1 29 ? -16.543 -10.636 -32.542 1.00 40.43 29 ASP A O 20
ATOM 32238 N N . ARG A 1 30 ? -16.109 -10.544 -34.766 1.00 41.34 30 ARG A N 20
ATOM 32239 C CA . ARG A 1 30 ? -15.829 -11.975 -34.950 1.00 50.12 30 ARG A CA 20
ATOM 32240 C C . ARG A 1 30 ? -14.945 -12.547 -33.836 1.00 1.41 30 ARG A C 20
ATOM 32241 O O . ARG A 1 30 ? -14.185 -11.815 -33.200 1.00 73.43 30 ARG A O 20
ATOM 32262 N N . PHE A 1 31 ? -15.027 -13.871 -33.659 1.00 5.02 31 PHE A N 20
ATOM 32263 C CA . PHE A 1 31 ? -14.360 -14.590 -32.565 1.00 30.21 31 PHE A CA 20
ATOM 32264 C C . PHE A 1 31 ? -14.507 -13.852 -31.228 1.00 11.12 31 PHE A C 20
ATOM 32265 O O . PHE A 1 31 ? -13.574 -13.226 -30.728 1.00 60.42 31 PHE A O 20
ATOM 32282 N N . PRO A 1 32 ? -15.709 -13.945 -30.626 1.00 23.40 32 PRO A N 20
ATOM 32283 C CA . PRO A 1 32 ? -16.052 -13.256 -29.371 1.00 61.21 32 PRO A CA 20
ATOM 32284 C C . PRO A 1 32 ? -15.389 -13.893 -28.141 1.00 12.12 32 PRO A C 20
ATOM 32285 O O . PRO A 1 32 ? -15.810 -13.659 -27.003 1.00 45.31 32 PRO A O 20
ATOM 32296 N N . LEU A 1 33 ? -14.358 -14.695 -28.372 1.00 21.14 33 LEU A N 20
ATOM 32297 C CA . LEU A 1 33 ? -13.635 -15.357 -27.292 1.00 43.40 33 LEU A CA 20
ATOM 32298 C C . LEU A 1 33 ? -12.248 -14.746 -27.142 1.00 31.24 33 LEU A C 20
ATOM 32299 O O . LEU A 1 33 ? -11.463 -14.721 -28.092 1.00 3.30 33 LEU A O 20
ATOM 32315 N N . LEU A 1 34 ? -11.949 -14.279 -25.939 1.00 14.54 34 LEU A N 20
ATOM 32316 C CA . LEU A 1 34 ? -10.676 -13.616 -25.633 1.00 1.15 34 LEU A CA 20
ATOM 32317 C C . LEU A 1 34 ? -9.517 -14.622 -25.515 1.00 23.24 34 LEU A C 20
ATOM 32318 O O . LEU A 1 34 ? -8.530 -14.368 -24.825 1.00 75.43 34 LEU A O 20
ATOM 32334 N N . ALA A 1 35 ? -9.615 -15.736 -26.239 1.00 40.20 35 ALA A N 20
ATOM 32335 C CA . ALA A 1 35 ? -8.616 -16.797 -26.168 1.00 32.23 35 ALA A CA 20
ATOM 32336 C C . ALA A 1 35 ? -7.286 -16.361 -26.795 1.00 54.11 35 ALA A C 20
ATOM 32337 O O . ALA A 1 35 ? -7.004 -16.660 -27.958 1.00 20.41 35 ALA A O 20
ATOM 32344 N N . LEU A 1 36 ? -6.501 -15.616 -26.024 1.00 11.44 36 LEU A N 20
ATOM 32345 C CA . LEU A 1 36 ? -5.142 -15.228 -26.404 1.00 70.21 36 LEU A CA 20
ATOM 32346 C C . LEU A 1 36 ? -4.421 -14.675 -25.177 1.00 54.41 36 LEU A C 20
ATOM 32347 O O . LEU A 1 36 ? -4.928 -14.790 -24.057 1.00 32.22 36 LEU A O 20
ATOM 32363 N N . LEU A 1 37 ? -3.247 -14.082 -25.378 1.00 13.52 37 LEU A N 20
ATOM 32364 C CA . LEU A 1 37 ? -2.458 -13.552 -24.267 1.00 21.25 37 LEU A CA 20
ATOM 32365 C C . LEU A 1 37 ? -3.153 -12.348 -23.626 1.00 14.11 37 LEU A C 20
ATOM 32366 O O . LEU A 1 37 ? -2.895 -11.199 -23.993 1.00 53.31 37 LEU A O 20
ATOM 32382 N N . ARG A 1 38 ? -4.068 -12.626 -22.701 1.00 2.14 38 ARG A N 20
ATOM 32383 C CA . ARG A 1 38 ? -4.771 -11.591 -21.940 1.00 45.54 38 ARG A CA 20
ATOM 32384 C C . ARG A 1 38 ? -4.836 -12.012 -20.472 1.00 2.05 38 ARG A C 20
ATOM 32385 O O . ARG A 1 38 ? -5.006 -13.194 -20.179 1.00 21.04 38 ARG A O 20
ATOM 32406 N N . ARG A 1 39 ? -4.702 -11.050 -19.560 1.00 13.43 39 ARG A N 20
ATOM 32407 C CA . ARG A 1 39 ? -4.605 -11.353 -18.128 1.00 31.22 39 ARG A CA 20
ATOM 32408 C C . ARG A 1 39 ? -5.973 -11.633 -17.517 1.00 12.54 39 ARG A C 20
ATOM 32409 O O . ARG A 1 39 ? -6.104 -12.447 -16.608 1.00 64.51 39 ARG A O 20
ATOM 32430 N N . THR A 1 40 ? -6.982 -10.938 -18.012 1.00 21.32 40 THR A N 20
ATOM 32431 C CA . THR A 1 40 ? -8.316 -10.972 -17.412 1.00 31.44 40 THR A CA 20
ATOM 32432 C C . THR A 1 40 ? -9.005 -12.331 -17.586 1.00 32.23 40 THR A C 20
ATOM 32433 O O . THR A 1 40 ? -9.361 -12.719 -18.702 1.00 70.14 40 THR A O 20
ATOM 32444 N N . LEU A 1 41 ? -9.201 -13.040 -16.473 1.00 51.33 41 LEU A N 20
ATOM 32445 C CA . LEU A 1 41 ? -9.920 -14.313 -16.479 1.00 34.14 41 LEU A CA 20
ATOM 32446 C C . LEU A 1 41 ? -11.428 -14.088 -16.457 1.00 43.22 41 LEU A C 20
ATOM 32447 O O . LEU A 1 41 ? -12.016 -13.839 -15.402 1.00 22.33 41 LEU A O 20
ATOM 32463 N N . THR A 1 42 ? -12.038 -14.143 -17.629 1.00 31.45 42 THR A N 20
ATOM 32464 C CA . THR A 1 42 ? -13.489 -14.160 -17.743 1.00 23.21 42 THR A CA 20
ATOM 32465 C C . THR A 1 42 ? -13.991 -15.580 -17.469 1.00 63.23 42 THR A C 20
ATOM 32466 O O . THR A 1 42 ? -13.181 -16.497 -17.279 1.00 44.05 42 THR A O 20
ATOM 32477 N N . GLU A 1 43 ? -15.310 -15.769 -17.488 1.00 15.15 43 GLU A N 20
ATOM 32478 C CA . GLU A 1 43 ? -15.926 -17.052 -17.131 1.00 71.31 43 GLU A CA 20
ATOM 32479 C C . GLU A 1 43 ? -15.274 -18.211 -17.886 1.00 12.12 43 GLU A C 20
ATOM 32480 O O . GLU A 1 43 ? -14.959 -19.243 -17.295 1.00 32.21 43 GLU A O 20
ATOM 32492 N N . GLU A 1 44 ? -15.018 -18.009 -19.171 1.00 24.15 44 GLU A N 20
ATOM 32493 C CA . GLU A 1 44 ? -14.545 -19.077 -20.039 1.00 42.15 44 GLU A CA 20
ATOM 32494 C C . GLU A 1 44 ? -13.132 -19.499 -19.625 1.00 51.42 44 GLU A C 20
ATOM 32495 O O . GLU A 1 44 ? -12.810 -20.695 -19.529 1.00 31.32 44 GLU A O 20
ATOM 32507 N N . GLN A 1 45 ? -12.311 -18.499 -19.336 1.00 31.04 45 GLN A N 20
ATOM 32508 C CA . GLN A 1 45 ? -10.934 -18.720 -18.912 1.00 14.15 45 GLN A CA 20
ATOM 32509 C C . GLN A 1 45 ? -10.907 -19.355 -17.529 1.00 53.01 45 GLN A C 20
ATOM 32510 O O . GLN A 1 45 ? -10.028 -20.156 -17.221 1.00 14.13 45 GLN A O 20
ATOM 32524 N N . VAL A 1 46 ? -11.891 -19.007 -16.704 1.00 64.44 46 VAL A N 20
ATOM 32525 C CA . VAL A 1 46 ? -12.016 -19.597 -15.378 1.00 2.55 46 VAL A CA 20
ATOM 32526 C C . VAL A 1 46 ? -12.315 -21.084 -15.523 1.00 12.42 46 VAL A C 20
ATOM 32527 O O . VAL A 1 46 ? -11.721 -21.920 -14.843 1.00 73.15 46 VAL A O 20
ATOM 32540 N N . GLN A 1 47 ? -13.214 -21.400 -16.450 1.00 74.22 47 GLN A N 20
ATOM 32541 C CA . GLN A 1 47 ? -13.549 -22.784 -16.763 1.00 73.34 47 GLN A CA 20
ATOM 32542 C C . GLN A 1 47 ? -12.306 -23.527 -17.234 1.00 25.01 47 GLN A C 20
ATOM 32543 O O . GLN A 1 47 ? -12.095 -24.679 -16.875 1.00 54.32 47 GLN A O 20
ATOM 32557 N N . GLU A 1 48 ? -11.491 -22.849 -18.041 1.00 35.04 48 GLU A N 20
ATOM 32558 C CA . GLU A 1 48 ? -10.224 -23.403 -18.508 1.00 64.51 48 GLU A CA 20
ATOM 32559 C C . GLU A 1 48 ? -9.311 -23.756 -17.322 1.00 55.04 48 GLU A C 20
ATOM 32560 O O . GLU A 1 48 ? -8.822 -24.898 -17.207 1.00 73.40 48 GLU A O 20
ATOM 32572 N N . VAL A 1 49 ? -9.101 -22.778 -16.438 1.00 34.21 49 VAL A N 20
ATOM 32573 C CA . VAL A 1 49 ? -8.273 -22.968 -15.251 1.00 32.22 49 VAL A CA 20
ATOM 32574 C C . VAL A 1 49 ? -8.727 -24.196 -14.481 1.00 34.13 49 VAL A C 20
ATOM 32575 O O . VAL A 1 49 ? -7.940 -25.091 -14.208 1.00 25.13 49 VAL A O 20
ATOM 32588 N N . VAL A 1 50 ? -10.010 -24.228 -14.160 1.00 60.22 50 VAL A N 20
ATOM 32589 C CA . VAL A 1 50 ? -10.607 -25.335 -13.425 1.00 11.40 50 VAL A CA 20
ATOM 32590 C C . VAL A 1 50 ? -10.518 -26.636 -14.223 1.00 72.34 50 VAL A C 20
ATOM 32591 O O . VAL A 1 50 ? -10.310 -27.707 -13.654 1.00 53.42 50 VAL A O 20
ATOM 32604 N N . ALA A 1 51 ? -10.654 -26.530 -15.543 1.00 31.45 51 ALA A N 20
ATOM 32605 C CA . ALA A 1 51 ? -10.598 -27.690 -16.428 1.00 42.34 51 ALA A CA 20
ATOM 32606 C C . ALA A 1 51 ? -9.274 -28.425 -16.266 1.00 31.41 51 ALA A C 20
ATOM 32607 O O . ALA A 1 51 ? -9.246 -29.647 -16.111 1.00 25.24 51 ALA A O 20
ATOM 32614 N N . LYS A 1 52 ? -8.176 -27.675 -16.296 1.00 53.45 52 LYS A N 20
ATOM 32615 C CA . LYS A 1 52 ? -6.855 -28.270 -16.078 1.00 42.14 52 LYS A CA 20
ATOM 32616 C C . LYS A 1 52 ? -6.634 -28.551 -14.580 1.00 3.33 52 LYS A C 20
ATOM 32617 O O . LYS A 1 52 ? -6.085 -29.592 -14.199 1.00 33.40 52 LYS A O 20
ATOM 32636 N N . LEU A 1 53 ? -7.120 -27.636 -13.742 1.00 5.45 53 LEU A N 20
ATOM 32637 C CA . LEU A 1 53 ? -6.955 -27.711 -12.284 1.00 72.44 53 LEU A CA 20
ATOM 32638 C C . LEU A 1 53 ? -7.564 -29.002 -11.735 1.00 43.14 53 LEU A C 20
ATOM 32639 O O . LEU A 1 53 ? -7.086 -29.558 -10.748 1.00 30.51 53 LEU A O 20
ATOM 32655 N N . THR A 1 54 ? -8.598 -29.496 -12.407 1.00 2.31 54 THR A N 20
ATOM 32656 C CA . THR A 1 54 ? -9.308 -30.680 -11.941 1.00 74.25 54 THR A CA 20
ATOM 32657 C C . THR A 1 54 ? -8.521 -31.962 -12.217 1.00 12.24 54 THR A C 20
ATOM 32658 O O . THR A 1 54 ? -9.040 -33.062 -12.014 1.00 11.50 54 THR A O 20
ATOM 32669 N N . ASP A 1 55 ? -7.275 -31.831 -12.682 1.00 13.25 55 ASP A N 20
ATOM 32670 C CA . ASP A 1 55 ? -6.378 -32.984 -12.761 1.00 1.54 55 ASP A CA 20
ATOM 32671 C C . ASP A 1 55 ? -5.456 -32.999 -11.540 1.00 20.51 55 ASP A C 20
ATOM 32672 O O . ASP A 1 55 ? -4.400 -32.359 -11.538 1.00 75.23 55 ASP A O 20
ATOM 32681 N N . PRO A 1 56 ? -5.847 -33.727 -10.472 1.00 62.43 56 PRO A N 20
ATOM 32682 C CA . PRO A 1 56 ? -5.114 -33.716 -9.199 1.00 43.13 56 PRO A CA 20
ATOM 32683 C C . PRO A 1 56 ? -3.727 -34.336 -9.335 1.00 2.34 56 PRO A C 20
ATOM 32684 O O . PRO A 1 56 ? -2.815 -34.022 -8.569 1.00 53.10 56 PRO A O 20
ATOM 32695 N N . GLU A 1 57 ? -3.576 -35.199 -10.333 1.00 53.21 57 GLU A N 20
ATOM 32696 C CA . GLU A 1 57 ? -2.316 -35.884 -10.574 1.00 31.20 57 GLU A CA 20
ATOM 32697 C C . GLU A 1 57 ? -1.235 -34.867 -10.929 1.00 11.32 57 GLU A C 20
ATOM 32698 O O . GLU A 1 57 ? -0.158 -34.852 -10.328 1.00 40.10 57 GLU A O 20
ATOM 32710 N N . SER A 1 58 ? -1.539 -34.007 -11.898 1.00 43.04 58 SER A N 20
ATOM 32711 C CA . SER A 1 58 ? -0.620 -32.953 -12.304 1.00 14.11 58 SER A CA 20
ATOM 32712 C C . SER A 1 58 ? -0.480 -31.906 -11.200 1.00 64.34 58 SER A C 20
ATOM 32713 O O . SER A 1 58 ? 0.632 -31.539 -10.823 1.00 15.34 58 SER A O 20
ATOM 32721 N N . SER A 1 59 ? -1.615 -31.450 -10.669 1.00 11.31 59 SER A N 20
ATOM 32722 C CA . SER A 1 59 ? -1.633 -30.383 -9.672 1.00 64.13 59 SER A CA 20
ATOM 32723 C C . SER A 1 59 ? -0.737 -30.726 -8.470 1.00 74.10 59 SER A C 20
ATOM 32724 O O . SER A 1 59 ? 0.147 -29.947 -8.098 1.00 53.43 59 SER A O 20
ATOM 32732 N N . ALA A 1 60 ? -0.932 -31.912 -7.896 1.00 52.35 60 ALA A N 20
ATOM 32733 C CA . ALA A 1 60 ? -0.164 -32.340 -6.724 1.00 44.05 60 ALA A CA 20
ATOM 32734 C C . ALA A 1 60 ? 1.318 -32.523 -7.061 1.00 65.01 60 ALA A C 20
ATOM 32735 O O . ALA A 1 60 ? 2.155 -32.692 -6.172 1.00 55.43 60 ALA A O 20
ATOM 32742 N N . GLN A 1 61 ? 1.632 -32.493 -8.350 1.00 51.35 61 GLN A N 20
ATOM 32743 C CA . GLN A 1 61 ? 3.000 -32.661 -8.827 1.00 31.01 61 GLN A CA 20
ATOM 32744 C C . GLN A 1 61 ? 3.662 -31.296 -9.052 1.00 42.21 61 GLN A C 20
ATOM 32745 O O . GLN A 1 61 ? 4.887 -31.178 -9.002 1.00 61.11 61 GLN A O 20
ATOM 32759 N N . ILE A 1 62 ? 2.839 -30.263 -9.266 1.00 4.23 62 ILE A N 20
ATOM 32760 C CA . ILE A 1 62 ? 3.343 -28.927 -9.596 1.00 32.12 62 ILE A CA 20
ATOM 32761 C C . ILE A 1 62 ? 4.194 -28.360 -8.458 1.00 0.54 62 ILE A C 20
ATOM 32762 O O . ILE A 1 62 ? 5.311 -27.889 -8.677 1.00 12.44 62 ILE A O 20
ATOM 32778 N N . ASP A 1 63 ? 3.646 -28.406 -7.249 1.00 4.21 63 ASP A N 20
ATOM 32779 C CA . ASP A 1 63 ? 4.325 -27.874 -6.065 1.00 24.12 63 ASP A CA 20
ATOM 32780 C C . ASP A 1 63 ? 4.783 -29.003 -5.152 1.00 32.11 63 ASP A C 20
ATOM 32781 O O . ASP A 1 63 ? 5.403 -28.763 -4.114 1.00 51.03 63 ASP A O 20
ATOM 32790 N N . GLY A 1 64 ? 4.474 -30.236 -5.539 1.00 4.34 64 GLY A N 20
ATOM 32791 C CA . GLY A 1 64 ? 4.795 -31.384 -4.706 1.00 4.15 64 GLY A CA 20
ATOM 32792 C C . GLY A 1 64 ? 3.861 -31.502 -3.516 1.00 21.32 64 GLY A C 20
ATOM 32793 O O . GLY A 1 64 ? 4.055 -32.345 -2.638 1.00 74.55 64 GLY A O 20
ATOM 32797 N N . VAL A 1 65 ? 2.843 -30.650 -3.491 1.00 53.23 65 VAL A N 20
ATOM 32798 C CA . VAL A 1 65 ? 1.857 -30.639 -2.420 1.00 5.12 65 VAL A CA 20
ATOM 32799 C C . VAL A 1 65 ? 0.532 -30.093 -2.943 1.00 22.24 65 VAL A C 20
ATOM 32800 O O . VAL A 1 65 ? 0.509 -29.111 -3.687 1.00 34.45 65 VAL A O 20
ATOM 32813 N N . VAL A 1 66 ? -0.562 -30.746 -2.578 1.00 30.32 66 VAL A N 20
ATOM 32814 C CA . VAL A 1 66 ? -1.889 -30.313 -3.000 1.00 1.42 66 VAL A CA 20
ATOM 32815 C C . VAL A 1 66 ? -2.489 -29.339 -1.974 1.00 32.13 66 VAL A C 20
ATOM 32816 O O . VAL A 1 66 ? -2.974 -29.740 -0.908 1.00 51.15 66 VAL A O 20
ATOM 32829 N N . SER A 1 67 ? -2.401 -28.052 -2.289 1.00 53.53 67 SER A N 20
ATOM 32830 C CA . SER A 1 67 ? -2.916 -26.984 -1.435 1.00 63.30 67 SER A CA 20
ATOM 32831 C C . SER A 1 67 ? -3.453 -25.847 -2.305 1.00 25.11 67 SER A C 20
ATOM 32832 O O . SER A 1 67 ? -3.197 -25.825 -3.504 1.00 45.11 67 SER A O 20
ATOM 32840 N N . LYS A 1 68 ? -4.150 -24.884 -1.692 1.00 41.35 68 LYS A N 20
ATOM 32841 C CA . LYS A 1 68 ? -4.820 -23.795 -2.426 1.00 53.40 68 LYS A CA 20
ATOM 32842 C C . LYS A 1 68 ? -3.906 -23.136 -3.471 1.00 61.41 68 LYS A C 20
ATOM 32843 O O . LYS A 1 68 ? -4.388 -22.618 -4.484 1.00 72.23 68 LYS A O 20
ATOM 32862 N N . ASP A 1 69 ? -2.595 -23.158 -3.222 1.00 15.13 69 ASP A N 20
ATOM 32863 C CA . ASP A 1 69 ? -1.613 -22.560 -4.135 1.00 73.13 69 ASP A CA 20
ATOM 32864 C C . ASP A 1 69 ? -1.789 -23.083 -5.561 1.00 2.11 69 ASP A C 20
ATOM 32865 O O . ASP A 1 69 ? -1.442 -22.399 -6.527 1.00 71.50 69 ASP A O 20
ATOM 32874 N N . GLU A 1 70 ? -2.329 -24.294 -5.684 1.00 14.54 70 GLU A N 20
ATOM 32875 C CA . GLU A 1 70 ? -2.608 -24.889 -6.984 1.00 21.21 70 GLU A CA 20
ATOM 32876 C C . GLU A 1 70 ? -3.560 -23.996 -7.784 1.00 20.22 70 GLU A C 20
ATOM 32877 O O . GLU A 1 70 ? -3.294 -23.667 -8.941 1.00 62.31 70 GLU A O 20
ATOM 32889 N N . ILE A 1 71 ? -4.641 -23.564 -7.134 1.00 21.23 71 ILE A N 20
ATOM 32890 C CA . ILE A 1 71 ? -5.651 -22.731 -7.774 1.00 21.42 71 ILE A CA 20
ATOM 32891 C C . ILE A 1 71 ? -5.018 -21.418 -8.220 1.00 5.33 71 ILE A C 20
ATOM 32892 O O . ILE A 1 71 ? -5.103 -21.029 -9.387 1.00 63.22 71 ILE A O 20
ATOM 32908 N N . GLU A 1 72 ? -4.353 -20.765 -7.273 1.00 15.22 72 GLU A N 20
ATOM 32909 C CA . GLU A 1 72 ? -3.712 -19.472 -7.502 1.00 53.51 72 GLU A CA 20
ATOM 32910 C C . GLU A 1 72 ? -2.723 -19.541 -8.668 1.00 55.15 72 GLU A C 20
ATOM 32911 O O . GLU A 1 72 ? -2.698 -18.661 -9.533 1.00 64.43 72 GLU A O 20
ATOM 32923 N N . LYS A 1 73 ? -1.915 -20.597 -8.690 1.00 41.33 73 LYS A N 20
ATOM 32924 C CA . LYS A 1 73 ? -0.890 -20.755 -9.717 1.00 45.24 73 LYS A CA 20
ATOM 32925 C C . LYS A 1 73 ? -1.523 -20.971 -11.091 1.00 24.45 73 LYS A C 20
ATOM 32926 O O . LYS A 1 73 ? -1.126 -20.338 -12.071 1.00 4.23 73 LYS A O 20
ATOM 32945 N N . PHE A 1 74 ? -2.516 -21.856 -11.155 1.00 11.22 74 PHE A N 20
ATOM 32946 C CA . PHE A 1 74 ? -3.205 -22.146 -12.410 1.00 22.20 74 PHE A CA 20
ATOM 32947 C C . PHE A 1 74 ? -3.950 -20.910 -12.919 1.00 73.02 74 PHE A C 20
ATOM 32948 O O . PHE A 1 74 ? -4.172 -20.756 -14.121 1.00 45.14 74 PHE A O 20
ATOM 32965 N N . ILE A 1 75 ? -4.342 -20.037 -11.997 1.00 65.43 75 ILE A N 20
ATOM 32966 C CA . ILE A 1 75 ? -4.899 -18.738 -12.362 1.00 31.44 75 ILE A CA 20
ATOM 32967 C C . ILE A 1 75 ? -3.820 -17.875 -13.019 1.00 22.43 75 ILE A C 20
ATOM 32968 O O . ILE A 1 75 ? -4.009 -17.341 -14.116 1.00 22.03 75 ILE A O 20
ATOM 32984 N N . ALA A 1 76 ? -2.668 -17.772 -12.355 1.00 52.44 76 ALA A N 20
ATOM 32985 C CA . ALA A 1 76 ? -1.543 -16.996 -12.876 1.00 4.04 76 ALA A CA 20
ATOM 32986 C C . ALA A 1 76 ? -1.077 -17.553 -14.225 1.00 21.11 76 ALA A C 20
ATOM 32987 O O . ALA A 1 76 ? -0.533 -16.823 -15.058 1.00 25.25 76 ALA A O 20
ATOM 32994 N N . ASP A 1 77 ? -1.323 -18.848 -14.430 1.00 61.03 77 ASP A N 20
ATOM 32995 C CA . ASP A 1 77 ? -1.002 -19.535 -15.688 1.00 42.01 77 ASP A CA 20
ATOM 32996 C C . ASP A 1 77 ? -1.651 -18.834 -16.878 1.00 61.43 77 ASP A C 20
ATOM 32997 O O . ASP A 1 77 ? -1.120 -18.845 -17.991 1.00 2.14 77 ASP A O 20
ATOM 33006 N N . VAL A 1 78 ? -2.792 -18.206 -16.631 1.00 0.21 78 VAL A N 20
ATOM 33007 C CA . VAL A 1 78 ? -3.540 -17.524 -17.683 1.00 54.41 78 VAL A CA 20
ATOM 33008 C C . VAL A 1 78 ? -3.111 -16.053 -17.772 1.00 22.23 78 VAL A C 20
ATOM 33009 O O . VAL A 1 78 ? -3.886 -15.182 -18.156 1.00 42.11 78 VAL A O 20
ATOM 33022 N N . THR A 1 79 ? -1.847 -15.796 -17.411 1.00 30.41 79 THR A N 20
ATOM 33023 C CA . THR A 1 79 ? -1.245 -14.467 -17.538 1.00 54.12 79 THR A CA 20
ATOM 33024 C C . THR A 1 79 ? -1.897 -13.462 -16.575 1.00 71.50 79 THR A C 20
ATOM 33025 O O . THR A 1 79 ? -1.693 -12.255 -16.681 1.00 33.50 79 THR A O 20
ATOM 33036 N N . LYS A 1 80 ? -2.623 -13.977 -15.584 1.00 61.35 80 LYS A N 20
ATOM 33037 C CA . LYS A 1 80 ? -3.358 -13.122 -14.651 1.00 2.22 80 LYS A CA 20
ATOM 33038 C C . LYS A 1 80 ? -2.406 -12.240 -13.845 1.00 73.41 80 LYS A C 20
ATOM 33039 O O . LYS A 1 80 ? -2.766 -11.124 -13.459 1.00 21.42 80 LYS A O 20
ATOM 33058 N N . ASP A 1 81 ? -1.191 -12.748 -13.610 1.00 15.43 81 ASP A N 20
ATOM 33059 C CA . ASP A 1 81 ? -0.158 -12.034 -12.842 1.00 70.42 81 ASP A CA 20
ATOM 33060 C C . ASP A 1 81 ? -0.502 -12.001 -11.352 1.00 63.31 81 ASP A C 20
ATOM 33061 O O . ASP A 1 81 ? 0.263 -12.491 -10.517 1.00 51.31 81 ASP A O 20
ATOM 33070 N N . GLU A 1 82 ? -1.653 -11.428 -11.025 1.00 51.11 82 GLU A N 20
ATOM 33071 C CA . GLU A 1 82 ? -2.120 -11.340 -9.647 1.00 23.24 82 GLU A CA 20
ATOM 33072 C C . GLU A 1 82 ? -3.427 -12.111 -9.475 1.00 62.30 82 GLU A C 20
ATOM 33073 O O . GLU A 1 82 ? -4.486 -11.665 -9.927 1.00 24.41 82 GLU A O 20
ATOM 33085 N N . PRO A 1 83 ? -3.358 -13.297 -8.855 1.00 41.20 83 PRO A N 20
ATOM 33086 C CA . PRO A 1 83 ? -4.543 -14.058 -8.462 1.00 1.43 83 PRO A CA 20
ATOM 33087 C C . PRO A 1 83 ? -5.193 -13.444 -7.220 1.00 63.44 83 PRO A C 20
ATOM 33088 O O . PRO A 1 83 ? -4.644 -13.525 -6.120 1.00 23.54 83 PRO A O 20
ATOM 33099 N N . THR A 1 84 ? -6.339 -12.803 -7.404 1.00 62.44 84 THR A N 20
ATOM 33100 C CA . THR A 1 84 ? -7.043 -12.161 -6.300 1.00 64.50 84 THR A CA 20
ATOM 33101 C C . THR A 1 84 ? -8.137 -13.073 -5.746 1.00 62.30 84 THR A C 20
ATOM 33102 O O . THR A 1 84 ? -8.488 -14.093 -6.357 1.00 22.53 84 THR A O 20
ATOM 33113 N N . ALA A 1 85 ? -8.680 -12.686 -4.593 1.00 11.33 85 ALA A N 20
ATOM 33114 C CA . ALA A 1 85 ? -9.710 -13.467 -3.915 1.00 53.25 85 ALA A CA 20
ATOM 33115 C C . ALA A 1 85 ? -10.879 -13.759 -4.851 1.00 55.44 85 ALA A C 20
ATOM 33116 O O . ALA A 1 85 ? -11.492 -14.823 -4.779 1.00 52.34 85 ALA A O 20
ATOM 33123 N N . GLN A 1 86 ? -11.171 -12.811 -5.740 1.00 34.21 86 GLN A N 20
ATOM 33124 C CA . GLN A 1 86 ? -12.242 -12.981 -6.717 1.00 11.51 86 GLN A CA 20
ATOM 33125 C C . GLN A 1 86 ? -11.914 -14.127 -7.667 1.00 50.40 86 GLN A C 20
ATOM 33126 O O . GLN A 1 86 ? -12.758 -14.986 -7.929 1.00 71.31 86 GLN A O 20
ATOM 33140 N N . ASP A 1 87 ? -10.673 -14.147 -8.155 1.00 24.32 87 ASP A N 20
ATOM 33141 C CA . ASP A 1 87 ? -10.230 -15.185 -9.085 1.00 32.24 87 ASP A CA 20
ATOM 33142 C C . ASP A 1 87 ? -10.331 -16.550 -8.418 1.00 42.21 87 ASP A C 20
ATOM 33143 O O . ASP A 1 87 ? -10.954 -17.473 -8.955 1.00 5.42 87 ASP A O 20
ATOM 33152 N N . ILE A 1 88 ? -9.745 -16.660 -7.224 1.00 41.24 88 ILE A N 20
ATOM 33153 C CA . ILE A 1 88 ? -9.766 -17.918 -6.478 1.00 12.41 88 ILE A CA 20
ATOM 33154 C C . ILE A 1 88 ? -11.205 -18.337 -6.174 1.00 62.53 88 ILE A C 20
ATOM 33155 O O . ILE A 1 88 ? -11.551 -19.512 -6.290 1.00 0.14 88 ILE A O 20
ATOM 33171 N N . SER A 1 89 ? -12.045 -17.369 -5.816 1.00 54.03 89 SER A N 20
ATOM 33172 C CA . SER A 1 89 ? -13.443 -17.648 -5.500 1.00 31.54 89 SER A CA 20
ATOM 33173 C C . SER A 1 89 ? -14.155 -18.246 -6.716 1.00 63.41 89 SER A C 20
ATOM 33174 O O . SER A 1 89 ? -14.859 -19.251 -6.603 1.00 50.42 89 SER A O 20
ATOM 33182 N N . ARG A 1 90 ? -13.945 -17.633 -7.884 1.00 23.34 90 ARG A N 20
ATOM 33183 C CA . ARG A 1 90 ? -14.562 -18.111 -9.118 1.00 54.03 90 ARG A CA 20
ATOM 33184 C C . ARG A 1 90 ? -14.133 -19.552 -9.396 1.00 24.50 90 ARG A C 20
ATOM 33185 O O . ARG A 1 90 ? -14.969 -20.464 -9.489 1.00 24.11 90 ARG A O 20
ATOM 33206 N N . VAL A 1 91 ? -12.821 -19.753 -9.459 1.00 13.22 91 VAL A N 20
ATOM 33207 C CA . VAL A 1 91 ? -12.251 -21.053 -9.788 1.00 73.33 91 VAL A CA 20
ATOM 33208 C C . VAL A 1 91 ? -12.741 -22.117 -8.807 1.00 11.43 91 VAL A C 20
ATOM 33209 O O . VAL A 1 91 ? -13.283 -23.160 -9.214 1.00 41.13 91 VAL A O 20
ATOM 33222 N N . ALA A 1 92 ? -12.581 -21.823 -7.517 1.00 14.51 92 ALA A N 20
ATOM 33223 C CA . ALA A 1 92 ? -12.990 -22.730 -6.453 1.00 51.41 92 ALA A CA 20
ATOM 33224 C C . ALA A 1 92 ? -14.472 -23.062 -6.566 1.00 45.24 92 ALA A C 20
ATOM 33225 O O . ALA A 1 92 ? -14.880 -24.200 -6.341 1.00 41.04 92 ALA A O 20
ATOM 33232 N N . SER A 1 93 ? -15.265 -22.064 -6.937 1.00 15.05 93 SER A N 20
ATOM 33233 C CA . SER A 1 93 ? -16.696 -22.250 -7.115 1.00 62.23 93 SER A CA 20
ATOM 33234 C C . SER A 1 93 ? -16.969 -23.220 -8.265 1.00 73.41 93 SER A C 20
ATOM 33235 O O . SER A 1 93 ? -17.872 -24.055 -8.178 1.00 13.21 93 SER A O 20
ATOM 33243 N N . ARG A 1 94 ? -16.186 -23.110 -9.343 1.00 41.15 94 ARG A N 20
ATOM 33244 C CA . ARG A 1 94 ? -16.390 -23.973 -10.513 1.00 3.43 94 ARG A CA 20
ATOM 33245 C C . ARG A 1 94 ? -16.044 -25.428 -10.195 1.00 32.51 94 ARG A C 20
ATOM 33246 O O . ARG A 1 94 ? -16.869 -26.322 -10.390 1.00 40.31 94 ARG A O 20
ATOM 33267 N N . LEU A 1 95 ? -14.821 -25.663 -9.703 1.00 55.01 95 LEU A N 20
ATOM 33268 C CA . LEU A 1 95 ? -14.411 -27.022 -9.315 1.00 15.52 95 LEU A CA 20
ATOM 33269 C C . LEU A 1 95 ? -15.355 -27.615 -8.269 1.00 70.41 95 LEU A C 20
ATOM 33270 O O . LEU A 1 95 ? -15.771 -28.767 -8.399 1.00 61.13 95 LEU A O 20
ATOM 33286 N N . ALA A 1 96 ? -15.712 -26.829 -7.256 1.00 40.45 96 ALA A N 20
ATOM 33287 C CA . ALA A 1 96 ? -16.631 -27.296 -6.214 1.00 52.43 96 ALA A CA 20
ATOM 33288 C C . ALA A 1 96 ? -17.946 -27.773 -6.832 1.00 51.03 96 ALA A C 20
ATOM 33289 O O . ALA A 1 96 ? -18.456 -28.844 -6.492 1.00 52.32 96 ALA A O 20
ATOM 33296 N N . ALA A 1 97 ? -18.460 -26.989 -7.779 1.00 43.02 97 ALA A N 20
ATOM 33297 C CA . ALA A 1 97 ? -19.711 -27.296 -8.476 1.00 4.04 97 ALA A CA 20
ATOM 33298 C C . ALA A 1 97 ? -19.678 -28.681 -9.129 1.00 60.22 97 ALA A C 20
ATOM 33299 O O . ALA A 1 97 ? -20.722 -29.229 -9.490 1.00 2.12 97 ALA A O 20
ATOM 33306 N N . GLY A 1 98 ? -18.475 -29.241 -9.277 1.00 10.24 98 GLY A N 20
ATOM 33307 C CA . GLY A 1 98 ? -18.314 -30.534 -9.918 1.00 71.13 98 GLY A CA 20
ATOM 33308 C C . GLY A 1 98 ? -18.953 -31.666 -9.126 1.00 75.14 98 GLY A C 20
ATOM 33309 O O . GLY A 1 98 ? -19.277 -32.712 -9.691 1.00 24.30 98 GLY A O 20
ATOM 33313 N N . GLY A 1 99 ? -19.142 -31.467 -7.820 1.00 44.44 99 GLY A N 20
ATOM 33314 C CA . GLY A 1 99 ? -19.870 -32.444 -7.020 1.00 11.31 99 GLY A CA 20
ATOM 33315 C C . GLY A 1 99 ? -19.107 -32.945 -5.806 1.00 2.41 99 GLY A C 20
ATOM 33316 O O . GLY A 1 99 ? -19.613 -33.780 -5.056 1.00 24.34 99 GLY A O 20
ATOM 33320 N N . TRP A 1 100 ? -17.894 -32.452 -5.605 1.00 33.12 100 TRP A N 20
ATOM 33321 C CA . TRP A 1 100 ? -17.093 -32.850 -4.444 1.00 54.53 100 TRP A CA 20
ATOM 33322 C C . TRP A 1 100 ? -17.253 -31.788 -3.329 1.00 63.43 100 TRP A C 20
ATOM 33323 O O . TRP A 1 100 ? -17.936 -30.792 -3.569 1.00 14.14 100 TRP A O 20
ATOM 33344 N N . PRO A 1 101 ? -16.591 -31.921 -2.131 1.00 54.45 101 PRO A N 20
ATOM 33345 C CA . PRO A 1 101 ? -17.040 -31.341 -0.864 1.00 61.44 101 PRO A CA 20
ATOM 33346 C C . PRO A 1 101 ? -18.394 -30.612 -0.901 1.00 74.42 101 PRO A C 20
ATOM 33347 O O . PRO A 1 101 ? -19.390 -31.185 -1.351 1.00 34.13 101 PRO A O 20
ATOM 33358 N N . LEU A 1 102 ? -18.455 -29.377 -0.398 1.00 10.31 102 LEU A N 20
ATOM 33359 C CA . LEU A 1 102 ? -19.741 -28.705 -0.219 1.00 74.21 102 LEU A CA 20
ATOM 33360 C C . LEU A 1 102 ? -20.284 -28.193 -1.553 1.00 33.31 102 LEU A C 20
ATOM 33361 O O . LEU A 1 102 ? -20.046 -27.044 -1.935 1.00 3.42 102 LEU A O 20
ATOM 33377 N N . ALA A 1 103 ? -21.023 -29.072 -2.234 1.00 35.13 103 ALA A N 20
ATOM 33378 C CA . ALA A 1 103 ? -21.660 -28.769 -3.513 1.00 1.22 103 ALA A CA 20
ATOM 33379 C C . ALA A 1 103 ? -22.293 -30.041 -4.082 1.00 44.52 103 ALA A C 20
ATOM 33380 O O . ALA A 1 103 ? -22.419 -31.046 -3.380 1.00 71.31 103 ALA A O 20
ATOM 33387 N N . GLY A 1 104 ? -22.698 -29.987 -5.347 1.00 1.03 104 GLY A N 20
ATOM 33388 C CA . GLY A 1 104 ? -23.271 -31.150 -6.010 1.00 34.40 104 GLY A CA 20
ATOM 33389 C C . GLY A 1 104 ? -23.740 -30.812 -7.396 1.00 2.44 104 GLY A C 20
ATOM 33390 O O . GLY A 1 104 ? -23.329 -31.437 -8.375 1.00 60.53 104 GLY A O 20
ATOM 33394 N N . VAL A 1 105 ? -24.591 -29.808 -7.476 1.00 75.25 105 VAL A N 20
ATOM 33395 C CA . VAL A 1 105 ? -25.078 -29.316 -8.746 1.00 23.35 105 VAL A CA 20
ATOM 33396 C C . VAL A 1 105 ? -25.678 -27.925 -8.546 1.00 14.03 105 VAL A C 20
ATOM 33397 O O . VAL A 1 105 ? -26.690 -27.754 -7.856 1.00 43.04 105 VAL A O 20
ATOM 33410 N N . ASP A 1 106 ? -25.014 -26.924 -9.110 1.00 34.34 106 ASP A N 20
ATOM 33411 C CA . ASP A 1 106 ? -25.353 -25.528 -8.850 1.00 34.40 106 ASP A CA 20
ATOM 33412 C C . ASP A 1 106 ? -25.264 -24.712 -10.132 1.00 44.13 106 ASP A C 20
ATOM 33413 O O . ASP A 1 106 ? -24.184 -24.260 -10.511 1.00 12.44 106 ASP A O 20
ATOM 33422 N N . SER A 1 107 ? -26.398 -24.539 -10.802 1.00 25.45 107 SER A N 20
ATOM 33423 C CA . SER A 1 107 ? -26.463 -23.730 -12.015 1.00 20.22 107 SER A CA 20
ATOM 33424 C C . SER A 1 107 ? -26.022 -22.295 -11.715 1.00 62.13 107 SER A C 20
ATOM 33425 O O . SER A 1 107 ? -25.430 -21.621 -12.560 1.00 71.25 107 SER A O 20
ATOM 33433 N N . THR A 1 108 ? -26.293 -21.855 -10.489 1.00 52.43 108 THR A N 20
ATOM 33434 C CA . THR A 1 108 ? -25.935 -20.516 -10.035 1.00 65.30 108 THR A CA 20
ATOM 33435 C C . THR A 1 108 ? -24.420 -20.297 -10.070 1.00 75.14 108 THR A C 20
ATOM 33436 O O . THR A 1 108 ? -23.954 -19.162 -10.195 1.00 15.14 108 THR A O 20
ATOM 33447 N N . ALA A 1 109 ? -23.657 -21.384 -9.978 1.00 54.00 109 ALA A N 20
ATOM 33448 C CA . ALA A 1 109 ? -22.198 -21.301 -9.966 1.00 24.21 109 ALA A CA 20
ATOM 33449 C C . ALA A 1 109 ? -21.633 -21.353 -11.380 1.00 11.04 109 ALA A C 20
ATOM 33450 O O . ALA A 1 109 ? -20.414 -21.358 -11.576 1.00 23.33 109 ALA A O 20
ATOM 33457 N N . LEU A 1 110 ? -22.526 -21.381 -12.360 1.00 1.22 110 LEU A N 20
ATOM 33458 C CA . LEU A 1 110 ? -22.162 -21.463 -13.752 1.00 62.21 110 LEU A CA 20
ATOM 33459 C C . LEU A 1 110 ? -22.816 -20.313 -14.505 1.00 32.34 110 LEU A C 20
ATOM 33460 O O . LEU A 1 110 ? -23.547 -19.508 -13.925 1.00 74.23 110 LEU A O 20
ATOM 33476 N N . ASN A 1 111 ? -22.549 -20.274 -15.793 1.00 2.03 111 ASN A N 20
ATOM 33477 C CA . ASN A 1 111 ? -23.054 -19.239 -16.699 1.00 51.20 111 ASN A CA 20
ATOM 33478 C C . ASN A 1 111 ? -22.426 -19.456 -18.071 1.00 3.43 111 ASN A C 20
ATOM 33479 O O . ASN A 1 111 ? -23.114 -19.776 -19.042 1.00 20.31 111 ASN A O 20
ATOM 33490 N N . ALA A 1 112 ? -21.106 -19.305 -18.126 1.00 65.35 112 ALA A N 20
ATOM 33491 C CA . ALA A 1 112 ? -20.320 -19.660 -19.296 1.00 3.51 112 ALA A CA 20
ATOM 33492 C C . ALA A 1 112 ? -19.180 -20.570 -18.849 1.00 55.23 112 ALA A C 20
ATOM 33493 O O . ALA A 1 112 ? -19.131 -21.737 -19.285 1.00 20.44 112 ALA A O 20
#